Protein 2DK6 (pdb70)

Nearest PDB structures (foldseek):
  2dk6-assembly1_A  TM=7.674E-01  e=2.340E-15  Homo sapiens
  7tgq-assembly1_A  TM=8.006E-01  e=1.550E-05  Homo sapiens
  7sz3-assembly1_A  TM=7.517E-01  e=1.383E-05  Mus musculus
  7sz3-assembly1_B  TM=7.496E-01  e=2.592E-05  Mus musculus
  7sz2-assembly1_B  TM=7.508E-01  e=3.076E-05  Mus musculus

Foldseek 3Di:
DCPDPDDDFPDDPDDDPFAKFKWWADPVGDIDTADDCDPVRRDHHRVVVVVCCVVPVAAKDWDDRPPAIWIDGNVVQWTQGDRVGDIIGMDMGTDRDDDDDD

InterPro domains:
  IPR004170 WWE domain [PF02825] (34-106)
  IPR004170 WWE domain [PS50918] (22-106)
  IPR012317 Poly(ADP-ribose) polymerase, catalytic domain [PF00644] (147-337)
  IPR012317 Poly(ADP-ribose) polymerase, catalytic domain [PS51059] (123-338)
  IPR037197 WWE domain superfamily [G3DSA:3.30.720.50] (23-114)
  IPR037197 WWE domain superfamily [SSF117839] (22-111)
  IPR051712 Mono-ADP-ribosyltransferase and antiviral protein [PTHR45740] (28-338)

CATH classification: 3.30.720.50

Solvent-accessible surface area: 7604 Å² total; per-residue (Å²): 139,124,124,80,106,121,74,109,146,72,120,111,116,100,135,53,136,59,123,123,0,0,39,48,51,15,128,120,46,142,94,79,53,15,94,89,48,124,138,74,133,34,50,26,40,22,133,42,0,19,124,20,42,141,117,41,70,100,23,46,28,95,38,106,19,42,178,94,48,52,56,1,16,3,63,96,80,38,18,74,18,93,47,96,53,93,122,62,65,7,70,91,31,47,98,94,106,55,85,89,124,123

Organism: Homo sapiens (NCBI:txid9606)

Structure (mmCIF, N/CA/C/O backbone):
data_2DK6
#
_entry.id   2DK6
#
loop_
_atom_site.group_PDB
_atom_site.id
_atom_site.type_symbol
_atom_site.label_atom_id
_atom_site.label_alt_id
_atom_site.label_comp_id
_atom_site.label_asym_id
_atom_site.label_entity_id
_atom_site.label_seq_id
_atom_site.pdbx_PDB_ins_code
_atom_site.Cartn_x
_atom_site.Cartn_y
_atom_site.Cartn_z
_atom_site.occupancy
_atom_site.B_iso_or_equiv
_atom_site.auth_seq_id
_atom_site.auth_comp_id
_atom_site.auth_asym_id
_atom_site.auth_atom_id
_atom_site.pdbx_PDB_model_num
ATOM 1 N N . GLY A 1 1 ? 17.095 11.867 -22.791 1.00 0.00 1 GLY A N 1
ATOM 2 C CA . GLY A 1 1 ? 17.898 11.649 -21.602 1.00 0.00 1 GLY A CA 1
ATOM 3 C C . GLY A 1 1 ? 17.469 10.416 -20.831 1.00 0.00 1 GLY A C 1
ATOM 4 O O . GLY A 1 1 ? 16.422 10.413 -20.184 1.00 0.00 1 GLY A O 1
ATOM 8 N N . SER A 1 2 ? 18.280 9.365 -20.901 1.00 0.00 2 SER A N 1
ATOM 9 C CA . SER A 1 2 ? 17.976 8.118 -20.209 1.00 0.00 2 SER A CA 1
ATOM 10 C C . SER A 1 2 ? 19.109 7.730 -19.264 1.00 0.00 2 SER A C 1
ATOM 11 O O . SER A 1 2 ? 20.277 8.018 -19.527 1.00 0.00 2 SER A O 1
ATOM 19 N N . SER A 1 3 ? 18.756 7.076 -18.162 1.00 0.00 3 SER A N 1
ATOM 20 C CA . SER A 1 3 ? 19.742 6.652 -17.175 1.00 0.00 3 SER A CA 1
ATOM 21 C C . SER A 1 3 ? 19.371 5.295 -16.584 1.00 0.00 3 SER A C 1
ATOM 22 O O . SER A 1 3 ? 18.204 4.906 -16.580 1.00 0.00 3 SER A O 1
ATOM 30 N N . GLY A 1 4 ? 20.374 4.579 -16.086 1.00 0.00 4 GLY A N 1
ATOM 31 C CA . GLY A 1 4 ? 20.134 3.274 -15.499 1.00 0.00 4 GLY A CA 1
ATOM 32 C C . GLY A 1 4 ? 21.385 2.419 -15.455 1.00 0.00 4 GLY A C 1
ATOM 33 O O . GLY A 1 4 ? 22.241 2.513 -16.335 1.00 0.00 4 GLY A O 1
ATOM 37 N N . SER A 1 5 ? 21.493 1.584 -14.427 1.00 0.00 5 SER A N 1
ATOM 38 C CA . SER A 1 5 ? 22.652 0.713 -14.268 1.00 0.00 5 SER A CA 1
ATOM 39 C C . SER A 1 5 ? 22.218 -0.726 -14.008 1.00 0.00 5 SER A C 1
ATOM 40 O O . SER A 1 5 ? 21.086 -0.980 -13.596 1.00 0.00 5 SER A O 1
ATOM 48 N N . SER A 1 6 ? 23.127 -1.665 -14.250 1.00 0.00 6 SER A N 1
ATOM 49 C CA . SER A 1 6 ? 22.839 -3.080 -14.046 1.00 0.00 6 SER A CA 1
ATOM 50 C C . SER A 1 6 ? 24.123 -3.868 -13.809 1.00 0.00 6 SER A C 1
ATOM 51 O O . SER A 1 6 ? 25.163 -3.573 -14.397 1.00 0.00 6 SER A O 1
ATOM 59 N N . GLY A 1 7 ? 24.043 -4.872 -12.941 1.00 0.00 7 GLY A N 1
ATOM 60 C CA . GLY A 1 7 ? 25.205 -5.687 -12.640 1.00 0.00 7 GLY A CA 1
ATOM 61 C C . GLY A 1 7 ? 25.025 -6.511 -11.380 1.00 0.00 7 GLY A C 1
ATOM 62 O O . GLY A 1 7 ? 25.230 -7.724 -11.389 1.00 0.00 7 GLY A O 1
ATOM 66 N N . ASN A 1 8 ? 24.642 -5.849 -10.292 1.00 0.00 8 ASN A N 1
ATOM 67 C CA . ASN A 1 8 ? 24.437 -6.528 -9.018 1.00 0.00 8 ASN A CA 1
ATOM 68 C C . ASN A 1 8 ? 23.109 -7.278 -9.008 1.00 0.00 8 ASN A C 1
ATOM 69 O O . ASN A 1 8 ? 22.297 -7.132 -9.921 1.00 0.00 8 ASN A O 1
ATOM 80 N N . GLU A 1 9 ? 22.895 -8.079 -7.970 1.00 0.00 9 GLU A N 1
ATOM 81 C CA . GLU A 1 9 ? 21.665 -8.852 -7.842 1.00 0.00 9 GLU A CA 1
ATOM 82 C C . GLU A 1 9 ? 21.373 -9.173 -6.379 1.00 0.00 9 GLU A C 1
ATOM 83 O O . GLU A 1 9 ? 22.267 -9.561 -5.627 1.00 0.00 9 GLU A O 1
ATOM 95 N N . VAL A 1 10 ? 20.115 -9.007 -5.982 1.00 0.00 10 VAL A N 1
ATOM 96 C CA . VAL A 1 10 ? 19.705 -9.279 -4.610 1.00 0.00 10 VAL A CA 1
ATOM 97 C C . VAL A 1 10 ? 18.656 -10.385 -4.559 1.00 0.00 10 VAL A C 1
ATOM 98 O O . VAL A 1 10 ? 17.479 -10.151 -4.836 1.00 0.00 10 VAL A O 1
ATOM 111 N N . ASP A 1 11 ? 19.090 -11.589 -4.204 1.00 0.00 11 ASP A N 1
ATOM 112 C CA . ASP A 1 11 ? 18.189 -12.731 -4.115 1.00 0.00 11 ASP A CA 1
ATOM 113 C C . ASP A 1 11 ? 17.973 -13.142 -2.662 1.00 0.00 11 ASP A C 1
ATOM 114 O O . ASP A 1 11 ? 16.971 -13.773 -2.327 1.00 0.00 11 ASP A O 1
ATOM 123 N N . ASP A 1 12 ? 18.920 -12.780 -1.804 1.00 0.00 12 ASP A N 1
ATOM 124 C CA . ASP A 1 12 ? 18.834 -13.111 -0.386 1.00 0.00 12 ASP A CA 1
ATOM 125 C C . ASP A 1 12 ? 17.967 -12.099 0.356 1.00 0.00 12 ASP A C 1
ATOM 126 O O . ASP A 1 12 ? 17.634 -12.292 1.525 1.00 0.00 12 ASP A O 1
ATOM 135 N N . MET A 1 13 ? 17.605 -11.020 -0.331 1.00 0.00 13 MET A N 1
ATOM 136 C CA . MET A 1 13 ? 16.776 -9.978 0.264 1.00 0.00 13 MET A CA 1
ATOM 137 C C . MET A 1 13 ? 17.086 -9.818 1.749 1.00 0.00 13 MET A C 1
ATOM 138 O O . MET A 1 13 ? 16.185 -9.608 2.561 1.00 0.00 13 MET A O 1
ATOM 152 N N . ASP A 1 14 ? 18.364 -9.919 2.096 1.00 0.00 14 ASP A N 1
ATOM 153 C CA . ASP A 1 14 ? 18.793 -9.785 3.483 1.00 0.00 14 ASP A CA 1
ATOM 154 C C . ASP A 1 14 ? 18.943 -8.316 3.866 1.00 0.00 14 ASP A C 1
ATOM 155 O O . ASP A 1 14 ? 19.646 -7.558 3.197 1.00 0.00 14 ASP A O 1
ATOM 164 N N . THR A 1 15 ? 18.277 -7.920 4.946 1.00 0.00 15 THR A N 1
ATOM 165 C CA . THR A 1 15 ? 18.334 -6.542 5.417 1.00 0.00 15 THR A CA 1
ATOM 166 C C . THR A 1 15 ? 17.976 -5.565 4.302 1.00 0.00 15 THR A C 1
ATOM 167 O O . THR A 1 15 ? 18.737 -4.646 4.001 1.00 0.00 15 THR A O 1
ATOM 178 N N . SER A 1 16 ? 16.812 -5.769 3.694 1.00 0.00 16 SER A N 1
ATOM 179 C CA . SER A 1 16 ? 16.354 -4.908 2.611 1.00 0.00 16 SER A CA 1
ATOM 180 C C . SER A 1 16 ? 14.904 -4.485 2.828 1.00 0.00 16 SER A C 1
ATOM 181 O O . SER A 1 16 ? 13.977 -5.134 2.342 1.00 0.00 16 SER A O 1
ATOM 189 N N . ASP A 1 17 ? 14.716 -3.394 3.562 1.00 0.00 17 ASP A N 1
ATOM 190 C CA . ASP A 1 17 ? 13.380 -2.884 3.845 1.00 0.00 17 ASP A CA 1
ATOM 191 C C . ASP A 1 17 ? 12.640 -2.554 2.552 1.00 0.00 17 ASP A C 1
ATOM 192 O O . ASP A 1 17 ? 12.664 -1.416 2.082 1.00 0.00 17 ASP A O 1
ATOM 201 N N . THR A 1 18 ? 11.982 -3.559 1.980 1.00 0.00 18 THR A N 1
ATOM 202 C CA . THR A 1 18 ? 11.237 -3.377 0.741 1.00 0.00 18 THR A CA 1
ATOM 203 C C . THR A 1 18 ? 9.756 -3.148 1.018 1.00 0.00 18 THR A C 1
ATOM 204 O O . THR A 1 18 ? 9.007 -4.096 1.254 1.00 0.00 18 THR A O 1
ATOM 215 N N . GLN A 1 19 ? 9.341 -1.886 0.988 1.00 0.00 19 GLN A N 1
ATOM 216 C CA . GLN A 1 19 ? 7.948 -1.534 1.236 1.00 0.00 19 GLN A CA 1
ATOM 217 C C . GLN A 1 19 ? 7.136 -1.579 -0.055 1.00 0.00 19 GLN A C 1
ATOM 218 O O . GLN A 1 19 ? 7.509 -0.965 -1.055 1.00 0.00 19 GLN A O 1
ATOM 232 N N . TRP A 1 20 ? 6.027 -2.308 -0.025 1.00 0.00 20 TRP A N 1
ATOM 233 C CA . TRP A 1 20 ? 5.163 -2.432 -1.194 1.00 0.00 20 TRP A CA 1
ATOM 234 C C . TRP A 1 20 ? 4.102 -1.337 -1.205 1.00 0.00 20 TRP A C 1
ATOM 235 O O . TRP A 1 20 ? 3.420 -1.110 -0.207 1.00 0.00 20 TRP A O 1
ATOM 256 N N . GLY A 1 21 ? 3.968 -0.661 -2.342 1.00 0.00 21 GLY A N 1
ATOM 257 C CA . GLY A 1 21 ? 2.988 0.402 -2.462 1.00 0.00 21 GLY A CA 1
ATOM 258 C C . GLY A 1 21 ? 1.812 0.012 -3.335 1.00 0.00 21 GLY A C 1
ATOM 259 O O . GLY A 1 21 ? 1.950 -0.809 -4.242 1.00 0.00 21 GLY A O 1
ATOM 263 N N . TRP A 1 22 ? 0.653 0.599 -3.062 1.00 0.00 22 TRP A N 1
ATOM 264 C CA . TRP A 1 22 ? -0.552 0.306 -3.830 1.00 0.00 22 TRP A CA 1
ATOM 265 C C . TRP A 1 22 ? -0.923 1.480 -4.729 1.00 0.00 22 TRP A C 1
ATOM 266 O O . TRP A 1 22 ? -0.794 2.640 -4.338 1.00 0.00 22 TRP A O 1
ATOM 287 N N . PHE A 1 23 ? -1.385 1.172 -5.937 1.00 0.00 23 PHE A N 1
ATOM 288 C CA . PHE A 1 23 ? -1.774 2.202 -6.893 1.00 0.00 23 PHE A CA 1
ATOM 289 C C . PHE A 1 23 ? -3.090 1.842 -7.575 1.00 0.00 23 PHE A C 1
ATOM 290 O O . PHE A 1 23 ? -3.516 0.687 -7.555 1.00 0.00 23 PHE A O 1
ATOM 307 N N . TYR A 1 24 ? -3.729 2.838 -8.178 1.00 0.00 24 TYR A N 1
ATOM 308 C CA . TYR A 1 24 ? -4.998 2.628 -8.864 1.00 0.00 24 TYR A CA 1
ATOM 309 C C . TYR A 1 24 ? -5.093 3.499 -10.113 1.00 0.00 24 TYR A C 1
ATOM 310 O O . TYR A 1 24 ? -4.834 4.703 -10.066 1.00 0.00 24 TYR A O 1
ATOM 328 N N . LEU A 1 25 ? -5.468 2.883 -11.229 1.00 0.00 25 LEU A N 1
ATOM 329 C CA . LEU A 1 25 ? -5.599 3.602 -12.492 1.00 0.00 25 LEU A CA 1
ATOM 330 C C . LEU A 1 25 ? -6.707 4.647 -12.411 1.00 0.00 25 LEU A C 1
ATOM 331 O O . LEU A 1 25 ? -7.729 4.433 -11.760 1.00 0.00 25 LEU A O 1
ATOM 347 N N . ALA A 1 26 ? -6.497 5.776 -13.080 1.00 0.00 26 ALA A N 1
ATOM 348 C CA . ALA A 1 26 ? -7.480 6.853 -13.088 1.00 0.00 26 ALA A CA 1
ATOM 349 C C . ALA A 1 26 ? -8.230 6.902 -14.415 1.00 0.00 26 ALA A C 1
ATOM 350 O O . ALA A 1 26 ? -8.037 6.047 -15.278 1.00 0.00 26 ALA A O 1
ATOM 357 N N . GLU A 1 27 ? -9.086 7.907 -14.569 1.00 0.00 27 GLU A N 1
ATOM 358 C CA . GLU A 1 27 ? -9.865 8.065 -15.791 1.00 0.00 27 GLU A CA 1
ATOM 359 C C . GLU A 1 27 ? -9.015 8.672 -16.904 1.00 0.00 27 GLU A C 1
ATOM 360 O O . GLU A 1 27 ? -9.192 8.351 -18.080 1.00 0.00 27 GLU A O 1
ATOM 372 N N . CYS A 1 28 ? -8.094 9.550 -16.524 1.00 0.00 28 CYS A N 1
ATOM 373 C CA . CYS A 1 28 ? -7.217 10.203 -17.489 1.00 0.00 28 CYS A CA 1
ATOM 374 C C . CYS A 1 28 ? -6.215 9.212 -18.072 1.00 0.00 28 CYS A C 1
ATOM 375 O O . CYS A 1 28 ? -5.791 9.344 -19.219 1.00 0.00 28 CYS A O 1
ATOM 383 N N . GLY A 1 29 ? -5.839 8.219 -17.271 1.00 0.00 29 GLY A N 1
ATOM 384 C CA . GLY A 1 29 ? -4.888 7.220 -17.724 1.00 0.00 29 GLY A CA 1
ATOM 385 C C . GLY A 1 29 ? -3.578 7.281 -16.965 1.00 0.00 29 GLY A C 1
ATOM 386 O O . GLY A 1 29 ? -2.512 7.031 -17.528 1.00 0.00 29 GLY A O 1
ATOM 390 N N . LYS A 1 30 ? -3.655 7.615 -15.681 1.00 0.00 30 LYS A N 1
ATOM 391 C CA . LYS A 1 30 ? -2.467 7.709 -14.842 1.00 0.00 30 LYS A CA 1
ATOM 392 C C . LYS A 1 30 ? -2.700 7.039 -13.491 1.00 0.00 30 LYS A C 1
ATOM 393 O O . LYS A 1 30 ? -3.569 7.453 -12.724 1.00 0.00 30 LYS A O 1
ATOM 412 N N . TRP A 1 31 ? -1.919 6.003 -13.208 1.00 0.00 31 TRP A N 1
ATOM 413 C CA . TRP A 1 31 ? -2.040 5.276 -11.949 1.00 0.00 31 TRP A CA 1
ATOM 414 C C . TRP A 1 31 ? -1.627 6.153 -10.772 1.00 0.00 31 TRP A C 1
ATOM 415 O O . TRP A 1 31 ? -0.468 6.555 -10.662 1.00 0.00 31 TRP A O 1
ATOM 436 N N . HIS A 1 32 ? -2.581 6.447 -9.895 1.00 0.00 32 HIS A N 1
ATOM 437 C CA . HIS A 1 32 ? -2.315 7.277 -8.725 1.00 0.00 32 HIS A CA 1
ATOM 438 C C . HIS A 1 32 ? -2.167 6.418 -7.472 1.00 0.00 32 HIS A C 1
ATOM 439 O O . HIS A 1 32 ? -2.928 5.475 -7.262 1.00 0.00 32 HIS A O 1
ATOM 453 N N . MET A 1 33 ? -1.182 6.752 -6.645 1.00 0.00 33 MET A N 1
ATOM 454 C CA . MET A 1 33 ? -0.934 6.012 -5.413 1.00 0.00 33 MET A CA 1
ATOM 455 C C . MET A 1 33 ? -1.993 6.334 -4.364 1.00 0.00 33 MET A C 1
ATOM 456 O O . MET A 1 33 ? -2.594 7.409 -4.383 1.00 0.00 33 MET A O 1
ATOM 470 N N . PHE A 1 34 ? -2.217 5.397 -3.448 1.00 0.00 34 PHE A N 1
ATOM 471 C CA . PHE A 1 34 ? -3.205 5.581 -2.391 1.00 0.00 34 PHE A CA 1
ATOM 472 C C . PHE A 1 34 ? -2.667 6.500 -1.298 1.00 0.00 34 PHE A C 1
ATOM 473 O O . PHE A 1 34 ? -1.777 6.120 -0.537 1.00 0.00 34 PHE A O 1
ATOM 490 N N . GLN A 1 35 ? -3.213 7.709 -1.229 1.00 0.00 35 GLN A N 1
ATOM 491 C CA . GLN A 1 35 ? -2.787 8.683 -0.230 1.00 0.00 35 GLN A CA 1
ATOM 492 C C . GLN A 1 35 ? -3.852 8.859 0.847 1.00 0.00 35 GLN A C 1
ATOM 493 O O . GLN A 1 35 ? -5.053 8.817 0.580 1.00 0.00 35 GLN A O 1
ATOM 507 N N . PRO A 1 36 ? -3.404 9.060 2.096 1.00 0.00 36 PRO A N 1
ATOM 508 C CA . PRO A 1 36 ? -4.303 9.247 3.239 1.00 0.00 36 PRO A CA 1
ATOM 509 C C . PRO A 1 36 ? -5.041 10.580 3.184 1.00 0.00 36 PRO A C 1
ATOM 510 O O . PRO A 1 36 ? -4.495 11.585 2.730 1.00 0.00 36 PRO A O 1
ATOM 521 N N . ASP A 1 37 ? -6.286 10.581 3.649 1.00 0.00 37 ASP A N 1
ATOM 522 C CA . ASP A 1 37 ? -7.099 11.791 3.655 1.00 0.00 37 ASP A CA 1
ATOM 523 C C . ASP A 1 37 ? -8.160 11.728 4.749 1.00 0.00 37 ASP A C 1
ATOM 524 O O . ASP A 1 37 ? -8.810 10.699 4.941 1.00 0.00 37 ASP A O 1
ATOM 533 N N . THR A 1 38 ? -8.331 12.834 5.466 1.00 0.00 38 THR A N 1
ATOM 534 C CA . THR A 1 38 ? -9.312 12.904 6.542 1.00 0.00 38 THR A CA 1
ATOM 535 C C . THR A 1 38 ? -10.511 13.753 6.138 1.00 0.00 38 THR A C 1
ATOM 536 O O . THR A 1 38 ? -11.656 13.316 6.242 1.00 0.00 38 THR A O 1
ATOM 547 N N . ASN A 1 39 ? -10.241 14.970 5.676 1.00 0.00 39 ASN A N 1
ATOM 548 C CA . ASN A 1 39 ? -11.300 15.881 5.257 1.00 0.00 39 ASN A CA 1
ATOM 549 C C . ASN A 1 39 ? -11.297 16.057 3.741 1.00 0.00 39 ASN A C 1
ATOM 550 O O . ASN A 1 39 ? -12.306 15.824 3.077 1.00 0.00 39 ASN A O 1
ATOM 561 N N . SER A 1 40 ? -10.155 16.470 3.201 1.00 0.00 40 SER A N 1
ATOM 562 C CA . SER A 1 40 ? -10.020 16.681 1.765 1.00 0.00 40 SER A CA 1
ATOM 563 C C . SER A 1 40 ? -9.915 15.349 1.028 1.00 0.00 40 SER A C 1
ATOM 564 O O . SER A 1 40 ? -8.883 14.680 1.079 1.00 0.00 40 SER A O 1
ATOM 572 N N . GLN A 1 41 ? -10.990 14.971 0.343 1.00 0.00 41 GLN A N 1
ATOM 573 C CA . GLN A 1 41 ? -11.018 13.719 -0.403 1.00 0.00 41 GLN A CA 1
ATOM 574 C C . GLN A 1 41 ? -10.675 12.539 0.499 1.00 0.00 41 GLN A C 1
ATOM 575 O O . GLN A 1 41 ? -9.967 11.618 0.090 1.00 0.00 41 GLN A O 1
ATOM 589 N N . CYS A 1 42 ? -11.180 12.573 1.727 1.00 0.00 42 CYS A N 1
ATOM 590 C CA . CYS A 1 42 ? -10.926 11.506 2.689 1.00 0.00 42 CYS A CA 1
ATOM 591 C C . CYS A 1 42 ? -10.836 10.154 1.989 1.00 0.00 42 CYS A C 1
ATOM 592 O O . CYS A 1 42 ? -11.644 9.841 1.116 1.00 0.00 42 CYS A O 1
ATOM 600 N N . SER A 1 43 ? -9.846 9.357 2.378 1.00 0.00 43 SER A N 1
ATOM 601 C CA . SER A 1 43 ? -9.646 8.040 1.785 1.00 0.00 43 SER A CA 1
ATOM 602 C C . SER A 1 43 ? -8.750 7.177 2.667 1.00 0.00 43 SER A C 1
ATOM 603 O O . SER A 1 43 ? -8.276 7.620 3.713 1.00 0.00 43 SER A O 1
ATOM 611 N N . VAL A 1 44 ? -8.520 5.940 2.236 1.00 0.00 44 VAL A N 1
ATOM 612 C CA . VAL A 1 44 ? -7.680 5.013 2.985 1.00 0.00 44 VAL A CA 1
ATOM 613 C C . VAL A 1 44 ? -6.221 5.124 2.555 1.00 0.00 44 VAL A C 1
ATOM 614 O O . VAL A 1 44 ? -5.925 5.383 1.389 1.00 0.00 44 VAL A O 1
ATOM 627 N N . SER A 1 45 ? -5.313 4.927 3.506 1.00 0.00 45 SER A N 1
ATOM 628 C CA . SER A 1 45 ? -3.884 5.008 3.227 1.00 0.00 45 SER A CA 1
ATOM 629 C C . SER A 1 45 ? -3.379 3.713 2.599 1.00 0.00 45 SER A C 1
ATOM 630 O O . SER A 1 45 ? -3.931 2.638 2.837 1.00 0.00 45 SER A O 1
ATOM 638 N N . SER A 1 46 ? -2.326 3.823 1.796 1.00 0.00 46 SER A N 1
ATOM 639 C CA . SER A 1 46 ? -1.747 2.662 1.131 1.00 0.00 46 SER A CA 1
ATOM 640 C C . SER A 1 46 ? -1.512 1.527 2.123 1.00 0.00 46 SER A C 1
ATOM 641 O O . SER A 1 46 ? -1.370 0.369 1.734 1.00 0.00 46 SER A O 1
ATOM 649 N N . GLU A 1 47 ? -1.473 1.871 3.407 1.00 0.00 47 GLU A N 1
ATOM 650 C CA . GLU A 1 47 ? -1.255 0.882 4.455 1.00 0.00 47 GLU A CA 1
ATOM 651 C C . GLU A 1 47 ? -2.532 0.094 4.735 1.00 0.00 47 GLU A C 1
ATOM 652 O O . GLU A 1 47 ? -2.516 -1.135 4.790 1.00 0.00 47 GLU A O 1
ATOM 664 N N . ASP A 1 48 ? -3.636 0.812 4.910 1.00 0.00 48 ASP A N 1
ATOM 665 C CA . ASP A 1 48 ? -4.922 0.182 5.184 1.00 0.00 48 ASP A CA 1
ATOM 666 C C . ASP A 1 48 ? -5.249 -0.868 4.126 1.00 0.00 48 ASP A C 1
ATOM 667 O O . ASP A 1 48 ? -5.368 -2.055 4.431 1.00 0.00 48 ASP A O 1
ATOM 676 N N . ILE A 1 49 ? -5.393 -0.422 2.882 1.00 0.00 49 ILE A N 1
ATOM 677 C CA . ILE A 1 49 ? -5.705 -1.323 1.780 1.00 0.00 49 ILE A CA 1
ATOM 678 C C . ILE A 1 49 ? -4.810 -2.557 1.808 1.00 0.00 49 ILE A C 1
ATOM 679 O O . ILE A 1 49 ? -5.296 -3.686 1.867 1.00 0.00 49 ILE A O 1
ATOM 695 N N . GLU A 1 50 ? -3.500 -2.333 1.766 1.00 0.00 50 GLU A N 1
ATOM 696 C CA . GLU A 1 50 ? -2.538 -3.428 1.788 1.00 0.00 50 GLU A CA 1
ATOM 697 C C . GLU A 1 50 ? -2.808 -4.367 2.960 1.00 0.00 50 GLU A C 1
ATOM 698 O O . GLU A 1 50 ? -3.006 -5.568 2.776 1.00 0.00 50 GLU A O 1
ATOM 710 N N . LYS A 1 51 ? -2.814 -3.811 4.167 1.00 0.00 51 LYS A N 1
ATOM 711 C CA . LYS A 1 51 ? -3.060 -4.596 5.370 1.00 0.00 51 LYS A CA 1
ATOM 712 C C . LYS A 1 51 ? -4.138 -5.646 5.124 1.00 0.00 51 LYS A C 1
ATOM 713 O O . LYS A 1 51 ? -4.042 -6.774 5.609 1.00 0.00 51 LYS A O 1
ATOM 732 N N . SER A 1 52 ? -5.163 -5.269 4.366 1.00 0.00 52 SER A N 1
ATOM 733 C CA . SER A 1 52 ? -6.260 -6.178 4.057 1.00 0.00 52 SER A CA 1
ATOM 734 C C . SER A 1 52 ? -5.807 -7.269 3.091 1.00 0.00 52 SER A C 1
ATOM 735 O O . SER A 1 52 ? -5.783 -8.450 3.437 1.00 0.00 52 SER A O 1
ATOM 743 N N . PHE A 1 53 ? -5.447 -6.864 1.878 1.00 0.00 53 PHE A N 1
ATOM 744 C CA . PHE A 1 53 ? -4.995 -7.805 0.860 1.00 0.00 53 PHE A CA 1
ATOM 745 C C . PHE A 1 53 ? -4.138 -8.905 1.479 1.00 0.00 53 PHE A C 1
ATOM 746 O O . PHE A 1 53 ? -4.146 -10.047 1.020 1.00 0.00 53 PHE A O 1
ATOM 763 N N . LYS A 1 54 ? -3.397 -8.551 2.524 1.00 0.00 54 LYS A N 1
ATOM 764 C CA . LYS A 1 54 ? -2.533 -9.506 3.208 1.00 0.00 54 LYS A CA 1
ATOM 765 C C . LYS A 1 54 ? -3.339 -10.692 3.730 1.00 0.00 54 LYS A C 1
ATOM 766 O O . LYS A 1 54 ? -3.158 -11.825 3.281 1.00 0.00 54 LYS A O 1
ATOM 785 N N . THR A 1 55 ? -4.231 -10.425 4.678 1.00 0.00 55 THR A N 1
ATOM 786 C CA . THR A 1 55 ? -5.064 -11.469 5.260 1.00 0.00 55 THR A CA 1
ATOM 787 C C . THR A 1 55 ? -6.007 -12.064 4.220 1.00 0.00 55 THR A C 1
ATOM 788 O O . THR A 1 55 ? -6.249 -13.270 4.205 1.00 0.00 55 THR A O 1
ATOM 799 N N . ASN A 1 56 ? -6.535 -11.209 3.350 1.00 0.00 56 ASN A N 1
ATOM 800 C CA . ASN A 1 56 ? -7.452 -11.651 2.305 1.00 0.00 56 ASN A CA 1
ATOM 801 C C . ASN A 1 56 ? -6.963 -11.208 0.930 1.00 0.00 56 ASN A C 1
ATOM 802 O O . ASN A 1 56 ? -7.405 -10.198 0.382 1.00 0.00 56 ASN A O 1
ATOM 813 N N . PRO A 1 57 ? -6.029 -11.981 0.356 1.00 0.00 57 PRO A N 1
ATOM 814 C CA . PRO A 1 57 ? -5.460 -11.689 -0.963 1.00 0.00 57 PRO A CA 1
ATOM 815 C C . PRO A 1 57 ? -6.467 -11.902 -2.088 1.00 0.00 57 PRO A C 1
ATOM 816 O O . PRO A 1 57 ? -6.260 -11.446 -3.213 1.00 0.00 57 PRO A O 1
ATOM 827 N N . CYS A 1 58 ? -7.556 -12.597 -1.778 1.00 0.00 58 CYS A N 1
ATOM 828 C CA . CYS A 1 58 ? -8.595 -12.871 -2.764 1.00 0.00 58 CYS A CA 1
ATOM 829 C C . CYS A 1 58 ? -9.966 -12.460 -2.237 1.00 0.00 58 CYS A C 1
ATOM 830 O O . CYS A 1 58 ? -10.952 -13.171 -2.423 1.00 0.00 58 CYS A O 1
ATOM 838 N N . GLY A 1 59 ? -10.020 -11.307 -1.577 1.00 0.00 59 GLY A N 1
ATOM 839 C CA . GLY A 1 59 ? -11.274 -10.822 -1.032 1.00 0.00 59 GLY A CA 1
ATOM 840 C C . GLY A 1 59 ? -11.572 -9.394 -1.444 1.00 0.00 59 GLY A C 1
ATOM 841 O O . GLY A 1 59 ? -11.294 -8.996 -2.575 1.00 0.00 59 GLY A O 1
ATOM 845 N N . SER A 1 60 ? -12.142 -8.621 -0.524 1.00 0.00 60 SER A N 1
ATOM 846 C CA . SER A 1 60 ? -12.483 -7.230 -0.800 1.00 0.00 60 SER A CA 1
ATOM 847 C C . SER A 1 60 ? -12.648 -6.444 0.497 1.00 0.00 60 SER A C 1
ATOM 848 O O . SER A 1 60 ? -13.171 -6.960 1.486 1.00 0.00 60 SER A O 1
ATOM 856 N N . ILE A 1 61 ? -12.199 -5.194 0.485 1.00 0.00 61 ILE A N 1
ATOM 857 C CA . ILE A 1 61 ? -12.298 -4.336 1.659 1.00 0.00 61 ILE A CA 1
ATOM 858 C C . ILE A 1 61 ? -13.362 -3.261 1.467 1.00 0.00 61 ILE A C 1
ATOM 859 O O . ILE A 1 61 ? -13.167 -2.307 0.713 1.00 0.00 61 ILE A O 1
ATOM 875 N N . SER A 1 62 ? -14.488 -3.421 2.154 1.00 0.00 62 SER A N 1
ATOM 876 C CA . SER A 1 62 ? -15.585 -2.466 2.058 1.00 0.00 62 SER A CA 1
ATOM 877 C C . SER A 1 62 ? -15.389 -1.313 3.038 1.00 0.00 62 SER A C 1
ATOM 878 O O . SER A 1 62 ? -15.201 -1.526 4.236 1.00 0.00 62 SER A O 1
ATOM 886 N N . PHE A 1 63 ? -15.435 -0.090 2.520 1.00 0.00 63 PHE A N 1
ATOM 887 C CA . PHE A 1 63 ? -15.262 1.098 3.348 1.00 0.00 63 PHE A CA 1
ATOM 888 C C . PHE A 1 63 ? -16.041 2.279 2.775 1.00 0.00 63 PHE A C 1
ATOM 889 O O . PHE A 1 63 ? -16.353 2.313 1.584 1.00 0.00 63 PHE A O 1
ATOM 906 N N . THR A 1 64 ? -16.352 3.246 3.631 1.00 0.00 64 THR A N 1
ATOM 907 C CA . THR A 1 64 ? -17.095 4.428 3.213 1.00 0.00 64 THR A CA 1
ATOM 908 C C . THR A 1 64 ? -16.355 5.705 3.590 1.00 0.00 64 THR A C 1
ATOM 909 O O . THR A 1 64 ? -16.004 5.913 4.752 1.00 0.00 64 THR A O 1
ATOM 920 N N . THR A 1 65 ? -16.120 6.562 2.600 1.00 0.00 65 THR A N 1
ATOM 921 C CA . THR A 1 65 ? -15.421 7.820 2.829 1.00 0.00 65 THR A CA 1
ATOM 922 C C . THR A 1 65 ? -15.843 8.876 1.813 1.00 0.00 65 THR A C 1
ATOM 923 O O . THR A 1 65 ? -16.516 8.570 0.829 1.00 0.00 65 THR A O 1
ATOM 934 N N . SER A 1 66 ? -15.442 10.119 2.058 1.00 0.00 66 SER A N 1
ATOM 935 C CA . SER A 1 66 ? -15.782 11.222 1.166 1.00 0.00 66 SER A CA 1
ATOM 936 C C . SER A 1 66 ? -17.266 11.198 0.813 1.00 0.00 66 SER A C 1
ATOM 937 O O . SER A 1 66 ? -17.638 11.220 -0.360 1.00 0.00 66 SER A O 1
ATOM 945 N N . LYS A 1 67 ? -18.110 11.152 1.838 1.00 0.00 67 LYS A N 1
ATOM 946 C CA . LYS A 1 67 ? -19.554 11.126 1.640 1.00 0.00 67 LYS A CA 1
ATOM 947 C C . LYS A 1 67 ? -19.929 10.197 0.490 1.00 0.00 67 LYS A C 1
ATOM 948 O O . LYS A 1 67 ? -20.852 10.480 -0.274 1.00 0.00 67 LYS A O 1
ATOM 967 N N . PHE A 1 68 ? -19.208 9.086 0.373 1.00 0.00 68 PHE A N 1
ATOM 968 C CA . PHE A 1 68 ? -19.466 8.115 -0.684 1.00 0.00 68 PHE A CA 1
ATOM 969 C C . PHE A 1 68 ? -18.898 6.748 -0.316 1.00 0.00 68 PHE A C 1
ATOM 970 O O . PHE A 1 68 ? -17.909 6.649 0.411 1.00 0.00 68 PHE A O 1
ATOM 987 N N . SER A 1 69 ? -19.531 5.695 -0.823 1.00 0.00 69 SER A N 1
ATOM 988 C CA . SER A 1 69 ? -19.092 4.332 -0.545 1.00 0.00 69 SER A CA 1
ATOM 989 C C . SER A 1 69 ? -18.146 3.834 -1.633 1.00 0.00 69 SER A C 1
ATOM 990 O O . SER A 1 69 ? -18.323 4.138 -2.813 1.00 0.00 69 SER A O 1
ATOM 998 N N . TYR A 1 70 ? -17.141 3.065 -1.228 1.00 0.00 70 TYR A N 1
ATOM 999 C CA . TYR A 1 70 ? -16.165 2.526 -2.167 1.00 0.00 70 TYR A CA 1
ATOM 1000 C C . TYR A 1 70 ? -15.802 1.088 -1.809 1.00 0.00 70 TYR A C 1
ATOM 1001 O O . TYR A 1 70 ? -15.762 0.718 -0.635 1.00 0.00 70 TYR A O 1
ATOM 1019 N N . LYS A 1 71 ? -15.536 0.280 -2.830 1.00 0.00 71 LYS A N 1
ATOM 1020 C CA . LYS A 1 71 ? -15.174 -1.118 -2.626 1.00 0.00 71 LYS A CA 1
ATOM 1021 C C . LYS A 1 71 ? -13.952 -1.490 -3.459 1.00 0.00 71 LYS A C 1
ATOM 1022 O O . LYS A 1 71 ? -13.828 -1.079 -4.614 1.00 0.00 71 LYS A O 1
ATOM 1041 N N . ILE A 1 72 ? -13.054 -2.271 -2.868 1.00 0.00 72 ILE A N 1
ATOM 1042 C CA . ILE A 1 72 ? -11.844 -2.700 -3.558 1.00 0.00 72 ILE A CA 1
ATOM 1043 C C . ILE A 1 72 ? -11.724 -4.220 -3.562 1.00 0.00 72 ILE A C 1
ATOM 1044 O O . ILE A 1 72 ? -11.436 -4.834 -2.534 1.00 0.00 72 ILE A O 1
ATOM 1060 N N . ASP A 1 73 ? -11.944 -4.822 -4.726 1.00 0.00 73 ASP A N 1
ATOM 1061 C CA . ASP A 1 73 ? -11.858 -6.271 -4.866 1.00 0.00 73 ASP A CA 1
ATOM 1062 C C . ASP A 1 73 ? -10.469 -6.690 -5.338 1.00 0.00 73 ASP A C 1
ATOM 1063 O O . ASP A 1 73 ? -10.158 -6.615 -6.527 1.00 0.00 73 ASP A O 1
ATOM 1072 N N . PHE A 1 74 ? -9.638 -7.129 -4.399 1.00 0.00 74 PHE A N 1
ATOM 1073 C CA . PHE A 1 74 ? -8.281 -7.557 -4.719 1.00 0.00 74 PHE A CA 1
ATOM 1074 C C . PHE A 1 74 ? -8.297 -8.728 -5.697 1.00 0.00 74 PHE A C 1
ATOM 1075 O O . PHE A 1 74 ? -7.551 -8.743 -6.676 1.00 0.00 74 PHE A O 1
ATOM 1092 N N . ALA A 1 75 ? -9.152 -9.708 -5.424 1.00 0.00 75 ALA A N 1
ATOM 1093 C CA . ALA A 1 75 ? -9.267 -10.882 -6.280 1.00 0.00 75 ALA A CA 1
ATOM 1094 C C . ALA A 1 75 ? -9.482 -10.482 -7.736 1.00 0.00 75 ALA A C 1
ATOM 1095 O O . ALA A 1 75 ? -8.921 -11.092 -8.646 1.00 0.00 75 ALA A O 1
ATOM 1102 N N . GLU A 1 76 ? -10.298 -9.455 -7.948 1.00 0.00 76 GLU A N 1
ATOM 1103 C CA . GLU A 1 76 ? -10.588 -8.975 -9.294 1.00 0.00 76 GLU A CA 1
ATOM 1104 C C . GLU A 1 76 ? -9.469 -8.069 -9.801 1.00 0.00 76 GLU A C 1
ATOM 1105 O O . GLU A 1 76 ? -9.413 -7.739 -10.985 1.00 0.00 76 GLU A O 1
ATOM 1117 N N . MET A 1 77 ? -8.581 -7.672 -8.896 1.00 0.00 77 MET A N 1
ATOM 1118 C CA . MET A 1 77 ? -7.464 -6.805 -9.252 1.00 0.00 77 MET A CA 1
ATOM 1119 C C . MET A 1 77 ? -7.962 -5.457 -9.761 1.00 0.00 77 MET A C 1
ATOM 1120 O O . MET A 1 77 ? -7.405 -4.893 -10.703 1.00 0.00 77 MET A O 1
ATOM 1134 N N . LYS A 1 78 ? -9.015 -4.944 -9.133 1.00 0.00 78 LYS A N 1
ATOM 1135 C CA . LYS A 1 78 ? -9.589 -3.662 -9.522 1.00 0.00 78 LYS A CA 1
ATOM 1136 C C . LYS A 1 78 ? -10.474 -3.103 -8.412 1.00 0.00 78 LYS A C 1
ATOM 1137 O O . LYS A 1 78 ? -10.873 -3.827 -7.501 1.00 0.00 78 LYS A O 1
ATOM 1156 N N . GLN A 1 79 ? -10.776 -1.811 -8.496 1.00 0.00 79 GLN A N 1
ATOM 1157 C CA . GLN A 1 79 ? -11.614 -1.157 -7.498 1.00 0.00 79 GLN A CA 1
ATOM 1158 C C . GLN A 1 79 ? -13.055 -1.044 -7.987 1.00 0.00 79 GLN A C 1
ATOM 1159 O O . GLN A 1 79 ? -13.307 -0.599 -9.106 1.00 0.00 79 GLN A O 1
ATOM 1173 N N . MET A 1 80 ? -13.995 -1.450 -7.140 1.00 0.00 80 MET A N 1
ATOM 1174 C CA . MET A 1 80 ? -15.410 -1.393 -7.486 1.00 0.00 80 MET A CA 1
ATOM 1175 C C . MET A 1 80 ? -16.086 -0.199 -6.819 1.00 0.00 80 MET A C 1
ATOM 1176 O O . MET A 1 80 ? -16.165 -0.124 -5.594 1.00 0.00 80 MET A O 1
ATOM 1190 N N . ASN A 1 81 ? -16.571 0.732 -7.635 1.00 0.00 81 ASN A N 1
ATOM 1191 C CA . ASN A 1 81 ? -17.239 1.923 -7.123 1.00 0.00 81 ASN A CA 1
ATOM 1192 C C . ASN A 1 81 ? -18.741 1.691 -6.993 1.00 0.00 81 ASN A C 1
ATOM 1193 O O . ASN A 1 81 ? -19.329 0.919 -7.752 1.00 0.00 81 ASN A O 1
ATOM 1204 N N . LEU A 1 82 ? -19.357 2.365 -6.028 1.00 0.00 82 LEU A N 1
ATOM 1205 C CA . LEU A 1 82 ? -20.792 2.233 -5.799 1.00 0.00 82 LEU A CA 1
ATOM 1206 C C . LEU A 1 82 ? -21.486 3.588 -5.902 1.00 0.00 82 LEU A C 1
ATOM 1207 O O . LEU A 1 82 ? -22.671 3.667 -6.228 1.00 0.00 82 LEU A O 1
ATOM 1223 N N . THR A 1 83 ? -20.739 4.652 -5.626 1.00 0.00 83 THR A N 1
ATOM 1224 C CA . THR A 1 83 ? -21.282 6.003 -5.689 1.00 0.00 83 THR A CA 1
ATOM 1225 C C . THR A 1 83 ? -21.589 6.406 -7.126 1.00 0.00 83 THR A C 1
ATOM 1226 O O . THR A 1 83 ? -22.701 6.833 -7.439 1.00 0.00 83 THR A O 1
ATOM 1237 N N . THR A 1 84 ? -20.596 6.268 -8.000 1.00 0.00 84 THR A N 1
ATOM 1238 C CA . THR A 1 84 ? -20.760 6.618 -9.405 1.00 0.00 84 THR A CA 1
ATOM 1239 C C . THR A 1 84 ? -20.748 5.375 -10.286 1.00 0.00 84 THR A C 1
ATOM 1240 O O . THR A 1 84 ? -21.231 5.399 -11.417 1.00 0.00 84 THR A O 1
ATOM 1251 N N . GLY A 1 85 ? -20.192 4.287 -9.760 1.00 0.00 85 GLY A N 1
ATOM 1252 C CA . GLY A 1 85 ? -20.129 3.048 -10.513 1.00 0.00 85 GLY A CA 1
ATOM 1253 C C . GLY A 1 85 ? -19.029 3.060 -11.556 1.00 0.00 85 GLY A C 1
ATOM 1254 O O . GLY A 1 85 ? -19.152 2.430 -12.607 1.00 0.00 85 GLY A O 1
ATOM 1258 N N . LYS A 1 86 ? -17.949 3.779 -11.267 1.00 0.00 86 LYS A N 1
ATOM 1259 C CA . LYS A 1 86 ? -16.822 3.871 -12.187 1.00 0.00 86 LYS A CA 1
ATOM 1260 C C . LYS A 1 86 ? -15.831 2.736 -11.949 1.00 0.00 86 LYS A C 1
ATOM 1261 O O . LYS A 1 86 ? -15.435 2.474 -10.814 1.00 0.00 86 LYS A O 1
ATOM 1280 N N . GLN A 1 87 ? -15.435 2.066 -13.027 1.00 0.00 87 GLN A N 1
ATOM 1281 C CA . GLN A 1 87 ? -14.490 0.960 -12.934 1.00 0.00 87 GLN A CA 1
ATOM 1282 C C . GLN A 1 87 ? -13.055 1.456 -13.079 1.00 0.00 87 GLN A C 1
ATOM 1283 O O . GLN A 1 87 ? -12.754 2.271 -13.952 1.00 0.00 87 GLN A O 1
ATOM 1297 N N . ARG A 1 88 ? -12.173 0.961 -12.217 1.00 0.00 88 ARG A N 1
ATOM 1298 C CA . ARG A 1 88 ? -10.770 1.355 -12.247 1.00 0.00 88 ARG A CA 1
ATOM 1299 C C . ARG A 1 88 ? -9.871 0.200 -11.817 1.00 0.00 88 ARG A C 1
ATOM 1300 O O . ARG A 1 88 ? -10.008 -0.330 -10.714 1.00 0.00 88 ARG A O 1
ATOM 1321 N N . LEU A 1 89 ? -8.951 -0.186 -12.695 1.00 0.00 89 LEU A N 1
ATOM 1322 C CA . LEU A 1 89 ? -8.029 -1.279 -12.406 1.00 0.00 89 LEU A CA 1
ATOM 1323 C C . LEU A 1 89 ? -6.933 -0.827 -11.447 1.00 0.00 89 LEU A C 1
ATOM 1324 O O . LEU A 1 89 ? -6.479 0.316 -11.500 1.00 0.00 89 LEU A O 1
ATOM 1340 N N . ILE A 1 90 ? -6.510 -1.733 -10.571 1.00 0.00 90 ILE A N 1
ATOM 1341 C CA . ILE A 1 90 ? -5.465 -1.429 -9.602 1.00 0.00 90 ILE A CA 1
ATOM 1342 C C . ILE A 1 90 ? -4.191 -2.211 -9.904 1.00 0.00 90 ILE A C 1
ATOM 1343 O O . ILE A 1 90 ? -4.115 -2.937 -10.895 1.00 0.00 90 ILE A O 1
ATOM 1359 N N . LYS A 1 91 ? -3.192 -2.060 -9.041 1.00 0.00 91 LYS A N 1
ATOM 1360 C CA . LYS A 1 91 ? -1.921 -2.754 -9.212 1.00 0.00 91 LYS A CA 1
ATOM 1361 C C . LYS A 1 91 ? -1.032 -2.570 -7.986 1.00 0.00 91 LYS A C 1
ATOM 1362 O O . LYS A 1 91 ? -1.033 -1.510 -7.360 1.00 0.00 91 LYS A O 1
ATOM 1381 N N . ARG A 1 92 ? -0.273 -3.608 -7.650 1.00 0.00 92 ARG A N 1
ATOM 1382 C CA . ARG A 1 92 ? 0.621 -3.560 -6.500 1.00 0.00 92 ARG A CA 1
ATOM 1383 C C . ARG A 1 92 ? 2.081 -3.559 -6.945 1.00 0.00 92 ARG A C 1
ATOM 1384 O O . ARG A 1 92 ? 2.511 -4.433 -7.698 1.00 0.00 92 ARG A O 1
ATOM 1405 N N . ALA A 1 93 ? 2.837 -2.573 -6.475 1.00 0.00 93 ALA A N 1
ATOM 1406 C CA . ALA A 1 93 ? 4.248 -2.459 -6.824 1.00 0.00 93 ALA A CA 1
ATOM 1407 C C . ALA A 1 93 ? 5.009 -1.654 -5.776 1.00 0.00 93 ALA A C 1
ATOM 1408 O O . ALA A 1 93 ? 4.453 -0.789 -5.099 1.00 0.00 93 ALA A O 1
ATOM 1415 N N . PRO A 1 94 ? 6.311 -1.944 -5.637 1.00 0.00 94 PRO A N 1
ATOM 1416 C CA . PRO A 1 94 ? 7.176 -1.257 -4.673 1.00 0.00 94 PRO A CA 1
ATOM 1417 C C . PRO A 1 94 ? 7.440 0.194 -5.061 1.00 0.00 94 PRO A C 1
ATOM 1418 O O . PRO A 1 94 ? 7.411 0.546 -6.240 1.00 0.00 94 PRO A O 1
ATOM 1429 N N . PHE A 1 95 ? 7.697 1.031 -4.062 1.00 0.00 95 PHE A N 1
ATOM 1430 C CA . PHE A 1 95 ? 7.966 2.445 -4.299 1.00 0.00 95 PHE A CA 1
ATOM 1431 C C . PHE A 1 95 ? 9.264 2.628 -5.080 1.00 0.00 95 PHE A C 1
ATOM 1432 O O . PHE A 1 95 ? 9.290 3.296 -6.114 1.00 0.00 95 PHE A O 1
ATOM 1449 N N . SER A 1 96 ? 10.340 2.031 -4.577 1.00 0.00 96 SER A N 1
ATOM 1450 C CA . SER A 1 96 ? 11.643 2.131 -5.224 1.00 0.00 96 SER A CA 1
ATOM 1451 C C . SER A 1 96 ? 12.223 0.746 -5.495 1.00 0.00 96 SER A C 1
ATOM 1452 O O . SER A 1 96 ? 11.936 -0.211 -4.775 1.00 0.00 96 SER A O 1
ATOM 1460 N N . SER A 1 97 ? 13.041 0.648 -6.538 1.00 0.00 97 SER A N 1
ATOM 1461 C CA . SER A 1 97 ? 13.659 -0.620 -6.907 1.00 0.00 97 SER A CA 1
ATOM 1462 C C . SER A 1 97 ? 15.173 -0.472 -7.024 1.00 0.00 97 SER A C 1
ATOM 1463 O O . SER A 1 97 ? 15.675 0.555 -7.478 1.00 0.00 97 SER A O 1
ATOM 1471 N N . GLY A 1 98 ? 15.896 -1.508 -6.609 1.00 0.00 98 GLY A N 1
ATOM 1472 C CA . GLY A 1 98 ? 17.345 -1.475 -6.674 1.00 0.00 98 GLY A CA 1
ATOM 1473 C C . GLY A 1 98 ? 17.973 -0.985 -5.383 1.00 0.00 98 GLY A C 1
ATOM 1474 O O . GLY A 1 98 ? 17.423 -0.134 -4.685 1.00 0.00 98 GLY A O 1
ATOM 1478 N N . PRO A 1 99 ? 19.151 -1.532 -5.049 1.00 0.00 99 PRO A N 1
ATOM 1479 C CA . PRO A 1 99 ? 19.879 -1.161 -3.832 1.00 0.00 99 PRO A CA 1
ATOM 1480 C C . PRO A 1 99 ? 20.443 0.254 -3.901 1.00 0.00 99 PRO A C 1
ATOM 1481 O O . PRO A 1 99 ? 20.798 0.842 -2.880 1.00 0.00 99 PRO A O 1
ATOM 1492 N N . SER A 1 100 ? 20.522 0.795 -5.113 1.00 0.00 100 SER A N 1
ATOM 1493 C CA . SER A 1 100 ? 21.047 2.141 -5.316 1.00 0.00 100 SER A CA 1
ATOM 1494 C C . SER A 1 100 ? 20.475 3.108 -4.284 1.00 0.00 100 SER A C 1
ATOM 1495 O O . SER A 1 100 ? 19.403 3.680 -4.480 1.00 0.00 100 SER A O 1
ATOM 1503 N N . SER A 1 101 ? 21.200 3.286 -3.183 1.00 0.00 101 SER A N 1
ATOM 1504 C CA . SER A 1 101 ? 20.764 4.180 -2.118 1.00 0.00 101 SER A CA 1
ATOM 1505 C C . SER A 1 101 ? 20.491 5.580 -2.661 1.00 0.00 101 SER A C 1
ATOM 1506 O O . SER A 1 101 ? 21.399 6.264 -3.129 1.00 0.00 101 SER A O 1
ATOM 1514 N N . GLY A 1 102 ? 19.230 5.998 -2.595 1.00 0.00 102 GLY A N 1
ATOM 1515 C CA . GLY A 1 102 ? 18.859 7.313 -3.083 1.00 0.00 102 GLY A CA 1
ATOM 1516 C C . GLY A 1 102 ? 17.374 7.586 -2.941 1.00 0.00 102 GLY A C 1
ATOM 1517 O O . GLY A 1 102 ? 16.973 8.552 -2.293 1.00 0.00 102 GLY A O 1
ATOM 1521 N N . GLY A 1 1 ? 29.264 3.410 -17.692 1.00 0.00 1 GLY A N 2
ATOM 1522 C CA . GLY A 1 1 ? 28.780 2.147 -17.166 1.00 0.00 1 GLY A CA 2
ATOM 1523 C C . GLY A 1 1 ? 29.515 0.956 -17.749 1.00 0.00 1 GLY A C 2
ATOM 1524 O O . GLY A 1 1 ? 30.079 1.040 -18.840 1.00 0.00 1 GLY A O 2
ATOM 1528 N N . SER A 1 2 ? 29.511 -0.155 -17.019 1.00 0.00 2 SER A N 2
ATOM 1529 C CA . SER A 1 2 ? 30.187 -1.366 -17.468 1.00 0.00 2 SER A CA 2
ATOM 1530 C C . SER A 1 2 ? 29.207 -2.532 -17.565 1.00 0.00 2 SER A C 2
ATOM 1531 O O . SER A 1 2 ? 29.024 -3.116 -18.633 1.00 0.00 2 SER A O 2
ATOM 1539 N N . SER A 1 3 ? 28.580 -2.864 -16.441 1.00 0.00 3 SER A N 2
ATOM 1540 C CA . SER A 1 3 ? 27.621 -3.962 -16.397 1.00 0.00 3 SER A CA 2
ATOM 1541 C C . SER A 1 3 ? 26.519 -3.762 -17.433 1.00 0.00 3 SER A C 2
ATOM 1542 O O . SER A 1 3 ? 25.867 -2.720 -17.469 1.00 0.00 3 SER A O 2
ATOM 1550 N N . GLY A 1 4 ? 26.317 -4.771 -18.275 1.00 0.00 4 GLY A N 2
ATOM 1551 C CA . GLY A 1 4 ? 25.293 -4.688 -19.301 1.00 0.00 4 GLY A CA 2
ATOM 1552 C C . GLY A 1 4 ? 23.907 -4.489 -18.721 1.00 0.00 4 GLY A C 2
ATOM 1553 O O . GLY A 1 4 ? 23.645 -4.862 -17.578 1.00 0.00 4 GLY A O 2
ATOM 1557 N N . SER A 1 5 ? 23.017 -3.897 -19.511 1.00 0.00 5 SER A N 2
ATOM 1558 C CA . SER A 1 5 ? 21.651 -3.643 -19.068 1.00 0.00 5 SER A CA 2
ATOM 1559 C C . SER A 1 5 ? 20.727 -4.789 -19.471 1.00 0.00 5 SER A C 2
ATOM 1560 O O . SER A 1 5 ? 20.156 -4.786 -20.562 1.00 0.00 5 SER A O 2
ATOM 1568 N N . SER A 1 6 ? 20.586 -5.768 -18.583 1.00 0.00 6 SER A N 2
ATOM 1569 C CA . SER A 1 6 ? 19.736 -6.922 -18.846 1.00 0.00 6 SER A CA 2
ATOM 1570 C C . SER A 1 6 ? 18.754 -7.146 -17.700 1.00 0.00 6 SER A C 2
ATOM 1571 O O . SER A 1 6 ? 19.097 -7.746 -16.682 1.00 0.00 6 SER A O 2
ATOM 1579 N N . GLY A 1 7 ? 17.529 -6.660 -17.875 1.00 0.00 7 GLY A N 2
ATOM 1580 C CA . GLY A 1 7 ? 16.515 -6.816 -16.848 1.00 0.00 7 GLY A CA 2
ATOM 1581 C C . GLY A 1 7 ? 16.981 -6.322 -15.493 1.00 0.00 7 GLY A C 2
ATOM 1582 O O . GLY A 1 7 ? 18.023 -5.676 -15.385 1.00 0.00 7 GLY A O 2
ATOM 1586 N N . ASN A 1 8 ? 16.207 -6.625 -14.456 1.00 0.00 8 ASN A N 2
ATOM 1587 C CA . ASN A 1 8 ? 16.546 -6.205 -13.101 1.00 0.00 8 ASN A CA 2
ATOM 1588 C C . ASN A 1 8 ? 17.676 -7.058 -12.534 1.00 0.00 8 ASN A C 2
ATOM 1589 O O . ASN A 1 8 ? 17.878 -8.197 -12.954 1.00 0.00 8 ASN A O 2
ATOM 1600 N N . GLU A 1 9 ? 18.410 -6.498 -11.577 1.00 0.00 9 GLU A N 2
ATOM 1601 C CA . GLU A 1 9 ? 19.520 -7.208 -10.953 1.00 0.00 9 GLU A CA 2
ATOM 1602 C C . GLU A 1 9 ? 19.324 -7.304 -9.442 1.00 0.00 9 GLU A C 2
ATOM 1603 O O . GLU A 1 9 ? 20.273 -7.156 -8.671 1.00 0.00 9 GLU A O 2
ATOM 1615 N N . VAL A 1 10 ? 18.086 -7.551 -9.026 1.00 0.00 10 VAL A N 2
ATOM 1616 C CA . VAL A 1 10 ? 17.765 -7.667 -7.609 1.00 0.00 10 VAL A CA 2
ATOM 1617 C C . VAL A 1 10 ? 16.894 -8.890 -7.341 1.00 0.00 10 VAL A C 2
ATOM 1618 O O . VAL A 1 10 ? 15.828 -9.048 -7.936 1.00 0.00 10 VAL A O 2
ATOM 1631 N N . ASP A 1 11 ? 17.355 -9.752 -6.442 1.00 0.00 11 ASP A N 2
ATOM 1632 C CA . ASP A 1 11 ? 16.617 -10.961 -6.093 1.00 0.00 11 ASP A CA 2
ATOM 1633 C C . ASP A 1 11 ? 15.650 -10.695 -4.944 1.00 0.00 11 ASP A C 2
ATOM 1634 O O . ASP A 1 11 ? 16.011 -10.064 -3.950 1.00 0.00 11 ASP A O 2
ATOM 1643 N N . ASP A 1 12 ? 14.421 -11.178 -5.088 1.00 0.00 12 ASP A N 2
ATOM 1644 C CA . ASP A 1 12 ? 13.402 -10.992 -4.062 1.00 0.00 12 ASP A CA 2
ATOM 1645 C C . ASP A 1 12 ? 12.893 -12.337 -3.552 1.00 0.00 12 ASP A C 2
ATOM 1646 O O . ASP A 1 12 ? 11.818 -12.793 -3.940 1.00 0.00 12 ASP A O 2
ATOM 1655 N N . MET A 1 13 ? 13.674 -12.967 -2.680 1.00 0.00 13 MET A N 2
ATOM 1656 C CA . MET A 1 13 ? 13.302 -14.260 -2.117 1.00 0.00 13 MET A CA 2
ATOM 1657 C C . MET A 1 13 ? 12.754 -14.100 -0.703 1.00 0.00 13 MET A C 2
ATOM 1658 O O . MET A 1 13 ? 11.742 -14.704 -0.347 1.00 0.00 13 MET A O 2
ATOM 1672 N N . ASP A 1 14 ? 13.428 -13.283 0.099 1.00 0.00 14 ASP A N 2
ATOM 1673 C CA . ASP A 1 14 ? 13.008 -13.043 1.475 1.00 0.00 14 ASP A CA 2
ATOM 1674 C C . ASP A 1 14 ? 13.864 -11.959 2.123 1.00 0.00 14 ASP A C 2
ATOM 1675 O O . ASP A 1 14 ? 14.815 -11.460 1.520 1.00 0.00 14 ASP A O 2
ATOM 1684 N N . THR A 1 15 ? 13.520 -11.598 3.355 1.00 0.00 15 THR A N 2
ATOM 1685 C CA . THR A 1 15 ? 14.254 -10.572 4.085 1.00 0.00 15 THR A CA 2
ATOM 1686 C C . THR A 1 15 ? 14.697 -9.448 3.156 1.00 0.00 15 THR A C 2
ATOM 1687 O O . THR A 1 15 ? 15.820 -8.954 3.254 1.00 0.00 15 THR A O 2
ATOM 1698 N N . SER A 1 16 ? 13.806 -9.046 2.254 1.00 0.00 16 SER A N 2
ATOM 1699 C CA . SER A 1 16 ? 14.107 -7.981 1.305 1.00 0.00 16 SER A CA 2
ATOM 1700 C C . SER A 1 16 ? 13.395 -6.689 1.695 1.00 0.00 16 SER A C 2
ATOM 1701 O O . SER A 1 16 ? 12.362 -6.339 1.123 1.00 0.00 16 SER A O 2
ATOM 1709 N N . ASP A 1 17 ? 13.954 -5.985 2.673 1.00 0.00 17 ASP A N 2
ATOM 1710 C CA . ASP A 1 17 ? 13.375 -4.731 3.140 1.00 0.00 17 ASP A CA 2
ATOM 1711 C C . ASP A 1 17 ? 12.921 -3.871 1.965 1.00 0.00 17 ASP A C 2
ATOM 1712 O O . ASP A 1 17 ? 13.737 -3.240 1.291 1.00 0.00 17 ASP A O 2
ATOM 1721 N N . THR A 1 18 ? 11.614 -3.850 1.722 1.00 0.00 18 THR A N 2
ATOM 1722 C CA . THR A 1 18 ? 11.052 -3.070 0.627 1.00 0.00 18 THR A CA 2
ATOM 1723 C C . THR A 1 18 ? 9.648 -2.582 0.964 1.00 0.00 18 THR A C 2
ATOM 1724 O O . THR A 1 18 ? 8.857 -3.308 1.566 1.00 0.00 18 THR A O 2
ATOM 1735 N N . GLN A 1 19 ? 9.345 -1.349 0.571 1.00 0.00 19 GLN A N 2
ATOM 1736 C CA . GLN A 1 19 ? 8.034 -0.765 0.833 1.00 0.00 19 GLN A CA 2
ATOM 1737 C C . GLN A 1 19 ? 7.064 -1.074 -0.303 1.00 0.00 19 GLN A C 2
ATOM 1738 O O . GLN A 1 19 ? 7.410 -0.951 -1.478 1.00 0.00 19 GLN A O 2
ATOM 1752 N N . TRP A 1 20 ? 5.851 -1.475 0.056 1.00 0.00 20 TRP A N 2
ATOM 1753 C CA . TRP A 1 20 ? 4.830 -1.802 -0.934 1.00 0.00 20 TRP A CA 2
ATOM 1754 C C . TRP A 1 20 ? 3.694 -0.786 -0.901 1.00 0.00 20 TRP A C 2
ATOM 1755 O O . TRP A 1 20 ? 3.055 -0.589 0.131 1.00 0.00 20 TRP A O 2
ATOM 1776 N N . GLY A 1 21 ? 3.447 -0.143 -2.038 1.00 0.00 21 GLY A N 2
ATOM 1777 C CA . GLY A 1 21 ? 2.387 0.845 -2.117 1.00 0.00 21 GLY A CA 2
ATOM 1778 C C . GLY A 1 21 ? 1.268 0.422 -3.048 1.00 0.00 21 GLY A C 2
ATOM 1779 O O . GLY A 1 21 ? 1.474 -0.394 -3.946 1.00 0.00 21 GLY A O 2
ATOM 1783 N N . TRP A 1 22 ? 0.081 0.976 -2.833 1.00 0.00 22 TRP A N 2
ATOM 1784 C CA . TRP A 1 22 ? -1.076 0.650 -3.659 1.00 0.00 22 TRP A CA 2
ATOM 1785 C C . TRP A 1 22 ? -1.443 1.818 -4.567 1.00 0.00 22 TRP A C 2
ATOM 1786 O O . TRP A 1 22 ? -1.492 2.967 -4.128 1.00 0.00 22 TRP A O 2
ATOM 1807 N N . PHE A 1 23 ? -1.701 1.518 -5.836 1.00 0.00 23 PHE A N 2
ATOM 1808 C CA . PHE A 1 23 ? -2.063 2.545 -6.806 1.00 0.00 23 PHE A CA 2
ATOM 1809 C C . PHE A 1 23 ? -3.309 2.139 -7.588 1.00 0.00 23 PHE A C 2
ATOM 1810 O O . PHE A 1 23 ? -3.445 0.989 -8.007 1.00 0.00 23 PHE A O 2
ATOM 1827 N N . TYR A 1 24 ? -4.216 3.090 -7.779 1.00 0.00 24 TYR A N 2
ATOM 1828 C CA . TYR A 1 24 ? -5.452 2.833 -8.507 1.00 0.00 24 TYR A CA 2
ATOM 1829 C C . TYR A 1 24 ? -5.577 3.757 -9.715 1.00 0.00 24 TYR A C 2
ATOM 1830 O O . TYR A 1 24 ? -5.252 4.943 -9.640 1.00 0.00 24 TYR A O 2
ATOM 1848 N N . LEU A 1 25 ? -6.049 3.206 -10.827 1.00 0.00 25 LEU A N 2
ATOM 1849 C CA . LEU A 1 25 ? -6.218 3.979 -12.052 1.00 0.00 25 LEU A CA 2
ATOM 1850 C C . LEU A 1 25 ? -7.290 5.050 -11.877 1.00 0.00 25 LEU A C 2
ATOM 1851 O O . LEU A 1 25 ? -8.296 4.831 -11.203 1.00 0.00 25 LEU A O 2
ATOM 1867 N N . ALA A 1 26 ? -7.067 6.208 -12.490 1.00 0.00 26 ALA A N 2
ATOM 1868 C CA . ALA A 1 26 ? -8.016 7.312 -12.405 1.00 0.00 26 ALA A CA 2
ATOM 1869 C C . ALA A 1 26 ? -8.742 7.515 -13.730 1.00 0.00 26 ALA A C 2
ATOM 1870 O O . ALA A 1 26 ? -8.358 6.947 -14.752 1.00 0.00 26 ALA A O 2
ATOM 1877 N N . GLU A 1 27 ? -9.794 8.327 -13.705 1.00 0.00 27 GLU A N 2
ATOM 1878 C CA . GLU A 1 27 ? -10.574 8.603 -14.906 1.00 0.00 27 GLU A CA 2
ATOM 1879 C C . GLU A 1 27 ? -9.729 9.327 -15.950 1.00 0.00 27 GLU A C 2
ATOM 1880 O O . GLU A 1 27 ? -9.840 9.060 -17.147 1.00 0.00 27 GLU A O 2
ATOM 1892 N N . CYS A 1 28 ? -8.885 10.243 -15.488 1.00 0.00 28 CYS A N 2
ATOM 1893 C CA . CYS A 1 28 ? -8.022 11.007 -16.381 1.00 0.00 28 CYS A CA 2
ATOM 1894 C C . CYS A 1 28 ? -7.141 10.078 -17.211 1.00 0.00 28 CYS A C 2
ATOM 1895 O O . CYS A 1 28 ? -6.755 10.410 -18.331 1.00 0.00 28 CYS A O 2
ATOM 1903 N N . GLY A 1 29 ? -6.826 8.914 -16.653 1.00 0.00 29 GLY A N 2
ATOM 1904 C CA . GLY A 1 29 ? -5.992 7.956 -17.355 1.00 0.00 29 GLY A CA 2
ATOM 1905 C C . GLY A 1 29 ? -4.783 7.535 -16.542 1.00 0.00 29 GLY A C 2
ATOM 1906 O O . GLY A 1 29 ? -4.361 6.380 -16.596 1.00 0.00 29 GLY A O 2
ATOM 1910 N N . LYS A 1 30 ? -4.222 8.475 -15.789 1.00 0.00 30 LYS A N 2
ATOM 1911 C CA . LYS A 1 30 ? -3.054 8.197 -14.962 1.00 0.00 30 LYS A CA 2
ATOM 1912 C C . LYS A 1 30 ? -3.463 7.549 -13.643 1.00 0.00 30 LYS A C 2
ATOM 1913 O O . LYS A 1 30 ? -4.595 7.709 -13.187 1.00 0.00 30 LYS A O 2
ATOM 1932 N N . TRP A 1 31 ? -2.535 6.818 -13.036 1.00 0.00 31 TRP A N 2
ATOM 1933 C CA . TRP A 1 31 ? -2.799 6.147 -11.768 1.00 0.00 31 TRP A CA 2
ATOM 1934 C C . TRP A 1 31 ? -2.411 7.035 -10.591 1.00 0.00 31 TRP A C 2
ATOM 1935 O O . TRP A 1 31 ? -1.422 7.765 -10.651 1.00 0.00 31 TRP A O 2
ATOM 1956 N N . HIS A 1 32 ? -3.196 6.967 -9.520 1.00 0.00 32 HIS A N 2
ATOM 1957 C CA . HIS A 1 32 ? -2.933 7.765 -8.328 1.00 0.00 32 HIS A CA 2
ATOM 1958 C C . HIS A 1 32 ? -2.573 6.871 -7.145 1.00 0.00 32 HIS A C 2
ATOM 1959 O O . HIS A 1 32 ? -3.053 5.743 -7.038 1.00 0.00 32 HIS A O 2
ATOM 1973 N N . MET A 1 33 ? -1.725 7.384 -6.259 1.00 0.00 33 MET A N 2
ATOM 1974 C CA . MET A 1 33 ? -1.302 6.632 -5.083 1.00 0.00 33 MET A CA 2
ATOM 1975 C C . MET A 1 33 ? -2.415 6.580 -4.041 1.00 0.00 33 MET A C 2
ATOM 1976 O O . MET A 1 33 ? -2.993 7.606 -3.685 1.00 0.00 33 MET A O 2
ATOM 1990 N N . PHE A 1 34 ? -2.709 5.378 -3.556 1.00 0.00 34 PHE A N 2
ATOM 1991 C CA . PHE A 1 34 ? -3.754 5.193 -2.555 1.00 0.00 34 PHE A CA 2
ATOM 1992 C C . PHE A 1 34 ? -3.645 6.244 -1.455 1.00 0.00 34 PHE A C 2
ATOM 1993 O O . PHE A 1 34 ? -2.613 6.361 -0.794 1.00 0.00 34 PHE A O 2
ATOM 2010 N N . GLN A 1 35 ? -4.717 7.006 -1.264 1.00 0.00 35 GLN A N 2
ATOM 2011 C CA . GLN A 1 35 ? -4.742 8.048 -0.244 1.00 0.00 35 GLN A CA 2
ATOM 2012 C C . GLN A 1 35 ? -6.126 8.160 0.387 1.00 0.00 35 GLN A C 2
ATOM 2013 O O . GLN A 1 35 ? -7.147 7.892 -0.247 1.00 0.00 35 GLN A O 2
ATOM 2027 N N . PRO A 1 36 ? -6.163 8.564 1.665 1.00 0.00 36 PRO A N 2
ATOM 2028 C CA . PRO A 1 36 ? -7.416 8.721 2.409 1.00 0.00 36 PRO A CA 2
ATOM 2029 C C . PRO A 1 36 ? -8.244 9.900 1.909 1.00 0.00 36 PRO A C 2
ATOM 2030 O O . PRO A 1 36 ? -7.841 11.056 2.046 1.00 0.00 36 PRO A O 2
ATOM 2041 N N . ASP A 1 37 ? -9.402 9.601 1.331 1.00 0.00 37 ASP A N 2
ATOM 2042 C CA . ASP A 1 37 ? -10.287 10.637 0.812 1.00 0.00 37 ASP A CA 2
ATOM 2043 C C . ASP A 1 37 ? -10.241 11.882 1.692 1.00 0.00 37 ASP A C 2
ATOM 2044 O O . ASP A 1 37 ? -9.938 12.979 1.222 1.00 0.00 37 ASP A O 2
ATOM 2053 N N . THR A 1 38 ? -10.546 11.706 2.975 1.00 0.00 38 THR A N 2
ATOM 2054 C CA . THR A 1 38 ? -10.542 12.814 3.921 1.00 0.00 38 THR A CA 2
ATOM 2055 C C . THR A 1 38 ? -9.543 12.573 5.047 1.00 0.00 38 THR A C 2
ATOM 2056 O O . THR A 1 38 ? -9.678 11.622 5.815 1.00 0.00 38 THR A O 2
ATOM 2067 N N . ASN A 1 39 ? -8.541 13.440 5.138 1.00 0.00 39 ASN A N 2
ATOM 2068 C CA . ASN A 1 39 ? -7.518 13.321 6.171 1.00 0.00 39 ASN A CA 2
ATOM 2069 C C . ASN A 1 39 ? -8.153 13.175 7.551 1.00 0.00 39 ASN A C 2
ATOM 2070 O O . ASN A 1 39 ? -7.774 12.302 8.331 1.00 0.00 39 ASN A O 2
ATOM 2081 N N . SER A 1 40 ? -9.122 14.036 7.844 1.00 0.00 40 SER A N 2
ATOM 2082 C CA . SER A 1 40 ? -9.808 14.006 9.130 1.00 0.00 40 SER A CA 2
ATOM 2083 C C . SER A 1 40 ? -10.457 12.645 9.368 1.00 0.00 40 SER A C 2
ATOM 2084 O O . SER A 1 40 ? -11.416 12.277 8.691 1.00 0.00 40 SER A O 2
ATOM 2092 N N . GLN A 1 41 ? -9.925 11.904 10.335 1.00 0.00 41 GLN A N 2
ATOM 2093 C CA . GLN A 1 41 ? -10.451 10.584 10.662 1.00 0.00 41 GLN A CA 2
ATOM 2094 C C . GLN A 1 41 ? -10.771 9.797 9.396 1.00 0.00 41 GLN A C 2
ATOM 2095 O O . GLN A 1 41 ? -11.888 9.308 9.223 1.00 0.00 41 GLN A O 2
ATOM 2109 N N . CYS A 1 42 ? -9.785 9.678 8.514 1.00 0.00 42 CYS A N 2
ATOM 2110 C CA . CYS A 1 42 ? -9.961 8.951 7.262 1.00 0.00 42 CYS A CA 2
ATOM 2111 C C . CYS A 1 42 ? -10.479 7.540 7.522 1.00 0.00 42 CYS A C 2
ATOM 2112 O O . CYS A 1 42 ? -10.736 7.163 8.665 1.00 0.00 42 CYS A O 2
ATOM 2120 N N . SER A 1 43 ? -10.632 6.765 6.453 1.00 0.00 43 SER A N 2
ATOM 2121 C CA . SER A 1 43 ? -11.125 5.397 6.564 1.00 0.00 43 SER A CA 2
ATOM 2122 C C . SER A 1 43 ? -9.996 4.394 6.349 1.00 0.00 43 SER A C 2
ATOM 2123 O O . SER A 1 43 ? -9.589 3.691 7.275 1.00 0.00 43 SER A O 2
ATOM 2131 N N . VAL A 1 44 ? -9.493 4.332 5.120 1.00 0.00 44 VAL A N 2
ATOM 2132 C CA . VAL A 1 44 ? -8.410 3.416 4.781 1.00 0.00 44 VAL A CA 2
ATOM 2133 C C . VAL A 1 44 ? -7.303 4.133 4.017 1.00 0.00 44 VAL A C 2
ATOM 2134 O O . VAL A 1 44 ? -7.546 5.139 3.351 1.00 0.00 44 VAL A O 2
ATOM 2147 N N . SER A 1 45 ? -6.087 3.607 4.116 1.00 0.00 45 SER A N 2
ATOM 2148 C CA . SER A 1 45 ? -4.940 4.198 3.436 1.00 0.00 45 SER A CA 2
ATOM 2149 C C . SER A 1 45 ? -4.071 3.119 2.798 1.00 0.00 45 SER A C 2
ATOM 2150 O O . SER A 1 45 ? -4.243 1.930 3.066 1.00 0.00 45 SER A O 2
ATOM 2158 N N . SER A 1 46 ? -3.137 3.543 1.954 1.00 0.00 46 SER A N 2
ATOM 2159 C CA . SER A 1 46 ? -2.242 2.614 1.274 1.00 0.00 46 SER A CA 2
ATOM 2160 C C . SER A 1 46 ? -1.781 1.511 2.222 1.00 0.00 46 SER A C 2
ATOM 2161 O O . SER A 1 46 ? -1.418 0.418 1.789 1.00 0.00 46 SER A O 2
ATOM 2169 N N . GLU A 1 47 ? -1.799 1.807 3.518 1.00 0.00 47 GLU A N 2
ATOM 2170 C CA . GLU A 1 47 ? -1.383 0.842 4.528 1.00 0.00 47 GLU A CA 2
ATOM 2171 C C . GLU A 1 47 ? -2.517 -0.126 4.855 1.00 0.00 47 GLU A C 2
ATOM 2172 O O . GLU A 1 47 ? -2.344 -1.344 4.797 1.00 0.00 47 GLU A O 2
ATOM 2184 N N . ASP A 1 48 ? -3.675 0.425 5.200 1.00 0.00 48 ASP A N 2
ATOM 2185 C CA . ASP A 1 48 ? -4.838 -0.389 5.537 1.00 0.00 48 ASP A CA 2
ATOM 2186 C C . ASP A 1 48 ? -5.056 -1.483 4.496 1.00 0.00 48 ASP A C 2
ATOM 2187 O O . ASP A 1 48 ? -5.187 -2.659 4.836 1.00 0.00 48 ASP A O 2
ATOM 2196 N N . ILE A 1 49 ? -5.094 -1.087 3.228 1.00 0.00 49 ILE A N 2
ATOM 2197 C CA . ILE A 1 49 ? -5.295 -2.034 2.139 1.00 0.00 49 ILE A CA 2
ATOM 2198 C C . ILE A 1 49 ? -4.224 -3.119 2.148 1.00 0.00 49 ILE A C 2
ATOM 2199 O O . ILE A 1 49 ? -4.503 -4.278 2.452 1.00 0.00 49 ILE A O 2
ATOM 2215 N N . GLU A 1 50 ? -2.996 -2.734 1.814 1.00 0.00 50 GLU A N 2
ATOM 2216 C CA . GLU A 1 50 ? -1.882 -3.674 1.785 1.00 0.00 50 GLU A CA 2
ATOM 2217 C C . GLU A 1 50 ? -2.012 -4.706 2.902 1.00 0.00 50 GLU A C 2
ATOM 2218 O O . GLU A 1 50 ? -1.873 -5.907 2.673 1.00 0.00 50 GLU A O 2
ATOM 2230 N N . LYS A 1 51 ? -2.278 -4.227 4.113 1.00 0.00 51 LYS A N 2
ATOM 2231 C CA . LYS A 1 51 ? -2.427 -5.105 5.267 1.00 0.00 51 LYS A CA 2
ATOM 2232 C C . LYS A 1 51 ? -3.616 -6.045 5.086 1.00 0.00 51 LYS A C 2
ATOM 2233 O O . LYS A 1 51 ? -3.533 -7.233 5.398 1.00 0.00 51 LYS A O 2
ATOM 2252 N N . SER A 1 52 ? -4.719 -5.504 4.579 1.00 0.00 52 SER A N 2
ATOM 2253 C CA . SER A 1 52 ? -5.925 -6.294 4.359 1.00 0.00 52 SER A CA 2
ATOM 2254 C C . SER A 1 52 ? -5.693 -7.353 3.285 1.00 0.00 52 SER A C 2
ATOM 2255 O O . SER A 1 52 ? -5.985 -8.532 3.486 1.00 0.00 52 SER A O 2
ATOM 2263 N N . PHE A 1 53 ? -5.164 -6.923 2.144 1.00 0.00 53 PHE A N 2
ATOM 2264 C CA . PHE A 1 53 ? -4.893 -7.833 1.037 1.00 0.00 53 PHE A CA 2
ATOM 2265 C C . PHE A 1 53 ? -4.066 -9.027 1.505 1.00 0.00 53 PHE A C 2
ATOM 2266 O O . PHE A 1 53 ? -4.306 -10.162 1.092 1.00 0.00 53 PHE A O 2
ATOM 2283 N N . LYS A 1 54 ? -3.092 -8.763 2.368 1.00 0.00 54 LYS A N 2
ATOM 2284 C CA . LYS A 1 54 ? -2.229 -9.814 2.894 1.00 0.00 54 LYS A CA 2
ATOM 2285 C C . LYS A 1 54 ? -3.051 -10.906 3.570 1.00 0.00 54 LYS A C 2
ATOM 2286 O O . LYS A 1 54 ? -2.871 -12.093 3.297 1.00 0.00 54 LYS A O 2
ATOM 2305 N N . THR A 1 55 ? -3.957 -10.497 4.453 1.00 0.00 55 THR A N 2
ATOM 2306 C CA . THR A 1 55 ? -4.808 -11.440 5.167 1.00 0.00 55 THR A CA 2
ATOM 2307 C C . THR A 1 55 ? -5.636 -12.277 4.199 1.00 0.00 55 THR A C 2
ATOM 2308 O O . THR A 1 55 ? -5.625 -13.505 4.259 1.00 0.00 55 THR A O 2
ATOM 2319 N N . ASN A 1 56 ? -6.353 -11.603 3.306 1.00 0.00 56 ASN A N 2
ATOM 2320 C CA . ASN A 1 56 ? -7.188 -12.285 2.323 1.00 0.00 56 ASN A CA 2
ATOM 2321 C C . ASN A 1 56 ? -6.929 -11.744 0.920 1.00 0.00 56 ASN A C 2
ATOM 2322 O O . ASN A 1 56 ? -7.562 -10.788 0.470 1.00 0.00 56 ASN A O 2
ATOM 2333 N N . PRO A 1 57 ? -5.977 -12.369 0.211 1.00 0.00 57 PRO A N 2
ATOM 2334 C CA . PRO A 1 57 ? -5.614 -11.968 -1.151 1.00 0.00 57 PRO A CA 2
ATOM 2335 C C . PRO A 1 57 ? -6.712 -12.285 -2.161 1.00 0.00 57 PRO A C 2
ATOM 2336 O O . PRO A 1 57 ? -6.573 -12.002 -3.352 1.00 0.00 57 PRO A O 2
ATOM 2347 N N . CYS A 1 58 ? -7.801 -12.873 -1.679 1.00 0.00 58 CYS A N 2
ATOM 2348 C CA . CYS A 1 58 ? -8.923 -13.228 -2.540 1.00 0.00 58 CYS A CA 2
ATOM 2349 C C . CYS A 1 58 ? -10.242 -12.753 -1.939 1.00 0.00 58 CYS A C 2
ATOM 2350 O O . CYS A 1 58 ? -11.289 -13.362 -2.153 1.00 0.00 58 CYS A O 2
ATOM 2358 N N . GLY A 1 59 ? -10.182 -11.661 -1.183 1.00 0.00 59 GLY A N 2
ATOM 2359 C CA . GLY A 1 59 ? -11.378 -11.123 -0.561 1.00 0.00 59 GLY A CA 2
ATOM 2360 C C . GLY A 1 59 ? -11.738 -9.748 -1.087 1.00 0.00 59 GLY A C 2
ATOM 2361 O O . GLY A 1 59 ? -11.462 -9.427 -2.243 1.00 0.00 59 GLY A O 2
ATOM 2365 N N . SER A 1 60 ? -12.356 -8.934 -0.238 1.00 0.00 60 SER A N 2
ATOM 2366 C CA . SER A 1 60 ? -12.759 -7.587 -0.626 1.00 0.00 60 SER A CA 2
ATOM 2367 C C . SER A 1 60 ? -12.851 -6.675 0.594 1.00 0.00 60 SER A C 2
ATOM 2368 O O . SER A 1 60 ? -13.301 -7.092 1.661 1.00 0.00 60 SER A O 2
ATOM 2376 N N . ILE A 1 61 ? -12.421 -5.429 0.426 1.00 0.00 61 ILE A N 2
ATOM 2377 C CA . ILE A 1 61 ? -12.455 -4.457 1.512 1.00 0.00 61 ILE A CA 2
ATOM 2378 C C . ILE A 1 61 ? -13.417 -3.316 1.199 1.00 0.00 61 ILE A C 2
ATOM 2379 O O . ILE A 1 61 ? -13.164 -2.505 0.308 1.00 0.00 61 ILE A O 2
ATOM 2395 N N . SER A 1 62 ? -14.520 -3.260 1.938 1.00 0.00 62 SER A N 2
ATOM 2396 C CA . SER A 1 62 ? -15.522 -2.219 1.738 1.00 0.00 62 SER A CA 2
ATOM 2397 C C . SER A 1 62 ? -15.257 -1.027 2.652 1.00 0.00 62 SER A C 2
ATOM 2398 O O . SER A 1 62 ? -15.097 -1.182 3.863 1.00 0.00 62 SER A O 2
ATOM 2406 N N . PHE A 1 63 ? -15.211 0.163 2.064 1.00 0.00 63 PHE A N 2
ATOM 2407 C CA . PHE A 1 63 ? -14.964 1.383 2.824 1.00 0.00 63 PHE A CA 2
ATOM 2408 C C . PHE A 1 63 ? -15.626 2.584 2.154 1.00 0.00 63 PHE A C 2
ATOM 2409 O O . PHE A 1 63 ? -15.510 2.777 0.944 1.00 0.00 63 PHE A O 2
ATOM 2426 N N . THR A 1 64 ? -16.321 3.390 2.952 1.00 0.00 64 THR A N 2
ATOM 2427 C CA . THR A 1 64 ? -17.002 4.571 2.438 1.00 0.00 64 THR A CA 2
ATOM 2428 C C . THR A 1 64 ? -16.455 5.843 3.076 1.00 0.00 64 THR A C 2
ATOM 2429 O O . THR A 1 64 ? -16.453 5.986 4.299 1.00 0.00 64 THR A O 2
ATOM 2440 N N . THR A 1 65 ? -15.992 6.767 2.240 1.00 0.00 65 THR A N 2
ATOM 2441 C CA . THR A 1 65 ? -15.441 8.027 2.723 1.00 0.00 65 THR A CA 2
ATOM 2442 C C . THR A 1 65 ? -16.514 9.109 2.782 1.00 0.00 65 THR A C 2
ATOM 2443 O O . THR A 1 65 ? -17.543 9.013 2.114 1.00 0.00 65 THR A O 2
ATOM 2454 N N . SER A 1 66 ? -16.266 10.138 3.586 1.00 0.00 66 SER A N 2
ATOM 2455 C CA . SER A 1 66 ? -17.213 11.237 3.734 1.00 0.00 66 SER A CA 2
ATOM 2456 C C . SER A 1 66 ? -17.576 11.829 2.376 1.00 0.00 66 SER A C 2
ATOM 2457 O O . SER A 1 66 ? -18.554 12.567 2.248 1.00 0.00 66 SER A O 2
ATOM 2465 N N . LYS A 1 67 ? -16.782 11.500 1.363 1.00 0.00 67 LYS A N 2
ATOM 2466 C CA . LYS A 1 67 ? -17.018 11.996 0.012 1.00 0.00 67 LYS A CA 2
ATOM 2467 C C . LYS A 1 67 ? -17.918 11.043 -0.768 1.00 0.00 67 LYS A C 2
ATOM 2468 O O . LYS A 1 67 ? -18.963 11.441 -1.283 1.00 0.00 67 LYS A O 2
ATOM 2487 N N . PHE A 1 68 ? -17.507 9.782 -0.850 1.00 0.00 68 PHE A N 2
ATOM 2488 C CA . PHE A 1 68 ? -18.277 8.772 -1.567 1.00 0.00 68 PHE A CA 2
ATOM 2489 C C . PHE A 1 68 ? -17.902 7.369 -1.098 1.00 0.00 68 PHE A C 2
ATOM 2490 O O . PHE A 1 68 ? -17.011 7.198 -0.266 1.00 0.00 68 PHE A O 2
ATOM 2507 N N . SER A 1 69 ? -18.590 6.368 -1.639 1.00 0.00 69 SER A N 2
ATOM 2508 C CA . SER A 1 69 ? -18.334 4.979 -1.273 1.00 0.00 69 SER A CA 2
ATOM 2509 C C . SER A 1 69 ? -17.374 4.326 -2.263 1.00 0.00 69 SER A C 2
ATOM 2510 O O . SER A 1 69 ? -17.315 4.708 -3.432 1.00 0.00 69 SER A O 2
ATOM 2518 N N . TYR A 1 70 ? -16.626 3.337 -1.786 1.00 0.00 70 TYR A N 2
ATOM 2519 C CA . TYR A 1 70 ? -15.667 2.631 -2.627 1.00 0.00 70 TYR A CA 2
ATOM 2520 C C . TYR A 1 70 ? -15.429 1.215 -2.112 1.00 0.00 70 TYR A C 2
ATOM 2521 O O . TYR A 1 70 ? -15.358 0.984 -0.905 1.00 0.00 70 TYR A O 2
ATOM 2539 N N . LYS A 1 71 ? -15.308 0.268 -3.036 1.00 0.00 71 LYS A N 2
ATOM 2540 C CA . LYS A 1 71 ? -15.076 -1.126 -2.679 1.00 0.00 71 LYS A CA 2
ATOM 2541 C C . LYS A 1 71 ? -13.907 -1.704 -3.469 1.00 0.00 71 LYS A C 2
ATOM 2542 O O . LYS A 1 71 ? -13.904 -1.676 -4.700 1.00 0.00 71 LYS A O 2
ATOM 2561 N N . ILE A 1 72 ? -12.916 -2.227 -2.755 1.00 0.00 72 ILE A N 2
ATOM 2562 C CA . ILE A 1 72 ? -11.743 -2.813 -3.390 1.00 0.00 72 ILE A CA 2
ATOM 2563 C C . ILE A 1 72 ? -11.737 -4.331 -3.240 1.00 0.00 72 ILE A C 2
ATOM 2564 O O . ILE A 1 72 ? -11.443 -4.858 -2.167 1.00 0.00 72 ILE A O 2
ATOM 2580 N N . ASP A 1 73 ? -12.062 -5.028 -4.323 1.00 0.00 73 ASP A N 2
ATOM 2581 C CA . ASP A 1 73 ? -12.091 -6.486 -4.314 1.00 0.00 73 ASP A CA 2
ATOM 2582 C C . ASP A 1 73 ? -10.724 -7.059 -4.671 1.00 0.00 73 ASP A C 2
ATOM 2583 O O . ASP A 1 73 ? -10.364 -7.148 -5.846 1.00 0.00 73 ASP A O 2
ATOM 2592 N N . PHE A 1 74 ? -9.965 -7.446 -3.651 1.00 0.00 74 PHE A N 2
ATOM 2593 C CA . PHE A 1 74 ? -8.636 -8.009 -3.858 1.00 0.00 74 PHE A CA 2
ATOM 2594 C C . PHE A 1 74 ? -8.686 -9.177 -4.838 1.00 0.00 74 PHE A C 2
ATOM 2595 O O . PHE A 1 74 ? -7.856 -9.280 -5.741 1.00 0.00 74 PHE A O 2
ATOM 2612 N N . ALA A 1 75 ? -9.666 -10.056 -4.653 1.00 0.00 75 ALA A N 2
ATOM 2613 C CA . ALA A 1 75 ? -9.826 -11.216 -5.522 1.00 0.00 75 ALA A CA 2
ATOM 2614 C C . ALA A 1 75 ? -10.026 -10.792 -6.973 1.00 0.00 75 ALA A C 2
ATOM 2615 O O . ALA A 1 75 ? -9.416 -11.353 -7.882 1.00 0.00 75 ALA A O 2
ATOM 2622 N N . GLU A 1 76 ? -10.885 -9.799 -7.182 1.00 0.00 76 GLU A N 2
ATOM 2623 C CA . GLU A 1 76 ? -11.165 -9.302 -8.523 1.00 0.00 76 GLU A CA 2
ATOM 2624 C C . GLU A 1 76 ? -10.071 -8.346 -8.989 1.00 0.00 76 GLU A C 2
ATOM 2625 O O . GLU A 1 76 ? -10.061 -7.911 -10.140 1.00 0.00 76 GLU A O 2
ATOM 2637 N N . MET A 1 77 ? -9.152 -8.022 -8.085 1.00 0.00 77 MET A N 2
ATOM 2638 C CA . MET A 1 77 ? -8.053 -7.118 -8.403 1.00 0.00 77 MET A CA 2
ATOM 2639 C C . MET A 1 77 ? -8.568 -5.855 -9.086 1.00 0.00 77 MET A C 2
ATOM 2640 O O . MET A 1 77 ? -8.081 -5.470 -10.150 1.00 0.00 77 MET A O 2
ATOM 2654 N N . LYS A 1 78 ? -9.555 -5.215 -8.469 1.00 0.00 78 LYS A N 2
ATOM 2655 C CA . LYS A 1 78 ? -10.136 -3.995 -9.017 1.00 0.00 78 LYS A CA 2
ATOM 2656 C C . LYS A 1 78 ? -10.898 -3.226 -7.942 1.00 0.00 78 LYS A C 2
ATOM 2657 O O . LYS A 1 78 ? -11.228 -3.774 -6.891 1.00 0.00 78 LYS A O 2
ATOM 2676 N N . GLN A 1 79 ? -11.174 -1.954 -8.215 1.00 0.00 79 GLN A N 2
ATOM 2677 C CA . GLN A 1 79 ? -11.898 -1.111 -7.271 1.00 0.00 79 GLN A CA 2
ATOM 2678 C C . GLN A 1 79 ? -13.324 -0.858 -7.750 1.00 0.00 79 GLN A C 2
ATOM 2679 O O . GLN A 1 79 ? -13.552 -0.055 -8.653 1.00 0.00 79 GLN A O 2
ATOM 2693 N N . MET A 1 80 ? -14.280 -1.550 -7.138 1.00 0.00 80 MET A N 2
ATOM 2694 C CA . MET A 1 80 ? -15.684 -1.399 -7.502 1.00 0.00 80 MET A CA 2
ATOM 2695 C C . MET A 1 80 ? -16.276 -0.142 -6.873 1.00 0.00 80 MET A C 2
ATOM 2696 O O . MET A 1 80 ? -16.258 0.021 -5.653 1.00 0.00 80 MET A O 2
ATOM 2710 N N . ASN A 1 81 ? -16.802 0.744 -7.713 1.00 0.00 81 ASN A N 2
ATOM 2711 C CA . ASN A 1 81 ? -17.399 1.987 -7.239 1.00 0.00 81 ASN A CA 2
ATOM 2712 C C . ASN A 1 81 ? -18.864 1.779 -6.867 1.00 0.00 81 ASN A C 2
ATOM 2713 O O . ASN A 1 81 ? -19.577 1.010 -7.513 1.00 0.00 81 ASN A O 2
ATOM 2724 N N . LEU A 1 82 ? -19.307 2.470 -5.822 1.00 0.00 82 LEU A N 2
ATOM 2725 C CA . LEU A 1 82 ? -20.688 2.362 -5.364 1.00 0.00 82 LEU A CA 2
ATOM 2726 C C . LEU A 1 82 ? -21.438 3.671 -5.586 1.00 0.00 82 LEU A C 2
ATOM 2727 O O . LEU A 1 82 ? -22.592 3.673 -6.017 1.00 0.00 82 LEU A O 2
ATOM 2743 N N . THR A 1 83 ? -20.776 4.785 -5.290 1.00 0.00 83 THR A N 2
ATOM 2744 C CA . THR A 1 83 ? -21.379 6.101 -5.459 1.00 0.00 83 THR A CA 2
ATOM 2745 C C . THR A 1 83 ? -21.867 6.304 -6.888 1.00 0.00 83 THR A C 2
ATOM 2746 O O . THR A 1 83 ? -22.973 6.796 -7.115 1.00 0.00 83 THR A O 2
ATOM 2757 N N . THR A 1 84 ? -21.036 5.920 -7.853 1.00 0.00 84 THR A N 2
ATOM 2758 C CA . THR A 1 84 ? -21.383 6.060 -9.261 1.00 0.00 84 THR A CA 2
ATOM 2759 C C . THR A 1 84 ? -21.605 4.699 -9.911 1.00 0.00 84 THR A C 2
ATOM 2760 O O . THR A 1 84 ? -22.224 4.598 -10.969 1.00 0.00 84 THR A O 2
ATOM 2771 N N . GLY A 1 85 ? -21.094 3.652 -9.269 1.00 0.00 85 GLY A N 2
ATOM 2772 C CA . GLY A 1 85 ? -21.248 2.310 -9.799 1.00 0.00 85 GLY A CA 2
ATOM 2773 C C . GLY A 1 85 ? -20.273 2.015 -10.923 1.00 0.00 85 GLY A C 2
ATOM 2774 O O . GLY A 1 85 ? -20.462 1.068 -11.686 1.00 0.00 85 GLY A O 2
ATOM 2778 N N . LYS A 1 86 ? -19.228 2.829 -11.025 1.00 0.00 86 LYS A N 2
ATOM 2779 C CA . LYS A 1 86 ? -18.220 2.652 -12.064 1.00 0.00 86 LYS A CA 2
ATOM 2780 C C . LYS A 1 86 ? -17.211 1.580 -11.665 1.00 0.00 86 LYS A C 2
ATOM 2781 O O . LYS A 1 86 ? -17.210 1.109 -10.528 1.00 0.00 86 LYS A O 2
ATOM 2800 N N . GLN A 1 87 ? -16.354 1.201 -12.608 1.00 0.00 87 GLN A N 2
ATOM 2801 C CA . GLN A 1 87 ? -15.340 0.184 -12.353 1.00 0.00 87 GLN A CA 2
ATOM 2802 C C . GLN A 1 87 ? -13.967 0.656 -12.821 1.00 0.00 87 GLN A C 2
ATOM 2803 O O . GLN A 1 87 ? -13.845 1.310 -13.857 1.00 0.00 87 GLN A O 2
ATOM 2817 N N . ARG A 1 88 ? -12.937 0.320 -12.052 1.00 0.00 88 ARG A N 2
ATOM 2818 C CA . ARG A 1 88 ? -11.573 0.710 -12.387 1.00 0.00 88 ARG A CA 2
ATOM 2819 C C . ARG A 1 88 ? -10.584 -0.387 -12.007 1.00 0.00 88 ARG A C 2
ATOM 2820 O O . ARG A 1 88 ? -10.904 -1.282 -11.222 1.00 0.00 88 ARG A O 2
ATOM 2841 N N . LEU A 1 89 ? -9.382 -0.314 -12.567 1.00 0.00 89 LEU A N 2
ATOM 2842 C CA . LEU A 1 89 ? -8.346 -1.301 -12.287 1.00 0.00 89 LEU A CA 2
ATOM 2843 C C . LEU A 1 89 ? -7.360 -0.777 -11.248 1.00 0.00 89 LEU A C 2
ATOM 2844 O O . LEU A 1 89 ? -7.163 0.432 -11.120 1.00 0.00 89 LEU A O 2
ATOM 2860 N N . ILE A 1 90 ? -6.743 -1.693 -10.510 1.00 0.00 90 ILE A N 2
ATOM 2861 C CA . ILE A 1 90 ? -5.775 -1.323 -9.485 1.00 0.00 90 ILE A CA 2
ATOM 2862 C C . ILE A 1 90 ? -4.465 -2.080 -9.667 1.00 0.00 90 ILE A C 2
ATOM 2863 O O . ILE A 1 90 ? -4.350 -2.947 -10.534 1.00 0.00 90 ILE A O 2
ATOM 2879 N N . LYS A 1 91 ? -3.477 -1.749 -8.842 1.00 0.00 91 LYS A N 2
ATOM 2880 C CA . LYS A 1 91 ? -2.174 -2.400 -8.908 1.00 0.00 91 LYS A CA 2
ATOM 2881 C C . LYS A 1 91 ? -1.394 -2.189 -7.614 1.00 0.00 91 LYS A C 2
ATOM 2882 O O . LYS A 1 91 ? -1.505 -1.142 -6.976 1.00 0.00 91 LYS A O 2
ATOM 2901 N N . ARG A 1 92 ? -0.605 -3.189 -7.234 1.00 0.00 92 ARG A N 2
ATOM 2902 C CA . ARG A 1 92 ? 0.193 -3.112 -6.017 1.00 0.00 92 ARG A CA 2
ATOM 2903 C C . ARG A 1 92 ? 1.684 -3.165 -6.339 1.00 0.00 92 ARG A C 2
ATOM 2904 O O . ARG A 1 92 ? 2.200 -4.197 -6.767 1.00 0.00 92 ARG A O 2
ATOM 2925 N N . ALA A 1 93 ? 2.369 -2.045 -6.132 1.00 0.00 93 ALA A N 2
ATOM 2926 C CA . ALA A 1 93 ? 3.800 -1.965 -6.400 1.00 0.00 93 ALA A CA 2
ATOM 2927 C C . ALA A 1 93 ? 4.500 -1.074 -5.379 1.00 0.00 93 ALA A C 2
ATOM 2928 O O . ALA A 1 93 ? 3.896 -0.186 -4.777 1.00 0.00 93 ALA A O 2
ATOM 2935 N N . PRO A 1 94 ? 5.804 -1.314 -5.178 1.00 0.00 94 PRO A N 2
ATOM 2936 C CA . PRO A 1 94 ? 6.614 -0.544 -4.230 1.00 0.00 94 PRO A CA 2
ATOM 2937 C C . PRO A 1 94 ? 6.850 0.888 -4.699 1.00 0.00 94 PRO A C 2
ATOM 2938 O O . PRO A 1 94 ? 6.970 1.148 -5.897 1.00 0.00 94 PRO A O 2
ATOM 2949 N N . PHE A 1 95 ? 6.915 1.814 -3.748 1.00 0.00 95 PHE A N 2
ATOM 2950 C CA . PHE A 1 95 ? 7.136 3.220 -4.065 1.00 0.00 95 PHE A CA 2
ATOM 2951 C C . PHE A 1 95 ? 8.386 3.395 -4.922 1.00 0.00 95 PHE A C 2
ATOM 2952 O O . PHE A 1 95 ? 8.354 4.062 -5.956 1.00 0.00 95 PHE A O 2
ATOM 2969 N N . SER A 1 96 ? 9.486 2.791 -4.484 1.00 0.00 96 SER A N 2
ATOM 2970 C CA . SER A 1 96 ? 10.748 2.883 -5.209 1.00 0.00 96 SER A CA 2
ATOM 2971 C C . SER A 1 96 ? 10.667 2.137 -6.537 1.00 0.00 96 SER A C 2
ATOM 2972 O O . SER A 1 96 ? 10.168 1.014 -6.602 1.00 0.00 96 SER A O 2
ATOM 2980 N N . SER A 1 97 ? 11.162 2.771 -7.595 1.00 0.00 97 SER A N 2
ATOM 2981 C CA . SER A 1 97 ? 11.143 2.171 -8.924 1.00 0.00 97 SER A CA 2
ATOM 2982 C C . SER A 1 97 ? 12.507 1.584 -9.275 1.00 0.00 97 SER A C 2
ATOM 2983 O O . SER A 1 97 ? 12.998 1.748 -10.391 1.00 0.00 97 SER A O 2
ATOM 2991 N N . GLY A 1 98 ? 13.115 0.898 -8.311 1.00 0.00 98 GLY A N 2
ATOM 2992 C CA . GLY A 1 98 ? 14.416 0.297 -8.536 1.00 0.00 98 GLY A CA 2
ATOM 2993 C C . GLY A 1 98 ? 15.017 -0.276 -7.268 1.00 0.00 98 GLY A C 2
ATOM 2994 O O . GLY A 1 98 ? 14.314 -0.582 -6.305 1.00 0.00 98 GLY A O 2
ATOM 2998 N N . PRO A 1 99 ? 16.350 -0.430 -7.257 1.00 0.00 99 PRO A N 2
ATOM 2999 C CA . PRO A 1 99 ? 17.075 -0.972 -6.103 1.00 0.00 99 PRO A CA 2
ATOM 3000 C C . PRO A 1 99 ? 17.077 -0.014 -4.918 1.00 0.00 99 PRO A C 2
ATOM 3001 O O . PRO A 1 99 ? 16.519 1.081 -4.991 1.00 0.00 99 PRO A O 2
ATOM 3012 N N . SER A 1 100 ? 17.710 -0.432 -3.826 1.00 0.00 100 SER A N 2
ATOM 3013 C CA . SER A 1 100 ? 17.782 0.388 -2.623 1.00 0.00 100 SER A CA 2
ATOM 3014 C C . SER A 1 100 ? 19.112 1.132 -2.552 1.00 0.00 100 SER A C 2
ATOM 3015 O O . SER A 1 100 ? 20.179 0.532 -2.679 1.00 0.00 100 SER A O 2
ATOM 3023 N N . SER A 1 101 ? 19.039 2.444 -2.348 1.00 0.00 101 SER A N 2
ATOM 3024 C CA . SER A 1 101 ? 20.237 3.272 -2.264 1.00 0.00 101 SER A CA 2
ATOM 3025 C C . SER A 1 101 ? 19.935 4.593 -1.563 1.00 0.00 101 SER A C 2
ATOM 3026 O O . SER A 1 101 ? 19.078 5.360 -2.001 1.00 0.00 101 SER A O 2
ATOM 3034 N N . GLY A 1 102 ? 20.647 4.853 -0.471 1.00 0.00 102 GLY A N 2
ATOM 3035 C CA . GLY A 1 102 ? 20.442 6.081 0.274 1.00 0.00 102 GLY A CA 2
ATOM 3036 C C . GLY A 1 102 ? 21.564 6.359 1.255 1.00 0.00 102 GLY A C 2
ATOM 3037 O O . GLY A 1 102 ? 22.658 5.810 1.128 1.00 0.00 102 GLY A O 2
ATOM 3041 N N . GLY A 1 1 ? 6.819 20.939 -12.513 1.00 0.00 1 GLY A N 3
ATOM 3042 C CA . GLY A 1 1 ? 7.592 20.101 -11.616 1.00 0.00 1 GLY A CA 3
ATOM 3043 C C . GLY A 1 1 ? 8.101 18.843 -12.292 1.00 0.00 1 GLY A C 3
ATOM 3044 O O . GLY A 1 1 ? 7.545 17.761 -12.103 1.00 0.00 1 GLY A O 3
ATOM 3048 N N . SER A 1 2 ? 9.160 18.985 -13.083 1.00 0.00 2 SER A N 3
ATOM 3049 C CA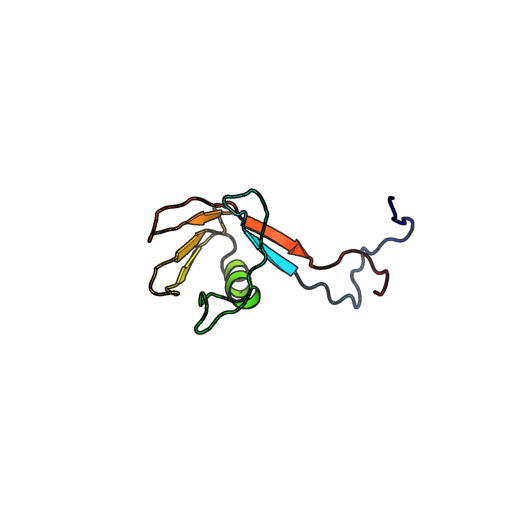 . SER A 1 2 ? 9.740 17.851 -13.793 1.00 0.00 2 SER A CA 3
ATOM 3050 C C . SER A 1 2 ? 10.343 16.848 -12.815 1.00 0.00 2 SER A C 3
ATOM 3051 O O . SER A 1 2 ? 11.536 16.896 -12.515 1.00 0.00 2 SER A O 3
ATOM 3059 N N . SER A 1 3 ? 9.508 15.939 -12.320 1.00 0.00 3 SER A N 3
ATOM 3060 C CA . SER A 1 3 ? 9.957 14.925 -11.372 1.00 0.00 3 SER A CA 3
ATOM 3061 C C . SER A 1 3 ? 11.348 14.417 -11.739 1.00 0.00 3 SER A C 3
ATOM 3062 O O . SER A 1 3 ? 12.207 14.248 -10.874 1.00 0.00 3 SER A O 3
ATOM 3070 N N . GLY A 1 4 ? 11.562 14.173 -13.028 1.00 0.00 4 GLY A N 3
ATOM 3071 C CA . GLY A 1 4 ? 12.849 13.686 -13.488 1.00 0.00 4 GLY A CA 3
ATOM 3072 C C . GLY A 1 4 ? 12.908 12.173 -13.547 1.00 0.00 4 GLY A C 3
ATOM 3073 O O . GLY A 1 4 ? 11.884 11.500 -13.437 1.00 0.00 4 GLY A O 3
ATOM 3077 N N . SER A 1 5 ? 14.112 11.636 -13.723 1.00 0.00 5 SER A N 3
ATOM 3078 C CA . SER A 1 5 ? 14.300 10.192 -13.803 1.00 0.00 5 SER A CA 3
ATOM 3079 C C . SER A 1 5 ? 13.496 9.602 -14.958 1.00 0.00 5 SER A C 3
ATOM 3080 O O . SER A 1 5 ? 12.875 8.548 -14.822 1.00 0.00 5 SER A O 3
ATOM 3088 N N . SER A 1 6 ? 13.513 10.290 -16.095 1.00 0.00 6 SER A N 3
ATOM 3089 C CA . SER A 1 6 ? 12.783 9.838 -17.273 1.00 0.00 6 SER A CA 3
ATOM 3090 C C . SER A 1 6 ? 13.388 8.551 -17.826 1.00 0.00 6 SER A C 3
ATOM 3091 O O . SER A 1 6 ? 14.603 8.360 -17.797 1.00 0.00 6 SER A O 3
ATOM 3099 N N . GLY A 1 7 ? 12.530 7.670 -18.331 1.00 0.00 7 GLY A N 3
ATOM 3100 C CA . GLY A 1 7 ? 12.997 6.412 -18.884 1.00 0.00 7 GLY A CA 3
ATOM 3101 C C . GLY A 1 7 ? 13.918 5.669 -17.937 1.00 0.00 7 GLY A C 3
ATOM 3102 O O . GLY A 1 7 ? 15.094 5.467 -18.235 1.00 0.00 7 GLY A O 3
ATOM 3106 N N . ASN A 1 8 ? 13.383 5.263 -16.790 1.00 0.00 8 ASN A N 3
ATOM 3107 C CA . ASN A 1 8 ? 14.166 4.540 -15.795 1.00 0.00 8 ASN A CA 3
ATOM 3108 C C . ASN A 1 8 ? 13.275 3.623 -14.963 1.00 0.00 8 ASN A C 3
ATOM 3109 O O . ASN A 1 8 ? 12.247 4.049 -14.438 1.00 0.00 8 ASN A O 3
ATOM 3120 N N . GLU A 1 9 ? 13.678 2.361 -14.847 1.00 0.00 9 GLU A N 3
ATOM 3121 C CA . GLU A 1 9 ? 12.915 1.384 -14.079 1.00 0.00 9 GLU A CA 3
ATOM 3122 C C . GLU A 1 9 ? 13.813 0.247 -13.600 1.00 0.00 9 GLU A C 3
ATOM 3123 O O . GLU A 1 9 ? 14.766 -0.134 -14.280 1.00 0.00 9 GLU A O 3
ATOM 3135 N N . VAL A 1 10 ? 13.502 -0.291 -12.425 1.00 0.00 10 VAL A N 3
ATOM 3136 C CA . VAL A 1 10 ? 14.280 -1.384 -11.855 1.00 0.00 10 VAL A CA 3
ATOM 3137 C C . VAL A 1 10 ? 13.489 -2.687 -11.870 1.00 0.00 10 VAL A C 3
ATOM 3138 O O . VAL A 1 10 ? 12.895 -3.076 -10.864 1.00 0.00 10 VAL A O 3
ATOM 3151 N N . ASP A 1 11 ? 13.487 -3.358 -13.016 1.00 0.00 11 ASP A N 3
ATOM 3152 C CA . ASP A 1 11 ? 12.770 -4.619 -13.163 1.00 0.00 11 ASP A CA 3
ATOM 3153 C C . ASP A 1 11 ? 13.734 -5.801 -13.117 1.00 0.00 11 ASP A C 3
ATOM 3154 O O . ASP A 1 11 ? 14.198 -6.277 -14.153 1.00 0.00 11 ASP A O 3
ATOM 3163 N N . ASP A 1 12 ? 14.032 -6.268 -11.910 1.00 0.00 12 ASP A N 3
ATOM 3164 C CA . ASP A 1 12 ? 14.941 -7.394 -11.728 1.00 0.00 12 ASP A CA 3
ATOM 3165 C C . ASP A 1 12 ? 14.235 -8.557 -11.039 1.00 0.00 12 ASP A C 3
ATOM 3166 O O . ASP A 1 12 ? 13.266 -8.362 -10.306 1.00 0.00 12 ASP A O 3
ATOM 3175 N N . MET A 1 13 ? 14.726 -9.768 -11.282 1.00 0.00 13 MET A N 3
ATOM 3176 C CA . MET A 1 13 ? 14.141 -10.963 -10.685 1.00 0.00 13 MET A CA 3
ATOM 3177 C C . MET A 1 13 ? 14.421 -11.015 -9.186 1.00 0.00 13 MET A C 3
ATOM 3178 O O . MET A 1 13 ? 13.544 -11.355 -8.393 1.00 0.00 13 MET A O 3
ATOM 3192 N N . ASP A 1 14 ? 15.648 -10.676 -8.807 1.00 0.00 14 ASP A N 3
ATOM 3193 C CA . ASP A 1 14 ? 16.044 -10.683 -7.403 1.00 0.00 14 ASP A CA 3
ATOM 3194 C C . ASP A 1 14 ? 15.338 -9.570 -6.634 1.00 0.00 14 ASP A C 3
ATOM 3195 O O . ASP A 1 14 ? 15.805 -8.431 -6.602 1.00 0.00 14 ASP A O 3
ATOM 3204 N N . THR A 1 15 ? 14.210 -9.907 -6.016 1.00 0.00 15 THR A N 3
ATOM 3205 C CA . THR A 1 15 ? 13.440 -8.936 -5.250 1.00 0.00 15 THR A CA 3
ATOM 3206 C C . THR A 1 15 ? 13.409 -9.303 -3.771 1.00 0.00 15 THR A C 3
ATOM 3207 O O . THR A 1 15 ? 12.972 -10.393 -3.401 1.00 0.00 15 THR A O 3
ATOM 3218 N N . SER A 1 16 ? 13.875 -8.386 -2.929 1.00 0.00 16 SER A N 3
ATOM 3219 C CA . SER A 1 16 ? 13.903 -8.615 -1.489 1.00 0.00 16 SER A CA 3
ATOM 3220 C C . SER A 1 16 ? 13.212 -7.477 -0.744 1.00 0.00 16 SER A C 3
ATOM 3221 O O . SER A 1 16 ? 12.740 -6.518 -1.354 1.00 0.00 16 SER A O 3
ATOM 3229 N N . ASP A 1 17 ? 13.157 -7.592 0.578 1.00 0.00 17 ASP A N 3
ATOM 3230 C CA . ASP A 1 17 ? 12.524 -6.573 1.408 1.00 0.00 17 ASP A CA 3
ATOM 3231 C C . ASP A 1 17 ? 12.746 -5.182 0.824 1.00 0.00 17 ASP A C 3
ATOM 3232 O O . ASP A 1 17 ? 13.874 -4.689 0.776 1.00 0.00 17 ASP A O 3
ATOM 3241 N N . THR A 1 18 ? 11.663 -4.552 0.380 1.00 0.00 18 THR A N 3
ATOM 3242 C CA . THR A 1 18 ? 11.739 -3.219 -0.203 1.00 0.00 18 THR A CA 3
ATOM 3243 C C . THR A 1 18 ? 10.436 -2.454 0.000 1.00 0.00 18 THR A C 3
ATOM 3244 O O . THR A 1 18 ? 9.473 -2.988 0.550 1.00 0.00 18 THR A O 3
ATOM 3255 N N . GLN A 1 19 ? 10.413 -1.204 -0.449 1.00 0.00 19 GLN A N 3
ATOM 3256 C CA . GLN A 1 19 ? 9.226 -0.367 -0.316 1.00 0.00 19 GLN A CA 3
ATOM 3257 C C . GLN A 1 19 ? 8.147 -0.791 -1.307 1.00 0.00 19 GLN A C 3
ATOM 3258 O O . GLN A 1 19 ? 8.355 -0.754 -2.519 1.00 0.00 19 GLN A O 3
ATOM 3272 N N . TRP A 1 20 ? 6.995 -1.193 -0.782 1.00 0.00 20 TRP A N 3
ATOM 3273 C CA . TRP A 1 20 ? 5.883 -1.625 -1.621 1.00 0.00 20 TRP A CA 3
ATOM 3274 C C . TRP A 1 20 ? 4.671 -0.721 -1.425 1.00 0.00 20 TRP A C 3
ATOM 3275 O O . TRP A 1 20 ? 4.209 -0.521 -0.303 1.00 0.00 20 TRP A O 3
ATOM 3296 N N . GLY A 1 21 ? 4.159 -0.178 -2.526 1.00 0.00 21 GLY A N 3
ATOM 3297 C CA . GLY A 1 21 ? 3.004 0.698 -2.452 1.00 0.00 21 GLY A CA 3
ATOM 3298 C C . GLY A 1 21 ? 1.898 0.279 -3.399 1.00 0.00 21 GLY A C 3
ATOM 3299 O O . GLY A 1 21 ? 2.149 -0.392 -4.400 1.00 0.00 21 GLY A O 3
ATOM 3303 N N . TRP A 1 22 ? 0.670 0.675 -3.083 1.00 0.00 22 TRP A N 3
ATOM 3304 C CA . TRP A 1 22 ? -0.480 0.334 -3.913 1.00 0.00 22 TRP A CA 3
ATOM 3305 C C . TRP A 1 22 ? -0.820 1.474 -4.867 1.00 0.00 22 TRP A C 3
ATOM 3306 O O . TRP A 1 22 ? -0.676 2.648 -4.523 1.00 0.00 22 TRP A O 3
ATOM 3327 N N . PHE A 1 23 ? -1.272 1.122 -6.066 1.00 0.00 23 PHE A N 3
ATOM 3328 C CA . PHE A 1 23 ? -1.632 2.118 -7.070 1.00 0.00 23 PHE A CA 3
ATOM 3329 C C . PHE A 1 23 ? -2.984 1.792 -7.697 1.00 0.00 23 PHE A C 3
ATOM 3330 O O . PHE A 1 23 ? -3.442 0.650 -7.654 1.00 0.00 23 PHE A O 3
ATOM 3347 N N . TYR A 1 24 ? -3.618 2.804 -8.279 1.00 0.00 24 TYR A N 3
ATOM 3348 C CA . TYR A 1 24 ? -4.919 2.628 -8.913 1.00 0.00 24 TYR A CA 3
ATOM 3349 C C . TYR A 1 24 ? -5.058 3.534 -10.132 1.00 0.00 24 TYR A C 3
ATOM 3350 O O . TYR A 1 24 ? -4.909 4.753 -10.035 1.00 0.00 24 TYR A O 3
ATOM 3368 N N . LEU A 1 25 ? -5.345 2.931 -11.280 1.00 0.00 25 LEU A N 3
ATOM 3369 C CA . LEU A 1 25 ? -5.506 3.681 -12.521 1.00 0.00 25 LEU A CA 3
ATOM 3370 C C . LEU A 1 25 ? -6.496 4.827 -12.339 1.00 0.00 25 LEU A C 3
ATOM 3371 O O . LEU A 1 25 ? -7.325 4.806 -11.430 1.00 0.00 25 LEU A O 3
ATOM 3387 N N . ALA A 1 26 ? -6.404 5.826 -13.212 1.00 0.00 26 ALA A N 3
ATOM 3388 C CA . ALA A 1 26 ? -7.294 6.978 -13.150 1.00 0.00 26 ALA A CA 3
ATOM 3389 C C . ALA A 1 26 ? -7.821 7.339 -14.535 1.00 0.00 26 ALA A C 3
ATOM 3390 O O . ALA A 1 26 ? -7.220 6.986 -15.549 1.00 0.00 26 ALA A O 3
ATOM 3397 N N . GLU A 1 27 ? -8.948 8.044 -14.569 1.00 0.00 27 GLU A N 3
ATOM 3398 C CA . GLU A 1 27 ? -9.556 8.450 -15.831 1.00 0.00 27 GLU A CA 3
ATOM 3399 C C . GLU A 1 27 ? -8.560 9.223 -16.690 1.00 0.00 27 GLU A C 3
ATOM 3400 O O . GLU A 1 27 ? -8.515 9.056 -17.910 1.00 0.00 27 GLU A O 3
ATOM 3412 N N . CYS A 1 28 ? -7.764 10.070 -16.047 1.00 0.00 28 CYS A N 3
ATOM 3413 C CA . CYS A 1 28 ? -6.769 10.871 -16.752 1.00 0.00 28 CYS A CA 3
ATOM 3414 C C . CYS A 1 28 ? -5.820 9.981 -17.547 1.00 0.00 28 CYS A C 3
ATOM 3415 O O . CYS A 1 28 ? -5.328 10.371 -18.606 1.00 0.00 28 CYS A O 3
ATOM 3423 N N . GLY A 1 29 ? -5.566 8.783 -17.029 1.00 0.00 29 GLY A N 3
ATOM 3424 C CA . GLY A 1 29 ? -4.675 7.858 -17.704 1.00 0.00 29 GLY A CA 3
ATOM 3425 C C . GLY A 1 29 ? -3.535 7.398 -16.816 1.00 0.00 29 GLY A C 3
ATOM 3426 O O . GLY A 1 29 ? -3.159 6.226 -16.832 1.00 0.00 29 GLY A O 3
ATOM 3430 N N . LYS A 1 30 ? -2.983 8.324 -16.039 1.00 0.00 30 LYS A N 3
ATOM 3431 C CA . LYS A 1 30 ? -1.879 8.010 -15.140 1.00 0.00 30 LYS A CA 3
ATOM 3432 C C . LYS A 1 30 ? -2.393 7.401 -13.839 1.00 0.00 30 LYS A C 3
ATOM 3433 O O . LYS A 1 30 ? -3.408 7.839 -13.297 1.00 0.00 30 LYS A O 3
ATOM 3452 N N . TRP A 1 31 ? -1.686 6.392 -13.344 1.00 0.00 31 TRP A N 3
ATOM 3453 C CA . TRP A 1 31 ? -2.071 5.724 -12.106 1.00 0.00 31 TRP A CA 3
ATOM 3454 C C . TRP A 1 31 ? -1.788 6.611 -10.898 1.00 0.00 31 TRP A C 3
ATOM 3455 O O . TRP A 1 31 ? -0.881 7.444 -10.927 1.00 0.00 31 TRP A O 3
ATOM 3476 N N . HIS A 1 32 ? -2.568 6.428 -9.838 1.00 0.00 32 HIS A N 3
ATOM 3477 C CA . HIS A 1 32 ? -2.400 7.212 -8.620 1.00 0.00 32 HIS A CA 3
ATOM 3478 C C . HIS A 1 32 ? -2.081 6.309 -7.432 1.00 0.00 32 HIS A C 3
ATOM 3479 O O . HIS A 1 32 ? -2.825 5.376 -7.132 1.00 0.00 32 HIS A O 3
ATOM 3493 N N . MET A 1 33 ? -0.969 6.592 -6.762 1.00 0.00 33 MET A N 3
ATOM 3494 C CA . MET A 1 33 ? -0.552 5.805 -5.607 1.00 0.00 33 MET A CA 3
ATOM 3495 C C . MET A 1 33 ? -1.423 6.116 -4.394 1.00 0.00 33 MET A C 3
ATOM 3496 O O . MET A 1 33 ? -1.524 7.267 -3.969 1.00 0.00 33 MET A O 3
ATOM 3510 N N . PHE A 1 34 ? -2.050 5.083 -3.842 1.00 0.00 34 PHE A N 3
ATOM 3511 C CA . PHE A 1 34 ? -2.914 5.247 -2.678 1.00 0.00 34 PHE A CA 3
ATOM 3512 C C . PHE A 1 34 ? -2.279 6.186 -1.657 1.00 0.00 34 PHE A C 3
ATOM 3513 O O . PHE A 1 34 ? -1.190 5.921 -1.149 1.00 0.00 34 PHE A O 3
ATOM 3530 N N . GLN A 1 35 ? -2.968 7.284 -1.363 1.00 0.00 35 GLN A N 3
ATOM 3531 C CA . GLN A 1 35 ? -2.470 8.264 -0.405 1.00 0.00 35 GLN A CA 3
ATOM 3532 C C . GLN A 1 35 ? -3.600 8.783 0.479 1.00 0.00 35 GLN A C 3
ATOM 3533 O O . GLN A 1 35 ? -4.751 8.890 0.057 1.00 0.00 35 GLN A O 3
ATOM 3547 N N . PRO A 1 36 ? -3.265 9.113 1.735 1.00 0.00 36 PRO A N 3
ATOM 3548 C CA . PRO A 1 36 ? -4.238 9.627 2.704 1.00 0.00 36 PRO A CA 3
ATOM 3549 C C . PRO A 1 36 ? -4.715 11.033 2.357 1.00 0.00 36 PRO A C 3
ATOM 3550 O O . PRO A 1 36 ? -3.908 11.928 2.107 1.00 0.00 36 PRO A O 3
ATOM 3561 N N . ASP A 1 37 ? -6.030 11.220 2.345 1.00 0.00 37 ASP A N 3
ATOM 3562 C CA . ASP A 1 37 ? -6.614 12.519 2.030 1.00 0.00 37 ASP A CA 3
ATOM 3563 C C . ASP A 1 37 ? -7.012 13.259 3.303 1.00 0.00 37 ASP A C 3
ATOM 3564 O O . ASP A 1 37 ? -7.194 12.649 4.358 1.00 0.00 37 ASP A O 3
ATOM 3573 N N . THR A 1 38 ? -7.145 14.577 3.199 1.00 0.00 38 THR A N 3
ATOM 3574 C CA . THR A 1 38 ? -7.519 15.401 4.341 1.00 0.00 38 THR A CA 3
ATOM 3575 C C . THR A 1 38 ? -8.688 14.786 5.103 1.00 0.00 38 THR A C 3
ATOM 3576 O O . THR A 1 38 ? -9.455 13.999 4.551 1.00 0.00 38 THR A O 3
ATOM 3587 N N . ASN A 1 39 ? -8.817 15.152 6.375 1.00 0.00 39 ASN A N 3
ATOM 3588 C CA . ASN A 1 39 ? -9.893 14.636 7.212 1.00 0.00 39 ASN A CA 3
ATOM 3589 C C . ASN A 1 39 ? -11.245 14.799 6.523 1.00 0.00 39 ASN A C 3
ATOM 3590 O O . ASN A 1 39 ? -12.025 13.851 6.432 1.00 0.00 39 ASN A O 3
ATOM 3601 N N . SER A 1 40 ? -11.514 16.007 6.040 1.00 0.00 40 SER A N 3
ATOM 3602 C CA . SER A 1 40 ? -12.772 16.296 5.362 1.00 0.00 40 SER A CA 3
ATOM 3603 C C . SER A 1 40 ? -13.173 15.144 4.445 1.00 0.00 40 SER A C 3
ATOM 3604 O O . SER A 1 40 ? -14.298 14.651 4.507 1.00 0.00 40 SER A O 3
ATOM 3612 N N . GLN A 1 41 ? -12.242 14.721 3.596 1.00 0.00 41 GLN A N 3
ATOM 3613 C CA . GLN A 1 41 ? -12.497 13.627 2.666 1.00 0.00 41 GLN A CA 3
ATOM 3614 C C . GLN A 1 41 ? -11.474 12.510 2.845 1.00 0.00 41 GLN A C 3
ATOM 3615 O O . GLN A 1 41 ? -11.006 11.922 1.869 1.00 0.00 41 GLN A O 3
ATOM 3629 N N . CYS A 1 42 ? -11.132 12.223 4.096 1.00 0.00 42 CYS A N 3
ATOM 3630 C CA . CYS A 1 42 ? -10.163 11.177 4.403 1.00 0.00 42 CYS A CA 3
ATOM 3631 C C . CYS A 1 42 ? -10.344 9.980 3.476 1.00 0.00 42 CYS A C 3
ATOM 3632 O O . CYS A 1 42 ? -11.433 9.748 2.950 1.00 0.00 42 CYS A O 3
ATOM 3640 N N . SER A 1 43 ? -9.269 9.223 3.278 1.00 0.00 43 SER A N 3
ATOM 3641 C CA . SER A 1 43 ? -9.307 8.052 2.409 1.00 0.00 43 SER A CA 3
ATOM 3642 C C . SER A 1 43 ? -8.411 6.944 2.952 1.00 0.00 43 SER A C 3
ATOM 3643 O O . SER A 1 43 ? -7.766 7.102 3.989 1.00 0.00 43 SER A O 3
ATOM 3651 N N . VAL A 1 44 ? -8.376 5.820 2.244 1.00 0.00 44 VAL A N 3
ATOM 3652 C CA . VAL A 1 44 ? -7.558 4.684 2.652 1.00 0.00 44 VAL A CA 3
ATOM 3653 C C . VAL A 1 44 ? -6.187 4.726 1.988 1.00 0.00 44 VAL A C 3
ATOM 3654 O O . VAL A 1 44 ? -6.080 4.775 0.763 1.00 0.00 44 VAL A O 3
ATOM 3667 N N . SER A 1 45 ? -5.139 4.707 2.805 1.00 0.00 45 SER A N 3
ATOM 3668 C CA . SER A 1 45 ? -3.772 4.747 2.297 1.00 0.00 45 SER A CA 3
ATOM 3669 C C . SER A 1 45 ? -3.295 3.350 1.913 1.00 0.00 45 SER A C 3
ATOM 3670 O O . SER A 1 45 ? -3.871 2.348 2.334 1.00 0.00 45 SER A O 3
ATOM 3678 N N . SER A 1 46 ? -2.237 3.294 1.109 1.00 0.00 46 SER A N 3
ATOM 3679 C CA . SER A 1 46 ? -1.683 2.021 0.663 1.00 0.00 46 SER A CA 3
ATOM 3680 C C . SER A 1 46 ? -1.557 1.045 1.830 1.00 0.00 46 SER A C 3
ATOM 3681 O O . SER A 1 46 ? -1.690 -0.166 1.657 1.00 0.00 46 SER A O 3
ATOM 3689 N N . GLU A 1 47 ? -1.298 1.583 3.018 1.00 0.00 47 GLU A N 3
ATOM 3690 C CA . GLU A 1 47 ? -1.152 0.761 4.213 1.00 0.00 47 GLU A CA 3
ATOM 3691 C C . GLU A 1 47 ? -2.462 0.054 4.550 1.00 0.00 47 GLU A C 3
ATOM 3692 O O . GLU A 1 47 ? -2.489 -1.159 4.762 1.00 0.00 47 GLU A O 3
ATOM 3704 N N . ASP A 1 48 ? -3.546 0.820 4.597 1.00 0.00 48 ASP A N 3
ATOM 3705 C CA . ASP A 1 48 ? -4.860 0.269 4.908 1.00 0.00 48 ASP A CA 3
ATOM 3706 C C . ASP A 1 48 ? -5.189 -0.902 3.986 1.00 0.00 48 ASP A C 3
ATOM 3707 O O . ASP A 1 48 ? -5.607 -1.966 4.444 1.00 0.00 48 ASP A O 3
ATOM 3716 N N . ILE A 1 49 ? -5.000 -0.697 2.687 1.00 0.00 49 ILE A N 3
ATOM 3717 C CA . ILE A 1 49 ? -5.277 -1.735 1.702 1.00 0.00 49 ILE A CA 3
ATOM 3718 C C . ILE A 1 49 ? -4.318 -2.910 1.857 1.00 0.00 49 ILE A C 3
ATOM 3719 O O . ILE A 1 49 ? -4.729 -4.019 2.198 1.00 0.00 49 ILE A O 3
ATOM 3735 N N . GLU A 1 50 ? -3.037 -2.658 1.607 1.00 0.00 50 GLU A N 3
ATOM 3736 C CA . GLU A 1 50 ? -2.019 -3.696 1.720 1.00 0.00 50 GLU A CA 3
ATOM 3737 C C . GLU A 1 50 ? -2.269 -4.572 2.944 1.00 0.00 50 GLU A C 3
ATOM 3738 O O . GLU A 1 50 ? -2.089 -5.790 2.898 1.00 0.00 50 GLU A O 3
ATOM 3750 N N . LYS A 1 51 ? -2.683 -3.944 4.039 1.00 0.00 51 LYS A N 3
ATOM 3751 C CA . LYS A 1 51 ? -2.959 -4.664 5.277 1.00 0.00 51 LYS A CA 3
ATOM 3752 C C . LYS A 1 51 ? -4.109 -5.649 5.088 1.00 0.00 51 LYS A C 3
ATOM 3753 O O . LYS A 1 51 ? -4.044 -6.788 5.550 1.00 0.00 51 LYS A O 3
ATOM 3772 N N . SER A 1 52 ? -5.159 -5.203 4.406 1.00 0.00 52 SER A N 3
ATOM 3773 C CA . SER A 1 52 ? -6.323 -6.045 4.159 1.00 0.00 52 SER A CA 3
ATOM 3774 C C . SER A 1 52 ? -5.999 -7.137 3.145 1.00 0.00 52 SER A C 3
ATOM 3775 O O . SER A 1 52 ? -6.298 -8.312 3.363 1.00 0.00 52 SER A O 3
ATOM 3783 N N . PHE A 1 53 ? -5.385 -6.742 2.035 1.00 0.00 53 PHE A N 3
ATOM 3784 C CA . PHE A 1 53 ? -5.019 -7.686 0.986 1.00 0.00 53 PHE A CA 3
ATOM 3785 C C . PHE A 1 53 ? -4.421 -8.957 1.582 1.00 0.00 53 PHE A C 3
ATOM 3786 O O . PHE A 1 53 ? -4.659 -10.060 1.089 1.00 0.00 53 PHE A O 3
ATOM 3803 N N . LYS A 1 54 ? -3.642 -8.795 2.646 1.00 0.00 54 LYS A N 3
ATOM 3804 C CA . LYS A 1 54 ? -3.010 -9.927 3.312 1.00 0.00 54 LYS A CA 3
ATOM 3805 C C . LYS A 1 54 ? -4.057 -10.903 3.838 1.00 0.00 54 LYS A C 3
ATOM 3806 O O . LYS A 1 54 ? -4.109 -12.060 3.420 1.00 0.00 54 LYS A O 3
ATOM 3825 N N . THR A 1 55 ? -4.891 -10.430 4.758 1.00 0.00 55 THR A N 3
ATOM 3826 C CA . THR A 1 55 ? -5.937 -11.260 5.342 1.00 0.00 55 THR A CA 3
ATOM 3827 C C . THR A 1 55 ? -6.717 -12.002 4.262 1.00 0.00 55 THR A C 3
ATOM 3828 O O . THR A 1 55 ? -6.747 -13.231 4.239 1.00 0.00 55 THR A O 3
ATOM 3839 N N . ASN A 1 56 ? -7.345 -11.246 3.367 1.00 0.00 56 ASN A N 3
ATOM 3840 C CA . ASN A 1 56 ? -8.125 -11.832 2.284 1.00 0.00 56 ASN A CA 3
ATOM 3841 C C . ASN A 1 56 ? -7.654 -11.310 0.930 1.00 0.00 56 ASN A C 3
ATOM 3842 O O . ASN A 1 56 ? -8.183 -10.336 0.394 1.00 0.00 56 ASN A O 3
ATOM 3853 N N . PRO A 1 57 ? -6.636 -11.973 0.362 1.00 0.00 57 PRO A N 3
ATOM 3854 C CA . PRO A 1 57 ? -6.071 -11.595 -0.937 1.00 0.00 57 PRO A CA 3
ATOM 3855 C C . PRO A 1 57 ? -7.028 -11.880 -2.090 1.00 0.00 57 PRO A C 3
ATOM 3856 O O . PRO A 1 57 ? -6.844 -11.379 -3.200 1.00 0.00 57 PRO A O 3
ATOM 3867 N N . CYS A 1 58 ? -8.049 -12.685 -1.820 1.00 0.00 58 CYS A N 3
ATOM 3868 C CA . CYS A 1 58 ? -9.035 -13.036 -2.835 1.00 0.00 58 CYS A CA 3
ATOM 3869 C C . CYS A 1 58 ? -10.425 -12.552 -2.435 1.00 0.00 58 CYS A C 3
ATOM 3870 O O . CYS A 1 58 ? -11.427 -13.208 -2.715 1.00 0.00 58 CYS A O 3
ATOM 3878 N N . GLY A 1 59 ? -10.477 -11.398 -1.776 1.00 0.00 59 GLY A N 3
ATOM 3879 C CA . GLY A 1 59 ? -11.748 -10.846 -1.345 1.00 0.00 59 GLY A CA 3
ATOM 3880 C C . GLY A 1 59 ? -11.918 -9.396 -1.752 1.00 0.00 59 GLY A C 3
ATOM 3881 O O . GLY A 1 59 ? -11.683 -9.037 -2.906 1.00 0.00 59 GLY A O 3
ATOM 3885 N N . SER A 1 60 ? -12.329 -8.561 -0.803 1.00 0.00 60 SER A N 3
ATOM 3886 C CA . SER A 1 60 ? -12.535 -7.142 -1.071 1.00 0.00 60 SER A CA 3
ATOM 3887 C C . SER A 1 60 ? -12.595 -6.347 0.230 1.00 0.00 60 SER A C 3
ATOM 3888 O O . SER A 1 60 ? -12.714 -6.919 1.314 1.00 0.00 60 SER A O 3
ATOM 3896 N N . ILE A 1 61 ? -12.512 -5.026 0.113 1.00 0.00 61 ILE A N 3
ATOM 3897 C CA . ILE A 1 61 ? -12.558 -4.152 1.279 1.00 0.00 61 ILE A CA 3
ATOM 3898 C C . ILE A 1 61 ? -13.603 -3.056 1.103 1.00 0.00 61 ILE A C 3
ATOM 3899 O O . ILE A 1 61 ? -13.514 -2.240 0.186 1.00 0.00 61 ILE A O 3
ATOM 3915 N N . SER A 1 62 ? -14.593 -3.042 1.990 1.00 0.00 62 SER A N 3
ATOM 3916 C CA . SER A 1 62 ? -15.657 -2.046 1.932 1.00 0.00 62 SER A CA 3
ATOM 3917 C C . SER A 1 62 ? -15.433 -0.951 2.970 1.00 0.00 62 SER A C 3
ATOM 3918 O O . SER A 1 62 ? -15.017 -1.222 4.096 1.00 0.00 62 SER A O 3
ATOM 3926 N N . PHE A 1 63 ? -15.712 0.289 2.582 1.00 0.00 63 PHE A N 3
ATOM 3927 C CA . PHE A 1 63 ? -15.541 1.428 3.477 1.00 0.00 63 PHE A CA 3
ATOM 3928 C C . PHE A 1 63 ? -16.245 2.664 2.925 1.00 0.00 63 PHE A C 3
ATOM 3929 O O . PHE A 1 63 ? -16.817 2.633 1.835 1.00 0.00 63 PHE A O 3
ATOM 3946 N N . THR A 1 64 ? -16.200 3.752 3.687 1.00 0.00 64 THR A N 3
ATOM 3947 C CA . THR A 1 64 ? -16.834 4.999 3.278 1.00 0.00 64 THR A CA 3
ATOM 3948 C C . THR A 1 64 ? -15.984 6.203 3.668 1.00 0.00 64 THR A C 3
ATOM 3949 O O . THR A 1 64 ? -15.253 6.165 4.658 1.00 0.00 64 THR A O 3
ATOM 3960 N N . THR A 1 65 ? -16.085 7.272 2.884 1.00 0.00 65 THR A N 3
ATOM 3961 C CA . THR A 1 65 ? -15.325 8.487 3.148 1.00 0.00 65 THR A CA 3
ATOM 3962 C C . THR A 1 65 ? -16.227 9.716 3.124 1.00 0.00 65 THR A C 3
ATOM 3963 O O . THR A 1 65 ? -16.453 10.352 4.153 1.00 0.00 65 THR A O 3
ATOM 3974 N N . SER A 1 66 ? -16.741 10.044 1.942 1.00 0.00 66 SER A N 3
ATOM 3975 C CA . SER A 1 66 ? -17.616 11.199 1.784 1.00 0.00 66 SER A CA 3
ATOM 3976 C C . SER A 1 66 ? -19.006 10.769 1.326 1.00 0.00 66 SER A C 3
ATOM 3977 O O . SER A 1 66 ? -19.248 10.571 0.135 1.00 0.00 66 SER A O 3
ATOM 3985 N N . LYS A 1 67 ? -19.918 10.625 2.282 1.00 0.00 67 LYS A N 3
ATOM 3986 C CA . LYS A 1 67 ? -21.286 10.219 1.980 1.00 0.00 67 LYS A CA 3
ATOM 3987 C C . LYS A 1 67 ? -21.322 9.277 0.781 1.00 0.00 67 LYS A C 3
ATOM 3988 O O . LYS A 1 67 ? -22.257 9.310 -0.019 1.00 0.00 67 LYS A O 3
ATOM 4007 N N . PHE A 1 68 ? -20.299 8.437 0.663 1.00 0.00 68 PHE A N 3
ATOM 4008 C CA . PHE A 1 68 ? -20.214 7.486 -0.439 1.00 0.00 68 PHE A CA 3
ATOM 4009 C C . PHE A 1 68 ? -19.558 6.185 0.015 1.00 0.00 68 PHE A C 3
ATOM 4010 O O . PHE A 1 68 ? -18.998 6.108 1.109 1.00 0.00 68 PHE A O 3
ATOM 4027 N N . SER A 1 69 ? -19.631 5.165 -0.834 1.00 0.00 69 SER A N 3
ATOM 4028 C CA . SER A 1 69 ? -19.048 3.866 -0.519 1.00 0.00 69 SER A CA 3
ATOM 4029 C C . SER A 1 69 ? -18.122 3.400 -1.639 1.00 0.00 69 SER A C 3
ATOM 4030 O O . SER A 1 69 ? -18.279 3.795 -2.794 1.00 0.00 69 SER A O 3
ATOM 4038 N N . TYR A 1 70 ? -17.156 2.559 -1.287 1.00 0.00 70 TYR A N 3
ATOM 4039 C CA . TYR A 1 70 ? -16.202 2.041 -2.261 1.00 0.00 70 TYR A CA 3
ATOM 4040 C C . TYR A 1 70 ? -15.796 0.610 -1.918 1.00 0.00 70 TYR A C 3
ATOM 4041 O O . TYR A 1 70 ? -15.378 0.322 -0.796 1.00 0.00 70 TYR A O 3
ATOM 4059 N N . LYS A 1 71 ? -15.922 -0.283 -2.893 1.00 0.00 71 LYS A N 3
ATOM 4060 C CA . LYS A 1 71 ? -15.568 -1.684 -2.699 1.00 0.00 71 LYS A CA 3
ATOM 4061 C C . LYS A 1 71 ? -14.369 -2.067 -3.560 1.00 0.00 71 LYS A C 3
ATOM 4062 O O . LYS A 1 71 ? -14.508 -2.317 -4.758 1.00 0.00 71 LYS A O 3
ATOM 4081 N N . ILE A 1 72 ? -13.193 -2.111 -2.944 1.00 0.00 72 ILE A N 3
ATOM 4082 C CA . ILE A 1 72 ? -11.971 -2.466 -3.655 1.00 0.00 72 ILE A CA 3
ATOM 4083 C C . ILE A 1 72 ? -11.734 -3.972 -3.623 1.00 0.00 72 ILE A C 3
ATOM 4084 O O . ILE A 1 72 ? -11.362 -4.531 -2.591 1.00 0.00 72 ILE A O 3
ATOM 4100 N N . ASP A 1 73 ? -11.951 -4.623 -4.761 1.00 0.00 73 ASP A N 3
ATOM 4101 C CA . ASP A 1 73 ? -11.758 -6.065 -4.865 1.00 0.00 73 ASP A CA 3
ATOM 4102 C C . ASP A 1 73 ? -10.303 -6.397 -5.181 1.00 0.00 73 ASP A C 3
ATOM 4103 O O . ASP A 1 73 ? -9.693 -5.788 -6.060 1.00 0.00 73 ASP A O 3
ATOM 4112 N N . PHE A 1 74 ? -9.752 -7.366 -4.458 1.00 0.00 74 PHE A N 3
ATOM 4113 C CA . PHE A 1 74 ? -8.368 -7.779 -4.660 1.00 0.00 74 PHE A CA 3
ATOM 4114 C C . PHE A 1 74 ? -8.281 -8.913 -5.677 1.00 0.00 74 PHE A C 3
ATOM 4115 O O . PHE A 1 74 ? -7.450 -8.885 -6.584 1.00 0.00 74 PHE A O 3
ATOM 4132 N N . ALA A 1 75 ? -9.146 -9.909 -5.519 1.00 0.00 75 ALA A N 3
ATOM 4133 C CA . ALA A 1 75 ? -9.169 -11.052 -6.424 1.00 0.00 75 ALA A CA 3
ATOM 4134 C C . ALA A 1 75 ? -9.386 -10.606 -7.866 1.00 0.00 75 ALA A C 3
ATOM 4135 O O . ALA A 1 75 ? -8.781 -11.148 -8.790 1.00 0.00 75 ALA A O 3
ATOM 4142 N N . GLU A 1 76 ? -10.255 -9.617 -8.050 1.00 0.00 76 GLU A N 3
ATOM 4143 C CA . GLU A 1 76 ? -10.553 -9.100 -9.381 1.00 0.00 76 GLU A CA 3
ATOM 4144 C C . GLU A 1 76 ? -9.513 -8.069 -9.809 1.00 0.00 76 GLU A C 3
ATOM 4145 O O . GLU A 1 76 ? -9.495 -7.631 -10.959 1.00 0.00 76 GLU A O 3
ATOM 4157 N N . MET A 1 77 ? -8.650 -7.684 -8.875 1.00 0.00 77 MET A N 3
ATOM 4158 C CA . MET A 1 77 ? -7.608 -6.703 -9.155 1.00 0.00 77 MET A CA 3
ATOM 4159 C C . MET A 1 77 ? -8.205 -5.425 -9.735 1.00 0.00 77 MET A C 3
ATOM 4160 O O . MET A 1 77 ? -7.717 -4.898 -10.735 1.00 0.00 77 MET A O 3
ATOM 4174 N N . LYS A 1 78 ? -9.264 -4.932 -9.102 1.00 0.00 78 LYS A N 3
ATOM 4175 C CA . LYS A 1 78 ? -9.927 -3.715 -9.554 1.00 0.00 78 LYS A CA 3
ATOM 4176 C C . LYS A 1 78 ? -10.769 -3.107 -8.437 1.00 0.00 78 LYS A C 3
ATOM 4177 O O . LYS A 1 78 ? -11.147 -3.795 -7.489 1.00 0.00 78 LYS A O 3
ATOM 4196 N N . GLN A 1 79 ? -11.060 -1.816 -8.556 1.00 0.00 79 GLN A N 3
ATOM 4197 C CA . GLN A 1 79 ? -11.858 -1.117 -7.556 1.00 0.00 79 GLN A CA 3
ATOM 4198 C C . GLN A 1 79 ? -13.312 -1.003 -8.002 1.00 0.00 79 GLN A C 3
ATOM 4199 O O . GLN A 1 79 ? -13.612 -0.374 -9.017 1.00 0.00 79 GLN A O 3
ATOM 4213 N N . MET A 1 80 ? -14.211 -1.615 -7.238 1.00 0.00 80 MET A N 3
ATOM 4214 C CA . MET A 1 80 ? -15.634 -1.580 -7.555 1.00 0.00 80 MET A CA 3
ATOM 4215 C C . MET A 1 80 ? -16.307 -0.378 -6.902 1.00 0.00 80 MET A C 3
ATOM 4216 O O . MET A 1 80 ? -16.425 -0.309 -5.679 1.00 0.00 80 MET A O 3
ATOM 4230 N N . ASN A 1 81 ? -16.747 0.568 -7.726 1.00 0.00 81 ASN A N 3
ATOM 4231 C CA . ASN A 1 81 ? -17.408 1.769 -7.227 1.00 0.00 81 ASN A CA 3
ATOM 4232 C C . ASN A 1 81 ? -18.891 1.509 -6.977 1.00 0.00 81 ASN A C 3
ATOM 4233 O O . ASN A 1 81 ? -19.539 0.776 -7.724 1.00 0.00 81 ASN A O 3
ATOM 4244 N N . LEU A 1 82 ? -19.422 2.116 -5.921 1.00 0.00 82 LEU A N 3
ATOM 4245 C CA . LEU A 1 82 ? -20.829 1.952 -5.572 1.00 0.00 82 LEU A CA 3
ATOM 4246 C C . LEU A 1 82 ? -21.580 3.273 -5.701 1.00 0.00 82 LEU A C 3
ATOM 4247 O O . LEU A 1 82 ? -22.704 3.315 -6.201 1.00 0.00 82 LEU A O 3
ATOM 4263 N N . THR A 1 83 ? -20.950 4.353 -5.248 1.00 0.00 83 THR A N 3
ATOM 4264 C CA . THR A 1 83 ? -21.557 5.676 -5.314 1.00 0.00 83 THR A CA 3
ATOM 4265 C C . THR A 1 83 ? -21.864 6.069 -6.755 1.00 0.00 83 THR A C 3
ATOM 4266 O O . THR A 1 83 ? -22.940 6.588 -7.053 1.00 0.00 83 THR A O 3
ATOM 4277 N N . THR A 1 84 ? -20.911 5.819 -7.647 1.00 0.00 84 THR A N 3
ATOM 4278 C CA . THR A 1 84 ? -21.079 6.147 -9.057 1.00 0.00 84 THR A CA 3
ATOM 4279 C C . THR A 1 84 ? -21.284 4.890 -9.894 1.00 0.00 84 THR A C 3
ATOM 4280 O O . THR A 1 84 ? -21.890 4.936 -10.964 1.00 0.00 84 THR A O 3
ATOM 4291 N N . GLY A 1 85 ? -20.775 3.765 -9.399 1.00 0.00 85 GLY A N 3
ATOM 4292 C CA . GLY A 1 85 ? -20.914 2.510 -10.114 1.00 0.00 85 GLY A CA 3
ATOM 4293 C C . GLY A 1 85 ? -19.837 2.319 -11.163 1.00 0.00 85 GLY A C 3
ATOM 4294 O O . GLY A 1 85 ? -19.881 1.367 -11.943 1.00 0.00 85 GLY A O 3
ATOM 4298 N N . LYS A 1 86 ? -18.866 3.226 -11.185 1.00 0.00 86 LYS A N 3
ATOM 4299 C CA . LYS A 1 86 ? -17.772 3.154 -12.146 1.00 0.00 86 LYS A CA 3
ATOM 4300 C C . LYS A 1 86 ? -16.776 2.068 -11.756 1.00 0.00 86 LYS A C 3
ATOM 4301 O O . LYS A 1 86 ? -16.857 1.501 -10.666 1.00 0.00 86 LYS A O 3
ATOM 4320 N N . GLN A 1 87 ? -15.835 1.784 -12.651 1.00 0.00 87 GLN A N 3
ATOM 4321 C CA . GLN A 1 87 ? -14.823 0.765 -12.399 1.00 0.00 87 GLN A CA 3
ATOM 4322 C C . GLN A 1 87 ? -13.421 1.331 -12.598 1.00 0.00 87 GLN A C 3
ATOM 4323 O O . GLN A 1 87 ? -13.221 2.259 -13.382 1.00 0.00 87 GLN A O 3
ATOM 4337 N N . ARG A 1 88 ? -12.453 0.767 -11.883 1.00 0.00 88 ARG A N 3
ATOM 4338 C CA . ARG A 1 88 ? -11.069 1.216 -11.980 1.00 0.00 88 ARG A CA 3
ATOM 4339 C C . ARG A 1 88 ? -10.106 0.040 -11.848 1.00 0.00 88 ARG A C 3
ATOM 4340 O O . ARG A 1 88 ? -10.511 -1.075 -11.519 1.00 0.00 88 ARG A O 3
ATOM 4361 N N . LEU A 1 89 ? -8.828 0.298 -12.106 1.00 0.00 89 LEU A N 3
ATOM 4362 C CA . LEU A 1 89 ? -7.805 -0.739 -12.016 1.00 0.00 89 LEU A CA 3
ATOM 4363 C C . LEU A 1 89 ? -6.907 -0.513 -10.804 1.00 0.00 89 LEU A C 3
ATOM 4364 O O . LEU A 1 89 ? -6.814 0.600 -10.286 1.00 0.00 89 LEU A O 3
ATOM 4380 N N . ILE A 1 90 ? -6.245 -1.576 -10.359 1.00 0.00 90 ILE A N 3
ATOM 4381 C CA . ILE A 1 90 ? -5.352 -1.493 -9.211 1.00 0.00 90 ILE A CA 3
ATOM 4382 C C . ILE A 1 90 ? -4.127 -2.382 -9.402 1.00 0.00 90 ILE A C 3
ATOM 4383 O O . ILE A 1 90 ? -4.211 -3.453 -10.003 1.00 0.00 90 ILE A O 3
ATOM 4399 N N . LYS A 1 91 ? -2.989 -1.931 -8.885 1.00 0.00 91 LYS A N 3
ATOM 4400 C CA . LYS A 1 91 ? -1.746 -2.685 -8.995 1.00 0.00 91 LYS A CA 3
ATOM 4401 C C . LYS A 1 91 ? -0.854 -2.444 -7.782 1.00 0.00 91 LYS A C 3
ATOM 4402 O O . LYS A 1 91 ? -0.950 -1.406 -7.126 1.00 0.00 91 LYS A O 3
ATOM 4421 N N . ARG A 1 92 ? 0.014 -3.407 -7.490 1.00 0.00 92 ARG A N 3
ATOM 4422 C CA . ARG A 1 92 ? 0.924 -3.298 -6.356 1.00 0.00 92 ARG A CA 3
ATOM 4423 C C . ARG A 1 92 ? 2.375 -3.257 -6.825 1.00 0.00 92 ARG A C 3
ATOM 4424 O O . ARG A 1 92 ? 2.960 -4.288 -7.155 1.00 0.00 92 ARG A O 3
ATOM 4445 N N . ALA A 1 93 ? 2.950 -2.059 -6.852 1.00 0.00 93 ALA A N 3
ATOM 4446 C CA . ALA A 1 93 ? 4.332 -1.884 -7.279 1.00 0.00 93 ALA A CA 3
ATOM 4447 C C . ALA A 1 93 ? 5.130 -1.096 -6.246 1.00 0.00 93 ALA A C 3
ATOM 4448 O O . ALA A 1 93 ? 4.584 -0.312 -5.470 1.00 0.00 93 ALA A O 3
ATOM 4455 N N . PRO A 1 94 ? 6.455 -1.309 -6.233 1.00 0.00 94 PRO A N 3
ATOM 4456 C CA . PRO A 1 94 ? 7.356 -0.628 -5.299 1.00 0.00 94 PRO A CA 3
ATOM 4457 C C . PRO A 1 94 ? 7.499 0.858 -5.610 1.00 0.00 94 PRO A C 3
ATOM 4458 O O . PRO A 1 94 ? 7.356 1.279 -6.759 1.00 0.00 94 PRO A O 3
ATOM 4469 N N . PHE A 1 95 ? 7.783 1.649 -4.581 1.00 0.00 95 PHE A N 3
ATOM 4470 C CA . PHE A 1 95 ? 7.944 3.089 -4.745 1.00 0.00 95 PHE A CA 3
ATOM 4471 C C . PHE A 1 95 ? 9.345 3.530 -4.329 1.00 0.00 95 PHE A C 3
ATOM 4472 O O . PHE A 1 95 ? 9.750 3.347 -3.181 1.00 0.00 95 PHE A O 3
ATOM 4489 N N . SER A 1 96 ? 10.079 4.112 -5.272 1.00 0.00 96 SER A N 3
ATOM 4490 C CA . SER A 1 96 ? 11.436 4.575 -5.006 1.00 0.00 96 SER A CA 3
ATOM 4491 C C . SER A 1 96 ? 11.996 5.332 -6.206 1.00 0.00 96 SER A C 3
ATOM 4492 O O . SER A 1 96 ? 11.664 5.034 -7.353 1.00 0.00 96 SER A O 3
ATOM 4500 N N . SER A 1 97 ? 12.849 6.315 -5.933 1.00 0.00 97 SER A N 3
ATOM 4501 C CA . SER A 1 97 ? 13.453 7.119 -6.989 1.00 0.00 97 SER A CA 3
ATOM 4502 C C . SER A 1 97 ? 13.930 6.236 -8.138 1.00 0.00 97 SER A C 3
ATOM 4503 O O . SER A 1 97 ? 13.575 6.458 -9.295 1.00 0.00 97 SER A O 3
ATOM 4511 N N . GLY A 1 98 ? 14.737 5.232 -7.810 1.00 0.00 98 GLY A N 3
ATOM 4512 C CA . GLY A 1 98 ? 15.251 4.330 -8.824 1.00 0.00 98 GLY A CA 3
ATOM 4513 C C . GLY A 1 98 ? 16.601 3.750 -8.455 1.00 0.00 98 GLY A C 3
ATOM 4514 O O . GLY A 1 98 ? 16.979 3.696 -7.284 1.00 0.00 98 GLY A O 3
ATOM 4518 N N . PRO A 1 99 ? 17.355 3.302 -9.470 1.00 0.00 99 PRO A N 3
ATOM 4519 C CA . PRO A 1 99 ? 18.683 2.714 -9.271 1.00 0.00 99 PRO A CA 3
ATOM 4520 C C . PRO A 1 99 ? 19.715 3.747 -8.833 1.00 0.00 99 PRO A C 3
ATOM 4521 O O . PRO A 1 99 ? 19.664 4.905 -9.249 1.00 0.00 99 PRO A O 3
ATOM 4532 N N . SER A 1 100 ? 20.651 3.322 -7.990 1.00 0.00 100 SER A N 3
ATOM 4533 C CA . SER A 1 100 ? 21.693 4.212 -7.493 1.00 0.00 100 SER A CA 3
ATOM 4534 C C . SER A 1 100 ? 22.544 4.747 -8.641 1.00 0.00 100 SER A C 3
ATOM 4535 O O . SER A 1 100 ? 23.167 3.981 -9.376 1.00 0.00 100 SER A O 3
ATOM 4543 N N . SER A 1 101 ? 22.565 6.068 -8.787 1.00 0.00 101 SER A N 3
ATOM 4544 C CA . SER A 1 101 ? 23.335 6.707 -9.848 1.00 0.00 101 SER A CA 3
ATOM 4545 C C . SER A 1 101 ? 23.329 5.855 -11.113 1.00 0.00 101 SER A C 3
ATOM 4546 O O . SER A 1 101 ? 24.357 5.692 -11.770 1.00 0.00 101 SER A O 3
ATOM 4554 N N . GLY A 1 102 ? 22.163 5.312 -11.448 1.00 0.00 102 GLY A N 3
ATOM 4555 C CA . GLY A 1 102 ? 22.044 4.482 -12.633 1.00 0.00 102 GLY A CA 3
ATOM 4556 C C . GLY A 1 102 ? 22.655 3.109 -12.443 1.00 0.00 102 GLY A C 3
ATOM 4557 O O . GLY A 1 102 ? 22.643 2.564 -11.339 1.00 0.00 102 GLY A O 3
ATOM 4561 N N . GLY A 1 1 ? 21.178 18.445 -1.000 1.00 0.00 1 GLY A N 4
ATOM 4562 C CA . GLY A 1 1 ? 21.388 18.510 -2.435 1.00 0.00 1 GLY A CA 4
ATOM 4563 C C . GLY A 1 1 ? 20.955 17.242 -3.142 1.00 0.00 1 GLY A C 4
ATOM 4564 O O . GLY A 1 1 ? 21.771 16.560 -3.763 1.00 0.00 1 GLY A O 4
ATOM 4568 N N . SER A 1 2 ? 19.668 16.923 -3.048 1.00 0.00 2 SER A N 4
ATOM 4569 C CA . SER A 1 2 ? 19.129 15.725 -3.680 1.00 0.00 2 SER A CA 4
ATOM 4570 C C . SER A 1 2 ? 18.028 16.083 -4.674 1.00 0.00 2 SER A C 4
ATOM 4571 O O . SER A 1 2 ? 16.895 16.367 -4.287 1.00 0.00 2 SER A O 4
ATOM 4579 N N . SER A 1 3 ? 18.371 16.067 -5.958 1.00 0.00 3 SER A N 4
ATOM 4580 C CA . SER A 1 3 ? 17.414 16.394 -7.009 1.00 0.00 3 SER A CA 4
ATOM 4581 C C . SER A 1 3 ? 17.822 15.754 -8.333 1.00 0.00 3 SER A C 4
ATOM 4582 O O . SER A 1 3 ? 19.007 15.639 -8.641 1.00 0.00 3 SER A O 4
ATOM 4590 N N . GLY A 1 4 ? 16.828 15.338 -9.113 1.00 0.00 4 GLY A N 4
ATOM 4591 C CA . GLY A 1 4 ? 17.102 14.715 -10.394 1.00 0.00 4 GLY A CA 4
ATOM 4592 C C . GLY A 1 4 ? 16.545 13.308 -10.485 1.00 0.00 4 GLY A C 4
ATOM 4593 O O . GLY A 1 4 ? 16.392 12.627 -9.472 1.00 0.00 4 GLY A O 4
ATOM 4597 N N . SER A 1 5 ? 16.239 12.872 -11.703 1.00 0.00 5 SER A N 4
ATOM 4598 C CA . SER A 1 5 ? 15.691 11.539 -11.922 1.00 0.00 5 SER A CA 4
ATOM 4599 C C . SER A 1 5 ? 16.140 10.981 -13.269 1.00 0.00 5 SER A C 4
ATOM 4600 O O . SER A 1 5 ? 16.416 11.733 -14.204 1.00 0.00 5 SER A O 4
ATOM 4608 N N . SER A 1 6 ? 16.213 9.657 -13.360 1.00 0.00 6 SER A N 4
ATOM 4609 C CA . SER A 1 6 ? 16.633 8.997 -14.590 1.00 0.00 6 SER A CA 4
ATOM 4610 C C . SER A 1 6 ? 16.377 7.495 -14.516 1.00 0.00 6 SER A C 4
ATOM 4611 O O . SER A 1 6 ? 16.436 6.896 -13.442 1.00 0.00 6 SER A O 4
ATOM 4619 N N . GLY A 1 7 ? 16.092 6.891 -15.666 1.00 0.00 7 GLY A N 4
ATOM 4620 C CA . GLY A 1 7 ? 15.831 5.464 -15.710 1.00 0.00 7 GLY A CA 4
ATOM 4621 C C . GLY A 1 7 ? 17.099 4.639 -15.603 1.00 0.00 7 GLY A C 4
ATOM 4622 O O . GLY A 1 7 ? 18.193 5.185 -15.472 1.00 0.00 7 GLY A O 4
ATOM 4626 N N . ASN A 1 8 ? 16.951 3.320 -15.658 1.00 0.00 8 ASN A N 4
ATOM 4627 C CA . ASN A 1 8 ? 18.093 2.418 -15.565 1.00 0.00 8 ASN A CA 4
ATOM 4628 C C . ASN A 1 8 ? 17.858 1.156 -16.389 1.00 0.00 8 ASN A C 4
ATOM 4629 O O . ASN A 1 8 ? 16.720 0.811 -16.703 1.00 0.00 8 ASN A O 4
ATOM 4640 N N . GLU A 1 9 ? 18.944 0.471 -16.736 1.00 0.00 9 GLU A N 4
ATOM 4641 C CA . GLU A 1 9 ? 18.856 -0.752 -17.524 1.00 0.00 9 GLU A CA 4
ATOM 4642 C C . GLU A 1 9 ? 19.070 -1.982 -16.646 1.00 0.00 9 GLU A C 4
ATOM 4643 O O . GLU A 1 9 ? 19.405 -3.059 -17.138 1.00 0.00 9 GLU A O 4
ATOM 4655 N N . VAL A 1 10 ? 18.874 -1.812 -15.342 1.00 0.00 10 VAL A N 4
ATOM 4656 C CA . VAL A 1 10 ? 19.044 -2.906 -14.394 1.00 0.00 10 VAL A CA 4
ATOM 4657 C C . VAL A 1 10 ? 17.794 -3.097 -13.544 1.00 0.00 10 VAL A C 4
ATOM 4658 O O . VAL A 1 10 ? 17.249 -2.136 -12.999 1.00 0.00 10 VAL A O 4
ATOM 4671 N N . ASP A 1 11 ? 17.344 -4.342 -13.434 1.00 0.00 11 ASP A N 4
ATOM 4672 C CA . ASP A 1 11 ? 16.157 -4.659 -12.647 1.00 0.00 11 ASP A CA 4
ATOM 4673 C C . ASP A 1 11 ? 16.499 -5.617 -11.510 1.00 0.00 11 ASP A C 4
ATOM 4674 O O . ASP A 1 11 ? 16.668 -6.817 -11.725 1.00 0.00 11 ASP A O 4
ATOM 4683 N N . ASP A 1 12 ? 16.600 -5.078 -10.300 1.00 0.00 12 ASP A N 4
ATOM 4684 C CA . ASP A 1 12 ? 16.922 -5.884 -9.128 1.00 0.00 12 ASP A CA 4
ATOM 4685 C C . ASP A 1 12 ? 15.877 -5.693 -8.034 1.00 0.00 12 ASP A C 4
ATOM 4686 O O . ASP A 1 12 ? 15.566 -4.566 -7.649 1.00 0.00 12 ASP A O 4
ATOM 4695 N N . MET A 1 13 ? 15.338 -6.801 -7.537 1.00 0.00 13 MET A N 4
ATOM 4696 C CA . MET A 1 13 ? 14.328 -6.755 -6.486 1.00 0.00 13 MET A CA 4
ATOM 4697 C C . MET A 1 13 ? 14.879 -7.311 -5.177 1.00 0.00 13 MET A C 4
ATOM 4698 O O . MET A 1 13 ? 15.517 -8.364 -5.159 1.00 0.00 13 MET A O 4
ATOM 4712 N N . ASP A 1 14 ? 14.630 -6.597 -4.085 1.00 0.00 14 ASP A N 4
ATOM 4713 C CA . ASP A 1 14 ? 15.101 -7.020 -2.771 1.00 0.00 14 ASP A CA 4
ATOM 4714 C C . ASP A 1 14 ? 13.953 -7.580 -1.936 1.00 0.00 14 ASP A C 4
ATOM 4715 O O . ASP A 1 14 ? 12.793 -7.218 -2.135 1.00 0.00 14 ASP A O 4
ATOM 4724 N N . THR A 1 15 ? 14.285 -8.465 -1.002 1.00 0.00 15 THR A N 4
ATOM 4725 C CA . THR A 1 15 ? 13.282 -9.076 -0.138 1.00 0.00 15 THR A CA 4
ATOM 4726 C C . THR A 1 15 ? 13.186 -8.345 1.196 1.00 0.00 15 THR A C 4
ATOM 4727 O O . THR A 1 15 ? 12.098 -7.975 1.635 1.00 0.00 15 THR A O 4
ATOM 4738 N N . SER A 1 16 ? 14.333 -8.140 1.837 1.00 0.00 16 SER A N 4
ATOM 4739 C CA . SER A 1 16 ? 14.377 -7.455 3.123 1.00 0.00 16 SER A CA 4
ATOM 4740 C C . SER A 1 16 ? 14.422 -5.942 2.933 1.00 0.00 16 SER A C 4
ATOM 4741 O O . SER A 1 16 ? 14.983 -5.445 1.956 1.00 0.00 16 SER A O 4
ATOM 4749 N N . ASP A 1 17 ? 13.826 -5.216 3.872 1.00 0.00 17 ASP A N 4
ATOM 4750 C CA . ASP A 1 17 ? 13.798 -3.760 3.810 1.00 0.00 17 ASP A CA 4
ATOM 4751 C C . ASP A 1 17 ? 13.160 -3.284 2.509 1.00 0.00 17 ASP A C 4
ATOM 4752 O O . ASP A 1 17 ? 13.701 -2.419 1.818 1.00 0.00 17 ASP A O 4
ATOM 4761 N N . THR A 1 18 ? 12.005 -3.855 2.178 1.00 0.00 18 THR A N 4
ATOM 4762 C CA . THR A 1 18 ? 11.294 -3.491 0.959 1.00 0.00 18 THR A CA 4
ATOM 4763 C C . THR A 1 18 ? 9.835 -3.161 1.251 1.00 0.00 18 THR A C 4
ATOM 4764 O O . THR A 1 18 ? 9.084 -4.005 1.738 1.00 0.00 18 THR A O 4
ATOM 4775 N N . GLN A 1 19 ? 9.441 -1.927 0.951 1.00 0.00 19 GLN A N 4
ATOM 4776 C CA . GLN A 1 19 ? 8.071 -1.486 1.182 1.00 0.00 19 GLN A CA 4
ATOM 4777 C C . GLN A 1 19 ? 7.213 -1.702 -0.060 1.00 0.00 19 GLN A C 4
ATOM 4778 O O . GLN A 1 19 ? 7.659 -1.469 -1.183 1.00 0.00 19 GLN A O 4
ATOM 4792 N N . TRP A 1 20 ? 5.980 -2.149 0.150 1.00 0.00 20 TRP A N 4
ATOM 4793 C CA . TRP A 1 20 ? 5.059 -2.396 -0.954 1.00 0.00 20 TRP A CA 4
ATOM 4794 C C . TRP A 1 20 ? 3.936 -1.365 -0.968 1.00 0.00 20 TRP A C 4
ATOM 4795 O O . TRP A 1 20 ? 3.174 -1.250 -0.009 1.00 0.00 20 TRP A O 4
ATOM 4816 N N . GLY A 1 21 ? 3.839 -0.617 -2.063 1.00 0.00 21 GLY A N 4
ATOM 4817 C CA . GLY A 1 21 ? 2.806 0.395 -2.180 1.00 0.00 21 GLY A CA 4
ATOM 4818 C C . GLY A 1 21 ? 1.680 -0.029 -3.102 1.00 0.00 21 GLY A C 4
ATOM 4819 O O . GLY A 1 21 ? 1.833 -0.964 -3.888 1.00 0.00 21 GLY A O 4
ATOM 4823 N N . TRP A 1 22 ? 0.547 0.657 -3.006 1.00 0.00 22 TRP A N 4
ATOM 4824 C CA . TRP A 1 22 ? -0.609 0.344 -3.837 1.00 0.00 22 TRP A CA 4
ATOM 4825 C C . TRP A 1 22 ? -0.896 1.475 -4.819 1.00 0.00 22 TRP A C 4
ATOM 4826 O O . TRP A 1 22 ? -0.556 2.631 -4.566 1.00 0.00 22 TRP A O 4
ATOM 4847 N N . PHE A 1 23 ? -1.522 1.134 -5.941 1.00 0.00 23 PHE A N 4
ATOM 4848 C CA . PHE A 1 23 ? -1.853 2.121 -6.961 1.00 0.00 23 PHE A CA 4
ATOM 4849 C C . PHE A 1 23 ? -3.175 1.777 -7.643 1.00 0.00 23 PHE A C 4
ATOM 4850 O O . PHE A 1 23 ? -3.598 0.621 -7.652 1.00 0.00 23 PHE A O 4
ATOM 4867 N N . TYR A 1 24 ? -3.821 2.788 -8.212 1.00 0.00 24 TYR A N 4
ATOM 4868 C CA . TYR A 1 24 ? -5.095 2.594 -8.893 1.00 0.00 24 TYR A CA 4
ATOM 4869 C C . TYR A 1 24 ? -5.142 3.386 -10.197 1.00 0.00 24 TYR A C 4
ATOM 4870 O O . TYR A 1 24 ? -4.632 4.504 -10.277 1.00 0.00 24 TYR A O 4
ATOM 4888 N N . LEU A 1 25 ? -5.758 2.798 -11.216 1.00 0.00 25 LEU A N 4
ATOM 4889 C CA . LEU A 1 25 ? -5.874 3.447 -12.518 1.00 0.00 25 LEU A CA 4
ATOM 4890 C C . LEU A 1 25 ? -6.872 4.599 -12.465 1.00 0.00 25 LEU A C 4
ATOM 4891 O O . LEU A 1 25 ? -7.951 4.472 -11.889 1.00 0.00 25 LEU A O 4
ATOM 4907 N N . ALA A 1 26 ? -6.503 5.722 -13.072 1.00 0.00 26 ALA A N 4
ATOM 4908 C CA . ALA A 1 26 ? -7.367 6.896 -13.098 1.00 0.00 26 ALA A CA 4
ATOM 4909 C C . ALA A 1 26 ? -7.974 7.100 -14.482 1.00 0.00 26 ALA A C 4
ATOM 4910 O O . ALA A 1 26 ? -7.453 6.599 -15.478 1.00 0.00 26 ALA A O 4
ATOM 4917 N N . GLU A 1 27 ? -9.078 7.839 -14.536 1.00 0.00 27 GLU A N 4
ATOM 4918 C CA . GLU A 1 27 ? -9.756 8.107 -15.799 1.00 0.00 27 GLU A CA 4
ATOM 4919 C C . GLU A 1 27 ? -8.810 8.777 -16.792 1.00 0.00 27 GLU A C 4
ATOM 4920 O O . GLU A 1 27 ? -8.880 8.528 -17.996 1.00 0.00 27 GLU A O 4
ATOM 4932 N N . CYS A 1 28 ? -7.928 9.627 -16.279 1.00 0.00 28 CYS A N 4
ATOM 4933 C CA . CYS A 1 28 ? -6.969 10.334 -17.120 1.00 0.00 28 CYS A CA 4
ATOM 4934 C C . CYS A 1 28 ? -6.078 9.352 -17.873 1.00 0.00 28 CYS A C 4
ATOM 4935 O O . CYS A 1 28 ? -5.615 9.637 -18.976 1.00 0.00 28 CYS A O 4
ATOM 4943 N N . GLY A 1 29 ? -5.840 8.192 -17.267 1.00 0.00 29 GLY A N 4
ATOM 4944 C CA . GLY A 1 29 ? -5.003 7.186 -17.894 1.00 0.00 29 GLY A CA 4
ATOM 4945 C C . GLY A 1 29 ? -3.829 6.784 -17.024 1.00 0.00 29 GLY A C 4
ATOM 4946 O O . GLY A 1 29 ? -3.479 5.606 -16.945 1.00 0.00 29 GLY A O 4
ATOM 4950 N N . LYS A 1 30 ? -3.217 7.765 -16.369 1.00 0.00 30 LYS A N 4
ATOM 4951 C CA . LYS A 1 30 ? -2.074 7.509 -15.500 1.00 0.00 30 LYS A CA 4
ATOM 4952 C C . LYS A 1 30 ? -2.530 6.984 -14.142 1.00 0.00 30 LYS A C 4
ATOM 4953 O O . LYS A 1 30 ? -3.567 7.397 -13.623 1.00 0.00 30 LYS A O 4
ATOM 4972 N N . TRP A 1 31 ? -1.748 6.074 -13.573 1.00 0.00 31 TRP A N 4
ATOM 4973 C CA . TRP A 1 31 ? -2.072 5.494 -12.274 1.00 0.00 31 TRP A CA 4
ATOM 4974 C C . TRP A 1 31 ? -1.584 6.390 -11.141 1.00 0.00 31 TRP A C 4
ATOM 4975 O O . TRP A 1 31 ? -0.484 6.941 -11.202 1.00 0.00 31 TRP A O 4
ATOM 4996 N N . HIS A 1 32 ? -2.408 6.532 -10.108 1.00 0.00 32 HIS A N 4
ATOM 4997 C CA . HIS A 1 32 ? -2.059 7.361 -8.960 1.00 0.00 32 HIS A CA 4
ATOM 4998 C C . HIS A 1 32 ? -2.013 6.529 -7.682 1.00 0.00 32 HIS A C 4
ATOM 4999 O O . HIS A 1 32 ? -2.993 5.879 -7.318 1.00 0.00 32 HIS A O 4
ATOM 5013 N N . MET A 1 33 ? -0.870 6.553 -7.006 1.00 0.00 33 MET A N 4
ATOM 5014 C CA . MET A 1 33 ? -0.697 5.800 -5.769 1.00 0.00 33 MET A CA 4
ATOM 5015 C C . MET A 1 33 ? -1.813 6.120 -4.779 1.00 0.00 33 MET A C 4
ATOM 5016 O O . MET A 1 33 ? -2.412 7.194 -4.829 1.00 0.00 33 MET A O 4
ATOM 5030 N N . PHE A 1 34 ? -2.088 5.180 -3.880 1.00 0.00 34 PHE A N 4
ATOM 5031 C CA . PHE A 1 34 ? -3.133 5.361 -2.880 1.00 0.00 34 PHE A CA 4
ATOM 5032 C C . PHE A 1 34 ? -2.723 6.409 -1.849 1.00 0.00 34 PHE A C 4
ATOM 5033 O O . PHE A 1 34 ? -1.592 6.409 -1.366 1.00 0.00 34 PHE A O 4
ATOM 5050 N N . GLN A 1 35 ? -3.652 7.301 -1.519 1.00 0.00 35 GLN A N 4
ATOM 5051 C CA . GLN A 1 35 ? -3.388 8.355 -0.548 1.00 0.00 35 GLN A CA 4
ATOM 5052 C C . GLN A 1 35 ? -4.645 8.689 0.249 1.00 0.00 35 GLN A C 4
ATOM 5053 O O . GLN A 1 35 ? -5.765 8.624 -0.257 1.00 0.00 35 GLN A O 4
ATOM 5067 N N . PRO A 1 36 ? -4.457 9.055 1.526 1.00 0.00 36 PRO A N 4
ATOM 5068 C CA . PRO A 1 36 ? -5.564 9.407 2.420 1.00 0.00 36 PRO A CA 4
ATOM 5069 C C . PRO A 1 36 ? -6.223 10.727 2.035 1.00 0.00 36 PRO A C 4
ATOM 5070 O O . PRO A 1 36 ? -5.550 11.748 1.890 1.00 0.00 36 PRO A O 4
ATOM 5081 N N . ASP A 1 37 ? -7.541 10.701 1.872 1.00 0.00 37 ASP A N 4
ATOM 5082 C CA . ASP A 1 37 ? -8.291 11.897 1.506 1.00 0.00 37 ASP A CA 4
ATOM 5083 C C . ASP A 1 37 ? -8.538 12.778 2.727 1.00 0.00 37 ASP A C 4
ATOM 5084 O O . ASP A 1 37 ? -8.232 12.394 3.856 1.00 0.00 37 ASP A O 4
ATOM 5093 N N . THR A 1 38 ? -9.092 13.963 2.492 1.00 0.00 38 THR A N 4
ATOM 5094 C CA . THR A 1 38 ? -9.379 14.900 3.571 1.00 0.00 38 THR A CA 4
ATOM 5095 C C . THR A 1 38 ? -10.017 14.191 4.760 1.00 0.00 38 THR A C 4
ATOM 5096 O O . THR A 1 38 ? -10.530 13.081 4.630 1.00 0.00 38 THR A O 4
ATOM 5107 N N . ASN A 1 39 ? -9.981 14.841 5.919 1.00 0.00 39 ASN A N 4
ATOM 5108 C CA . ASN A 1 39 ? -10.557 14.271 7.132 1.00 0.00 39 ASN A CA 4
ATOM 5109 C C . ASN A 1 39 ? -11.999 13.834 6.896 1.00 0.00 39 ASN A C 4
ATOM 5110 O O . ASN A 1 39 ? -12.400 12.740 7.293 1.00 0.00 39 ASN A O 4
ATOM 5121 N N . SER A 1 40 ? -12.775 14.697 6.248 1.00 0.00 40 SER A N 4
ATOM 5122 C CA . SER A 1 40 ? -14.174 14.401 5.961 1.00 0.00 40 SER A CA 4
ATOM 5123 C C . SER A 1 40 ? -14.303 13.116 5.149 1.00 0.00 40 SER A C 4
ATOM 5124 O O . SER A 1 40 ? -14.772 12.096 5.652 1.00 0.00 40 SER A O 4
ATOM 5132 N N . GLN A 1 41 ? -13.882 13.175 3.889 1.00 0.00 41 GLN A N 4
ATOM 5133 C CA . GLN A 1 41 ? -13.951 12.017 3.006 1.00 0.00 41 GLN A CA 4
ATOM 5134 C C . GLN A 1 41 ? -12.739 11.113 3.200 1.00 0.00 41 GLN A C 4
ATOM 5135 O O . GLN A 1 41 ? -12.370 10.352 2.304 1.00 0.00 41 GLN A O 4
ATOM 5149 N N . CYS A 1 42 ? -12.122 11.201 4.373 1.00 0.00 42 CYS A N 4
ATOM 5150 C CA . CYS A 1 42 ? -10.950 10.390 4.683 1.00 0.00 42 CYS A CA 4
ATOM 5151 C C . CYS A 1 42 ? -11.077 8.996 4.079 1.00 0.00 42 CYS A C 4
ATOM 5152 O O . CYS A 1 42 ? -11.984 8.239 4.425 1.00 0.00 42 CYS A O 4
ATOM 5160 N N . SER A 1 43 ? -10.163 8.663 3.173 1.00 0.00 43 SER A N 4
ATOM 5161 C CA . SER A 1 43 ? -10.176 7.362 2.516 1.00 0.00 43 SER A CA 4
ATOM 5162 C C . SER A 1 43 ? -9.113 6.442 3.111 1.00 0.00 43 SER A C 4
ATOM 5163 O O . SER A 1 43 ? -8.430 6.803 4.069 1.00 0.00 43 SER A O 4
ATOM 5171 N N . VAL A 1 44 ? -8.981 5.251 2.535 1.00 0.00 44 VAL A N 4
ATOM 5172 C CA . VAL A 1 44 ? -8.002 4.279 3.007 1.00 0.00 44 VAL A CA 4
ATOM 5173 C C . VAL A 1 44 ? -6.640 4.514 2.362 1.00 0.00 44 VAL A C 4
ATOM 5174 O O . VAL A 1 44 ? -6.541 4.721 1.153 1.00 0.00 44 VAL A O 4
ATOM 5187 N N . SER A 1 45 ? -5.592 4.481 3.179 1.00 0.00 45 SER A N 4
ATOM 5188 C CA . SER A 1 45 ? -4.235 4.693 2.689 1.00 0.00 45 SER A CA 4
ATOM 5189 C C . SER A 1 45 ? -3.591 3.372 2.282 1.00 0.00 45 SER A C 4
ATOM 5190 O O . SER A 1 45 ? -4.012 2.302 2.721 1.00 0.00 45 SER A O 4
ATOM 5198 N N . SER A 1 46 ? -2.566 3.455 1.439 1.00 0.00 46 SER A N 4
ATOM 5199 C CA . SER A 1 46 ? -1.865 2.266 0.969 1.00 0.00 46 SER A CA 4
ATOM 5200 C C . SER A 1 46 ? -1.717 1.242 2.091 1.00 0.00 46 SER A C 4
ATOM 5201 O O . SER A 1 46 ? -1.932 0.048 1.887 1.00 0.00 46 SER A O 4
ATOM 5209 N N . GLU A 1 47 ? -1.350 1.721 3.275 1.00 0.00 47 GLU A N 4
ATOM 5210 C CA . GLU A 1 47 ? -1.172 0.847 4.429 1.00 0.00 47 GLU A CA 4
ATOM 5211 C C . GLU A 1 47 ? -2.432 0.025 4.687 1.00 0.00 47 GLU A C 4
ATOM 5212 O O . GLU A 1 47 ? -2.389 -1.205 4.706 1.00 0.00 47 GLU A O 4
ATOM 5224 N N . ASP A 1 48 ? -3.550 0.713 4.887 1.00 0.00 48 ASP A N 4
ATOM 5225 C CA . ASP A 1 48 ? -4.822 0.048 5.144 1.00 0.00 48 ASP A CA 4
ATOM 5226 C C . ASP A 1 48 ? -5.103 -1.014 4.085 1.00 0.00 48 ASP A C 4
ATOM 5227 O O . ASP A 1 48 ? -5.393 -2.166 4.409 1.00 0.00 48 ASP A O 4
ATOM 5236 N N . ILE A 1 49 ? -5.017 -0.618 2.820 1.00 0.00 49 ILE A N 4
ATOM 5237 C CA . ILE A 1 49 ? -5.262 -1.535 1.714 1.00 0.00 49 ILE A CA 4
ATOM 5238 C C . ILE A 1 49 ? -4.359 -2.761 1.806 1.00 0.00 49 ILE A C 4
ATOM 5239 O O . ILE A 1 49 ? -4.836 -3.885 1.955 1.00 0.00 49 ILE A O 4
ATOM 5255 N N . GLU A 1 50 ? -3.052 -2.534 1.719 1.00 0.00 50 GLU A N 4
ATOM 5256 C CA . GLU A 1 50 ? -2.082 -3.621 1.793 1.00 0.00 50 GLU A CA 4
ATOM 5257 C C . GLU A 1 50 ? -2.370 -4.526 2.987 1.00 0.00 50 GLU A C 4
ATOM 5258 O O . GLU A 1 50 ? -2.543 -5.736 2.837 1.00 0.00 50 GLU A O 4
ATOM 5270 N N . LYS A 1 51 ? -2.421 -3.931 4.174 1.00 0.00 51 LYS A N 4
ATOM 5271 C CA . LYS A 1 51 ? -2.688 -4.682 5.396 1.00 0.00 51 LYS A CA 4
ATOM 5272 C C . LYS A 1 51 ? -3.810 -5.692 5.179 1.00 0.00 51 LYS A C 4
ATOM 5273 O O . LYS A 1 51 ? -3.731 -6.830 5.641 1.00 0.00 51 LYS A O 4
ATOM 5292 N N . SER A 1 52 ? -4.853 -5.268 4.472 1.00 0.00 52 SER A N 4
ATOM 5293 C CA . SER A 1 52 ? -5.993 -6.136 4.196 1.00 0.00 52 SER A CA 4
ATOM 5294 C C . SER A 1 52 ? -5.626 -7.205 3.171 1.00 0.00 52 SER A C 4
ATOM 5295 O O . SER A 1 52 ? -5.708 -8.401 3.449 1.00 0.00 52 SER A O 4
ATOM 5303 N N . PHE A 1 53 ? -5.221 -6.763 1.985 1.00 0.00 53 PHE A N 4
ATOM 5304 C CA . PHE A 1 53 ? -4.842 -7.681 0.917 1.00 0.00 53 PHE A CA 4
ATOM 5305 C C . PHE A 1 53 ? -4.003 -8.833 1.462 1.00 0.00 53 PHE A C 4
ATOM 5306 O O . PHE A 1 53 ? -4.006 -9.934 0.909 1.00 0.00 53 PHE A O 4
ATOM 5323 N N . LYS A 1 54 ? -3.286 -8.573 2.549 1.00 0.00 54 LYS A N 4
ATOM 5324 C CA . LYS A 1 54 ? -2.442 -9.586 3.171 1.00 0.00 54 LYS A CA 4
ATOM 5325 C C . LYS A 1 54 ? -3.283 -10.740 3.708 1.00 0.00 54 LYS A C 4
ATOM 5326 O O . LYS A 1 54 ? -3.155 -11.879 3.257 1.00 0.00 54 LYS A O 4
ATOM 5345 N N . THR A 1 55 ? -4.146 -10.438 4.673 1.00 0.00 55 THR A N 4
ATOM 5346 C CA . THR A 1 55 ? -5.009 -11.449 5.271 1.00 0.00 55 THR A CA 4
ATOM 5347 C C . THR A 1 55 ? -5.955 -12.047 4.236 1.00 0.00 55 THR A C 4
ATOM 5348 O O . THR A 1 55 ? -6.141 -13.261 4.180 1.00 0.00 55 THR A O 4
ATOM 5359 N N . ASN A 1 56 ? -6.549 -11.185 3.417 1.00 0.00 56 ASN A N 4
ATOM 5360 C CA . ASN A 1 56 ? -7.476 -11.629 2.382 1.00 0.00 56 ASN A CA 4
ATOM 5361 C C . ASN A 1 56 ? -6.973 -11.237 0.996 1.00 0.00 56 ASN A C 4
ATOM 5362 O O . ASN A 1 56 ? -7.396 -10.237 0.415 1.00 0.00 56 ASN A O 4
ATOM 5373 N N . PRO A 1 57 ? -6.049 -12.042 0.452 1.00 0.00 57 PRO A N 4
ATOM 5374 C CA . PRO A 1 57 ? -5.469 -11.801 -0.872 1.00 0.00 57 PRO A CA 4
ATOM 5375 C C . PRO A 1 57 ? -6.474 -12.032 -1.996 1.00 0.00 57 PRO A C 4
ATOM 5376 O O . PRO A 1 57 ? -6.267 -11.591 -3.127 1.00 0.00 57 PRO A O 4
ATOM 5387 N N . CYS A 1 58 ? -7.561 -12.726 -1.677 1.00 0.00 58 CYS A N 4
ATOM 5388 C CA . CYS A 1 58 ? -8.598 -13.016 -2.661 1.00 0.00 58 CYS A CA 4
ATOM 5389 C C . CYS A 1 58 ? -9.963 -12.547 -2.167 1.00 0.00 58 CYS A C 4
ATOM 5390 O O . CYS A 1 58 ? -10.979 -13.197 -2.408 1.00 0.00 58 CYS A O 4
ATOM 5398 N N . GLY A 1 59 ? -9.977 -11.413 -1.471 1.00 0.00 59 GLY A N 4
ATOM 5399 C CA . GLY A 1 59 ? -11.222 -10.878 -0.952 1.00 0.00 59 GLY A CA 4
ATOM 5400 C C . GLY A 1 59 ? -11.505 -9.476 -1.456 1.00 0.00 59 GLY A C 4
ATOM 5401 O O . GLY A 1 59 ? -11.259 -9.167 -2.622 1.00 0.00 59 GLY A O 4
ATOM 5405 N N . SER A 1 60 ? -12.024 -8.626 -0.575 1.00 0.00 60 SER A N 4
ATOM 5406 C CA . SER A 1 60 ? -12.345 -7.251 -0.939 1.00 0.00 60 SER A CA 4
ATOM 5407 C C . SER A 1 60 ? -12.504 -6.383 0.306 1.00 0.00 60 SER A C 4
ATOM 5408 O O . SER A 1 60 ? -13.055 -6.822 1.316 1.00 0.00 60 SER A O 4
ATOM 5416 N N . ILE A 1 61 ? -12.016 -5.150 0.226 1.00 0.00 61 ILE A N 4
ATOM 5417 C CA . ILE A 1 61 ? -12.104 -4.220 1.345 1.00 0.00 61 ILE A CA 4
ATOM 5418 C C . ILE A 1 61 ? -13.215 -3.199 1.125 1.00 0.00 61 ILE A C 4
ATOM 5419 O O . ILE A 1 61 ? -13.054 -2.246 0.363 1.00 0.00 61 ILE A O 4
ATOM 5435 N N . SER A 1 62 ? -14.341 -3.404 1.799 1.00 0.00 62 SER A N 4
ATOM 5436 C CA . SER A 1 62 ? -15.481 -2.502 1.676 1.00 0.00 62 SER A CA 4
ATOM 5437 C C . SER A 1 62 ? -15.364 -1.342 2.660 1.00 0.00 62 SER A C 4
ATOM 5438 O O . SER A 1 62 ? -15.247 -1.547 3.868 1.00 0.00 62 SER A O 4
ATOM 5446 N N . PHE A 1 63 ? -15.396 -0.123 2.133 1.00 0.00 63 PHE A N 4
ATOM 5447 C CA . PHE A 1 63 ? -15.293 1.072 2.964 1.00 0.00 63 PHE A CA 4
ATOM 5448 C C . PHE A 1 63 ? -16.113 2.216 2.375 1.00 0.00 63 PHE A C 4
ATOM 5449 O O . PHE A 1 63 ? -16.113 2.438 1.164 1.00 0.00 63 PHE A O 4
ATOM 5466 N N . THR A 1 64 ? -16.814 2.941 3.242 1.00 0.00 64 THR A N 4
ATOM 5467 C CA . THR A 1 64 ? -17.640 4.061 2.810 1.00 0.00 64 THR A CA 4
ATOM 5468 C C . THR A 1 64 ? -17.151 5.371 3.415 1.00 0.00 64 THR A C 4
ATOM 5469 O O . THR A 1 64 ? -17.134 5.536 4.635 1.00 0.00 64 THR A O 4
ATOM 5480 N N . THR A 1 65 ? -16.752 6.303 2.554 1.00 0.00 65 THR A N 4
ATOM 5481 C CA . THR A 1 65 ? -16.262 7.600 3.004 1.00 0.00 65 THR A CA 4
ATOM 5482 C C . THR A 1 65 ? -17.410 8.579 3.216 1.00 0.00 65 THR A C 4
ATOM 5483 O O . THR A 1 65 ? -18.580 8.213 3.103 1.00 0.00 65 THR A O 4
ATOM 5494 N N . SER A 1 66 ? -17.069 9.826 3.524 1.00 0.00 66 SER A N 4
ATOM 5495 C CA . SER A 1 66 ? -18.073 10.858 3.755 1.00 0.00 66 SER A CA 4
ATOM 5496 C C . SER A 1 66 ? -19.160 10.809 2.685 1.00 0.00 66 SER A C 4
ATOM 5497 O O . SER A 1 66 ? -18.893 11.023 1.502 1.00 0.00 66 SER A O 4
ATOM 5505 N N . LYS A 1 67 ? -20.386 10.524 3.109 1.00 0.00 67 LYS A N 4
ATOM 5506 C CA . LYS A 1 67 ? -21.515 10.447 2.190 1.00 0.00 67 LYS A CA 4
ATOM 5507 C C . LYS A 1 67 ? -21.098 9.810 0.868 1.00 0.00 67 LYS A C 4
ATOM 5508 O O . LYS A 1 67 ? -21.671 10.103 -0.182 1.00 0.00 67 LYS A O 4
ATOM 5527 N N . PHE A 1 68 ? -20.098 8.937 0.927 1.00 0.00 68 PHE A N 4
ATOM 5528 C CA . PHE A 1 68 ? -19.605 8.259 -0.266 1.00 0.00 68 PHE A CA 4
ATOM 5529 C C . PHE A 1 68 ? -19.367 6.777 0.010 1.00 0.00 68 PHE A C 4
ATOM 5530 O O . PHE A 1 68 ? -19.315 6.350 1.164 1.00 0.00 68 PHE A O 4
ATOM 5547 N N . SER A 1 69 ? -19.225 5.997 -1.057 1.00 0.00 69 SER A N 4
ATOM 5548 C CA . SER A 1 69 ? -18.998 4.562 -0.931 1.00 0.00 69 SER A CA 4
ATOM 5549 C C . SER A 1 69 ? -17.908 4.098 -1.893 1.00 0.00 69 SER A C 4
ATOM 5550 O O . SER A 1 69 ? -17.785 4.614 -3.004 1.00 0.00 69 SER A O 4
ATOM 5558 N N . TYR A 1 70 ? -17.121 3.121 -1.458 1.00 0.00 70 TYR A N 4
ATOM 5559 C CA . TYR A 1 70 ? -16.040 2.588 -2.278 1.00 0.00 70 TYR A CA 4
ATOM 5560 C C . TYR A 1 70 ? -15.716 1.150 -1.885 1.00 0.00 70 TYR A C 4
ATOM 5561 O O . TYR A 1 70 ? -15.587 0.831 -0.703 1.00 0.00 70 TYR A O 4
ATOM 5579 N N . LYS A 1 71 ? -15.584 0.285 -2.885 1.00 0.00 71 LYS A N 4
ATOM 5580 C CA . LYS A 1 71 ? -15.273 -1.119 -2.647 1.00 0.00 71 LYS A CA 4
ATOM 5581 C C . LYS A 1 71 ? -14.072 -1.559 -3.480 1.00 0.00 71 LYS A C 4
ATOM 5582 O O . LYS A 1 71 ? -14.167 -1.690 -4.700 1.00 0.00 71 LYS A O 4
ATOM 5601 N N . ILE A 1 72 ? -12.947 -1.786 -2.812 1.00 0.00 72 ILE A N 4
ATOM 5602 C CA . ILE A 1 72 ? -11.729 -2.214 -3.490 1.00 0.00 72 ILE A CA 4
ATOM 5603 C C . ILE A 1 72 ? -11.541 -3.723 -3.382 1.00 0.00 72 ILE A C 4
ATOM 5604 O O . ILE A 1 72 ? -11.057 -4.227 -2.369 1.00 0.00 72 ILE A O 4
ATOM 5620 N N . ASP A 1 73 ? -11.926 -4.439 -4.433 1.00 0.00 73 ASP A N 4
ATOM 5621 C CA . ASP A 1 73 ? -11.797 -5.891 -4.458 1.00 0.00 73 ASP A CA 4
ATOM 5622 C C . ASP A 1 73 ? -10.399 -6.305 -4.908 1.00 0.00 73 ASP A C 4
ATOM 5623 O O . ASP A 1 73 ? -9.911 -5.855 -5.946 1.00 0.00 73 ASP A O 4
ATOM 5632 N N . PHE A 1 74 ? -9.759 -7.163 -4.121 1.00 0.00 74 PHE A N 4
ATOM 5633 C CA . PHE A 1 74 ? -8.417 -7.636 -4.437 1.00 0.00 74 PHE A CA 4
ATOM 5634 C C . PHE A 1 74 ? -8.469 -8.818 -5.401 1.00 0.00 74 PHE A C 4
ATOM 5635 O O . PHE A 1 74 ? -7.732 -8.863 -6.385 1.00 0.00 74 PHE A O 4
ATOM 5652 N N . ALA A 1 75 ? -9.345 -9.774 -5.108 1.00 0.00 75 ALA A N 4
ATOM 5653 C CA . ALA A 1 75 ? -9.496 -10.955 -5.948 1.00 0.00 75 ALA A CA 4
ATOM 5654 C C . ALA A 1 75 ? -9.671 -10.569 -7.413 1.00 0.00 75 ALA A C 4
ATOM 5655 O O . ALA A 1 75 ? -9.055 -11.161 -8.298 1.00 0.00 75 ALA A O 4
ATOM 5662 N N . GLU A 1 76 ? -10.516 -9.573 -7.660 1.00 0.00 76 GLU A N 4
ATOM 5663 C CA . GLU A 1 76 ? -10.773 -9.110 -9.019 1.00 0.00 76 GLU A CA 4
ATOM 5664 C C . GLU A 1 76 ? -9.694 -8.131 -9.473 1.00 0.00 76 GLU A C 4
ATOM 5665 O O . GLU A 1 76 ? -9.705 -7.663 -10.611 1.00 0.00 76 GLU A O 4
ATOM 5677 N N . MET A 1 77 ? -8.764 -7.826 -8.574 1.00 0.00 77 MET A N 4
ATOM 5678 C CA . MET A 1 77 ? -7.678 -6.903 -8.882 1.00 0.00 77 MET A CA 4
ATOM 5679 C C . MET A 1 77 ? -8.210 -5.642 -9.556 1.00 0.00 77 MET A C 4
ATOM 5680 O O . MET A 1 77 ? -7.679 -5.198 -10.574 1.00 0.00 77 MET A O 4
ATOM 5694 N N . LYS A 1 78 ? -9.263 -5.070 -8.983 1.00 0.00 78 LYS A N 4
ATOM 5695 C CA . LYS A 1 78 ? -9.868 -3.859 -9.527 1.00 0.00 78 LYS A CA 4
ATOM 5696 C C . LYS A 1 78 ? -10.573 -3.064 -8.433 1.00 0.00 78 LYS A C 4
ATOM 5697 O O . LYS A 1 78 ? -10.880 -3.597 -7.367 1.00 0.00 78 LYS A O 4
ATOM 5716 N N . GLN A 1 79 ? -10.827 -1.788 -8.705 1.00 0.00 79 GLN A N 4
ATOM 5717 C CA . GLN A 1 79 ? -11.496 -0.921 -7.743 1.00 0.00 79 GLN A CA 4
ATOM 5718 C C . GLN A 1 79 ? -12.975 -0.768 -8.085 1.00 0.00 79 GLN A C 4
ATOM 5719 O O . GLN A 1 79 ? -13.326 -0.234 -9.136 1.00 0.00 79 GLN A O 4
ATOM 5733 N N . MET A 1 80 ? -13.836 -1.240 -7.190 1.00 0.00 80 MET A N 4
ATOM 5734 C CA . MET A 1 80 ? -15.277 -1.155 -7.397 1.00 0.00 80 MET A CA 4
ATOM 5735 C C . MET A 1 80 ? -15.841 0.117 -6.772 1.00 0.00 80 MET A C 4
ATOM 5736 O O . MET A 1 80 ? -15.954 0.222 -5.552 1.00 0.00 80 MET A O 4
ATOM 5750 N N . ASN A 1 81 ? -16.195 1.080 -7.617 1.00 0.00 81 ASN A N 4
ATOM 5751 C CA . ASN A 1 81 ? -16.747 2.345 -7.147 1.00 0.00 81 ASN A CA 4
ATOM 5752 C C . ASN A 1 81 ? -18.262 2.254 -6.996 1.00 0.00 81 ASN A C 4
ATOM 5753 O O . ASN A 1 81 ? -18.959 1.774 -7.891 1.00 0.00 81 ASN A O 4
ATOM 5764 N N . LEU A 1 82 ? -18.766 2.718 -5.858 1.00 0.00 82 LEU A N 4
ATOM 5765 C CA . LEU A 1 82 ? -20.200 2.690 -5.588 1.00 0.00 82 LEU A CA 4
ATOM 5766 C C . LEU A 1 82 ? -20.788 4.097 -5.624 1.00 0.00 82 LEU A C 4
ATOM 5767 O O . LEU A 1 82 ? -21.888 4.310 -6.136 1.00 0.00 82 LEU A O 4
ATOM 5783 N N . THR A 1 83 ? -20.047 5.057 -5.079 1.00 0.00 83 THR A N 4
ATOM 5784 C CA . THR A 1 83 ? -20.494 6.444 -5.050 1.00 0.00 83 THR A CA 4
ATOM 5785 C C . THR A 1 83 ? -21.068 6.865 -6.397 1.00 0.00 83 THR A C 4
ATOM 5786 O O . THR A 1 83 ? -22.116 7.509 -6.464 1.00 0.00 83 THR A O 4
ATOM 5797 N N . THR A 1 84 ? -20.376 6.497 -7.472 1.00 0.00 84 THR A N 4
ATOM 5798 C CA . THR A 1 84 ? -20.817 6.838 -8.818 1.00 0.00 84 THR A CA 4
ATOM 5799 C C . THR A 1 84 ? -21.225 5.591 -9.595 1.00 0.00 84 THR A C 4
ATOM 5800 O O . THR A 1 84 ? -22.027 5.661 -10.525 1.00 0.00 84 THR A O 4
ATOM 5811 N N . GLY A 1 85 ? -20.666 4.448 -9.207 1.00 0.00 85 GLY A N 4
ATOM 5812 C CA . GLY A 1 85 ? -20.984 3.201 -9.877 1.00 0.00 85 GLY A CA 4
ATOM 5813 C C . GLY A 1 85 ? -20.104 2.952 -11.086 1.00 0.00 85 GLY A C 4
ATOM 5814 O O . GLY A 1 85 ? -20.530 2.323 -12.055 1.00 0.00 85 GLY A O 4
ATOM 5818 N N . LYS A 1 86 ? -18.872 3.447 -11.031 1.00 0.00 86 LYS A N 4
ATOM 5819 C CA . LYS A 1 86 ? -17.929 3.276 -12.129 1.00 0.00 86 LYS A CA 4
ATOM 5820 C C . LYS A 1 86 ? -17.013 2.082 -11.879 1.00 0.00 86 LYS A C 4
ATOM 5821 O O . LYS A 1 86 ? -17.050 1.475 -10.809 1.00 0.00 86 LYS A O 4
ATOM 5840 N N . GLN A 1 87 ? -16.192 1.753 -12.871 1.00 0.00 87 GLN A N 4
ATOM 5841 C CA . GLN A 1 87 ? -15.267 0.632 -12.756 1.00 0.00 87 GLN A CA 4
ATOM 5842 C C . GLN A 1 87 ? -13.831 1.084 -13.001 1.00 0.00 87 GLN A C 4
ATOM 5843 O O . GLN A 1 87 ? -13.533 1.716 -14.015 1.00 0.00 87 GLN A O 4
ATOM 5857 N N . ARG A 1 88 ? -12.945 0.757 -12.065 1.00 0.00 88 ARG A N 4
ATOM 5858 C CA . ARG A 1 88 ? -11.541 1.132 -12.178 1.00 0.00 88 ARG A CA 4
ATOM 5859 C C . ARG A 1 88 ? -10.637 -0.082 -11.979 1.00 0.00 88 ARG A C 4
ATOM 5860 O O . ARG A 1 88 ? -11.112 -1.186 -11.711 1.00 0.00 88 ARG A O 4
ATOM 5881 N N . LEU A 1 89 ? -9.333 0.131 -12.114 1.00 0.00 89 LEU A N 4
ATOM 5882 C CA . LEU A 1 89 ? -8.362 -0.946 -11.949 1.00 0.00 89 LEU A CA 4
ATOM 5883 C C . LEU A 1 89 ? -7.394 -0.636 -10.811 1.00 0.00 89 LEU A C 4
ATOM 5884 O O . LEU A 1 89 ? -7.323 0.497 -10.334 1.00 0.00 89 LEU A O 4
ATOM 5900 N N . ILE A 1 90 ? -6.650 -1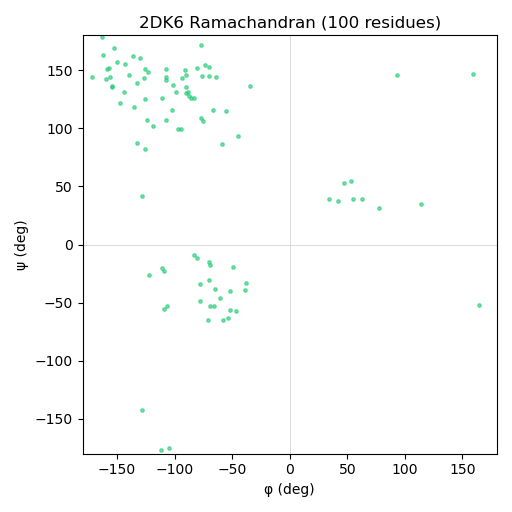.650 -10.383 1.00 0.00 90 ILE A N 4
ATOM 5901 C CA . ILE A 1 90 ? -5.684 -1.485 -9.303 1.00 0.00 90 ILE A CA 4
ATOM 5902 C C . ILE A 1 90 ? -4.452 -2.355 -9.531 1.00 0.00 90 ILE A C 4
ATOM 5903 O O . ILE A 1 90 ? -4.404 -3.150 -10.470 1.00 0.00 90 ILE A O 4
ATOM 5919 N N . LYS A 1 91 ? -3.457 -2.199 -8.664 1.00 0.00 91 LYS A N 4
ATOM 5920 C CA . LYS A 1 91 ? -2.224 -2.972 -8.767 1.00 0.00 91 LYS A CA 4
ATOM 5921 C C . LYS A 1 91 ? -1.343 -2.756 -7.541 1.00 0.00 91 LYS A C 4
ATOM 5922 O O . LYS A 1 91 ? -1.437 -1.727 -6.871 1.00 0.00 91 LYS A O 4
ATOM 5941 N N . ARG A 1 92 ? -0.487 -3.731 -7.254 1.00 0.00 92 ARG A N 4
ATOM 5942 C CA . ARG A 1 92 ? 0.411 -3.646 -6.108 1.00 0.00 92 ARG A CA 4
ATOM 5943 C C . ARG A 1 92 ? 1.869 -3.659 -6.558 1.00 0.00 92 ARG A C 4
ATOM 5944 O O . ARG A 1 92 ? 2.287 -4.534 -7.316 1.00 0.00 92 ARG A O 4
ATOM 5965 N N . ALA A 1 93 ? 2.637 -2.682 -6.087 1.00 0.00 93 ALA A N 4
ATOM 5966 C CA . ALA A 1 93 ? 4.048 -2.581 -6.440 1.00 0.00 93 ALA A CA 4
ATOM 5967 C C . ALA A 1 93 ? 4.798 -1.695 -5.452 1.00 0.00 93 ALA A C 4
ATOM 5968 O O . ALA A 1 93 ? 4.218 -0.840 -4.783 1.00 0.00 93 ALA A O 4
ATOM 5975 N N . PRO A 1 94 ? 6.120 -1.902 -5.356 1.00 0.00 94 PRO A N 4
ATOM 5976 C CA . PRO A 1 94 ? 6.979 -1.130 -4.452 1.00 0.00 94 PRO A CA 4
ATOM 5977 C C . PRO A 1 94 ? 7.139 0.318 -4.900 1.00 0.00 94 PRO A C 4
ATOM 5978 O O . PRO A 1 94 ? 6.879 0.654 -6.056 1.00 0.00 94 PRO A O 4
ATOM 5989 N N . PHE A 1 95 ? 7.569 1.174 -3.978 1.00 0.00 95 PHE A N 4
ATOM 5990 C CA . PHE A 1 95 ? 7.763 2.587 -4.279 1.00 0.00 95 PHE A CA 4
ATOM 5991 C C . PHE A 1 95 ? 8.898 2.780 -5.280 1.00 0.00 95 PHE A C 4
ATOM 5992 O O . PHE A 1 95 ? 8.666 3.133 -6.436 1.00 0.00 95 PHE A O 4
ATOM 6009 N N . SER A 1 96 ? 10.125 2.545 -4.827 1.00 0.00 96 SER A N 4
ATOM 6010 C CA . SER A 1 96 ? 11.297 2.696 -5.681 1.00 0.00 96 SER A CA 4
ATOM 6011 C C . SER A 1 96 ? 11.852 1.334 -6.088 1.00 0.00 96 SER A C 4
ATOM 6012 O O . SER A 1 96 ? 12.101 0.475 -5.242 1.00 0.00 96 SER A O 4
ATOM 6020 N N . SER A 1 97 ? 12.044 1.146 -7.390 1.00 0.00 97 SER A N 4
ATOM 6021 C CA . SER A 1 97 ? 12.566 -0.112 -7.911 1.00 0.00 97 SER A CA 4
ATOM 6022 C C . SER A 1 97 ? 13.834 0.122 -8.726 1.00 0.00 97 SER A C 4
ATOM 6023 O O . SER A 1 97 ? 13.774 0.524 -9.887 1.00 0.00 97 SER A O 4
ATOM 6031 N N . GLY A 1 98 ? 14.983 -0.133 -8.107 1.00 0.00 98 GLY A N 4
ATOM 6032 C CA . GLY A 1 98 ? 16.251 0.055 -8.789 1.00 0.00 98 GLY A CA 4
ATOM 6033 C C . GLY A 1 98 ? 17.406 0.236 -7.825 1.00 0.00 98 GLY A C 4
ATOM 6034 O O . GLY A 1 98 ? 17.237 0.204 -6.606 1.00 0.00 98 GLY A O 4
ATOM 6038 N N . PRO A 1 99 ? 18.615 0.431 -8.373 1.00 0.00 99 PRO A N 4
ATOM 6039 C CA . PRO A 1 99 ? 19.827 0.621 -7.571 1.00 0.00 99 PRO A CA 4
ATOM 6040 C C . PRO A 1 99 ? 19.835 1.959 -6.840 1.00 0.00 99 PRO A C 4
ATOM 6041 O O . PRO A 1 99 ? 18.853 2.701 -6.873 1.00 0.00 99 PRO A O 4
ATOM 6052 N N . SER A 1 100 ? 20.948 2.261 -6.181 1.00 0.00 100 SER A N 4
ATOM 6053 C CA . SER A 1 100 ? 21.083 3.509 -5.438 1.00 0.00 100 SER A CA 4
ATOM 6054 C C . SER A 1 100 ? 22.075 4.444 -6.123 1.00 0.00 100 SER A C 4
ATOM 6055 O O . SER A 1 100 ? 22.859 4.021 -6.972 1.00 0.00 100 SER A O 4
ATOM 6063 N N . SER A 1 101 ? 22.035 5.718 -5.745 1.00 0.00 101 SER A N 4
ATOM 6064 C CA . SER A 1 101 ? 22.927 6.716 -6.324 1.00 0.00 101 SER A CA 4
ATOM 6065 C C . SER A 1 101 ? 24.210 6.836 -5.508 1.00 0.00 101 SER A C 4
ATOM 6066 O O . SER A 1 101 ? 25.313 6.753 -6.047 1.00 0.00 101 SER A O 4
ATOM 6074 N N . GLY A 1 102 ? 24.057 7.033 -4.202 1.00 0.00 102 GLY A N 4
ATOM 6075 C CA . GLY A 1 102 ? 25.210 7.162 -3.330 1.00 0.00 102 GLY A CA 4
ATOM 6076 C C . GLY A 1 102 ? 25.037 6.413 -2.024 1.00 0.00 102 GLY A C 4
ATOM 6077 O O . GLY A 1 102 ? 25.822 6.586 -1.092 1.00 0.00 102 GLY A O 4
ATOM 6081 N N . GLY A 1 1 ? 24.208 17.757 -5.765 1.00 0.00 1 GLY A N 5
ATOM 6082 C CA . GLY A 1 1 ? 23.238 16.772 -5.323 1.00 0.00 1 GLY A CA 5
ATOM 6083 C C . GLY A 1 1 ? 23.884 15.456 -4.936 1.00 0.00 1 GLY A C 5
ATOM 6084 O O . GLY A 1 1 ? 25.036 15.196 -5.284 1.00 0.00 1 GLY A O 5
ATOM 6088 N N . SER A 1 2 ? 23.141 14.624 -4.213 1.00 0.00 2 SER A N 5
ATOM 6089 C CA . SER A 1 2 ? 23.650 13.330 -3.773 1.00 0.00 2 SER A CA 5
ATOM 6090 C C . SER A 1 2 ? 23.312 12.241 -4.787 1.00 0.00 2 SER A C 5
ATOM 6091 O O . SER A 1 2 ? 22.172 12.130 -5.238 1.00 0.00 2 SER A O 5
ATOM 6099 N N . SER A 1 3 ? 24.311 11.439 -5.140 1.00 0.00 3 SER A N 5
ATOM 6100 C CA . SER A 1 3 ? 24.122 10.360 -6.102 1.00 0.00 3 SER A CA 5
ATOM 6101 C C . SER A 1 3 ? 24.739 9.061 -5.591 1.00 0.00 3 SER A C 5
ATOM 6102 O O . SER A 1 3 ? 25.347 9.028 -4.522 1.00 0.00 3 SER A O 5
ATOM 6110 N N . GLY A 1 4 ? 24.578 7.992 -6.365 1.00 0.00 4 GLY A N 5
ATOM 6111 C CA . GLY A 1 4 ? 25.124 6.705 -5.975 1.00 0.00 4 GLY A CA 5
ATOM 6112 C C . GLY A 1 4 ? 25.947 6.067 -7.077 1.00 0.00 4 GLY A C 5
ATOM 6113 O O . GLY A 1 4 ? 27.176 6.039 -7.005 1.00 0.00 4 GLY A O 5
ATOM 6117 N N . SER A 1 5 ? 25.270 5.552 -8.097 1.00 0.00 5 SER A N 5
ATOM 6118 C CA . SER A 1 5 ? 25.946 4.906 -9.216 1.00 0.00 5 SER A CA 5
ATOM 6119 C C . SER A 1 5 ? 25.121 5.027 -10.493 1.00 0.00 5 SER A C 5
ATOM 6120 O O . SER A 1 5 ? 23.996 5.526 -10.473 1.00 0.00 5 SER A O 5
ATOM 6128 N N . SER A 1 6 ? 25.690 4.568 -11.603 1.00 0.00 6 SER A N 5
ATOM 6129 C CA . SER A 1 6 ? 25.010 4.628 -12.892 1.00 0.00 6 SER A CA 5
ATOM 6130 C C . SER A 1 6 ? 23.514 4.377 -12.729 1.00 0.00 6 SER A C 5
ATOM 6131 O O . SER A 1 6 ? 23.098 3.317 -12.262 1.00 0.00 6 SER A O 5
ATOM 6139 N N . GLY A 1 7 ? 22.709 5.361 -13.118 1.00 0.00 7 GLY A N 5
ATOM 6140 C CA . GLY A 1 7 ? 21.268 5.229 -13.007 1.00 0.00 7 GLY A CA 5
ATOM 6141 C C . GLY A 1 7 ? 20.816 4.980 -11.582 1.00 0.00 7 GLY A C 5
ATOM 6142 O O . GLY A 1 7 ? 21.380 5.535 -10.639 1.00 0.00 7 GLY A O 5
ATOM 6146 N N . ASN A 1 8 ? 19.795 4.144 -11.424 1.00 0.00 8 ASN A N 5
ATOM 6147 C CA . ASN A 1 8 ? 19.267 3.824 -10.102 1.00 0.00 8 ASN A CA 5
ATOM 6148 C C . ASN A 1 8 ? 19.354 2.326 -9.830 1.00 0.00 8 ASN A C 5
ATOM 6149 O O . ASN A 1 8 ? 19.881 1.902 -8.802 1.00 0.00 8 ASN A O 5
ATOM 6160 N N . GLU A 1 9 ? 18.833 1.529 -10.758 1.00 0.00 9 GLU A N 5
ATOM 6161 C CA . GLU A 1 9 ? 18.852 0.078 -10.616 1.00 0.00 9 GLU A CA 5
ATOM 6162 C C . GLU A 1 9 ? 18.164 -0.352 -9.324 1.00 0.00 9 GLU A C 5
ATOM 6163 O O . GLU A 1 9 ? 18.666 -1.208 -8.595 1.00 0.00 9 GLU A O 5
ATOM 6175 N N . VAL A 1 10 ? 17.012 0.250 -9.045 1.00 0.00 10 VAL A N 5
ATOM 6176 C CA . VAL A 1 10 ? 16.254 -0.070 -7.841 1.00 0.00 10 VAL A CA 5
ATOM 6177 C C . VAL A 1 10 ? 15.864 -1.544 -7.812 1.00 0.00 10 VAL A C 5
ATOM 6178 O O . VAL A 1 10 ? 15.839 -2.169 -6.752 1.00 0.00 10 VAL A O 5
ATOM 6191 N N . ASP A 1 11 ? 15.562 -2.093 -8.984 1.00 0.00 11 ASP A N 5
ATOM 6192 C CA . ASP A 1 11 ? 15.174 -3.494 -9.094 1.00 0.00 11 ASP A CA 5
ATOM 6193 C C . ASP A 1 11 ? 16.334 -4.339 -9.611 1.00 0.00 11 ASP A C 5
ATOM 6194 O O . ASP A 1 11 ? 16.153 -5.195 -10.478 1.00 0.00 11 ASP A O 5
ATOM 6203 N N . ASP A 1 12 ? 17.524 -4.093 -9.075 1.00 0.00 12 ASP A N 5
ATOM 6204 C CA . ASP A 1 12 ? 18.714 -4.831 -9.482 1.00 0.00 12 ASP A CA 5
ATOM 6205 C C . ASP A 1 12 ? 19.475 -5.349 -8.266 1.00 0.00 12 ASP A C 5
ATOM 6206 O O . ASP A 1 12 ? 20.705 -5.384 -8.260 1.00 0.00 12 ASP A O 5
ATOM 6215 N N . MET A 1 13 ? 18.734 -5.750 -7.238 1.00 0.00 13 MET A N 5
ATOM 6216 C CA . MET A 1 13 ? 19.339 -6.267 -6.016 1.00 0.00 13 MET A CA 5
ATOM 6217 C C . MET A 1 13 ? 18.320 -7.048 -5.192 1.00 0.00 13 MET A C 5
ATOM 6218 O O . MET A 1 13 ? 17.119 -6.788 -5.265 1.00 0.00 13 MET A O 5
ATOM 6232 N N . ASP A 1 14 ? 18.807 -8.005 -4.411 1.00 0.00 14 ASP A N 5
ATOM 6233 C CA . ASP A 1 14 ? 17.939 -8.824 -3.573 1.00 0.00 14 ASP A CA 5
ATOM 6234 C C . ASP A 1 14 ? 18.093 -8.451 -2.102 1.00 0.00 14 ASP A C 5
ATOM 6235 O O . ASP A 1 14 ? 19.195 -8.489 -1.553 1.00 0.00 14 ASP A O 5
ATOM 6244 N N . THR A 1 15 ? 16.982 -8.090 -1.468 1.00 0.00 15 THR A N 5
ATOM 6245 C CA . THR A 1 15 ? 16.994 -7.708 -0.062 1.00 0.00 15 THR A CA 5
ATOM 6246 C C . THR A 1 15 ? 15.637 -7.955 0.587 1.00 0.00 15 THR A C 5
ATOM 6247 O O . THR A 1 15 ? 14.610 -7.983 -0.092 1.00 0.00 15 THR A O 5
ATOM 6258 N N . SER A 1 16 ? 15.639 -8.133 1.904 1.00 0.00 16 SER A N 5
ATOM 6259 C CA . SER A 1 16 ? 14.407 -8.381 2.644 1.00 0.00 16 SER A CA 5
ATOM 6260 C C . SER A 1 16 ? 13.632 -7.085 2.858 1.00 0.00 16 SER A C 5
ATOM 6261 O O . SER A 1 16 ? 12.440 -7.005 2.560 1.00 0.00 16 SER A O 5
ATOM 6269 N N . ASP A 1 17 ? 14.317 -6.072 3.376 1.00 0.00 17 ASP A N 5
ATOM 6270 C CA . ASP A 1 17 ? 13.694 -4.778 3.630 1.00 0.00 17 ASP A CA 5
ATOM 6271 C C . ASP A 1 17 ? 13.098 -4.201 2.350 1.00 0.00 17 ASP A C 5
ATOM 6272 O O . ASP A 1 17 ? 13.821 -3.725 1.475 1.00 0.00 17 ASP A O 5
ATOM 6281 N N . THR A 1 18 ? 11.773 -4.248 2.247 1.00 0.00 18 THR A N 5
ATOM 6282 C CA . THR A 1 18 ? 11.079 -3.733 1.074 1.00 0.00 18 THR A CA 5
ATOM 6283 C C . THR A 1 18 ? 9.639 -3.361 1.406 1.00 0.00 18 THR A C 5
ATOM 6284 O O . THR A 1 18 ? 8.918 -4.136 2.034 1.00 0.00 18 THR A O 5
ATOM 6295 N N . GLN A 1 19 ? 9.226 -2.172 0.980 1.00 0.00 19 GLN A N 5
ATOM 6296 C CA . GLN A 1 19 ? 7.871 -1.698 1.234 1.00 0.00 19 GLN A CA 5
ATOM 6297 C C . GLN A 1 19 ? 7.011 -1.812 -0.021 1.00 0.00 19 GLN A C 5
ATOM 6298 O O . GLN A 1 19 ? 7.409 -1.374 -1.100 1.00 0.00 19 GLN A O 5
ATOM 6312 N N . TRP A 1 20 ? 5.831 -2.404 0.129 1.00 0.00 20 TRP A N 5
ATOM 6313 C CA . TRP A 1 20 ? 4.915 -2.577 -0.992 1.00 0.00 20 TRP A CA 5
ATOM 6314 C C . TRP A 1 20 ? 3.846 -1.489 -0.994 1.00 0.00 20 TRP A C 5
ATOM 6315 O O . TRP A 1 20 ? 3.142 -1.295 -0.004 1.00 0.00 20 TRP A O 5
ATOM 6336 N N . GLY A 1 21 ? 3.731 -0.781 -2.114 1.00 0.00 21 GLY A N 5
ATOM 6337 C CA . GLY A 1 21 ? 2.745 0.278 -2.223 1.00 0.00 21 GLY A CA 5
ATOM 6338 C C . GLY A 1 21 ? 1.583 -0.101 -3.120 1.00 0.00 21 GLY A C 5
ATOM 6339 O O . GLY A 1 21 ? 1.704 -0.992 -3.961 1.00 0.00 21 GLY A O 5
ATOM 6343 N N . TRP A 1 22 ? 0.454 0.575 -2.939 1.00 0.00 22 TRP A N 5
ATOM 6344 C CA . TRP A 1 22 ? -0.736 0.302 -3.738 1.00 0.00 22 TRP A CA 5
ATOM 6345 C C . TRP A 1 22 ? -1.028 1.456 -4.690 1.00 0.00 22 TRP A C 5
ATOM 6346 O O . TRP A 1 22 ? -0.550 2.573 -4.492 1.00 0.00 22 TRP A O 5
ATOM 6367 N N . PHE A 1 23 ? -1.817 1.180 -5.723 1.00 0.00 23 PHE A N 5
ATOM 6368 C CA . PHE A 1 23 ? -2.173 2.196 -6.707 1.00 0.00 23 PHE A CA 5
ATOM 6369 C C . PHE A 1 23 ? -3.481 1.841 -7.407 1.00 0.00 23 PHE A C 5
ATOM 6370 O O . PHE A 1 23 ? -3.897 0.682 -7.419 1.00 0.00 23 PHE A O 5
ATOM 6387 N N . TYR A 1 24 ? -4.126 2.846 -7.988 1.00 0.00 24 TYR A N 5
ATOM 6388 C CA . TYR A 1 24 ? -5.389 2.642 -8.687 1.00 0.00 24 TYR A CA 5
ATOM 6389 C C . TYR A 1 24 ? -5.496 3.563 -9.899 1.00 0.00 24 TYR A C 5
ATOM 6390 O O . TYR A 1 24 ? -5.368 4.782 -9.781 1.00 0.00 24 TYR A O 5
ATOM 6408 N N . LEU A 1 25 ? -5.731 2.970 -11.064 1.00 0.00 25 LEU A N 5
ATOM 6409 C CA . LEU A 1 25 ? -5.856 3.736 -12.300 1.00 0.00 25 LEU A CA 5
ATOM 6410 C C . LEU A 1 25 ? -6.802 4.918 -12.115 1.00 0.00 25 LEU A C 5
ATOM 6411 O O . LEU A 1 25 ? -7.829 4.805 -11.447 1.00 0.00 25 LEU A O 5
ATOM 6427 N N . ALA A 1 26 ? -6.449 6.051 -12.713 1.00 0.00 26 ALA A N 5
ATOM 6428 C CA . ALA A 1 26 ? -7.268 7.253 -12.618 1.00 0.00 26 ALA A CA 5
ATOM 6429 C C . ALA A 1 26 ? -7.931 7.572 -13.954 1.00 0.00 26 ALA A C 5
ATOM 6430 O O . ALA A 1 26 ? -7.685 6.900 -14.955 1.00 0.00 26 ALA A O 5
ATOM 6437 N N . GLU A 1 27 ? -8.773 8.601 -13.960 1.00 0.00 27 GLU A N 5
ATOM 6438 C CA . GLU A 1 27 ? -9.473 9.007 -15.173 1.00 0.00 27 GLU A CA 5
ATOM 6439 C C . GLU A 1 27 ? -8.535 9.752 -16.119 1.00 0.00 27 GLU A C 5
ATOM 6440 O O . GLU A 1 27 ? -8.821 9.896 -17.308 1.00 0.00 27 GLU A O 5
ATOM 6452 N N . CYS A 1 28 ? -7.415 10.223 -15.581 1.00 0.00 28 CYS A N 5
ATOM 6453 C CA . CYS A 1 28 ? -6.435 10.955 -16.376 1.00 0.00 28 CYS A CA 5
ATOM 6454 C C . CYS A 1 28 ? -5.589 9.999 -17.210 1.00 0.00 28 CYS A C 5
ATOM 6455 O O . CYS A 1 28 ? -4.695 10.422 -17.943 1.00 0.00 28 CYS A O 5
ATOM 6463 N N . GLY A 1 29 ? -5.876 8.706 -17.093 1.00 0.00 29 GLY A N 5
ATOM 6464 C CA . GLY A 1 29 ? -5.131 7.709 -17.840 1.00 0.00 29 GLY A CA 5
ATOM 6465 C C . GLY A 1 29 ? -4.035 7.065 -17.015 1.00 0.00 29 GLY A C 5
ATOM 6466 O O . GLY A 1 29 ? -3.864 5.846 -17.039 1.00 0.00 29 GLY A O 5
ATOM 6470 N N . LYS A 1 30 ? -3.288 7.885 -16.284 1.00 0.00 30 LYS A N 5
ATOM 6471 C CA . LYS A 1 30 ? -2.201 7.390 -15.447 1.00 0.00 30 LYS A CA 5
ATOM 6472 C C . LYS A 1 30 ? -2.732 6.881 -14.111 1.00 0.00 30 LYS A C 5
ATOM 6473 O O . LYS A 1 30 ? -3.909 7.051 -13.795 1.00 0.00 30 LYS A O 5
ATOM 6492 N N . TRP A 1 31 ? -1.856 6.258 -13.330 1.00 0.00 31 TRP A N 5
ATOM 6493 C CA . TRP A 1 31 ? -2.237 5.726 -12.027 1.00 0.00 31 TRP A CA 5
ATOM 6494 C C . TRP A 1 31 ? -1.869 6.699 -10.913 1.00 0.00 31 TRP A C 5
ATOM 6495 O O . TRP A 1 31 ? -0.897 7.447 -11.025 1.00 0.00 31 TRP A O 5
ATOM 6516 N N . HIS A 1 32 ? -2.650 6.685 -9.838 1.00 0.00 32 HIS A N 5
ATOM 6517 C CA . HIS A 1 32 ? -2.404 7.567 -8.702 1.00 0.00 32 HIS A CA 5
ATOM 6518 C C . HIS A 1 32 ? -2.299 6.768 -7.407 1.00 0.00 32 HIS A C 5
ATOM 6519 O O . HIS A 1 32 ? -3.179 5.971 -7.085 1.00 0.00 32 HIS A O 5
ATOM 6533 N N . MET A 1 33 ? -1.216 6.987 -6.668 1.00 0.00 33 MET A N 5
ATOM 6534 C CA . MET A 1 33 ? -0.996 6.288 -5.408 1.00 0.00 33 MET A CA 5
ATOM 6535 C C . MET A 1 33 ? -2.170 6.499 -4.457 1.00 0.00 33 MET A C 5
ATOM 6536 O O . MET A 1 33 ? -2.727 7.594 -4.376 1.00 0.00 33 MET A O 5
ATOM 6550 N N . PHE A 1 34 ? -2.541 5.445 -3.739 1.00 0.00 34 PHE A N 5
ATOM 6551 C CA . PHE A 1 34 ? -3.650 5.515 -2.794 1.00 0.00 34 PHE A CA 5
ATOM 6552 C C . PHE A 1 34 ? -3.393 6.581 -1.733 1.00 0.00 34 PHE A C 5
ATOM 6553 O O . PHE A 1 34 ? -2.286 6.694 -1.207 1.00 0.00 34 PHE A O 5
ATOM 6570 N N . GLN A 1 35 ? -4.425 7.361 -1.425 1.00 0.00 35 GLN A N 5
ATOM 6571 C CA . GLN A 1 35 ? -4.311 8.419 -0.428 1.00 0.00 35 GLN A CA 5
ATOM 6572 C C . GLN A 1 35 ? -5.655 8.682 0.243 1.00 0.00 35 GLN A C 5
ATOM 6573 O O . GLN A 1 35 ? -6.719 8.406 -0.313 1.00 0.00 35 GLN A O 5
ATOM 6587 N N . PRO A 1 36 ? -5.609 9.227 1.467 1.00 0.00 36 PRO A N 5
ATOM 6588 C CA . PRO A 1 36 ? -6.815 9.539 2.241 1.00 0.00 36 PRO A CA 5
ATOM 6589 C C . PRO A 1 36 ? -7.601 10.702 1.645 1.00 0.00 36 PRO A C 5
ATOM 6590 O O . PRO A 1 36 ? -7.068 11.797 1.466 1.00 0.00 36 PRO A O 5
ATOM 6601 N N . ASP A 1 37 ? -8.871 10.457 1.340 1.00 0.00 37 ASP A N 5
ATOM 6602 C CA . ASP A 1 37 ? -9.731 11.485 0.765 1.00 0.00 37 ASP A CA 5
ATOM 6603 C C . ASP A 1 37 ? -9.612 12.791 1.545 1.00 0.00 37 ASP A C 5
ATOM 6604 O O . ASP A 1 37 ? -9.058 13.774 1.051 1.00 0.00 37 ASP A O 5
ATOM 6613 N N . THR A 1 38 ? -10.137 12.795 2.766 1.00 0.00 38 THR A N 5
ATOM 6614 C CA . THR A 1 38 ? -10.092 13.980 3.613 1.00 0.00 38 THR A CA 5
ATOM 6615 C C . THR A 1 38 ? -10.152 13.604 5.089 1.00 0.00 38 THR A C 5
ATOM 6616 O O . THR A 1 38 ? -10.278 12.430 5.435 1.00 0.00 38 THR A O 5
ATOM 6627 N N . ASN A 1 39 ? -10.063 14.608 5.955 1.00 0.00 39 ASN A N 5
ATOM 6628 C CA . ASN A 1 39 ? -10.107 14.382 7.395 1.00 0.00 39 ASN A CA 5
ATOM 6629 C C . ASN A 1 39 ? -11.347 13.581 7.782 1.00 0.00 39 ASN A C 5
ATOM 6630 O O . ASN A 1 39 ? -11.249 12.542 8.434 1.00 0.00 39 ASN A O 5
ATOM 6641 N N . SER A 1 40 ? -12.513 14.073 7.374 1.00 0.00 40 SER A N 5
ATOM 6642 C CA . SER A 1 40 ? -13.773 13.405 7.680 1.00 0.00 40 SER A CA 5
ATOM 6643 C C . SER A 1 40 ? -13.836 12.033 7.016 1.00 0.00 40 SER A C 5
ATOM 6644 O O . SER A 1 40 ? -13.594 11.901 5.817 1.00 0.00 40 SER A O 5
ATOM 6652 N N . GLN A 1 41 ? -14.163 11.015 7.805 1.00 0.00 41 GLN A N 5
ATOM 6653 C CA . GLN A 1 41 ? -14.258 9.653 7.295 1.00 0.00 41 GLN A CA 5
ATOM 6654 C C . GLN A 1 41 ? -13.187 9.391 6.240 1.00 0.00 41 GLN A C 5
ATOM 6655 O O . GLN A 1 41 ? -13.449 8.749 5.222 1.00 0.00 41 GLN A O 5
ATOM 6669 N N . CYS A 1 42 ? -11.983 9.892 6.491 1.00 0.00 42 CYS A N 5
ATOM 6670 C CA . CYS A 1 42 ? -10.872 9.713 5.562 1.00 0.00 42 CYS A CA 5
ATOM 6671 C C . CYS A 1 42 ? -10.872 8.304 4.980 1.00 0.00 42 CYS A C 5
ATOM 6672 O O . CYS A 1 42 ? -11.135 7.330 5.685 1.00 0.00 42 CYS A O 5
ATOM 6680 N N . SER A 1 43 ? -10.576 8.202 3.688 1.00 0.00 43 SER A N 5
ATOM 6681 C CA . SER A 1 43 ? -10.547 6.912 3.009 1.00 0.00 43 SER A CA 5
ATOM 6682 C C . SER A 1 43 ? -9.382 6.062 3.508 1.00 0.00 43 SER A C 5
ATOM 6683 O O . SER A 1 43 ? -8.621 6.482 4.380 1.00 0.00 43 SER A O 5
ATOM 6691 N N . VAL A 1 44 ? -9.251 4.863 2.949 1.00 0.00 44 VAL A N 5
ATOM 6692 C CA . VAL A 1 44 ? -8.179 3.953 3.335 1.00 0.00 44 VAL A CA 5
ATOM 6693 C C . VAL A 1 44 ? -6.891 4.270 2.583 1.00 0.00 44 VAL A C 5
ATOM 6694 O O . VAL A 1 44 ? -6.880 4.346 1.355 1.00 0.00 44 VAL A O 5
ATOM 6707 N N . SER A 1 45 ? -5.807 4.453 3.330 1.00 0.00 45 SER A N 5
ATOM 6708 C CA . SER A 1 45 ? -4.513 4.765 2.734 1.00 0.00 45 SER A CA 5
ATOM 6709 C C . SER A 1 45 ? -3.820 3.497 2.244 1.00 0.00 45 SER A C 5
ATOM 6710 O O . SER A 1 45 ? -4.112 2.397 2.712 1.00 0.00 45 SER A O 5
ATOM 6718 N N . SER A 1 46 ? -2.902 3.660 1.297 1.00 0.00 46 SER A N 5
ATOM 6719 C CA . SER A 1 46 ? -2.169 2.529 0.740 1.00 0.00 46 SER A CA 5
ATOM 6720 C C . SER A 1 46 ? -1.901 1.475 1.809 1.00 0.00 46 SER A C 5
ATOM 6721 O O . SER A 1 46 ? -1.963 0.275 1.542 1.00 0.00 46 SER A O 5
ATOM 6729 N N . GLU A 1 47 ? -1.603 1.933 3.021 1.00 0.00 47 GLU A N 5
ATOM 6730 C CA . GLU A 1 47 ? -1.325 1.029 4.131 1.00 0.00 47 GLU A CA 5
ATOM 6731 C C . GLU A 1 47 ? -2.527 0.134 4.419 1.00 0.00 47 GLU A C 5
ATOM 6732 O O . GLU A 1 47 ? -2.422 -1.092 4.388 1.00 0.00 47 GLU A O 5
ATOM 6744 N N . ASP A 1 48 ? -3.666 0.757 4.700 1.00 0.00 48 ASP A N 5
ATOM 6745 C CA . ASP A 1 48 ? -4.889 0.018 4.993 1.00 0.00 48 ASP A CA 5
ATOM 6746 C C . ASP A 1 48 ? -5.109 -1.096 3.973 1.00 0.00 48 ASP A C 5
ATOM 6747 O O . ASP A 1 48 ? -5.068 -2.278 4.313 1.00 0.00 48 ASP A O 5
ATOM 6756 N N . ILE A 1 49 ? -5.342 -0.709 2.724 1.00 0.00 49 ILE A N 5
ATOM 6757 C CA . ILE A 1 49 ? -5.568 -1.674 1.656 1.00 0.00 49 ILE A CA 5
ATOM 6758 C C . ILE A 1 49 ? -4.589 -2.840 1.752 1.00 0.00 49 ILE A C 5
ATOM 6759 O O . ILE A 1 49 ? -4.996 -3.999 1.827 1.00 0.00 49 ILE A O 5
ATOM 6775 N N . GLU A 1 50 ? -3.298 -2.523 1.751 1.00 0.00 50 GLU A N 5
ATOM 6776 C CA . GLU A 1 50 ? -2.262 -3.545 1.839 1.00 0.00 50 GLU A CA 5
ATOM 6777 C C . GLU A 1 50 ? -2.478 -4.435 3.060 1.00 0.00 50 GLU A C 5
ATOM 6778 O O . GLU A 1 50 ? -2.365 -5.658 2.978 1.00 0.00 50 GLU A O 5
ATOM 6790 N N . LYS A 1 51 ? -2.787 -3.811 4.191 1.00 0.00 51 LYS A N 5
ATOM 6791 C CA . LYS A 1 51 ? -3.020 -4.544 5.430 1.00 0.00 51 LYS A CA 5
ATOM 6792 C C . LYS A 1 51 ? -4.138 -5.567 5.256 1.00 0.00 51 LYS A C 5
ATOM 6793 O O . LYS A 1 51 ? -4.141 -6.614 5.903 1.00 0.00 51 LYS A O 5
ATOM 6812 N N . SER A 1 52 ? -5.084 -5.258 4.376 1.00 0.00 52 SER A N 5
ATOM 6813 C CA . SER A 1 52 ? -6.209 -6.150 4.118 1.00 0.00 52 SER A CA 5
ATOM 6814 C C . SER A 1 52 ? -5.779 -7.329 3.251 1.00 0.00 52 SER A C 5
ATOM 6815 O O . SER A 1 52 ? -5.822 -8.481 3.684 1.00 0.00 52 SER A O 5
ATOM 6823 N N . PHE A 1 53 ? -5.365 -7.033 2.023 1.00 0.00 53 PHE A N 5
ATOM 6824 C CA . PHE A 1 53 ? -4.928 -8.068 1.093 1.00 0.00 53 PHE A CA 5
ATOM 6825 C C . PHE A 1 53 ? -3.987 -9.054 1.780 1.00 0.00 53 PHE A C 5
ATOM 6826 O O . PHE A 1 53 ? -3.870 -10.208 1.369 1.00 0.00 53 PHE A O 5
ATOM 6843 N N . LYS A 1 54 ? -3.315 -8.589 2.828 1.00 0.00 54 LYS A N 5
ATOM 6844 C CA . LYS A 1 54 ? -2.384 -9.427 3.573 1.00 0.00 54 LYS A CA 5
ATOM 6845 C C . LYS A 1 54 ? -3.055 -10.722 4.020 1.00 0.00 54 LYS A C 5
ATOM 6846 O O . LYS A 1 54 ? -2.534 -11.814 3.793 1.00 0.00 54 LYS A O 5
ATOM 6865 N N . THR A 1 55 ? -4.215 -10.593 4.657 1.00 0.00 55 THR A N 5
ATOM 6866 C CA . THR A 1 55 ? -4.958 -11.752 5.135 1.00 0.00 55 THR A CA 5
ATOM 6867 C C . THR A 1 55 ? -5.852 -12.323 4.040 1.00 0.00 55 THR A C 5
ATOM 6868 O O . THR A 1 55 ? -5.987 -13.538 3.907 1.00 0.00 55 THR A O 5
ATOM 6879 N N . ASN A 1 56 ? -6.459 -11.437 3.257 1.00 0.00 56 ASN A N 5
ATOM 6880 C CA . ASN A 1 56 ? -7.341 -11.853 2.172 1.00 0.00 56 ASN A CA 5
ATOM 6881 C C . ASN A 1 56 ? -6.857 -11.300 0.835 1.00 0.00 56 ASN A C 5
ATOM 6882 O O . ASN A 1 56 ? -7.348 -10.285 0.341 1.00 0.00 56 ASN A O 5
ATOM 6893 N N . PRO A 1 57 ? -5.870 -11.982 0.235 1.00 0.00 57 PRO A N 5
ATOM 6894 C CA . PRO A 1 57 ? -5.299 -11.578 -1.054 1.00 0.00 57 PRO A CA 5
ATOM 6895 C C . PRO A 1 57 ? -6.274 -11.779 -2.209 1.00 0.00 57 PRO A C 5
ATOM 6896 O O . PRO A 1 57 ? -6.135 -11.162 -3.265 1.00 0.00 57 PRO A O 5
ATOM 6907 N N . CYS A 1 58 ? -7.260 -12.645 -2.000 1.00 0.00 58 CYS A N 5
ATOM 6908 C CA . CYS A 1 58 ? -8.258 -12.927 -3.025 1.00 0.00 58 CYS A CA 5
ATOM 6909 C C . CYS A 1 58 ? -9.657 -12.561 -2.538 1.00 0.00 58 CYS A C 5
ATOM 6910 O O . CYS A 1 58 ? -10.637 -13.222 -2.879 1.00 0.00 58 CYS A O 5
ATOM 6918 N N . GLY A 1 59 ? -9.740 -11.503 -1.737 1.00 0.00 59 GLY A N 5
ATOM 6919 C CA . GLY A 1 59 ? -11.022 -11.068 -1.214 1.00 0.00 59 GLY A CA 5
ATOM 6920 C C . GLY A 1 59 ? -11.404 -9.682 -1.694 1.00 0.00 59 GLY A C 5
ATOM 6921 O O . GLY A 1 59 ? -11.299 -9.378 -2.882 1.00 0.00 59 GLY A O 5
ATOM 6925 N N . SER A 1 60 ? -11.850 -8.839 -0.768 1.00 0.00 60 SER A N 5
ATOM 6926 C CA . SER A 1 60 ? -12.255 -7.479 -1.104 1.00 0.00 60 SER A CA 5
ATOM 6927 C C . SER A 1 60 ? -12.354 -6.616 0.150 1.00 0.00 60 SER A C 5
ATOM 6928 O O . SER A 1 60 ? -12.696 -7.105 1.228 1.00 0.00 60 SER A O 5
ATOM 6936 N N . ILE A 1 61 ? -12.052 -5.331 0.002 1.00 0.00 61 ILE A N 5
ATOM 6937 C CA . ILE A 1 61 ? -12.107 -4.399 1.122 1.00 0.00 61 ILE A CA 5
ATOM 6938 C C . ILE A 1 61 ? -13.189 -3.346 0.908 1.00 0.00 61 ILE A C 5
ATOM 6939 O O . ILE A 1 61 ? -13.107 -2.536 -0.015 1.00 0.00 61 ILE A O 5
ATOM 6955 N N . SER A 1 62 ? -14.202 -3.364 1.768 1.00 0.00 62 SER A N 5
ATOM 6956 C CA . SER A 1 62 ? -15.303 -2.411 1.672 1.00 0.00 62 SER A CA 5
ATOM 6957 C C . SER A 1 62 ? -15.125 -1.274 2.673 1.00 0.00 62 SER A C 5
ATOM 6958 O O . SER A 1 62 ? -15.157 -1.488 3.885 1.00 0.00 62 SER A O 5
ATOM 6966 N N . PHE A 1 63 ? -14.938 -0.064 2.157 1.00 0.00 63 PHE A N 5
ATOM 6967 C CA . PHE A 1 63 ? -14.755 1.109 3.004 1.00 0.00 63 PHE A CA 5
ATOM 6968 C C . PHE A 1 63 ? -15.643 2.260 2.540 1.00 0.00 63 PHE A C 5
ATOM 6969 O O . PHE A 1 63 ? -16.112 2.278 1.401 1.00 0.00 63 PHE A O 5
ATOM 6986 N N . THR A 1 64 ? -15.871 3.220 3.431 1.00 0.00 64 THR A N 5
ATOM 6987 C CA . THR A 1 64 ? -16.704 4.373 3.115 1.00 0.00 64 THR A CA 5
ATOM 6988 C C . THR A 1 64 ? -15.993 5.676 3.464 1.00 0.00 64 THR A C 5
ATOM 6989 O O . THR A 1 64 ? -15.104 5.703 4.315 1.00 0.00 64 THR A O 5
ATOM 7000 N N . THR A 1 65 ? -16.392 6.758 2.801 1.00 0.00 65 THR A N 5
ATOM 7001 C CA . THR A 1 65 ? -15.792 8.064 3.040 1.00 0.00 65 THR A CA 5
ATOM 7002 C C . THR A 1 65 ? -16.843 9.168 2.992 1.00 0.00 65 THR A C 5
ATOM 7003 O O . THR A 1 65 ? -18.037 8.897 2.865 1.00 0.00 65 THR A O 5
ATOM 7014 N N . SER A 1 66 ? -16.391 10.414 3.095 1.00 0.00 66 SER A N 5
ATOM 7015 C CA . SER A 1 66 ? -17.293 11.559 3.067 1.00 0.00 66 SER A CA 5
ATOM 7016 C C . SER A 1 66 ? -18.485 11.289 2.154 1.00 0.00 66 SER A C 5
ATOM 7017 O O . SER A 1 66 ? -18.389 11.416 0.934 1.00 0.00 66 SER A O 5
ATOM 7025 N N . LYS A 1 67 ? -19.610 10.916 2.756 1.00 0.00 67 LYS A N 5
ATOM 7026 C CA . LYS A 1 67 ? -20.823 10.628 2.000 1.00 0.00 67 LYS A CA 5
ATOM 7027 C C . LYS A 1 67 ? -20.492 9.933 0.683 1.00 0.00 67 LYS A C 5
ATOM 7028 O O . LYS A 1 67 ? -20.979 10.327 -0.378 1.00 0.00 67 LYS A O 5
ATOM 7047 N N . PHE A 1 68 ? -19.662 8.898 0.758 1.00 0.00 68 PHE A N 5
ATOM 7048 C CA . PHE A 1 68 ? -19.267 8.148 -0.429 1.00 0.00 68 PHE A CA 5
ATOM 7049 C C . PHE A 1 68 ? -18.994 6.687 -0.083 1.00 0.00 68 PHE A C 5
ATOM 7050 O O . PHE A 1 68 ? -18.824 6.336 1.084 1.00 0.00 68 PHE A O 5
ATOM 7067 N N . SER A 1 69 ? -18.956 5.840 -1.107 1.00 0.00 69 SER A N 5
ATOM 7068 C CA . SER A 1 69 ? -18.709 4.416 -0.912 1.00 0.00 69 SER A CA 5
ATOM 7069 C C . SER A 1 69 ? -17.721 3.889 -1.948 1.00 0.00 69 SER A C 5
ATOM 7070 O O . SER A 1 69 ? -17.700 4.347 -3.091 1.00 0.00 69 SER A O 5
ATOM 7078 N N . TYR A 1 70 ? -16.904 2.925 -1.540 1.00 0.00 70 TYR A N 5
ATOM 7079 C CA . TYR A 1 70 ? -15.911 2.336 -2.432 1.00 0.00 70 TYR A CA 5
ATOM 7080 C C . TYR A 1 70 ? -15.600 0.899 -2.027 1.00 0.00 70 TYR A C 5
ATOM 7081 O O . TYR A 1 70 ? -15.455 0.591 -0.844 1.00 0.00 70 TYR A O 5
ATOM 7099 N N . LYS A 1 71 ? -15.497 0.021 -3.019 1.00 0.00 71 LYS A N 5
ATOM 7100 C CA . LYS A 1 71 ? -15.201 -1.385 -2.770 1.00 0.00 71 LYS A CA 5
ATOM 7101 C C . LYS A 1 71 ? -14.050 -1.863 -3.650 1.00 0.00 71 LYS A C 5
ATOM 7102 O O . LYS A 1 71 ? -14.217 -2.055 -4.855 1.00 0.00 71 LYS A O 5
ATOM 7121 N N . ILE A 1 72 ? -12.885 -2.054 -3.041 1.00 0.00 72 ILE A N 5
ATOM 7122 C CA . ILE A 1 72 ? -11.709 -2.512 -3.770 1.00 0.00 72 ILE A CA 5
ATOM 7123 C C . ILE A 1 72 ? -11.575 -4.029 -3.700 1.00 0.00 72 ILE A C 5
ATOM 7124 O O . ILE A 1 72 ? -11.057 -4.573 -2.725 1.00 0.00 72 ILE A O 5
ATOM 7140 N N . ASP A 1 73 ? -12.045 -4.707 -4.741 1.00 0.00 73 ASP A N 5
ATOM 7141 C CA . ASP A 1 73 ? -11.976 -6.163 -4.800 1.00 0.00 73 ASP A CA 5
ATOM 7142 C C . ASP A 1 73 ? -10.591 -6.623 -5.242 1.00 0.00 73 ASP A C 5
ATOM 7143 O O . ASP A 1 73 ? -10.184 -6.397 -6.382 1.00 0.00 73 ASP A O 5
ATOM 7152 N N . PHE A 1 74 ? -9.870 -7.270 -4.332 1.00 0.00 74 PHE A N 5
ATOM 7153 C CA . PHE A 1 74 ? -8.529 -7.761 -4.627 1.00 0.00 74 PHE A CA 5
ATOM 7154 C C . PHE A 1 74 ? -8.581 -8.937 -5.599 1.00 0.00 74 PHE A C 5
ATOM 7155 O O . PHE A 1 74 ? -7.861 -8.965 -6.596 1.00 0.00 74 PHE A O 5
ATOM 7172 N N . ALA A 1 75 ? -9.439 -9.907 -5.299 1.00 0.00 75 ALA A N 5
ATOM 7173 C CA . ALA A 1 75 ? -9.588 -11.084 -6.145 1.00 0.00 75 ALA A CA 5
ATOM 7174 C C . ALA A 1 75 ? -9.812 -10.689 -7.600 1.00 0.00 75 ALA A C 5
ATOM 7175 O O . ALA A 1 75 ? -9.342 -11.365 -8.515 1.00 0.00 75 ALA A O 5
ATOM 7182 N N . GLU A 1 76 ? -10.534 -9.592 -7.807 1.00 0.00 76 GLU A N 5
ATOM 7183 C CA . GLU A 1 76 ? -10.821 -9.110 -9.152 1.00 0.00 76 GLU A CA 5
ATOM 7184 C C . GLU A 1 76 ? -9.810 -8.049 -9.577 1.00 0.00 76 GLU A C 5
ATOM 7185 O O . GLU A 1 76 ? -9.845 -7.560 -10.706 1.00 0.00 76 GLU A O 5
ATOM 7197 N N . MET A 1 77 ? -8.911 -7.697 -8.664 1.00 0.00 77 MET A N 5
ATOM 7198 C CA . MET A 1 77 ? -7.890 -6.695 -8.944 1.00 0.00 77 MET A CA 5
ATOM 7199 C C . MET A 1 77 ? -8.502 -5.466 -9.609 1.00 0.00 77 MET A C 5
ATOM 7200 O O . MET A 1 77 ? -8.053 -5.033 -10.670 1.00 0.00 77 MET A O 5
ATOM 7214 N N . LYS A 1 78 ? -9.530 -4.908 -8.978 1.00 0.00 78 LYS A N 5
ATOM 7215 C CA . LYS A 1 78 ? -10.204 -3.728 -9.506 1.00 0.00 78 LYS A CA 5
ATOM 7216 C C . LYS A 1 78 ? -10.949 -2.986 -8.402 1.00 0.00 78 LYS A C 5
ATOM 7217 O O . LYS A 1 78 ? -11.427 -3.596 -7.446 1.00 0.00 78 LYS A O 5
ATOM 7236 N N . GLN A 1 79 ? -11.045 -1.668 -8.541 1.00 0.00 79 GLN A N 5
ATOM 7237 C CA . GLN A 1 79 ? -11.734 -0.844 -7.554 1.00 0.00 79 GLN A CA 5
ATOM 7238 C C . GLN A 1 79 ? -13.181 -0.596 -7.966 1.00 0.00 79 GLN A C 5
ATOM 7239 O O . GLN A 1 79 ? -13.454 0.218 -8.848 1.00 0.00 79 GLN A O 5
ATOM 7253 N N . MET A 1 80 ? -14.104 -1.303 -7.323 1.00 0.00 80 MET A N 5
ATOM 7254 C CA . MET A 1 80 ? -15.524 -1.158 -7.623 1.00 0.00 80 MET A CA 5
ATOM 7255 C C . MET A 1 80 ? -16.090 0.102 -6.977 1.00 0.00 80 MET A C 5
ATOM 7256 O O . MET A 1 80 ? -16.169 0.201 -5.754 1.00 0.00 80 MET A O 5
ATOM 7270 N N . ASN A 1 81 ? -16.483 1.062 -7.808 1.00 0.00 81 ASN A N 5
ATOM 7271 C CA . ASN A 1 81 ? -17.041 2.317 -7.316 1.00 0.00 81 ASN A CA 5
ATOM 7272 C C . ASN A 1 81 ? -18.542 2.186 -7.075 1.00 0.00 81 ASN A C 5
ATOM 7273 O O . ASN A 1 81 ? -19.254 1.550 -7.853 1.00 0.00 81 ASN A O 5
ATOM 7284 N N . LEU A 1 82 ? -19.016 2.793 -5.992 1.00 0.00 82 LEU A N 5
ATOM 7285 C CA . LEU A 1 82 ? -20.433 2.746 -5.647 1.00 0.00 82 LEU A CA 5
ATOM 7286 C C . LEU A 1 82 ? -21.060 4.134 -5.730 1.00 0.00 82 LEU A C 5
ATOM 7287 O O . LEU A 1 82 ? -22.118 4.315 -6.334 1.00 0.00 82 LEU A O 5
ATOM 7303 N N . THR A 1 83 ? -20.398 5.114 -5.122 1.00 0.00 83 THR A N 5
ATOM 7304 C CA . THR A 1 83 ? -20.890 6.486 -5.127 1.00 0.00 83 THR A CA 5
ATOM 7305 C C . THR A 1 83 ? -21.478 6.854 -6.485 1.00 0.00 83 THR A C 5
ATOM 7306 O O . THR A 1 83 ? -22.533 7.483 -6.567 1.00 0.00 83 THR A O 5
ATOM 7317 N N . THR A 1 84 ? -20.788 6.458 -7.550 1.00 0.00 84 THR A N 5
ATOM 7318 C CA . THR A 1 84 ? -21.241 6.747 -8.905 1.00 0.00 84 THR A CA 5
ATOM 7319 C C . THR A 1 84 ? -21.553 5.463 -9.665 1.00 0.00 84 THR A C 5
ATOM 7320 O O . THR A 1 84 ? -22.336 5.467 -10.615 1.00 0.00 84 THR A O 5
ATOM 7331 N N . GLY A 1 85 ? -20.935 4.365 -9.242 1.00 0.00 85 GLY A N 5
ATOM 7332 C CA . GLY A 1 85 ? -21.160 3.088 -9.895 1.00 0.00 85 GLY A CA 5
ATOM 7333 C C . GLY A 1 85 ? -20.176 2.830 -11.019 1.00 0.00 85 GLY A C 5
ATOM 7334 O O . GLY A 1 85 ? -20.429 2.008 -11.899 1.00 0.00 85 GLY A O 5
ATOM 7338 N N . LYS A 1 86 ? -19.051 3.536 -10.991 1.00 0.00 86 LYS A N 5
ATOM 7339 C CA . LYS A 1 86 ? -18.025 3.381 -12.015 1.00 0.00 86 LYS A CA 5
ATOM 7340 C C . LYS A 1 86 ? -17.053 2.264 -11.647 1.00 0.00 86 LYS A C 5
ATOM 7341 O O . LYS A 1 86 ? -17.079 1.751 -10.529 1.00 0.00 86 LYS A O 5
ATOM 7360 N N . GLN A 1 87 ? -16.197 1.894 -12.594 1.00 0.00 87 GLN A N 5
ATOM 7361 C CA . GLN A 1 87 ? -15.217 0.839 -12.367 1.00 0.00 87 GLN A CA 5
ATOM 7362 C C . GLN A 1 87 ? -13.800 1.351 -12.608 1.00 0.00 87 GLN A C 5
ATOM 7363 O O . GLN A 1 87 ? -13.593 2.300 -13.364 1.00 0.00 87 GLN A O 5
ATOM 7377 N N . ARG A 1 88 ? -12.829 0.716 -11.960 1.00 0.00 88 ARG A N 5
ATOM 7378 C CA . ARG A 1 88 ? -11.432 1.108 -12.102 1.00 0.00 88 ARG A CA 5
ATOM 7379 C C . ARG A 1 88 ? -10.504 -0.065 -11.799 1.00 0.00 88 ARG A C 5
ATOM 7380 O O . ARG A 1 88 ? -10.906 -1.040 -11.163 1.00 0.00 88 ARG A O 5
ATOM 7401 N N . LEU A 1 89 ? -9.262 0.037 -12.257 1.00 0.00 89 LEU A N 5
ATOM 7402 C CA . LEU A 1 89 ? -8.276 -1.015 -12.036 1.00 0.00 89 LEU A CA 5
ATOM 7403 C C . LEU A 1 89 ? -7.325 -0.641 -10.903 1.00 0.00 89 LEU A C 5
ATOM 7404 O O . LEU A 1 89 ? -7.132 0.538 -10.606 1.00 0.00 89 LEU A O 5
ATOM 7420 N N . ILE A 1 90 ? -6.734 -1.652 -10.276 1.00 0.00 90 ILE A N 5
ATOM 7421 C CA . ILE A 1 90 ? -5.801 -1.429 -9.179 1.00 0.00 90 ILE A CA 5
ATOM 7422 C C . ILE A 1 90 ? -4.520 -2.233 -9.374 1.00 0.00 90 ILE A C 5
ATOM 7423 O O . ILE A 1 90 ? -4.501 -3.225 -10.104 1.00 0.00 90 ILE A O 5
ATOM 7439 N N . LYS A 1 91 ? -3.450 -1.801 -8.715 1.00 0.00 91 LYS A N 5
ATOM 7440 C CA . LYS A 1 91 ? -2.164 -2.481 -8.813 1.00 0.00 91 LYS A CA 5
ATOM 7441 C C . LYS A 1 91 ? -1.376 -2.342 -7.514 1.00 0.00 91 LYS A C 5
ATOM 7442 O O . LYS A 1 91 ? -1.550 -1.376 -6.771 1.00 0.00 91 LYS A O 5
ATOM 7461 N N . ARG A 1 92 ? -0.508 -3.313 -7.248 1.00 0.00 92 ARG A N 5
ATOM 7462 C CA . ARG A 1 92 ? 0.308 -3.298 -6.039 1.00 0.00 92 ARG A CA 5
ATOM 7463 C C . ARG A 1 92 ? 1.794 -3.313 -6.386 1.00 0.00 92 ARG A C 5
ATOM 7464 O O . ARG A 1 92 ? 2.333 -4.337 -6.804 1.00 0.00 92 ARG A O 5
ATOM 7485 N N . ALA A 1 93 ? 2.449 -2.171 -6.208 1.00 0.00 93 ALA A N 5
ATOM 7486 C CA . ALA A 1 93 ? 3.872 -2.053 -6.500 1.00 0.00 93 ALA A CA 5
ATOM 7487 C C . ALA A 1 93 ? 4.609 -1.351 -5.364 1.00 0.00 93 ALA A C 5
ATOM 7488 O O . ALA A 1 93 ? 4.041 -0.546 -4.627 1.00 0.00 93 ALA A O 5
ATOM 7495 N N . PRO A 1 94 ? 5.905 -1.664 -5.217 1.00 0.00 94 PRO A N 5
ATOM 7496 C CA . PRO A 1 94 ? 6.748 -1.074 -4.173 1.00 0.00 94 PRO A CA 5
ATOM 7497 C C . PRO A 1 94 ? 7.031 0.403 -4.422 1.00 0.00 94 PRO A C 5
ATOM 7498 O O . PRO A 1 94 ? 7.155 0.837 -5.567 1.00 0.00 94 PRO A O 5
ATOM 7509 N N . PHE A 1 95 ? 7.133 1.171 -3.342 1.00 0.00 95 PHE A N 5
ATOM 7510 C CA . PHE A 1 95 ? 7.402 2.601 -3.443 1.00 0.00 95 PHE A CA 5
ATOM 7511 C C . PHE A 1 95 ? 8.765 2.854 -4.081 1.00 0.00 95 PHE A C 5
ATOM 7512 O O . PHE A 1 95 ? 9.778 2.309 -3.643 1.00 0.00 95 PHE A O 5
ATOM 7529 N N . SER A 1 96 ? 8.781 3.685 -5.118 1.00 0.00 96 SER A N 5
ATOM 7530 C CA . SER A 1 96 ? 10.018 4.008 -5.820 1.00 0.00 96 SER A CA 5
ATOM 7531 C C . SER A 1 96 ? 10.777 5.118 -5.100 1.00 0.00 96 SER A C 5
ATOM 7532 O O . SER A 1 96 ? 10.646 6.295 -5.438 1.00 0.00 96 SER A O 5
ATOM 7540 N N . SER A 1 97 ? 11.570 4.735 -4.104 1.00 0.00 97 SER A N 5
ATOM 7541 C CA . SER A 1 97 ? 12.347 5.698 -3.333 1.00 0.00 97 SER A CA 5
ATOM 7542 C C . SER A 1 97 ? 13.841 5.514 -3.582 1.00 0.00 97 SER A C 5
ATOM 7543 O O . SER A 1 97 ? 14.262 4.544 -4.211 1.00 0.00 97 SER A O 5
ATOM 7551 N N . GLY A 1 98 ? 14.639 6.454 -3.083 1.00 0.00 98 GLY A N 5
ATOM 7552 C CA . GLY A 1 98 ? 16.077 6.378 -3.262 1.00 0.00 98 GLY A CA 5
ATOM 7553 C C . GLY A 1 98 ? 16.678 5.148 -2.612 1.00 0.00 98 GLY A C 5
ATOM 7554 O O . GLY A 1 98 ? 16.045 4.480 -1.793 1.00 0.00 98 GLY A O 5
ATOM 7558 N N . PRO A 1 99 ? 17.929 4.831 -2.979 1.00 0.00 99 PRO A N 5
ATOM 7559 C CA . PRO A 1 99 ? 18.642 3.670 -2.438 1.00 0.00 99 PRO A CA 5
ATOM 7560 C C . PRO A 1 99 ? 19.014 3.850 -0.970 1.00 0.00 99 PRO A C 5
ATOM 7561 O O . PRO A 1 99 ? 19.427 2.902 -0.304 1.00 0.00 99 PRO A O 5
ATOM 7572 N N . SER A 1 100 ? 18.864 5.074 -0.472 1.00 0.00 100 SER A N 5
ATOM 7573 C CA . SER A 1 100 ? 19.187 5.379 0.917 1.00 0.00 100 SER A CA 5
ATOM 7574 C C . SER A 1 100 ? 18.251 6.449 1.470 1.00 0.00 100 SER A C 5
ATOM 7575 O O . SER A 1 100 ? 17.487 7.066 0.727 1.00 0.00 100 SER A O 5
ATOM 7583 N N . SER A 1 101 ? 18.318 6.665 2.780 1.00 0.00 101 SER A N 5
ATOM 7584 C CA . SER A 1 101 ? 17.474 7.658 3.435 1.00 0.00 101 SER A CA 5
ATOM 7585 C C . SER A 1 101 ? 18.299 8.862 3.880 1.00 0.00 101 SER A C 5
ATOM 7586 O O . SER A 1 101 ? 17.928 10.009 3.633 1.00 0.00 101 SER A O 5
ATOM 7594 N N . GLY A 1 102 ? 19.422 8.592 4.539 1.00 0.00 102 GLY A N 5
ATOM 7595 C CA . GLY A 1 102 ? 20.282 9.661 5.009 1.00 0.00 102 GLY A CA 5
ATOM 7596 C C . GLY A 1 102 ? 20.034 10.009 6.463 1.00 0.00 102 GLY A C 5
ATOM 7597 O O . GLY A 1 102 ? 19.099 9.497 7.080 1.00 0.00 102 GLY A O 5
ATOM 7601 N N . GLY A 1 1 ? 13.821 12.762 -9.847 1.00 0.00 1 GLY A N 6
ATOM 7602 C CA . GLY A 1 1 ? 13.509 13.460 -11.080 1.00 0.00 1 GLY A CA 6
ATOM 7603 C C . GLY A 1 1 ? 14.479 13.126 -12.196 1.00 0.00 1 GLY A C 6
ATOM 7604 O O . GLY A 1 1 ? 15.516 13.773 -12.342 1.00 0.00 1 GLY A O 6
ATOM 7608 N N . SER A 1 2 ? 14.143 12.111 -12.986 1.00 0.00 2 SER A N 6
ATOM 7609 C CA . SER A 1 2 ? 14.995 11.688 -14.091 1.00 0.00 2 SER A CA 6
ATOM 7610 C C . SER A 1 2 ? 14.200 10.876 -15.110 1.00 0.00 2 SER A C 6
ATOM 7611 O O . SER A 1 2 ? 13.756 9.764 -14.824 1.00 0.00 2 SER A O 6
ATOM 7619 N N . SER A 1 3 ? 14.024 11.442 -16.300 1.00 0.00 3 SER A N 6
ATOM 7620 C CA . SER A 1 3 ? 13.280 10.774 -17.361 1.00 0.00 3 SER A CA 6
ATOM 7621 C C . SER A 1 3 ? 14.226 10.209 -18.416 1.00 0.00 3 SER A C 6
ATOM 7622 O O . SER A 1 3 ? 13.970 10.313 -19.615 1.00 0.00 3 SER A O 6
ATOM 7630 N N . GLY A 1 4 ? 15.322 9.611 -17.960 1.00 0.00 4 GLY A N 6
ATOM 7631 C CA . GLY A 1 4 ? 16.291 9.038 -18.876 1.00 0.00 4 GLY A CA 6
ATOM 7632 C C . GLY A 1 4 ? 17.301 8.153 -18.173 1.00 0.00 4 GLY A C 6
ATOM 7633 O O . GLY A 1 4 ? 18.471 8.514 -18.048 1.00 0.00 4 GLY A O 6
ATOM 7637 N N . SER A 1 5 ? 16.848 6.992 -17.711 1.00 0.00 5 SER A N 6
ATOM 7638 C CA . SER A 1 5 ? 17.720 6.055 -17.012 1.00 0.00 5 SER A CA 6
ATOM 7639 C C . SER A 1 5 ? 17.406 4.617 -17.415 1.00 0.00 5 SER A C 6
ATOM 7640 O O . SER A 1 5 ? 16.294 4.132 -17.208 1.00 0.00 5 SER A O 6
ATOM 7648 N N . SER A 1 6 ? 18.396 3.942 -17.991 1.00 0.00 6 SER A N 6
ATOM 7649 C CA . SER A 1 6 ? 18.226 2.561 -18.427 1.00 0.00 6 SER A CA 6
ATOM 7650 C C . SER A 1 6 ? 19.382 1.691 -17.941 1.00 0.00 6 SER A C 6
ATOM 7651 O O . SER A 1 6 ? 20.537 2.114 -17.951 1.00 0.00 6 SER A O 6
ATOM 7659 N N . GLY A 1 7 ? 19.060 0.473 -17.516 1.00 0.00 7 GLY A N 6
ATOM 7660 C CA . GLY A 1 7 ? 20.082 -0.437 -17.032 1.00 0.00 7 GLY A CA 6
ATOM 7661 C C . GLY A 1 7 ? 19.712 -1.891 -17.248 1.00 0.00 7 GLY A C 6
ATOM 7662 O O . GLY A 1 7 ? 19.240 -2.266 -18.321 1.00 0.00 7 GLY A O 6
ATOM 7666 N N . ASN A 1 8 ? 19.928 -2.713 -16.226 1.00 0.00 8 ASN A N 6
ATOM 7667 C CA . ASN A 1 8 ? 19.616 -4.135 -16.310 1.00 0.00 8 ASN A CA 6
ATOM 7668 C C . ASN A 1 8 ? 18.452 -4.492 -15.392 1.00 0.00 8 ASN A C 6
ATOM 7669 O O . ASN A 1 8 ? 18.223 -3.831 -14.379 1.00 0.00 8 ASN A O 6
ATOM 7680 N N . GLU A 1 9 ? 17.721 -5.542 -15.753 1.00 0.00 9 GLU A N 6
ATOM 7681 C CA . GLU A 1 9 ? 16.580 -5.986 -14.961 1.00 0.00 9 GLU A CA 6
ATOM 7682 C C . GLU A 1 9 ? 17.020 -6.407 -13.562 1.00 0.00 9 GLU A C 6
ATOM 7683 O O . GLU A 1 9 ? 18.113 -6.942 -13.377 1.00 0.00 9 GLU A O 6
ATOM 7695 N N . VAL A 1 10 ? 16.160 -6.162 -12.578 1.00 0.00 10 VAL A N 6
ATOM 7696 C CA . VAL A 1 10 ? 16.458 -6.516 -11.195 1.00 0.00 10 VAL A CA 6
ATOM 7697 C C . VAL A 1 10 ? 16.715 -8.012 -11.054 1.00 0.00 10 VAL A C 6
ATOM 7698 O O . VAL A 1 10 ? 16.025 -8.831 -11.662 1.00 0.00 10 VAL A O 6
ATOM 7711 N N . ASP A 1 11 ? 17.712 -8.362 -10.249 1.00 0.00 11 ASP A N 6
ATOM 7712 C CA . ASP A 1 11 ? 18.060 -9.760 -10.026 1.00 0.00 11 ASP A CA 6
ATOM 7713 C C . ASP A 1 11 ? 17.626 -10.213 -8.635 1.00 0.00 11 ASP A C 6
ATOM 7714 O O . ASP A 1 11 ? 17.225 -9.399 -7.803 1.00 0.00 11 ASP A O 6
ATOM 7723 N N . ASP A 1 12 ? 17.709 -11.516 -8.390 1.00 0.00 12 ASP A N 6
ATOM 7724 C CA . ASP A 1 12 ? 17.325 -12.078 -7.100 1.00 0.00 12 ASP A CA 6
ATOM 7725 C C . ASP A 1 12 ? 18.483 -12.007 -6.111 1.00 0.00 12 ASP A C 6
ATOM 7726 O O . ASP A 1 12 ? 19.283 -12.938 -6.009 1.00 0.00 12 ASP A O 6
ATOM 7735 N N . MET A 1 13 ? 18.568 -10.898 -5.384 1.00 0.00 13 MET A N 6
ATOM 7736 C CA . MET A 1 13 ? 19.629 -10.707 -4.402 1.00 0.00 13 MET A CA 6
ATOM 7737 C C . MET A 1 13 ? 19.051 -10.308 -3.048 1.00 0.00 13 MET A C 6
ATOM 7738 O O . MET A 1 13 ? 17.834 -10.231 -2.880 1.00 0.00 13 MET A O 6
ATOM 7752 N N . ASP A 1 14 ? 19.931 -10.056 -2.085 1.00 0.00 14 ASP A N 6
ATOM 7753 C CA . ASP A 1 14 ? 19.508 -9.664 -0.746 1.00 0.00 14 ASP A CA 6
ATOM 7754 C C . ASP A 1 14 ? 18.645 -8.407 -0.794 1.00 0.00 14 ASP A C 6
ATOM 7755 O O . ASP A 1 14 ? 19.112 -7.335 -1.181 1.00 0.00 14 ASP A O 6
ATOM 7764 N N . THR A 1 15 ? 17.383 -8.546 -0.401 1.00 0.00 15 THR A N 6
ATOM 7765 C CA . THR A 1 15 ? 16.454 -7.423 -0.401 1.00 0.00 15 THR A CA 6
ATOM 7766 C C . THR A 1 15 ? 16.287 -6.848 1.000 1.00 0.00 15 THR A C 6
ATOM 7767 O O . THR A 1 15 ? 15.949 -7.567 1.941 1.00 0.00 15 THR A O 6
ATOM 7778 N N . SER A 1 16 ? 16.525 -5.547 1.133 1.00 0.00 16 SER A N 6
ATOM 7779 C CA . SER A 1 16 ? 16.403 -4.875 2.422 1.00 0.00 16 SER A CA 6
ATOM 7780 C C . SER A 1 16 ? 15.009 -4.280 2.595 1.00 0.00 16 SER A C 6
ATOM 7781 O O . SER A 1 16 ? 14.194 -4.302 1.672 1.00 0.00 16 SER A O 6
ATOM 7789 N N . ASP A 1 17 ? 14.743 -3.749 3.783 1.00 0.00 17 ASP A N 6
ATOM 7790 C CA . ASP A 1 17 ? 13.448 -3.147 4.078 1.00 0.00 17 ASP A CA 6
ATOM 7791 C C . ASP A 1 17 ? 12.937 -2.345 2.886 1.00 0.00 17 ASP A C 6
ATOM 7792 O O . ASP A 1 17 ? 13.381 -1.222 2.642 1.00 0.00 17 ASP A O 6
ATOM 7801 N N . THR A 1 18 ? 12.001 -2.928 2.144 1.00 0.00 18 THR A N 6
ATOM 7802 C CA . THR A 1 18 ? 11.431 -2.269 0.975 1.00 0.00 18 THR A CA 6
ATOM 7803 C C . THR A 1 18 ? 9.965 -1.917 1.203 1.00 0.00 18 THR A C 6
ATOM 7804 O O . THR A 1 18 ? 9.154 -2.782 1.534 1.00 0.00 18 THR A O 6
ATOM 7815 N N . GLN A 1 19 ? 9.633 -0.643 1.023 1.00 0.00 19 GLN A N 6
ATOM 7816 C CA . GLN A 1 19 ? 8.263 -0.178 1.209 1.00 0.00 19 GLN A CA 6
ATOM 7817 C C . GLN A 1 19 ? 7.386 -0.582 0.029 1.00 0.00 19 GLN A C 6
ATOM 7818 O O . GLN A 1 19 ? 7.763 -0.399 -1.129 1.00 0.00 19 GLN A O 6
ATOM 7832 N N . TRP A 1 20 ? 6.215 -1.132 0.330 1.00 0.00 20 TRP A N 6
ATOM 7833 C CA . TRP A 1 20 ? 5.284 -1.562 -0.707 1.00 0.00 20 TRP A CA 6
ATOM 7834 C C . TRP A 1 20 ? 4.083 -0.627 -0.783 1.00 0.00 20 TRP A C 6
ATOM 7835 O O . TRP A 1 20 ? 3.346 -0.467 0.190 1.00 0.00 20 TRP A O 6
ATOM 7856 N N . GLY A 1 21 ? 3.890 -0.010 -1.945 1.00 0.00 21 GLY A N 6
ATOM 7857 C CA . GLY A 1 21 ? 2.776 0.903 -2.125 1.00 0.00 21 GLY A CA 6
ATOM 7858 C C . GLY A 1 21 ? 1.706 0.338 -3.038 1.00 0.00 21 GLY A C 6
ATOM 7859 O O . GLY A 1 21 ? 1.899 -0.708 -3.658 1.00 0.00 21 GLY A O 6
ATOM 7863 N N . TRP A 1 22 ? 0.576 1.030 -3.121 1.00 0.00 22 TRP A N 6
ATOM 7864 C CA . TRP A 1 22 ? -0.529 0.591 -3.965 1.00 0.00 22 TRP A CA 6
ATOM 7865 C C . TRP A 1 22 ? -0.911 1.672 -4.969 1.00 0.00 22 TRP A C 6
ATOM 7866 O O . TRP A 1 22 ? -0.723 2.862 -4.717 1.00 0.00 22 TRP A O 6
ATOM 7887 N N . PHE A 1 23 ? -1.449 1.251 -6.109 1.00 0.00 23 PHE A N 6
ATOM 7888 C CA . PHE A 1 23 ? -1.857 2.185 -7.153 1.00 0.00 23 PHE A CA 6
ATOM 7889 C C . PHE A 1 23 ? -3.154 1.729 -7.814 1.00 0.00 23 PHE A C 6
ATOM 7890 O O . PHE A 1 23 ? -3.474 0.540 -7.824 1.00 0.00 23 PHE A O 6
ATOM 7907 N N . TYR A 1 24 ? -3.898 2.682 -8.364 1.00 0.00 24 TYR A N 6
ATOM 7908 C CA . TYR A 1 24 ? -5.162 2.380 -9.025 1.00 0.00 24 TYR A CA 6
ATOM 7909 C C . TYR A 1 24 ? -5.295 3.161 -10.329 1.00 0.00 24 TYR A C 6
ATOM 7910 O O . TYR A 1 24 ? -5.195 4.389 -10.344 1.00 0.00 24 TYR A O 6
ATOM 7928 N N . LEU A 1 25 ? -5.521 2.440 -11.421 1.00 0.00 25 LEU A N 6
ATOM 7929 C CA . LEU A 1 25 ? -5.669 3.063 -12.732 1.00 0.00 25 LEU A CA 6
ATOM 7930 C C . LEU A 1 25 ? -6.677 4.207 -12.680 1.00 0.00 25 LEU A C 6
ATOM 7931 O O . LEU A 1 25 ? -7.569 4.224 -11.832 1.00 0.00 25 LEU A O 6
ATOM 7947 N N . ALA A 1 26 ? -6.530 5.161 -13.595 1.00 0.00 26 ALA A N 6
ATOM 7948 C CA . ALA A 1 26 ? -7.430 6.306 -13.656 1.00 0.00 26 ALA A CA 6
ATOM 7949 C C . ALA A 1 26 ? -8.170 6.352 -14.988 1.00 0.00 26 ALA A C 6
ATOM 7950 O O . ALA A 1 26 ? -7.629 5.961 -16.022 1.00 0.00 26 ALA A O 6
ATOM 7957 N N . GLU A 1 27 ? -9.409 6.832 -14.956 1.00 0.00 27 GLU A N 6
ATOM 7958 C CA . GLU A 1 27 ? -10.223 6.927 -16.162 1.00 0.00 27 GLU A CA 6
ATOM 7959 C C . GLU A 1 27 ? -9.456 7.625 -17.282 1.00 0.00 27 GLU A C 6
ATOM 7960 O O . GLU A 1 27 ? -9.614 7.292 -18.457 1.00 0.00 27 GLU A O 6
ATOM 7972 N N . CYS A 1 28 ? -8.626 8.592 -16.909 1.00 0.00 28 CYS A N 6
ATOM 7973 C CA . CYS A 1 28 ? -7.835 9.338 -17.881 1.00 0.00 28 CYS A CA 6
ATOM 7974 C C . CYS A 1 28 ? -6.788 8.441 -18.534 1.00 0.00 28 CYS A C 6
ATOM 7975 O O . CYS A 1 28 ? -6.359 8.689 -19.660 1.00 0.00 28 CYS A O 6
ATOM 7983 N N . GLY A 1 29 ? -6.380 7.398 -17.817 1.00 0.00 29 GLY A N 6
ATOM 7984 C CA . GLY A 1 29 ? -5.386 6.481 -18.342 1.00 0.00 29 GLY A CA 6
ATOM 7985 C C . GLY A 1 29 ? -4.200 6.318 -17.412 1.00 0.00 29 GLY A C 6
ATOM 7986 O O . GLY A 1 29 ? -3.691 5.212 -17.230 1.00 0.00 29 GLY A O 6
ATOM 7990 N N . LYS A 1 30 ? -3.756 7.423 -16.821 1.00 0.00 30 LYS A N 6
ATOM 7991 C CA . LYS A 1 30 ? -2.623 7.399 -15.905 1.00 0.00 30 LYS A CA 6
ATOM 7992 C C . LYS A 1 30 ? -3.046 6.898 -14.528 1.00 0.00 30 LYS A C 6
ATOM 7993 O O . LYS A 1 30 ? -4.063 7.331 -13.986 1.00 0.00 30 LYS A O 6
ATOM 8012 N N . TRP A 1 31 ? -2.260 5.987 -13.967 1.00 0.00 31 TRP A N 6
ATOM 8013 C CA . TRP A 1 31 ? -2.554 5.429 -12.651 1.00 0.00 31 TRP A CA 6
ATOM 8014 C C . TRP A 1 31 ? -2.242 6.437 -11.551 1.00 0.00 31 TRP A C 6
ATOM 8015 O O . TRP A 1 31 ? -1.337 7.262 -11.689 1.00 0.00 31 TRP A O 6
ATOM 8036 N N . HIS A 1 32 ? -2.995 6.366 -10.458 1.00 0.00 32 HIS A N 6
ATOM 8037 C CA . HIS A 1 32 ? -2.797 7.273 -9.332 1.00 0.00 32 HIS A CA 6
ATOM 8038 C C . HIS A 1 32 ? -2.658 6.496 -8.027 1.00 0.00 32 HIS A C 6
ATOM 8039 O O . HIS A 1 32 ? -3.503 5.666 -7.694 1.00 0.00 32 HIS A O 6
ATOM 8053 N N . MET A 1 33 ? -1.586 6.771 -7.291 1.00 0.00 33 MET A N 6
ATOM 8054 C CA . MET A 1 33 ? -1.337 6.097 -6.022 1.00 0.00 33 MET A CA 6
ATOM 8055 C C . MET A 1 33 ? -2.448 6.397 -5.021 1.00 0.00 33 MET A C 6
ATOM 8056 O O . MET A 1 33 ? -2.973 7.510 -4.975 1.00 0.00 33 MET A O 6
ATOM 8070 N N . PHE A 1 34 ? -2.803 5.397 -4.221 1.00 0.00 34 PHE A N 6
ATOM 8071 C CA . PHE A 1 34 ? -3.853 5.553 -3.221 1.00 0.00 34 PHE A CA 6
ATOM 8072 C C . PHE A 1 34 ? -3.546 6.721 -2.288 1.00 0.00 34 PHE A C 6
ATOM 8073 O O . PHE A 1 34 ? -2.425 7.228 -2.260 1.00 0.00 34 PHE A O 6
ATOM 8090 N N . GLN A 1 35 ? -4.552 7.143 -1.528 1.00 0.00 35 GLN A N 6
ATOM 8091 C CA . GLN A 1 35 ? -4.390 8.252 -0.596 1.00 0.00 35 GLN A CA 6
ATOM 8092 C C . GLN A 1 35 ? -5.624 8.405 0.287 1.00 0.00 35 GLN A C 6
ATOM 8093 O O . GLN A 1 35 ? -6.755 8.168 -0.138 1.00 0.00 35 GLN A O 6
ATOM 8107 N N . PRO A 1 36 ? -5.405 8.811 1.547 1.00 0.00 36 PRO A N 6
ATOM 8108 C CA . PRO A 1 36 ? -6.487 9.005 2.516 1.00 0.00 36 PRO A CA 6
ATOM 8109 C C . PRO A 1 36 ? -7.361 10.207 2.177 1.00 0.00 36 PRO A C 6
ATOM 8110 O O . PRO A 1 36 ? -6.865 11.238 1.722 1.00 0.00 36 PRO A O 6
ATOM 8121 N N . ASP A 1 37 ? -8.663 10.069 2.402 1.00 0.00 37 ASP A N 6
ATOM 8122 C CA . ASP A 1 37 ? -9.606 11.146 2.122 1.00 0.00 37 ASP A CA 6
ATOM 8123 C C . ASP A 1 37 ? -9.695 12.111 3.300 1.00 0.00 37 ASP A C 6
ATOM 8124 O O . ASP A 1 37 ? -8.972 11.971 4.288 1.00 0.00 37 ASP A O 6
ATOM 8133 N N . THR A 1 38 ? -10.586 13.092 3.189 1.00 0.00 38 THR A N 6
ATOM 8134 C CA . THR A 1 38 ? -10.768 14.081 4.244 1.00 0.00 38 THR A CA 6
ATOM 8135 C C . THR A 1 38 ? -10.615 13.450 5.623 1.00 0.00 38 THR A C 6
ATOM 8136 O O . THR A 1 38 ? -10.832 12.251 5.794 1.00 0.00 38 THR A O 6
ATOM 8147 N N . ASN A 1 39 ? -10.240 14.265 6.603 1.00 0.00 39 ASN A N 6
ATOM 8148 C CA . ASN A 1 39 ? -10.058 13.785 7.969 1.00 0.00 39 ASN A CA 6
ATOM 8149 C C . ASN A 1 39 ? -11.280 12.999 8.436 1.00 0.00 39 ASN A C 6
ATOM 8150 O O . ASN A 1 39 ? -11.152 11.931 9.034 1.00 0.00 39 ASN A O 6
ATOM 8161 N N . SER A 1 40 ? -12.464 13.536 8.159 1.00 0.00 40 SER A N 6
ATOM 8162 C CA . SER A 1 40 ? -13.709 12.888 8.554 1.00 0.00 40 SER A CA 6
ATOM 8163 C C . SER A 1 40 ? -13.769 11.459 8.023 1.00 0.00 40 SER A C 6
ATOM 8164 O O . SER A 1 40 ? -13.907 11.239 6.820 1.00 0.00 40 SER A O 6
ATOM 8172 N N . GLN A 1 41 ? -13.664 10.492 8.929 1.00 0.00 41 GLN A N 6
ATOM 8173 C CA . GLN A 1 41 ? -13.706 9.084 8.552 1.00 0.00 41 GLN A CA 6
ATOM 8174 C C . GLN A 1 41 ? -13.038 8.863 7.199 1.00 0.00 41 GLN A C 6
ATOM 8175 O O . GLN A 1 41 ? -13.618 8.248 6.304 1.00 0.00 41 GLN A O 6
ATOM 8189 N N . CYS A 1 42 ? -11.818 9.369 7.057 1.00 0.00 42 CYS A N 6
ATOM 8190 C CA . CYS A 1 42 ? -11.072 9.227 5.812 1.00 0.00 42 CYS A CA 6
ATOM 8191 C C . CYS A 1 42 ? -11.162 7.800 5.284 1.00 0.00 42 CYS A C 6
ATOM 8192 O O . CYS A 1 42 ? -11.613 6.895 5.985 1.00 0.00 42 CYS A O 6
ATOM 8200 N N . SER A 1 43 ? -10.730 7.606 4.041 1.00 0.00 43 SER A N 6
ATOM 8201 C CA . SER A 1 43 ? -10.767 6.289 3.416 1.00 0.00 43 SER A CA 6
ATOM 8202 C C . SER A 1 43 ? -9.523 5.482 3.776 1.00 0.00 43 SER A C 6
ATOM 8203 O O . SER A 1 43 ? -8.680 5.931 4.553 1.00 0.00 43 SER A O 6
ATOM 8211 N N . VAL A 1 44 ? -9.414 4.287 3.204 1.00 0.00 44 VAL A N 6
ATOM 8212 C CA . VAL A 1 44 ? -8.273 3.416 3.462 1.00 0.00 44 VAL A CA 6
ATOM 8213 C C . VAL A 1 44 ? -7.070 3.823 2.619 1.00 0.00 44 VAL A C 6
ATOM 8214 O O . VAL A 1 44 ? -7.161 3.918 1.395 1.00 0.00 44 VAL A O 6
ATOM 8227 N N . SER A 1 45 ? -5.943 4.061 3.282 1.00 0.00 45 SER A N 6
ATOM 8228 C CA . SER A 1 45 ? -4.721 4.461 2.594 1.00 0.00 45 SER A CA 6
ATOM 8229 C C . SER A 1 45 ? -4.005 3.247 2.010 1.00 0.00 45 SER A C 6
ATOM 8230 O O . SER A 1 45 ? -4.322 2.106 2.343 1.00 0.00 45 SER A O 6
ATOM 8238 N N . SER A 1 46 ? -3.035 3.503 1.137 1.00 0.00 46 SER A N 6
ATOM 8239 C CA . SER A 1 46 ? -2.275 2.433 0.503 1.00 0.00 46 SER A CA 6
ATOM 8240 C C . SER A 1 46 ? -1.895 1.361 1.520 1.00 0.00 46 SER A C 6
ATOM 8241 O O . SER A 1 46 ? -1.855 0.173 1.200 1.00 0.00 46 SER A O 6
ATOM 8249 N N . GLU A 1 47 ? -1.616 1.790 2.747 1.00 0.00 47 GLU A N 6
ATOM 8250 C CA . GLU A 1 47 ? -1.237 0.868 3.811 1.00 0.00 47 GLU A CA 6
ATOM 8251 C C . GLU A 1 47 ? -2.419 -0.009 4.216 1.00 0.00 47 GLU A C 6
ATOM 8252 O O . GLU A 1 47 ? -2.371 -1.232 4.086 1.00 0.00 47 GLU A O 6
ATOM 8264 N N . ASP A 1 48 ? -3.477 0.625 4.709 1.00 0.00 48 ASP A N 6
ATOM 8265 C CA . ASP A 1 48 ? -4.671 -0.095 5.134 1.00 0.00 48 ASP A CA 6
ATOM 8266 C C . ASP A 1 48 ? -5.058 -1.158 4.110 1.00 0.00 48 ASP A C 6
ATOM 8267 O O . ASP A 1 48 ? -5.423 -2.277 4.470 1.00 0.00 48 ASP A O 6
ATOM 8276 N N . ILE A 1 49 ? -4.975 -0.800 2.833 1.00 0.00 49 ILE A N 6
ATOM 8277 C CA . ILE A 1 49 ? -5.316 -1.723 1.757 1.00 0.00 49 ILE A CA 6
ATOM 8278 C C . ILE A 1 49 ? -4.337 -2.891 1.705 1.00 0.00 49 ILE A C 6
ATOM 8279 O O . ILE A 1 49 ? -4.719 -4.042 1.914 1.00 0.00 49 ILE A O 6
ATOM 8295 N N . GLU A 1 50 ? -3.074 -2.586 1.425 1.00 0.00 50 GLU A N 6
ATOM 8296 C CA . GLU A 1 50 ? -2.041 -3.611 1.346 1.00 0.00 50 GLU A CA 6
ATOM 8297 C C . GLU A 1 50 ? -2.220 -4.650 2.450 1.00 0.00 50 GLU A C 6
ATOM 8298 O O . GLU A 1 50 ? -2.080 -5.851 2.216 1.00 0.00 50 GLU A O 6
ATOM 8310 N N . LYS A 1 51 ? -2.529 -4.179 3.653 1.00 0.00 51 LYS A N 6
ATOM 8311 C CA . LYS A 1 51 ? -2.728 -5.065 4.794 1.00 0.00 51 LYS A CA 6
ATOM 8312 C C . LYS A 1 51 ? -3.923 -5.986 4.565 1.00 0.00 51 LYS A C 6
ATOM 8313 O O . LYS A 1 51 ? -3.814 -7.205 4.702 1.00 0.00 51 LYS A O 6
ATOM 8332 N N . SER A 1 52 ? -5.061 -5.396 4.216 1.00 0.00 52 SER A N 6
ATOM 8333 C CA . SER A 1 52 ? -6.276 -6.164 3.970 1.00 0.00 52 SER A CA 6
ATOM 8334 C C . SER A 1 52 ? -6.035 -7.242 2.918 1.00 0.00 52 SER A C 6
ATOM 8335 O O . SER A 1 52 ? -6.557 -8.352 3.018 1.00 0.00 52 SER A O 6
ATOM 8343 N N . PHE A 1 53 ? -5.239 -6.906 1.908 1.00 0.00 53 PHE A N 6
ATOM 8344 C CA . PHE A 1 53 ? -4.927 -7.843 0.836 1.00 0.00 53 PHE A CA 6
ATOM 8345 C C . PHE A 1 53 ? -4.154 -9.045 1.371 1.00 0.00 53 PHE A C 6
ATOM 8346 O O . PHE A 1 53 ? -4.390 -10.182 0.963 1.00 0.00 53 PHE A O 6
ATOM 8363 N N . LYS A 1 54 ? -3.228 -8.784 2.287 1.00 0.00 54 LYS A N 6
ATOM 8364 C CA . LYS A 1 54 ? -2.418 -9.842 2.880 1.00 0.00 54 LYS A CA 6
ATOM 8365 C C . LYS A 1 54 ? -3.300 -10.961 3.426 1.00 0.00 54 LYS A C 6
ATOM 8366 O O . LYS A 1 54 ? -3.252 -12.094 2.947 1.00 0.00 54 LYS A O 6
ATOM 8385 N N . THR A 1 55 ? -4.108 -10.635 4.431 1.00 0.00 55 THR A N 6
ATOM 8386 C CA . THR A 1 55 ? -5.001 -11.612 5.041 1.00 0.00 55 THR A CA 6
ATOM 8387 C C . THR A 1 55 ? -6.026 -12.124 4.035 1.00 0.00 55 THR A C 6
ATOM 8388 O O . THR A 1 55 ? -6.247 -13.328 3.919 1.00 0.00 55 THR A O 6
ATOM 8399 N N . ASN A 1 56 ? -6.648 -11.200 3.310 1.00 0.00 56 ASN A N 6
ATOM 8400 C CA . ASN A 1 56 ? -7.650 -11.559 2.313 1.00 0.00 56 ASN A CA 6
ATOM 8401 C C . ASN A 1 56 ? -7.207 -11.131 0.917 1.00 0.00 56 ASN A C 6
ATOM 8402 O O . ASN A 1 56 ? -7.569 -10.063 0.423 1.00 0.00 56 ASN A O 6
ATOM 8413 N N . PRO A 1 57 ? -6.403 -11.984 0.265 1.00 0.00 57 PRO A N 6
ATOM 8414 C CA . PRO A 1 57 ? -5.893 -11.717 -1.083 1.00 0.00 57 PRO A CA 6
ATOM 8415 C C . PRO A 1 57 ? -6.989 -11.787 -2.142 1.00 0.00 57 PRO A C 6
ATOM 8416 O O . PRO A 1 57 ? -6.770 -11.426 -3.299 1.00 0.00 57 PRO A O 6
ATOM 8427 N N . CYS A 1 58 ? -8.166 -12.251 -1.738 1.00 0.00 58 CYS A N 6
ATOM 8428 C CA . CYS A 1 58 ? -9.296 -12.368 -2.653 1.00 0.00 58 CYS A CA 6
ATOM 8429 C C . CYS A 1 58 ? -10.494 -11.574 -2.141 1.00 0.00 58 CYS A C 6
ATOM 8430 O O . CYS A 1 58 ? -11.378 -11.200 -2.910 1.00 0.00 58 CYS A O 6
ATOM 8438 N N . GLY A 1 59 ? -10.516 -11.321 -0.836 1.00 0.00 59 GLY A N 6
ATOM 8439 C CA . GLY A 1 59 ? -11.611 -10.575 -0.243 1.00 0.00 59 GLY A CA 6
ATOM 8440 C C . GLY A 1 59 ? -11.589 -9.109 -0.630 1.00 0.00 59 GLY A C 6
ATOM 8441 O O . GLY A 1 59 ? -10.655 -8.646 -1.285 1.00 0.00 59 GLY A O 6
ATOM 8445 N N . SER A 1 60 ? -12.621 -8.377 -0.224 1.00 0.00 60 SER A N 6
ATOM 8446 C CA . SER A 1 60 ? -12.720 -6.956 -0.537 1.00 0.00 60 SER A CA 6
ATOM 8447 C C . SER A 1 60 ? -12.911 -6.132 0.733 1.00 0.00 60 SER A C 6
ATOM 8448 O O . SER A 1 60 ? -13.440 -6.624 1.731 1.00 0.00 60 SER A O 6
ATOM 8456 N N . ILE A 1 61 ? -12.477 -4.877 0.688 1.00 0.00 61 ILE A N 6
ATOM 8457 C CA . ILE A 1 61 ? -12.601 -3.985 1.834 1.00 0.00 61 ILE A CA 6
ATOM 8458 C C . ILE A 1 61 ? -13.691 -2.944 1.604 1.00 0.00 61 ILE A C 6
ATOM 8459 O O . ILE A 1 61 ? -13.515 -2.006 0.827 1.00 0.00 61 ILE A O 6
ATOM 8475 N N . SER A 1 62 ? -14.819 -3.115 2.288 1.00 0.00 62 SER A N 6
ATOM 8476 C CA . SER A 1 62 ? -15.939 -2.191 2.157 1.00 0.00 62 SER A CA 6
ATOM 8477 C C . SER A 1 62 ? -15.834 -1.062 3.178 1.00 0.00 62 SER A C 6
ATOM 8478 O O . SER A 1 62 ? -15.883 -1.294 4.386 1.00 0.00 62 SER A O 6
ATOM 8486 N N . PHE A 1 63 ? -15.690 0.163 2.683 1.00 0.00 63 PHE A N 6
ATOM 8487 C CA . PHE A 1 63 ? -15.576 1.330 3.550 1.00 0.00 63 PHE A CA 6
ATOM 8488 C C . PHE A 1 63 ? -16.486 2.456 3.068 1.00 0.00 63 PHE A C 6
ATOM 8489 O O . PHE A 1 63 ? -17.086 2.370 1.996 1.00 0.00 63 PHE A O 6
ATOM 8506 N N . THR A 1 64 ? -16.583 3.514 3.868 1.00 0.00 64 THR A N 6
ATOM 8507 C CA . THR A 1 64 ? -17.419 4.657 3.525 1.00 0.00 64 THR A CA 6
ATOM 8508 C C . THR A 1 64 ? -16.798 5.960 4.017 1.00 0.00 64 THR A C 6
ATOM 8509 O O . THR A 1 64 ? -16.282 6.032 5.132 1.00 0.00 64 THR A O 6
ATOM 8520 N N . THR A 1 65 ? -16.852 6.989 3.177 1.00 0.00 65 THR A N 6
ATOM 8521 C CA . THR A 1 65 ? -16.295 8.290 3.526 1.00 0.00 65 THR A CA 6
ATOM 8522 C C . THR A 1 65 ? -16.587 9.322 2.443 1.00 0.00 65 THR A C 6
ATOM 8523 O O . THR A 1 65 ? -16.402 9.059 1.255 1.00 0.00 65 THR A O 6
ATOM 8534 N N . SER A 1 66 ? -17.044 10.498 2.861 1.00 0.00 66 SER A N 6
ATOM 8535 C CA . SER A 1 66 ? -17.365 11.570 1.926 1.00 0.00 66 SER A CA 6
ATOM 8536 C C . SER A 1 66 ? -18.677 11.284 1.202 1.00 0.00 66 SER A C 6
ATOM 8537 O O . SER A 1 66 ? -18.732 11.271 -0.028 1.00 0.00 66 SER A O 6
ATOM 8545 N N . LYS A 1 67 ? -19.734 11.055 1.974 1.00 0.00 67 LYS A N 6
ATOM 8546 C CA . LYS A 1 67 ? -21.048 10.770 1.410 1.00 0.00 67 LYS A CA 6
ATOM 8547 C C . LYS A 1 67 ? -20.923 9.968 0.118 1.00 0.00 67 LYS A C 6
ATOM 8548 O O . LYS A 1 67 ? -21.711 10.142 -0.811 1.00 0.00 67 LYS A O 6
ATOM 8567 N N . PHE A 1 68 ? -19.928 9.088 0.067 1.00 0.00 68 PHE A N 6
ATOM 8568 C CA . PHE A 1 68 ? -19.700 8.259 -1.110 1.00 0.00 68 PHE A CA 6
ATOM 8569 C C . PHE A 1 68 ? -19.053 6.932 -0.724 1.00 0.00 68 PHE A C 6
ATOM 8570 O O . PHE A 1 68 ? -17.953 6.903 -0.173 1.00 0.00 68 PHE A O 6
ATOM 8587 N N . SER A 1 69 ? -19.745 5.835 -1.017 1.00 0.00 69 SER A N 6
ATOM 8588 C CA . SER A 1 69 ? -19.240 4.505 -0.697 1.00 0.00 69 SER A CA 6
ATOM 8589 C C . SER A 1 69 ? -18.225 4.044 -1.738 1.00 0.00 69 SER A C 6
ATOM 8590 O O . SER A 1 69 ? -18.216 4.528 -2.870 1.00 0.00 69 SER A O 6
ATOM 8598 N N . TYR A 1 70 ? -17.371 3.105 -1.347 1.00 0.00 70 TYR A N 6
ATOM 8599 C CA . TYR A 1 70 ? -16.349 2.579 -2.244 1.00 0.00 70 TYR A CA 6
ATOM 8600 C C . TYR A 1 70 ? -15.953 1.160 -1.847 1.00 0.00 70 TYR A C 6
ATOM 8601 O O . TYR A 1 70 ? -15.772 0.860 -0.667 1.00 0.00 70 TYR A O 6
ATOM 8619 N N . LYS A 1 71 ? -15.819 0.290 -2.842 1.00 0.00 71 LYS A N 6
ATOM 8620 C CA . LYS A 1 71 ? -15.443 -1.098 -2.600 1.00 0.00 71 LYS A CA 6
ATOM 8621 C C . LYS A 1 71 ? -14.237 -1.490 -3.448 1.00 0.00 71 LYS A C 6
ATOM 8622 O O . LYS A 1 71 ? -14.245 -1.325 -4.668 1.00 0.00 71 LYS A O 6
ATOM 8641 N N . ILE A 1 72 ? -13.204 -2.010 -2.794 1.00 0.00 72 ILE A N 6
ATOM 8642 C CA . ILE A 1 72 ? -11.992 -2.427 -3.488 1.00 0.00 72 ILE A CA 6
ATOM 8643 C C . ILE A 1 72 ? -11.823 -3.942 -3.435 1.00 0.00 72 ILE A C 6
ATOM 8644 O O . ILE A 1 72 ? -11.563 -4.511 -2.375 1.00 0.00 72 ILE A O 6
ATOM 8660 N N . ASP A 1 73 ? -11.970 -4.589 -4.586 1.00 0.00 73 ASP A N 6
ATOM 8661 C CA . ASP A 1 73 ? -11.830 -6.038 -4.672 1.00 0.00 73 ASP A CA 6
ATOM 8662 C C . ASP A 1 73 ? -10.389 -6.427 -4.986 1.00 0.00 73 ASP A C 6
ATOM 8663 O O . ASP A 1 73 ? -9.754 -5.843 -5.864 1.00 0.00 73 ASP A O 6
ATOM 8672 N N . PHE A 1 74 ? -9.877 -7.417 -4.261 1.00 0.00 74 PHE A N 6
ATOM 8673 C CA . PHE A 1 74 ? -8.510 -7.883 -4.461 1.00 0.00 74 PHE A CA 6
ATOM 8674 C C . PHE A 1 74 ? -8.461 -8.995 -5.504 1.00 0.00 74 PHE A C 6
ATOM 8675 O O . PHE A 1 74 ? -7.630 -8.973 -6.412 1.00 0.00 74 PHE A O 6
ATOM 8692 N N . ALA A 1 75 ? -9.358 -9.966 -5.368 1.00 0.00 75 ALA A N 6
ATOM 8693 C CA . ALA A 1 75 ? -9.419 -11.086 -6.299 1.00 0.00 75 ALA A CA 6
ATOM 8694 C C . ALA A 1 75 ? -9.454 -10.597 -7.744 1.00 0.00 75 ALA A C 6
ATOM 8695 O O . ALA A 1 75 ? -8.603 -10.966 -8.553 1.00 0.00 75 ALA A O 6
ATOM 8702 N N . GLU A 1 76 ? -10.443 -9.767 -8.059 1.00 0.00 76 GLU A N 6
ATOM 8703 C CA . GLU A 1 76 ? -10.588 -9.231 -9.408 1.00 0.00 76 GLU A CA 6
ATOM 8704 C C . GLU A 1 76 ? -9.499 -8.203 -9.704 1.00 0.00 76 GLU A C 6
ATOM 8705 O O . GLU A 1 76 ? -9.401 -7.692 -10.819 1.00 0.00 76 GLU A O 6
ATOM 8717 N N . MET A 1 77 ? -8.685 -7.906 -8.697 1.00 0.00 77 MET A N 6
ATOM 8718 C CA . MET A 1 77 ? -7.603 -6.940 -8.849 1.00 0.00 77 MET A CA 6
ATOM 8719 C C . MET A 1 77 ? -8.117 -5.639 -9.457 1.00 0.00 77 MET A C 6
ATOM 8720 O O . MET A 1 77 ? -7.537 -5.112 -10.406 1.00 0.00 77 MET A O 6
ATOM 8734 N N . LYS A 1 78 ? -9.210 -5.124 -8.903 1.00 0.00 78 LYS A N 6
ATOM 8735 C CA . LYS A 1 78 ? -9.803 -3.884 -9.389 1.00 0.00 78 LYS A CA 6
ATOM 8736 C C . LYS A 1 78 ? -10.625 -3.208 -8.296 1.00 0.00 78 LYS A C 6
ATOM 8737 O O . LYS A 1 78 ? -11.004 -3.843 -7.312 1.00 0.00 78 LYS A O 6
ATOM 8756 N N . GLN A 1 79 ? -10.896 -1.920 -8.476 1.00 0.00 79 GLN A N 6
ATOM 8757 C CA . GLN A 1 79 ? -11.674 -1.160 -7.504 1.00 0.00 79 GLN A CA 6
ATOM 8758 C C . GLN A 1 79 ? -13.123 -1.017 -7.958 1.00 0.00 79 GLN A C 6
ATOM 8759 O O . GLN A 1 79 ? -13.396 -0.485 -9.034 1.00 0.00 79 GLN A O 6
ATOM 8773 N N . MET A 1 80 ? -14.047 -1.497 -7.132 1.00 0.00 80 MET A N 6
ATOM 8774 C CA . MET A 1 80 ? -15.468 -1.422 -7.449 1.00 0.00 80 MET A CA 6
ATOM 8775 C C . MET A 1 80 ? -16.098 -0.179 -6.829 1.00 0.00 80 MET A C 6
ATOM 8776 O O . MET A 1 80 ? -16.142 -0.038 -5.607 1.00 0.00 80 MET A O 6
ATOM 8790 N N . ASN A 1 81 ? -16.585 0.719 -7.679 1.00 0.00 81 ASN A N 6
ATOM 8791 C CA . ASN A 1 81 ? -17.213 1.951 -7.212 1.00 0.00 81 ASN A CA 6
ATOM 8792 C C . ASN A 1 81 ? -18.701 1.738 -6.951 1.00 0.00 81 ASN A C 6
ATOM 8793 O O . ASN A 1 81 ? -19.363 0.972 -7.653 1.00 0.00 81 ASN A O 6
ATOM 8804 N N . LEU A 1 82 ? -19.221 2.420 -5.936 1.00 0.00 82 LEU A N 6
ATOM 8805 C CA . LEU A 1 82 ? -20.631 2.307 -5.581 1.00 0.00 82 LEU A CA 6
ATOM 8806 C C . LEU A 1 82 ? -21.354 3.634 -5.792 1.00 0.00 82 LEU A C 6
ATOM 8807 O O . LEU A 1 82 ? -22.506 3.664 -6.226 1.00 0.00 82 LEU A O 6
ATOM 8823 N N . THR A 1 83 ? -20.668 4.731 -5.483 1.00 0.00 83 THR A N 6
ATOM 8824 C CA . THR A 1 83 ? -21.244 6.060 -5.639 1.00 0.00 83 THR A CA 6
ATOM 8825 C C . THR A 1 83 ? -21.606 6.336 -7.094 1.00 0.00 83 THR A C 6
ATOM 8826 O O . THR A 1 83 ? -22.722 6.760 -7.398 1.00 0.00 83 THR A O 6
ATOM 8837 N N . THR A 1 84 ? -20.657 6.091 -7.992 1.00 0.00 84 THR A N 6
ATOM 8838 C CA . THR A 1 84 ? -20.876 6.313 -9.415 1.00 0.00 84 THR A CA 6
ATOM 8839 C C . THR A 1 84 ? -20.984 4.992 -10.168 1.00 0.00 84 THR A C 6
ATOM 8840 O O . THR A 1 84 ? -21.612 4.916 -11.223 1.00 0.00 84 THR A O 6
ATOM 8851 N N . GLY A 1 85 ? -20.367 3.950 -9.617 1.00 0.00 85 GLY A N 6
ATOM 8852 C CA . GLY A 1 85 ? -20.407 2.645 -10.250 1.00 0.00 85 GLY A CA 6
ATOM 8853 C C . GLY A 1 85 ? -19.342 2.485 -11.317 1.00 0.00 85 GLY A C 6
ATOM 8854 O O . GLY A 1 85 ? -19.471 1.652 -12.214 1.00 0.00 85 GLY A O 6
ATOM 8858 N N . LYS A 1 86 ? -18.287 3.287 -11.222 1.00 0.00 86 LYS A N 6
ATOM 8859 C CA . LYS A 1 86 ? -17.195 3.233 -12.187 1.00 0.00 86 LYS A CA 6
ATOM 8860 C C . LYS A 1 86 ? -16.292 2.033 -11.919 1.00 0.00 86 LYS A C 6
ATOM 8861 O O . LYS A 1 86 ? -16.459 1.330 -10.923 1.00 0.00 86 LYS A O 6
ATOM 8880 N N . GLN A 1 87 ? -15.334 1.808 -12.813 1.00 0.00 87 GLN A N 6
ATOM 8881 C CA . GLN A 1 87 ? -14.404 0.694 -12.670 1.00 0.00 87 GLN A CA 6
ATOM 8882 C C . GLN A 1 87 ? -12.976 1.136 -12.973 1.00 0.00 87 GLN A C 6
ATOM 8883 O O . GLN A 1 87 ? -12.739 1.919 -13.892 1.00 0.00 87 GLN A O 6
ATOM 8897 N N . ARG A 1 88 ? -12.027 0.628 -12.193 1.00 0.00 88 ARG A N 6
ATOM 8898 C CA . ARG A 1 88 ? -10.622 0.971 -12.376 1.00 0.00 88 ARG A CA 6
ATOM 8899 C C . ARG A 1 88 ? -9.718 -0.140 -11.850 1.00 0.00 88 ARG A C 6
ATOM 8900 O O . ARG A 1 88 ? -9.925 -0.656 -10.751 1.00 0.00 88 ARG A O 6
ATOM 8921 N N . LEU A 1 89 ? -8.715 -0.503 -12.642 1.00 0.00 89 LEU A N 6
ATOM 8922 C CA . LEU A 1 89 ? -7.778 -1.554 -12.257 1.00 0.00 89 LEU A CA 6
ATOM 8923 C C . LEU A 1 89 ? -6.874 -1.087 -11.121 1.00 0.00 89 LEU A C 6
ATOM 8924 O O . LEU A 1 89 ? -6.802 0.105 -10.821 1.00 0.00 89 LEU A O 6
ATOM 8940 N N . ILE A 1 90 ? -6.184 -2.033 -10.494 1.00 0.00 90 ILE A N 6
ATOM 8941 C CA . ILE A 1 90 ? -5.281 -1.718 -9.393 1.00 0.00 90 ILE A CA 6
ATOM 8942 C C . ILE A 1 90 ? -3.981 -2.508 -9.505 1.00 0.00 90 ILE A C 6
ATOM 8943 O O . ILE A 1 90 ? -3.888 -3.467 -10.272 1.00 0.00 90 ILE A O 6
ATOM 8959 N N . LYS A 1 91 ? -2.980 -2.100 -8.734 1.00 0.00 91 LYS A N 6
ATOM 8960 C CA . LYS A 1 91 ? -1.685 -2.770 -8.742 1.00 0.00 91 LYS A CA 6
ATOM 8961 C C . LYS A 1 91 ? -0.907 -2.467 -7.465 1.00 0.00 91 LYS A C 6
ATOM 8962 O O . LYS A 1 91 ? -1.040 -1.388 -6.888 1.00 0.00 91 LYS A O 6
ATOM 8981 N N . ARG A 1 92 ? -0.095 -3.426 -7.031 1.00 0.00 92 ARG A N 6
ATOM 8982 C CA . ARG A 1 92 ? 0.705 -3.260 -5.823 1.00 0.00 92 ARG A CA 6
ATOM 8983 C C . ARG A 1 92 ? 2.188 -3.150 -6.163 1.00 0.00 92 ARG A C 6
ATOM 8984 O O . ARG A 1 92 ? 2.793 -4.098 -6.663 1.00 0.00 92 ARG A O 6
ATOM 9005 N N . ALA A 1 93 ? 2.767 -1.985 -5.889 1.00 0.00 93 ALA A N 6
ATOM 9006 C CA . ALA A 1 93 ? 4.179 -1.751 -6.165 1.00 0.00 93 ALA A CA 6
ATOM 9007 C C . 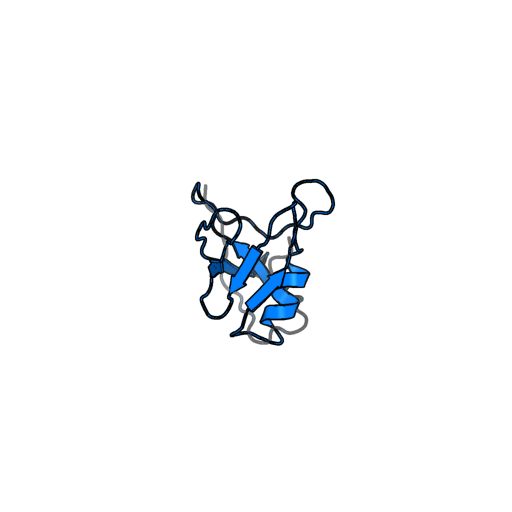ALA A 1 93 ? 4.795 -0.821 -5.125 1.00 0.00 93 ALA A C 6
ATOM 9008 O O . ALA A 1 93 ? 4.111 -0.009 -4.502 1.00 0.00 93 ALA A O 6
ATOM 9015 N N . PRO A 1 94 ? 6.116 -0.941 -4.931 1.00 0.00 94 PRO A N 6
ATOM 9016 C CA . PRO A 1 94 ? 6.853 -0.118 -3.966 1.00 0.00 94 PRO A CA 6
ATOM 9017 C C . PRO A 1 94 ? 6.950 1.339 -4.402 1.00 0.00 94 PRO A C 6
ATOM 9018 O O . PRO A 1 94 ? 7.060 1.636 -5.592 1.00 0.00 94 PRO A O 6
ATOM 9029 N N . PHE A 1 95 ? 6.909 2.247 -3.432 1.00 0.00 95 PHE A N 6
ATOM 9030 C CA . PHE A 1 95 ? 6.992 3.674 -3.716 1.00 0.00 95 PHE A CA 6
ATOM 9031 C C . PHE A 1 95 ? 8.068 3.960 -4.760 1.00 0.00 95 PHE A C 6
ATOM 9032 O O . PHE A 1 95 ? 7.838 4.697 -5.718 1.00 0.00 95 PHE A O 6
ATOM 9049 N N . SER A 1 96 ? 9.243 3.370 -4.567 1.00 0.00 96 SER A N 6
ATOM 9050 C CA . SER A 1 96 ? 10.356 3.563 -5.488 1.00 0.00 96 SER A CA 6
ATOM 9051 C C . SER A 1 96 ? 10.083 2.874 -6.822 1.00 0.00 96 SER A C 6
ATOM 9052 O O . SER A 1 96 ? 9.688 1.709 -6.863 1.00 0.00 96 SER A O 6
ATOM 9060 N N . SER A 1 97 ? 10.297 3.604 -7.912 1.00 0.00 97 SER A N 6
ATOM 9061 C CA . SER A 1 97 ? 10.070 3.066 -9.249 1.00 0.00 97 SER A CA 6
ATOM 9062 C C . SER A 1 97 ? 10.961 1.855 -9.505 1.00 0.00 97 SER A C 6
ATOM 9063 O O . SER A 1 97 ? 10.515 0.846 -10.050 1.00 0.00 97 SER A O 6
ATOM 9071 N N . GLY A 1 98 ? 12.226 1.963 -9.108 1.00 0.00 98 GLY A N 6
ATOM 9072 C CA . GLY A 1 98 ? 13.161 0.871 -9.303 1.00 0.00 98 GLY A CA 6
ATOM 9073 C C . GLY A 1 98 ? 13.942 0.545 -8.045 1.00 0.00 98 GLY A C 6
ATOM 9074 O O . GLY A 1 98 ? 13.494 0.800 -6.927 1.00 0.00 98 GLY A O 6
ATOM 9078 N N . PRO A 1 99 ? 15.139 -0.034 -8.220 1.00 0.00 99 PRO A N 6
ATOM 9079 C CA . PRO A 1 99 ? 16.008 -0.409 -7.101 1.00 0.00 99 PRO A CA 6
ATOM 9080 C C . PRO A 1 99 ? 16.591 0.806 -6.388 1.00 0.00 99 PRO A C 6
ATOM 9081 O O . PRO A 1 99 ? 17.141 0.690 -5.293 1.00 0.00 99 PRO A O 6
ATOM 9092 N N . SER A 1 100 ? 16.467 1.971 -7.015 1.00 0.00 100 SER A N 6
ATOM 9093 C CA . SER A 1 100 ? 16.984 3.208 -6.441 1.00 0.00 100 SER A CA 6
ATOM 9094 C C . SER A 1 100 ? 16.083 4.388 -6.790 1.00 0.00 100 SER A C 6
ATOM 9095 O O . SER A 1 100 ? 15.183 4.271 -7.622 1.00 0.00 100 SER A O 6
ATOM 9103 N N . SER A 1 101 ? 16.331 5.524 -6.147 1.00 0.00 101 SER A N 6
ATOM 9104 C CA . SER A 1 101 ? 15.540 6.726 -6.385 1.00 0.00 101 SER A CA 6
ATOM 9105 C C . SER A 1 101 ? 16.224 7.633 -7.403 1.00 0.00 101 SER A C 6
ATOM 9106 O O . SER A 1 101 ? 15.622 8.030 -8.401 1.00 0.00 101 SER A O 6
ATOM 9114 N N . GLY A 1 102 ? 17.486 7.959 -7.143 1.00 0.00 102 GLY A N 6
ATOM 9115 C CA . GLY A 1 102 ? 18.232 8.817 -8.045 1.00 0.00 102 GLY A CA 6
ATOM 9116 C C . GLY A 1 102 ? 18.692 8.087 -9.292 1.00 0.00 102 GLY A C 6
ATOM 9117 O O . GLY A 1 102 ? 19.014 8.713 -10.302 1.00 0.00 102 GLY A O 6
ATOM 9121 N N . GLY A 1 1 ? 17.663 29.340 -2.403 1.00 0.00 1 GLY A N 7
ATOM 9122 C CA . GLY A 1 1 ? 18.783 28.888 -3.208 1.00 0.00 1 GLY A CA 7
ATOM 9123 C C . GLY A 1 1 ? 19.066 27.410 -3.028 1.00 0.00 1 GLY A C 7
ATOM 9124 O O . GLY A 1 1 ? 19.654 27.001 -2.027 1.00 0.00 1 GLY A O 7
ATOM 9128 N N . SER A 1 2 ? 18.647 26.606 -4.000 1.00 0.00 2 SER A N 7
ATOM 9129 C CA . SER A 1 2 ? 18.854 25.164 -3.943 1.00 0.00 2 SER A CA 7
ATOM 9130 C C . SER A 1 2 ? 20.267 24.837 -3.469 1.00 0.00 2 SER A C 7
ATOM 9131 O O . SER A 1 2 ? 20.453 24.130 -2.479 1.00 0.00 2 SER A O 7
ATOM 9139 N N . SER A 1 3 ? 21.259 25.357 -4.184 1.00 0.00 3 SER A N 7
ATOM 9140 C CA . SER A 1 3 ? 22.656 25.118 -3.840 1.00 0.00 3 SER A CA 7
ATOM 9141 C C . SER A 1 3 ? 22.895 23.643 -3.531 1.00 0.00 3 SER A C 7
ATOM 9142 O O . SER A 1 3 ? 23.604 23.302 -2.586 1.00 0.00 3 SER A O 7
ATOM 9150 N N . GLY A 1 4 ? 22.295 22.771 -4.337 1.00 0.00 4 GLY A N 7
ATOM 9151 C CA . GLY A 1 4 ? 22.454 21.343 -4.134 1.00 0.00 4 GLY A CA 7
ATOM 9152 C C . GLY A 1 4 ? 23.610 20.769 -4.929 1.00 0.00 4 GLY A C 7
ATOM 9153 O O . GLY A 1 4 ? 23.561 20.715 -6.158 1.00 0.00 4 GLY A O 7
ATOM 9157 N N . SER A 1 5 ? 24.654 20.341 -4.227 1.00 0.00 5 SER A N 7
ATOM 9158 C CA . SER A 1 5 ? 25.830 19.773 -4.875 1.00 0.00 5 SER A CA 7
ATOM 9159 C C . SER A 1 5 ? 25.778 18.248 -4.857 1.00 0.00 5 SER A C 7
ATOM 9160 O O . SER A 1 5 ? 26.150 17.615 -3.869 1.00 0.00 5 SER A O 7
ATOM 9168 N N . SER A 1 6 ? 25.314 17.665 -5.957 1.00 0.00 6 SER A N 7
ATOM 9169 C CA . SER A 1 6 ? 25.209 16.215 -6.067 1.00 0.00 6 SER A CA 7
ATOM 9170 C C . SER A 1 6 ? 26.255 15.666 -7.032 1.00 0.00 6 SER A C 7
ATOM 9171 O O . SER A 1 6 ? 26.905 16.420 -7.756 1.00 0.00 6 SER A O 7
ATOM 9179 N N . GLY A 1 7 ? 26.413 14.346 -7.037 1.00 0.00 7 GLY A N 7
ATOM 9180 C CA . GLY A 1 7 ? 27.382 13.717 -7.916 1.00 0.00 7 GLY A CA 7
ATOM 9181 C C . GLY A 1 7 ? 27.604 12.256 -7.582 1.00 0.00 7 GLY A C 7
ATOM 9182 O O . GLY A 1 7 ? 28.742 11.812 -7.435 1.00 0.00 7 GLY A O 7
ATOM 9186 N N . ASN A 1 8 ? 26.514 11.505 -7.461 1.00 0.00 8 ASN A N 7
ATOM 9187 C CA . ASN A 1 8 ? 26.595 10.085 -7.140 1.00 0.00 8 ASN A CA 7
ATOM 9188 C C . ASN A 1 8 ? 25.665 9.271 -8.035 1.00 0.00 8 ASN A C 7
ATOM 9189 O O . ASN A 1 8 ? 24.443 9.376 -7.934 1.00 0.00 8 ASN A O 7
ATOM 9200 N N . GLU A 1 9 ? 26.252 8.461 -8.909 1.00 0.00 9 GLU A N 7
ATOM 9201 C CA . GLU A 1 9 ? 25.475 7.630 -9.821 1.00 0.00 9 GLU A CA 7
ATOM 9202 C C . GLU A 1 9 ? 24.685 6.573 -9.055 1.00 0.00 9 GLU A C 7
ATOM 9203 O O . GLU A 1 9 ? 25.213 5.914 -8.159 1.00 0.00 9 GLU A O 7
ATOM 9215 N N . VAL A 1 10 ? 23.414 6.418 -9.413 1.00 0.00 10 VAL A N 7
ATOM 9216 C CA . VAL A 1 10 ? 22.549 5.443 -8.761 1.00 0.00 10 VAL A CA 7
ATOM 9217 C C . VAL A 1 10 ? 22.093 4.369 -9.742 1.00 0.00 10 VAL A C 7
ATOM 9218 O O . VAL A 1 10 ? 21.471 4.669 -10.761 1.00 0.00 10 VAL A O 7
ATOM 9231 N N . ASP A 1 11 ? 22.407 3.117 -9.429 1.00 0.00 11 ASP A N 7
ATOM 9232 C CA . ASP A 1 11 ? 22.028 1.997 -10.282 1.00 0.00 11 ASP A CA 7
ATOM 9233 C C . ASP A 1 11 ? 22.183 0.672 -9.542 1.00 0.00 11 ASP A C 7
ATOM 9234 O O . ASP A 1 11 ? 23.168 0.457 -8.835 1.00 0.00 11 ASP A O 7
ATOM 9243 N N . ASP A 1 12 ? 21.205 -0.211 -9.708 1.00 0.00 12 ASP A N 7
ATOM 9244 C CA . ASP A 1 12 ? 21.233 -1.515 -9.055 1.00 0.00 12 ASP A CA 7
ATOM 9245 C C . ASP A 1 12 ? 20.256 -2.478 -9.723 1.00 0.00 12 ASP A C 7
ATOM 9246 O O . ASP A 1 12 ? 19.517 -2.097 -10.631 1.00 0.00 12 ASP A O 7
ATOM 9255 N N . MET A 1 13 ? 20.259 -3.726 -9.268 1.00 0.00 13 MET A N 7
ATOM 9256 C CA . MET A 1 13 ? 19.373 -4.743 -9.822 1.00 0.00 13 MET A CA 7
ATOM 9257 C C . MET A 1 13 ? 18.388 -5.239 -8.767 1.00 0.00 13 MET A C 7
ATOM 9258 O O . MET A 1 13 ? 17.203 -5.419 -9.047 1.00 0.00 13 MET A O 7
ATOM 9272 N N . ASP A 1 14 ? 18.886 -5.456 -7.555 1.00 0.00 14 ASP A N 7
ATOM 9273 C CA . ASP A 1 14 ? 18.050 -5.930 -6.459 1.00 0.00 14 ASP A CA 7
ATOM 9274 C C . ASP A 1 14 ? 18.510 -5.339 -5.130 1.00 0.00 14 ASP A C 7
ATOM 9275 O O . ASP A 1 14 ? 19.704 -5.311 -4.830 1.00 0.00 14 ASP A O 7
ATOM 9284 N N . THR A 1 15 ? 17.554 -4.867 -4.335 1.00 0.00 15 THR A N 7
ATOM 9285 C CA . THR A 1 15 ? 17.861 -4.274 -3.040 1.00 0.00 15 THR A CA 7
ATOM 9286 C C . THR A 1 15 ? 16.991 -4.875 -1.941 1.00 0.00 15 THR A C 7
ATOM 9287 O O . THR A 1 15 ? 15.833 -5.220 -2.172 1.00 0.00 15 THR A O 7
ATOM 9298 N N . SER A 1 16 ? 17.558 -4.995 -0.744 1.00 0.00 16 SER A N 7
ATOM 9299 C CA . SER A 1 16 ? 16.834 -5.557 0.390 1.00 0.00 16 SER A CA 7
ATOM 9300 C C . SER A 1 16 ? 15.656 -4.669 0.778 1.00 0.00 16 SER A C 7
ATOM 9301 O O . SER A 1 16 ? 14.517 -5.128 0.855 1.00 0.00 16 SER A O 7
ATOM 9309 N N . ASP A 1 17 ? 15.940 -3.394 1.020 1.00 0.00 17 ASP A N 7
ATOM 9310 C CA . ASP A 1 17 ? 14.905 -2.439 1.398 1.00 0.00 17 ASP A CA 7
ATOM 9311 C C . ASP A 1 17 ? 14.004 -2.115 0.211 1.00 0.00 17 ASP A C 7
ATOM 9312 O O . ASP A 1 17 ? 14.393 -1.379 -0.696 1.00 0.00 17 ASP A O 7
ATOM 9321 N N . THR A 1 18 ? 12.796 -2.671 0.223 1.00 0.00 18 THR A N 7
ATOM 9322 C CA . THR A 1 18 ? 11.840 -2.443 -0.854 1.00 0.00 18 THR A CA 7
ATOM 9323 C C . THR A 1 18 ? 10.423 -2.298 -0.309 1.00 0.00 18 THR A C 7
ATOM 9324 O O . THR A 1 18 ? 9.818 -3.272 0.139 1.00 0.00 18 THR A O 7
ATOM 9335 N N . GLN A 1 19 ? 9.900 -1.077 -0.352 1.00 0.00 19 GLN A N 7
ATOM 9336 C CA . GLN A 1 19 ? 8.554 -0.806 0.138 1.00 0.00 19 GLN A CA 7
ATOM 9337 C C . GLN A 1 19 ? 7.517 -1.065 -0.950 1.00 0.00 19 GLN A C 7
ATOM 9338 O O . GLN A 1 19 ? 7.653 -0.589 -2.077 1.00 0.00 19 GLN A O 7
ATOM 9352 N N . TRP A 1 20 ? 6.482 -1.822 -0.604 1.00 0.00 20 TRP A N 7
ATOM 9353 C CA . TRP A 1 20 ? 5.421 -2.145 -1.552 1.00 0.00 20 TRP A CA 7
ATOM 9354 C C . TRP A 1 20 ? 4.275 -1.144 -1.449 1.00 0.00 20 TRP A C 7
ATOM 9355 O O . TRP A 1 20 ? 3.669 -0.988 -0.390 1.00 0.00 20 TRP A O 7
ATOM 9376 N N . GLY A 1 21 ? 3.984 -0.468 -2.556 1.00 0.00 21 GLY A N 7
ATOM 9377 C CA . GLY A 1 21 ? 2.911 0.509 -2.568 1.00 0.00 21 GLY A CA 7
ATOM 9378 C C . GLY A 1 21 ? 1.701 0.032 -3.345 1.00 0.00 21 GLY A C 7
ATOM 9379 O O . GLY A 1 21 ? 1.766 -0.973 -4.052 1.00 0.00 21 GLY A O 7
ATOM 9383 N N . TRP A 1 22 ? 0.593 0.753 -3.213 1.00 0.00 22 TRP A N 7
ATOM 9384 C CA . TRP A 1 22 ? -0.638 0.396 -3.908 1.00 0.00 22 TRP A CA 7
ATOM 9385 C C . TRP A 1 22 ? -1.096 1.529 -4.821 1.00 0.00 22 TRP A C 7
ATOM 9386 O O . TRP A 1 22 ? -1.195 2.680 -4.395 1.00 0.00 22 TRP A O 7
ATOM 9407 N N . PHE A 1 23 ? -1.375 1.196 -6.076 1.00 0.00 23 PHE A N 7
ATOM 9408 C CA . PHE A 1 23 ? -1.822 2.186 -7.049 1.00 0.00 23 PHE A CA 7
ATOM 9409 C C . PHE A 1 23 ? -3.165 1.786 -7.655 1.00 0.00 23 PHE A C 7
ATOM 9410 O O . PHE A 1 23 ? -3.457 0.601 -7.815 1.00 0.00 23 PHE A O 7
ATOM 9427 N N . TYR A 1 24 ? -3.977 2.783 -7.988 1.00 0.00 24 TYR A N 7
ATOM 9428 C CA . TYR A 1 24 ? -5.290 2.536 -8.573 1.00 0.00 24 TYR A CA 7
ATOM 9429 C C . TYR A 1 24 ? -5.478 3.350 -9.850 1.00 0.00 24 TYR A C 7
ATOM 9430 O O . TYR A 1 24 ? -5.225 4.555 -9.876 1.00 0.00 24 TYR A O 7
ATOM 9448 N N . LEU A 1 25 ? -5.926 2.682 -10.907 1.00 0.00 25 LEU A N 7
ATOM 9449 C CA . LEU A 1 25 ? -6.151 3.342 -12.189 1.00 0.00 25 LEU A CA 7
ATOM 9450 C C . LEU A 1 25 ? -7.385 4.237 -12.132 1.00 0.00 25 LEU A C 7
ATOM 9451 O O . LEU A 1 25 ? -8.481 3.779 -11.811 1.00 0.00 25 LEU A O 7
ATOM 9467 N N . ALA A 1 26 ? -7.198 5.514 -12.448 1.00 0.00 26 ALA A N 7
ATOM 9468 C CA . ALA A 1 26 ? -8.296 6.472 -12.436 1.00 0.00 26 ALA A CA 7
ATOM 9469 C C . ALA A 1 26 ? -9.162 6.329 -13.683 1.00 0.00 26 ALA A C 7
ATOM 9470 O O . ALA A 1 26 ? -8.708 5.826 -14.710 1.00 0.00 26 ALA A O 7
ATOM 9477 N N . GLU A 1 27 ? -10.411 6.774 -13.585 1.00 0.00 27 GLU A N 7
ATOM 9478 C CA . GLU A 1 27 ? -11.341 6.693 -14.706 1.00 0.00 27 GLU A CA 7
ATOM 9479 C C . GLU A 1 27 ? -10.745 7.338 -15.954 1.00 0.00 27 GLU A C 7
ATOM 9480 O O . GLU A 1 27 ? -10.969 6.874 -17.072 1.00 0.00 27 GLU A O 7
ATOM 9492 N N . CYS A 1 28 ? -9.987 8.410 -15.754 1.00 0.00 28 CYS A N 7
ATOM 9493 C CA . CYS A 1 28 ? -9.360 9.121 -16.863 1.00 0.00 28 CYS A CA 7
ATOM 9494 C C . CYS A 1 28 ? -8.316 8.245 -17.548 1.00 0.00 28 CYS A C 7
ATOM 9495 O O . CYS A 1 28 ? -8.115 8.333 -18.759 1.00 0.00 28 CYS A O 7
ATOM 9503 N N . GLY A 1 29 ? -7.651 7.402 -16.764 1.00 0.00 29 GLY A N 7
ATOM 9504 C CA . GLY A 1 29 ? -6.634 6.524 -17.313 1.00 0.00 29 GLY A CA 7
ATOM 9505 C C . GLY A 1 29 ? -5.261 6.789 -16.727 1.00 0.00 29 GLY A C 7
ATOM 9506 O O . GLY A 1 29 ? -4.248 6.646 -17.411 1.00 0.00 29 GLY A O 7
ATOM 9510 N N . LYS A 1 30 ? -5.227 7.180 -15.458 1.00 0.00 30 LYS A N 7
ATOM 9511 C CA . LYS A 1 30 ? -3.969 7.467 -14.779 1.00 0.00 30 LYS A CA 7
ATOM 9512 C C . LYS A 1 30 ? -3.915 6.777 -13.420 1.00 0.00 30 LYS A C 7
ATOM 9513 O O . LYS A 1 30 ? -4.784 6.985 -12.573 1.00 0.00 30 LYS A O 7
ATOM 9532 N N . TRP A 1 31 ? -2.889 5.959 -13.217 1.00 0.00 31 TRP A N 7
ATOM 9533 C CA . TRP A 1 31 ? -2.721 5.240 -11.959 1.00 0.00 31 TRP A CA 7
ATOM 9534 C C . TRP A 1 31 ? -2.166 6.160 -10.877 1.00 0.00 31 TRP A C 7
ATOM 9535 O O . TRP A 1 31 ? -1.005 6.569 -10.931 1.00 0.00 31 TRP A O 7
ATOM 9556 N N . HIS A 1 32 ? -3.001 6.482 -9.894 1.00 0.00 32 HIS A N 7
ATOM 9557 C CA . HIS A 1 32 ? -2.592 7.353 -8.798 1.00 0.00 32 HIS A CA 7
ATOM 9558 C C . HIS A 1 32 ? -2.430 6.559 -7.505 1.00 0.00 32 HIS A C 7
ATOM 9559 O O . HIS A 1 32 ? -3.324 5.814 -7.107 1.00 0.00 32 HIS A O 7
ATOM 9573 N N . MET A 1 33 ? -1.282 6.725 -6.855 1.00 0.00 33 MET A N 7
ATOM 9574 C CA . MET A 1 33 ? -1.004 6.024 -5.607 1.00 0.00 33 MET A CA 7
ATOM 9575 C C . MET A 1 33 ? -2.066 6.338 -4.558 1.00 0.00 33 MET A C 7
ATOM 9576 O O . MET A 1 33 ? -2.705 7.389 -4.603 1.00 0.00 33 MET A O 7
ATOM 9590 N N . PHE A 1 34 ? -2.250 5.419 -3.616 1.00 0.00 34 PHE A N 7
ATOM 9591 C CA . PHE A 1 34 ? -3.236 5.598 -2.557 1.00 0.00 34 PHE A CA 7
ATOM 9592 C C . PHE A 1 34 ? -2.742 6.599 -1.517 1.00 0.00 34 PHE A C 7
ATOM 9593 O O . PHE A 1 34 ? -1.700 6.399 -0.894 1.00 0.00 34 PHE A O 7
ATOM 9610 N N . GLN A 1 35 ? -3.499 7.677 -1.336 1.00 0.00 35 GLN A N 7
ATOM 9611 C CA . GLN A 1 35 ? -3.137 8.710 -0.373 1.00 0.00 35 GLN A CA 7
ATOM 9612 C C . GLN A 1 35 ? -4.325 9.067 0.515 1.00 0.00 35 GLN A C 7
ATOM 9613 O O . GLN A 1 35 ? -5.480 9.034 0.090 1.00 0.00 35 GLN A O 7
ATOM 9627 N N . PRO A 1 36 ? -4.038 9.416 1.777 1.00 0.00 36 PRO A N 7
ATOM 9628 C CA . PRO A 1 36 ? -5.069 9.786 2.751 1.00 0.00 36 PRO A CA 7
ATOM 9629 C C . PRO A 1 36 ? -5.720 11.126 2.425 1.00 0.00 36 PRO A C 7
ATOM 9630 O O . PRO A 1 36 ? -5.060 12.166 2.432 1.00 0.00 36 PRO A O 7
ATOM 9641 N N . ASP A 1 37 ? -7.017 11.095 2.140 1.00 0.00 37 ASP A N 7
ATOM 9642 C CA . ASP A 1 37 ? -7.758 12.308 1.813 1.00 0.00 37 ASP A CA 7
ATOM 9643 C C . ASP A 1 37 ? -8.045 13.124 3.069 1.00 0.00 37 ASP A C 7
ATOM 9644 O O . ASP A 1 37 ? -8.012 12.602 4.184 1.00 0.00 37 ASP A O 7
ATOM 9653 N N . THR A 1 38 ? -8.327 14.410 2.882 1.00 0.00 38 THR A N 7
ATOM 9654 C CA . THR A 1 38 ? -8.618 15.300 3.999 1.00 0.00 38 THR A CA 7
ATOM 9655 C C . THR A 1 38 ? -9.615 14.665 4.962 1.00 0.00 38 THR A C 7
ATOM 9656 O O . THR A 1 38 ? -10.271 13.678 4.630 1.00 0.00 38 THR A O 7
ATOM 9667 N N . ASN A 1 39 ? -9.725 15.239 6.156 1.00 0.00 39 ASN A N 7
ATOM 9668 C CA . ASN A 1 39 ? -10.643 14.728 7.168 1.00 0.00 39 ASN A CA 7
ATOM 9669 C C . ASN A 1 39 ? -12.047 14.563 6.594 1.00 0.00 39 ASN A C 7
ATOM 9670 O O . ASN A 1 39 ? -12.669 13.511 6.739 1.00 0.00 39 ASN A O 7
ATOM 9681 N N . SER A 1 40 ? -12.541 15.611 5.941 1.00 0.00 40 SER A N 7
ATOM 9682 C CA . SER A 1 40 ? -13.872 15.584 5.348 1.00 0.00 40 SER A CA 7
ATOM 9683 C C . SER A 1 40 ? -14.149 14.233 4.694 1.00 0.00 40 SER A C 7
ATOM 9684 O O . SER A 1 40 ? -15.070 13.519 5.088 1.00 0.00 40 SER A O 7
ATOM 9692 N N . GLN A 1 41 ? -13.343 13.892 3.694 1.00 0.00 41 GLN A N 7
ATOM 9693 C CA . GLN A 1 41 ? -13.501 12.627 2.984 1.00 0.00 41 GLN A CA 7
ATOM 9694 C C . GLN A 1 41 ? -12.351 11.678 3.302 1.00 0.00 41 GLN A C 7
ATOM 9695 O O . GLN A 1 41 ? -11.877 10.947 2.430 1.00 0.00 41 GLN A O 7
ATOM 9709 N N . CYS A 1 42 ? -11.906 11.693 4.553 1.00 0.00 42 CYS A N 7
ATOM 9710 C CA . CYS A 1 42 ? -10.810 10.834 4.986 1.00 0.00 42 CYS A CA 7
ATOM 9711 C C . CYS A 1 42 ? -10.897 9.464 4.320 1.00 0.00 42 CYS A C 7
ATOM 9712 O O . CYS A 1 42 ? -11.855 8.721 4.530 1.00 0.00 42 CYS A O 7
ATOM 9720 N N . SER A 1 43 ? -9.891 9.139 3.515 1.00 0.00 43 SER A N 7
ATOM 9721 C CA . SER A 1 43 ? -9.856 7.861 2.813 1.00 0.00 43 SER A CA 7
ATOM 9722 C C . SER A 1 43 ? -8.829 6.924 3.441 1.00 0.00 43 SER A C 7
ATOM 9723 O O . SER A 1 43 ? -8.146 7.285 4.399 1.00 0.00 43 SER A O 7
ATOM 9731 N N . VAL A 1 44 ? -8.727 5.717 2.894 1.00 0.00 44 VAL A N 7
ATOM 9732 C CA . VAL A 1 44 ? -7.783 4.726 3.399 1.00 0.00 44 VAL A CA 7
ATOM 9733 C C . VAL A 1 44 ? -6.417 4.883 2.741 1.00 0.00 44 VAL A C 7
ATOM 9734 O O . VAL A 1 44 ? -6.319 5.082 1.530 1.00 0.00 44 VAL A O 7
ATOM 9747 N N . SER A 1 45 ? -5.364 4.792 3.547 1.00 0.00 45 SER A N 7
ATOM 9748 C CA . SER A 1 45 ? -4.002 4.927 3.044 1.00 0.00 45 SER A CA 7
ATOM 9749 C C . SER A 1 45 ? -3.489 3.597 2.502 1.00 0.00 45 SER A C 7
ATOM 9750 O O . SER A 1 45 ? -4.013 2.534 2.835 1.00 0.00 45 SER A O 7
ATOM 9758 N N . SER A 1 46 ? -2.459 3.664 1.663 1.00 0.00 46 SER A N 7
ATOM 9759 C CA . SER A 1 46 ? -1.876 2.466 1.071 1.00 0.00 46 SER A CA 7
ATOM 9760 C C . SER A 1 46 ? -1.712 1.368 2.117 1.00 0.00 46 SER A C 7
ATOM 9761 O O . SER A 1 46 ? -1.745 0.181 1.795 1.00 0.00 46 SER A O 7
ATOM 9769 N N . GLU A 1 47 ? -1.535 1.774 3.370 1.00 0.00 47 GLU A N 7
ATOM 9770 C CA . GLU A 1 47 ? -1.365 0.825 4.463 1.00 0.00 47 GLU A CA 7
ATOM 9771 C C . GLU A 1 47 ? -2.619 -0.025 4.646 1.00 0.00 47 GLU A C 7
ATOM 9772 O O . GLU A 1 47 ? -2.620 -1.221 4.351 1.00 0.00 47 GLU A O 7
ATOM 9784 N N . ASP A 1 48 ? -3.684 0.600 5.134 1.00 0.00 48 ASP A N 7
ATOM 9785 C CA . ASP A 1 48 ? -4.946 -0.098 5.356 1.00 0.00 48 ASP A CA 7
ATOM 9786 C C . ASP A 1 48 ? -5.197 -1.129 4.259 1.00 0.00 48 ASP A C 7
ATOM 9787 O O . ASP A 1 48 ? -5.357 -2.317 4.537 1.00 0.00 48 ASP A O 7
ATOM 9796 N N . ILE A 1 49 ? -5.230 -0.664 3.015 1.00 0.00 49 ILE A N 7
ATOM 9797 C CA . ILE A 1 49 ? -5.462 -1.546 1.877 1.00 0.00 49 ILE A CA 7
ATOM 9798 C C . ILE A 1 49 ? -4.525 -2.749 1.915 1.00 0.00 49 ILE A C 7
ATOM 9799 O O . ILE A 1 49 ? -4.971 -3.891 2.016 1.00 0.00 49 ILE A O 7
ATOM 9815 N N . GLU A 1 50 ? -3.225 -2.483 1.834 1.00 0.00 50 GLU A N 7
ATOM 9816 C CA . GLU A 1 50 ? -2.226 -3.544 1.859 1.00 0.00 50 GLU A CA 7
ATOM 9817 C C . GLU A 1 50 ? -2.525 -4.547 2.971 1.00 0.00 50 GLU A C 7
ATOM 9818 O O . GLU A 1 50 ? -2.436 -5.758 2.771 1.00 0.00 50 GLU A O 7
ATOM 9830 N N . LYS A 1 51 ? -2.880 -4.032 4.143 1.00 0.00 51 LYS A N 7
ATOM 9831 C CA . LYS A 1 51 ? -3.194 -4.879 5.288 1.00 0.00 51 LYS A CA 7
ATOM 9832 C C . LYS A 1 51 ? -4.351 -5.819 4.968 1.00 0.00 51 LYS A C 7
ATOM 9833 O O . LYS A 1 51 ? -4.283 -7.018 5.240 1.00 0.00 51 LYS A O 7
ATOM 9852 N N . SER A 1 52 ? -5.413 -5.268 4.388 1.00 0.00 52 SER A N 7
ATOM 9853 C CA . SER A 1 52 ? -6.586 -6.057 4.033 1.00 0.00 52 SER A CA 7
ATOM 9854 C C . SER A 1 52 ? -6.248 -7.076 2.949 1.00 0.00 52 SER A C 7
ATOM 9855 O O . SER A 1 52 ? -6.806 -8.173 2.917 1.00 0.00 52 SER A O 7
ATOM 9863 N N . PHE A 1 53 ? -5.331 -6.705 2.063 1.00 0.00 53 PHE A N 7
ATOM 9864 C CA . PHE A 1 53 ? -4.918 -7.585 0.976 1.00 0.00 53 PHE A CA 7
ATOM 9865 C C . PHE A 1 53 ? -4.014 -8.700 1.492 1.00 0.00 53 PHE A C 7
ATOM 9866 O O . PHE A 1 53 ? -4.057 -9.828 1.001 1.00 0.00 53 PHE A O 7
ATOM 9883 N N . LYS A 1 54 ? -3.194 -8.376 2.487 1.00 0.00 54 LYS A N 7
ATOM 9884 C CA . LYS A 1 54 ? -2.279 -9.349 3.072 1.00 0.00 54 LYS A CA 7
ATOM 9885 C C . LYS A 1 54 ? -3.045 -10.525 3.670 1.00 0.00 54 LYS A C 7
ATOM 9886 O O . LYS A 1 54 ? -2.805 -11.680 3.316 1.00 0.00 54 LYS A O 7
ATOM 9905 N N . THR A 1 55 ? -3.968 -10.224 4.578 1.00 0.00 55 THR A N 7
ATOM 9906 C CA . THR A 1 55 ? -4.768 -11.256 5.225 1.00 0.00 55 THR A CA 7
ATOM 9907 C C . THR A 1 55 ? -5.460 -12.141 4.195 1.00 0.00 55 THR A C 7
ATOM 9908 O O . THR A 1 55 ? -5.615 -13.344 4.401 1.00 0.00 55 THR A O 7
ATOM 9919 N N . ASN A 1 56 ? -5.874 -11.538 3.085 1.00 0.00 56 ASN A N 7
ATOM 9920 C CA . ASN A 1 56 ? -6.549 -12.273 2.022 1.00 0.00 56 ASN A CA 7
ATOM 9921 C C . ASN A 1 56 ? -6.300 -11.620 0.666 1.00 0.00 56 ASN A C 7
ATOM 9922 O O . ASN A 1 56 ? -6.867 -10.577 0.337 1.00 0.00 56 ASN A O 7
ATOM 9933 N N . PRO A 1 57 ? -5.431 -12.246 -0.142 1.00 0.00 57 PRO A N 7
ATOM 9934 C CA . PRO A 1 57 ? -5.088 -11.744 -1.476 1.00 0.00 57 PRO A CA 7
ATOM 9935 C C . PRO A 1 57 ? -6.246 -11.873 -2.459 1.00 0.00 57 PRO A C 7
ATOM 9936 O O . PRO A 1 57 ? -6.261 -11.219 -3.503 1.00 0.00 57 PRO A O 7
ATOM 9947 N N . CYS A 1 58 ? -7.213 -12.718 -2.120 1.00 0.00 58 CYS A N 7
ATOM 9948 C CA . CYS A 1 58 ? -8.375 -12.932 -2.975 1.00 0.00 58 CYS A CA 7
ATOM 9949 C C . CYS A 1 58 ? -9.652 -12.467 -2.282 1.00 0.00 58 CYS A C 7
ATOM 9950 O O . CYS A 1 58 ? -10.692 -13.119 -2.371 1.00 0.00 58 CYS A O 7
ATOM 9958 N N . GLY A 1 59 ? -9.565 -11.335 -1.590 1.00 0.00 59 GLY A N 7
ATOM 9959 C CA . GLY A 1 59 ? -10.720 -10.802 -0.891 1.00 0.00 59 GLY A CA 7
ATOM 9960 C C . GLY A 1 59 ? -11.113 -9.424 -1.385 1.00 0.00 59 GLY A C 7
ATOM 9961 O O . GLY A 1 59 ? -10.867 -9.079 -2.541 1.00 0.00 59 GLY A O 7
ATOM 9965 N N . SER A 1 60 ? -11.726 -8.636 -0.509 1.00 0.00 60 SER A N 7
ATOM 9966 C CA . SER A 1 60 ? -12.159 -7.289 -0.864 1.00 0.00 60 SER A CA 7
ATOM 9967 C C . SER A 1 60 ? -12.264 -6.407 0.376 1.00 0.00 60 SER A C 7
ATOM 9968 O O . SER A 1 60 ? -12.666 -6.867 1.446 1.00 0.00 60 SER A O 7
ATOM 9976 N N . ILE A 1 61 ? -11.901 -5.138 0.225 1.00 0.00 61 ILE A N 7
ATOM 9977 C CA . ILE A 1 61 ? -11.955 -4.191 1.331 1.00 0.00 61 ILE A CA 7
ATOM 9978 C C . ILE A 1 61 ? -13.090 -3.191 1.144 1.00 0.00 61 ILE A C 7
ATOM 9979 O O . ILE A 1 61 ? -12.966 -2.230 0.385 1.00 0.00 61 ILE A O 7
ATOM 9995 N N . SER A 1 62 ? -14.197 -3.423 1.842 1.00 0.00 62 SER A N 7
ATOM 9996 C CA . SER A 1 62 ? -15.357 -2.543 1.752 1.00 0.00 62 SER A CA 7
ATOM 9997 C C . SER A 1 62 ? -15.224 -1.368 2.715 1.00 0.00 62 SER A C 7
ATOM 9998 O O . SER A 1 62 ? -15.149 -1.552 3.930 1.00 0.00 62 SER A O 7
ATOM 10006 N N . PHE A 1 63 ? -15.195 -0.159 2.164 1.00 0.00 63 PHE A N 7
ATOM 10007 C CA . PHE A 1 63 ? -15.070 1.047 2.973 1.00 0.00 63 PHE A CA 7
ATOM 10008 C C . PHE A 1 63 ? -15.854 2.201 2.354 1.00 0.00 63 PHE A C 7
ATOM 10009 O O . PHE A 1 63 ? -15.781 2.441 1.148 1.00 0.00 63 PHE A O 7
ATOM 10026 N N . THR A 1 64 ? -16.606 2.912 3.188 1.00 0.00 64 THR A N 7
ATOM 10027 C CA . THR A 1 64 ? -17.405 4.039 2.725 1.00 0.00 64 THR A CA 7
ATOM 10028 C C . THR A 1 64 ? -16.927 5.346 3.348 1.00 0.00 64 THR A C 7
ATOM 10029 O O . THR A 1 64 ? -16.781 5.448 4.566 1.00 0.00 64 THR A O 7
ATOM 10040 N N . THR A 1 65 ? -16.685 6.345 2.504 1.00 0.00 65 THR A N 7
ATOM 10041 C CA . THR A 1 65 ? -16.223 7.645 2.972 1.00 0.00 65 THR A CA 7
ATOM 10042 C C . THR A 1 65 ? -17.380 8.631 3.088 1.00 0.00 65 THR A C 7
ATOM 10043 O O . THR A 1 65 ? -18.539 8.268 2.887 1.00 0.00 65 THR A O 7
ATOM 10054 N N . SER A 1 66 ? -17.058 9.879 3.413 1.00 0.00 66 SER A N 7
ATOM 10055 C CA . SER A 1 66 ? -18.072 10.916 3.558 1.00 0.00 66 SER A CA 7
ATOM 10056 C C . SER A 1 66 ? -19.106 10.827 2.440 1.00 0.00 66 SER A C 7
ATOM 10057 O O . SER A 1 66 ? -18.774 10.944 1.260 1.00 0.00 66 SER A O 7
ATOM 10065 N N . LYS A 1 67 ? -20.362 10.617 2.819 1.00 0.00 67 LYS A N 7
ATOM 10066 C CA . LYS A 1 67 ? -21.447 10.513 1.850 1.00 0.00 67 LYS A CA 7
ATOM 10067 C C . LYS A 1 67 ? -20.964 9.854 0.562 1.00 0.00 67 LYS A C 7
ATOM 10068 O O . LYS A 1 67 ? -21.440 10.176 -0.528 1.00 0.00 67 LYS A O 7
ATOM 10087 N N . PHE A 1 68 ? -20.018 8.931 0.693 1.00 0.00 68 PHE A N 7
ATOM 10088 C CA . PHE A 1 68 ? -19.471 8.227 -0.461 1.00 0.00 68 PHE A CA 7
ATOM 10089 C C . PHE A 1 68 ? -19.184 6.767 -0.122 1.00 0.00 68 PHE A C 7
ATOM 10090 O O . PHE A 1 68 ? -19.092 6.397 1.048 1.00 0.00 68 PHE A O 7
ATOM 10107 N N . SER A 1 69 ? -19.045 5.942 -1.155 1.00 0.00 69 SER A N 7
ATOM 10108 C CA . SER A 1 69 ? -18.774 4.522 -0.968 1.00 0.00 69 SER A CA 7
ATOM 10109 C C . SER A 1 69 ? -17.682 4.047 -1.923 1.00 0.00 69 SER A C 7
ATOM 10110 O O . SER A 1 69 ? -17.561 4.545 -3.042 1.00 0.00 69 SER A O 7
ATOM 10118 N N . TYR A 1 70 ? -16.890 3.080 -1.472 1.00 0.00 70 TYR A N 7
ATOM 10119 C CA . TYR A 1 70 ? -15.807 2.539 -2.284 1.00 0.00 70 TYR A CA 7
ATOM 10120 C C . TYR A 1 70 ? -15.475 1.110 -1.866 1.00 0.00 70 TYR A C 7
ATOM 10121 O O . TYR A 1 70 ? -15.310 0.818 -0.681 1.00 0.00 70 TYR A O 7
ATOM 10139 N N . LYS A 1 71 ? -15.379 0.220 -2.849 1.00 0.00 71 LYS A N 7
ATOM 10140 C CA . LYS A 1 71 ? -15.065 -1.179 -2.587 1.00 0.00 71 LYS A CA 7
ATOM 10141 C C . LYS A 1 71 ? -13.915 -1.653 -3.471 1.00 0.00 71 LYS A C 7
ATOM 10142 O O . LYS A 1 71 ? -14.094 -1.884 -4.667 1.00 0.00 71 LYS A O 7
ATOM 10161 N N . ILE A 1 72 ? -12.737 -1.798 -2.874 1.00 0.00 72 ILE A N 7
ATOM 10162 C CA . ILE A 1 72 ? -11.560 -2.248 -3.606 1.00 0.00 72 ILE A CA 7
ATOM 10163 C C . ILE A 1 72 ? -11.407 -3.763 -3.524 1.00 0.00 72 ILE A C 7
ATOM 10164 O O . ILE A 1 72 ? -10.874 -4.291 -2.548 1.00 0.00 72 ILE A O 7
ATOM 10180 N N . ASP A 1 73 ? -11.876 -4.456 -4.555 1.00 0.00 73 ASP A N 7
ATOM 10181 C CA . ASP A 1 73 ? -11.788 -5.911 -4.602 1.00 0.00 73 ASP A CA 7
ATOM 10182 C C . ASP A 1 73 ? -10.385 -6.359 -4.998 1.00 0.00 73 ASP A C 7
ATOM 10183 O O . ASP A 1 73 ? -9.922 -6.079 -6.104 1.00 0.00 73 ASP A O 7
ATOM 10192 N N . PHE A 1 74 ? -9.712 -7.054 -4.087 1.00 0.00 74 PHE A N 7
ATOM 10193 C CA . PHE A 1 74 ? -8.360 -7.539 -4.340 1.00 0.00 74 PHE A CA 7
ATOM 10194 C C . PHE A 1 74 ? -8.379 -8.731 -5.292 1.00 0.00 74 PHE A C 7
ATOM 10195 O O . PHE A 1 74 ? -7.645 -8.763 -6.279 1.00 0.00 74 PHE A O 7
ATOM 10212 N N . ALA A 1 75 ? -9.224 -9.711 -4.986 1.00 0.00 75 ALA A N 7
ATOM 10213 C CA . ALA A 1 75 ? -9.341 -10.905 -5.814 1.00 0.00 75 ALA A CA 7
ATOM 10214 C C . ALA A 1 75 ? -9.457 -10.541 -7.290 1.00 0.00 75 ALA A C 7
ATOM 10215 O O . ALA A 1 75 ? -8.702 -11.042 -8.123 1.00 0.00 75 ALA A O 7
ATOM 10222 N N . GLU A 1 76 ? -10.407 -9.666 -7.606 1.00 0.00 76 GLU A N 7
ATOM 10223 C CA . GLU A 1 76 ? -10.621 -9.237 -8.983 1.00 0.00 76 GLU A CA 7
ATOM 10224 C C . GLU A 1 76 ? -9.542 -8.249 -9.420 1.00 0.00 76 GLU A C 7
ATOM 10225 O O . GLU A 1 76 ? -9.482 -7.854 -10.584 1.00 0.00 76 GLU A O 7
ATOM 10237 N N . MET A 1 77 ? -8.693 -7.855 -8.477 1.00 0.00 77 MET A N 7
ATOM 10238 C CA . MET A 1 77 ? -7.616 -6.914 -8.763 1.00 0.00 77 MET A CA 7
ATOM 10239 C C . MET A 1 77 ? -8.157 -5.661 -9.444 1.00 0.00 77 MET A C 7
ATOM 10240 O O . MET A 1 77 ? -7.675 -5.260 -10.504 1.00 0.00 77 MET A O 7
ATOM 10254 N N . LYS A 1 78 ? -9.160 -5.044 -8.829 1.00 0.00 78 LYS A N 7
ATOM 10255 C CA . LYS A 1 78 ? -9.766 -3.835 -9.374 1.00 0.00 78 LYS A CA 7
ATOM 10256 C C . LYS A 1 78 ? -10.543 -3.083 -8.299 1.00 0.00 78 LYS A C 7
ATOM 10257 O O . LYS A 1 78 ? -10.982 -3.673 -7.312 1.00 0.00 78 LYS A O 7
ATOM 10276 N N . GLN A 1 79 ? -10.710 -1.780 -8.498 1.00 0.00 79 GLN A N 7
ATOM 10277 C CA . GLN A 1 79 ? -11.435 -0.948 -7.545 1.00 0.00 79 GLN A CA 7
ATOM 10278 C C . GLN A 1 79 ? -12.878 -0.740 -7.991 1.00 0.00 79 GLN A C 7
ATOM 10279 O O . GLN A 1 79 ? -13.135 -0.142 -9.035 1.00 0.00 79 GLN A O 7
ATOM 10293 N N . MET A 1 80 ? -13.817 -1.239 -7.193 1.00 0.00 80 MET A N 7
ATOM 10294 C CA . MET A 1 80 ? -15.235 -1.106 -7.506 1.00 0.00 80 MET A CA 7
ATOM 10295 C C . MET A 1 80 ? -15.814 0.158 -6.880 1.00 0.00 80 MET A C 7
ATOM 10296 O O . MET A 1 80 ? -15.927 0.262 -5.659 1.00 0.00 80 MET A O 7
ATOM 10310 N N . ASN A 1 81 ? -16.179 1.117 -7.724 1.00 0.00 81 ASN A N 7
ATOM 10311 C CA . ASN A 1 81 ? -16.746 2.376 -7.253 1.00 0.00 81 ASN A CA 7
ATOM 10312 C C . ASN A 1 81 ? -18.239 2.229 -6.974 1.00 0.00 81 ASN A C 7
ATOM 10313 O O . ASN A 1 81 ? -18.959 1.564 -7.721 1.00 0.00 81 ASN A O 7
ATOM 10324 N N . LEU A 1 82 ? -18.698 2.854 -5.896 1.00 0.00 82 LEU A N 7
ATOM 10325 C CA . LEU A 1 82 ? -20.106 2.795 -5.519 1.00 0.00 82 LEU A CA 7
ATOM 10326 C C . LEU A 1 82 ? -20.748 4.177 -5.589 1.00 0.00 82 LEU A C 7
ATOM 10327 O O . LEU A 1 82 ? -21.877 4.327 -6.057 1.00 0.00 82 LEU A O 7
ATOM 10343 N N . THR A 1 83 ? -20.019 5.186 -5.122 1.00 0.00 83 THR A N 7
ATOM 10344 C CA . THR A 1 83 ? -20.516 6.556 -5.133 1.00 0.00 83 THR A CA 7
ATOM 10345 C C . THR A 1 83 ? -21.195 6.885 -6.457 1.00 0.00 83 THR A C 7
ATOM 10346 O O . THR A 1 83 ? -22.251 7.518 -6.486 1.00 0.00 83 THR A O 7
ATOM 10357 N N . THR A 1 84 ? -20.584 6.450 -7.555 1.00 0.00 84 THR A N 7
ATOM 10358 C CA . THR A 1 84 ? -21.129 6.698 -8.883 1.00 0.00 84 THR A CA 7
ATOM 10359 C C . THR A 1 84 ? -21.448 5.391 -9.599 1.00 0.00 84 THR A C 7
ATOM 10360 O O . THR A 1 84 ? -22.304 5.348 -10.482 1.00 0.00 84 THR A O 7
ATOM 10371 N N . GLY A 1 85 ? -20.754 4.325 -9.213 1.00 0.00 85 GLY A N 7
ATOM 10372 C CA . GLY A 1 85 ? -20.979 3.030 -9.829 1.00 0.00 85 GLY A CA 7
ATOM 10373 C C . GLY A 1 85 ? -19.993 2.739 -10.943 1.00 0.00 85 GLY A C 7
ATOM 10374 O O . GLY A 1 85 ? -20.194 1.819 -11.736 1.00 0.00 85 GLY A O 7
ATOM 10378 N N . LYS A 1 86 ? -18.924 3.526 -11.006 1.00 0.00 86 LYS A N 7
ATOM 10379 C CA . LYS A 1 86 ? -17.903 3.349 -12.031 1.00 0.00 86 LYS A CA 7
ATOM 10380 C C . LYS A 1 86 ? -17.011 2.154 -11.711 1.00 0.00 86 LYS A C 7
ATOM 10381 O O . LYS A 1 86 ? -17.083 1.590 -10.620 1.00 0.00 86 LYS A O 7
ATOM 10400 N N . GLN A 1 87 ? -16.172 1.774 -12.670 1.00 0.00 87 GLN A N 7
ATOM 10401 C CA . GLN A 1 87 ? -15.266 0.646 -12.488 1.00 0.00 87 GLN A CA 7
ATOM 10402 C C . GLN A 1 87 ? -13.819 1.068 -12.715 1.00 0.00 87 GLN A C 7
ATOM 10403 O O . GLN A 1 87 ? -13.495 1.694 -13.725 1.00 0.00 87 GLN A O 7
ATOM 10417 N N . ARG A 1 88 ? -12.951 0.722 -11.770 1.00 0.00 88 ARG A N 7
ATOM 10418 C CA . ARG A 1 88 ? -11.538 1.067 -11.867 1.00 0.00 88 ARG A CA 7
ATOM 10419 C C . ARG A 1 88 ? -10.661 -0.143 -11.557 1.00 0.00 88 ARG A C 7
ATOM 10420 O O . ARG A 1 88 ? -11.101 -1.093 -10.909 1.00 0.00 88 ARG A O 7
ATOM 10441 N N . LEU A 1 89 ? -9.418 -0.101 -12.025 1.00 0.00 89 LEU A N 7
ATOM 10442 C CA . LEU A 1 89 ? -8.478 -1.194 -11.798 1.00 0.00 89 LEU A CA 7
ATOM 10443 C C . LEU A 1 89 ? -7.443 -0.813 -10.745 1.00 0.00 89 LEU A C 7
ATOM 10444 O O . LEU A 1 89 ? -7.243 0.367 -10.456 1.00 0.00 89 LEU A O 7
ATOM 10460 N N . ILE A 1 90 ? -6.788 -1.819 -10.176 1.00 0.00 90 ILE A N 7
ATOM 10461 C CA . ILE A 1 90 ? -5.771 -1.588 -9.157 1.00 0.00 90 ILE A CA 7
ATOM 10462 C C . ILE A 1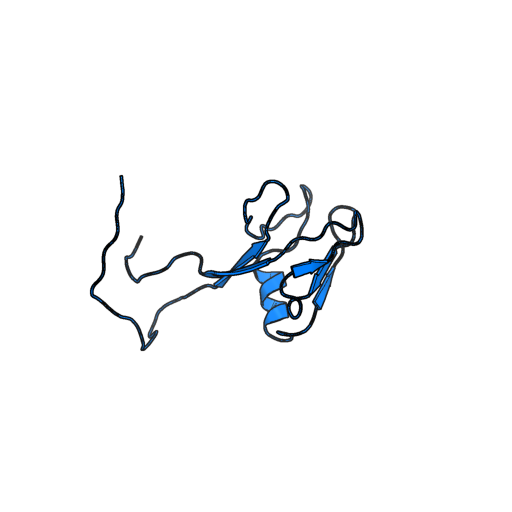 90 ? -4.516 -2.407 -9.437 1.00 0.00 90 ILE A C 7
ATOM 10463 O O . ILE A 1 90 ? -4.495 -3.241 -10.343 1.00 0.00 90 ILE A O 7
ATOM 10479 N N . LYS A 1 91 ? -3.471 -2.166 -8.653 1.00 0.00 91 LYS A N 7
ATOM 10480 C CA . LYS A 1 91 ? -2.211 -2.882 -8.814 1.00 0.00 91 LYS A CA 7
ATOM 10481 C C . LYS A 1 91 ? -1.299 -2.655 -7.613 1.00 0.00 91 LYS A C 7
ATOM 10482 O O . LYS A 1 91 ? -1.398 -1.635 -6.931 1.00 0.00 91 LYS A O 7
ATOM 10501 N N . ARG A 1 92 ? -0.410 -3.611 -7.361 1.00 0.00 92 ARG A N 7
ATOM 10502 C CA . ARG A 1 92 ? 0.520 -3.513 -6.243 1.00 0.00 92 ARG A CA 7
ATOM 10503 C C . ARG A 1 92 ? 1.955 -3.368 -6.740 1.00 0.00 92 ARG A C 7
ATOM 10504 O O . ARG A 1 92 ? 2.536 -4.313 -7.273 1.00 0.00 92 ARG A O 7
ATOM 10525 N N . ALA A 1 93 ? 2.520 -2.179 -6.562 1.00 0.00 93 ALA A N 7
ATOM 10526 C CA . ALA A 1 93 ? 3.887 -1.910 -6.991 1.00 0.00 93 ALA A CA 7
ATOM 10527 C C . ALA A 1 93 ? 4.622 -1.044 -5.974 1.00 0.00 93 ALA A C 7
ATOM 10528 O O . ALA A 1 93 ? 4.028 -0.213 -5.286 1.00 0.00 93 ALA A O 7
ATOM 10535 N N . PRO A 1 94 ? 5.945 -1.242 -5.872 1.00 0.00 94 PRO A N 7
ATOM 10536 C CA . PRO A 1 94 ? 6.789 -0.488 -4.941 1.00 0.00 94 PRO A CA 7
ATOM 10537 C C . PRO A 1 94 ? 6.940 0.973 -5.348 1.00 0.00 94 PRO A C 7
ATOM 10538 O O . PRO A 1 94 ? 6.785 1.321 -6.519 1.00 0.00 94 PRO A O 7
ATOM 10549 N N . PHE A 1 95 ? 7.243 1.826 -4.374 1.00 0.00 95 PHE A N 7
ATOM 10550 C CA . PHE A 1 95 ? 7.414 3.251 -4.632 1.00 0.00 95 PHE A CA 7
ATOM 10551 C C . PHE A 1 95 ? 8.218 3.480 -5.908 1.00 0.00 95 PHE A C 7
ATOM 10552 O O . PHE A 1 95 ? 8.892 2.575 -6.401 1.00 0.00 95 PHE A O 7
ATOM 10569 N N . SER A 1 96 ? 8.142 4.697 -6.438 1.00 0.00 96 SER A N 7
ATOM 10570 C CA . SER A 1 96 ? 8.859 5.045 -7.659 1.00 0.00 96 SER A CA 7
ATOM 10571 C C . SER A 1 96 ? 10.316 5.379 -7.357 1.00 0.00 96 SER A C 7
ATOM 10572 O O . SER A 1 96 ? 10.699 6.547 -7.303 1.00 0.00 96 SER A O 7
ATOM 10580 N N . SER A 1 97 ? 11.126 4.342 -7.161 1.00 0.00 97 SER A N 7
ATOM 10581 C CA . SER A 1 97 ? 12.541 4.524 -6.861 1.00 0.00 97 SER A CA 7
ATOM 10582 C C . SER A 1 97 ? 13.102 5.735 -7.599 1.00 0.00 97 SER A C 7
ATOM 10583 O O . SER A 1 97 ? 12.721 6.015 -8.735 1.00 0.00 97 SER A O 7
ATOM 10591 N N . GLY A 1 98 ? 14.011 6.452 -6.944 1.00 0.00 98 GLY A N 7
ATOM 10592 C CA . GLY A 1 98 ? 14.610 7.625 -7.553 1.00 0.00 98 GLY A CA 7
ATOM 10593 C C . GLY A 1 98 ? 14.970 8.687 -6.533 1.00 0.00 98 GLY A C 7
ATOM 10594 O O . GLY A 1 98 ? 14.823 8.495 -5.326 1.00 0.00 98 GLY A O 7
ATOM 10598 N N . PRO A 1 99 ? 15.455 9.840 -7.020 1.00 0.00 99 PRO A N 7
ATOM 10599 C CA . PRO A 1 99 ? 15.848 10.959 -6.158 1.00 0.00 99 PRO A CA 7
ATOM 10600 C C . PRO A 1 99 ? 14.649 11.629 -5.496 1.00 0.00 99 PRO A C 7
ATOM 10601 O O . PRO A 1 99 ? 14.807 12.508 -4.648 1.00 0.00 99 PRO A O 7
ATOM 10612 N N . SER A 1 100 ? 13.450 11.209 -5.888 1.00 0.00 100 SER A N 7
ATOM 10613 C CA . SER A 1 100 ? 12.224 11.772 -5.334 1.00 0.00 100 SER A CA 7
ATOM 10614 C C . SER A 1 100 ? 11.969 11.239 -3.927 1.00 0.00 100 SER A C 7
ATOM 10615 O O . SER A 1 100 ? 11.098 10.395 -3.720 1.00 0.00 100 SER A O 7
ATOM 10623 N N . SER A 1 101 ? 12.736 11.740 -2.964 1.00 0.00 101 SER A N 7
ATOM 10624 C CA . SER A 1 101 ? 12.597 11.313 -1.577 1.00 0.00 101 SER A CA 7
ATOM 10625 C C . SER A 1 101 ? 12.344 9.811 -1.494 1.00 0.00 101 SER A C 7
ATOM 10626 O O . SER A 1 101 ? 11.423 9.362 -0.814 1.00 0.00 101 SER A O 7
ATOM 10634 N N . GLY A 1 102 ? 13.171 9.038 -2.192 1.00 0.00 102 GLY A N 7
ATOM 10635 C CA . GLY A 1 102 ? 13.022 7.595 -2.184 1.00 0.00 102 GLY A CA 7
ATOM 10636 C C . GLY A 1 102 ? 11.650 7.152 -2.654 1.00 0.00 102 GLY A C 7
ATOM 10637 O O . GLY A 1 102 ? 11.179 6.076 -2.286 1.00 0.00 102 GLY A O 7
ATOM 10641 N N . GLY A 1 1 ? 14.675 22.489 -3.720 1.00 0.00 1 GLY A N 8
ATOM 10642 C CA . GLY A 1 1 ? 15.092 21.167 -4.151 1.00 0.00 1 GLY A CA 8
ATOM 10643 C C . GLY A 1 1 ? 15.127 21.034 -5.661 1.00 0.00 1 GLY A C 8
ATOM 10644 O O . GLY A 1 1 ? 15.155 22.034 -6.378 1.00 0.00 1 GLY A O 8
ATOM 10648 N N . SER A 1 2 ? 15.128 19.796 -6.144 1.00 0.00 2 SER A N 8
ATOM 10649 C CA . SER A 1 2 ? 15.167 19.535 -7.578 1.00 0.00 2 SER A CA 8
ATOM 10650 C C . SER A 1 2 ? 13.778 19.186 -8.104 1.00 0.00 2 SER A C 8
ATOM 10651 O O . SER A 1 2 ? 13.407 18.014 -8.181 1.00 0.00 2 SER A O 8
ATOM 10659 N N . SER A 1 3 ? 13.014 20.212 -8.465 1.00 0.00 3 SER A N 8
ATOM 10660 C CA . SER A 1 3 ? 11.664 20.015 -8.980 1.00 0.00 3 SER A CA 8
ATOM 10661 C C . SER A 1 3 ? 11.654 18.972 -10.093 1.00 0.00 3 SER A C 8
ATOM 10662 O O . SER A 1 3 ? 12.642 18.797 -10.805 1.00 0.00 3 SER A O 8
ATOM 10670 N N . GLY A 1 4 ? 10.527 18.280 -10.237 1.00 0.00 4 GLY A N 8
ATOM 10671 C CA . GLY A 1 4 ? 10.408 17.262 -11.265 1.00 0.00 4 GLY A CA 8
ATOM 10672 C C . GLY A 1 4 ? 10.539 15.858 -10.708 1.00 0.00 4 GLY A C 8
ATOM 10673 O O . GLY A 1 4 ? 9.623 15.353 -10.058 1.00 0.00 4 GLY A O 8
ATOM 10677 N N . SER A 1 5 ? 11.679 15.225 -10.965 1.00 0.00 5 SER A N 8
ATOM 10678 C CA . SER A 1 5 ? 11.923 13.868 -10.489 1.00 0.00 5 SER A CA 8
ATOM 10679 C C . SER A 1 5 ? 13.357 13.718 -9.989 1.00 0.00 5 SER A C 8
ATOM 10680 O O . SER A 1 5 ? 14.155 14.652 -10.068 1.00 0.00 5 SER A O 8
ATOM 10688 N N . SER A 1 6 ? 13.677 12.535 -9.475 1.00 0.00 6 SER A N 8
ATOM 10689 C CA . SER A 1 6 ? 15.013 12.262 -8.958 1.00 0.00 6 SER A CA 8
ATOM 10690 C C . SER A 1 6 ? 15.602 11.013 -9.607 1.00 0.00 6 SER A C 8
ATOM 10691 O O . SER A 1 6 ? 15.146 9.897 -9.360 1.00 0.00 6 SER A O 8
ATOM 10699 N N . GLY A 1 7 ? 16.619 11.211 -10.440 1.00 0.00 7 GLY A N 8
ATOM 10700 C CA . GLY A 1 7 ? 17.255 10.093 -11.113 1.00 0.00 7 GLY A CA 8
ATOM 10701 C C . GLY A 1 7 ? 18.252 9.373 -10.226 1.00 0.00 7 GLY A C 8
ATOM 10702 O O . GLY A 1 7 ? 17.917 8.377 -9.586 1.00 0.00 7 GLY A O 8
ATOM 10706 N N . ASN A 1 8 ? 19.481 9.877 -10.189 1.00 0.00 8 ASN A N 8
ATOM 10707 C CA . ASN A 1 8 ? 20.530 9.274 -9.376 1.00 0.00 8 ASN A CA 8
ATOM 10708 C C . ASN A 1 8 ? 19.963 8.743 -8.063 1.00 0.00 8 ASN A C 8
ATOM 10709 O O . ASN A 1 8 ? 18.983 9.273 -7.540 1.00 0.00 8 ASN A O 8
ATOM 10720 N N . GLU A 1 9 ? 20.588 7.694 -7.536 1.00 0.00 9 GLU A N 8
ATOM 10721 C CA . GLU A 1 9 ? 20.145 7.092 -6.284 1.00 0.00 9 GLU A CA 8
ATOM 10722 C C . GLU A 1 9 ? 19.994 8.150 -5.195 1.00 0.00 9 GLU A C 8
ATOM 10723 O O . GLU A 1 9 ? 20.650 9.191 -5.230 1.00 0.00 9 GLU A O 8
ATOM 10735 N N . VAL A 1 10 ? 19.124 7.876 -4.228 1.00 0.00 10 VAL A N 8
ATOM 10736 C CA . VAL A 1 10 ? 18.887 8.803 -3.127 1.00 0.00 10 VAL A CA 8
ATOM 10737 C C . VAL A 1 10 ? 20.108 8.904 -2.221 1.00 0.00 10 VAL A C 8
ATOM 10738 O O . VAL A 1 10 ? 20.343 9.935 -1.590 1.00 0.00 10 VAL A O 8
ATOM 10751 N N . ASP A 1 11 ? 20.883 7.827 -2.160 1.00 0.00 11 ASP A N 8
ATOM 10752 C CA . ASP A 1 11 ? 22.083 7.794 -1.331 1.00 0.00 11 ASP A CA 8
ATOM 10753 C C . ASP A 1 11 ? 22.974 6.615 -1.711 1.00 0.00 11 ASP A C 8
ATOM 10754 O O . ASP A 1 11 ? 22.626 5.817 -2.581 1.00 0.00 11 ASP A O 8
ATOM 10763 N N . ASP A 1 12 ? 24.124 6.514 -1.054 1.00 0.00 12 ASP A N 8
ATOM 10764 C CA . ASP A 1 12 ? 25.065 5.433 -1.322 1.00 0.00 12 ASP A CA 8
ATOM 10765 C C . ASP A 1 12 ? 25.215 4.528 -0.104 1.00 0.00 12 ASP A C 8
ATOM 10766 O O . ASP A 1 12 ? 26.323 4.126 0.251 1.00 0.00 12 ASP A O 8
ATOM 10775 N N . MET A 1 13 ? 24.092 4.212 0.534 1.00 0.00 13 MET A N 8
ATOM 10776 C CA . MET A 1 13 ? 24.100 3.354 1.713 1.00 0.00 13 MET A CA 8
ATOM 10777 C C . MET A 1 13 ? 23.279 2.091 1.471 1.00 0.00 13 MET A C 8
ATOM 10778 O O . MET A 1 13 ? 22.134 2.159 1.025 1.00 0.00 13 MET A O 8
ATOM 10792 N N . ASP A 1 14 ? 23.872 0.940 1.768 1.00 0.00 14 ASP A N 8
ATOM 10793 C CA . ASP A 1 14 ? 23.196 -0.339 1.584 1.00 0.00 14 ASP A CA 8
ATOM 10794 C C . ASP A 1 14 ? 21.986 -0.452 2.507 1.00 0.00 14 ASP A C 8
ATOM 10795 O O . ASP A 1 14 ? 22.109 -0.333 3.727 1.00 0.00 14 ASP A O 8
ATOM 10804 N N . THR A 1 15 ? 20.817 -0.682 1.918 1.00 0.00 15 THR A N 8
ATOM 10805 C CA . THR A 1 15 ? 19.586 -0.809 2.686 1.00 0.00 15 THR A CA 8
ATOM 10806 C C . THR A 1 15 ? 18.755 -1.993 2.203 1.00 0.00 15 THR A C 8
ATOM 10807 O O . THR A 1 15 ? 18.794 -2.351 1.026 1.00 0.00 15 THR A O 8
ATOM 10818 N N . SER A 1 16 ? 18.004 -2.596 3.118 1.00 0.00 16 SER A N 8
ATOM 10819 C CA . SER A 1 16 ? 17.166 -3.742 2.785 1.00 0.00 16 SER A CA 8
ATOM 10820 C C . SER A 1 16 ? 15.722 -3.503 3.215 1.00 0.00 16 SER A C 8
ATOM 10821 O O . SER A 1 16 ? 15.073 -4.389 3.770 1.00 0.00 16 SER A O 8
ATOM 10829 N N . ASP A 1 17 ? 15.226 -2.298 2.954 1.00 0.00 17 ASP A N 8
ATOM 10830 C CA . ASP A 1 17 ? 13.859 -1.940 3.313 1.00 0.00 17 ASP A CA 8
ATOM 10831 C C . ASP A 1 17 ? 13.008 -1.729 2.064 1.00 0.00 17 ASP A C 8
ATOM 10832 O O . ASP A 1 17 ? 12.977 -0.636 1.498 1.00 0.00 17 ASP A O 8
ATOM 10841 N N . THR A 1 18 ? 12.318 -2.783 1.639 1.00 0.00 18 THR A N 8
ATOM 10842 C CA . THR A 1 18 ? 11.468 -2.713 0.457 1.00 0.00 18 THR A CA 8
ATOM 10843 C C . THR A 1 18 ? 10.015 -2.459 0.838 1.00 0.00 18 THR A C 8
ATOM 10844 O O . THR A 1 18 ? 9.306 -3.372 1.261 1.00 0.00 18 THR A O 8
ATOM 10855 N N . GLN A 1 19 ? 9.577 -1.213 0.686 1.00 0.00 19 GLN A N 8
ATOM 10856 C CA . GLN A 1 19 ? 8.207 -0.839 1.016 1.00 0.00 19 GLN A CA 8
ATOM 10857 C C . GLN A 1 19 ? 7.274 -1.097 -0.163 1.00 0.00 19 GLN A C 8
ATOM 10858 O O . GLN A 1 19 ? 7.506 -0.607 -1.268 1.00 0.00 19 GLN A O 8
ATOM 10872 N N . TRP A 1 20 ? 6.221 -1.868 0.080 1.00 0.00 20 TRP A N 8
ATOM 10873 C CA . TRP A 1 20 ? 5.253 -2.190 -0.963 1.00 0.00 20 TRP A CA 8
ATOM 10874 C C . TRP A 1 20 ? 4.080 -1.216 -0.937 1.00 0.00 20 TRP A C 8
ATOM 10875 O O . TRP A 1 20 ? 3.325 -1.164 0.033 1.00 0.00 20 TRP A O 8
ATOM 10896 N N . GLY A 1 21 ? 3.933 -0.445 -2.010 1.00 0.00 21 GLY A N 8
ATOM 10897 C CA . GLY A 1 21 ? 2.849 0.517 -2.089 1.00 0.00 21 GLY A CA 8
ATOM 10898 C C . GLY A 1 21 ? 1.742 0.068 -3.022 1.00 0.00 21 GLY A C 8
ATOM 10899 O O . GLY A 1 21 ? 1.947 -0.808 -3.862 1.00 0.00 21 GLY A O 8
ATOM 10903 N N . TRP A 1 22 ? 0.567 0.667 -2.874 1.00 0.00 22 TRP A N 8
ATOM 10904 C CA . TRP A 1 22 ? -0.578 0.322 -3.710 1.00 0.00 22 TRP A CA 8
ATOM 10905 C C . TRP A 1 22 ? -0.909 1.455 -4.675 1.00 0.00 22 TRP A C 8
ATOM 10906 O O . TRP A 1 22 ? -0.725 2.630 -4.355 1.00 0.00 22 TRP A O 8
ATOM 10927 N N . PHE A 1 23 ? -1.397 1.095 -5.857 1.00 0.00 23 PHE A N 8
ATOM 10928 C CA . PHE A 1 23 ? -1.753 2.083 -6.870 1.00 0.00 23 PHE A CA 8
ATOM 10929 C C . PHE A 1 23 ? -3.134 1.793 -7.451 1.00 0.00 23 PHE A C 8
ATOM 10930 O O . PHE A 1 23 ? -3.552 0.638 -7.539 1.00 0.00 23 PHE A O 8
ATOM 10947 N N . TYR A 1 24 ? -3.836 2.848 -7.846 1.00 0.00 24 TYR A N 8
ATOM 10948 C CA . TYR A 1 24 ? -5.171 2.709 -8.416 1.00 0.00 24 TYR A CA 8
ATOM 10949 C C . TYR A 1 24 ? -5.287 3.482 -9.727 1.00 0.00 24 TYR A C 8
ATOM 10950 O O . TYR A 1 24 ? -4.971 4.671 -9.790 1.00 0.00 24 TYR A O 8
ATOM 10968 N N . LEU A 1 25 ? -5.744 2.799 -10.770 1.00 0.00 25 LEU A N 8
ATOM 10969 C CA . LEU A 1 25 ? -5.904 3.420 -12.080 1.00 0.00 25 LEU A CA 8
ATOM 10970 C C . LEU A 1 25 ? -6.928 4.549 -12.026 1.00 0.00 25 LEU A C 8
ATOM 10971 O O . LEU A 1 25 ? -7.817 4.553 -11.176 1.00 0.00 25 LEU A O 8
ATOM 10987 N N . ALA A 1 26 ? -6.798 5.503 -12.942 1.00 0.00 26 ALA A N 8
ATOM 10988 C CA . ALA A 1 26 ? -7.715 6.635 -13.001 1.00 0.00 26 ALA A CA 8
ATOM 10989 C C . ALA A 1 26 ? -8.522 6.621 -14.295 1.00 0.00 26 ALA A C 8
ATOM 10990 O O . ALA A 1 26 ? -8.168 5.930 -15.250 1.00 0.00 26 ALA A O 8
ATOM 10997 N N . GLU A 1 27 ? -9.607 7.388 -14.318 1.00 0.00 27 GLU A N 8
ATOM 10998 C CA . GLU A 1 27 ? -10.465 7.461 -15.495 1.00 0.00 27 GLU A CA 8
ATOM 10999 C C . GLU A 1 27 ? -9.650 7.792 -16.742 1.00 0.00 27 GLU A C 8
ATOM 11000 O O . GLU A 1 27 ? -9.818 7.168 -17.791 1.00 0.00 27 GLU A O 8
ATOM 11012 N N . CYS A 1 28 ? -8.768 8.778 -16.621 1.00 0.00 28 CYS A N 8
ATOM 11013 C CA . CYS A 1 28 ? -7.928 9.195 -17.738 1.00 0.00 28 CYS A CA 8
ATOM 11014 C C . CYS A 1 28 ? -7.056 8.041 -18.222 1.00 0.00 28 CYS A C 8
ATOM 11015 O O . CYS A 1 28 ? -6.732 7.948 -19.405 1.00 0.00 28 CYS A O 8
ATOM 11023 N N . GLY A 1 29 ? -6.678 7.163 -17.297 1.00 0.00 29 GLY A N 8
ATOM 11024 C CA . GLY A 1 29 ? -5.845 6.028 -17.649 1.00 0.00 29 GLY A CA 8
ATOM 11025 C C . GLY A 1 29 ? -4.459 6.115 -17.041 1.00 0.00 29 GLY A C 8
ATOM 11026 O O . GLY A 1 29 ? -3.465 5.800 -17.695 1.00 0.00 29 GLY A O 8
ATOM 11030 N N . LYS A 1 30 ? -4.392 6.544 -15.785 1.00 0.00 30 LYS A N 8
ATOM 11031 C CA . LYS A 1 30 ? -3.118 6.672 -15.087 1.00 0.00 30 LYS A CA 8
ATOM 11032 C C . LYS A 1 30 ? -3.195 6.050 -13.696 1.00 0.00 30 LYS A C 8
ATOM 11033 O O . LYS A 1 30 ? -4.185 6.219 -12.985 1.00 0.00 30 LYS A O 8
ATOM 11052 N N . TRP A 1 31 ? -2.145 5.333 -13.316 1.00 0.00 31 TRP A N 8
ATOM 11053 C CA . TRP A 1 31 ? -2.093 4.687 -12.009 1.00 0.00 31 TRP A CA 8
ATOM 11054 C C . TRP A 1 31 ? -1.641 5.670 -10.934 1.00 0.00 31 TRP A C 8
ATOM 11055 O O . TRP A 1 31 ? -0.501 6.133 -10.943 1.00 0.00 31 TRP A O 8
ATOM 11076 N N . HIS A 1 32 ? -2.542 5.983 -10.008 1.00 0.00 32 HIS A N 8
ATOM 11077 C CA . HIS A 1 32 ? -2.235 6.910 -8.925 1.00 0.00 32 HIS A CA 8
ATOM 11078 C C . HIS A 1 32 ? -1.979 6.159 -7.622 1.00 0.00 32 HIS A C 8
ATOM 11079 O O . HIS A 1 32 ? -2.871 5.499 -7.090 1.00 0.00 32 HIS A O 8
ATOM 11093 N N . MET A 1 33 ? -0.755 6.263 -7.115 1.00 0.00 33 MET A N 8
ATOM 11094 C CA . MET A 1 33 ? -0.383 5.593 -5.875 1.00 0.00 33 MET A CA 8
ATOM 11095 C C . MET A 1 33 ? -1.365 5.932 -4.758 1.00 0.00 33 MET A C 8
ATOM 11096 O O . MET A 1 33 ? -1.447 7.079 -4.317 1.00 0.00 33 MET A O 8
ATOM 11110 N N . PHE A 1 34 ? -2.107 4.928 -4.304 1.00 0.00 34 PHE A N 8
ATOM 11111 C CA . PHE A 1 34 ? -3.085 5.121 -3.239 1.00 0.00 34 PHE A CA 8
ATOM 11112 C C . PHE A 1 34 ? -2.595 6.158 -2.232 1.00 0.00 34 PHE A C 8
ATOM 11113 O O . PHE A 1 34 ? -1.485 6.056 -1.711 1.00 0.00 34 PHE A O 8
ATOM 11130 N N . GLN A 1 35 ? -3.432 7.156 -1.966 1.00 0.00 35 GLN A N 8
ATOM 11131 C CA . GLN A 1 35 ? -3.084 8.213 -1.023 1.00 0.00 35 GLN A CA 8
ATOM 11132 C C . GLN A 1 35 ? -4.325 8.733 -0.307 1.00 0.00 35 GLN A C 8
ATOM 11133 O O . GLN A 1 35 ? -5.442 8.671 -0.822 1.00 0.00 35 GLN A O 8
ATOM 11147 N N . PRO A 1 36 ? -4.129 9.259 0.912 1.00 0.00 36 PRO A N 8
ATOM 11148 C CA . PRO A 1 36 ? -5.222 9.801 1.726 1.00 0.00 36 PRO A CA 8
ATOM 11149 C C . PRO A 1 36 ? -5.786 11.095 1.151 1.00 0.00 36 PRO A C 8
ATOM 11150 O O . PRO A 1 36 ? -5.130 12.137 1.182 1.00 0.00 36 PRO A O 8
ATOM 11161 N N . ASP A 1 37 ? -7.004 11.023 0.627 1.00 0.00 37 ASP A N 8
ATOM 11162 C CA . ASP A 1 37 ? -7.658 12.190 0.046 1.00 0.00 37 ASP A CA 8
ATOM 11163 C C . ASP A 1 37 ? -7.827 13.292 1.087 1.00 0.00 37 ASP A C 8
ATOM 11164 O O . ASP A 1 37 ? -7.736 13.045 2.290 1.00 0.00 37 ASP A O 8
ATOM 11173 N N . THR A 1 38 ? -8.074 14.511 0.616 1.00 0.00 38 THR A N 8
ATOM 11174 C CA . THR A 1 38 ? -8.254 15.652 1.506 1.00 0.00 38 THR A CA 8
ATOM 11175 C C . THR A 1 38 ? -9.028 15.256 2.758 1.00 0.00 38 THR A C 8
ATOM 11176 O O . THR A 1 38 ? -9.790 14.290 2.748 1.00 0.00 38 THR A O 8
ATOM 11187 N N . ASN A 1 39 ? -8.829 16.009 3.834 1.00 0.00 39 ASN A N 8
ATOM 11188 C CA . ASN A 1 39 ? -9.509 15.736 5.095 1.00 0.00 39 ASN A CA 8
ATOM 11189 C C . ASN A 1 39 ? -11.013 15.597 4.882 1.00 0.00 39 ASN A C 8
ATOM 11190 O O . ASN A 1 39 ? -11.650 14.707 5.446 1.00 0.00 39 ASN A O 8
ATOM 11201 N N . SER A 1 40 ? -11.575 16.482 4.065 1.00 0.00 40 SER A N 8
ATOM 11202 C CA . SER A 1 40 ? -13.004 16.460 3.780 1.00 0.00 40 SER A CA 8
ATOM 11203 C C . SER A 1 40 ? -13.447 15.071 3.330 1.00 0.00 40 SER A C 8
ATOM 11204 O O . SER A 1 40 ? -14.336 14.467 3.930 1.00 0.00 40 SER A O 8
ATOM 11212 N N . GLN A 1 41 ? -12.821 14.572 2.269 1.00 0.00 41 GLN A N 8
ATOM 11213 C CA . GLN A 1 41 ? -13.150 13.254 1.738 1.00 0.00 41 GLN A CA 8
ATOM 11214 C C . GLN A 1 41 ? -12.002 12.276 1.958 1.00 0.00 41 GLN A C 8
ATOM 11215 O O . GLN A 1 41 ? -11.672 11.481 1.077 1.00 0.00 41 GLN A O 8
ATOM 11229 N N . CYS A 1 42 ? -11.396 12.338 3.139 1.00 0.00 42 CYS A N 8
ATOM 11230 C CA . CYS A 1 42 ? -10.283 11.458 3.475 1.00 0.00 42 CYS A CA 8
ATOM 11231 C C . CYS A 1 42 ? -10.610 10.010 3.125 1.00 0.00 42 CYS A C 8
ATOM 11232 O O . CYS A 1 42 ? -11.585 9.445 3.620 1.00 0.00 42 CYS A O 8
ATOM 11240 N N . SER A 1 43 ? -9.789 9.415 2.265 1.00 0.00 43 SER A N 8
ATOM 11241 C CA . SER A 1 43 ? -9.994 8.034 1.843 1.00 0.00 43 SER A CA 8
ATOM 11242 C C . SER A 1 43 ? -8.928 7.120 2.440 1.00 0.00 43 SER A C 8
ATOM 11243 O O . SER A 1 43 ? -8.019 7.577 3.132 1.00 0.00 43 SER A O 8
ATOM 11251 N N . VAL A 1 44 ? -9.048 5.825 2.165 1.00 0.00 44 VAL A N 8
ATOM 11252 C CA . VAL A 1 44 ? -8.095 4.845 2.673 1.00 0.00 44 VAL A CA 8
ATOM 11253 C C . VAL A 1 44 ? -6.779 4.908 1.906 1.00 0.00 44 VAL A C 8
ATOM 11254 O O . VAL A 1 44 ? -6.762 4.847 0.676 1.00 0.00 44 VAL A O 8
ATOM 11267 N N . SER A 1 45 ? -5.678 5.031 2.640 1.00 0.00 45 SER A N 8
ATOM 11268 C CA . SER A 1 45 ? -4.356 5.107 2.028 1.00 0.00 45 SER A CA 8
ATOM 11269 C C . SER A 1 45 ? -3.805 3.711 1.751 1.00 0.00 45 SER A C 8
ATOM 11270 O O . SER A 1 45 ? -4.305 2.718 2.280 1.00 0.00 45 SER A O 8
ATOM 11278 N N . SER A 1 46 ? -2.772 3.644 0.917 1.00 0.00 46 SER A N 8
ATOM 11279 C CA . SER A 1 46 ? -2.155 2.371 0.566 1.00 0.00 46 SER A CA 8
ATOM 11280 C C . SER A 1 46 ? -2.082 1.449 1.779 1.00 0.00 46 SER A C 8
ATOM 11281 O O . SER A 1 46 ? -2.381 0.259 1.686 1.00 0.00 46 SER A O 8
ATOM 11289 N N . GLU A 1 47 ? -1.683 2.009 2.917 1.00 0.00 47 GLU A N 8
ATOM 11290 C CA . GLU A 1 47 ? -1.570 1.237 4.149 1.00 0.00 47 GLU A CA 8
ATOM 11291 C C . GLU A 1 47 ? -2.762 0.299 4.314 1.00 0.00 47 GLU A C 8
ATOM 11292 O O . GLU A 1 47 ? -2.600 -0.919 4.400 1.00 0.00 47 GLU A O 8
ATOM 11304 N N . ASP A 1 48 ? -3.958 0.874 4.358 1.00 0.00 48 ASP A N 8
ATOM 11305 C CA . ASP A 1 48 ? -5.178 0.090 4.512 1.00 0.00 48 ASP A CA 8
ATOM 11306 C C . ASP A 1 48 ? -5.301 -0.949 3.402 1.00 0.00 48 ASP A C 8
ATOM 11307 O O . ASP A 1 48 ? -5.321 -2.152 3.664 1.00 0.00 48 ASP A O 8
ATOM 11316 N N . ILE A 1 49 ? -5.383 -0.477 2.163 1.00 0.00 49 ILE A N 8
ATOM 11317 C CA . ILE A 1 49 ? -5.503 -1.365 1.014 1.00 0.00 49 ILE A CA 8
ATOM 11318 C C . ILE A 1 49 ? -4.558 -2.555 1.137 1.00 0.00 49 ILE A C 8
ATOM 11319 O O . ILE A 1 49 ? -4.919 -3.683 0.805 1.00 0.00 49 ILE A O 8
ATOM 11335 N N . GLU A 1 50 ? -3.346 -2.294 1.618 1.00 0.00 50 GLU A N 8
ATOM 11336 C CA . GLU A 1 50 ? -2.349 -3.345 1.787 1.00 0.00 50 GLU A CA 8
ATOM 11337 C C . GLU A 1 50 ? -2.737 -4.285 2.924 1.00 0.00 50 GLU A C 8
ATOM 11338 O O . GLU A 1 50 ? -3.053 -5.454 2.700 1.00 0.00 50 GLU A O 8
ATOM 11350 N N . LYS A 1 51 ? -2.710 -3.767 4.148 1.00 0.00 51 LYS A N 8
ATOM 11351 C CA . LYS A 1 51 ? -3.058 -4.557 5.322 1.00 0.00 51 LYS A CA 8
ATOM 11352 C C . LYS A 1 51 ? -4.265 -5.447 5.041 1.00 0.00 51 LYS A C 8
ATOM 11353 O O . LYS A 1 51 ? -4.335 -6.581 5.514 1.00 0.00 51 LYS A O 8
ATOM 11372 N N . SER A 1 52 ? -5.211 -4.926 4.266 1.00 0.00 52 SER A N 8
ATOM 11373 C CA . SER A 1 52 ? -6.416 -5.672 3.924 1.00 0.00 52 SER A CA 8
ATOM 11374 C C . SER A 1 52 ? -6.090 -6.826 2.981 1.00 0.00 52 SER A C 8
ATOM 11375 O O . SER A 1 52 ? -6.428 -7.979 3.252 1.00 0.00 52 SER A O 8
ATOM 11383 N N . PHE A 1 53 ? -5.432 -6.507 1.871 1.00 0.00 53 PHE A N 8
ATOM 11384 C CA . PHE A 1 53 ? -5.061 -7.516 0.886 1.00 0.00 53 PHE A CA 8
ATOM 11385 C C . PHE A 1 53 ? -4.341 -8.687 1.550 1.00 0.00 53 PHE A C 8
ATOM 11386 O O . PHE A 1 53 ? -4.620 -9.849 1.256 1.00 0.00 53 PHE A O 8
ATOM 11403 N N . LYS A 1 54 ? -3.414 -8.371 2.448 1.00 0.00 54 LYS A N 8
ATOM 11404 C CA . LYS A 1 54 ? -2.654 -9.394 3.156 1.00 0.00 54 LYS A CA 8
ATOM 11405 C C . LYS A 1 54 ? -3.583 -10.444 3.757 1.00 0.00 54 LYS A C 8
ATOM 11406 O O . LYS A 1 54 ? -3.470 -11.633 3.458 1.00 0.00 54 LYS A O 8
ATOM 11425 N N . THR A 1 55 ? -4.504 -9.997 4.605 1.00 0.00 55 THR A N 8
ATOM 11426 C CA . THR A 1 55 ? -5.453 -10.897 5.247 1.00 0.00 55 THR A CA 8
ATOM 11427 C C . THR A 1 55 ? -6.056 -11.869 4.241 1.00 0.00 55 THR A C 8
ATOM 11428 O O . THR A 1 55 ? -6.140 -13.070 4.496 1.00 0.00 55 THR A O 8
ATOM 11439 N N . ASN A 1 56 ? -6.475 -11.343 3.094 1.00 0.00 56 ASN A N 8
ATOM 11440 C CA . ASN A 1 56 ? -7.071 -12.166 2.048 1.00 0.00 56 ASN A CA 8
ATOM 11441 C C . ASN A 1 56 ? -6.734 -11.616 0.665 1.00 0.00 56 ASN A C 8
ATOM 11442 O O . ASN A 1 56 ? -7.284 -10.609 0.219 1.00 0.00 56 ASN A O 8
ATOM 11453 N N . PRO A 1 57 ? -5.809 -12.292 -0.031 1.00 0.00 57 PRO A N 8
ATOM 11454 C CA . PRO A 1 57 ? -5.378 -11.891 -1.373 1.00 0.00 57 PRO A CA 8
ATOM 11455 C C . PRO A 1 57 ? -6.465 -12.108 -2.420 1.00 0.00 57 PRO A C 8
ATOM 11456 O O . PRO A 1 57 ? -6.374 -11.600 -3.538 1.00 0.00 57 PRO A O 8
ATOM 11467 N N . CYS A 1 58 ? -7.493 -12.864 -2.051 1.00 0.00 58 CYS A N 8
ATOM 11468 C CA . CYS A 1 58 ? -8.598 -13.149 -2.959 1.00 0.00 58 CYS A CA 8
ATOM 11469 C C . CYS A 1 58 ? -9.922 -12.672 -2.369 1.00 0.00 58 CYS A C 8
ATOM 11470 O O . CYS A 1 58 ? -10.940 -13.356 -2.471 1.00 0.00 58 CYS A O 8
ATOM 11478 N N . GLY A 1 59 ? -9.900 -11.495 -1.751 1.00 0.00 59 GLY A N 8
ATOM 11479 C CA . GLY A 1 59 ? -11.104 -10.949 -1.153 1.00 0.00 59 GLY A CA 8
ATOM 11480 C C . GLY A 1 59 ? -11.357 -9.513 -1.568 1.00 0.00 59 GLY A C 8
ATOM 11481 O O . GLY A 1 59 ? -10.758 -9.021 -2.525 1.00 0.00 59 GLY A O 8
ATOM 11485 N N . SER A 1 60 ? -12.248 -8.839 -0.848 1.00 0.00 60 SER A N 8
ATOM 11486 C CA . SER A 1 60 ? -12.583 -7.452 -1.150 1.00 0.00 60 SER A CA 8
ATOM 11487 C C . SER A 1 60 ? -12.581 -6.604 0.118 1.00 0.00 60 SER A C 8
ATOM 11488 O O . SER A 1 60 ? -12.883 -7.095 1.206 1.00 0.00 60 SER A O 8
ATOM 11496 N N . ILE A 1 61 ? -12.239 -5.329 -0.031 1.00 0.00 61 ILE A N 8
ATOM 11497 C CA . ILE A 1 61 ? -12.198 -4.412 1.101 1.00 0.00 61 ILE A CA 8
ATOM 11498 C C . ILE A 1 61 ? -13.322 -3.384 1.016 1.00 0.00 61 ILE A C 8
ATOM 11499 O O . ILE A 1 61 ? -13.285 -2.476 0.187 1.00 0.00 61 ILE A O 8
ATOM 11515 N N . SER A 1 62 ? -14.319 -3.533 1.882 1.00 0.00 62 SER A N 8
ATOM 11516 C CA . SER A 1 62 ? -15.455 -2.620 1.905 1.00 0.00 62 SER A CA 8
ATOM 11517 C C . SER A 1 62 ? -15.275 -1.556 2.984 1.00 0.00 62 SER A C 8
ATOM 11518 O O . SER A 1 62 ? -15.283 -1.858 4.177 1.00 0.00 62 SER A O 8
ATOM 11526 N N . PHE A 1 63 ? -15.113 -0.309 2.555 1.00 0.00 63 PHE A N 8
ATOM 11527 C CA . PHE A 1 63 ? -14.930 0.801 3.482 1.00 0.00 63 PHE A CA 8
ATOM 11528 C C . PHE A 1 63 ? -15.821 1.980 3.103 1.00 0.00 63 PHE A C 8
ATOM 11529 O O . PHE A 1 63 ? -16.159 2.168 1.934 1.00 0.00 63 PHE A O 8
ATOM 11546 N N . THR A 1 64 ? -16.201 2.773 4.100 1.00 0.00 64 THR A N 8
ATOM 11547 C CA . THR A 1 64 ? -17.054 3.932 3.873 1.00 0.00 64 THR A CA 8
ATOM 11548 C C . THR A 1 64 ? -16.396 5.208 4.385 1.00 0.00 64 THR A C 8
ATOM 11549 O O . THR A 1 64 ? -15.991 5.289 5.546 1.00 0.00 64 THR A O 8
ATOM 11560 N N . THR A 1 65 ? -16.291 6.206 3.513 1.00 0.00 65 THR A N 8
ATOM 11561 C CA . THR A 1 65 ? -15.682 7.479 3.877 1.00 0.00 65 THR A CA 8
ATOM 11562 C C . THR A 1 65 ? -16.708 8.426 4.487 1.00 0.00 65 THR A C 8
ATOM 11563 O O . THR A 1 65 ? -17.864 8.055 4.693 1.00 0.00 65 THR A O 8
ATOM 11574 N N . SER A 1 66 ? -16.280 9.651 4.775 1.00 0.00 66 SER A N 8
ATOM 11575 C CA . SER A 1 66 ? -17.162 10.650 5.366 1.00 0.00 66 SER A CA 8
ATOM 11576 C C . SER A 1 66 ? -18.589 10.488 4.850 1.00 0.00 66 SER A C 8
ATOM 11577 O O . SER A 1 66 ? -19.479 10.048 5.578 1.00 0.00 66 SER A O 8
ATOM 11585 N N . LYS A 1 67 ? -18.799 10.848 3.588 1.00 0.00 67 LYS A N 8
ATOM 11586 C CA . LYS A 1 67 ? -20.116 10.742 2.972 1.00 0.00 67 LYS A CA 8
ATOM 11587 C C . LYS A 1 67 ? -20.027 10.056 1.612 1.00 0.00 67 LYS A C 8
ATOM 11588 O O . LYS A 1 67 ? -20.600 10.527 0.629 1.00 0.00 67 LYS A O 8
ATOM 11607 N N . PHE A 1 68 ? -19.307 8.940 1.564 1.00 0.00 68 PHE A N 8
ATOM 11608 C CA . PHE A 1 68 ? -19.144 8.189 0.325 1.00 0.00 68 PHE A CA 8
ATOM 11609 C C . PHE A 1 68 ? -18.745 6.745 0.613 1.00 0.00 68 PHE A C 8
ATOM 11610 O O . PHE A 1 68 ? -18.282 6.424 1.707 1.00 0.00 68 PHE A O 8
ATOM 11627 N N . SER A 1 69 ? -18.930 5.877 -0.377 1.00 0.00 69 SER A N 8
ATOM 11628 C CA . SER A 1 69 ? -18.594 4.466 -0.230 1.00 0.00 69 SER A CA 8
ATOM 11629 C C . SER A 1 69 ? -17.703 3.997 -1.376 1.00 0.00 69 SER A C 8
ATOM 11630 O O . SER A 1 69 ? -17.745 4.549 -2.476 1.00 0.00 69 SER A O 8
ATOM 11638 N N . TYR A 1 70 ? -16.897 2.976 -1.110 1.00 0.00 70 TYR A N 8
ATOM 11639 C CA . TYR A 1 70 ? -15.993 2.433 -2.117 1.00 0.00 70 TYR A CA 8
ATOM 11640 C C . TYR A 1 70 ? -15.674 0.969 -1.830 1.00 0.00 70 TYR A C 8
ATOM 11641 O O . TYR A 1 70 ? -15.425 0.587 -0.687 1.00 0.00 70 TYR A O 8
ATOM 11659 N N . LYS A 1 71 ? -15.683 0.152 -2.878 1.00 0.00 71 LYS A N 8
ATOM 11660 C CA . LYS A 1 71 ? -15.393 -1.271 -2.743 1.00 0.00 71 LYS A CA 8
ATOM 11661 C C . LYS A 1 71 ? -14.224 -1.675 -3.635 1.00 0.00 71 LYS A C 8
ATOM 11662 O O . LYS A 1 71 ? -14.359 -1.747 -4.857 1.00 0.00 71 LYS A O 8
ATOM 11681 N N . ILE A 1 72 ? -13.077 -1.938 -3.017 1.00 0.00 72 ILE A N 8
ATOM 11682 C CA . ILE A 1 72 ? -11.886 -2.338 -3.755 1.00 0.00 72 ILE A CA 8
ATOM 11683 C C . ILE A 1 72 ? -11.645 -3.839 -3.638 1.00 0.00 72 ILE A C 8
ATOM 11684 O O . ILE A 1 72 ? -11.163 -4.323 -2.614 1.00 0.00 72 ILE A O 8
ATOM 11700 N N . ASP A 1 73 ? -11.981 -4.570 -4.695 1.00 0.00 73 ASP A N 8
ATOM 11701 C CA . ASP A 1 73 ? -11.798 -6.017 -4.713 1.00 0.00 73 ASP A CA 8
ATOM 11702 C C . ASP A 1 73 ? -10.395 -6.382 -5.187 1.00 0.00 73 ASP A C 8
ATOM 11703 O O . ASP A 1 73 ? -9.919 -5.873 -6.202 1.00 0.00 73 ASP A O 8
ATOM 11712 N N . PHE A 1 74 ? -9.736 -7.265 -4.445 1.00 0.00 74 PHE A N 8
ATOM 11713 C CA . PHE A 1 74 ? -8.386 -7.697 -4.788 1.00 0.00 74 PHE A CA 8
ATOM 11714 C C . PHE A 1 74 ? -8.420 -8.829 -5.810 1.00 0.00 74 PHE A C 8
ATOM 11715 O O . PHE A 1 74 ? -7.696 -8.803 -6.805 1.00 0.00 74 PHE A O 8
ATOM 11732 N N . ALA A 1 75 ? -9.266 -9.822 -5.556 1.00 0.00 75 ALA A N 8
ATOM 11733 C CA . ALA A 1 75 ? -9.396 -10.963 -6.454 1.00 0.00 75 ALA A CA 8
ATOM 11734 C C . ALA A 1 75 ? -9.671 -10.508 -7.884 1.00 0.00 75 ALA A C 8
ATOM 11735 O O . ALA A 1 75 ? -9.074 -11.018 -8.832 1.00 0.00 75 ALA A O 8
ATOM 11742 N N . GLU A 1 76 ? -10.577 -9.547 -8.030 1.00 0.00 76 GLU A N 8
ATOM 11743 C CA . GLU A 1 76 ? -10.931 -9.025 -9.345 1.00 0.00 76 GLU A CA 8
ATOM 11744 C C . GLU A 1 76 ? -9.862 -8.062 -9.854 1.00 0.00 76 GLU A C 8
ATOM 11745 O O . GLU A 1 76 ? -9.884 -7.651 -11.014 1.00 0.00 76 GLU A O 8
ATOM 11757 N N . MET A 1 77 ? -8.928 -7.707 -8.978 1.00 0.00 77 MET A N 8
ATOM 11758 C CA . MET A 1 77 ? -7.851 -6.793 -9.338 1.00 0.00 77 MET A CA 8
ATOM 11759 C C . MET A 1 77 ? -8.408 -5.504 -9.934 1.00 0.00 77 MET A C 8
ATOM 11760 O O . MET A 1 77 ? -7.930 -5.027 -10.964 1.00 0.00 77 MET A O 8
ATOM 11774 N N . LYS A 1 78 ? -9.421 -4.945 -9.281 1.00 0.00 78 LYS A N 8
ATOM 11775 C CA . LYS A 1 78 ? -10.043 -3.711 -9.746 1.00 0.00 78 LYS A CA 8
ATOM 11776 C C . LYS A 1 78 ? -10.849 -3.054 -8.629 1.00 0.00 78 LYS A C 8
ATOM 11777 O O . LYS A 1 78 ? -11.374 -3.735 -7.749 1.00 0.00 78 LYS A O 8
ATOM 11796 N N . GLN A 1 79 ? -10.942 -1.729 -8.674 1.00 0.00 79 GLN A N 8
ATOM 11797 C CA . GLN A 1 79 ? -11.685 -0.982 -7.666 1.00 0.00 79 GLN A CA 8
ATOM 11798 C C . GLN A 1 79 ? -13.109 -0.702 -8.136 1.00 0.00 79 GLN A C 8
ATOM 11799 O O . GLN A 1 79 ? -13.318 -0.051 -9.159 1.00 0.00 79 GLN A O 8
ATOM 11813 N N . MET A 1 80 ? -14.084 -1.197 -7.381 1.00 0.00 80 MET A N 8
ATOM 11814 C CA . MET A 1 80 ? -15.489 -0.999 -7.721 1.00 0.00 80 MET A CA 8
ATOM 11815 C C . MET A 1 80 ? -16.041 0.250 -7.042 1.00 0.00 80 MET A C 8
ATOM 11816 O O . MET A 1 80 ? -16.170 0.298 -5.819 1.00 0.00 80 MET A O 8
ATOM 11830 N N . ASN A 1 81 ? -16.364 1.260 -7.843 1.00 0.00 81 ASN A N 8
ATOM 11831 C CA . ASN A 1 81 ? -16.902 2.510 -7.319 1.00 0.00 81 ASN A CA 8
ATOM 11832 C C . ASN A 1 81 ? -18.405 2.400 -7.083 1.00 0.00 81 ASN A C 8
ATOM 11833 O O . ASN A 1 81 ? -19.113 1.721 -7.827 1.00 0.00 81 ASN A O 8
ATOM 11844 N N . LEU A 1 82 ? -18.886 3.071 -6.042 1.00 0.00 82 LEU A N 8
ATOM 11845 C CA . LEU A 1 82 ? -20.305 3.049 -5.707 1.00 0.00 82 LEU A CA 8
ATOM 11846 C C . LEU A 1 82 ? -20.899 4.453 -5.760 1.00 0.00 82 LEU A C 8
ATOM 11847 O O . LEU A 1 82 ? -21.986 4.660 -6.302 1.00 0.00 82 LEU A O 8
ATOM 11863 N N . THR A 1 83 ? -20.177 5.417 -5.197 1.00 0.00 83 THR A N 8
ATOM 11864 C CA . THR A 1 83 ? -20.632 6.802 -5.181 1.00 0.00 83 THR A CA 8
ATOM 11865 C C . THR A 1 83 ? -20.960 7.289 -6.587 1.00 0.00 83 THR A C 8
ATOM 11866 O O . THR A 1 83 ? -21.955 7.984 -6.799 1.00 0.00 83 THR A O 8
ATOM 11877 N N . THR A 1 84 ? -20.119 6.920 -7.548 1.00 0.00 84 THR A N 8
ATOM 11878 C CA . THR A 1 84 ? -20.319 7.320 -8.935 1.00 0.00 84 THR A CA 8
ATOM 11879 C C . THR A 1 84 ? -20.625 6.114 -9.816 1.00 0.00 84 THR A C 8
ATOM 11880 O O . THR A 1 84 ? -21.247 6.244 -10.870 1.00 0.00 84 THR A O 8
ATOM 11891 N N . GLY A 1 85 ? -20.183 4.939 -9.377 1.00 0.00 85 GLY A N 8
ATOM 11892 C CA . GLY A 1 85 ? -20.420 3.726 -10.139 1.00 0.00 85 GLY A CA 8
ATOM 11893 C C . GLY A 1 85 ? -19.349 3.478 -11.182 1.00 0.00 85 GLY A C 8
ATOM 11894 O O . GLY A 1 85 ? -19.525 2.655 -12.080 1.00 0.00 85 GLY A O 8
ATOM 11898 N N . LYS A 1 86 ? -18.236 4.194 -11.067 1.00 0.00 86 LYS A N 8
ATOM 11899 C CA . LYS A 1 86 ? -17.131 4.050 -12.008 1.00 0.00 86 LYS A CA 8
ATOM 11900 C C . LYS A 1 86 ? -16.383 2.742 -11.772 1.00 0.00 86 LYS A C 8
ATOM 11901 O O . LYS A 1 86 ? -16.661 2.023 -10.813 1.00 0.00 86 LYS A O 8
ATOM 11920 N N . GLN A 1 87 ? -15.434 2.441 -12.652 1.00 0.00 87 GLN A N 8
ATOM 11921 C CA . GLN A 1 87 ? -14.646 1.220 -12.537 1.00 0.00 87 GLN A CA 8
ATOM 11922 C C . GLN A 1 87 ? -13.194 1.470 -12.932 1.00 0.00 87 GLN A C 8
ATOM 11923 O O . GLN A 1 87 ? -12.917 2.153 -13.917 1.00 0.00 87 GLN A O 8
ATOM 11937 N N . ARG A 1 88 ? -12.270 0.912 -12.155 1.00 0.00 88 ARG A N 8
ATOM 11938 C CA . ARG A 1 88 ? -10.847 1.076 -12.422 1.00 0.00 88 ARG A CA 8
ATOM 11939 C C . ARG A 1 88 ? -10.063 -0.152 -11.968 1.00 0.00 88 ARG A C 8
ATOM 11940 O O . ARG A 1 88 ? -10.584 -1.001 -11.243 1.00 0.00 88 ARG A O 8
ATOM 11961 N N . LEU A 1 89 ? -8.810 -0.241 -12.399 1.00 0.00 89 LEU A N 8
ATOM 11962 C CA . LEU A 1 89 ? -7.954 -1.366 -12.038 1.00 0.00 89 LEU A CA 8
ATOM 11963 C C . LEU A 1 89 ? -7.029 -0.996 -10.883 1.00 0.00 89 LEU A C 8
ATOM 11964 O O . LEU A 1 89 ? -6.865 0.180 -10.557 1.00 0.00 89 LEU A O 8
ATOM 11980 N N . ILE A 1 90 ? -6.425 -2.008 -10.269 1.00 0.00 90 ILE A N 8
ATOM 11981 C CA . ILE A 1 90 ? -5.513 -1.789 -9.153 1.00 0.00 90 ILE A CA 8
ATOM 11982 C C . ILE A 1 90 ? -4.296 -2.702 -9.250 1.00 0.00 90 ILE A C 8
ATOM 11983 O O . ILE A 1 90 ? -4.398 -3.848 -9.689 1.00 0.00 90 ILE A O 8
ATOM 11999 N N . LYS A 1 91 ? -3.143 -2.188 -8.836 1.00 0.00 91 LYS A N 8
ATOM 12000 C CA . LYS A 1 91 ? -1.905 -2.957 -8.872 1.00 0.00 91 LYS A CA 8
ATOM 12001 C C . LYS A 1 91 ? -1.111 -2.772 -7.582 1.00 0.00 91 LYS A C 8
ATOM 12002 O O . LYS A 1 91 ? -1.226 -1.745 -6.913 1.00 0.00 91 LYS A O 8
ATOM 12021 N N . ARG A 1 92 ? -0.306 -3.773 -7.240 1.00 0.00 92 ARG A N 8
ATOM 12022 C CA . ARG A 1 92 ? 0.506 -3.720 -6.031 1.00 0.00 92 ARG A CA 8
ATOM 12023 C C . ARG A 1 92 ? 1.991 -3.821 -6.368 1.00 0.00 92 ARG A C 8
ATOM 12024 O O . ARG A 1 92 ? 2.465 -4.862 -6.821 1.00 0.00 92 ARG A O 8
ATOM 12045 N N . ALA A 1 93 ? 2.719 -2.732 -6.144 1.00 0.00 93 ALA A N 8
ATOM 12046 C CA . ALA A 1 93 ? 4.149 -2.698 -6.423 1.00 0.00 93 ALA A CA 8
ATOM 12047 C C . ALA A 1 93 ? 4.876 -1.775 -5.450 1.00 0.00 93 ALA A C 8
ATOM 12048 O O . ALA A 1 93 ? 4.269 -0.946 -4.772 1.00 0.00 93 ALA A O 8
ATOM 12055 N N . PRO A 1 94 ? 6.208 -1.922 -5.378 1.00 0.00 94 PRO A N 8
ATOM 12056 C CA . PRO A 1 94 ? 7.046 -1.110 -4.490 1.00 0.00 94 PRO A CA 8
ATOM 12057 C C . PRO A 1 94 ? 7.132 0.343 -4.944 1.00 0.00 94 PRO A C 8
ATOM 12058 O O . PRO A 1 94 ? 6.851 0.661 -6.100 1.00 0.00 94 PRO A O 8
ATOM 12069 N N . PHE A 1 95 ? 7.523 1.222 -4.027 1.00 0.00 95 PHE A N 8
ATOM 12070 C CA . PHE A 1 95 ? 7.646 2.643 -4.333 1.00 0.00 95 PHE A CA 8
ATOM 12071 C C . PHE A 1 95 ? 8.405 2.854 -5.640 1.00 0.00 95 PHE A C 8
ATOM 12072 O O . PHE A 1 95 ? 7.900 3.485 -6.569 1.00 0.00 95 PHE A O 8
ATOM 12089 N N . SER A 1 96 ? 9.621 2.322 -5.703 1.00 0.00 96 SER A N 8
ATOM 12090 C CA . SER A 1 96 ? 10.453 2.456 -6.894 1.00 0.00 96 SER A CA 8
ATOM 12091 C C . SER A 1 96 ? 10.809 3.917 -7.146 1.00 0.00 96 SER A C 8
ATOM 12092 O O . SER A 1 96 ? 10.798 4.382 -8.286 1.00 0.00 96 SER A O 8
ATOM 12100 N N . SER A 1 97 ? 11.124 4.637 -6.074 1.00 0.00 97 SER A N 8
ATOM 12101 C CA . SER A 1 97 ? 11.480 6.047 -6.178 1.00 0.00 97 SER A CA 8
ATOM 12102 C C . SER A 1 97 ? 12.317 6.486 -4.980 1.00 0.00 97 SER A C 8
ATOM 12103 O O . SER A 1 97 ? 12.411 5.775 -3.981 1.00 0.00 97 SER A O 8
ATOM 12111 N N . GLY A 1 98 ? 12.925 7.663 -5.090 1.00 0.00 98 GLY A N 8
ATOM 12112 C CA . GLY A 1 98 ? 13.746 8.178 -4.010 1.00 0.00 98 GLY A CA 8
ATOM 12113 C C . GLY A 1 98 ? 12.965 9.059 -3.056 1.00 0.00 98 GLY A C 8
ATOM 12114 O O . GLY A 1 98 ? 12.174 9.908 -3.467 1.00 0.00 98 GLY A O 8
ATOM 12118 N N . PRO A 1 99 ? 13.183 8.861 -1.747 1.00 0.00 99 PRO A N 8
ATOM 12119 C CA . PRO A 1 99 ? 12.502 9.634 -0.705 1.00 0.00 99 PRO A CA 8
ATOM 12120 C C . PRO A 1 99 ? 12.967 11.086 -0.662 1.00 0.00 99 PRO A C 8
ATOM 12121 O O . PRO A 1 99 ? 12.400 11.908 0.057 1.00 0.00 99 PRO A O 8
ATOM 12132 N N . SER A 1 100 ? 14.002 11.393 -1.437 1.00 0.00 100 SER A N 8
ATOM 12133 C CA . SER A 1 100 ? 14.545 12.746 -1.485 1.00 0.00 100 SER A CA 8
ATOM 12134 C C . SER A 1 100 ? 13.432 13.772 -1.668 1.00 0.00 100 SER A C 8
ATOM 12135 O O . SER A 1 100 ? 12.907 13.946 -2.768 1.00 0.00 100 SER A O 8
ATOM 12143 N N . SER A 1 101 ? 13.076 14.450 -0.582 1.00 0.00 101 SER A N 8
ATOM 12144 C CA . SER A 1 101 ? 12.022 15.458 -0.620 1.00 0.00 101 SER A CA 8
ATOM 12145 C C . SER A 1 101 ? 12.403 16.674 0.218 1.00 0.00 101 SER A C 8
ATOM 12146 O O . SER A 1 101 ? 13.439 16.685 0.883 1.00 0.00 101 SER A O 8
ATOM 12154 N N . GLY A 1 102 ? 11.557 17.699 0.182 1.00 0.00 102 GLY A N 8
ATOM 12155 C CA . GLY A 1 102 ? 11.821 18.907 0.941 1.00 0.00 102 GLY A CA 8
ATOM 12156 C C . GLY A 1 102 ? 11.813 20.150 0.074 1.00 0.00 102 GLY A C 8
ATOM 12157 O O . GLY A 1 102 ? 12.788 20.436 -0.621 1.00 0.00 102 GLY A O 8
ATOM 12161 N N . GLY A 1 1 ? 9.070 2.283 -39.574 1.00 0.00 1 GLY A N 9
ATOM 12162 C CA . GLY A 1 1 ? 10.241 2.326 -38.718 1.00 0.00 1 GLY A CA 9
ATOM 12163 C C . GLY A 1 1 ? 9.970 1.767 -37.335 1.00 0.00 1 GLY A C 9
ATOM 12164 O O . GLY A 1 1 ? 8.819 1.679 -36.909 1.00 0.00 1 GLY A O 9
ATOM 12168 N N . SER A 1 2 ? 11.033 1.387 -36.633 1.00 0.00 2 SER A N 9
ATOM 12169 C CA . SER A 1 2 ? 10.904 0.828 -35.293 1.00 0.00 2 SER A CA 9
ATOM 12170 C C . SER A 1 2 ? 11.792 1.577 -34.304 1.00 0.00 2 SER A C 9
ATOM 12171 O O . SER A 1 2 ? 12.924 1.172 -34.040 1.00 0.00 2 SER A O 9
ATOM 12179 N N . SER A 1 3 ? 11.270 2.673 -33.761 1.00 0.00 3 SER A N 9
ATOM 12180 C CA . SER A 1 3 ? 12.016 3.481 -32.804 1.00 0.00 3 SER A CA 9
ATOM 12181 C C . SER A 1 3 ? 11.731 3.032 -31.374 1.00 0.00 3 SER A C 9
ATOM 12182 O O . SER A 1 3 ? 10.668 3.315 -30.823 1.00 0.00 3 SER A O 9
ATOM 12190 N N . GLY A 1 4 ? 12.690 2.330 -30.779 1.00 0.00 4 GLY A N 9
ATOM 12191 C CA . GLY A 1 4 ? 12.523 1.852 -29.418 1.00 0.00 4 GLY A CA 9
ATOM 12192 C C . GLY A 1 4 ? 11.618 0.639 -29.336 1.00 0.00 4 GLY A C 9
ATOM 12193 O O . GLY A 1 4 ? 10.488 0.665 -29.823 1.00 0.00 4 GLY A O 9
ATOM 12197 N N . SER A 1 5 ? 12.116 -0.428 -28.720 1.00 0.00 5 SER A N 9
ATOM 12198 C CA . SER A 1 5 ? 11.347 -1.659 -28.581 1.00 0.00 5 SER A CA 9
ATOM 12199 C C . SER A 1 5 ? 11.064 -1.960 -27.112 1.00 0.00 5 SER A C 9
ATOM 12200 O O . SER A 1 5 ? 9.909 -2.048 -26.696 1.00 0.00 5 SER A O 9
ATOM 12208 N N . SER A 1 6 ? 12.129 -2.118 -26.332 1.00 0.00 6 SER A N 9
ATOM 12209 C CA . SER A 1 6 ? 11.997 -2.413 -24.910 1.00 0.00 6 SER A CA 9
ATOM 12210 C C . SER A 1 6 ? 13.262 -2.017 -24.154 1.00 0.00 6 SER A C 9
ATOM 12211 O O . SER A 1 6 ? 14.310 -1.783 -24.754 1.00 0.00 6 SER A O 9
ATOM 12219 N N . GLY A 1 7 ? 13.154 -1.946 -22.830 1.00 0.00 7 GLY A N 9
ATOM 12220 C CA . GLY A 1 7 ? 14.295 -1.578 -22.012 1.00 0.00 7 GLY A CA 9
ATOM 12221 C C . GLY A 1 7 ? 13.937 -1.442 -20.546 1.00 0.00 7 GLY A C 9
ATOM 12222 O O . GLY A 1 7 ? 13.326 -0.455 -20.138 1.00 0.00 7 GLY A O 9
ATOM 12226 N N . ASN A 1 8 ? 14.317 -2.437 -19.751 1.00 0.00 8 ASN A N 9
ATOM 12227 C CA . ASN A 1 8 ? 14.031 -2.425 -18.321 1.00 0.00 8 ASN A CA 9
ATOM 12228 C C . ASN A 1 8 ? 15.214 -1.872 -17.533 1.00 0.00 8 ASN A C 9
ATOM 12229 O O . ASN A 1 8 ? 15.062 -0.953 -16.729 1.00 0.00 8 ASN A O 9
ATOM 12240 N N . GLU A 1 9 ? 16.393 -2.438 -17.771 1.00 0.00 9 GLU A N 9
ATOM 12241 C CA . GLU A 1 9 ? 17.603 -2.002 -17.084 1.00 0.00 9 GLU A CA 9
ATOM 12242 C C . GLU A 1 9 ? 17.405 -2.020 -15.571 1.00 0.00 9 GLU A C 9
ATOM 12243 O O . GLU A 1 9 ? 17.832 -1.104 -14.867 1.00 0.00 9 GLU A O 9
ATOM 12255 N N . VAL A 1 10 ? 16.754 -3.069 -15.077 1.00 0.00 10 VAL A N 9
ATOM 12256 C CA . VAL A 1 10 ? 16.500 -3.208 -13.648 1.00 0.00 10 VAL A CA 9
ATOM 12257 C C . VAL A 1 10 ? 17.123 -4.487 -13.101 1.00 0.00 10 VAL A C 9
ATOM 12258 O O . VAL A 1 10 ? 16.883 -5.578 -13.619 1.00 0.00 10 VAL A O 9
ATOM 12271 N N . ASP A 1 11 ? 17.924 -4.346 -12.051 1.00 0.00 11 ASP A N 9
ATOM 12272 C CA . ASP A 1 11 ? 18.581 -5.490 -11.431 1.00 0.00 11 ASP A CA 9
ATOM 12273 C C . ASP A 1 11 ? 18.121 -5.665 -9.987 1.00 0.00 11 ASP A C 9
ATOM 12274 O O . ASP A 1 11 ? 18.421 -4.838 -9.126 1.00 0.00 11 ASP A O 9
ATOM 12283 N N . ASP A 1 12 ? 17.392 -6.745 -9.730 1.00 0.00 12 ASP A N 9
ATOM 12284 C CA . ASP A 1 12 ? 16.890 -7.028 -8.391 1.00 0.00 12 ASP A CA 9
ATOM 12285 C C . ASP A 1 12 ? 17.995 -6.868 -7.352 1.00 0.00 12 ASP A C 9
ATOM 12286 O O . ASP A 1 12 ? 19.165 -7.133 -7.629 1.00 0.00 12 ASP A O 9
ATOM 12295 N N . MET A 1 13 ? 17.617 -6.432 -6.155 1.00 0.00 13 MET A N 9
ATOM 12296 C CA . MET A 1 13 ? 18.576 -6.236 -5.074 1.00 0.00 13 MET A CA 9
ATOM 12297 C C . MET A 1 13 ? 18.182 -7.047 -3.844 1.00 0.00 13 MET A C 9
ATOM 12298 O O . MET A 1 13 ? 17.000 -7.302 -3.609 1.00 0.00 13 MET A O 9
ATOM 12312 N N . ASP A 1 14 ? 19.178 -7.450 -3.062 1.00 0.00 14 ASP A N 9
ATOM 12313 C CA . ASP A 1 14 ? 18.934 -8.231 -1.855 1.00 0.00 14 ASP A CA 9
ATOM 12314 C C . ASP A 1 14 ? 18.882 -7.330 -0.626 1.00 0.00 14 ASP A C 9
ATOM 12315 O O . ASP A 1 14 ? 19.891 -7.124 0.050 1.00 0.00 14 ASP A O 9
ATOM 12324 N N . THR A 1 15 ? 17.700 -6.794 -0.341 1.00 0.00 15 THR A N 9
ATOM 12325 C CA . THR A 1 15 ? 17.516 -5.913 0.806 1.00 0.00 15 THR A CA 9
ATOM 12326 C C . THR A 1 15 ? 16.053 -5.863 1.232 1.00 0.00 15 THR A C 9
ATOM 12327 O O . THR A 1 15 ? 15.151 -5.959 0.400 1.00 0.00 15 THR A O 9
ATOM 12338 N N . SER A 1 16 ? 15.825 -5.712 2.533 1.00 0.00 16 SER A N 9
ATOM 12339 C CA . SER A 1 16 ? 14.471 -5.652 3.070 1.00 0.00 16 SER A CA 9
ATOM 12340 C C . SER A 1 16 ? 13.999 -4.207 3.194 1.00 0.00 16 SER A C 9
ATOM 12341 O O . SER A 1 16 ? 13.380 -3.827 4.188 1.00 0.00 16 SER A O 9
ATOM 12349 N N . ASP A 1 17 ? 14.295 -3.405 2.177 1.00 0.00 17 ASP A N 9
ATOM 12350 C CA . ASP A 1 17 ? 13.901 -2.001 2.170 1.00 0.00 17 ASP A CA 9
ATOM 12351 C C . ASP A 1 17 ? 12.818 -1.746 1.126 1.00 0.00 17 ASP A C 9
ATOM 12352 O O . ASP A 1 17 ? 12.127 -0.727 1.168 1.00 0.00 17 ASP A O 9
ATOM 12361 N N . THR A 1 18 ? 12.676 -2.677 0.188 1.00 0.00 18 THR A N 9
ATOM 12362 C CA . THR A 1 18 ? 11.680 -2.552 -0.868 1.00 0.00 18 THR A CA 9
ATOM 12363 C C . THR A 1 18 ? 10.284 -2.359 -0.287 1.00 0.00 18 THR A C 9
ATOM 12364 O O . THR A 1 18 ? 9.660 -3.311 0.180 1.00 0.00 18 THR A O 9
ATOM 12375 N N . GLN A 1 19 ? 9.800 -1.121 -0.321 1.00 0.00 19 GLN A N 9
ATOM 12376 C CA . GLN A 1 19 ? 8.477 -0.804 0.203 1.00 0.00 19 GLN A CA 9
ATOM 12377 C C . GLN A 1 19 ? 7.415 -0.937 -0.884 1.00 0.00 19 GLN A C 9
ATOM 12378 O O . GLN A 1 19 ? 7.487 -0.275 -1.919 1.00 0.00 19 GLN A O 9
ATOM 12392 N N . TRP A 1 20 ? 6.432 -1.795 -0.641 1.00 0.00 20 TRP A N 9
ATOM 12393 C CA . TRP A 1 20 ? 5.355 -2.015 -1.600 1.00 0.00 20 TRP A CA 9
ATOM 12394 C C . TRP A 1 20 ? 4.214 -1.029 -1.372 1.00 0.00 20 TRP A C 9
ATOM 12395 O O . TRP A 1 20 ? 3.667 -0.941 -0.274 1.00 0.00 20 TRP A O 9
ATOM 12416 N N . GLY A 1 21 ? 3.860 -0.288 -2.418 1.00 0.00 21 GLY A N 9
ATOM 12417 C CA . GLY A 1 21 ? 2.786 0.681 -2.311 1.00 0.00 21 GLY A CA 9
ATOM 12418 C C . GLY A 1 21 ? 1.560 0.280 -3.108 1.00 0.00 21 GLY A C 9
ATOM 12419 O O . GLY A 1 21 ? 1.656 -0.499 -4.056 1.00 0.00 21 GLY A O 9
ATOM 12423 N N . TRP A 1 22 ? 0.406 0.812 -2.723 1.00 0.00 22 TRP A N 9
ATOM 12424 C CA . TRP A 1 22 ? -0.844 0.503 -3.408 1.00 0.00 22 TRP A CA 9
ATOM 12425 C C . TRP A 1 22 ? -1.286 1.669 -4.286 1.00 0.00 22 TRP A C 9
ATOM 12426 O O . TRP A 1 22 ? -1.228 2.827 -3.872 1.00 0.00 22 TRP A O 9
ATOM 12447 N N . PHE A 1 23 ? -1.729 1.356 -5.499 1.00 0.00 23 PHE A N 9
ATOM 12448 C CA . PHE A 1 23 ? -2.181 2.378 -6.435 1.00 0.00 23 PHE A CA 9
ATOM 12449 C C . PHE A 1 23 ? -3.553 2.027 -7.003 1.00 0.00 23 PHE A C 9
ATOM 12450 O O . PHE A 1 23 ? -4.038 0.907 -6.838 1.00 0.00 23 PHE A O 9
ATOM 12467 N N . TYR A 1 24 ? -4.174 2.992 -7.673 1.00 0.00 24 TYR A N 9
ATOM 12468 C CA . TYR A 1 24 ? -5.491 2.787 -8.263 1.00 0.00 24 TYR A CA 9
ATOM 12469 C C . TYR A 1 24 ? -5.695 3.699 -9.469 1.00 0.00 24 TYR A C 9
ATOM 12470 O O . TYR A 1 24 ? -5.540 4.917 -9.375 1.00 0.00 24 TYR A O 9
ATOM 12488 N N . LEU A 1 25 ? -6.045 3.100 -10.602 1.00 0.00 25 LEU A N 9
ATOM 12489 C CA . LEU A 1 25 ? -6.272 3.856 -11.829 1.00 0.00 25 LEU A CA 9
ATOM 12490 C C . LEU A 1 25 ? -7.314 4.949 -11.610 1.00 0.00 25 LEU A C 9
ATOM 12491 O O . LEU A 1 25 ? -8.129 4.869 -10.692 1.00 0.00 25 LEU A O 9
ATOM 12507 N N . ALA A 1 26 ? -7.281 5.970 -12.461 1.00 0.00 26 ALA A N 9
ATOM 12508 C CA . ALA A 1 26 ? -8.224 7.077 -12.363 1.00 0.00 26 ALA A CA 9
ATOM 12509 C C . ALA A 1 26 ? -9.112 7.152 -13.600 1.00 0.00 26 ALA A C 9
ATOM 12510 O O . ALA A 1 26 ? -8.794 6.574 -14.639 1.00 0.00 26 ALA A O 9
ATOM 12517 N N . GLU A 1 27 ? -10.227 7.867 -13.481 1.00 0.00 27 GLU A N 9
ATOM 12518 C CA . GLU A 1 27 ? -11.161 8.015 -14.590 1.00 0.00 27 GLU A CA 9
ATOM 12519 C C . GLU A 1 27 ? -10.433 8.443 -15.861 1.00 0.00 27 GLU A C 9
ATOM 12520 O O . GLU A 1 27 ? -10.580 7.820 -16.913 1.00 0.00 27 GLU A O 9
ATOM 12532 N N . CYS A 1 28 ? -9.649 9.511 -15.756 1.00 0.00 28 CYS A N 9
ATOM 12533 C CA . CYS A 1 28 ? -8.899 10.024 -16.896 1.00 0.00 28 CYS A CA 9
ATOM 12534 C C . CYS A 1 28 ? -7.911 8.982 -17.410 1.00 0.00 28 CYS A C 9
ATOM 12535 O O . CYS A 1 28 ? -7.617 8.926 -18.604 1.00 0.00 28 CYS A O 9
ATOM 12543 N N . GLY A 1 29 ? -7.400 8.158 -16.500 1.00 0.00 29 GLY A N 9
ATOM 12544 C CA . GLY A 1 29 ? -6.449 7.130 -16.881 1.00 0.00 29 GLY A CA 9
ATOM 12545 C C . GLY A 1 29 ? -5.085 7.342 -16.254 1.00 0.00 29 GLY A C 9
ATOM 12546 O O . GLY A 1 29 ? -4.058 7.192 -16.917 1.00 0.00 29 GLY A O 9
ATOM 12550 N N . LYS A 1 30 ? -5.072 7.694 -14.973 1.00 0.00 30 LYS A N 9
ATOM 12551 C CA . LYS A 1 30 ? -3.825 7.927 -14.255 1.00 0.00 30 LYS A CA 9
ATOM 12552 C C . LYS A 1 30 ? -3.855 7.265 -12.882 1.00 0.00 30 LYS A C 9
ATOM 12553 O O . LYS A 1 30 ? -4.678 7.610 -12.034 1.00 0.00 30 LYS A O 9
ATOM 12572 N N . TRP A 1 31 ? -2.953 6.314 -12.669 1.00 0.00 31 TRP A N 9
ATOM 12573 C CA . TRP A 1 31 ? -2.876 5.604 -11.397 1.00 0.00 31 TRP A CA 9
ATOM 12574 C C . TRP A 1 31 ? -2.368 6.523 -10.291 1.00 0.00 31 TRP A C 9
ATOM 12575 O O . TRP A 1 31 ? -1.272 7.076 -10.385 1.00 0.00 31 TRP A O 9
ATOM 12596 N N . HIS A 1 32 ? -3.171 6.681 -9.244 1.00 0.00 32 HIS A N 9
ATOM 12597 C CA . HIS A 1 32 ? -2.801 7.533 -8.119 1.00 0.00 32 HIS A CA 9
ATOM 12598 C C . HIS A 1 32 ? -2.591 6.704 -6.856 1.00 0.00 32 HIS A C 9
ATOM 12599 O O . HIS A 1 32 ? -3.512 6.047 -6.372 1.00 0.00 32 HIS A O 9
ATOM 12613 N N . MET A 1 33 ? -1.372 6.739 -6.327 1.00 0.00 33 MET A N 9
ATOM 12614 C CA . MET A 1 33 ? -1.041 5.990 -5.120 1.00 0.00 33 MET A CA 9
ATOM 12615 C C . MET A 1 33 ? -1.944 6.402 -3.961 1.00 0.00 33 MET A C 9
ATOM 12616 O O . MET A 1 33 ? -1.963 7.566 -3.559 1.00 0.00 33 MET A O 9
ATOM 12630 N N . PHE A 1 34 ? -2.690 5.441 -3.427 1.00 0.00 34 PHE A N 9
ATOM 12631 C CA . PHE A 1 34 ? -3.596 5.705 -2.315 1.00 0.00 34 PHE A CA 9
ATOM 12632 C C . PHE A 1 34 ? -2.959 6.660 -1.310 1.00 0.00 34 PHE A C 9
ATOM 12633 O O . PHE A 1 34 ? -1.745 6.641 -1.104 1.00 0.00 34 PHE A O 9
ATOM 12650 N N . GLN A 1 35 ? -3.786 7.493 -0.688 1.00 0.00 35 GLN A N 9
ATOM 12651 C CA . GLN A 1 35 ? -3.304 8.456 0.295 1.00 0.00 35 GLN A CA 9
ATOM 12652 C C . GLN A 1 35 ? -4.241 8.524 1.496 1.00 0.00 35 GLN A C 9
ATOM 12653 O O . GLN A 1 35 ? -5.459 8.386 1.373 1.00 0.00 35 GLN A O 9
ATOM 12667 N N . PRO A 1 36 ? -3.663 8.741 2.687 1.00 0.00 36 PRO A N 9
ATOM 12668 C CA . PRO A 1 36 ? -4.429 8.832 3.934 1.00 0.00 36 PRO A CA 9
ATOM 12669 C C . PRO A 1 36 ? -5.274 10.099 4.003 1.00 0.00 36 PRO A C 9
ATOM 12670 O O . PRO A 1 36 ? -4.878 11.150 3.499 1.00 0.00 36 PRO A O 9
ATOM 12681 N N . ASP A 1 37 ? -6.440 9.992 4.631 1.00 0.00 37 ASP A N 9
ATOM 12682 C CA . ASP A 1 37 ? -7.341 11.131 4.768 1.00 0.00 37 ASP A CA 9
ATOM 12683 C C . ASP A 1 37 ? -8.343 10.899 5.895 1.00 0.00 37 ASP A C 9
ATOM 12684 O O . ASP A 1 37 ? -9.017 9.869 5.940 1.00 0.00 37 ASP A O 9
ATOM 12693 N N . THR A 1 38 ? -8.434 11.862 6.807 1.00 0.00 38 THR A N 9
ATOM 12694 C CA . THR A 1 38 ? -9.351 11.762 7.935 1.00 0.00 38 THR A CA 9
ATOM 12695 C C . THR A 1 38 ? -10.620 12.569 7.686 1.00 0.00 38 THR A C 9
ATOM 12696 O O . THR A 1 38 ? -11.728 12.040 7.765 1.00 0.00 38 THR A O 9
ATOM 12707 N N . ASN A 1 39 ? -10.451 13.852 7.384 1.00 0.00 39 ASN A N 9
ATOM 12708 C CA . ASN A 1 39 ? -11.584 14.732 7.123 1.00 0.00 39 ASN A CA 9
ATOM 12709 C C . ASN A 1 39 ? -11.647 15.115 5.648 1.00 0.00 39 ASN A C 9
ATOM 12710 O O . ASN A 1 39 ? -12.659 14.898 4.982 1.00 0.00 39 ASN A O 9
ATOM 12721 N N . SER A 1 40 ? -10.557 15.685 5.143 1.00 0.00 40 SER A N 9
ATOM 12722 C CA . SER A 1 40 ? -10.489 16.101 3.747 1.00 0.00 40 SER A CA 9
ATOM 12723 C C . SER A 1 40 ? -10.391 14.891 2.824 1.00 0.00 40 SER A C 9
ATOM 12724 O O . SER A 1 40 ? -9.320 14.308 2.658 1.00 0.00 40 SER A O 9
ATOM 12732 N N . GLN A 1 41 ? -11.518 14.519 2.225 1.00 0.00 41 GLN A N 9
ATOM 12733 C CA . GLN A 1 41 ? -11.560 13.378 1.318 1.00 0.00 41 GLN A CA 9
ATOM 12734 C C . GLN A 1 41 ? -11.125 12.101 2.030 1.00 0.00 41 GLN A C 9
ATOM 12735 O O . GLN A 1 41 ? -10.364 11.302 1.483 1.00 0.00 41 GLN A O 9
ATOM 12749 N N . CYS A 1 42 ? -11.613 11.915 3.252 1.00 0.00 42 CYS A N 9
ATOM 12750 C CA . CYS A 1 42 ? -11.274 10.736 4.039 1.00 0.00 42 CYS A CA 9
ATOM 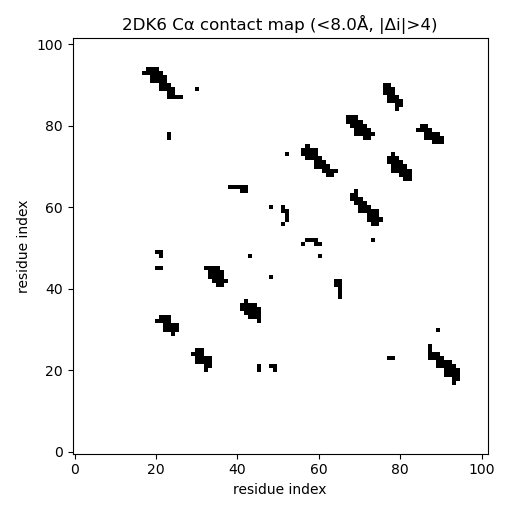12751 C C . CYS A 1 42 ? -11.094 9.516 3.142 1.00 0.00 42 CYS A C 9
ATOM 12752 O O . CYS A 1 42 ? -11.822 9.338 2.165 1.00 0.00 42 CYS A O 9
ATOM 12760 N N . SER A 1 43 ? -10.118 8.678 3.478 1.00 0.00 43 SER A N 9
ATOM 12761 C CA . SER A 1 43 ? -9.839 7.478 2.699 1.00 0.00 43 SER A CA 9
ATOM 12762 C C . SER A 1 43 ? -8.933 6.526 3.475 1.00 0.00 43 SER A C 9
ATOM 12763 O O . SER A 1 43 ? -8.609 6.768 4.638 1.00 0.00 43 SER A O 9
ATOM 12771 N N . VAL A 1 44 ? -8.527 5.441 2.822 1.00 0.00 44 VAL A N 9
ATOM 12772 C CA . VAL A 1 44 ? -7.658 4.452 3.448 1.00 0.00 44 VAL A CA 9
ATOM 12773 C C . VAL A 1 44 ? -6.218 4.608 2.974 1.00 0.00 44 VAL A C 9
ATOM 12774 O O . VAL A 1 44 ? -5.966 4.880 1.800 1.00 0.00 44 VAL A O 9
ATOM 12787 N N . SER A 1 45 ? -5.275 4.432 3.894 1.00 0.00 45 SER A N 9
ATOM 12788 C CA . SER A 1 45 ? -3.859 4.556 3.571 1.00 0.00 45 SER A CA 9
ATOM 12789 C C . SER A 1 45 ? -3.321 3.257 2.978 1.00 0.00 45 SER A C 9
ATOM 12790 O O . SER A 1 45 ? -3.795 2.169 3.305 1.00 0.00 45 SER A O 9
ATOM 12798 N N . SER A 1 46 ? -2.328 3.380 2.103 1.00 0.00 46 SER A N 9
ATOM 12799 C CA . SER A 1 46 ? -1.727 2.218 1.460 1.00 0.00 46 SER A CA 9
ATOM 12800 C C . SER A 1 46 ? -1.527 1.085 2.463 1.00 0.00 46 SER A C 9
ATOM 12801 O O . SER A 1 46 ? -1.641 -0.090 2.118 1.00 0.00 46 SER A O 9
ATOM 12809 N N . GLU A 1 47 ? -1.228 1.450 3.706 1.00 0.00 47 GLU A N 9
ATOM 12810 C CA . GLU A 1 47 ? -1.010 0.465 4.759 1.00 0.00 47 GLU A CA 9
ATOM 12811 C C . GLU A 1 47 ? -2.254 -0.396 4.964 1.00 0.00 47 GLU A C 9
ATOM 12812 O O . GLU A 1 47 ? -2.164 -1.619 5.067 1.00 0.00 47 GLU A O 9
ATOM 12824 N N . ASP A 1 48 ? -3.412 0.252 5.021 1.00 0.00 48 ASP A N 9
ATOM 12825 C CA . ASP A 1 48 ? -4.674 -0.453 5.212 1.00 0.00 48 ASP A CA 9
ATOM 12826 C C . ASP A 1 48 ? -4.942 -1.411 4.056 1.00 0.00 48 ASP A C 9
ATOM 12827 O O . ASP A 1 48 ? -5.013 -2.625 4.247 1.00 0.00 48 ASP A O 9
ATOM 12836 N N . ILE A 1 49 ? -5.091 -0.857 2.858 1.00 0.00 49 ILE A N 9
ATOM 12837 C CA . ILE A 1 49 ? -5.351 -1.662 1.671 1.00 0.00 49 ILE A CA 9
ATOM 12838 C C . ILE A 1 49 ? -4.423 -2.871 1.613 1.00 0.00 49 ILE A C 9
ATOM 12839 O O . ILE A 1 49 ? -4.842 -3.970 1.252 1.00 0.00 49 ILE A O 9
ATOM 12855 N N . GLU A 1 50 ? -3.161 -2.659 1.972 1.00 0.00 50 GLU A N 9
ATOM 12856 C CA . GLU A 1 50 ? -2.174 -3.732 1.961 1.00 0.00 50 GLU A CA 9
ATOM 12857 C C . GLU A 1 50 ? -2.409 -4.699 3.118 1.00 0.00 50 GLU A C 9
ATOM 12858 O O . GLU A 1 50 ? -2.780 -5.855 2.912 1.00 0.00 50 GLU A O 9
ATOM 12870 N N . LYS A 1 51 ? -2.189 -4.218 4.337 1.00 0.00 51 LYS A N 9
ATOM 12871 C CA . LYS A 1 51 ? -2.377 -5.037 5.529 1.00 0.00 51 LYS A CA 9
ATOM 12872 C C . LYS A 1 51 ? -3.572 -5.971 5.365 1.00 0.00 51 LYS A C 9
ATOM 12873 O O . LYS A 1 51 ? -3.601 -7.063 5.931 1.00 0.00 51 LYS A O 9
ATOM 12892 N N . SER A 1 52 ? -4.556 -5.534 4.585 1.00 0.00 52 SER A N 9
ATOM 12893 C CA . SER A 1 52 ? -5.755 -6.329 4.349 1.00 0.00 52 SER A CA 9
ATOM 12894 C C . SER A 1 52 ? -5.478 -7.443 3.344 1.00 0.00 52 SER A C 9
ATOM 12895 O O . SER A 1 52 ? -5.495 -8.625 3.689 1.00 0.00 52 SER A O 9
ATOM 12903 N N . PHE A 1 53 ? -5.223 -7.057 2.098 1.00 0.00 53 PHE A N 9
ATOM 12904 C CA . PHE A 1 53 ? -4.943 -8.022 1.041 1.00 0.00 53 PHE A CA 9
ATOM 12905 C C . PHE A 1 53 ? -4.011 -9.122 1.541 1.00 0.00 53 PHE A C 9
ATOM 12906 O O . PHE A 1 53 ? -4.005 -10.234 1.014 1.00 0.00 53 PHE A O 9
ATOM 12923 N N . LYS A 1 54 ? -3.223 -8.802 2.562 1.00 0.00 54 LYS A N 9
ATOM 12924 C CA . LYS A 1 54 ? -2.287 -9.761 3.136 1.00 0.00 54 LYS A CA 9
ATOM 12925 C C . LYS A 1 54 ? -2.989 -11.072 3.474 1.00 0.00 54 LYS A C 9
ATOM 12926 O O . LYS A 1 54 ? -2.712 -12.111 2.873 1.00 0.00 54 LYS A O 9
ATOM 12945 N N . THR A 1 55 ? -3.902 -11.018 4.439 1.00 0.00 55 THR A N 9
ATOM 12946 C CA . THR A 1 55 ? -4.645 -12.201 4.857 1.00 0.00 55 THR A CA 9
ATOM 12947 C C . THR A 1 55 ? -5.649 -12.624 3.791 1.00 0.00 55 THR A C 9
ATOM 12948 O O . THR A 1 55 ? -5.777 -13.807 3.480 1.00 0.00 55 THR A O 9
ATOM 12959 N N . ASN A 1 56 ? -6.359 -11.649 3.233 1.00 0.00 56 ASN A N 9
ATOM 12960 C CA . ASN A 1 56 ? -7.353 -11.921 2.201 1.00 0.00 56 ASN A CA 9
ATOM 12961 C C . ASN A 1 56 ? -6.922 -11.330 0.862 1.00 0.00 56 ASN A C 9
ATOM 12962 O O . ASN A 1 56 ? -7.408 -10.284 0.432 1.00 0.00 56 ASN A O 9
ATOM 12973 N N . PRO A 1 57 ? -5.989 -12.016 0.185 1.00 0.00 57 PRO A N 9
ATOM 12974 C CA . PRO A 1 57 ? -5.473 -11.578 -1.115 1.00 0.00 57 PRO A CA 9
ATOM 12975 C C . PRO A 1 57 ? -6.511 -11.707 -2.224 1.00 0.00 57 PRO A C 9
ATOM 12976 O O . PRO A 1 57 ? -6.336 -11.167 -3.317 1.00 0.00 57 PRO A O 9
ATOM 12987 N N . CYS A 1 58 ? -7.592 -12.424 -1.936 1.00 0.00 58 CYS A N 9
ATOM 12988 C CA . CYS A 1 58 ? -8.659 -12.624 -2.910 1.00 0.00 58 CYS A CA 9
ATOM 12989 C C . CYS A 1 58 ? -10.007 -12.206 -2.332 1.00 0.00 58 CYS A C 9
ATOM 12990 O O . CYS A 1 58 ? -11.030 -12.836 -2.597 1.00 0.00 58 CYS A O 9
ATOM 12998 N N . GLY A 1 59 ? -10.000 -11.138 -1.540 1.00 0.00 59 GLY A N 9
ATOM 12999 C CA . GLY A 1 59 ? -11.228 -10.654 -0.936 1.00 0.00 59 GLY A CA 9
ATOM 13000 C C . GLY A 1 59 ? -11.573 -9.244 -1.373 1.00 0.00 59 GLY A C 9
ATOM 13001 O O . GLY A 1 59 ? -11.516 -8.923 -2.560 1.00 0.00 59 GLY A O 9
ATOM 13005 N N . SER A 1 60 ? -11.933 -8.400 -0.411 1.00 0.00 60 SER A N 9
ATOM 13006 C CA . SER A 1 60 ? -12.294 -7.017 -0.704 1.00 0.00 60 SER A CA 9
ATOM 13007 C C . SER A 1 60 ? -12.390 -6.198 0.580 1.00 0.00 60 SER A C 9
ATOM 13008 O O . SER A 1 60 ? -12.465 -6.751 1.678 1.00 0.00 60 SER A O 9
ATOM 13016 N N . ILE A 1 61 ? -12.388 -4.878 0.433 1.00 0.00 61 ILE A N 9
ATOM 13017 C CA . ILE A 1 61 ? -12.476 -3.982 1.579 1.00 0.00 61 ILE A CA 9
ATOM 13018 C C . ILE A 1 61 ? -13.430 -2.825 1.301 1.00 0.00 61 ILE A C 9
ATOM 13019 O O . ILE A 1 61 ? -13.106 -1.907 0.548 1.00 0.00 61 ILE A O 9
ATOM 13035 N N . SER A 1 62 ? -14.608 -2.875 1.915 1.00 0.00 62 SER A N 9
ATOM 13036 C CA . SER A 1 62 ? -15.611 -1.832 1.732 1.00 0.00 62 SER A CA 9
ATOM 13037 C C . SER A 1 62 ? -15.350 -0.657 2.670 1.00 0.00 62 SER A C 9
ATOM 13038 O O . SER A 1 62 ? -14.993 -0.844 3.833 1.00 0.00 62 SER A O 9
ATOM 13046 N N . PHE A 1 63 ? -15.531 0.554 2.154 1.00 0.00 63 PHE A N 9
ATOM 13047 C CA . PHE A 1 63 ? -15.314 1.761 2.944 1.00 0.00 63 PHE A CA 9
ATOM 13048 C C . PHE A 1 63 ? -15.899 2.982 2.241 1.00 0.00 63 PHE A C 9
ATOM 13049 O O . PHE A 1 63 ? -16.403 2.888 1.121 1.00 0.00 63 PHE A O 9
ATOM 13066 N N . THR A 1 64 ? -15.830 4.131 2.908 1.00 0.00 64 THR A N 9
ATOM 13067 C CA . THR A 1 64 ? -16.354 5.371 2.350 1.00 0.00 64 THR A CA 9
ATOM 13068 C C . THR A 1 64 ? -15.319 6.488 2.426 1.00 0.00 64 THR A C 9
ATOM 13069 O O . THR A 1 64 ? -14.345 6.398 3.174 1.00 0.00 64 THR A O 9
ATOM 13080 N N . THR A 1 65 ? -15.536 7.544 1.647 1.00 0.00 65 THR A N 9
ATOM 13081 C CA . THR A 1 65 ? -14.622 8.679 1.626 1.00 0.00 65 THR A CA 9
ATOM 13082 C C . THR A 1 65 ? -15.382 9.998 1.703 1.00 0.00 65 THR A C 9
ATOM 13083 O O . THR A 1 65 ? -15.377 10.669 2.735 1.00 0.00 65 THR A O 9
ATOM 13094 N N . SER A 1 66 ? -16.035 10.364 0.605 1.00 0.00 66 SER A N 9
ATOM 13095 C CA . SER A 1 66 ? -16.798 11.606 0.547 1.00 0.00 66 SER A CA 9
ATOM 13096 C C . SER A 1 66 ? -18.244 11.337 0.145 1.00 0.00 66 SER A C 9
ATOM 13097 O O . SER A 1 66 ? -18.587 11.355 -1.037 1.00 0.00 66 SER A O 9
ATOM 13105 N N . LYS A 1 67 ? -19.091 11.087 1.138 1.00 0.00 67 LYS A N 9
ATOM 13106 C CA . LYS A 1 67 ? -20.502 10.815 0.892 1.00 0.00 67 LYS A CA 9
ATOM 13107 C C . LYS A 1 67 ? -20.671 9.777 -0.214 1.00 0.00 67 LYS A C 9
ATOM 13108 O O . LYS A 1 67 ? -21.657 9.796 -0.951 1.00 0.00 67 LYS A O 9
ATOM 13127 N N . PHE A 1 68 ? -19.704 8.873 -0.323 1.00 0.00 68 PHE A N 9
ATOM 13128 C CA . PHE A 1 68 ? -19.746 7.827 -1.338 1.00 0.00 68 PHE A CA 9
ATOM 13129 C C . PHE A 1 68 ? -19.186 6.516 -0.792 1.00 0.00 68 PHE A C 9
ATOM 13130 O O . PHE A 1 68 ? -18.587 6.484 0.282 1.00 0.00 68 PHE A O 9
ATOM 13147 N N . SER A 1 69 ? -19.388 5.436 -1.541 1.00 0.00 69 SER A N 9
ATOM 13148 C CA . SER A 1 69 ? -18.908 4.122 -1.131 1.00 0.00 69 SER A CA 9
ATOM 13149 C C . SER A 1 69 ? -18.062 3.486 -2.230 1.00 0.00 69 SER A C 9
ATOM 13150 O O . SER A 1 69 ? -18.229 3.788 -3.411 1.00 0.00 69 SER A O 9
ATOM 13158 N N . TYR A 1 70 ? -17.153 2.603 -1.831 1.00 0.00 70 TYR A N 9
ATOM 13159 C CA . TYR A 1 70 ? -16.277 1.926 -2.780 1.00 0.00 70 TYR A CA 9
ATOM 13160 C C . TYR A 1 70 ? -15.842 0.565 -2.244 1.00 0.00 70 TYR A C 9
ATOM 13161 O O . TYR A 1 70 ? -15.400 0.447 -1.101 1.00 0.00 70 TYR A O 9
ATOM 13179 N N . LYS A 1 71 ? -15.970 -0.461 -3.079 1.00 0.00 71 LYS A N 9
ATOM 13180 C CA . LYS A 1 71 ? -15.590 -1.814 -2.693 1.00 0.00 71 LYS A CA 9
ATOM 13181 C C . LYS A 1 71 ? -14.391 -2.295 -3.505 1.00 0.00 71 LYS A C 9
ATOM 13182 O O . LYS A 1 71 ? -14.539 -2.731 -4.647 1.00 0.00 71 LYS A O 9
ATOM 13201 N N . ILE A 1 72 ? -13.207 -2.214 -2.909 1.00 0.00 72 ILE A N 9
ATOM 13202 C CA . ILE A 1 72 ? -11.985 -2.643 -3.577 1.00 0.00 72 ILE A CA 9
ATOM 13203 C C . ILE A 1 72 ? -11.814 -4.156 -3.491 1.00 0.00 72 ILE A C 9
ATOM 13204 O O . ILE A 1 72 ? -11.413 -4.688 -2.456 1.00 0.00 72 ILE A O 9
ATOM 13220 N N . ASP A 1 73 ? -12.120 -4.843 -4.587 1.00 0.00 73 ASP A N 9
ATOM 13221 C CA . ASP A 1 73 ? -11.998 -6.295 -4.637 1.00 0.00 73 ASP A CA 9
ATOM 13222 C C . ASP A 1 73 ? -10.595 -6.708 -5.072 1.00 0.00 73 ASP A C 9
ATOM 13223 O O . ASP A 1 73 ? -10.146 -6.362 -6.165 1.00 0.00 73 ASP A O 9
ATOM 13232 N N . PHE A 1 74 ? -9.907 -7.448 -4.209 1.00 0.00 74 PHE A N 9
ATOM 13233 C CA . PHE A 1 74 ? -8.554 -7.906 -4.503 1.00 0.00 74 PHE A CA 9
ATOM 13234 C C . PHE A 1 74 ? -8.579 -9.120 -5.427 1.00 0.00 74 PHE A C 9
ATOM 13235 O O . PHE A 1 74 ? -7.802 -9.207 -6.376 1.00 0.00 74 PHE A O 9
ATOM 13252 N N . ALA A 1 75 ? -9.479 -10.055 -5.140 1.00 0.00 75 ALA A N 9
ATOM 13253 C CA . ALA A 1 75 ? -9.607 -11.264 -5.945 1.00 0.00 75 ALA A CA 9
ATOM 13254 C C . ALA A 1 75 ? -9.698 -10.927 -7.429 1.00 0.00 75 ALA A C 9
ATOM 13255 O O . ALA A 1 75 ? -9.273 -11.710 -8.279 1.00 0.00 75 ALA A O 9
ATOM 13262 N N . GLU A 1 76 ? -10.255 -9.760 -7.734 1.00 0.00 76 GLU A N 9
ATOM 13263 C CA . GLU A 1 76 ? -10.401 -9.322 -9.118 1.00 0.00 76 GLU A CA 9
ATOM 13264 C C . GLU A 1 76 ? -9.359 -8.263 -9.467 1.00 0.00 76 GLU A C 9
ATOM 13265 O O . GLU A 1 76 ? -9.235 -7.857 -10.622 1.00 0.00 76 GLU A O 9
ATOM 13277 N N . MET A 1 77 ? -8.613 -7.821 -8.460 1.00 0.00 77 MET A N 9
ATOM 13278 C CA . MET A 1 77 ? -7.581 -6.810 -8.660 1.00 0.00 77 MET A CA 9
ATOM 13279 C C . MET A 1 77 ? -8.163 -5.562 -9.317 1.00 0.00 77 MET A C 9
ATOM 13280 O O . MET A 1 77 ? -7.632 -5.066 -10.310 1.00 0.00 77 MET A O 9
ATOM 13294 N N . LYS A 1 78 ? -9.257 -5.059 -8.755 1.00 0.00 78 LYS A N 9
ATOM 13295 C CA . LYS A 1 78 ? -9.911 -3.868 -9.285 1.00 0.00 78 LYS A CA 9
ATOM 13296 C C . LYS A 1 78 ? -10.824 -3.238 -8.238 1.00 0.00 78 LYS A C 9
ATOM 13297 O O . LYS A 1 78 ? -11.279 -3.911 -7.313 1.00 0.00 78 LYS A O 9
ATOM 13316 N N . GLN A 1 79 ? -11.089 -1.945 -8.392 1.00 0.00 79 GLN A N 9
ATOM 13317 C CA . GLN A 1 79 ? -11.948 -1.225 -7.460 1.00 0.00 79 GLN A CA 9
ATOM 13318 C C . GLN A 1 79 ? -13.385 -1.176 -7.971 1.00 0.00 79 GLN A C 9
ATOM 13319 O O . GLN A 1 79 ? -13.622 -1.099 -9.176 1.00 0.00 79 GLN A O 9
ATOM 13333 N N . MET A 1 80 ? -14.338 -1.221 -7.046 1.00 0.00 80 MET A N 9
ATOM 13334 C CA . MET A 1 80 ? -15.751 -1.181 -7.404 1.00 0.00 80 MET A CA 9
ATOM 13335 C C . MET A 1 80 ? -16.366 0.167 -7.041 1.00 0.00 80 MET A C 9
ATOM 13336 O O . MET A 1 80 ? -16.340 0.580 -5.882 1.00 0.00 80 MET A O 9
ATOM 13350 N N . ASN A 1 81 ? -16.917 0.849 -8.040 1.00 0.00 81 ASN A N 9
ATOM 13351 C CA . ASN A 1 81 ? -17.537 2.152 -7.825 1.00 0.00 81 ASN A CA 9
ATOM 13352 C C . ASN A 1 81 ? -19.046 2.013 -7.647 1.00 0.00 81 ASN A C 9
ATOM 13353 O O . ASN A 1 81 ? -19.777 1.776 -8.610 1.00 0.00 81 ASN A O 9
ATOM 13364 N N . LEU A 1 82 ? -19.507 2.163 -6.410 1.00 0.00 82 LEU A N 9
ATOM 13365 C CA . LEU A 1 82 ? -20.929 2.056 -6.105 1.00 0.00 82 LEU A CA 9
ATOM 13366 C C . LEU A 1 82 ? -21.599 3.426 -6.141 1.00 0.00 82 LEU A C 9
ATOM 13367 O O . LEU A 1 82 ? -22.826 3.530 -6.132 1.00 0.00 82 LEU A O 9
ATOM 13383 N N . THR A 1 83 ? -20.785 4.476 -6.183 1.00 0.00 83 THR A N 9
ATOM 13384 C CA . THR A 1 83 ? -21.298 5.839 -6.222 1.00 0.00 83 THR A CA 9
ATOM 13385 C C . THR A 1 83 ? -21.711 6.232 -7.636 1.00 0.00 83 THR A C 9
ATOM 13386 O O . THR A 1 83 ? -22.713 6.920 -7.833 1.00 0.00 83 THR A O 9
ATOM 13397 N N . THR A 1 84 ? -20.933 5.790 -8.619 1.00 0.00 84 THR A N 9
ATOM 13398 C CA . THR A 1 84 ? -21.218 6.095 -10.015 1.00 0.00 84 THR A CA 9
ATOM 13399 C C . THR A 1 84 ? -21.534 4.828 -10.802 1.00 0.00 84 THR A C 9
ATOM 13400 O O . THR A 1 84 ? -22.237 4.871 -11.810 1.00 0.00 84 THR A O 9
ATOM 13411 N N . GLY A 1 85 ? -21.010 3.700 -10.333 1.00 0.00 85 GLY A N 9
ATOM 13412 C CA . GLY A 1 85 ? -21.248 2.436 -11.005 1.00 0.00 85 GLY A CA 9
ATOM 13413 C C . GLY A 1 85 ? -20.254 2.175 -12.119 1.00 0.00 85 GLY A C 9
ATOM 13414 O O . GLY A 1 85 ? -20.602 1.601 -13.151 1.00 0.00 85 GLY A O 9
ATOM 13418 N N . LYS A 1 86 ? -19.011 2.598 -11.911 1.00 0.00 86 LYS A N 9
ATOM 13419 C CA . LYS A 1 86 ? -17.962 2.408 -12.906 1.00 0.00 86 LYS A CA 9
ATOM 13420 C C . LYS A 1 86 ? -16.962 1.351 -12.446 1.00 0.00 86 LYS A C 9
ATOM 13421 O O . LYS A 1 86 ? -17.055 0.841 -11.330 1.00 0.00 86 LYS A O 9
ATOM 13440 N N . GLN A 1 87 ? -16.008 1.030 -13.314 1.00 0.00 87 GLN A N 9
ATOM 13441 C CA . GLN A 1 87 ? -14.991 0.034 -12.995 1.00 0.00 87 GLN A CA 9
ATOM 13442 C C . GLN A 1 87 ? -13.597 0.653 -13.021 1.00 0.00 87 GLN A C 9
ATOM 13443 O O . GLN A 1 87 ? -13.219 1.315 -13.988 1.00 0.00 87 GLN A O 9
ATOM 13457 N N . ARG A 1 88 ? -12.837 0.432 -11.953 1.00 0.00 88 ARG A N 9
ATOM 13458 C CA . ARG A 1 88 ? -11.486 0.969 -11.853 1.00 0.00 88 ARG A CA 9
ATOM 13459 C C . ARG A 1 88 ? -10.474 -0.147 -11.611 1.00 0.00 88 ARG A C 9
ATOM 13460 O O . ARG A 1 88 ? -10.762 -1.121 -10.914 1.00 0.00 88 ARG A O 9
ATOM 13481 N N . LEU A 1 89 ? -9.288 0.001 -12.191 1.00 0.00 89 LEU A N 9
ATOM 13482 C CA . LEU A 1 89 ? -8.232 -0.994 -12.039 1.00 0.00 89 LEU A CA 9
ATOM 13483 C C . LEU A 1 89 ? -7.273 -0.604 -10.919 1.00 0.00 89 LEU A C 9
ATOM 13484 O O . LEU A 1 89 ? -7.127 0.575 -10.597 1.00 0.00 89 LEU A O 9
ATOM 13500 N N . ILE A 1 90 ? -6.621 -1.602 -10.332 1.00 0.00 90 ILE A N 9
ATOM 13501 C CA . ILE A 1 90 ? -5.673 -1.362 -9.250 1.00 0.00 90 ILE A CA 9
ATOM 13502 C C . ILE A 1 90 ? -4.371 -2.121 -9.482 1.00 0.00 90 ILE A C 9
ATOM 13503 O O . ILE A 1 90 ? -4.371 -3.223 -10.031 1.00 0.00 90 ILE A O 9
ATOM 13519 N N . LYS A 1 91 ? -3.261 -1.525 -9.059 1.00 0.00 91 LYS A N 9
ATOM 13520 C CA . LYS A 1 91 ? -1.951 -2.145 -9.217 1.00 0.00 91 LYS A CA 9
ATOM 13521 C C . LYS A 1 91 ? -1.144 -2.047 -7.927 1.00 0.00 91 LYS A C 9
ATOM 13522 O O . LYS A 1 91 ? -1.247 -1.064 -7.192 1.00 0.00 91 LYS A O 9
ATOM 13541 N N . ARG A 1 92 ? -0.339 -3.070 -7.658 1.00 0.00 92 ARG A N 9
ATOM 13542 C CA . ARG A 1 92 ? 0.486 -3.098 -6.456 1.00 0.00 92 ARG A CA 9
ATOM 13543 C C . ARG A 1 92 ? 1.966 -3.189 -6.815 1.00 0.00 92 ARG A C 9
ATOM 13544 O O . ARG A 1 92 ? 2.445 -4.234 -7.254 1.00 0.00 92 ARG A O 9
ATOM 13565 N N . ALA A 1 93 ? 2.684 -2.087 -6.626 1.00 0.00 93 ALA A N 9
ATOM 13566 C CA . ALA A 1 93 ? 4.109 -2.042 -6.929 1.00 0.00 93 ALA A CA 9
ATOM 13567 C C . ALA A 1 93 ? 4.865 -1.216 -5.893 1.00 0.00 93 ALA A C 9
ATOM 13568 O O . ALA A 1 93 ? 4.276 -0.475 -5.106 1.00 0.00 93 ALA A O 9
ATOM 13575 N N . PRO A 1 94 ? 6.200 -1.345 -5.892 1.00 0.00 94 PRO A N 9
ATOM 13576 C CA . PRO A 1 94 ? 7.064 -0.618 -4.957 1.00 0.00 94 PRO A CA 9
ATOM 13577 C C . PRO A 1 94 ? 7.111 0.877 -5.255 1.00 0.00 94 PRO A C 9
ATOM 13578 O O . PRO A 1 94 ? 6.962 1.296 -6.403 1.00 0.00 94 PRO A O 9
ATOM 13589 N N . PHE A 1 95 ? 7.319 1.677 -4.214 1.00 0.00 95 PHE A N 9
ATOM 13590 C CA . PHE A 1 95 ? 7.386 3.126 -4.365 1.00 0.00 95 PHE A CA 9
ATOM 13591 C C . PHE A 1 95 ? 8.163 3.507 -5.621 1.00 0.00 95 PHE A C 9
ATOM 13592 O O . PHE A 1 95 ? 7.757 4.397 -6.369 1.00 0.00 95 PHE A O 9
ATOM 13609 N N . SER A 1 96 ? 9.283 2.827 -5.846 1.00 0.00 96 SER A N 9
ATOM 13610 C CA . SER A 1 96 ? 10.120 3.097 -7.009 1.00 0.00 96 SER A CA 9
ATOM 13611 C C . SER A 1 96 ? 9.994 1.980 -8.040 1.00 0.00 96 SER A C 9
ATOM 13612 O O . SER A 1 96 ? 10.722 0.989 -7.991 1.00 0.00 96 SER A O 9
ATOM 13620 N N . SER A 1 97 ? 9.064 2.148 -8.975 1.00 0.00 97 SER A N 9
ATOM 13621 C CA . SER A 1 97 ? 8.838 1.152 -10.016 1.00 0.00 97 SER A CA 9
ATOM 13622 C C . SER A 1 97 ? 10.150 0.764 -10.690 1.00 0.00 97 SER A C 9
ATOM 13623 O O . SER A 1 97 ? 10.577 -0.388 -10.627 1.00 0.00 97 SER A O 9
ATOM 13631 N N . GLY A 1 98 ? 10.787 1.737 -11.336 1.00 0.00 98 GLY A N 9
ATOM 13632 C CA . GLY A 1 98 ? 12.044 1.478 -12.013 1.00 0.00 98 GLY A CA 9
ATOM 13633 C C . GLY A 1 98 ? 13.046 2.600 -11.824 1.00 0.00 98 GLY A C 9
ATOM 13634 O O . GLY A 1 98 ? 12.964 3.382 -10.877 1.00 0.00 98 GLY A O 9
ATOM 13638 N N . PRO A 1 99 ? 14.020 2.690 -12.742 1.00 0.00 99 PRO A N 9
ATOM 13639 C CA . PRO A 1 99 ? 15.061 3.720 -12.693 1.00 0.00 99 PRO A CA 9
ATOM 13640 C C . PRO A 1 99 ? 14.515 5.111 -12.995 1.00 0.00 99 PRO A C 9
ATOM 13641 O O . PRO A 1 99 ? 14.115 5.400 -14.123 1.00 0.00 99 PRO A O 9
ATOM 13652 N N . SER A 1 100 ? 14.501 5.970 -11.980 1.00 0.00 100 SER A N 9
ATOM 13653 C CA . SER A 1 100 ? 14.000 7.330 -12.137 1.00 0.00 100 SER A CA 9
ATOM 13654 C C . SER A 1 100 ? 15.152 8.327 -12.216 1.00 0.00 100 SER A C 9
ATOM 13655 O O . SER A 1 100 ? 16.318 7.957 -12.081 1.00 0.00 100 SER A O 9
ATOM 13663 N N . SER A 1 101 ? 14.816 9.594 -12.437 1.00 0.00 101 SER A N 9
ATOM 13664 C CA . SER A 1 101 ? 15.821 10.646 -12.538 1.00 0.00 101 SER A CA 9
ATOM 13665 C C . SER A 1 101 ? 15.888 11.459 -11.250 1.00 0.00 101 SER A C 9
ATOM 13666 O O . SER A 1 101 ? 16.969 11.728 -10.727 1.00 0.00 101 SER A O 9
ATOM 13674 N N . GLY A 1 102 ? 14.723 11.850 -10.742 1.00 0.00 102 GLY A N 9
ATOM 13675 C CA . GLY A 1 102 ? 14.671 12.629 -9.519 1.00 0.00 102 GLY A CA 9
ATOM 13676 C C . GLY A 1 102 ? 13.807 13.867 -9.657 1.00 0.00 102 GLY A C 9
ATOM 13677 O O . GLY A 1 102 ? 13.525 14.548 -8.671 1.00 0.00 102 GLY A O 9
ATOM 13681 N N . GLY A 1 1 ? 9.592 9.762 -26.925 1.00 0.00 1 GLY A N 10
ATOM 13682 C CA . GLY A 1 1 ? 9.312 8.463 -27.510 1.00 0.00 1 GLY A CA 10
ATOM 13683 C C . GLY A 1 1 ? 9.725 7.319 -26.605 1.00 0.00 1 GLY A C 10
ATOM 13684 O O . GLY A 1 1 ? 10.886 7.220 -26.208 1.00 0.00 1 GLY A O 10
ATOM 13688 N N . SER A 1 2 ? 8.771 6.454 -26.275 1.00 0.00 2 SER A N 10
ATOM 13689 C CA . SER A 1 2 ? 9.040 5.314 -25.406 1.00 0.00 2 SER A CA 10
ATOM 13690 C C . SER A 1 2 ? 9.286 4.051 -26.227 1.00 0.00 2 SER A C 10
ATOM 13691 O O . SER A 1 2 ? 8.801 2.973 -25.886 1.00 0.00 2 SER A O 10
ATOM 13699 N N . SER A 1 3 ? 10.042 4.195 -27.310 1.00 0.00 3 SER A N 10
ATOM 13700 C CA . SER A 1 3 ? 10.350 3.068 -28.182 1.00 0.00 3 SER A CA 10
ATOM 13701 C C . SER A 1 3 ? 11.551 2.287 -27.658 1.00 0.00 3 SER A C 10
ATOM 13702 O O . SER A 1 3 ? 11.504 1.064 -27.533 1.00 0.00 3 SER A O 10
ATOM 13710 N N . GLY A 1 4 ? 12.628 3.005 -27.352 1.00 0.00 4 GLY A N 10
ATOM 13711 C CA . GLY A 1 4 ? 13.827 2.364 -26.844 1.00 0.00 4 GLY A CA 10
ATOM 13712 C C . GLY A 1 4 ? 13.582 1.621 -25.546 1.00 0.00 4 GLY A C 10
ATOM 13713 O O . GLY A 1 4 ? 13.605 2.216 -24.468 1.00 0.00 4 GLY A O 10
ATOM 13717 N N . SER A 1 5 ? 13.345 0.317 -25.647 1.00 0.00 5 SER A N 10
ATOM 13718 C CA . SER A 1 5 ? 13.089 -0.507 -24.471 1.00 0.00 5 SER A CA 10
ATOM 13719 C C . SER A 1 5 ? 14.312 -0.549 -23.560 1.00 0.00 5 SER A C 10
ATOM 13720 O O . SER A 1 5 ? 15.370 -1.047 -23.945 1.00 0.00 5 SER A O 10
ATOM 13728 N N . SER A 1 6 ? 14.159 -0.021 -22.350 1.00 0.00 6 SER A N 10
ATOM 13729 C CA . SER A 1 6 ? 15.251 0.006 -21.384 1.00 0.00 6 SER A CA 10
ATOM 13730 C C . SER A 1 6 ? 14.719 0.205 -19.968 1.00 0.00 6 SER A C 10
ATOM 13731 O O . SER A 1 6 ? 14.225 1.278 -19.623 1.00 0.00 6 SER A O 10
ATOM 13739 N N . GLY A 1 7 ? 14.823 -0.839 -19.151 1.00 0.00 7 GLY A N 10
ATOM 13740 C CA . GLY A 1 7 ? 14.348 -0.760 -17.782 1.00 0.00 7 GLY A CA 10
ATOM 13741 C C . GLY A 1 7 ? 15.223 0.124 -16.915 1.00 0.00 7 GLY A C 10
ATOM 13742 O O . GLY A 1 7 ? 16.130 0.790 -17.413 1.00 0.00 7 GLY A O 10
ATOM 13746 N N . ASN A 1 8 ? 14.950 0.131 -15.614 1.00 0.00 8 ASN A N 10
ATOM 13747 C CA . ASN A 1 8 ? 15.718 0.942 -14.677 1.00 0.00 8 ASN A CA 10
ATOM 13748 C C . ASN A 1 8 ? 16.748 0.091 -13.939 1.00 0.00 8 ASN A C 10
ATOM 13749 O O . ASN A 1 8 ? 16.421 -0.962 -13.393 1.00 0.00 8 ASN A O 10
ATOM 13760 N N . GLU A 1 9 ? 17.993 0.557 -13.929 1.00 0.00 9 GLU A N 10
ATOM 13761 C CA . GLU A 1 9 ? 19.071 -0.161 -13.259 1.00 0.00 9 GLU A CA 10
ATOM 13762 C C . GLU A 1 9 ? 19.560 0.609 -12.035 1.00 0.00 9 GLU A C 10
ATOM 13763 O O . GLU A 1 9 ? 20.444 1.459 -12.136 1.00 0.00 9 GLU A O 10
ATOM 13775 N N . VAL A 1 10 ? 18.977 0.304 -10.880 1.00 0.00 10 VAL A N 10
ATOM 13776 C CA . VAL A 1 10 ? 19.352 0.966 -9.637 1.00 0.00 10 VAL A CA 10
ATOM 13777 C C . VAL A 1 10 ? 20.342 0.122 -8.842 1.00 0.00 10 VAL A C 10
ATOM 13778 O O . VAL A 1 10 ? 21.253 0.651 -8.204 1.00 0.00 10 VAL A O 10
ATOM 13791 N N . ASP A 1 11 ? 20.158 -1.193 -8.885 1.00 0.00 11 ASP A N 10
ATOM 13792 C CA . ASP A 1 11 ? 21.037 -2.112 -8.170 1.00 0.00 11 ASP A CA 10
ATOM 13793 C C . ASP A 1 11 ? 21.159 -3.437 -8.915 1.00 0.00 11 ASP A C 10
ATOM 13794 O O . ASP A 1 11 ? 20.156 -4.037 -9.303 1.00 0.00 11 ASP A O 10
ATOM 13803 N N . ASP A 1 12 ? 22.393 -3.887 -9.113 1.00 0.00 12 ASP A N 10
ATOM 13804 C CA . ASP A 1 12 ? 22.647 -5.142 -9.812 1.00 0.00 12 ASP A CA 10
ATOM 13805 C C . ASP A 1 12 ? 22.586 -6.323 -8.848 1.00 0.00 12 ASP A C 10
ATOM 13806 O O . ASP A 1 12 ? 23.323 -7.297 -8.998 1.00 0.00 12 ASP A O 10
ATOM 13815 N N . MET A 1 13 ? 21.703 -6.228 -7.859 1.00 0.00 13 MET A N 10
ATOM 13816 C CA . MET A 1 13 ? 21.547 -7.289 -6.871 1.00 0.00 13 MET A CA 10
ATOM 13817 C C . MET A 1 13 ? 20.168 -7.227 -6.221 1.00 0.00 13 MET A C 10
ATOM 13818 O O . MET A 1 13 ? 19.561 -6.159 -6.131 1.00 0.00 13 MET A O 10
ATOM 13832 N N . ASP A 1 14 ? 19.680 -8.377 -5.770 1.00 0.00 14 ASP A N 10
ATOM 13833 C CA . ASP A 1 14 ? 18.373 -8.453 -5.127 1.00 0.00 14 ASP A CA 10
ATOM 13834 C C . ASP A 1 14 ? 18.166 -7.279 -4.175 1.00 0.00 14 ASP A C 10
ATOM 13835 O O . ASP A 1 14 ? 19.126 -6.649 -3.731 1.00 0.00 14 ASP A O 10
ATOM 13844 N N . THR A 1 15 ? 16.906 -6.989 -3.867 1.00 0.00 15 THR A N 10
ATOM 13845 C CA . THR A 1 15 ? 16.572 -5.890 -2.970 1.00 0.00 15 THR A CA 10
ATOM 13846 C C . THR A 1 15 ? 15.848 -6.394 -1.727 1.00 0.00 15 THR A C 10
ATOM 13847 O O . THR A 1 15 ? 14.706 -6.848 -1.803 1.00 0.00 15 THR A O 10
ATOM 13858 N N . SER A 1 16 ? 16.519 -6.312 -0.582 1.00 0.00 16 SER A N 10
ATOM 13859 C CA . SER A 1 16 ? 15.940 -6.764 0.677 1.00 0.00 16 SER A CA 10
ATOM 13860 C C . SER A 1 16 ? 14.876 -5.787 1.167 1.00 0.00 16 SER A C 10
ATOM 13861 O O . SER A 1 16 ? 13.712 -6.152 1.335 1.00 0.00 16 SER A O 10
ATOM 13869 N N . ASP A 1 17 ? 15.284 -4.543 1.395 1.00 0.00 17 ASP A N 10
ATOM 13870 C CA . ASP A 1 17 ? 14.367 -3.511 1.865 1.00 0.00 17 ASP A CA 10
ATOM 13871 C C . ASP A 1 17 ? 13.554 -2.939 0.708 1.00 0.00 17 ASP A C 10
ATOM 13872 O O . ASP A 1 17 ? 14.026 -2.071 -0.027 1.00 0.00 17 ASP A O 10
ATOM 13881 N N . THR A 1 18 ? 12.329 -3.431 0.552 1.00 0.00 18 THR A N 10
ATOM 13882 C CA . THR A 1 18 ? 11.451 -2.970 -0.516 1.00 0.00 18 THR A CA 10
ATOM 13883 C C . THR A 1 18 ? 10.036 -2.731 -0.001 1.00 0.00 18 THR A C 10
ATOM 13884 O O . THR A 1 18 ? 9.355 -3.664 0.423 1.00 0.00 18 THR A O 10
ATOM 13895 N N . GLN A 1 19 ? 9.601 -1.476 -0.041 1.00 0.00 19 GLN A N 10
ATOM 13896 C CA . GLN A 1 19 ? 8.267 -1.116 0.422 1.00 0.00 19 GLN A CA 10
ATOM 13897 C C . GLN A 1 19 ? 7.249 -1.230 -0.707 1.00 0.00 19 GLN A C 10
ATOM 13898 O O . GLN A 1 19 ? 7.356 -0.545 -1.725 1.00 0.00 19 GLN A O 10
ATOM 13912 N N . TRP A 1 20 ? 6.262 -2.099 -0.522 1.00 0.00 20 TRP A N 10
ATOM 13913 C CA . TRP A 1 20 ? 5.224 -2.304 -1.526 1.00 0.00 20 TRP A CA 10
ATOM 13914 C C . TRP A 1 20 ? 4.089 -1.302 -1.347 1.00 0.00 20 TRP A C 10
ATOM 13915 O O . TRP A 1 20 ? 3.437 -1.268 -0.304 1.00 0.00 20 TRP A O 10
ATOM 13936 N N . GLY A 1 21 ? 3.856 -0.488 -2.372 1.00 0.00 21 GLY A N 10
ATOM 13937 C CA . GLY A 1 21 ? 2.798 0.503 -2.307 1.00 0.00 21 GLY A CA 10
ATOM 13938 C C . GLY A 1 21 ? 1.562 0.084 -3.079 1.00 0.00 21 GLY A C 10
ATOM 13939 O O . GLY A 1 21 ? 1.566 -0.943 -3.758 1.00 0.00 21 GLY A O 10
ATOM 13943 N N . TRP A 1 22 ? 0.503 0.878 -2.973 1.00 0.00 22 TRP A N 10
ATOM 13944 C CA . TRP A 1 22 ? -0.746 0.582 -3.665 1.00 0.00 22 TRP A CA 10
ATOM 13945 C C . TRP A 1 22 ? -1.162 1.745 -4.559 1.00 0.00 22 TRP A C 10
ATOM 13946 O O . TRP A 1 22 ? -0.943 2.909 -4.222 1.00 0.00 22 TRP A O 10
ATOM 13967 N N . PHE A 1 23 ? -1.762 1.424 -5.700 1.00 0.00 23 PHE A N 10
ATOM 13968 C CA . PHE A 1 23 ? -2.208 2.443 -6.643 1.00 0.00 23 PHE A CA 10
ATOM 13969 C C . PHE A 1 23 ? -3.544 2.057 -7.270 1.00 0.00 23 PHE A C 10
ATOM 13970 O O . PHE A 1 23 ? -3.973 0.905 -7.185 1.00 0.00 23 PHE A O 10
ATOM 13987 N N . TYR A 1 24 ? -4.198 3.027 -7.899 1.00 0.00 24 TYR A N 10
ATOM 13988 C CA . TYR A 1 24 ? -5.488 2.791 -8.538 1.00 0.00 24 TYR A CA 10
ATOM 13989 C C . TYR A 1 24 ? -5.646 3.658 -9.783 1.00 0.00 24 TYR A C 10
ATOM 13990 O O . TYR A 1 24 ? -5.417 4.868 -9.745 1.00 0.00 24 TYR A O 10
ATOM 14008 N N . LEU A 1 25 ? -6.038 3.031 -10.886 1.00 0.00 25 LEU A N 10
ATOM 14009 C CA . LEU A 1 25 ? -6.228 3.743 -12.145 1.00 0.00 25 LEU A CA 10
ATOM 14010 C C . LEU A 1 25 ? -7.386 4.732 -12.041 1.00 0.00 25 LEU A C 10
ATOM 14011 O O . LEU A 1 25 ? -8.549 4.335 -11.976 1.00 0.00 25 LEU A O 10
ATOM 14027 N N . ALA A 1 26 ? -7.058 6.020 -12.029 1.00 0.00 26 ALA A N 10
ATOM 14028 C CA . ALA A 1 26 ? -8.071 7.064 -11.938 1.00 0.00 26 ALA A CA 10
ATOM 14029 C C . ALA A 1 26 ? -8.852 7.187 -13.242 1.00 0.00 26 ALA A C 10
ATOM 14030 O O . ALA A 1 26 ? -8.454 6.636 -14.268 1.00 0.00 26 ALA A O 10
ATOM 14037 N N . GLU A 1 27 ? -9.965 7.911 -13.194 1.00 0.00 27 GLU A N 10
ATOM 14038 C CA . GLU A 1 27 ? -10.802 8.104 -14.372 1.00 0.00 27 GLU A CA 10
ATOM 14039 C C . GLU A 1 27 ? -10.054 8.883 -15.450 1.00 0.00 27 GLU A C 10
ATOM 14040 O O . GLU A 1 27 ? -10.223 8.631 -16.643 1.00 0.00 27 GLU A O 10
ATOM 14052 N N . CYS A 1 28 ? -9.229 9.831 -15.020 1.00 0.00 28 CYS A N 10
ATOM 14053 C CA . CYS A 1 28 ? -8.455 10.650 -15.947 1.00 0.00 28 CYS A CA 10
ATOM 14054 C C . CYS A 1 28 ? -7.496 9.789 -16.762 1.00 0.00 28 CYS A C 10
ATOM 14055 O O . CYS A 1 28 ? -7.174 10.111 -17.905 1.00 0.00 28 CYS A O 10
ATOM 14063 N N . GLY A 1 29 ? -7.041 8.691 -16.166 1.00 0.00 29 GLY A N 10
ATOM 14064 C CA . GLY A 1 29 ? -6.122 7.801 -16.850 1.00 0.00 29 GLY A CA 10
ATOM 14065 C C . GLY A 1 29 ? -4.880 7.509 -16.032 1.00 0.00 29 GLY A C 10
ATOM 14066 O O . GLY A 1 29 ? -4.378 6.385 -16.031 1.00 0.00 29 GLY A O 10
ATOM 14070 N N . LYS A 1 30 ? -4.381 8.524 -15.335 1.00 0.00 30 LYS A N 10
ATOM 14071 C CA . LYS A 1 30 ? -3.189 8.372 -14.508 1.00 0.00 30 LYS A CA 10
ATOM 14072 C C . LYS A 1 30 ? -3.527 7.691 -13.186 1.00 0.00 30 LYS A C 10
ATOM 14073 O O . LYS A 1 30 ? -4.545 7.993 -12.564 1.00 0.00 30 LYS A O 10
ATOM 14092 N N . TRP A 1 31 ? -2.666 6.772 -12.763 1.00 0.00 31 TRP A N 10
ATOM 14093 C CA . TRP A 1 31 ? -2.874 6.049 -11.513 1.00 0.00 31 TRP A CA 10
ATOM 14094 C C . TRP A 1 31 ? -2.501 6.915 -10.315 1.00 0.00 31 TRP A C 10
ATOM 14095 O O . TRP A 1 31 ? -1.404 7.471 -10.255 1.00 0.00 31 TRP A O 10
ATOM 14116 N N . HIS A 1 32 ? -3.421 7.026 -9.361 1.00 0.00 32 HIS A N 10
ATOM 14117 C CA . HIS A 1 32 ? -3.187 7.824 -8.163 1.00 0.00 32 HIS A CA 10
ATOM 14118 C C . HIS A 1 32 ? -2.920 6.929 -6.957 1.00 0.00 32 HIS A C 10
ATOM 14119 O O . HIS A 1 32 ? -3.807 6.211 -6.497 1.00 0.00 32 HIS A O 10
ATOM 14133 N N . MET A 1 33 ? -1.692 6.977 -6.450 1.00 0.00 33 MET A N 10
ATOM 14134 C CA . MET A 1 33 ? -1.310 6.171 -5.298 1.00 0.00 33 MET A CA 10
ATOM 14135 C C . MET A 1 33 ? -2.214 6.464 -4.104 1.00 0.00 33 MET A C 10
ATOM 14136 O O . MET A 1 33 ? -2.604 7.609 -3.875 1.00 0.00 33 MET A O 10
ATOM 14150 N N . PHE A 1 34 ? -2.544 5.423 -3.348 1.00 0.00 34 PHE A N 10
ATOM 14151 C CA . PHE A 1 34 ? -3.403 5.569 -2.179 1.00 0.00 34 PHE A CA 10
ATOM 14152 C C . PHE A 1 34 ? -2.778 6.517 -1.160 1.00 0.00 34 PHE A C 10
ATOM 14153 O O . PHE A 1 34 ? -1.585 6.434 -0.869 1.00 0.00 34 PHE A O 10
ATOM 14170 N N . GLN A 1 35 ? -3.594 7.418 -0.621 1.00 0.00 35 GLN A N 10
ATOM 14171 C CA . GLN A 1 35 ? -3.121 8.383 0.364 1.00 0.00 35 GLN A CA 10
ATOM 14172 C C . GLN A 1 35 ? -4.245 8.788 1.313 1.00 0.00 35 GLN A C 10
ATOM 14173 O O . GLN A 1 35 ? -5.412 8.875 0.930 1.00 0.00 35 GLN A O 10
ATOM 14187 N N . PRO A 1 36 ? -3.887 9.043 2.580 1.00 0.00 36 PRO A N 10
ATOM 14188 C CA . PRO A 1 36 ? -4.851 9.443 3.609 1.00 0.00 36 PRO A CA 10
ATOM 14189 C C . PRO A 1 36 ? -5.396 10.848 3.378 1.00 0.00 36 PRO A C 10
ATOM 14190 O O . PRO A 1 36 ? -4.675 11.835 3.520 1.00 0.00 36 PRO A O 10
ATOM 14201 N N . ASP A 1 37 ? -6.673 10.931 3.021 1.00 0.00 37 ASP A N 10
ATOM 14202 C CA . ASP A 1 37 ? -7.316 12.216 2.771 1.00 0.00 37 ASP A CA 10
ATOM 14203 C C . ASP A 1 37 ? -7.753 12.868 4.079 1.00 0.00 37 ASP A C 10
ATOM 14204 O O . ASP A 1 37 ? -7.865 12.204 5.110 1.00 0.00 37 ASP A O 10
ATOM 14213 N N . THR A 1 38 ? -7.998 14.174 4.031 1.00 0.00 38 THR A N 10
ATOM 14214 C CA . THR A 1 38 ? -8.421 14.916 5.212 1.00 0.00 38 THR A CA 10
ATOM 14215 C C . THR A 1 38 ? -9.574 14.214 5.919 1.00 0.00 38 THR A C 10
ATOM 14216 O O . THR A 1 38 ? -10.196 13.309 5.365 1.00 0.00 38 THR A O 10
ATOM 14227 N N . ASN A 1 39 ? -9.854 14.638 7.148 1.00 0.00 39 ASN A N 10
ATOM 14228 C CA . ASN A 1 39 ? -10.934 14.048 7.931 1.00 0.00 39 ASN A CA 10
ATOM 14229 C C . ASN A 1 39 ? -12.251 14.094 7.163 1.00 0.00 39 ASN A C 10
ATOM 14230 O O . ASN A 1 39 ? -12.988 13.109 7.115 1.00 0.00 39 ASN A O 10
ATOM 14241 N N . SER A 1 40 ? -12.540 15.244 6.563 1.00 0.00 40 SER A N 10
ATOM 14242 C CA . SER A 1 40 ? -13.770 15.420 5.800 1.00 0.00 40 SER A CA 10
ATOM 14243 C C . SER A 1 40 ? -13.987 14.252 4.843 1.00 0.00 40 SER A C 10
ATOM 14244 O O . SER A 1 40 ? -15.019 13.583 4.889 1.00 0.00 40 SER A O 10
ATOM 14252 N N . GLN A 1 41 ? -13.007 14.015 3.977 1.00 0.00 41 GLN A N 10
ATOM 14253 C CA . GLN A 1 41 ? -13.091 12.928 3.009 1.00 0.00 41 GLN A CA 10
ATOM 14254 C C . GLN A 1 41 ? -12.012 11.882 3.269 1.00 0.00 41 GLN A C 10
ATOM 14255 O O . GLN A 1 41 ? -11.390 11.372 2.337 1.00 0.00 41 GLN A O 10
ATOM 14269 N N . CYS A 1 42 ? -11.796 11.567 4.541 1.00 0.00 42 CYS A N 10
ATOM 14270 C CA . CYS A 1 42 ? -10.791 10.582 4.925 1.00 0.00 42 CYS A CA 10
ATOM 14271 C C . CYS A 1 42 ? -10.851 9.360 4.014 1.00 0.00 42 CYS A C 10
ATOM 14272 O O . CYS A 1 42 ? -11.899 8.730 3.873 1.00 0.00 42 CYS A O 10
ATOM 14280 N N . SER A 1 43 ? -9.721 9.033 3.395 1.00 0.00 43 SER A N 10
ATOM 14281 C CA . SER A 1 43 ? -9.646 7.890 2.493 1.00 0.00 43 SER A CA 10
ATOM 14282 C C . SER A 1 43 ? -8.753 6.797 3.073 1.00 0.00 43 SER A C 10
ATOM 14283 O O . SER A 1 43 ? -8.165 6.963 4.141 1.00 0.00 43 SER A O 10
ATOM 14291 N N . VAL A 1 44 ? -8.658 5.680 2.360 1.00 0.00 44 VAL A N 10
ATOM 14292 C CA . VAL A 1 44 ? -7.837 4.559 2.801 1.00 0.00 44 VAL A CA 10
ATOM 14293 C C . VAL A 1 44 ? -6.418 4.668 2.255 1.00 0.00 44 VAL A C 10
ATOM 14294 O O . VAL A 1 44 ? -6.217 4.903 1.063 1.00 0.00 44 VAL A O 10
ATOM 14307 N N . SER A 1 45 ? -5.436 4.497 3.134 1.00 0.00 45 SER A N 10
ATOM 14308 C CA . SER A 1 45 ? -4.034 4.579 2.741 1.00 0.00 45 SER A CA 10
ATOM 14309 C C . SER A 1 45 ? -3.495 3.204 2.360 1.00 0.00 45 SER A C 10
ATOM 14310 O O . SER A 1 45 ? -3.995 2.179 2.823 1.00 0.00 45 SER A O 10
ATOM 14318 N N . SER A 1 46 ? -2.470 3.190 1.514 1.00 0.00 46 SER A N 10
ATOM 14319 C CA . SER A 1 46 ? -1.863 1.942 1.067 1.00 0.00 46 SER A CA 10
ATOM 14320 C C . SER A 1 46 ? -1.890 0.897 2.179 1.00 0.00 46 SER A C 10
ATOM 14321 O O . SER A 1 46 ? -2.162 -0.278 1.934 1.00 0.00 46 SER A O 10
ATOM 14329 N N . GLU A 1 47 ? -1.607 1.335 3.402 1.00 0.00 47 GLU A N 10
ATOM 14330 C CA . GLU A 1 47 ? -1.598 0.438 4.551 1.00 0.00 47 GLU A CA 10
ATOM 14331 C C . GLU A 1 47 ? -2.947 -0.257 4.709 1.00 0.00 47 GLU A C 10
ATOM 14332 O O . GLU A 1 47 ? -3.031 -1.485 4.692 1.00 0.00 47 GLU A O 10
ATOM 14344 N N . ASP A 1 48 ? -4.000 0.537 4.864 1.00 0.00 48 ASP A N 10
ATOM 14345 C CA . ASP A 1 48 ? -5.346 0.000 5.025 1.00 0.00 48 ASP A CA 10
ATOM 14346 C C . ASP A 1 48 ? -5.607 -1.122 4.025 1.00 0.00 48 ASP A C 10
ATOM 14347 O O . ASP A 1 48 ? -6.016 -2.220 4.403 1.00 0.00 48 ASP A O 10
ATOM 14356 N N . ILE A 1 49 ? -5.368 -0.838 2.749 1.00 0.00 49 ILE A N 10
ATOM 14357 C CA . ILE A 1 49 ? -5.576 -1.824 1.696 1.00 0.00 49 ILE A CA 10
ATOM 14358 C C . ILE A 1 49 ? -4.595 -2.984 1.826 1.00 0.00 49 ILE A C 10
ATOM 14359 O O . ILE A 1 49 ? -4.994 -4.121 2.078 1.00 0.00 49 ILE A O 10
ATOM 14375 N N . GLU A 1 50 ? -3.311 -2.688 1.655 1.00 0.00 50 GLU A N 10
ATOM 14376 C CA . GLU A 1 50 ? -2.273 -3.707 1.754 1.00 0.00 50 GLU A CA 10
ATOM 14377 C C . GLU A 1 50 ? -2.542 -4.645 2.927 1.00 0.00 50 GLU A C 10
ATOM 14378 O O . GLU A 1 50 ? -2.227 -5.834 2.872 1.00 0.00 50 GLU A O 10
ATOM 14390 N N . LYS A 1 51 ? -3.127 -4.102 3.989 1.00 0.00 51 LYS A N 10
ATOM 14391 C CA . LYS A 1 51 ? -3.441 -4.888 5.177 1.00 0.00 51 LYS A CA 10
ATOM 14392 C C . LYS A 1 51 ? -4.419 -6.010 4.844 1.00 0.00 51 LYS A C 10
ATOM 14393 O O . LYS A 1 51 ? -4.110 -7.188 5.019 1.00 0.00 51 LYS A O 10
ATOM 14412 N N . SER A 1 52 ? -5.600 -5.636 4.361 1.00 0.00 52 SER A N 10
ATOM 14413 C CA . SER A 1 52 ? -6.624 -6.611 4.005 1.00 0.00 52 SER A CA 10
ATOM 14414 C C . SER A 1 52 ? -6.108 -7.579 2.945 1.00 0.00 52 SER A C 10
ATOM 14415 O O . SER A 1 52 ? -6.366 -8.781 3.008 1.00 0.00 52 SER A O 10
ATOM 14423 N N . PHE A 1 53 ? -5.376 -7.046 1.972 1.00 0.00 53 PHE A N 10
ATOM 14424 C CA . PHE A 1 53 ? -4.823 -7.862 0.897 1.00 0.00 53 PHE A CA 10
ATOM 14425 C C . PHE A 1 53 ? -3.864 -8.912 1.449 1.00 0.00 53 PHE A C 10
ATOM 14426 O O . PHE A 1 53 ? -3.996 -10.102 1.163 1.00 0.00 53 PHE A O 10
ATOM 14443 N N . LYS A 1 54 ? -2.897 -8.463 2.242 1.00 0.00 54 LYS A N 10
ATOM 14444 C CA . LYS A 1 54 ? -1.914 -9.361 2.836 1.00 0.00 54 LYS A CA 10
ATOM 14445 C C . LYS A 1 54 ? -2.596 -10.563 3.482 1.00 0.00 54 LYS A C 10
ATOM 14446 O O . LYS A 1 54 ? -2.352 -11.708 3.101 1.00 0.00 54 LYS A O 10
ATOM 14465 N N . THR A 1 55 ? -3.454 -10.295 4.462 1.00 0.00 55 THR A N 10
ATOM 14466 C CA . THR A 1 55 ? -4.172 -11.354 5.161 1.00 0.00 55 THR A CA 10
ATOM 14467 C C . THR A 1 55 ? -4.950 -12.227 4.184 1.00 0.00 55 THR A C 10
ATOM 14468 O O . THR A 1 55 ? -4.955 -13.452 4.300 1.00 0.00 55 THR A O 10
ATOM 14479 N N . ASN A 1 56 ? -5.606 -11.590 3.220 1.00 0.00 56 ASN A N 10
ATOM 14480 C CA . ASN A 1 56 ? -6.388 -12.310 2.221 1.00 0.00 56 ASN A CA 10
ATOM 14481 C C . ASN A 1 56 ? -6.165 -11.725 0.830 1.00 0.00 56 ASN A C 10
ATOM 14482 O O . ASN A 1 56 ? -6.673 -10.656 0.490 1.00 0.00 56 ASN A O 10
ATOM 14493 N N . PRO A 1 57 ? -5.388 -12.442 0.004 1.00 0.00 57 PRO A N 10
ATOM 14494 C CA . PRO A 1 57 ? -5.081 -12.014 -1.364 1.00 0.00 57 PRO A CA 10
ATOM 14495 C C . PRO A 1 57 ? -6.296 -12.092 -2.282 1.00 0.00 57 PRO A C 10
ATOM 14496 O O . PRO A 1 57 ? -6.337 -11.445 -3.330 1.00 0.00 57 PRO A O 10
ATOM 14507 N N . CYS A 1 58 ? -7.283 -12.885 -1.882 1.00 0.00 58 CYS A N 10
ATOM 14508 C CA . CYS A 1 58 ? -8.500 -13.047 -2.670 1.00 0.00 58 CYS A CA 10
ATOM 14509 C C . CYS A 1 58 ? -9.713 -12.514 -1.914 1.00 0.00 58 CYS A C 10
ATOM 14510 O O . CYS A 1 58 ? -10.782 -13.121 -1.927 1.00 0.00 58 CYS A O 10
ATOM 14518 N N . GLY A 1 59 ? -9.537 -11.373 -1.254 1.00 0.00 59 GLY A N 10
ATOM 14519 C CA . GLY A 1 59 ? -10.624 -10.777 -0.500 1.00 0.00 59 GLY A CA 10
ATOM 14520 C C . GLY A 1 59 ? -10.952 -9.372 -0.965 1.00 0.00 59 GLY A C 10
ATOM 14521 O O . GLY A 1 59 ? -10.498 -8.941 -2.025 1.00 0.00 59 GLY A O 10
ATOM 14525 N N . SER A 1 60 ? -11.742 -8.657 -0.172 1.00 0.00 60 SER A N 10
ATOM 14526 C CA . SER A 1 60 ? -12.134 -7.294 -0.511 1.00 0.00 60 SER A CA 10
ATOM 14527 C C . SER A 1 60 ? -12.084 -6.392 0.718 1.00 0.00 60 SER A C 10
ATOM 14528 O O . SER A 1 60 ? -11.936 -6.867 1.844 1.00 0.00 60 SER A O 10
ATOM 14536 N N . ILE A 1 61 ? -12.208 -5.088 0.493 1.00 0.00 61 ILE A N 10
ATOM 14537 C CA . ILE A 1 61 ? -12.178 -4.119 1.581 1.00 0.00 61 ILE A CA 10
ATOM 14538 C C . ILE A 1 61 ? -13.199 -3.009 1.357 1.00 0.00 61 ILE A C 10
ATOM 14539 O O . ILE A 1 61 ? -13.113 -2.260 0.384 1.00 0.00 61 ILE A O 10
ATOM 14555 N N . SER A 1 62 ? -14.163 -2.906 2.266 1.00 0.00 62 SER A N 10
ATOM 14556 C CA . SER A 1 62 ? -15.202 -1.888 2.167 1.00 0.00 62 SER A CA 10
ATOM 14557 C C . SER A 1 62 ? -14.888 -0.701 3.072 1.00 0.00 62 SER A C 10
ATOM 14558 O O . SER A 1 62 ? -14.343 -0.866 4.164 1.00 0.00 62 SER A O 10
ATOM 14566 N N . PHE A 1 63 ? -15.235 0.496 2.611 1.00 0.00 63 PHE A N 10
ATOM 14567 C CA . PHE A 1 63 ? -14.989 1.712 3.377 1.00 0.00 63 PHE A CA 10
ATOM 14568 C C . PHE A 1 63 ? -15.794 2.880 2.816 1.00 0.00 63 PHE A C 10
ATOM 14569 O O . PHE A 1 63 ? -16.446 2.759 1.778 1.00 0.00 63 PHE A O 10
ATOM 14586 N N . THR A 1 64 ? -15.746 4.013 3.511 1.00 0.00 64 THR A N 10
ATOM 14587 C CA . THR A 1 64 ? -16.471 5.203 3.085 1.00 0.00 64 THR A CA 10
ATOM 14588 C C . THR A 1 64 ? -15.661 6.466 3.354 1.00 0.00 64 THR A C 10
ATOM 14589 O O . THR A 1 64 ? -14.818 6.496 4.251 1.00 0.00 64 THR A O 10
ATOM 14600 N N . THR A 1 65 ? -15.923 7.509 2.573 1.00 0.00 65 THR A N 10
ATOM 14601 C CA . THR A 1 65 ? -15.218 8.775 2.727 1.00 0.00 65 THR A CA 10
ATOM 14602 C C . THR A 1 65 ? -16.100 9.816 3.409 1.00 0.00 65 THR A C 10
ATOM 14603 O O . THR A 1 65 ? -15.914 10.125 4.586 1.00 0.00 65 THR A O 10
ATOM 14614 N N . SER A 1 66 ? -17.059 10.352 2.662 1.00 0.00 66 SER A N 10
ATOM 14615 C CA . SER A 1 66 ? -17.968 11.361 3.194 1.00 0.00 66 SER A CA 10
ATOM 14616 C C . SER A 1 66 ? -19.422 10.952 2.976 1.00 0.00 66 SER A C 10
ATOM 14617 O O . SER A 1 66 ? -20.122 10.578 3.917 1.00 0.00 66 SER A O 10
ATOM 14625 N N . LYS A 1 67 ? -19.869 11.026 1.727 1.00 0.00 67 LYS A N 10
ATOM 14626 C CA . LYS A 1 67 ? -21.239 10.662 1.382 1.00 0.00 67 LYS A CA 10
ATOM 14627 C C . LYS A 1 67 ? -21.263 9.664 0.228 1.00 0.00 67 LYS A C 10
ATOM 14628 O O . LYS A 1 67 ? -22.217 9.621 -0.548 1.00 0.00 67 LYS A O 10
ATOM 14647 N N . PHE A 1 68 ? -20.208 8.863 0.123 1.00 0.00 68 PHE A N 10
ATOM 14648 C CA . PHE A 1 68 ? -20.108 7.865 -0.935 1.00 0.00 68 PHE A CA 10
ATOM 14649 C C . PHE A 1 68 ? -19.499 6.570 -0.406 1.00 0.00 68 PHE A C 10
ATOM 14650 O O . PHE A 1 68 ? -19.060 6.501 0.742 1.00 0.00 68 PHE A O 10
ATOM 14667 N N . SER A 1 69 ? -19.476 5.545 -1.252 1.00 0.00 69 SER A N 10
ATOM 14668 C CA . SER A 1 69 ? -18.925 4.250 -0.869 1.00 0.00 69 SER A CA 10
ATOM 14669 C C . SER A 1 69 ? -17.958 3.736 -1.931 1.00 0.00 69 SER A C 10
ATOM 14670 O O . SER A 1 69 ? -18.043 4.114 -3.100 1.00 0.00 69 SER A O 10
ATOM 14678 N N . TYR A 1 70 ? -17.039 2.872 -1.516 1.00 0.00 70 TYR A N 10
ATOM 14679 C CA . TYR A 1 70 ? -16.053 2.307 -2.430 1.00 0.00 70 TYR A CA 10
ATOM 14680 C C . TYR A 1 70 ? -15.604 0.926 -1.961 1.00 0.00 70 TYR A C 10
ATOM 14681 O O . TYR A 1 70 ? -15.255 0.735 -0.796 1.00 0.00 70 TYR A O 10
ATOM 14699 N N . LYS A 1 71 ? -15.615 -0.036 -2.878 1.00 0.00 71 LYS A N 10
ATOM 14700 C CA . LYS A 1 71 ? -15.208 -1.400 -2.562 1.00 0.00 71 LYS A CA 10
ATOM 14701 C C . LYS A 1 71 ? -14.044 -1.838 -3.446 1.00 0.00 71 LYS A C 10
ATOM 14702 O O . LYS A 1 71 ? -14.175 -1.915 -4.668 1.00 0.00 71 LYS A O 10
ATOM 14721 N N . ILE A 1 72 ? -12.908 -2.126 -2.820 1.00 0.00 72 ILE A N 10
ATOM 14722 C CA . ILE A 1 72 ? -11.723 -2.559 -3.549 1.00 0.00 72 ILE A CA 10
ATOM 14723 C C . ILE A 1 72 ? -11.538 -4.070 -3.450 1.00 0.00 72 ILE A C 10
ATOM 14724 O O . ILE A 1 72 ? -11.222 -4.598 -2.383 1.00 0.00 72 ILE A O 10
ATOM 14740 N N . ASP A 1 73 ? -11.734 -4.759 -4.568 1.00 0.00 73 ASP A N 10
ATOM 14741 C CA . ASP A 1 73 ? -11.586 -6.209 -4.608 1.00 0.00 73 ASP A CA 10
ATOM 14742 C C . ASP A 1 73 ? -10.168 -6.600 -5.013 1.00 0.00 73 ASP A C 10
ATOM 14743 O O . ASP A 1 73 ? -9.646 -6.124 -6.021 1.00 0.00 73 ASP A O 10
ATOM 14752 N N . PHE A 1 74 ? -9.549 -7.468 -4.219 1.00 0.00 74 PHE A N 10
ATOM 14753 C CA . PHE A 1 74 ? -8.190 -7.921 -4.493 1.00 0.00 74 PHE A CA 10
ATOM 14754 C C . PHE A 1 74 ? -8.195 -9.102 -5.459 1.00 0.00 74 PHE A C 10
ATOM 14755 O O . PHE A 1 74 ? -7.466 -9.111 -6.450 1.00 0.00 74 PHE A O 10
ATOM 14772 N N . ALA A 1 75 ? -9.023 -10.099 -5.161 1.00 0.00 75 ALA A N 10
ATOM 14773 C CA . ALA A 1 75 ? -9.125 -11.285 -6.002 1.00 0.00 75 ALA A CA 10
ATOM 14774 C C . ALA A 1 75 ? -9.374 -10.905 -7.458 1.00 0.00 75 ALA A C 10
ATOM 14775 O O . ALA A 1 75 ? -8.872 -11.557 -8.373 1.00 0.00 75 ALA A O 10
ATOM 14782 N N . GLU A 1 76 ? -10.153 -9.848 -7.664 1.00 0.00 76 GLU A N 10
ATOM 14783 C CA . GLU A 1 76 ? -10.469 -9.384 -9.010 1.00 0.00 76 GLU A CA 10
ATOM 14784 C C . GLU A 1 76 ? -9.395 -8.430 -9.523 1.00 0.00 76 GLU A C 10
ATOM 14785 O O . GLU A 1 76 ? -9.377 -8.073 -10.701 1.00 0.00 76 GLU A O 10
ATOM 14797 N N . MET A 1 77 ? -8.501 -8.019 -8.629 1.00 0.00 77 MET A N 10
ATOM 14798 C CA . MET A 1 77 ? -7.423 -7.106 -8.991 1.00 0.00 77 MET A CA 10
ATOM 14799 C C . MET A 1 77 ? -7.977 -5.835 -9.627 1.00 0.00 77 MET A C 10
ATOM 14800 O O . MET A 1 77 ? -7.458 -5.355 -10.635 1.00 0.00 77 MET A O 10
ATOM 14814 N N . LYS A 1 78 ? -9.034 -5.294 -9.031 1.00 0.00 78 LYS A N 10
ATOM 14815 C CA . LYS A 1 78 ? -9.659 -4.077 -9.537 1.00 0.00 78 LYS A CA 10
ATOM 14816 C C . LYS A 1 78 ? -10.485 -3.397 -8.451 1.00 0.00 78 LYS A C 10
ATOM 14817 O O . LYS A 1 78 ? -10.792 -4.001 -7.423 1.00 0.00 78 LYS A O 10
ATOM 14836 N N . GLN A 1 79 ? -10.842 -2.138 -8.686 1.00 0.00 79 GLN A N 10
ATOM 14837 C CA . GLN A 1 79 ? -11.633 -1.377 -7.726 1.00 0.00 79 GLN A CA 10
ATOM 14838 C C . GLN A 1 79 ? -13.102 -1.345 -8.135 1.00 0.00 79 GLN A C 10
ATOM 14839 O O . GLN A 1 79 ? -13.439 -0.920 -9.240 1.00 0.00 79 GLN A O 10
ATOM 14853 N N . MET A 1 80 ? -13.971 -1.797 -7.238 1.00 0.00 80 MET A N 10
ATOM 14854 C CA . MET A 1 80 ? -15.404 -1.818 -7.506 1.00 0.00 80 MET A CA 10
ATOM 14855 C C . MET A 1 80 ? -16.066 -0.527 -7.035 1.00 0.00 80 MET A C 10
ATOM 14856 O O . MET A 1 80 ? -16.066 -0.218 -5.844 1.00 0.00 80 MET A O 10
ATOM 14870 N N . ASN A 1 81 ? -16.627 0.223 -7.977 1.00 0.00 81 ASN A N 10
ATOM 14871 C CA . ASN A 1 81 ? -17.291 1.482 -7.657 1.00 0.00 81 ASN A CA 10
ATOM 14872 C C . ASN A 1 81 ? -18.752 1.248 -7.287 1.00 0.00 81 ASN A C 10
ATOM 14873 O O . ASN A 1 81 ? -19.426 0.404 -7.879 1.00 0.00 81 ASN A O 10
ATOM 14884 N N . LEU A 1 82 ? -19.236 2.001 -6.306 1.00 0.00 82 LEU A N 10
ATOM 14885 C CA . LEU A 1 82 ? -20.619 1.876 -5.857 1.00 0.00 82 LEU A CA 10
ATOM 14886 C C . LEU A 1 82 ? -21.364 3.197 -6.018 1.00 0.00 82 LEU A C 10
ATOM 14887 O O . LEU A 1 82 ? -22.461 3.240 -6.576 1.00 0.00 82 LEU A O 10
ATOM 14903 N N . THR A 1 83 ? -20.761 4.275 -5.527 1.00 0.00 83 THR A N 10
ATOM 14904 C CA . THR A 1 83 ? -21.367 5.598 -5.617 1.00 0.00 83 THR A CA 10
ATOM 14905 C C . THR A 1 83 ? -21.761 5.925 -7.053 1.00 0.00 83 THR A C 10
ATOM 14906 O O . THR A 1 83 ? -22.881 6.366 -7.315 1.00 0.00 83 THR A O 10
ATOM 14917 N N . THR A 1 84 ? -20.835 5.705 -7.981 1.00 0.00 84 THR A N 10
ATOM 14918 C CA . THR A 1 84 ? -21.086 5.977 -9.391 1.00 0.00 84 THR A CA 10
ATOM 14919 C C . THR A 1 84 ? -21.309 4.686 -10.169 1.00 0.00 84 THR A C 10
ATOM 14920 O O . THR A 1 84 ? -21.977 4.679 -11.202 1.00 0.00 84 THR A O 10
ATOM 14931 N N . GLY A 1 85 ? -20.745 3.592 -9.665 1.00 0.00 85 GLY A N 10
ATOM 14932 C CA . GLY A 1 85 ? -20.894 2.309 -10.326 1.00 0.00 85 GLY A CA 10
ATOM 14933 C C . GLY A 1 85 ? -19.890 2.113 -11.445 1.00 0.00 85 GLY A C 10
ATOM 14934 O O . GLY A 1 85 ? -20.031 1.205 -12.265 1.00 0.00 85 GLY A O 10
ATOM 14938 N N . LYS A 1 86 ? -18.873 2.967 -11.481 1.00 0.00 86 LYS A N 10
ATOM 14939 C CA . LYS A 1 86 ? -17.841 2.885 -12.508 1.00 0.00 86 LYS A CA 10
ATOM 14940 C C . LYS A 1 86 ? -16.876 1.739 -12.219 1.00 0.00 86 LYS A C 10
ATOM 14941 O O . LYS A 1 86 ? -16.971 1.083 -11.182 1.00 0.00 86 LYS A O 10
ATOM 14960 N N . GLN A 1 87 ? -15.948 1.506 -13.141 1.00 0.00 87 GLN A N 10
ATOM 14961 C CA . GLN A 1 87 ? -14.965 0.440 -12.983 1.00 0.00 87 GLN A CA 10
ATOM 14962 C C . GLN A 1 87 ? -13.546 0.991 -13.073 1.00 0.00 87 GLN A C 10
ATOM 14963 O O . GLN A 1 87 ? -13.263 1.877 -13.880 1.00 0.00 87 GLN A O 10
ATOM 14977 N N . ARG A 1 88 ? -12.657 0.460 -12.240 1.00 0.00 88 ARG A N 10
ATOM 14978 C CA . ARG A 1 88 ? -11.267 0.899 -12.224 1.00 0.00 88 ARG A CA 10
ATOM 14979 C C . ARG A 1 88 ? -10.334 -0.259 -11.884 1.00 0.00 88 ARG A C 10
ATOM 14980 O O . ARG A 1 88 ? -10.741 -1.232 -11.247 1.00 0.00 88 ARG A O 10
ATOM 15001 N N . LEU A 1 89 ? -9.081 -0.149 -12.311 1.00 0.00 89 LEU A N 10
ATOM 15002 C CA . LEU A 1 89 ? -8.090 -1.187 -12.052 1.00 0.00 89 LEU A CA 10
ATOM 15003 C C . LEU A 1 89 ? -7.129 -0.759 -10.948 1.00 0.00 89 LEU A C 10
ATOM 15004 O O . LEU A 1 89 ? -6.960 0.432 -10.686 1.00 0.00 89 LEU A O 10
ATOM 15020 N N . ILE A 1 90 ? -6.501 -1.738 -10.305 1.00 0.00 90 ILE A N 10
ATOM 15021 C CA . ILE A 1 90 ? -5.555 -1.462 -9.231 1.00 0.00 90 ILE A CA 10
ATOM 15022 C C . ILE A 1 90 ? -4.269 -2.261 -9.413 1.00 0.00 90 ILE A C 10
ATOM 15023 O O . ILE A 1 90 ? -4.289 -3.385 -9.915 1.00 0.00 90 ILE A O 10
ATOM 15039 N N . LYS A 1 91 ? -3.151 -1.674 -8.999 1.00 0.00 91 LYS A N 10
ATOM 15040 C CA . LYS A 1 91 ? -1.854 -2.331 -9.113 1.00 0.00 91 LYS A CA 10
ATOM 15041 C C . LYS A 1 91 ? -1.022 -2.114 -7.853 1.00 0.00 91 LYS A C 10
ATOM 15042 O O . LYS A 1 91 ? -1.026 -1.026 -7.276 1.00 0.00 91 LYS A O 10
ATOM 15061 N N . ARG A 1 92 ? -0.308 -3.153 -7.434 1.00 0.00 92 ARG A N 10
ATOM 15062 C CA . ARG A 1 92 ? 0.529 -3.075 -6.243 1.00 0.00 92 ARG A CA 10
ATOM 15063 C C . ARG A 1 92 ? 2.009 -3.114 -6.615 1.00 0.00 92 ARG A C 10
ATOM 15064 O O . ARG A 1 92 ? 2.563 -4.180 -6.884 1.00 0.00 92 ARG A O 10
ATOM 15085 N N . ALA A 1 93 ? 2.641 -1.946 -6.629 1.00 0.00 93 ALA A N 10
ATOM 15086 C CA . ALA A 1 93 ? 4.056 -1.847 -6.967 1.00 0.00 93 ALA A CA 10
ATOM 15087 C C . ALA A 1 93 ? 4.830 -1.112 -5.878 1.00 0.00 93 ALA A C 10
ATOM 15088 O O . ALA A 1 93 ? 4.288 -0.278 -5.152 1.00 0.00 93 ALA A O 10
ATOM 15095 N N . PRO A 1 94 ? 6.128 -1.427 -5.758 1.00 0.00 94 PRO A N 10
ATOM 15096 C CA . PRO A 1 94 ? 7.005 -0.808 -4.759 1.00 0.00 94 PRO A CA 10
ATOM 15097 C C . PRO A 1 94 ? 7.288 0.658 -5.067 1.00 0.00 94 PRO A C 10
ATOM 15098 O O . PRO A 1 94 ? 7.321 1.064 -6.229 1.00 0.00 94 PRO A O 10
ATOM 15109 N N . PHE A 1 95 ? 7.493 1.449 -4.018 1.00 0.00 95 PHE A N 10
ATOM 15110 C CA . PHE A 1 95 ? 7.774 2.871 -4.177 1.00 0.00 95 PHE A CA 10
ATOM 15111 C C . PHE A 1 95 ? 9.142 3.087 -4.816 1.00 0.00 95 PHE A C 10
ATOM 15112 O O . PHE A 1 95 ? 10.160 3.144 -4.126 1.00 0.00 95 PHE A O 10
ATOM 15129 N N . SER A 1 96 ? 9.158 3.207 -6.140 1.00 0.00 96 SER A N 10
ATOM 15130 C CA . SER A 1 96 ? 10.401 3.412 -6.874 1.00 0.00 96 SER A CA 10
ATOM 15131 C C . SER A 1 96 ? 10.271 4.580 -7.846 1.00 0.00 96 SER A C 10
ATOM 15132 O O . SER A 1 96 ? 9.679 4.448 -8.917 1.00 0.00 96 SER A O 10
ATOM 15140 N N . SER A 1 97 ? 10.829 5.725 -7.465 1.00 0.00 97 SER A N 10
ATOM 15141 C CA . SER A 1 97 ? 10.772 6.919 -8.301 1.00 0.00 97 SER A CA 10
ATOM 15142 C C . SER A 1 97 ? 12.172 7.469 -8.557 1.00 0.00 97 SER A C 10
ATOM 15143 O O . SER A 1 97 ? 12.643 8.355 -7.845 1.00 0.00 97 SER A O 10
ATOM 15151 N N . GLY A 1 98 ? 12.833 6.937 -9.581 1.00 0.00 98 GLY A N 10
ATOM 15152 C CA . GLY A 1 98 ? 14.172 7.386 -9.914 1.00 0.00 98 GLY A CA 10
ATOM 15153 C C . GLY A 1 98 ? 15.233 6.734 -9.050 1.00 0.00 98 GLY A C 10
ATOM 15154 O O . GLY A 1 98 ? 14.967 5.785 -8.313 1.00 0.00 98 GLY A O 10
ATOM 15158 N N . PRO A 1 99 ? 16.470 7.247 -9.138 1.00 0.00 99 PRO A N 10
ATOM 15159 C CA . PRO A 1 99 ? 17.600 6.723 -8.366 1.00 0.00 99 PRO A CA 10
ATOM 15160 C C . PRO A 1 99 ? 17.475 7.025 -6.876 1.00 0.00 99 PRO A C 10
ATOM 15161 O O . PRO A 1 99 ? 16.548 7.713 -6.448 1.00 0.00 99 PRO A O 10
ATOM 15172 N N . SER A 1 100 ? 18.413 6.506 -6.091 1.00 0.00 100 SER A N 10
ATOM 15173 C CA . SER A 1 100 ? 18.405 6.717 -4.648 1.00 0.00 100 SER A CA 10
ATOM 15174 C C . SER A 1 100 ? 19.787 7.133 -4.152 1.00 0.00 100 SER A C 10
ATOM 15175 O O . SER A 1 100 ? 20.803 6.810 -4.768 1.00 0.00 100 SER A O 10
ATOM 15183 N N . SER A 1 101 ? 19.816 7.853 -3.035 1.00 0.00 101 SER A N 10
ATOM 15184 C CA . SER A 1 101 ? 21.072 8.317 -2.457 1.00 0.00 101 SER A CA 10
ATOM 15185 C C . SER A 1 101 ? 22.173 7.278 -2.645 1.00 0.00 101 SER A C 10
ATOM 15186 O O . SER A 1 101 ? 21.911 6.076 -2.668 1.00 0.00 101 SER A O 10
ATOM 15194 N N . GLY A 1 102 ? 23.408 7.752 -2.780 1.00 0.00 102 GLY A N 10
ATOM 15195 C CA . GLY A 1 102 ? 24.532 6.853 -2.965 1.00 0.00 102 GLY A CA 10
ATOM 15196 C C . GLY A 1 102 ? 25.276 6.581 -1.672 1.00 0.00 102 GLY A C 10
ATOM 15197 O O . GLY A 1 102 ? 25.163 7.343 -0.711 1.00 0.00 102 GLY A O 10
ATOM 15201 N N . GLY A 1 1 ? 9.152 -1.460 -26.059 1.00 0.00 1 GLY A N 11
ATOM 15202 C CA . GLY A 1 1 ? 9.601 -1.844 -24.734 1.00 0.00 1 GLY A CA 11
ATOM 15203 C C . GLY A 1 1 ? 9.422 -0.736 -23.717 1.00 0.00 1 GLY A C 11
ATOM 15204 O O . GLY A 1 1 ? 10.126 0.273 -23.758 1.00 0.00 1 GLY A O 11
ATOM 15208 N N . SER A 1 2 ? 8.476 -0.921 -22.801 1.00 0.00 2 SER A N 11
ATOM 15209 C CA . SER A 1 2 ? 8.203 0.074 -21.772 1.00 0.00 2 SER A CA 11
ATOM 15210 C C . SER A 1 2 ? 9.136 -0.108 -20.579 1.00 0.00 2 SER A C 11
ATOM 15211 O O . SER A 1 2 ? 9.891 0.798 -20.223 1.00 0.00 2 SER A O 11
ATOM 15219 N N . SER A 1 3 ? 9.079 -1.285 -19.965 1.00 0.00 3 SER A N 11
ATOM 15220 C CA . SER A 1 3 ? 9.915 -1.586 -18.809 1.00 0.00 3 SER A CA 11
ATOM 15221 C C . SER A 1 3 ? 11.365 -1.808 -19.230 1.00 0.00 3 SER A C 11
ATOM 15222 O O . SER A 1 3 ? 11.675 -2.753 -19.955 1.00 0.00 3 SER A O 11
ATOM 15230 N N . GLY A 1 4 ? 12.250 -0.929 -18.770 1.00 0.00 4 GLY A N 11
ATOM 15231 C CA . GLY A 1 4 ? 13.656 -1.045 -19.109 1.00 0.00 4 GLY A CA 11
ATOM 15232 C C . GLY A 1 4 ? 13.955 -0.564 -20.515 1.00 0.00 4 GLY A C 11
ATOM 15233 O O . GLY A 1 4 ? 13.310 -0.988 -21.474 1.00 0.00 4 GLY A O 11
ATOM 15237 N N . SER A 1 5 ? 14.935 0.325 -20.639 1.00 0.00 5 SER A N 11
ATOM 15238 C CA . SER A 1 5 ? 15.315 0.869 -21.938 1.00 0.00 5 SER A CA 11
ATOM 15239 C C . SER A 1 5 ? 16.487 0.092 -22.530 1.00 0.00 5 SER A C 11
ATOM 15240 O O . SER A 1 5 ? 16.447 -0.327 -23.687 1.00 0.00 5 SER A O 11
ATOM 15248 N N . SER A 1 6 ? 17.530 -0.095 -21.728 1.00 0.00 6 SER A N 11
ATOM 15249 C CA . SER A 1 6 ? 18.716 -0.817 -22.173 1.00 0.00 6 SER A CA 11
ATOM 15250 C C . SER A 1 6 ? 18.880 -2.121 -21.398 1.00 0.00 6 SER A C 11
ATOM 15251 O O . SER A 1 6 ? 19.983 -2.474 -20.981 1.00 0.00 6 SER A O 11
ATOM 15259 N N . GLY A 1 7 ? 17.774 -2.834 -21.210 1.00 0.00 7 GLY A N 11
ATOM 15260 C CA . GLY A 1 7 ? 17.815 -4.091 -20.485 1.00 0.00 7 GLY A CA 11
ATOM 15261 C C . GLY A 1 7 ? 18.000 -3.895 -18.994 1.00 0.00 7 GLY A C 11
ATOM 15262 O O . GLY A 1 7 ? 18.921 -3.202 -18.561 1.00 0.00 7 GLY A O 11
ATOM 15266 N N . ASN A 1 8 ? 17.122 -4.505 -18.205 1.00 0.00 8 ASN A N 11
ATOM 15267 C CA . ASN A 1 8 ? 17.191 -4.391 -16.752 1.00 0.00 8 ASN A CA 11
ATOM 15268 C C . ASN A 1 8 ? 18.623 -4.578 -16.260 1.00 0.00 8 ASN A C 11
ATOM 15269 O O . ASN A 1 8 ? 19.256 -5.597 -16.535 1.00 0.00 8 ASN A O 11
ATOM 15280 N N . GLU A 1 9 ? 19.126 -3.587 -15.531 1.00 0.00 9 GLU A N 11
ATOM 15281 C CA . GLU A 1 9 ? 20.483 -3.643 -15.000 1.00 0.00 9 GLU A CA 11
ATOM 15282 C C . GLU A 1 9 ? 20.468 -3.810 -13.484 1.00 0.00 9 GLU A C 11
ATOM 15283 O O . GLU A 1 9 ? 21.498 -3.674 -12.823 1.00 0.00 9 GLU A O 11
ATOM 15295 N N . VAL A 1 10 ? 19.293 -4.105 -12.938 1.00 0.00 10 VAL A N 11
ATOM 15296 C CA . VAL A 1 10 ? 19.142 -4.291 -11.500 1.00 0.00 10 VAL A CA 11
ATOM 15297 C C . VAL A 1 10 ? 18.639 -5.694 -11.177 1.00 0.00 10 VAL A C 11
ATOM 15298 O O . VAL A 1 10 ? 17.703 -6.188 -11.806 1.00 0.00 10 VAL A O 11
ATOM 15311 N N . ASP A 1 11 ? 19.266 -6.329 -10.194 1.00 0.00 11 ASP A N 11
ATOM 15312 C CA . ASP A 1 11 ? 18.880 -7.675 -9.785 1.00 0.00 11 ASP A CA 11
ATOM 15313 C C . ASP A 1 11 ? 17.378 -7.757 -9.530 1.00 0.00 11 ASP A C 11
ATOM 15314 O O . ASP A 1 11 ? 16.731 -6.748 -9.251 1.00 0.00 11 ASP A O 11
ATOM 15323 N N . ASP A 1 12 ? 16.832 -8.963 -9.627 1.00 0.00 12 ASP A N 11
ATOM 15324 C CA . ASP A 1 12 ? 15.406 -9.177 -9.407 1.00 0.00 12 ASP A CA 11
ATOM 15325 C C . ASP A 1 12 ? 15.054 -9.012 -7.932 1.00 0.00 12 ASP A C 11
ATOM 15326 O O . ASP A 1 12 ? 15.936 -8.879 -7.084 1.00 0.00 12 ASP A O 11
ATOM 15335 N N . MET A 1 13 ? 13.759 -9.020 -7.633 1.00 0.00 13 MET A N 11
ATOM 15336 C CA . MET A 1 13 ? 13.290 -8.872 -6.260 1.00 0.00 13 MET A CA 11
ATOM 15337 C C . MET A 1 13 ? 13.257 -10.220 -5.548 1.00 0.00 13 MET A C 11
ATOM 15338 O O . MET A 1 13 ? 12.268 -10.949 -5.626 1.00 0.00 13 MET A O 11
ATOM 15352 N N . ASP A 1 14 ? 14.342 -10.546 -4.856 1.00 0.00 14 ASP A N 11
ATOM 15353 C CA . ASP A 1 14 ? 14.436 -11.807 -4.129 1.00 0.00 14 ASP A CA 11
ATOM 15354 C C . ASP A 1 14 ? 14.701 -11.561 -2.647 1.00 0.00 14 ASP A C 11
ATOM 15355 O O . ASP A 1 14 ? 15.495 -12.264 -2.022 1.00 0.00 14 ASP A O 11
ATOM 15364 N N . THR A 1 15 ? 14.029 -10.558 -2.089 1.00 0.00 15 THR A N 11
ATOM 15365 C CA . THR A 1 15 ? 14.193 -10.219 -0.682 1.00 0.00 15 THR A CA 11
ATOM 15366 C C . THR A 1 15 ? 12.851 -9.890 -0.036 1.00 0.00 15 THR A C 11
ATOM 15367 O O . THR A 1 15 ? 11.895 -9.524 -0.720 1.00 0.00 15 THR A O 11
ATOM 15378 N N . SER A 1 16 ? 12.788 -10.021 1.285 1.00 0.00 16 SER A N 11
ATOM 15379 C CA . SER A 1 16 ? 11.561 -9.740 2.023 1.00 0.00 16 SER A CA 11
ATOM 15380 C C . SER A 1 16 ? 11.483 -8.265 2.404 1.00 0.00 16 SER A C 11
ATOM 15381 O O . SER A 1 16 ? 10.442 -7.627 2.247 1.00 0.00 16 SER A O 11
ATOM 15389 N N . ASP A 1 17 ? 12.590 -7.731 2.907 1.00 0.00 17 ASP A N 11
ATOM 15390 C CA . ASP A 1 17 ? 12.648 -6.331 3.311 1.00 0.00 17 ASP A CA 11
ATOM 15391 C C . ASP A 1 17 ? 12.355 -5.412 2.129 1.00 0.00 17 ASP A C 11
ATOM 15392 O O . ASP A 1 17 ? 13.266 -4.994 1.412 1.00 0.00 17 ASP A O 11
ATOM 15401 N N . THR A 1 18 ? 11.078 -5.100 1.930 1.00 0.00 18 THR A N 11
ATOM 15402 C CA . THR A 1 18 ? 10.665 -4.233 0.834 1.00 0.00 18 THR A CA 11
ATOM 15403 C C . THR A 1 18 ? 9.245 -3.720 1.045 1.00 0.00 18 THR A C 11
ATOM 15404 O O . THR A 1 18 ? 8.335 -4.492 1.348 1.00 0.00 18 THR A O 11
ATOM 15415 N N . GLN A 1 19 ? 9.063 -2.413 0.883 1.00 0.00 19 GLN A N 11
ATOM 15416 C CA . GLN A 1 19 ? 7.752 -1.798 1.056 1.00 0.00 19 GLN A CA 11
ATOM 15417 C C . GLN A 1 19 ? 6.905 -1.960 -0.202 1.00 0.00 19 GLN A C 11
ATOM 15418 O O . GLN A 1 19 ? 7.332 -1.602 -1.300 1.00 0.00 19 GLN A O 11
ATOM 15432 N N . TRP A 1 20 ? 5.703 -2.500 -0.035 1.00 0.00 20 TRP A N 11
ATOM 15433 C CA . TRP A 1 20 ? 4.796 -2.709 -1.157 1.00 0.00 20 TRP A CA 11
ATOM 15434 C C . TRP A 1 20 ? 3.676 -1.673 -1.153 1.00 0.00 20 TRP A C 11
ATOM 15435 O O . TRP A 1 20 ? 2.815 -1.681 -0.275 1.00 0.00 20 TRP A O 11
ATOM 15456 N N . GLY A 1 21 ? 3.695 -0.783 -2.140 1.00 0.00 21 GLY A N 11
ATOM 15457 C CA . GLY A 1 21 ? 2.676 0.246 -2.230 1.00 0.00 21 GLY A CA 11
ATOM 15458 C C . GLY A 1 21 ? 1.500 -0.176 -3.088 1.00 0.00 21 GLY A C 11
ATOM 15459 O O . GLY A 1 21 ? 1.569 -1.181 -3.796 1.00 0.00 21 GLY A O 11
ATOM 15463 N N . TRP A 1 22 ? 0.418 0.591 -3.024 1.00 0.00 22 TRP A N 11
ATOM 15464 C CA . TRP A 1 22 ? -0.779 0.290 -3.801 1.00 0.00 22 TRP A CA 11
ATOM 15465 C C . TRP A 1 22 ? -1.111 1.431 -4.756 1.00 0.00 22 TRP A C 11
ATOM 15466 O O . TRP A 1 22 ? -1.010 2.604 -4.395 1.00 0.00 22 TRP A O 11
ATOM 15487 N N . PHE A 1 23 ? -1.506 1.081 -5.975 1.00 0.00 23 PHE A N 11
ATOM 15488 C CA . PHE A 1 23 ? -1.851 2.077 -6.982 1.00 0.00 23 PHE A CA 11
ATOM 15489 C C . PHE A 1 23 ? -3.204 1.763 -7.616 1.00 0.00 23 PHE A C 11
ATOM 15490 O O . PHE A 1 23 ? -3.616 0.605 -7.685 1.00 0.00 23 PHE A O 11
ATOM 15507 N N . TYR A 1 24 ? -3.889 2.803 -8.077 1.00 0.00 24 TYR A N 11
ATOM 15508 C CA . TYR A 1 24 ? -5.196 2.640 -8.702 1.00 0.00 24 TYR A CA 11
ATOM 15509 C C . TYR A 1 24 ? -5.360 3.596 -9.881 1.00 0.00 24 TYR A C 11
ATOM 15510 O O . TYR A 1 24 ? -5.224 4.811 -9.734 1.00 0.00 24 TYR A O 11
ATOM 15528 N N . LEU A 1 25 ? -5.652 3.037 -11.050 1.00 0.00 25 LEU A N 11
ATOM 15529 C CA . LEU A 1 25 ? -5.835 3.838 -12.256 1.00 0.00 25 LEU A CA 11
ATOM 15530 C C . LEU A 1 25 ? -6.824 4.973 -12.010 1.00 0.00 25 LEU A C 11
ATOM 15531 O O . LEU A 1 25 ? -7.889 4.768 -11.429 1.00 0.00 25 LEU A O 11
ATOM 15547 N N . ALA A 1 26 ? -6.465 6.172 -12.459 1.00 0.00 26 ALA A N 11
ATOM 15548 C CA . ALA A 1 26 ? -7.322 7.339 -12.293 1.00 0.00 26 ALA A CA 11
ATOM 15549 C C . ALA A 1 26 ? -8.186 7.566 -13.528 1.00 0.00 26 ALA A C 11
ATOM 15550 O O . ALA A 1 26 ? -8.072 6.844 -14.518 1.00 0.00 26 ALA A O 11
ATOM 15557 N N . GLU A 1 27 ? -9.049 8.575 -13.464 1.00 0.00 27 GLU A N 11
ATOM 15558 C CA . GLU A 1 27 ? -9.933 8.896 -14.578 1.00 0.00 27 GLU A CA 11
ATOM 15559 C C . GLU A 1 27 ? -9.173 9.623 -15.684 1.00 0.00 27 GLU A C 11
ATOM 15560 O O . GLU A 1 27 ? -9.371 9.353 -16.869 1.00 0.00 27 GLU A O 11
ATOM 15572 N N . CYS A 1 28 ? -8.305 10.547 -15.287 1.00 0.00 28 CYS A N 11
ATOM 15573 C CA . CYS A 1 28 ? -7.516 11.315 -16.243 1.00 0.00 28 CYS A CA 11
ATOM 15574 C C . CYS A 1 28 ? -6.654 10.394 -17.101 1.00 0.00 28 CYS A C 11
ATOM 15575 O O . CYS A 1 28 ? -6.365 10.697 -18.258 1.00 0.00 28 CYS A O 11
ATOM 15583 N N . GLY A 1 29 ? -6.245 9.268 -16.525 1.00 0.00 29 GLY A N 11
ATOM 15584 C CA . GLY A 1 29 ? -5.419 8.321 -17.250 1.00 0.00 29 GLY A CA 11
ATOM 15585 C C . GLY A 1 29 ? -4.225 7.854 -16.441 1.00 0.00 29 GLY A C 11
ATOM 15586 O O . GLY A 1 29 ? -3.879 6.673 -16.457 1.00 0.00 29 GLY A O 11
ATOM 15590 N N . LYS A 1 30 ? -3.593 8.783 -15.733 1.00 0.00 30 LYS A N 11
ATOM 15591 C CA . LYS A 1 30 ? -2.430 8.461 -14.913 1.00 0.00 30 LYS A CA 11
ATOM 15592 C C . LYS A 1 30 ? -2.854 7.835 -13.589 1.00 0.00 30 LYS A C 11
ATOM 15593 O O . LYS A 1 30 ? -3.801 8.294 -12.950 1.00 0.00 30 LYS A O 11
ATOM 15612 N N . TRP A 1 31 ? -2.148 6.786 -13.183 1.00 0.00 31 TRP A N 11
ATOM 15613 C CA . TRP A 1 31 ? -2.451 6.098 -11.933 1.00 0.00 31 TRP A CA 11
ATOM 15614 C C . TRP A 1 31 ? -2.016 6.932 -10.733 1.00 0.00 31 TRP A C 11
ATOM 15615 O O . TRP A 1 31 ? -0.973 7.586 -10.765 1.00 0.00 31 TRP A O 11
ATOM 15636 N N . HIS A 1 32 ? -2.821 6.904 -9.675 1.00 0.00 32 HIS A N 11
ATOM 15637 C CA . HIS A 1 32 ? -2.517 7.658 -8.464 1.00 0.00 32 HIS A CA 11
ATOM 15638 C C . HIS A 1 32 ? -2.369 6.724 -7.266 1.00 0.00 32 HIS A C 11
ATOM 15639 O O . HIS A 1 32 ? -3.334 6.093 -6.836 1.00 0.00 32 HIS A O 11
ATOM 15653 N N . MET A 1 33 ? -1.154 6.641 -6.734 1.00 0.00 33 MET A N 11
ATOM 15654 C CA . MET A 1 33 ? -0.880 5.784 -5.586 1.00 0.00 33 MET A CA 11
ATOM 15655 C C . MET A 1 33 ? -1.687 6.230 -4.370 1.00 0.00 33 MET A C 11
ATOM 15656 O O . MET A 1 33 ? -1.553 7.363 -3.906 1.00 0.00 33 MET A O 11
ATOM 15670 N N . PHE A 1 34 ? -2.524 5.334 -3.859 1.00 0.00 34 PHE A N 11
ATOM 15671 C CA . PHE A 1 34 ? -3.353 5.636 -2.698 1.00 0.00 34 PHE A CA 11
ATOM 15672 C C . PHE A 1 34 ? -2.585 6.485 -1.688 1.00 0.00 34 PHE A C 11
ATOM 15673 O O . PHE A 1 34 ? -1.462 6.153 -1.311 1.00 0.00 34 PHE A O 11
ATOM 15690 N N . GLN A 1 35 ? -3.201 7.580 -1.256 1.00 0.00 35 GLN A N 11
ATOM 15691 C CA . GLN A 1 35 ? -2.576 8.477 -0.291 1.00 0.00 35 GLN A CA 11
ATOM 15692 C C . GLN A 1 35 ? -3.475 8.683 0.923 1.00 0.00 35 GLN A C 11
ATOM 15693 O O . GLN A 1 35 ? -4.698 8.770 0.813 1.00 0.00 35 GLN A O 11
ATOM 15707 N N . PRO A 1 36 ? -2.858 8.762 2.111 1.00 0.00 36 PRO A N 11
ATOM 15708 C CA . PRO A 1 36 ? -3.584 8.959 3.369 1.00 0.00 36 PRO A CA 11
ATOM 15709 C C . PRO A 1 36 ? -4.186 10.356 3.479 1.00 0.00 36 PRO A C 11
ATOM 15710 O O . PRO A 1 36 ? -3.583 11.338 3.044 1.00 0.00 36 PRO A O 11
ATOM 15721 N N . ASP A 1 37 ? -5.376 10.438 4.062 1.00 0.00 37 ASP A N 11
ATOM 15722 C CA . ASP A 1 37 ? -6.059 11.715 4.231 1.00 0.00 37 ASP A CA 11
ATOM 15723 C C . ASP A 1 37 ? -6.887 11.724 5.512 1.00 0.00 37 ASP A C 11
ATOM 15724 O O . ASP A 1 37 ? -7.306 10.675 6.001 1.00 0.00 37 ASP A O 11
ATOM 15733 N N . THR A 1 38 ? -7.119 12.917 6.052 1.00 0.00 38 THR A N 11
ATOM 15734 C CA . THR A 1 38 ? -7.894 13.063 7.278 1.00 0.00 38 THR A CA 11
ATOM 15735 C C . THR A 1 38 ? -9.289 13.604 6.984 1.00 0.00 38 THR A C 11
ATOM 15736 O O . THR A 1 38 ? -10.281 12.888 7.110 1.00 0.00 38 THR A O 11
ATOM 15747 N N . ASN A 1 39 ? -9.356 14.872 6.593 1.00 0.00 39 ASN A N 11
ATOM 15748 C CA . ASN A 1 39 ? -10.631 15.509 6.281 1.00 0.00 39 ASN A CA 11
ATOM 15749 C C . ASN A 1 39 ? -10.769 15.743 4.780 1.00 0.00 39 ASN A C 11
ATOM 15750 O O . ASN A 1 39 ? -11.787 15.399 4.179 1.00 0.00 39 ASN A O 11
ATOM 15761 N N . SER A 1 40 ? -9.739 16.331 4.181 1.00 0.00 40 SER A N 11
ATOM 15762 C CA . SER A 1 40 ? -9.746 16.615 2.751 1.00 0.00 40 SER A CA 11
ATOM 15763 C C . SER A 1 40 ? -10.473 15.515 1.983 1.00 0.00 40 SER A C 11
ATOM 15764 O O . SER A 1 40 ? -11.581 15.719 1.486 1.00 0.00 40 SER A O 11
ATOM 15772 N N . GLN A 1 41 ? -9.842 14.350 1.890 1.00 0.00 41 GLN A N 11
ATOM 15773 C CA . GLN A 1 41 ? -10.428 13.218 1.182 1.00 0.00 41 GLN A CA 11
ATOM 15774 C C . GLN A 1 41 ? -10.774 12.091 2.150 1.00 0.00 41 GLN A C 11
ATOM 15775 O O . GLN A 1 41 ? -11.432 11.119 1.776 1.00 0.00 41 GLN A O 11
ATOM 15789 N N . CYS A 1 42 ? -10.328 12.228 3.393 1.00 0.00 42 CYS A N 11
ATOM 15790 C CA . CYS A 1 42 ? -10.591 11.220 4.415 1.00 0.00 42 CYS A CA 11
ATOM 15791 C C . CYS A 1 42 ? -10.497 9.815 3.829 1.00 0.00 42 CYS A C 11
ATOM 15792 O O . CYS A 1 42 ? -11.113 8.878 4.337 1.00 0.00 42 CYS A O 11
ATOM 15800 N N . SER A 1 43 ? -9.723 9.677 2.758 1.00 0.00 43 SER A N 11
ATOM 15801 C CA . SER A 1 43 ? -9.552 8.387 2.099 1.00 0.00 43 SER A CA 11
ATOM 15802 C C . SER A 1 43 ? -8.686 7.456 2.943 1.00 0.00 43 SER A C 11
ATOM 15803 O O . SER A 1 43 ? -8.326 7.781 4.075 1.00 0.00 43 SER A O 11
ATOM 15811 N N . VAL A 1 44 ? -8.356 6.297 2.384 1.00 0.00 44 VAL A N 11
ATOM 15812 C CA . VAL A 1 44 ? -7.531 5.318 3.083 1.00 0.00 44 VAL A CA 11
ATOM 15813 C C . VAL A 1 44 ? -6.064 5.457 2.693 1.00 0.00 44 VAL A C 11
ATOM 15814 O O . VAL A 1 44 ? -5.741 5.987 1.631 1.00 0.00 44 VAL A O 11
ATOM 15827 N N . SER A 1 45 ? -5.179 4.978 3.561 1.00 0.00 45 SER A N 11
ATOM 15828 C CA . SER A 1 45 ? -3.745 5.051 3.310 1.00 0.00 45 SER A CA 11
ATOM 15829 C C . SER A 1 45 ? -3.244 3.776 2.638 1.00 0.00 45 SER A C 11
ATOM 15830 O O . SER A 1 45 ? -3.747 2.684 2.902 1.00 0.00 45 SER A O 11
ATOM 15838 N N . SER A 1 46 ? -2.251 3.924 1.768 1.00 0.00 46 SER A N 11
ATOM 15839 C CA . SER A 1 46 ? -1.684 2.786 1.054 1.00 0.00 46 SER A CA 11
ATOM 15840 C C . SER A 1 46 ? -1.513 1.591 1.987 1.00 0.00 46 SER A C 11
ATOM 15841 O O . SER A 1 46 ? -1.555 0.440 1.551 1.00 0.00 46 SER A O 11
ATOM 15849 N N . GLU A 1 47 ? -1.320 1.873 3.271 1.00 0.00 47 GLU A N 11
ATOM 15850 C CA . GLU A 1 47 ? -1.141 0.821 4.265 1.00 0.00 47 GLU A CA 11
ATOM 15851 C C . GLU A 1 47 ? -2.470 0.141 4.582 1.00 0.00 47 GLU A C 11
ATOM 15852 O O . GLU A 1 47 ? -2.578 -1.085 4.538 1.00 0.00 47 GLU A O 11
ATOM 15864 N N . ASP A 1 48 ? -3.478 0.945 4.902 1.00 0.00 48 ASP A N 11
ATOM 15865 C CA . ASP A 1 48 ? -4.800 0.422 5.226 1.00 0.00 48 ASP A CA 11
ATOM 15866 C C . ASP A 1 48 ? -5.227 -0.639 4.217 1.00 0.00 48 ASP A C 11
ATOM 15867 O O . ASP A 1 48 ? -5.418 -1.804 4.569 1.00 0.00 48 ASP A O 11
ATOM 15876 N N . ILE A 1 49 ? -5.376 -0.229 2.962 1.00 0.00 49 ILE A N 11
ATOM 15877 C CA . ILE A 1 49 ? -5.781 -1.144 1.902 1.00 0.00 49 ILE A CA 11
ATOM 15878 C C . ILE A 1 49 ? -4.933 -2.412 1.918 1.00 0.00 49 ILE A C 11
ATOM 15879 O O . ILE A 1 49 ? -5.462 -3.523 1.950 1.00 0.00 49 ILE A O 11
ATOM 15895 N N . GLU A 1 50 ? -3.616 -2.237 1.896 1.00 0.00 50 GLU A N 11
ATOM 15896 C CA . GLU A 1 50 ? -2.695 -3.368 1.908 1.00 0.00 50 GLU A CA 11
ATOM 15897 C C . GLU A 1 50 ? -3.018 -4.319 3.056 1.00 0.00 50 GLU A C 11
ATOM 15898 O O . GLU A 1 50 ? -3.342 -5.487 2.838 1.00 0.00 50 GLU A O 11
ATOM 15910 N N . LYS A 1 51 ? -2.927 -3.812 4.281 1.00 0.00 51 LYS A N 11
ATOM 15911 C CA . LYS A 1 51 ? -3.210 -4.615 5.465 1.00 0.00 51 LYS A CA 11
ATOM 15912 C C . LYS A 1 51 ? -4.400 -5.538 5.225 1.00 0.00 51 LYS A C 11
ATOM 15913 O O . LYS A 1 51 ? -4.489 -6.616 5.811 1.00 0.00 51 LYS A O 11
ATOM 15932 N N . SER A 1 52 ? -5.312 -5.107 4.359 1.00 0.00 52 SER A N 11
ATOM 15933 C CA . SER A 1 52 ? -6.498 -5.894 4.044 1.00 0.00 52 SER A CA 11
ATOM 15934 C C . SER A 1 52 ? -6.159 -7.025 3.077 1.00 0.00 52 SER A C 11
ATOM 15935 O O . SER A 1 52 ? -6.539 -8.176 3.292 1.00 0.00 52 SER A O 11
ATOM 15943 N N . PHE A 1 53 ? -5.441 -6.688 2.011 1.00 0.00 53 PHE A N 11
ATOM 15944 C CA . PHE A 1 53 ? -5.050 -7.673 1.010 1.00 0.00 53 PHE A CA 11
ATOM 15945 C C . PHE A 1 53 ? -4.219 -8.787 1.638 1.00 0.00 53 PHE A C 11
ATOM 15946 O O . PHE A 1 53 ? -4.166 -9.905 1.124 1.00 0.00 53 PHE A O 11
ATOM 15963 N N . LYS A 1 54 ? -3.569 -8.475 2.755 1.00 0.00 54 LYS A N 11
ATOM 15964 C CA . LYS A 1 54 ? -2.740 -9.447 3.456 1.00 0.00 54 LYS A CA 11
ATOM 15965 C C . LYS A 1 54 ? -3.528 -10.718 3.757 1.00 0.00 54 LYS A C 11
ATOM 15966 O O . LYS A 1 54 ? -3.183 -11.802 3.286 1.00 0.00 54 LYS A O 11
ATOM 15985 N N . THR A 1 55 ? -4.591 -10.578 4.543 1.00 0.00 55 THR A N 11
ATOM 15986 C CA . THR A 1 55 ? -5.429 -11.714 4.906 1.00 0.00 55 THR A CA 11
ATOM 15987 C C . THR A 1 55 ? -6.376 -12.084 3.771 1.00 0.00 55 THR A C 11
ATOM 15988 O O . THR A 1 55 ? -6.724 -13.251 3.595 1.00 0.00 55 THR A O 11
ATOM 15999 N N . ASN A 1 56 ? -6.789 -11.082 3.001 1.00 0.00 56 ASN A N 11
ATOM 16000 C CA . ASN A 1 56 ? -7.697 -11.303 1.881 1.00 0.00 56 ASN A CA 11
ATOM 16001 C C . ASN A 1 56 ? -7.025 -10.948 0.558 1.00 0.00 56 ASN A C 11
ATOM 16002 O O . ASN A 1 56 ? -7.304 -9.915 -0.051 1.00 0.00 56 ASN A O 11
ATOM 16013 N N . PRO A 1 57 ? -6.118 -11.824 0.101 1.00 0.00 57 PRO A N 11
ATOM 16014 C CA . PRO A 1 57 ? -5.388 -11.626 -1.155 1.00 0.00 57 PRO A CA 11
ATOM 16015 C C . PRO A 1 57 ? -6.288 -11.770 -2.377 1.00 0.00 57 PRO A C 11
ATOM 16016 O O . PRO A 1 57 ? -5.992 -11.233 -3.445 1.00 0.00 57 PRO A O 11
ATOM 16027 N N . CYS A 1 58 ? -7.388 -12.497 -2.214 1.00 0.00 58 CYS A N 11
ATOM 16028 C CA . CYS A 1 58 ? -8.331 -12.712 -3.305 1.00 0.00 58 CYS A CA 11
ATOM 16029 C C . CYS A 1 58 ? -9.748 -12.337 -2.881 1.00 0.00 58 CYS A C 11
ATOM 16030 O O . CYS A 1 58 ? -10.716 -12.988 -3.272 1.00 0.00 58 CYS A O 11
ATOM 16038 N N . GLY A 1 59 ? -9.860 -11.284 -2.078 1.00 0.00 59 GLY A N 11
ATOM 16039 C CA . GLY A 1 59 ? -11.161 -10.841 -1.612 1.00 0.00 59 GLY A CA 11
ATOM 16040 C C . GLY A 1 59 ? -11.442 -9.394 -1.965 1.00 0.00 59 GLY A C 11
ATOM 16041 O O . GLY A 1 59 ? -11.066 -8.926 -3.040 1.00 0.00 59 GLY A O 11
ATOM 16045 N N . SER A 1 60 ? -12.106 -8.684 -1.059 1.00 0.00 60 SER A N 11
ATOM 16046 C CA . SER A 1 60 ? -12.442 -7.283 -1.283 1.00 0.00 60 SER A CA 11
ATOM 16047 C C . SER A 1 60 ? -12.544 -6.530 0.041 1.00 0.00 60 SER A C 11
ATOM 16048 O O . SER A 1 60 ? -13.074 -7.050 1.023 1.00 0.00 60 SER A O 11
ATOM 16056 N N . ILE A 1 61 ? -12.032 -5.304 0.058 1.00 0.00 61 ILE A N 11
ATOM 16057 C CA . ILE A 1 61 ? -12.065 -4.480 1.259 1.00 0.00 61 ILE A CA 11
ATOM 16058 C C . ILE A 1 61 ? -13.129 -3.393 1.151 1.00 0.00 61 ILE A C 11
ATOM 16059 O O . ILE A 1 61 ? -13.058 -2.525 0.280 1.00 0.00 61 ILE A O 11
ATOM 16075 N N . SER A 1 62 ? -14.114 -3.445 2.041 1.00 0.00 62 SER A N 11
ATOM 16076 C CA . SER A 1 62 ? -15.194 -2.466 2.045 1.00 0.00 62 SER A CA 11
ATOM 16077 C C . SER A 1 62 ? -14.886 -1.320 3.004 1.00 0.00 62 SER A C 11
ATOM 16078 O O . SER A 1 62 ? -14.632 -1.538 4.189 1.00 0.00 62 SER A O 11
ATOM 16086 N N . PHE A 1 63 ? -14.910 -0.098 2.483 1.00 0.00 63 PHE A N 11
ATOM 16087 C CA . PHE A 1 63 ? -14.632 1.084 3.291 1.00 0.00 63 PHE A CA 11
ATOM 16088 C C . PHE A 1 63 ? -15.456 2.276 2.813 1.00 0.00 63 PHE A C 11
ATOM 16089 O O . PHE A 1 63 ? -15.527 2.557 1.616 1.00 0.00 63 PHE A O 11
ATOM 16106 N N . THR A 1 64 ? -16.080 2.973 3.758 1.00 0.00 64 THR A N 11
ATOM 16107 C CA . THR A 1 64 ? -16.900 4.134 3.435 1.00 0.00 64 THR A CA 11
ATOM 16108 C C . THR A 1 64 ? -16.347 5.397 4.085 1.00 0.00 64 THR A C 11
ATOM 16109 O O . THR A 1 64 ? -15.962 5.388 5.255 1.00 0.00 64 THR A O 11
ATOM 16120 N N . THR A 1 65 ? -16.310 6.483 3.320 1.00 0.00 65 THR A N 11
ATOM 16121 C CA . THR A 1 65 ? -15.804 7.754 3.822 1.00 0.00 65 THR A CA 11
ATOM 16122 C C . THR A 1 65 ? -16.399 8.926 3.050 1.00 0.00 65 THR A C 11
ATOM 16123 O O . THR A 1 65 ? -16.441 8.915 1.820 1.00 0.00 65 THR A O 11
ATOM 16134 N N . SER A 1 66 ? -16.857 9.938 3.780 1.00 0.00 66 SER A N 11
ATOM 16135 C CA . SER A 1 66 ? -17.453 11.118 3.163 1.00 0.00 66 SER A CA 11
ATOM 16136 C C . SER A 1 66 ? -18.800 10.778 2.531 1.00 0.00 66 SER A C 11
ATOM 16137 O O . SER A 1 66 ? -19.033 11.053 1.354 1.00 0.00 66 SER A O 11
ATOM 16145 N N . LYS A 1 67 ? -19.683 10.179 3.322 1.00 0.00 67 LYS A N 11
ATOM 16146 C CA . LYS A 1 67 ? -21.008 9.802 2.843 1.00 0.00 67 LYS A CA 11
ATOM 16147 C C . LYS A 1 67 ? -20.919 9.108 1.488 1.00 0.00 67 LYS A C 11
ATOM 16148 O O . LYS A 1 67 ? -21.840 9.193 0.675 1.00 0.00 67 LYS A O 11
ATOM 16167 N N . PHE A 1 68 ? -19.806 8.421 1.252 1.00 0.00 68 PHE A N 11
ATOM 16168 C CA . PHE A 1 68 ? -19.598 7.712 -0.005 1.00 0.00 68 PHE A CA 11
ATOM 16169 C C . PHE A 1 68 ? -19.334 6.230 0.244 1.00 0.00 68 PHE A C 11
ATOM 16170 O O . PHE A 1 68 ? -19.173 5.801 1.386 1.00 0.00 68 PHE A O 11
ATOM 16187 N N . SER A 1 69 ? -19.291 5.453 -0.834 1.00 0.00 69 SER A N 11
ATOM 16188 C CA . SER A 1 69 ? -19.051 4.018 -0.733 1.00 0.00 69 SER A CA 11
ATOM 16189 C C . SER A 1 69 ? -18.028 3.565 -1.771 1.00 0.00 69 SER A C 11
ATOM 16190 O O . SER A 1 69 ? -18.151 3.875 -2.956 1.00 0.00 69 SER A O 11
ATOM 16198 N N . TYR A 1 70 ? -17.020 2.829 -1.316 1.00 0.00 70 TYR A N 11
ATOM 16199 C CA . TYR A 1 70 ? -15.975 2.334 -2.204 1.00 0.00 70 TYR A CA 11
ATOM 16200 C C . TYR A 1 70 ? -15.604 0.894 -1.859 1.00 0.00 70 TYR A C 11
ATOM 16201 O O . TYR A 1 70 ? -15.504 0.529 -0.688 1.00 0.00 70 TYR A O 11
ATOM 16219 N N . LYS A 1 71 ? -15.401 0.080 -2.889 1.00 0.00 71 LYS A N 11
ATOM 16220 C CA . LYS A 1 71 ? -15.040 -1.320 -2.699 1.00 0.00 71 LYS A CA 11
ATOM 16221 C C . LYS A 1 71 ? -13.884 -1.712 -3.613 1.00 0.00 71 LYS A C 11
ATOM 16222 O O . LYS A 1 71 ? -14.022 -1.719 -4.837 1.00 0.00 71 LYS A O 11
ATOM 16241 N N . ILE A 1 72 ? -12.745 -2.040 -3.012 1.00 0.00 72 ILE A N 11
ATOM 16242 C CA . ILE A 1 72 ? -11.567 -2.436 -3.773 1.00 0.00 72 ILE A CA 11
ATOM 16243 C C . ILE A 1 72 ? -11.463 -3.954 -3.875 1.00 0.00 72 ILE A C 11
ATOM 16244 O O . ILE A 1 72 ? -11.281 -4.643 -2.871 1.00 0.00 72 ILE A O 11
ATOM 16260 N N . ASP A 1 73 ? -11.578 -4.469 -5.094 1.00 0.00 73 ASP A N 11
ATOM 16261 C CA . ASP A 1 73 ? -11.494 -5.906 -5.329 1.00 0.00 73 ASP A CA 11
ATOM 16262 C C . ASP A 1 73 ? -10.084 -6.306 -5.750 1.00 0.00 73 ASP A C 11
ATOM 16263 O O . ASP A 1 73 ? -9.610 -5.919 -6.819 1.00 0.00 73 ASP A O 11
ATOM 16272 N N . PHE A 1 74 ? -9.417 -7.083 -4.903 1.00 0.00 74 PHE A N 11
ATOM 16273 C CA . PHE A 1 74 ? -8.059 -7.534 -5.186 1.00 0.00 74 PHE A CA 11
ATOM 16274 C C . PHE A 1 74 ? -8.071 -8.742 -6.118 1.00 0.00 74 PHE A C 11
ATOM 16275 O O . PHE A 1 74 ? -7.309 -8.803 -7.082 1.00 0.00 74 PHE A O 11
ATOM 16292 N N . ALA A 1 75 ? -8.942 -9.702 -5.822 1.00 0.00 75 ALA A N 11
ATOM 16293 C CA . ALA A 1 75 ? -9.055 -10.908 -6.633 1.00 0.00 75 ALA A CA 11
ATOM 16294 C C . ALA A 1 75 ? -9.234 -10.562 -8.108 1.00 0.00 75 ALA A C 11
ATOM 16295 O O . ALA A 1 75 ? -8.634 -11.191 -8.979 1.00 0.00 75 ALA A O 11
ATOM 16302 N N . GLU A 1 76 ? -10.064 -9.560 -8.379 1.00 0.00 76 GLU A N 11
ATOM 16303 C CA . GLU A 1 76 ? -10.323 -9.134 -9.749 1.00 0.00 76 GLU A CA 11
ATOM 16304 C C . GLU A 1 76 ? -9.317 -8.073 -10.188 1.00 0.00 76 GLU A C 11
ATOM 16305 O O . GLU A 1 76 ? -9.380 -7.570 -11.310 1.00 0.00 76 GLU A O 11
ATOM 16317 N N . MET A 1 77 ? -8.391 -7.739 -9.296 1.00 0.00 77 MET A N 11
ATOM 16318 C CA . MET A 1 77 ? -7.372 -6.739 -9.591 1.00 0.00 77 MET A CA 11
ATOM 16319 C C . MET A 1 77 ? -8.001 -5.474 -10.166 1.00 0.00 77 MET A C 11
ATOM 16320 O O . MET A 1 77 ? -7.593 -4.991 -11.222 1.00 0.00 77 MET A O 11
ATOM 16334 N N . LYS A 1 78 ? -8.997 -4.943 -9.465 1.00 0.00 78 LYS A N 11
ATOM 16335 C CA . LYS A 1 78 ? -9.682 -3.734 -9.905 1.00 0.00 78 LYS A CA 11
ATOM 16336 C C . LYS A 1 78 ? -10.425 -3.077 -8.746 1.00 0.00 78 LYS A C 11
ATOM 16337 O O . LYS A 1 78 ? -10.720 -3.724 -7.742 1.00 0.00 78 LYS A O 11
ATOM 16356 N N . GLN A 1 79 ? -10.725 -1.791 -8.894 1.00 0.00 79 GLN A N 11
ATOM 16357 C CA . GLN A 1 79 ? -11.435 -1.048 -7.859 1.00 0.00 79 GLN A CA 11
ATOM 16358 C C . GLN A 1 79 ? -12.911 -0.901 -8.210 1.00 0.00 79 GLN A C 11
ATOM 16359 O O . GLN A 1 79 ? -13.260 -0.343 -9.250 1.00 0.00 79 GLN A O 11
ATOM 16373 N N . MET A 1 80 ? -13.775 -1.406 -7.335 1.00 0.00 80 MET A N 11
ATOM 16374 C CA . MET A 1 80 ? -15.215 -1.330 -7.553 1.00 0.00 80 MET A CA 11
ATOM 16375 C C . MET A 1 80 ? -15.820 -0.157 -6.788 1.00 0.00 80 MET A C 11
ATOM 16376 O O . MET A 1 80 ? -15.841 -0.152 -5.558 1.00 0.00 80 MET A O 11
ATOM 16390 N N . ASN A 1 81 ? -16.309 0.836 -7.524 1.00 0.00 81 ASN A N 11
ATOM 16391 C CA . ASN A 1 81 ? -16.913 2.014 -6.914 1.00 0.00 81 ASN A CA 11
ATOM 16392 C C . ASN A 1 81 ? -18.407 1.805 -6.687 1.00 0.00 81 ASN A C 11
ATOM 16393 O O . ASN A 1 81 ? -19.097 1.221 -7.524 1.00 0.00 81 ASN A O 11
ATOM 16404 N N . LEU A 1 82 ? -18.901 2.286 -5.552 1.00 0.00 82 LEU A N 11
ATOM 16405 C CA . LEU A 1 82 ? -20.314 2.153 -5.215 1.00 0.00 82 LEU A CA 11
ATOM 16406 C C . LEU A 1 82 ? -21.002 3.514 -5.203 1.00 0.00 82 LEU A C 11
ATOM 16407 O O . LEU A 1 82 ? -22.218 3.609 -5.369 1.00 0.00 82 LEU A O 11
ATOM 16423 N N . THR A 1 83 ? -20.215 4.568 -5.007 1.00 0.00 83 THR A N 11
ATOM 16424 C CA . THR A 1 83 ? -20.747 5.924 -4.974 1.00 0.00 83 THR A CA 11
ATOM 16425 C C . THR A 1 83 ? -21.302 6.329 -6.334 1.00 0.00 83 THR A C 11
ATOM 16426 O O . THR A 1 83 ? -22.348 6.975 -6.423 1.00 0.00 83 THR A O 11
ATOM 16437 N N . THR A 1 84 ? -20.597 5.946 -7.395 1.00 0.00 84 THR A N 11
ATOM 16438 C CA . THR A 1 84 ? -21.020 6.271 -8.751 1.00 0.00 84 THR A CA 11
ATOM 16439 C C . THR A 1 84 ? -21.141 5.013 -9.605 1.00 0.00 84 THR A C 11
ATOM 16440 O O . THR A 1 84 ? -21.824 5.009 -10.628 1.00 0.00 84 THR A O 11
ATOM 16451 N N . GLY A 1 85 ? -20.473 3.946 -9.176 1.00 0.00 85 GLY A N 11
ATOM 16452 C CA . GLY A 1 85 ? -20.520 2.697 -9.913 1.00 0.00 85 GLY A CA 11
ATOM 16453 C C . GLY A 1 85 ? -19.508 2.651 -11.041 1.00 0.00 85 GLY A C 11
ATOM 16454 O O . GLY A 1 85 ? -19.607 1.816 -11.941 1.00 0.00 85 GLY A O 11
ATOM 16458 N N . LYS A 1 86 ? -18.533 3.552 -10.996 1.00 0.00 86 LYS A N 11
ATOM 16459 C CA . LYS A 1 86 ? -17.498 3.613 -12.022 1.00 0.00 86 LYS A CA 11
ATOM 16460 C C . LYS A 1 86 ? -16.520 2.451 -11.878 1.00 0.00 86 LYS A C 11
ATOM 16461 O O . LYS A 1 86 ? -16.238 2.001 -10.768 1.00 0.00 86 LYS A O 11
ATOM 16480 N N . GLN A 1 87 ? -16.007 1.972 -13.006 1.00 0.00 87 GLN A N 11
ATOM 16481 C CA . GLN A 1 87 ? -15.060 0.863 -13.004 1.00 0.00 87 GLN A CA 11
ATOM 16482 C C . GLN A 1 87 ? -13.631 1.367 -13.180 1.00 0.00 87 GLN A C 11
ATOM 16483 O O . GLN A 1 87 ? -13.352 2.170 -14.070 1.00 0.00 87 GLN A O 11
ATOM 16497 N N . ARG A 1 88 ? -12.732 0.890 -12.326 1.00 0.00 88 ARG A N 11
ATOM 16498 C CA . ARG A 1 88 ? -11.332 1.294 -12.387 1.00 0.00 88 ARG A CA 11
ATOM 16499 C C . ARG A 1 88 ? -10.411 0.083 -12.271 1.00 0.00 88 ARG A C 11
ATOM 16500 O O . ARG A 1 88 ? -10.873 -1.050 -12.127 1.00 0.00 88 ARG A O 11
ATOM 16521 N N . LEU A 1 89 ? -9.108 0.329 -12.337 1.00 0.00 89 LEU A N 11
ATOM 16522 C CA . LEU A 1 89 ? -8.121 -0.742 -12.240 1.00 0.00 89 LEU A CA 11
ATOM 16523 C C . LEU A 1 89 ? -7.113 -0.455 -11.132 1.00 0.00 89 LEU A C 11
ATOM 16524 O O . LEU A 1 89 ? -6.874 0.701 -10.780 1.00 0.00 89 LEU A O 11
ATOM 16540 N N . ILE A 1 90 ? -6.524 -1.514 -10.587 1.00 0.00 90 ILE A N 11
ATOM 16541 C CA . ILE A 1 90 ? -5.539 -1.375 -9.521 1.00 0.00 90 ILE A CA 11
ATOM 16542 C C . ILE A 1 90 ? -4.298 -2.213 -9.807 1.00 0.00 90 ILE A C 11
ATOM 16543 O O . ILE A 1 90 ? -4.250 -2.958 -10.786 1.00 0.00 90 ILE A O 11
ATOM 16559 N N . LYS A 1 91 ? -3.294 -2.086 -8.946 1.00 0.00 91 LYS A N 11
ATOM 16560 C CA . LYS A 1 91 ? -2.051 -2.832 -9.103 1.00 0.00 91 LYS A CA 11
ATOM 16561 C C . LYS A 1 91 ? -1.201 -2.746 -7.840 1.00 0.00 91 LYS A C 11
ATOM 16562 O O . LYS A 1 91 ? -1.188 -1.721 -7.158 1.00 0.00 91 LYS A O 11
ATOM 16581 N N . ARG A 1 92 ? -0.491 -3.827 -7.534 1.00 0.00 92 ARG A N 11
ATOM 16582 C CA . ARG A 1 92 ? 0.362 -3.872 -6.353 1.00 0.00 92 ARG A CA 11
ATOM 16583 C C . ARG A 1 92 ? 1.834 -3.779 -6.742 1.00 0.00 92 ARG A C 11
ATOM 16584 O O . ARG A 1 92 ? 2.331 -4.583 -7.530 1.00 0.00 92 ARG A O 11
ATOM 16605 N N . ALA A 1 93 ? 2.527 -2.791 -6.183 1.00 0.00 93 ALA A N 11
ATOM 16606 C CA . ALA A 1 93 ? 3.942 -2.593 -6.470 1.00 0.00 93 ALA A CA 11
ATOM 16607 C C . ALA A 1 93 ? 4.602 -1.723 -5.406 1.00 0.00 93 ALA A C 11
ATOM 16608 O O . ALA A 1 93 ? 3.965 -0.875 -4.781 1.00 0.00 93 ALA A O 11
ATOM 16615 N N . PRO A 1 94 ? 5.909 -1.936 -5.192 1.00 0.00 94 PRO A N 11
ATOM 16616 C CA . PRO A 1 94 ? 6.683 -1.181 -4.203 1.00 0.00 94 PRO A CA 11
ATOM 16617 C C . PRO A 1 94 ? 6.887 0.273 -4.614 1.00 0.00 94 PRO A C 11
ATOM 16618 O O . PRO A 1 94 ? 6.939 0.591 -5.803 1.00 0.00 94 PRO A O 11
ATOM 16629 N N . PHE A 1 95 ? 7.004 1.152 -3.625 1.00 0.00 95 PHE A N 11
ATOM 16630 C CA . PHE A 1 95 ? 7.203 2.573 -3.884 1.00 0.00 95 PHE A CA 11
ATOM 16631 C C . PHE A 1 95 ? 8.203 2.785 -5.017 1.00 0.00 95 PHE A C 11
ATOM 16632 O O . PHE A 1 95 ? 7.897 3.435 -6.017 1.00 0.00 95 PHE A O 11
ATOM 16649 N N . SER A 1 96 ? 9.400 2.231 -4.852 1.00 0.00 96 SER A N 11
ATOM 16650 C CA . SER A 1 96 ? 10.448 2.362 -5.858 1.00 0.00 96 SER A CA 11
ATOM 16651 C C . SER A 1 96 ? 11.323 1.113 -5.897 1.00 0.00 96 SER A C 11
ATOM 16652 O O . SER A 1 96 ? 11.595 0.501 -4.865 1.00 0.00 96 SER A O 11
ATOM 16660 N N . SER A 1 97 ? 11.760 0.741 -7.096 1.00 0.00 97 SER A N 11
ATOM 16661 C CA . SER A 1 97 ? 12.601 -0.437 -7.272 1.00 0.00 97 SER A CA 11
ATOM 16662 C C . SER A 1 97 ? 14.043 -0.139 -6.873 1.00 0.00 97 SER A C 11
ATOM 16663 O O . SER A 1 97 ? 14.638 -0.857 -6.071 1.00 0.00 97 SER A O 11
ATOM 16671 N N . GLY A 1 98 ? 14.599 0.927 -7.440 1.00 0.00 98 GLY A N 11
ATOM 16672 C CA . GLY A 1 98 ? 15.967 1.303 -7.132 1.00 0.00 98 GLY A CA 11
ATOM 16673 C C . GLY A 1 98 ? 16.899 1.116 -8.313 1.00 0.00 98 GLY A C 11
ATOM 16674 O O . GLY A 1 98 ? 17.553 0.083 -8.458 1.00 0.00 98 GLY A O 11
ATOM 16678 N N . PRO A 1 99 ? 16.967 2.133 -9.185 1.00 0.00 99 PRO A N 11
ATOM 16679 C CA . PRO A 1 99 ? 17.822 2.100 -10.375 1.00 0.00 99 PRO A CA 11
ATOM 16680 C C . PRO A 1 99 ? 19.305 2.171 -10.026 1.00 0.00 99 PRO A C 11
ATOM 16681 O O . PRO A 1 99 ? 20.163 2.118 -10.907 1.00 0.00 99 PRO A O 11
ATOM 16692 N N . SER A 1 100 ? 19.599 2.290 -8.735 1.00 0.00 100 SER A N 11
ATOM 16693 C CA . SER A 1 100 ? 20.979 2.372 -8.270 1.00 0.00 100 SER A CA 11
ATOM 16694 C C . SER A 1 100 ? 21.302 1.220 -7.323 1.00 0.00 100 SER A C 11
ATOM 16695 O O . SER A 1 100 ? 20.809 1.171 -6.197 1.00 0.00 100 SER A O 11
ATOM 16703 N N . SER A 1 101 ? 22.134 0.294 -7.790 1.00 0.00 101 SER A N 11
ATOM 16704 C CA . SER A 1 101 ? 22.521 -0.860 -6.987 1.00 0.00 101 SER A CA 11
ATOM 16705 C C . SER A 1 101 ? 23.966 -1.259 -7.271 1.00 0.00 101 SER A C 11
ATOM 16706 O O . SER A 1 101 ? 24.404 -1.274 -8.420 1.00 0.00 101 SER A O 11
ATOM 16714 N N . GLY A 1 102 ? 24.703 -1.582 -6.212 1.00 0.00 102 GLY A N 11
ATOM 16715 C CA . GLY A 1 102 ? 26.091 -1.976 -6.367 1.00 0.00 102 GLY A CA 11
ATOM 16716 C C . GLY A 1 102 ? 27.025 -1.167 -5.489 1.00 0.00 102 GLY A C 11
ATOM 16717 O O . GLY A 1 102 ? 26.925 0.059 -5.430 1.00 0.00 102 GLY A O 11
ATOM 16721 N N . GLY A 1 1 ? 30.471 6.631 -18.805 1.00 0.00 1 GLY A N 12
ATOM 16722 C CA . GLY A 1 1 ? 30.109 6.656 -20.210 1.00 0.00 1 GLY A CA 12
ATOM 16723 C C . GLY A 1 1 ? 29.223 7.835 -20.559 1.00 0.00 1 GLY A C 12
ATOM 16724 O O . GLY A 1 1 ? 29.704 8.957 -20.713 1.00 0.00 1 GLY A O 12
ATOM 16728 N N . SER A 1 2 ? 27.924 7.580 -20.687 1.00 0.00 2 SER A N 12
ATOM 16729 C CA . SER A 1 2 ? 26.969 8.628 -21.027 1.00 0.00 2 SER A CA 12
ATOM 16730 C C . SER A 1 2 ? 25.994 8.867 -19.878 1.00 0.00 2 SER A C 12
ATOM 16731 O O . SER A 1 2 ? 25.319 7.945 -19.421 1.00 0.00 2 SER A O 12
ATOM 16739 N N . SER A 1 3 ? 25.926 10.112 -19.417 1.00 0.00 3 SER A N 12
ATOM 16740 C CA . SER A 1 3 ? 25.037 10.473 -18.319 1.00 0.00 3 SER A CA 12
ATOM 16741 C C . SER A 1 3 ? 23.578 10.250 -18.706 1.00 0.00 3 SER A C 12
ATOM 16742 O O . SER A 1 3 ? 23.206 10.384 -19.871 1.00 0.00 3 SER A O 12
ATOM 16750 N N . GLY A 1 4 ? 22.755 9.910 -17.719 1.00 0.00 4 GLY A N 12
ATOM 16751 C CA . GLY A 1 4 ? 21.346 9.674 -17.975 1.00 0.00 4 GLY A CA 12
ATOM 16752 C C . GLY A 1 4 ? 21.023 8.201 -18.124 1.00 0.00 4 GLY A C 12
ATOM 16753 O O . GLY A 1 4 ? 21.313 7.596 -19.157 1.00 0.00 4 GLY A O 12
ATOM 16757 N N . SER A 1 5 ? 20.422 7.621 -17.091 1.00 0.00 5 SER A N 12
ATOM 16758 C CA . SER A 1 5 ? 20.064 6.207 -17.109 1.00 0.00 5 SER A CA 12
ATOM 16759 C C . SER A 1 5 ? 18.863 5.939 -16.208 1.00 0.00 5 SER A C 12
ATOM 16760 O O . SER A 1 5 ? 18.546 6.735 -15.324 1.00 0.00 5 SER A O 12
ATOM 16768 N N . SER A 1 6 ? 18.198 4.812 -16.438 1.00 0.00 6 SER A N 12
ATOM 16769 C CA . SER A 1 6 ? 17.029 4.439 -15.651 1.00 0.00 6 SER A CA 12
ATOM 16770 C C . SER A 1 6 ? 17.437 3.641 -14.416 1.00 0.00 6 SER A C 12
ATOM 16771 O O . SER A 1 6 ? 16.945 3.884 -13.315 1.00 0.00 6 SER A O 12
ATOM 16779 N N . GLY A 1 7 ? 18.343 2.686 -14.609 1.00 0.00 7 GLY A N 12
ATOM 16780 C CA . GLY A 1 7 ? 18.803 1.866 -13.504 1.00 0.00 7 GLY A CA 12
ATOM 16781 C C . GLY A 1 7 ? 17.738 0.907 -13.011 1.00 0.00 7 GLY A C 12
ATOM 16782 O O . GLY A 1 7 ? 16.546 1.133 -13.217 1.00 0.00 7 GLY A O 12
ATOM 16786 N N . ASN A 1 8 ? 18.168 -0.168 -12.358 1.00 0.00 8 ASN A N 12
ATOM 16787 C CA . ASN A 1 8 ? 17.242 -1.167 -11.836 1.00 0.00 8 ASN A CA 12
ATOM 16788 C C . ASN A 1 8 ? 16.008 -0.502 -11.235 1.00 0.00 8 ASN A C 12
ATOM 16789 O O . ASN A 1 8 ? 16.042 0.670 -10.861 1.00 0.00 8 ASN A O 12
ATOM 16800 N N . GLU A 1 9 ? 14.919 -1.260 -11.144 1.00 0.00 9 GLU A N 12
ATOM 16801 C CA . GLU A 1 9 ? 13.674 -0.744 -10.589 1.00 0.00 9 GLU A CA 12
ATOM 16802 C C . GLU A 1 9 ? 13.288 -1.501 -9.321 1.00 0.00 9 GLU A C 12
ATOM 16803 O O . GLU A 1 9 ? 12.119 -1.821 -9.107 1.00 0.00 9 GLU A O 12
ATOM 16815 N N . VAL A 1 10 ? 14.281 -1.786 -8.484 1.00 0.00 10 VAL A N 12
ATOM 16816 C CA . VAL A 1 10 ? 14.047 -2.505 -7.238 1.00 0.00 10 VAL A CA 12
ATOM 16817 C C . VAL A 1 10 ? 13.071 -3.658 -7.443 1.00 0.00 10 VAL A C 12
ATOM 16818 O O . VAL A 1 10 ? 12.107 -3.810 -6.692 1.00 0.00 10 VAL A O 12
ATOM 16831 N N . ASP A 1 11 ? 13.326 -4.468 -8.465 1.00 0.00 11 ASP A N 12
ATOM 16832 C CA . ASP A 1 11 ? 12.471 -5.609 -8.769 1.00 0.00 11 ASP A CA 12
ATOM 16833 C C . ASP A 1 11 ? 12.718 -6.750 -7.788 1.00 0.00 11 ASP A C 12
ATOM 16834 O O . ASP A 1 11 ? 13.579 -6.654 -6.913 1.00 0.00 11 ASP A O 12
ATOM 16843 N N . ASP A 1 12 ? 11.958 -7.829 -7.940 1.00 0.00 12 ASP A N 12
ATOM 16844 C CA . ASP A 1 12 ? 12.095 -8.990 -7.067 1.00 0.00 12 ASP A CA 12
ATOM 16845 C C . ASP A 1 12 ? 13.559 -9.393 -6.925 1.00 0.00 12 ASP A C 12
ATOM 16846 O O . ASP A 1 12 ? 14.429 -8.863 -7.615 1.00 0.00 12 ASP A O 12
ATOM 16855 N N . MET A 1 13 ? 13.823 -10.333 -6.024 1.00 0.00 13 MET A N 12
ATOM 16856 C CA . MET A 1 13 ? 15.183 -10.807 -5.791 1.00 0.00 13 MET A CA 12
ATOM 16857 C C . MET A 1 13 ? 16.134 -9.638 -5.555 1.00 0.00 13 MET A C 12
ATOM 16858 O O . MET A 1 13 ? 17.249 -9.618 -6.076 1.00 0.00 13 MET A O 12
ATOM 16872 N N . ASP A 1 14 ? 15.685 -8.666 -4.768 1.00 0.00 14 ASP A N 12
ATOM 16873 C CA . ASP A 1 14 ? 16.497 -7.494 -4.463 1.00 0.00 14 ASP A CA 12
ATOM 16874 C C . ASP A 1 14 ? 16.480 -7.196 -2.967 1.00 0.00 14 ASP A C 12
ATOM 16875 O O . ASP A 1 14 ? 15.748 -7.828 -2.204 1.00 0.00 14 ASP A O 12
ATOM 16884 N N . THR A 1 15 ? 17.292 -6.228 -2.552 1.00 0.00 15 THR A N 12
ATOM 16885 C CA . THR A 1 15 ? 17.372 -5.848 -1.147 1.00 0.00 15 THR A CA 12
ATOM 16886 C C . THR A 1 15 ? 16.017 -5.984 -0.462 1.00 0.00 15 THR A C 12
ATOM 16887 O O . THR A 1 15 ? 15.063 -5.289 -0.809 1.00 0.00 15 THR A O 12
ATOM 16898 N N . SER A 1 16 ? 15.941 -6.884 0.513 1.00 0.00 16 SER A N 12
ATOM 16899 C CA . SER A 1 16 ? 14.701 -7.114 1.245 1.00 0.00 16 SER A CA 12
ATOM 16900 C C . SER A 1 16 ? 14.189 -5.818 1.867 1.00 0.00 16 SER A C 12
ATOM 16901 O O . SER A 1 16 ? 14.772 -4.751 1.674 1.00 0.00 16 SER A O 12
ATOM 16909 N N . ASP A 1 17 ? 13.095 -5.920 2.613 1.00 0.00 17 ASP A N 12
ATOM 16910 C CA . ASP A 1 17 ? 12.503 -4.757 3.264 1.00 0.00 17 ASP A CA 12
ATOM 16911 C C . ASP A 1 17 ? 12.033 -3.737 2.232 1.00 0.00 17 ASP A C 12
ATOM 16912 O O . ASP A 1 17 ? 12.307 -2.542 2.354 1.00 0.00 17 ASP A O 12
ATOM 16921 N N . THR A 1 18 ? 11.323 -4.215 1.215 1.00 0.00 18 THR A N 12
ATOM 16922 C CA . THR A 1 18 ? 10.817 -3.346 0.161 1.00 0.00 18 THR A CA 12
ATOM 16923 C C . THR A 1 18 ? 9.369 -2.947 0.425 1.00 0.00 18 THR A C 12
ATOM 16924 O O . THR A 1 18 ? 8.467 -3.783 0.374 1.00 0.00 18 THR A O 12
ATOM 16935 N N . GLN A 1 19 ? 9.155 -1.666 0.706 1.00 0.00 19 GLN A N 12
ATOM 16936 C CA . GLN A 1 19 ? 7.816 -1.157 0.978 1.00 0.00 19 GLN A CA 12
ATOM 16937 C C . GLN A 1 19 ? 6.988 -1.092 -0.301 1.00 0.00 19 GLN A C 12
ATOM 16938 O O . GLN A 1 19 ? 7.274 -0.298 -1.197 1.00 0.00 19 GLN A O 12
ATOM 16952 N N . TRP A 1 20 ? 5.963 -1.932 -0.380 1.00 0.00 20 TRP A N 12
ATOM 16953 C CA . TRP A 1 20 ? 5.094 -1.970 -1.550 1.00 0.00 20 TRP A CA 12
ATOM 16954 C C . TRP A 1 20 ? 3.948 -0.974 -1.410 1.00 0.00 20 TRP A C 12
ATOM 16955 O O . TRP A 1 20 ? 3.285 -0.917 -0.376 1.00 0.00 20 TRP A O 12
ATOM 16976 N N . GLY A 1 21 ? 3.720 -0.189 -2.459 1.00 0.00 21 GLY A N 12
ATOM 16977 C CA . GLY A 1 21 ? 2.654 0.795 -2.432 1.00 0.00 21 GLY A CA 12
ATOM 16978 C C . GLY A 1 21 ? 1.442 0.359 -3.231 1.00 0.00 21 GLY A C 12
ATOM 16979 O O . GLY A 1 21 ? 1.549 -0.481 -4.125 1.00 0.00 21 GLY A O 12
ATOM 16983 N N . TRP A 1 22 ? 0.287 0.928 -2.908 1.00 0.00 22 TRP A N 12
ATOM 16984 C CA . TRP A 1 22 ? -0.951 0.592 -3.602 1.00 0.00 22 TRP A CA 12
ATOM 16985 C C . TRP A 1 22 ? -1.388 1.729 -4.519 1.00 0.00 22 TRP A C 12
ATOM 16986 O O . TRP A 1 22 ? -1.398 2.893 -4.118 1.00 0.00 22 TRP A O 12
ATOM 17007 N N . PHE A 1 23 ? -1.750 1.385 -5.750 1.00 0.00 23 PHE A N 12
ATOM 17008 C CA . PHE A 1 23 ? -2.187 2.378 -6.724 1.00 0.00 23 PHE A CA 12
ATOM 17009 C C . PHE A 1 23 ? -3.462 1.924 -7.429 1.00 0.00 23 PHE A C 12
ATOM 17010 O O . PHE A 1 23 ? -3.768 0.732 -7.474 1.00 0.00 23 PHE A O 12
ATOM 17027 N N . TYR A 1 24 ? -4.201 2.882 -7.978 1.00 0.00 24 TYR A N 12
ATOM 17028 C CA . TYR A 1 24 ? -5.444 2.582 -8.678 1.00 0.00 24 TYR A CA 12
ATOM 17029 C C . TYR A 1 24 ? -5.633 3.510 -9.874 1.00 0.00 24 TYR A C 12
ATOM 17030 O O . TYR A 1 24 ? -5.631 4.734 -9.732 1.00 0.00 24 TYR A O 12
ATOM 17048 N N . LEU A 1 25 ? -5.798 2.920 -11.052 1.00 0.00 25 LEU A N 12
ATOM 17049 C CA . LEU A 1 25 ? -5.989 3.692 -12.275 1.00 0.00 25 LEU A CA 12
ATOM 17050 C C . LEU A 1 25 ? -7.023 4.794 -12.066 1.00 0.00 25 LEU A C 12
ATOM 17051 O O . LEU A 1 25 ? -7.764 4.786 -11.084 1.00 0.00 25 LEU A O 12
ATOM 17067 N N . ALA A 1 26 ? -7.068 5.740 -12.998 1.00 0.00 26 ALA A N 12
ATOM 17068 C CA . ALA A 1 26 ? -8.014 6.847 -12.919 1.00 0.00 26 ALA A CA 12
ATOM 17069 C C . ALA A 1 26 ? -8.778 7.011 -14.228 1.00 0.00 26 ALA A C 12
ATOM 17070 O O . ALA A 1 26 ? -8.537 6.285 -15.192 1.00 0.00 26 ALA A O 12
ATOM 17077 N N . GLU A 1 27 ? -9.700 7.968 -14.254 1.00 0.00 27 GLU A N 12
ATOM 17078 C CA . GLU A 1 27 ? -10.500 8.225 -15.446 1.00 0.00 27 GLU A CA 12
ATOM 17079 C C . GLU A 1 27 ? -9.629 8.750 -16.583 1.00 0.00 27 GLU A C 12
ATOM 17080 O O . GLU A 1 27 ? -9.572 8.156 -17.661 1.00 0.00 27 GLU A O 12
ATOM 17092 N N . CYS A 1 28 ? -8.953 9.866 -16.336 1.00 0.00 28 CYS A N 12
ATOM 17093 C CA . CYS A 1 28 ? -8.085 10.472 -17.339 1.00 0.00 28 CYS A CA 12
ATOM 17094 C C . CYS A 1 28 ? -7.035 9.477 -17.824 1.00 0.00 28 CYS A C 12
ATOM 17095 O O . CYS A 1 28 ? -6.623 9.509 -18.982 1.00 0.00 28 CYS A O 12
ATOM 17103 N N . GLY A 1 29 ? -6.606 8.595 -16.927 1.00 0.00 29 GLY A N 12
ATOM 17104 C CA . GLY A 1 29 ? -5.606 7.604 -17.281 1.00 0.00 29 GLY A CA 12
ATOM 17105 C C . GLY A 1 29 ? -4.344 7.732 -16.451 1.00 0.00 29 GLY A C 12
ATOM 17106 O O . GLY A 1 29 ? -3.237 7.555 -16.960 1.00 0.00 29 GLY A O 12
ATOM 17110 N N . LYS A 1 30 ? -4.509 8.042 -15.170 1.00 0.00 30 LYS A N 12
ATOM 17111 C CA . LYS A 1 30 ? -3.374 8.194 -14.267 1.00 0.00 30 LYS A CA 12
ATOM 17112 C C . LYS A 1 30 ? -3.590 7.399 -12.983 1.00 0.00 30 LYS A C 12
ATOM 17113 O O . LYS A 1 30 ? -4.564 7.618 -12.263 1.00 0.00 30 LYS A O 12
ATOM 17132 N N . TRP A 1 31 ? -2.675 6.479 -12.703 1.00 0.00 31 TRP A N 12
ATOM 17133 C CA . TRP A 1 31 ? -2.765 5.652 -11.504 1.00 0.00 31 TRP A CA 12
ATOM 17134 C C . TRP A 1 31 ? -2.505 6.481 -10.251 1.00 0.00 31 TRP A C 12
ATOM 17135 O O . TRP A 1 31 ? -1.409 7.009 -10.061 1.00 0.00 31 TRP A O 12
ATOM 17156 N N . HIS A 1 32 ? -3.518 6.590 -9.398 1.00 0.00 32 HIS A N 12
ATOM 17157 C CA . HIS A 1 32 ? -3.398 7.354 -8.161 1.00 0.00 32 HIS A CA 12
ATOM 17158 C C . HIS A 1 32 ? -3.039 6.442 -6.992 1.00 0.00 32 HIS A C 12
ATOM 17159 O O . HIS A 1 32 ? -3.684 5.418 -6.770 1.00 0.00 32 HIS A O 12
ATOM 17173 N N . MET A 1 33 ? -2.005 6.822 -6.248 1.00 0.00 33 MET A N 12
ATOM 17174 C CA . MET A 1 33 ? -1.561 6.038 -5.101 1.00 0.00 33 MET A CA 12
ATOM 17175 C C . MET A 1 33 ? -2.389 6.368 -3.863 1.00 0.00 33 MET A C 12
ATOM 17176 O O . MET A 1 33 ? -2.391 7.505 -3.391 1.00 0.00 33 MET A O 12
ATOM 17190 N N . PHE A 1 34 ? -3.091 5.367 -3.343 1.00 0.00 34 PHE A N 12
ATOM 17191 C CA . PHE A 1 34 ? -3.925 5.552 -2.160 1.00 0.00 34 PHE A CA 12
ATOM 17192 C C . PHE A 1 34 ? -3.255 6.494 -1.165 1.00 0.00 34 PHE A C 12
ATOM 17193 O O . PHE A 1 34 ? -2.029 6.542 -1.069 1.00 0.00 34 PHE A O 12
ATOM 17210 N N . GLN A 1 35 ? -4.069 7.242 -0.427 1.00 0.00 35 GLN A N 12
ATOM 17211 C CA . GLN A 1 35 ? -3.555 8.185 0.560 1.00 0.00 35 GLN A CA 12
ATOM 17212 C C . GLN A 1 35 ? -4.313 8.059 1.878 1.00 0.00 35 GLN A C 12
ATOM 17213 O O . GLN A 1 35 ? -5.504 7.751 1.911 1.00 0.00 35 GLN A O 12
ATOM 17227 N N . PRO A 1 36 ? -3.607 8.303 2.992 1.00 0.00 36 PRO A N 12
ATOM 17228 C CA . PRO A 1 36 ? -4.193 8.223 4.334 1.00 0.00 36 PRO A CA 12
ATOM 17229 C C . PRO A 1 36 ? -5.187 9.348 4.600 1.00 0.00 36 PRO A C 12
ATOM 17230 O O . PRO A 1 36 ? -5.085 10.430 4.020 1.00 0.00 36 PRO A O 12
ATOM 17241 N N . ASP A 1 37 ? -6.147 9.087 5.479 1.00 0.00 37 ASP A N 12
ATOM 17242 C CA . ASP A 1 37 ? -7.160 10.079 5.823 1.00 0.00 37 ASP A CA 12
ATOM 17243 C C . ASP A 1 37 ? -7.970 9.630 7.035 1.00 0.00 37 ASP A C 12
ATOM 17244 O O . ASP A 1 37 ? -7.790 8.522 7.542 1.00 0.00 37 ASP A O 12
ATOM 17253 N N . THR A 1 38 ? -8.865 10.498 7.497 1.00 0.00 38 THR A N 12
ATOM 17254 C CA . THR A 1 38 ? -9.702 10.193 8.650 1.00 0.00 38 THR A CA 12
ATOM 17255 C C . THR A 1 38 ? -10.042 8.708 8.705 1.00 0.00 38 THR A C 12
ATOM 17256 O O . THR A 1 38 ? -10.158 8.050 7.672 1.00 0.00 38 THR A O 12
ATOM 17267 N N . ASN A 1 39 ? -10.201 8.186 9.917 1.00 0.00 39 ASN A N 12
ATOM 17268 C CA . ASN A 1 39 ? -10.528 6.778 10.106 1.00 0.00 39 ASN A CA 12
ATOM 17269 C C . ASN A 1 39 ? -12.036 6.579 10.218 1.00 0.00 39 ASN A C 12
ATOM 17270 O O . ASN A 1 39 ? -12.629 5.811 9.461 1.00 0.00 39 ASN A O 12
ATOM 17281 N N . SER A 1 40 ? -12.651 7.279 11.166 1.00 0.00 40 SER A N 12
ATOM 17282 C CA . SER A 1 40 ? -14.090 7.178 11.379 1.00 0.00 40 SER A CA 12
ATOM 17283 C C . SER A 1 40 ? -14.821 6.962 10.058 1.00 0.00 40 SER A C 12
ATOM 17284 O O . SER A 1 40 ? -15.140 7.917 9.350 1.00 0.00 40 SER A O 12
ATOM 17292 N N . GLN A 1 41 ? -15.082 5.700 9.733 1.00 0.00 41 GLN A N 12
ATOM 17293 C CA . GLN A 1 41 ? -15.774 5.357 8.496 1.00 0.00 41 GLN A CA 12
ATOM 17294 C C . GLN A 1 41 ? -15.352 6.284 7.361 1.00 0.00 41 GLN A C 12
ATOM 17295 O O . GLN A 1 41 ? -16.191 6.908 6.711 1.00 0.00 41 GLN A O 12
ATOM 17309 N N . CYS A 1 42 ? -14.047 6.369 7.128 1.00 0.00 42 CYS A N 12
ATOM 17310 C CA . CYS A 1 42 ? -13.512 7.221 6.072 1.00 0.00 42 CYS A CA 12
ATOM 17311 C C . CYS A 1 42 ? -12.518 6.455 5.206 1.00 0.00 42 CYS A C 12
ATOM 17312 O O . CYS A 1 42 ? -12.329 5.251 5.378 1.00 0.00 42 CYS A O 12
ATOM 17320 N N . SER A 1 43 ? -11.886 7.160 4.273 1.00 0.00 43 SER A N 12
ATOM 17321 C CA . SER A 1 43 ? -10.915 6.545 3.376 1.00 0.00 43 SER A CA 12
ATOM 17322 C C . SER A 1 43 ? -9.895 5.725 4.160 1.00 0.00 43 SER A C 12
ATOM 17323 O O . SER A 1 43 ? -9.948 5.656 5.388 1.00 0.00 43 SER A O 12
ATOM 17331 N N . VAL A 1 44 ? -8.967 5.103 3.440 1.00 0.00 44 VAL A N 12
ATOM 17332 C CA . VAL A 1 44 ? -7.933 4.287 4.066 1.00 0.00 44 VAL A CA 12
ATOM 17333 C C . VAL A 1 44 ? -6.553 4.634 3.519 1.00 0.00 44 VAL A C 12
ATOM 17334 O O . VAL A 1 44 ? -6.424 5.131 2.401 1.00 0.00 44 VAL A O 12
ATOM 17347 N N . SER A 1 45 ? -5.523 4.368 4.316 1.00 0.00 45 SER A N 12
ATOM 17348 C CA . SER A 1 45 ? -4.151 4.655 3.914 1.00 0.00 45 SER A CA 12
ATOM 17349 C C . SER A 1 45 ? -3.561 3.490 3.124 1.00 0.00 45 SER A C 12
ATOM 17350 O O . SER A 1 45 ? -3.946 2.337 3.318 1.00 0.00 45 SER A O 12
ATOM 17358 N N . SER A 1 46 ? -2.625 3.801 2.233 1.00 0.00 46 SER A N 12
ATOM 17359 C CA . SER A 1 46 ? -1.984 2.781 1.411 1.00 0.00 46 SER A CA 12
ATOM 17360 C C . SER A 1 46 ? -1.660 1.541 2.238 1.00 0.00 46 SER A C 12
ATOM 17361 O O . SER A 1 46 ? -1.821 0.413 1.772 1.00 0.00 46 SER A O 12
ATOM 17369 N N . GLU A 1 47 ? -1.203 1.759 3.467 1.00 0.00 47 GLU A N 12
ATOM 17370 C CA . GLU A 1 47 ? -0.856 0.659 4.359 1.00 0.00 47 GLU A CA 12
ATOM 17371 C C . GLU A 1 47 ? -2.086 -0.181 4.692 1.00 0.00 47 GLU A C 12
ATOM 17372 O O . GLU A 1 47 ? -2.082 -1.400 4.523 1.00 0.00 47 GLU A O 12
ATOM 17384 N N . ASP A 1 48 ? -3.136 0.481 5.166 1.00 0.00 48 ASP A N 12
ATOM 17385 C CA . ASP A 1 48 ? -4.373 -0.203 5.522 1.00 0.00 48 ASP A CA 12
ATOM 17386 C C . ASP A 1 48 ? -4.750 -1.232 4.461 1.00 0.00 48 ASP A C 12
ATOM 17387 O O . ASP A 1 48 ? -4.728 -2.437 4.715 1.00 0.00 48 ASP A O 12
ATOM 17396 N N . ILE A 1 49 ? -5.098 -0.749 3.273 1.00 0.00 49 ILE A N 12
ATOM 17397 C CA . ILE A 1 49 ? -5.480 -1.627 2.174 1.00 0.00 49 ILE A CA 12
ATOM 17398 C C . ILE A 1 49 ? -4.562 -2.842 2.096 1.00 0.00 49 ILE A C 12
ATOM 17399 O O . ILE A 1 49 ? -5.023 -3.983 2.125 1.00 0.00 49 ILE A O 12
ATOM 17415 N N . GLU A 1 50 ? -3.261 -2.589 2.000 1.00 0.00 50 GLU A N 12
ATOM 17416 C CA . GLU A 1 50 ? -2.278 -3.663 1.920 1.00 0.00 50 GLU A CA 12
ATOM 17417 C C . GLU A 1 50 ? -2.478 -4.669 3.049 1.00 0.00 50 GLU A C 12
ATOM 17418 O O . GLU A 1 50 ? -2.525 -5.878 2.818 1.00 0.00 50 GLU A O 12
ATOM 17430 N N . LYS A 1 51 ? -2.595 -4.162 4.271 1.00 0.00 51 LYS A N 12
ATOM 17431 C CA . LYS A 1 51 ? -2.791 -5.015 5.438 1.00 0.00 51 LYS A CA 12
ATOM 17432 C C . LYS A 1 51 ? -3.861 -6.067 5.170 1.00 0.00 51 LYS A C 12
ATOM 17433 O O . LYS A 1 51 ? -3.729 -7.220 5.581 1.00 0.00 51 LYS A O 12
ATOM 17452 N N . SER A 1 52 ? -4.921 -5.663 4.477 1.00 0.00 52 SER A N 12
ATOM 17453 C CA . SER A 1 52 ? -6.016 -6.572 4.155 1.00 0.00 52 SER A CA 12
ATOM 17454 C C . SER A 1 52 ? -5.553 -7.660 3.191 1.00 0.00 52 SER A C 12
ATOM 17455 O O . SER A 1 52 ? -5.479 -8.835 3.552 1.00 0.00 52 SER A O 12
ATOM 17463 N N . PHE A 1 53 ? -5.243 -7.260 1.962 1.00 0.00 53 PHE A N 12
ATOM 17464 C CA . PHE A 1 53 ? -4.789 -8.201 0.944 1.00 0.00 53 PHE A CA 12
ATOM 17465 C C . PHE A 1 53 ? -3.765 -9.174 1.521 1.00 0.00 53 PHE A C 12
ATOM 17466 O O . PHE A 1 53 ? -3.761 -10.359 1.187 1.00 0.00 53 PHE A O 12
ATOM 17483 N N . LYS A 1 54 ? -2.898 -8.665 2.390 1.00 0.00 54 LYS A N 12
ATOM 17484 C CA . LYS A 1 54 ? -1.869 -9.487 3.015 1.00 0.00 54 LYS A CA 12
ATOM 17485 C C . LYS A 1 54 ? -2.454 -10.804 3.516 1.00 0.00 54 LYS A C 12
ATOM 17486 O O . LYS A 1 54 ? -1.948 -11.881 3.199 1.00 0.00 54 LYS A O 12
ATOM 17505 N N . THR A 1 55 ? -3.525 -10.712 4.298 1.00 0.00 55 THR A N 12
ATOM 17506 C CA . THR A 1 55 ? -4.180 -11.895 4.841 1.00 0.00 55 THR A CA 12
ATOM 17507 C C . THR A 1 55 ? -5.153 -12.496 3.834 1.00 0.00 55 THR A C 12
ATOM 17508 O O . THR A 1 55 ? -5.243 -13.715 3.696 1.00 0.00 55 THR A O 12
ATOM 17519 N N . ASN A 1 56 ? -5.880 -11.632 3.133 1.00 0.00 56 ASN A N 12
ATOM 17520 C CA . ASN A 1 56 ? -6.848 -12.079 2.137 1.00 0.00 56 ASN A CA 12
ATOM 17521 C C . ASN A 1 56 ? -6.546 -11.468 0.772 1.00 0.00 56 ASN A C 12
ATOM 17522 O O . ASN A 1 56 ? -7.136 -10.465 0.369 1.00 0.00 56 ASN A O 12
ATOM 17533 N N . PRO A 1 57 ? -5.605 -12.085 0.043 1.00 0.00 57 PRO A N 12
ATOM 17534 C CA . PRO A 1 57 ? -5.204 -11.620 -1.288 1.00 0.00 57 PRO A CA 12
ATOM 17535 C C . PRO A 1 57 ? -6.294 -11.838 -2.332 1.00 0.00 57 PRO A C 12
ATOM 17536 O O . PRO A 1 57 ? -6.189 -11.361 -3.462 1.00 0.00 57 PRO A O 12
ATOM 17547 N N . CYS A 1 58 ? -7.340 -12.560 -1.945 1.00 0.00 58 CYS A N 12
ATOM 17548 C CA . CYS A 1 58 ? -8.451 -12.841 -2.848 1.00 0.00 58 CYS A CA 12
ATOM 17549 C C . CYS A 1 58 ? -9.777 -12.410 -2.229 1.00 0.00 58 CYS A C 12
ATOM 17550 O O . CYS A 1 58 ? -10.795 -13.082 -2.388 1.00 0.00 58 CYS A O 12
ATOM 17558 N N . GLY A 1 59 ? -9.756 -11.285 -1.522 1.00 0.00 59 GLY A N 12
ATOM 17559 C CA . GLY A 1 59 ? -10.962 -10.785 -0.888 1.00 0.00 59 GLY A CA 12
ATOM 17560 C C . GLY A 1 59 ? -11.281 -9.359 -1.292 1.00 0.00 59 GLY A C 12
ATOM 17561 O O . GLY A 1 59 ? -10.831 -8.888 -2.336 1.00 0.00 59 GLY A O 12
ATOM 17565 N N . SER A 1 60 ? -12.061 -8.672 -0.465 1.00 0.00 60 SER A N 12
ATOM 17566 C CA . SER A 1 60 ? -12.445 -7.293 -0.744 1.00 0.00 60 SER A CA 12
ATOM 17567 C C . SER A 1 60 ? -12.550 -6.486 0.546 1.00 0.00 60 SER A C 12
ATOM 17568 O O . SER A 1 60 ? -12.502 -7.042 1.644 1.00 0.00 60 SER A O 12
ATOM 17576 N N . ILE A 1 61 ? -12.695 -5.173 0.405 1.00 0.00 61 ILE A N 12
ATOM 17577 C CA . ILE A 1 61 ? -12.808 -4.289 1.559 1.00 0.00 61 ILE A CA 12
ATOM 17578 C C . ILE A 1 61 ? -13.745 -3.122 1.267 1.00 0.00 61 ILE A C 12
ATOM 17579 O O . ILE A 1 61 ? -13.448 -2.267 0.432 1.00 0.00 61 ILE A O 12
ATOM 17595 N N . SER A 1 62 ? -14.878 -3.091 1.962 1.00 0.00 62 SER A N 12
ATOM 17596 C CA . SER A 1 62 ? -15.860 -2.030 1.776 1.00 0.00 62 SER A CA 12
ATOM 17597 C C . SER A 1 62 ? -15.636 -0.901 2.777 1.00 0.00 62 SER A C 12
ATOM 17598 O O . SER A 1 62 ? -15.502 -1.137 3.978 1.00 0.00 62 SER A O 12
ATOM 17606 N N . PHE A 1 63 ? -15.595 0.328 2.273 1.00 0.00 63 PHE A N 12
ATOM 17607 C CA . PHE A 1 63 ? -15.385 1.496 3.121 1.00 0.00 63 PHE A CA 12
ATOM 17608 C C . PHE A 1 63 ? -15.959 2.751 2.470 1.00 0.00 63 PHE A C 12
ATOM 17609 O O . PHE A 1 63 ? -16.363 2.733 1.307 1.00 0.00 63 PHE A O 12
ATOM 17626 N N . THR A 1 64 ? -15.993 3.842 3.230 1.00 0.00 64 THR A N 12
ATOM 17627 C CA . THR A 1 64 ? -16.518 5.106 2.729 1.00 0.00 64 THR A CA 12
ATOM 17628 C C . THR A 1 64 ? -15.574 6.259 3.049 1.00 0.00 64 THR A C 12
ATOM 17629 O O . THR A 1 64 ? -14.618 6.101 3.810 1.00 0.00 64 THR A O 12
ATOM 17640 N N . THR A 1 65 ? -15.848 7.421 2.465 1.00 0.00 65 THR A N 12
ATOM 17641 C CA . THR A 1 65 ? -15.022 8.602 2.688 1.00 0.00 65 THR A CA 12
ATOM 17642 C C . THR A 1 65 ? -15.845 9.747 3.266 1.00 0.00 65 THR A C 12
ATOM 17643 O O . THR A 1 65 ? -15.549 10.251 4.349 1.00 0.00 65 THR A O 12
ATOM 17654 N N . SER A 1 66 ? -16.881 10.153 2.538 1.00 0.00 66 SER A N 12
ATOM 17655 C CA . SER A 1 66 ? -17.745 11.241 2.978 1.00 0.00 66 SER A CA 12
ATOM 17656 C C . SER A 1 66 ? -19.215 10.857 2.842 1.00 0.00 66 SER A C 12
ATOM 17657 O O . SER A 1 66 ? -19.896 10.596 3.835 1.00 0.00 66 SER A O 12
ATOM 17665 N N . LYS A 1 67 ? -19.699 10.823 1.605 1.00 0.00 67 LYS A N 12
ATOM 17666 C CA . LYS A 1 67 ? -21.088 10.469 1.336 1.00 0.00 67 LYS A CA 12
ATOM 17667 C C . LYS A 1 67 ? -21.173 9.310 0.348 1.00 0.00 67 LYS A C 12
ATOM 17668 O O . LYS A 1 67 ? -22.209 8.656 0.230 1.00 0.00 67 LYS A O 12
ATOM 17687 N N . PHE A 1 68 ? -20.075 9.061 -0.360 1.00 0.00 68 PHE A N 12
ATOM 17688 C CA . PHE A 1 68 ? -20.026 7.980 -1.338 1.00 0.00 68 PHE A CA 12
ATOM 17689 C C . PHE A 1 68 ? -19.322 6.756 -0.760 1.00 0.00 68 PHE A C 12
ATOM 17690 O O . PHE A 1 68 ? -18.657 6.838 0.272 1.00 0.00 68 PHE A O 12
ATOM 17707 N N . SER A 1 69 ? -19.475 5.620 -1.434 1.00 0.00 69 SER A N 12
ATOM 17708 C CA . SER A 1 69 ? -18.859 4.377 -0.986 1.00 0.00 69 SER A CA 12
ATOM 17709 C C . SER A 1 69 ? -17.924 3.818 -2.055 1.00 0.00 69 SER A C 12
ATOM 17710 O O . SER A 1 69 ? -18.006 4.194 -3.225 1.00 0.00 69 SER A O 12
ATOM 17718 N N . TYR A 1 70 ? -17.037 2.919 -1.645 1.00 0.00 70 TYR A N 12
ATOM 17719 C CA . TYR A 1 70 ? -16.085 2.309 -2.566 1.00 0.00 70 TYR A CA 12
ATOM 17720 C C . TYR A 1 70 ? -15.705 0.905 -2.106 1.00 0.00 70 TYR A C 12
ATOM 17721 O O . TYR A 1 70 ? -15.424 0.679 -0.929 1.00 0.00 70 TYR A O 12
ATOM 17739 N N . LYS A 1 71 ? -15.699 -0.036 -3.044 1.00 0.00 71 LYS A N 12
ATOM 17740 C CA . LYS A 1 71 ? -15.352 -1.419 -2.738 1.00 0.00 71 LYS A CA 12
ATOM 17741 C C . LYS A 1 71 ? -14.113 -1.854 -3.516 1.00 0.00 71 LYS A C 12
ATOM 17742 O O . LYS A 1 71 ? -14.087 -1.790 -4.745 1.00 0.00 71 LYS A O 12
ATOM 17761 N N . ILE A 1 72 ? -13.091 -2.297 -2.792 1.00 0.00 72 ILE A N 12
ATOM 17762 C CA . ILE A 1 72 ? -11.851 -2.744 -3.414 1.00 0.00 72 ILE A CA 12
ATOM 17763 C C . ILE A 1 72 ? -11.732 -4.264 -3.372 1.00 0.00 72 ILE A C 12
ATOM 17764 O O . ILE A 1 72 ? -11.346 -4.838 -2.354 1.00 0.00 72 ILE A O 12
ATOM 17780 N N . ASP A 1 73 ? -12.065 -4.909 -4.485 1.00 0.00 73 ASP A N 12
ATOM 17781 C CA . ASP A 1 73 ? -11.993 -6.362 -4.576 1.00 0.00 73 ASP A CA 12
ATOM 17782 C C . ASP A 1 73 ? -10.647 -6.805 -5.143 1.00 0.00 73 ASP A C 12
ATOM 17783 O O . ASP A 1 73 ? -10.408 -6.712 -6.347 1.00 0.00 73 ASP A O 12
ATOM 17792 N N . PHE A 1 74 ? -9.771 -7.286 -4.267 1.00 0.00 74 PHE A N 12
ATOM 17793 C CA . PHE A 1 74 ? -8.449 -7.741 -4.679 1.00 0.00 74 PHE A CA 12
ATOM 17794 C C . PHE A 1 74 ? -8.556 -8.843 -5.729 1.00 0.00 74 PHE A C 12
ATOM 17795 O O . PHE A 1 74 ? -7.907 -8.785 -6.773 1.00 0.00 74 PHE A O 12
ATOM 17812 N N . ALA A 1 75 ? -9.379 -9.846 -5.444 1.00 0.00 75 ALA A N 12
ATOM 17813 C CA . ALA A 1 75 ? -9.573 -10.961 -6.363 1.00 0.00 75 ALA A CA 12
ATOM 17814 C C . ALA A 1 75 ? -9.835 -10.464 -7.780 1.00 0.00 75 ALA A C 12
ATOM 17815 O O . ALA A 1 75 ? -9.302 -11.009 -8.747 1.00 0.00 75 ALA A O 12
ATOM 17822 N N . GLU A 1 76 ? -10.660 -9.428 -7.897 1.00 0.00 76 GLU A N 12
ATOM 17823 C CA . GLU A 1 76 ? -10.994 -8.860 -9.198 1.00 0.00 76 GLU A CA 12
ATOM 17824 C C . GLU A 1 76 ? -9.898 -7.911 -9.674 1.00 0.00 76 GLU A C 12
ATOM 17825 O O . GLU A 1 76 ? -9.807 -7.597 -10.860 1.00 0.00 76 GLU A O 12
ATOM 17837 N N . MET A 1 77 ? -9.069 -7.458 -8.739 1.00 0.00 77 MET A N 12
ATOM 17838 C CA . MET A 1 77 ? -7.978 -6.545 -9.063 1.00 0.00 77 MET A CA 12
ATOM 17839 C C . MET A 1 77 ? -8.516 -5.236 -9.633 1.00 0.00 77 MET A C 12
ATOM 17840 O O . MET A 1 77 ? -7.990 -4.711 -10.614 1.00 0.00 77 MET A O 12
ATOM 17854 N N . LYS A 1 78 ? -9.568 -4.713 -9.011 1.00 0.00 78 LYS A N 12
ATOM 17855 C CA . LYS A 1 78 ? -10.177 -3.465 -9.455 1.00 0.00 78 LYS A CA 12
ATOM 17856 C C . LYS A 1 78 ? -11.055 -2.869 -8.359 1.00 0.00 78 LYS A C 12
ATOM 17857 O O . LYS A 1 78 ? -11.518 -3.579 -7.467 1.00 0.00 78 LYS A O 12
ATOM 17876 N N . GLN A 1 79 ? -11.281 -1.561 -8.434 1.00 0.00 79 GLN A N 12
ATOM 17877 C CA . GLN A 1 79 ? -12.104 -0.871 -7.448 1.00 0.00 79 GLN A CA 12
ATOM 17878 C C . GLN A 1 79 ? -13.533 -0.702 -7.955 1.00 0.00 79 GLN A C 12
ATOM 17879 O O . GLN A 1 79 ? -13.778 0.019 -8.922 1.00 0.00 79 GLN A O 12
ATOM 17893 N N . MET A 1 80 ? -14.472 -1.371 -7.295 1.00 0.00 80 MET A N 12
ATOM 17894 C CA . MET A 1 80 ? -15.877 -1.294 -7.679 1.00 0.00 80 MET A CA 12
ATOM 17895 C C . MET A 1 80 ? -16.536 -0.054 -7.084 1.00 0.00 80 MET A C 12
ATOM 17896 O O . MET A 1 80 ? -16.606 0.099 -5.865 1.00 0.00 80 MET A O 12
ATOM 17910 N N . ASN A 1 81 ? -17.017 0.830 -7.952 1.00 0.00 81 ASN A N 12
ATOM 17911 C CA . ASN A 1 81 ? -17.669 2.057 -7.512 1.00 0.00 81 ASN A CA 12
ATOM 17912 C C . ASN A 1 81 ? -19.121 1.793 -7.126 1.00 0.00 81 ASN A C 12
ATOM 17913 O O . ASN A 1 81 ? -19.804 0.982 -7.752 1.00 0.00 81 ASN A O 12
ATOM 17924 N N . LEU A 1 82 ? -19.588 2.485 -6.091 1.00 0.00 82 LEU A N 12
ATOM 17925 C CA . LEU A 1 82 ? -20.960 2.326 -5.621 1.00 0.00 82 LEU A CA 12
ATOM 17926 C C . LEU A 1 82 ? -21.779 3.583 -5.898 1.00 0.00 82 LEU A C 12
ATOM 17927 O O . LEU A 1 82 ? -22.991 3.515 -6.105 1.00 0.00 82 LEU A O 12
ATOM 17943 N N . THR A 1 83 ? -21.108 4.731 -5.902 1.00 0.00 83 THR A N 12
ATOM 17944 C CA . THR A 1 83 ? -21.773 6.003 -6.154 1.00 0.00 83 THR A CA 12
ATOM 17945 C C . THR A 1 83 ? -22.140 6.150 -7.627 1.00 0.00 83 THR A C 12
ATOM 17946 O O . THR A 1 83 ? -23.293 6.413 -7.967 1.00 0.00 83 THR A O 12
ATOM 17957 N N . THR A 1 84 ? -21.151 5.976 -8.498 1.00 0.00 84 THR A N 12
ATOM 17958 C CA . THR A 1 84 ? -21.370 6.090 -9.935 1.00 0.00 84 THR A CA 12
ATOM 17959 C C . THR A 1 84 ? -21.404 4.716 -10.596 1.00 0.00 84 THR A C 12
ATOM 17960 O O . THR A 1 84 ? -21.971 4.550 -11.675 1.00 0.00 84 THR A O 12
ATOM 17971 N N . GLY A 1 85 ? -20.793 3.734 -9.940 1.00 0.00 85 GLY A N 12
ATOM 17972 C CA . GLY A 1 85 ? -20.766 2.387 -10.480 1.00 0.00 85 GLY A CA 12
ATOM 17973 C C . GLY A 1 85 ? -19.682 2.202 -11.524 1.00 0.00 85 GLY A C 12
ATOM 17974 O O . GLY A 1 85 ? -19.748 1.285 -12.343 1.00 0.00 85 GLY A O 12
ATOM 17978 N N . LYS A 1 86 ? -18.683 3.077 -11.499 1.00 0.00 86 LYS A N 12
ATOM 17979 C CA . LYS A 1 86 ? -17.580 3.008 -12.450 1.00 0.00 86 LYS A CA 12
ATOM 17980 C C . LYS A 1 86 ? -16.628 1.870 -12.098 1.00 0.00 86 LYS A C 12
ATOM 17981 O O . LYS A 1 86 ? -16.780 1.220 -11.064 1.00 0.00 86 LYS A O 12
ATOM 18000 N N . GLN A 1 87 ? -15.647 1.636 -12.963 1.00 0.00 87 GLN A N 12
ATOM 18001 C CA . GLN A 1 87 ? -14.670 0.576 -12.742 1.00 0.00 87 GLN A CA 12
ATOM 18002 C C . GLN A 1 87 ? -13.254 1.077 -13.006 1.00 0.00 87 GLN A C 12
ATOM 18003 O O . GLN A 1 87 ? -13.018 1.831 -13.950 1.00 0.00 87 GLN A O 12
ATOM 18017 N N . ARG A 1 88 ? -12.316 0.654 -12.165 1.00 0.00 88 ARG A N 12
ATOM 18018 C CA . ARG A 1 88 ? -10.923 1.061 -12.307 1.00 0.00 88 ARG A CA 12
ATOM 18019 C C . ARG A 1 88 ? -9.982 -0.048 -11.845 1.00 0.00 88 ARG A C 12
ATOM 18020 O O . ARG A 1 88 ? -10.128 -0.583 -10.745 1.00 0.00 88 ARG A O 12
ATOM 18041 N N . LEU A 1 89 ? -9.018 -0.390 -12.692 1.00 0.00 89 LEU A N 12
ATOM 18042 C CA . LEU A 1 89 ? -8.053 -1.437 -12.372 1.00 0.00 89 LEU A CA 12
ATOM 18043 C C . LEU A 1 89 ? -7.027 -0.939 -11.359 1.00 0.00 89 LEU A C 12
ATOM 18044 O O . LEU A 1 89 ? -6.590 0.210 -11.417 1.00 0.00 89 LEU A O 12
ATOM 18060 N N . ILE A 1 90 ? -6.647 -1.813 -10.432 1.00 0.00 90 ILE A N 12
ATOM 18061 C CA . ILE A 1 90 ? -5.670 -1.463 -9.409 1.00 0.00 90 ILE A CA 12
ATOM 18062 C C . ILE A 1 90 ? -4.352 -2.195 -9.634 1.00 0.00 90 ILE A C 12
ATOM 18063 O O . ILE A 1 90 ? -4.230 -3.011 -10.548 1.00 0.00 90 ILE A O 12
ATOM 18079 N N . LYS A 1 91 ? -3.366 -1.899 -8.794 1.00 0.00 91 LYS A N 12
ATOM 18080 C CA . LYS A 1 91 ? -2.056 -2.530 -8.898 1.00 0.00 91 LYS A CA 12
ATOM 18081 C C . LYS A 1 91 ? -1.234 -2.289 -7.636 1.00 0.00 91 LYS A C 12
ATOM 18082 O O . LYS A 1 91 ? -1.415 -1.284 -6.948 1.00 0.00 91 LYS A O 12
ATOM 18101 N N . ARG A 1 92 ? -0.329 -3.217 -7.338 1.00 0.00 92 ARG A N 12
ATOM 18102 C CA . ARG A 1 92 ? 0.520 -3.104 -6.158 1.00 0.00 92 ARG A CA 12
ATOM 18103 C C . ARG A 1 92 ? 1.995 -3.178 -6.542 1.00 0.00 92 ARG A C 12
ATOM 18104 O O . ARG A 1 92 ? 2.524 -4.257 -6.807 1.00 0.00 92 ARG A O 12
ATOM 18125 N N . ALA A 1 93 ? 2.653 -2.024 -6.570 1.00 0.00 93 ALA A N 12
ATOM 18126 C CA . ALA A 1 93 ? 4.066 -1.958 -6.919 1.00 0.00 93 ALA A CA 12
ATOM 18127 C C . ALA A 1 93 ? 4.856 -1.184 -5.869 1.00 0.00 93 ALA A C 12
ATOM 18128 O O . ALA A 1 93 ? 4.297 -0.458 -5.047 1.00 0.00 93 ALA A O 12
ATOM 18135 N N . PRO A 1 94 ? 6.188 -1.342 -5.894 1.00 0.00 94 PRO A N 12
ATOM 18136 C CA . PRO A 1 94 ? 7.083 -0.666 -4.951 1.00 0.00 94 PRO A CA 12
ATOM 18137 C C . PRO A 1 94 ? 7.158 0.837 -5.198 1.00 0.00 94 PRO A C 12
ATOM 18138 O O . PRO A 1 94 ? 7.110 1.292 -6.341 1.00 0.00 94 PRO A O 12
ATOM 18149 N N . PHE A 1 95 ? 7.276 1.604 -4.119 1.00 0.00 95 PHE A N 12
ATOM 18150 C CA . PHE A 1 95 ? 7.357 3.057 -4.219 1.00 0.00 95 PHE A CA 12
ATOM 18151 C C . PHE A 1 95 ? 8.206 3.473 -5.417 1.00 0.00 95 PHE A C 12
ATOM 18152 O O . PHE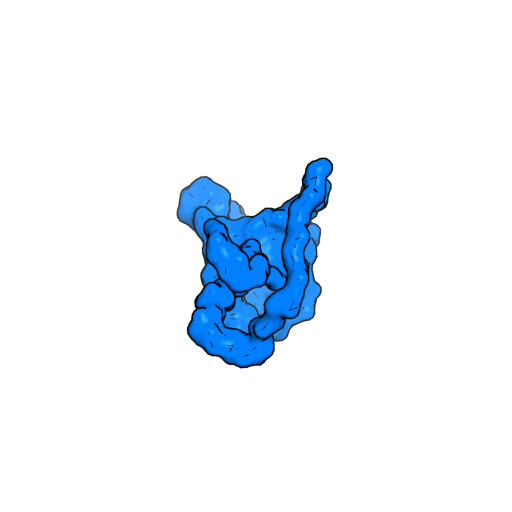 A 1 95 ? 9.277 2.916 -5.655 1.00 0.00 95 PHE A O 12
ATOM 18169 N N . SER A 1 96 ? 7.719 4.456 -6.167 1.00 0.00 96 SER A N 12
ATOM 18170 C CA . SER A 1 96 ? 8.430 4.945 -7.342 1.00 0.00 96 SER A CA 12
ATOM 18171 C C . SER A 1 96 ? 9.902 5.189 -7.024 1.00 0.00 96 SER A C 12
ATOM 18172 O O . SER A 1 96 ? 10.788 4.731 -7.745 1.00 0.00 96 SER A O 12
ATOM 18180 N N . SER A 1 97 ? 10.154 5.915 -5.940 1.00 0.00 97 SER A N 12
ATOM 18181 C CA . SER A 1 97 ? 11.518 6.225 -5.527 1.00 0.00 97 SER A CA 12
ATOM 18182 C C . SER A 1 97 ? 12.248 4.964 -5.074 1.00 0.00 97 SER A C 12
ATOM 18183 O O . SER A 1 97 ? 11.862 4.328 -4.094 1.00 0.00 97 SER A O 12
ATOM 18191 N N . GLY A 1 98 ? 13.306 4.608 -5.797 1.00 0.00 98 GLY A N 12
ATOM 18192 C CA . GLY A 1 98 ? 14.073 3.425 -5.455 1.00 0.00 98 GLY A CA 12
ATOM 18193 C C . GLY A 1 98 ? 14.691 3.513 -4.074 1.00 0.00 98 GLY A C 12
ATOM 18194 O O . GLY A 1 98 ? 14.001 3.704 -3.072 1.00 0.00 98 GLY A O 12
ATOM 18198 N N . PRO A 1 99 ? 16.023 3.372 -4.007 1.00 0.00 99 PRO A N 12
ATOM 18199 C CA . PRO A 1 99 ? 16.764 3.433 -2.743 1.00 0.00 99 PRO A CA 12
ATOM 18200 C C . PRO A 1 99 ? 16.785 4.837 -2.150 1.00 0.00 99 PRO A C 12
ATOM 18201 O O . PRO A 1 99 ? 17.647 5.649 -2.484 1.00 0.00 99 PRO A O 12
ATOM 18212 N N . SER A 1 100 ? 15.830 5.117 -1.269 1.00 0.00 100 SER A N 12
ATOM 18213 C CA . SER A 1 100 ? 15.737 6.425 -0.632 1.00 0.00 100 SER A CA 12
ATOM 18214 C C . SER A 1 100 ? 15.818 6.297 0.887 1.00 0.00 100 SER A C 12
ATOM 18215 O O . SER A 1 100 ? 14.796 6.253 1.572 1.00 0.00 100 SER A O 12
ATOM 18223 N N . SER A 1 101 ? 17.040 6.238 1.405 1.00 0.00 101 SER A N 12
ATOM 18224 C CA . SER A 1 101 ? 17.256 6.111 2.842 1.00 0.00 101 SER A CA 12
ATOM 18225 C C . SER A 1 101 ? 16.304 5.082 3.445 1.00 0.00 101 SER A C 12
ATOM 18226 O O . SER A 1 101 ? 15.760 5.284 4.529 1.00 0.00 101 SER A O 12
ATOM 18234 N N . GLY A 1 102 ? 16.109 3.976 2.733 1.00 0.00 102 GLY A N 12
ATOM 18235 C CA . GLY A 1 102 ? 15.224 2.931 3.212 1.00 0.00 102 GLY A CA 12
ATOM 18236 C C . GLY A 1 102 ? 13.770 3.209 2.887 1.00 0.00 102 GLY A C 12
ATOM 18237 O O . GLY A 1 102 ? 13.410 3.389 1.724 1.00 0.00 102 GLY A O 12
ATOM 18241 N N . GLY A 1 1 ? 8.862 23.742 -8.767 1.00 0.00 1 GLY A N 13
ATOM 18242 C CA . GLY A 1 1 ? 9.469 23.612 -7.455 1.00 0.00 1 GLY A CA 13
ATOM 18243 C C . GLY A 1 1 ? 9.942 24.942 -6.902 1.00 0.00 1 GLY A C 13
ATOM 18244 O O . GLY A 1 1 ? 11.144 25.192 -6.811 1.00 0.00 1 GLY A O 13
ATOM 18248 N N . SER A 1 2 ? 8.995 25.798 -6.533 1.00 0.00 2 SER A N 13
ATOM 18249 C CA . SER A 1 2 ? 9.321 27.112 -5.991 1.00 0.00 2 SER A CA 13
ATOM 18250 C C . SER A 1 2 ? 9.747 27.006 -4.529 1.00 0.00 2 SER A C 13
ATOM 18251 O O . SER A 1 2 ? 10.759 27.578 -4.123 1.00 0.00 2 SER A O 13
ATOM 18259 N N . SER A 1 3 ? 8.967 26.271 -3.744 1.00 0.00 3 SER A N 13
ATOM 18260 C CA . SER A 1 3 ? 9.260 26.092 -2.327 1.00 0.00 3 SER A CA 13
ATOM 18261 C C . SER A 1 3 ? 9.839 24.706 -2.062 1.00 0.00 3 SER A C 13
ATOM 18262 O O . SER A 1 3 ? 9.630 23.775 -2.839 1.00 0.00 3 SER A O 13
ATOM 18270 N N . GLY A 1 4 ? 10.570 24.577 -0.959 1.00 0.00 4 GLY A N 13
ATOM 18271 C CA . GLY A 1 4 ? 11.169 23.302 -0.610 1.00 0.00 4 GLY A CA 13
ATOM 18272 C C . GLY A 1 4 ? 12.125 22.801 -1.675 1.00 0.00 4 GLY A C 13
ATOM 18273 O O . GLY A 1 4 ? 11.710 22.150 -2.634 1.00 0.00 4 GLY A O 13
ATOM 18277 N N . SER A 1 5 ? 13.408 23.105 -1.507 1.00 0.00 5 SER A N 13
ATOM 18278 C CA . SER A 1 5 ? 14.424 22.685 -2.465 1.00 0.00 5 SER A CA 13
ATOM 18279 C C . SER A 1 5 ? 14.221 21.228 -2.869 1.00 0.00 5 SER A C 13
ATOM 18280 O O . SER A 1 5 ? 14.151 20.340 -2.020 1.00 0.00 5 SER A O 13
ATOM 18288 N N . SER A 1 6 ? 14.126 20.991 -4.174 1.00 0.00 6 SER A N 13
ATOM 18289 C CA . SER A 1 6 ? 13.926 19.643 -4.693 1.00 0.00 6 SER A CA 13
ATOM 18290 C C . SER A 1 6 ? 15.129 18.757 -4.383 1.00 0.00 6 SER A C 13
ATOM 18291 O O . SER A 1 6 ? 14.978 17.614 -3.954 1.00 0.00 6 SER A O 13
ATOM 18299 N N . GLY A 1 7 ? 16.325 19.295 -4.603 1.00 0.00 7 GLY A N 13
ATOM 18300 C CA . GLY A 1 7 ? 17.537 18.541 -4.342 1.00 0.00 7 GLY A CA 13
ATOM 18301 C C . GLY A 1 7 ? 17.853 17.551 -5.445 1.00 0.00 7 GLY A C 13
ATOM 18302 O O . GLY A 1 7 ? 18.610 17.857 -6.365 1.00 0.00 7 GLY A O 13
ATOM 18306 N N . ASN A 1 8 ? 17.272 16.359 -5.352 1.00 0.00 8 ASN A N 13
ATOM 18307 C CA . ASN A 1 8 ? 17.498 15.319 -6.349 1.00 0.00 8 ASN A CA 13
ATOM 18308 C C . ASN A 1 8 ? 16.529 14.157 -6.152 1.00 0.00 8 ASN A C 13
ATOM 18309 O O . ASN A 1 8 ? 15.762 14.133 -5.190 1.00 0.00 8 ASN A O 13
ATOM 18320 N N . GLU A 1 9 ? 16.571 13.196 -7.070 1.00 0.00 9 GLU A N 13
ATOM 18321 C CA . GLU A 1 9 ? 15.697 12.031 -6.996 1.00 0.00 9 GLU A CA 13
ATOM 18322 C C . GLU A 1 9 ? 16.301 10.953 -6.101 1.00 0.00 9 GLU A C 13
ATOM 18323 O O . GLU A 1 9 ? 16.862 9.970 -6.586 1.00 0.00 9 GLU A O 13
ATOM 18335 N N . VAL A 1 10 ? 16.183 11.145 -4.791 1.00 0.00 10 VAL A N 13
ATOM 18336 C CA . VAL A 1 10 ? 16.716 10.190 -3.827 1.00 0.00 10 VAL A CA 13
ATOM 18337 C C . VAL A 1 10 ? 17.999 9.548 -4.342 1.00 0.00 10 VAL A C 13
ATOM 18338 O O . VAL A 1 10 ? 18.122 8.324 -4.377 1.00 0.00 10 VAL A O 13
ATOM 18351 N N . ASP A 1 11 ? 18.953 10.383 -4.740 1.00 0.00 11 ASP A N 13
ATOM 18352 C CA . ASP A 1 11 ? 20.229 9.897 -5.252 1.00 0.00 11 ASP A CA 13
ATOM 18353 C C . ASP A 1 11 ? 20.846 8.880 -4.297 1.00 0.00 11 ASP A C 13
ATOM 18354 O O . ASP A 1 11 ? 20.331 8.648 -3.204 1.00 0.00 11 ASP A O 13
ATOM 18363 N N . ASP A 1 12 ? 21.951 8.274 -4.719 1.00 0.00 12 ASP A N 13
ATOM 18364 C CA . ASP A 1 12 ? 22.638 7.281 -3.902 1.00 0.00 12 ASP A CA 13
ATOM 18365 C C . ASP A 1 12 ? 21.641 6.321 -3.261 1.00 0.00 12 ASP A C 13
ATOM 18366 O O . ASP A 1 12 ? 21.762 5.978 -2.086 1.00 0.00 12 ASP A O 13
ATOM 18375 N N . MET A 1 13 ? 20.655 5.891 -4.042 1.00 0.00 13 MET A N 13
ATOM 18376 C CA . MET A 1 13 ? 19.637 4.970 -3.550 1.00 0.00 13 MET A CA 13
ATOM 18377 C C . MET A 1 13 ? 20.263 3.646 -3.122 1.00 0.00 13 MET A C 13
ATOM 18378 O O . MET A 1 13 ? 21.399 3.340 -3.484 1.00 0.00 13 MET A O 13
ATOM 18392 N N . ASP A 1 14 ? 19.514 2.866 -2.350 1.00 0.00 14 ASP A N 13
ATOM 18393 C CA . ASP A 1 14 ? 19.996 1.574 -1.874 1.00 0.00 14 ASP A CA 13
ATOM 18394 C C . ASP A 1 14 ? 18.830 0.650 -1.537 1.00 0.00 14 ASP A C 13
ATOM 18395 O O . ASP A 1 14 ? 17.978 0.982 -0.712 1.00 0.00 14 ASP A O 13
ATOM 18404 N N . THR A 1 15 ? 18.796 -0.511 -2.184 1.00 0.00 15 THR A N 13
ATOM 18405 C CA . THR A 1 15 ? 17.734 -1.482 -1.955 1.00 0.00 15 THR A CA 13
ATOM 18406 C C . THR A 1 15 ? 17.745 -1.981 -0.515 1.00 0.00 15 THR A C 13
ATOM 18407 O O . THR A 1 15 ? 18.689 -2.645 -0.085 1.00 0.00 15 THR A O 13
ATOM 18418 N N . SER A 1 16 ? 16.691 -1.658 0.227 1.00 0.00 16 SER A N 13
ATOM 18419 C CA . SER A 1 16 ? 16.581 -2.071 1.621 1.00 0.00 16 SER A CA 13
ATOM 18420 C C . SER A 1 16 ? 15.189 -1.771 2.169 1.00 0.00 16 SER A C 13
ATOM 18421 O O . SER A 1 16 ? 14.780 -0.613 2.253 1.00 0.00 16 SER A O 13
ATOM 18429 N N . ASP A 1 17 ? 14.467 -2.823 2.541 1.00 0.00 17 ASP A N 13
ATOM 18430 C CA . ASP A 1 17 ? 13.122 -2.673 3.082 1.00 0.00 17 ASP A CA 13
ATOM 18431 C C . ASP A 1 17 ? 12.159 -2.166 2.013 1.00 0.00 17 ASP A C 13
ATOM 18432 O O . ASP A 1 17 ? 11.303 -1.323 2.282 1.00 0.00 17 ASP A O 13
ATOM 18441 N N . THR A 1 18 ? 12.306 -2.685 0.797 1.00 0.00 18 THR A N 13
ATOM 18442 C CA . THR A 1 18 ? 11.452 -2.283 -0.313 1.00 0.00 18 THR A CA 13
ATOM 18443 C C . THR A 1 18 ? 9.982 -2.295 0.091 1.00 0.00 18 THR A C 13
ATOM 18444 O O . THR A 1 18 ? 9.347 -3.348 0.124 1.00 0.00 18 THR A O 13
ATOM 18455 N N . GLN A 1 19 ? 9.448 -1.117 0.399 1.00 0.00 19 GLN A N 13
ATOM 18456 C CA . GLN A 1 19 ? 8.052 -0.993 0.801 1.00 0.00 19 GLN A CA 13
ATOM 18457 C C . GLN A 1 19 ? 7.123 -1.179 -0.394 1.00 0.00 19 GLN A C 13
ATOM 18458 O O . GLN A 1 19 ? 7.461 -0.811 -1.519 1.00 0.00 19 GLN A O 13
ATOM 18472 N N . TRP A 1 20 ? 5.951 -1.751 -0.141 1.00 0.00 20 TRP A N 13
ATOM 18473 C CA . TRP A 1 20 ? 4.973 -1.986 -1.197 1.00 0.00 20 TRP A CA 13
ATOM 18474 C C . TRP A 1 20 ? 3.798 -1.023 -1.075 1.00 0.00 20 TRP A C 13
ATOM 18475 O O . TRP A 1 20 ? 3.168 -0.927 -0.022 1.00 0.00 20 TRP A O 13
ATOM 18496 N N . GLY A 1 21 ? 3.507 -0.310 -2.159 1.00 0.00 21 GLY A N 13
ATOM 18497 C CA . GLY A 1 21 ? 2.407 0.637 -2.151 1.00 0.00 21 GLY A CA 13
ATOM 18498 C C . GLY A 1 21 ? 1.239 0.177 -3.000 1.00 0.00 21 GLY A C 13
ATOM 18499 O O . GLY A 1 21 ? 1.355 -0.788 -3.756 1.00 0.00 21 GLY A O 13
ATOM 18503 N N . TRP A 1 22 ? 0.111 0.867 -2.876 1.00 0.00 22 TRP A N 13
ATOM 18504 C CA . TRP A 1 22 ? -1.084 0.522 -3.638 1.00 0.00 22 TRP A CA 13
ATOM 18505 C C . TRP A 1 22 ? -1.508 1.677 -4.538 1.00 0.00 22 TRP A C 13
ATOM 18506 O O . TRP A 1 22 ? -1.575 2.826 -4.099 1.00 0.00 22 TRP A O 13
ATOM 18527 N N . PHE A 1 23 ? -1.793 1.366 -5.798 1.00 0.00 23 PHE A N 13
ATOM 18528 C CA . PHE A 1 23 ? -2.210 2.379 -6.760 1.00 0.00 23 PHE A CA 13
ATOM 18529 C C . PHE A 1 23 ? -3.430 1.911 -7.548 1.00 0.00 23 PHE A C 13
ATOM 18530 O O . PHE A 1 23 ? -3.553 0.732 -7.881 1.00 0.00 23 PHE A O 13
ATOM 18547 N N . TYR A 1 24 ? -4.329 2.843 -7.843 1.00 0.00 24 TYR A N 13
ATOM 18548 C CA . TYR A 1 24 ? -5.541 2.527 -8.589 1.00 0.00 24 TYR A CA 13
ATOM 18549 C C . TYR A 1 24 ? -5.577 3.281 -9.915 1.00 0.00 24 TYR A C 13
ATOM 18550 O O . TYR A 1 24 ? -5.385 4.497 -9.957 1.00 0.00 24 TYR A O 13
ATOM 18568 N N . LEU A 1 25 ? -5.825 2.550 -10.996 1.00 0.00 25 LEU A N 13
ATOM 18569 C CA . LEU A 1 25 ? -5.887 3.148 -12.326 1.00 0.00 25 LEU A CA 13
ATOM 18570 C C . LEU A 1 25 ? -6.926 4.264 -12.373 1.00 0.00 25 LEU A C 13
ATOM 18571 O O . LEU A 1 25 ? -7.963 4.188 -11.715 1.00 0.00 25 LEU A O 13
ATOM 18587 N N . ALA A 1 26 ? -6.640 5.298 -13.157 1.00 0.00 26 ALA A N 13
ATOM 18588 C CA . ALA A 1 26 ? -7.552 6.427 -13.294 1.00 0.00 26 ALA A CA 13
ATOM 18589 C C . ALA A 1 26 ? -8.041 6.567 -14.731 1.00 0.00 26 ALA A C 13
ATOM 18590 O O . ALA A 1 26 ? -7.577 5.861 -15.625 1.00 0.00 26 ALA A O 13
ATOM 18597 N N . GLU A 1 27 ? -8.981 7.483 -14.945 1.00 0.00 27 GLU A N 13
ATOM 18598 C CA . GLU A 1 27 ? -9.533 7.713 -16.275 1.00 0.00 27 GLU A CA 13
ATOM 18599 C C . GLU A 1 27 ? -8.560 8.510 -17.138 1.00 0.00 27 GLU A C 13
ATOM 18600 O O . GLU A 1 27 ? -8.404 8.239 -18.329 1.00 0.00 27 GLU A O 13
ATOM 18612 N N . CYS A 1 28 ? -7.907 9.494 -16.529 1.00 0.00 28 CYS A N 13
ATOM 18613 C CA . CYS A 1 28 ? -6.950 10.332 -17.241 1.00 0.00 28 CYS A CA 13
ATOM 18614 C C . CYS A 1 28 ? -5.850 9.485 -17.874 1.00 0.00 28 CYS A C 13
ATOM 18615 O O . CYS A 1 28 ? -5.316 9.829 -18.927 1.00 0.00 28 CYS A O 13
ATOM 18623 N N . GLY A 1 29 ? -5.516 8.375 -17.222 1.00 0.00 29 GLY A N 13
ATOM 18624 C CA . GLY A 1 29 ? -4.481 7.497 -17.735 1.00 0.00 29 GLY A CA 13
ATOM 18625 C C . GLY A 1 29 ? -3.393 7.226 -16.715 1.00 0.00 29 GLY A C 13
ATOM 18626 O O . GLY A 1 29 ? -2.906 6.101 -16.598 1.00 0.00 29 GLY A O 13
ATOM 18630 N N . LYS A 1 30 ? -3.008 8.259 -15.974 1.00 0.00 30 LYS A N 13
ATOM 18631 C CA . LYS A 1 30 ? -1.970 8.129 -14.958 1.00 0.00 30 LYS A CA 13
ATOM 18632 C C . LYS A 1 30 ? -2.526 7.488 -13.691 1.00 0.00 30 LYS A C 13
ATOM 18633 O O . LYS A 1 30 ? -3.668 7.740 -13.306 1.00 0.00 30 LYS A O 13
ATOM 18652 N N . TRP A 1 31 ? -1.712 6.659 -13.046 1.00 0.00 31 TRP A N 13
ATOM 18653 C CA . TRP A 1 31 ? -2.123 5.983 -11.821 1.00 0.00 31 TRP A CA 13
ATOM 18654 C C . TRP A 1 31 ? -1.912 6.881 -10.607 1.00 0.00 31 TRP A C 13
ATOM 18655 O O . TRP A 1 31 ? -1.000 7.708 -10.586 1.00 0.00 31 TRP A O 13
ATOM 18676 N N . HIS A 1 32 ? -2.759 6.711 -9.596 1.00 0.00 32 HIS A N 13
ATOM 18677 C CA . HIS A 1 32 ? -2.663 7.506 -8.377 1.00 0.00 32 HIS A CA 13
ATOM 18678 C C . HIS A 1 32 ? -2.723 6.615 -7.141 1.00 0.00 32 HIS A C 13
ATOM 18679 O O . HIS A 1 32 ? -3.669 5.848 -6.962 1.00 0.00 32 HIS A O 13
ATOM 18693 N N . MET A 1 33 ? -1.706 6.720 -6.291 1.00 0.00 33 MET A N 13
ATOM 18694 C CA . MET A 1 33 ? -1.645 5.923 -5.071 1.00 0.00 33 MET A CA 13
ATOM 18695 C C . MET A 1 33 ? -2.885 6.146 -4.213 1.00 0.00 33 MET A C 13
ATOM 18696 O O . MET A 1 33 ? -3.590 7.144 -4.369 1.00 0.00 33 MET A O 13
ATOM 18710 N N . PHE A 1 34 ? -3.148 5.211 -3.306 1.00 0.00 34 PHE A N 13
ATOM 18711 C CA . PHE A 1 34 ? -4.305 5.304 -2.424 1.00 0.00 34 PHE A CA 13
ATOM 18712 C C . PHE A 1 34 ? -4.048 6.296 -1.293 1.00 0.00 34 PHE A C 13
ATOM 18713 O O . PHE A 1 34 ? -3.214 6.055 -0.421 1.00 0.00 34 PHE A O 13
ATOM 18730 N N . GLN A 1 35 ? -4.770 7.412 -1.317 1.00 0.00 35 GLN A N 13
ATOM 18731 C CA . GLN A 1 35 ? -4.619 8.441 -0.295 1.00 0.00 35 GLN A CA 13
ATOM 18732 C C . GLN A 1 35 ? -5.926 8.652 0.462 1.00 0.00 35 GLN A C 13
ATOM 18733 O O . GLN A 1 35 ? -7.019 8.491 -0.081 1.00 0.00 35 GLN A O 13
ATOM 18747 N N . PRO A 1 36 ? -5.813 9.021 1.747 1.00 0.00 36 PRO A N 13
ATOM 18748 C CA . PRO A 1 36 ? -6.976 9.262 2.606 1.00 0.00 36 PRO A CA 13
ATOM 18749 C C . PRO A 1 36 ? -7.738 10.522 2.209 1.00 0.00 36 PRO A C 13
ATOM 18750 O O . PRO A 1 36 ? -7.140 11.568 1.957 1.00 0.00 36 PRO A O 13
ATOM 18761 N N . ASP A 1 37 ? -9.062 10.415 2.156 1.00 0.00 37 ASP A N 13
ATOM 18762 C CA . ASP A 1 37 ? -9.906 11.546 1.792 1.00 0.00 37 ASP A CA 13
ATOM 18763 C C . ASP A 1 37 ? -9.418 12.827 2.462 1.00 0.00 37 ASP A C 13
ATOM 18764 O O . ASP A 1 37 ? -8.975 13.761 1.792 1.00 0.00 37 ASP A O 13
ATOM 18773 N N . THR A 1 38 ? -9.503 12.865 3.788 1.00 0.00 38 THR A N 13
ATOM 18774 C CA . THR A 1 38 ? -9.072 14.031 4.548 1.00 0.00 38 THR A CA 13
ATOM 18775 C C . THR A 1 38 ? -8.085 13.641 5.642 1.00 0.00 38 THR A C 13
ATOM 18776 O O . THR A 1 38 ? -8.355 12.749 6.445 1.00 0.00 38 THR A O 13
ATOM 18787 N N . ASN A 1 39 ? -6.940 14.315 5.667 1.00 0.00 39 ASN A N 13
ATOM 18788 C CA . ASN A 1 39 ? -5.911 14.037 6.664 1.00 0.00 39 ASN A CA 13
ATOM 18789 C C . ASN A 1 39 ? -6.503 14.034 8.070 1.00 0.00 39 ASN A C 13
ATOM 18790 O O . ASN A 1 39 ? -6.358 13.064 8.813 1.00 0.00 39 ASN A O 13
ATOM 18801 N N . SER A 1 40 ? -7.171 15.127 8.427 1.00 0.00 40 SER A N 13
ATOM 18802 C CA . SER A 1 40 ? -7.783 15.252 9.745 1.00 0.00 40 SER A CA 13
ATOM 18803 C C . SER A 1 40 ? -8.823 14.157 9.967 1.00 0.00 40 SER A C 13
ATOM 18804 O O . SER A 1 40 ? -8.866 13.535 11.028 1.00 0.00 40 SER A O 13
ATOM 18812 N N . GLN A 1 41 ? -9.657 13.929 8.959 1.00 0.00 41 GLN A N 13
ATOM 18813 C CA . GLN A 1 41 ? -10.697 12.910 9.044 1.00 0.00 41 GLN A CA 13
ATOM 18814 C C . GLN A 1 41 ? -10.578 11.913 7.897 1.00 0.00 41 GLN A C 13
ATOM 18815 O O . GLN A 1 41 ? -11.247 12.047 6.872 1.00 0.00 41 GLN A O 13
ATOM 18829 N N . CYS A 1 42 ? -9.722 10.913 8.076 1.00 0.00 42 CYS A N 13
ATOM 18830 C CA . CYS A 1 42 ? -9.513 9.892 7.055 1.00 0.00 42 CYS A CA 13
ATOM 18831 C C . CYS A 1 42 ? -10.099 8.555 7.496 1.00 0.00 42 CYS A C 13
ATOM 18832 O O . CYS A 1 42 ? -10.555 8.409 8.630 1.00 0.00 42 CYS A O 13
ATOM 18840 N N . SER A 1 43 ? -10.084 7.581 6.591 1.00 0.00 43 SER A N 13
ATOM 18841 C CA . SER A 1 43 ? -10.619 6.257 6.884 1.00 0.00 43 SER A CA 13
ATOM 18842 C C . SER A 1 43 ? -9.561 5.181 6.656 1.00 0.00 43 SER A C 13
ATOM 18843 O O . SER A 1 43 ? -9.156 4.485 7.587 1.00 0.00 43 SER A O 13
ATOM 18851 N N . VAL A 1 44 ? -9.118 5.051 5.410 1.00 0.00 44 VAL A N 13
ATOM 18852 C CA . VAL A 1 44 ? -8.107 4.061 5.057 1.00 0.00 44 VAL A CA 13
ATOM 18853 C C . VAL A 1 44 ? -6.997 4.684 4.218 1.00 0.00 44 VAL A C 13
ATOM 18854 O O . VAL A 1 44 ? -7.201 5.705 3.561 1.00 0.00 44 VAL A O 13
ATOM 18867 N N . SER A 1 45 ? -5.823 4.062 4.244 1.00 0.00 45 SER A N 13
ATOM 18868 C CA . SER A 1 45 ? -4.679 4.558 3.488 1.00 0.00 45 SER A CA 13
ATOM 18869 C C . SER A 1 45 ? -3.942 3.410 2.803 1.00 0.00 45 SER A C 13
ATOM 18870 O O . SER A 1 45 ? -4.179 2.240 3.101 1.00 0.00 45 SER A O 13
ATOM 18878 N N . SER A 1 46 ? -3.047 3.756 1.883 1.00 0.00 46 SER A N 13
ATOM 18879 C CA . SER A 1 46 ? -2.278 2.756 1.152 1.00 0.00 46 SER A CA 13
ATOM 18880 C C . SER A 1 46 ? -1.908 1.585 2.059 1.00 0.00 46 SER A C 13
ATOM 18881 O O . SER A 1 46 ? -1.913 0.431 1.632 1.00 0.00 46 SER A O 13
ATOM 18889 N N . GLU A 1 47 ? -1.588 1.893 3.311 1.00 0.00 47 GLU A N 13
ATOM 18890 C CA . GLU A 1 47 ? -1.215 0.868 4.278 1.00 0.00 47 GLU A CA 13
ATOM 18891 C C . GLU A 1 47 ? -2.419 0.008 4.652 1.00 0.00 47 GLU A C 13
ATOM 18892 O O . GLU A 1 47 ? -2.387 -1.215 4.521 1.00 0.00 47 GLU A O 13
ATOM 18904 N N . ASP A 1 48 ? -3.480 0.658 5.118 1.00 0.00 48 ASP A N 13
ATOM 18905 C CA . ASP A 1 48 ? -4.696 -0.045 5.511 1.00 0.00 48 ASP A CA 13
ATOM 18906 C C . ASP A 1 48 ? -5.105 -1.059 4.447 1.00 0.00 48 ASP A C 13
ATOM 18907 O O . ASP A 1 48 ? -5.165 -2.260 4.711 1.00 0.00 48 ASP A O 13
ATOM 18916 N N . ILE A 1 49 ? -5.385 -0.567 3.245 1.00 0.00 49 ILE A N 13
ATOM 18917 C CA . ILE A 1 49 ? -5.788 -1.431 2.142 1.00 0.00 49 ILE A CA 13
ATOM 18918 C C . ILE A 1 49 ? -4.843 -2.619 2.000 1.00 0.00 49 ILE A C 13
ATOM 18919 O O . ILE A 1 49 ? -5.280 -3.766 1.920 1.00 0.00 49 ILE A O 13
ATOM 18935 N N . GLU A 1 50 ? -3.545 -2.335 1.970 1.00 0.00 50 GLU A N 13
ATOM 18936 C CA . GLU A 1 50 ? -2.537 -3.381 1.839 1.00 0.00 50 GLU A CA 13
ATOM 18937 C C . GLU A 1 50 ? -2.740 -4.467 2.892 1.00 0.00 50 GLU A C 13
ATOM 18938 O O . GLU A 1 50 ? -2.809 -5.653 2.571 1.00 0.00 50 GLU A O 13
ATOM 18950 N N . LYS A 1 51 ? -2.834 -4.052 4.151 1.00 0.00 51 LYS A N 13
ATOM 18951 C CA . LYS A 1 51 ? -3.029 -4.987 5.252 1.00 0.00 51 LYS A CA 13
ATOM 18952 C C . LYS A 1 51 ? -4.172 -5.952 4.951 1.00 0.00 51 LYS A C 13
ATOM 18953 O O . LYS A 1 51 ? -4.065 -7.152 5.202 1.00 0.00 51 LYS A O 13
ATOM 18972 N N . SER A 1 52 ? -5.263 -5.419 4.410 1.00 0.00 52 SER A N 13
ATOM 18973 C CA . SER A 1 52 ? -6.426 -6.233 4.076 1.00 0.00 52 SER A CA 13
ATOM 18974 C C . SER A 1 52 ? -6.077 -7.267 3.009 1.00 0.00 52 SER A C 13
ATOM 18975 O O . SER A 1 52 ? -6.504 -8.420 3.082 1.00 0.00 52 SER A O 13
ATOM 18983 N N . PHE A 1 53 ? -5.299 -6.845 2.018 1.00 0.00 53 PHE A N 13
ATOM 18984 C CA . PHE A 1 53 ? -4.893 -7.733 0.934 1.00 0.00 53 PHE A CA 13
ATOM 18985 C C . PHE A 1 53 ? -4.076 -8.906 1.469 1.00 0.00 53 PHE A C 13
ATOM 18986 O O . PHE A 1 53 ? -4.250 -10.046 1.040 1.00 0.00 53 PHE A O 13
ATOM 19003 N N . LYS A 1 54 ? -3.183 -8.617 2.410 1.00 0.00 54 LYS A N 13
ATOM 19004 C CA . LYS A 1 54 ? -2.338 -9.646 3.005 1.00 0.00 54 LYS A CA 13
ATOM 19005 C C . LYS A 1 54 ? -3.180 -10.808 3.523 1.00 0.00 54 LYS A C 13
ATOM 19006 O O . LYS A 1 54 ? -3.059 -11.937 3.045 1.00 0.00 54 LYS A O 13
ATOM 19025 N N . THR A 1 55 ? -4.033 -10.525 4.501 1.00 0.00 55 THR A N 13
ATOM 19026 C CA . THR A 1 55 ? -4.895 -11.546 5.083 1.00 0.00 55 THR A CA 13
ATOM 19027 C C . THR A 1 55 ? -5.958 -12.001 4.089 1.00 0.00 55 THR A C 13
ATOM 19028 O O . THR A 1 55 ? -6.398 -13.149 4.119 1.00 0.00 55 THR A O 13
ATOM 19039 N N . ASN A 1 56 ? -6.365 -11.092 3.209 1.00 0.00 56 ASN A N 13
ATOM 19040 C CA . ASN A 1 56 ? -7.376 -11.401 2.204 1.00 0.00 56 ASN A CA 13
ATOM 19041 C C . ASN A 1 56 ? -6.878 -11.052 0.805 1.00 0.00 56 ASN A C 13
ATOM 19042 O O . ASN A 1 56 ? -7.194 -9.999 0.251 1.00 0.00 56 ASN A O 13
ATOM 19053 N N . PRO A 1 57 ? -6.081 -11.957 0.218 1.00 0.00 57 PRO A N 13
ATOM 19054 C CA . PRO A 1 57 ? -5.523 -11.769 -1.124 1.00 0.00 57 PRO A CA 13
ATOM 19055 C C . PRO A 1 57 ? -6.587 -11.856 -2.212 1.00 0.00 57 PRO A C 13
ATOM 19056 O O . PRO A 1 57 ? -6.472 -11.219 -3.260 1.00 0.00 57 PRO A O 13
ATOM 19067 N N . CYS A 1 58 ? -7.623 -12.648 -1.957 1.00 0.00 58 CYS A N 13
ATOM 19068 C CA . CYS A 1 58 ? -8.709 -12.819 -2.916 1.00 0.00 58 CYS A CA 13
ATOM 19069 C C . CYS A 1 58 ? -10.050 -12.449 -2.290 1.00 0.00 58 CYS A C 13
ATOM 19070 O O . CYS A 1 58 ? -11.037 -13.166 -2.444 1.00 0.00 58 CYS A O 13
ATOM 19078 N N . GLY A 1 59 ? -10.076 -11.324 -1.583 1.00 0.00 59 GLY A N 13
ATOM 19079 C CA . GLY A 1 59 ? -11.300 -10.878 -0.943 1.00 0.00 59 GLY A CA 13
ATOM 19080 C C . GLY A 1 59 ? -11.750 -9.518 -1.436 1.00 0.00 59 GLY A C 13
ATOM 19081 O O . GLY A 1 59 ? -11.735 -9.249 -2.637 1.00 0.00 59 GLY A O 13
ATOM 19085 N N . SER A 1 60 ? -12.155 -8.657 -0.507 1.00 0.00 60 SER A N 13
ATOM 19086 C CA . SER A 1 60 ? -12.617 -7.318 -0.855 1.00 0.00 60 SER A CA 13
ATOM 19087 C C . SER A 1 60 ? -12.741 -6.446 0.391 1.00 0.00 60 SER A C 13
ATOM 19088 O O . SER A 1 60 ? -13.086 -6.931 1.469 1.00 0.00 60 SER A O 13
ATOM 19096 N N . ILE A 1 61 ? -12.458 -5.158 0.234 1.00 0.00 61 ILE A N 13
ATOM 19097 C CA . ILE A 1 61 ? -12.538 -4.217 1.345 1.00 0.00 61 ILE A CA 13
ATOM 19098 C C . ILE A 1 61 ? -13.549 -3.112 1.057 1.00 0.00 61 ILE A C 13
ATOM 19099 O O . ILE A 1 61 ? -13.391 -2.344 0.109 1.00 0.00 61 ILE A O 13
ATOM 19115 N N . SER A 1 62 ? -14.587 -3.038 1.884 1.00 0.00 62 SER A N 13
ATOM 19116 C CA . SER A 1 62 ? -15.626 -2.028 1.718 1.00 0.00 62 SER A CA 13
ATOM 19117 C C . SER A 1 62 ? -15.454 -0.900 2.730 1.00 0.00 62 SER A C 13
ATOM 19118 O O . SER A 1 62 ? -15.878 -1.013 3.881 1.00 0.00 62 SER A O 13
ATOM 19126 N N . PHE A 1 63 ? -14.828 0.188 2.294 1.00 0.00 63 PHE A N 13
ATOM 19127 C CA . PHE A 1 63 ? -14.598 1.337 3.161 1.00 0.00 63 PHE A CA 13
ATOM 19128 C C . PHE A 1 63 ? -15.283 2.583 2.607 1.00 0.00 63 PHE A C 13
ATOM 19129 O O . PHE A 1 63 ? -15.641 2.638 1.430 1.00 0.00 63 PHE A O 13
ATOM 19146 N N . THR A 1 64 ? -15.464 3.583 3.464 1.00 0.00 64 THR A N 13
ATOM 19147 C CA . THR A 1 64 ? -16.107 4.828 3.062 1.00 0.00 64 THR A CA 13
ATOM 19148 C C . THR A 1 64 ? -15.442 6.029 3.724 1.00 0.00 64 THR A C 13
ATOM 19149 O O . THR A 1 64 ? -15.184 6.026 4.928 1.00 0.00 64 THR A O 13
ATOM 19160 N N . THR A 1 65 ? -15.165 7.058 2.929 1.00 0.00 65 THR A N 13
ATOM 19161 C CA . THR A 1 65 ? -14.528 8.267 3.437 1.00 0.00 65 THR A CA 13
ATOM 19162 C C . THR A 1 65 ? -15.535 9.403 3.572 1.00 0.00 65 THR A C 13
ATOM 19163 O O . THR A 1 65 ? -15.314 10.505 3.069 1.00 0.00 65 THR A O 13
ATOM 19174 N N . SER A 1 66 ? -16.642 9.129 4.255 1.00 0.00 66 SER A N 13
ATOM 19175 C CA . SER A 1 66 ? -17.686 10.128 4.453 1.00 0.00 66 SER A CA 13
ATOM 19176 C C . SER A 1 66 ? -17.896 10.952 3.187 1.00 0.00 66 SER A C 13
ATOM 19177 O O . SER A 1 66 ? -18.354 12.094 3.243 1.00 0.00 66 SER A O 13
ATOM 19185 N N . LYS A 1 67 ? -17.560 10.365 2.043 1.00 0.00 67 LYS A N 13
ATOM 19186 C CA . LYS A 1 67 ? -17.712 11.041 0.761 1.00 0.00 67 LYS A CA 13
ATOM 19187 C C . LYS A 1 67 ? -18.346 10.114 -0.271 1.00 0.00 67 LYS A C 13
ATOM 19188 O O . LYS A 1 67 ? -19.328 10.473 -0.922 1.00 0.00 67 LYS A O 13
ATOM 19207 N N . PHE A 1 68 ? -17.780 8.921 -0.415 1.00 0.00 68 PHE A N 13
ATOM 19208 C CA . PHE A 1 68 ? -18.290 7.942 -1.368 1.00 0.00 68 PHE A CA 13
ATOM 19209 C C . PHE A 1 68 ? -17.845 6.532 -0.991 1.00 0.00 68 PHE A C 13
ATOM 19210 O O . PHE A 1 68 ? -16.695 6.314 -0.611 1.00 0.00 68 PHE A O 13
ATOM 19227 N N . SER A 1 69 ? -18.765 5.579 -1.098 1.00 0.00 69 SER A N 13
ATOM 19228 C CA . SER A 1 69 ? -18.470 4.191 -0.764 1.00 0.00 69 SER A CA 13
ATOM 19229 C C . SER A 1 69 ? -17.679 3.519 -1.882 1.00 0.00 69 SER A C 13
ATOM 19230 O O . SER A 1 69 ? -18.032 3.625 -3.057 1.00 0.00 69 SER A O 13
ATOM 19238 N N . TYR A 1 70 ? -16.608 2.829 -1.508 1.00 0.00 70 TYR A N 13
ATOM 19239 C CA . TYR A 1 70 ? -15.764 2.142 -2.479 1.00 0.00 70 TYR A CA 13
ATOM 19240 C C . TYR A 1 70 ? -15.523 0.694 -2.063 1.00 0.00 70 TYR A C 13
ATOM 19241 O O . TYR A 1 70 ? -15.379 0.391 -0.878 1.00 0.00 70 TYR A O 13
ATOM 19259 N N . LYS A 1 71 ? -15.480 -0.198 -3.047 1.00 0.00 71 LYS A N 13
ATOM 19260 C CA . LYS A 1 71 ? -15.255 -1.615 -2.787 1.00 0.00 71 LYS A CA 13
ATOM 19261 C C . LYS A 1 71 ? -14.135 -2.159 -3.667 1.00 0.00 71 LYS A C 13
ATOM 19262 O O . LYS A 1 71 ? -14.340 -2.434 -4.850 1.00 0.00 71 LYS A O 13
ATOM 19281 N N . ILE A 1 72 ? -12.951 -2.313 -3.083 1.00 0.00 72 ILE A N 13
ATOM 19282 C CA . ILE A 1 72 ? -11.800 -2.826 -3.815 1.00 0.00 72 ILE A CA 13
ATOM 19283 C C . ILE A 1 72 ? -11.689 -4.340 -3.673 1.00 0.00 72 ILE A C 13
ATOM 19284 O O . ILE A 1 72 ? -11.432 -4.855 -2.584 1.00 0.00 72 ILE A O 13
ATOM 19300 N N . ASP A 1 73 ? -11.882 -5.049 -4.780 1.00 0.00 73 ASP A N 13
ATOM 19301 C CA . ASP A 1 73 ? -11.801 -6.505 -4.780 1.00 0.00 73 ASP A CA 13
ATOM 19302 C C . ASP A 1 73 ? -10.424 -6.972 -5.242 1.00 0.00 73 ASP A C 13
ATOM 19303 O O . ASP A 1 73 ? -10.136 -7.000 -6.438 1.00 0.00 73 ASP A O 13
ATOM 19312 N N . PHE A 1 74 ? -9.578 -7.337 -4.285 1.00 0.00 74 PHE A N 13
ATOM 19313 C CA . PHE A 1 74 ? -8.230 -7.802 -4.593 1.00 0.00 74 PHE A CA 13
ATOM 19314 C C . PHE A 1 74 ? -8.270 -8.990 -5.549 1.00 0.00 74 PHE A C 13
ATOM 19315 O O . PHE A 1 74 ? -7.491 -9.062 -6.499 1.00 0.00 74 PHE A O 13
ATOM 19332 N N . ALA A 1 75 ? -9.183 -9.920 -5.290 1.00 0.00 75 ALA A N 13
ATOM 19333 C CA . ALA A 1 75 ? -9.325 -11.105 -6.128 1.00 0.00 75 ALA A CA 13
ATOM 19334 C C . ALA A 1 75 ? -9.514 -10.722 -7.592 1.00 0.00 75 ALA A C 13
ATOM 19335 O O . ALA A 1 75 ? -8.892 -11.305 -8.479 1.00 0.00 75 ALA A O 13
ATOM 19342 N N . GLU A 1 76 ? -10.377 -9.741 -7.836 1.00 0.00 76 GLU A N 13
ATOM 19343 C CA . GLU A 1 76 ? -10.648 -9.283 -9.194 1.00 0.00 76 GLU A CA 13
ATOM 19344 C C . GLU A 1 76 ? -9.538 -8.359 -9.688 1.00 0.00 76 GLU A C 13
ATOM 19345 O O . GLU A 1 76 ? -9.448 -8.062 -10.879 1.00 0.00 76 GLU A O 13
ATOM 19357 N N . MET A 1 77 ? -8.697 -7.908 -8.763 1.00 0.00 77 MET A N 13
ATOM 19358 C CA . MET A 1 77 ? -7.593 -7.018 -9.105 1.00 0.00 77 MET A CA 13
ATOM 19359 C C . MET A 1 77 ? -8.111 -5.709 -9.692 1.00 0.00 77 MET A C 13
ATOM 19360 O O . MET A 1 77 ? -7.559 -5.191 -10.663 1.00 0.00 77 MET A O 13
ATOM 19374 N N . LYS A 1 78 ? -9.174 -5.179 -9.098 1.00 0.00 78 LYS A N 13
ATOM 19375 C CA . LYS A 1 78 ? -9.767 -3.930 -9.561 1.00 0.00 78 LYS A CA 13
ATOM 19376 C C . LYS A 1 78 ? -10.668 -3.326 -8.489 1.00 0.00 78 LYS A C 13
ATOM 19377 O O . LYS A 1 78 ? -11.061 -4.005 -7.541 1.00 0.00 78 LYS A O 13
ATOM 19396 N N . GLN A 1 79 ? -10.993 -2.047 -8.648 1.00 0.00 79 GLN A N 13
ATOM 19397 C CA . GLN A 1 79 ? -11.849 -1.352 -7.693 1.00 0.00 79 GLN A CA 13
ATOM 19398 C C . GLN A 1 79 ? -13.302 -1.363 -8.157 1.00 0.00 79 GLN A C 13
ATOM 19399 O O . GLN A 1 79 ? -13.584 -1.549 -9.340 1.00 0.00 79 GLN A O 13
ATOM 19413 N N . MET A 1 80 ? -14.219 -1.162 -7.216 1.00 0.00 80 MET A N 13
ATOM 19414 C CA . MET A 1 80 ? -15.643 -1.148 -7.529 1.00 0.00 80 MET A CA 13
ATOM 19415 C C . MET A 1 80 ? -16.343 0.012 -6.828 1.00 0.00 80 MET A C 13
ATOM 19416 O O . MET A 1 80 ? -16.486 0.015 -5.606 1.00 0.00 80 MET A O 13
ATOM 19430 N N . ASN A 1 81 ? -16.776 0.996 -7.609 1.00 0.00 81 ASN A N 13
ATOM 19431 C CA . ASN A 1 81 ? -17.459 2.162 -7.062 1.00 0.00 81 ASN A CA 13
ATOM 19432 C C . ASN A 1 81 ? -18.942 1.873 -6.850 1.00 0.00 81 ASN A C 13
ATOM 19433 O O . ASN A 1 81 ? -19.573 1.184 -7.653 1.00 0.00 81 ASN A O 13
ATOM 19444 N N . LEU A 1 82 ? -19.494 2.405 -5.764 1.00 0.00 82 LEU A N 13
ATOM 19445 C CA . LEU A 1 82 ? -20.903 2.206 -5.446 1.00 0.00 82 LEU A CA 13
ATOM 19446 C C . LEU A 1 82 ? -21.697 3.491 -5.659 1.00 0.00 82 LEU A C 13
ATOM 19447 O O . LEU A 1 82 ? -22.916 3.461 -5.831 1.00 0.00 82 LEU A O 13
ATOM 19463 N N . THR A 1 83 ? -20.996 4.621 -5.647 1.00 0.00 83 THR A N 13
ATOM 19464 C CA . THR A 1 83 ? -21.634 5.918 -5.839 1.00 0.00 83 THR A CA 13
ATOM 19465 C C . THR A 1 83 ? -21.968 6.154 -7.308 1.00 0.00 83 THR A C 13
ATOM 19466 O O . THR A 1 83 ? -23.066 6.600 -7.642 1.00 0.00 83 THR A O 13
ATOM 19477 N N . THR A 1 84 ? -21.013 5.852 -8.182 1.00 0.00 84 THR A N 13
ATOM 19478 C CA . THR A 1 84 ? -21.205 6.032 -9.616 1.00 0.00 84 THR A CA 13
ATOM 19479 C C . THR A 1 84 ? -21.296 4.689 -10.331 1.00 0.00 84 THR A C 13
ATOM 19480 O O . THR A 1 84 ? -21.905 4.582 -11.395 1.00 0.00 84 THR A O 13
ATOM 19491 N N . GLY A 1 85 ? -20.686 3.666 -9.740 1.00 0.00 85 GLY A N 13
ATOM 19492 C CA . GLY A 1 85 ? -20.711 2.343 -10.336 1.00 0.00 85 GLY A CA 13
ATOM 19493 C C . GLY A 1 85 ? -19.598 2.141 -11.345 1.00 0.00 85 GLY A C 13
ATOM 19494 O O . GLY A 1 85 ? -19.738 1.362 -12.289 1.00 0.00 85 GLY A O 13
ATOM 19498 N N . LYS A 1 86 ? -18.488 2.845 -11.149 1.00 0.00 86 LYS A N 13
ATOM 19499 C CA . LYS A 1 86 ? -17.346 2.740 -12.049 1.00 0.00 86 LYS A CA 13
ATOM 19500 C C . LYS A 1 86 ? -16.327 1.735 -11.521 1.00 0.00 86 LYS A C 13
ATOM 19501 O O . LYS A 1 86 ? -16.179 1.567 -10.311 1.00 0.00 86 LYS A O 13
ATOM 19520 N N . GLN A 1 87 ? -15.628 1.072 -12.436 1.00 0.00 87 GLN A N 13
ATOM 19521 C CA . GLN A 1 87 ? -14.623 0.084 -12.061 1.00 0.00 87 GLN A CA 13
ATOM 19522 C C . GLN A 1 87 ? -13.246 0.484 -12.581 1.00 0.00 87 GLN A C 13
ATOM 19523 O O . GLN A 1 87 ? -13.033 0.584 -13.789 1.00 0.00 87 GLN A O 13
ATOM 19537 N N . ARG A 1 88 ? -12.314 0.712 -11.661 1.00 0.00 88 ARG A N 13
ATOM 19538 C CA . ARG A 1 88 ? -10.958 1.102 -12.027 1.00 0.00 88 ARG A CA 13
ATOM 19539 C C . ARG A 1 88 ? -9.947 0.060 -11.557 1.00 0.00 88 ARG A C 13
ATOM 19540 O O . ARG A 1 88 ? -9.860 -0.244 -10.367 1.00 0.00 88 ARG A O 13
ATOM 19561 N N . LEU A 1 89 ? -9.185 -0.483 -12.500 1.00 0.00 89 LEU A N 13
ATOM 19562 C CA . LEU A 1 89 ? -8.180 -1.492 -12.183 1.00 0.00 89 LEU A CA 13
ATOM 19563 C C . LEU A 1 89 ? -7.291 -1.032 -11.032 1.00 0.00 89 LEU A C 13
ATOM 19564 O O . LEU A 1 89 ? -7.286 0.145 -10.670 1.00 0.00 89 LEU A O 13
ATOM 19580 N N . ILE A 1 90 ? -6.538 -1.967 -10.462 1.00 0.00 90 ILE A N 13
ATOM 19581 C CA . ILE A 1 90 ? -5.643 -1.657 -9.355 1.00 0.00 90 ILE A CA 13
ATOM 19582 C C . ILE A 1 90 ? -4.322 -2.407 -9.489 1.00 0.00 90 ILE A C 13
ATOM 19583 O O . ILE A 1 90 ? -4.289 -3.555 -9.933 1.00 0.00 90 ILE A O 13
ATOM 19599 N N . LYS A 1 91 ? -3.234 -1.752 -9.100 1.00 0.00 91 LYS A N 13
ATOM 19600 C CA . LYS A 1 91 ? -1.909 -2.356 -9.173 1.00 0.00 91 LYS A CA 13
ATOM 19601 C C . LYS A 1 91 ? -1.145 -2.152 -7.869 1.00 0.00 91 LYS A C 13
ATOM 19602 O O . LYS A 1 91 ? -1.312 -1.137 -7.193 1.00 0.00 91 LYS A O 13
ATOM 19621 N N . ARG A 1 92 ? -0.307 -3.123 -7.521 1.00 0.00 92 ARG A N 13
ATOM 19622 C CA . ARG A 1 92 ? 0.482 -3.050 -6.298 1.00 0.00 92 ARG A CA 13
ATOM 19623 C C . ARG A 1 92 ? 1.975 -3.042 -6.613 1.00 0.00 92 ARG A C 13
ATOM 19624 O O . ARG A 1 92 ? 2.555 -4.077 -6.941 1.00 0.00 92 ARG A O 13
ATOM 19645 N N . ALA A 1 93 ? 2.590 -1.869 -6.512 1.00 0.00 93 ALA A N 13
ATOM 19646 C CA . ALA A 1 93 ? 4.015 -1.727 -6.785 1.00 0.00 93 ALA A CA 13
ATOM 19647 C C . ALA A 1 93 ? 4.727 -1.024 -5.634 1.00 0.00 93 ALA A C 13
ATOM 19648 O O . ALA A 1 93 ? 4.108 -0.357 -4.804 1.00 0.00 93 ALA A O 13
ATOM 19655 N N . PRO A 1 94 ? 6.059 -1.174 -5.581 1.00 0.00 94 PRO A N 13
ATOM 19656 C CA . PRO A 1 94 ? 6.884 -0.561 -4.536 1.00 0.00 94 PRO A CA 13
ATOM 19657 C C . PRO A 1 94 ? 6.963 0.955 -4.675 1.00 0.00 94 PRO A C 13
ATOM 19658 O O . PRO A 1 94 ? 6.816 1.497 -5.771 1.00 0.00 94 PRO A O 13
ATOM 19669 N N . PHE A 1 95 ? 7.195 1.636 -3.557 1.00 0.00 95 PHE A N 13
ATOM 19670 C CA . PHE A 1 95 ? 7.293 3.091 -3.555 1.00 0.00 95 PHE A CA 13
ATOM 19671 C C . PHE A 1 95 ? 8.412 3.562 -4.479 1.00 0.00 95 PHE A C 13
ATOM 19672 O O . PHE A 1 95 ? 9.593 3.437 -4.155 1.00 0.00 95 PHE A O 13
ATOM 19689 N N . SER A 1 96 ? 8.031 4.104 -5.631 1.00 0.00 96 SER A N 13
ATOM 19690 C CA . SER A 1 96 ? 9.001 4.590 -6.605 1.00 0.00 96 SER A CA 13
ATOM 19691 C C . SER A 1 96 ? 10.205 5.216 -5.906 1.00 0.00 96 SER A C 13
ATOM 19692 O O . SER A 1 96 ? 11.350 4.996 -6.302 1.00 0.00 96 SER A O 13
ATOM 19700 N N . SER A 1 97 ? 9.937 5.996 -4.864 1.00 0.00 97 SER A N 13
ATOM 19701 C CA . SER A 1 97 ? 10.997 6.657 -4.112 1.00 0.00 97 SER A CA 13
ATOM 19702 C C . SER A 1 97 ? 11.021 6.171 -2.666 1.00 0.00 97 SER A C 13
ATOM 19703 O O . SER A 1 97 ? 10.315 6.701 -1.809 1.00 0.00 97 SER A O 13
ATOM 19711 N N . GLY A 1 98 ? 11.841 5.158 -2.403 1.00 0.00 98 GLY A N 13
ATOM 19712 C CA . GLY A 1 98 ? 11.943 4.616 -1.060 1.00 0.00 98 GLY A CA 13
ATOM 19713 C C . GLY A 1 98 ? 13.292 4.889 -0.426 1.00 0.00 98 GLY A C 13
ATOM 19714 O O . GLY A 1 98 ? 14.228 4.097 -0.541 1.00 0.00 98 GLY A O 13
ATOM 19718 N N . PRO A 1 99 ? 13.407 6.036 0.261 1.00 0.00 99 PRO A N 13
ATOM 19719 C CA . PRO A 1 99 ? 14.648 6.438 0.928 1.00 0.00 99 PRO A CA 13
ATOM 19720 C C . PRO A 1 99 ? 14.964 5.567 2.139 1.00 0.00 99 PRO A C 13
ATOM 19721 O O . PRO A 1 99 ? 14.127 4.783 2.587 1.00 0.00 99 PRO A O 13
ATOM 19732 N N . SER A 1 100 ? 16.176 5.710 2.666 1.00 0.00 100 SER A N 13
ATOM 19733 C CA . SER A 1 100 ? 16.603 4.934 3.824 1.00 0.00 100 SER A CA 13
ATOM 19734 C C . SER A 1 100 ? 17.360 5.811 4.817 1.00 0.00 100 SER A C 13
ATOM 19735 O O . SER A 1 100 ? 17.939 6.831 4.445 1.00 0.00 100 SER A O 13
ATOM 19743 N N . SER A 1 101 ? 17.352 5.404 6.082 1.00 0.00 101 SER A N 13
ATOM 19744 C CA . SER A 1 101 ? 18.034 6.154 7.130 1.00 0.00 101 SER A CA 13
ATOM 19745 C C . SER A 1 101 ? 17.598 7.616 7.125 1.00 0.00 101 SER A C 13
ATOM 19746 O O . SER A 1 101 ? 18.418 8.520 7.272 1.00 0.00 101 SER A O 13
ATOM 19754 N N . GLY A 1 102 ? 16.298 7.838 6.953 1.00 0.00 102 GLY A N 13
ATOM 19755 C CA . GLY A 1 102 ? 15.774 9.192 6.931 1.00 0.00 102 GLY A CA 13
ATOM 19756 C C . GLY A 1 102 ? 16.460 10.062 5.898 1.00 0.00 102 GLY A C 13
ATOM 19757 O O . GLY A 1 102 ? 16.940 11.151 6.213 1.00 0.00 102 GLY A O 13
ATOM 19761 N N . GLY A 1 1 ? 19.020 7.763 -25.189 1.00 0.00 1 GLY A N 14
ATOM 19762 C CA . GLY A 1 1 ? 19.199 9.018 -24.482 1.00 0.00 1 GLY A CA 14
ATOM 19763 C C . GLY A 1 1 ? 18.242 10.093 -24.956 1.00 0.00 1 GLY A C 14
ATOM 19764 O O . GLY A 1 1 ? 17.406 10.572 -24.190 1.00 0.00 1 GLY A O 14
ATOM 19768 N N . SER A 1 2 ? 18.364 10.475 -26.224 1.00 0.00 2 SER A N 14
ATOM 19769 C CA . SER A 1 2 ? 17.506 11.505 -26.798 1.00 0.00 2 SER A CA 14
ATOM 19770 C C . SER A 1 2 ? 16.394 10.880 -27.635 1.00 0.00 2 SER A C 14
ATOM 19771 O O . SER A 1 2 ? 15.220 11.216 -27.478 1.00 0.00 2 SER A O 14
ATOM 19779 N N . SER A 1 3 ? 16.773 9.969 -28.526 1.00 0.00 3 SER A N 14
ATOM 19780 C CA . SER A 1 3 ? 15.809 9.300 -29.391 1.00 0.00 3 SER A CA 14
ATOM 19781 C C . SER A 1 3 ? 14.915 8.362 -28.586 1.00 0.00 3 SER A C 14
ATOM 19782 O O . SER A 1 3 ? 13.689 8.433 -28.668 1.00 0.00 3 SER A O 14
ATOM 19790 N N . GLY A 1 4 ? 15.538 7.484 -27.806 1.00 0.00 4 GLY A N 14
ATOM 19791 C CA . GLY A 1 4 ? 14.785 6.544 -26.997 1.00 0.00 4 GLY A CA 14
ATOM 19792 C C . GLY A 1 4 ? 14.775 6.922 -25.529 1.00 0.00 4 GLY A C 14
ATOM 19793 O O . GLY A 1 4 ? 15.492 6.328 -24.724 1.00 0.00 4 GLY A O 14
ATOM 19797 N N . SER A 1 5 ? 13.961 7.913 -25.180 1.00 0.00 5 SER A N 14
ATOM 19798 C CA . SER A 1 5 ? 13.865 8.373 -23.799 1.00 0.00 5 SER A CA 14
ATOM 19799 C C . SER A 1 5 ? 12.773 7.616 -23.049 1.00 0.00 5 SER A C 14
ATOM 19800 O O . SER A 1 5 ? 12.006 8.204 -22.286 1.00 0.00 5 SER A O 14
ATOM 19808 N N . SER A 1 6 ? 12.708 6.307 -23.272 1.00 0.00 6 SER A N 14
ATOM 19809 C CA . SER A 1 6 ? 11.708 5.469 -22.622 1.00 0.00 6 SER A CA 14
ATOM 19810 C C . SER A 1 6 ? 12.358 4.247 -21.979 1.00 0.00 6 SER A C 14
ATOM 19811 O O . SER A 1 6 ? 13.044 3.473 -22.645 1.00 0.00 6 SER A O 14
ATOM 19819 N N . GLY A 1 7 ? 12.135 4.081 -20.679 1.00 0.00 7 GLY A N 14
ATOM 19820 C CA . GLY A 1 7 ? 12.706 2.952 -19.967 1.00 0.00 7 GLY A CA 14
ATOM 19821 C C . GLY A 1 7 ? 13.900 3.344 -19.120 1.00 0.00 7 GLY A C 14
ATOM 19822 O O . GLY A 1 7 ? 15.014 2.879 -19.354 1.00 0.00 7 GLY A O 14
ATOM 19826 N N . ASN A 1 8 ? 13.667 4.204 -18.134 1.00 0.00 8 ASN A N 14
ATOM 19827 C CA . ASN A 1 8 ? 14.734 4.661 -17.250 1.00 0.00 8 ASN A CA 14
ATOM 19828 C C . ASN A 1 8 ? 14.361 4.440 -15.787 1.00 0.00 8 ASN A C 14
ATOM 19829 O O . ASN A 1 8 ? 13.644 5.243 -15.192 1.00 0.00 8 ASN A O 14
ATOM 19840 N N . GLU A 1 9 ? 14.853 3.345 -15.215 1.00 0.00 9 GLU A N 14
ATOM 19841 C CA . GLU A 1 9 ? 14.571 3.019 -13.822 1.00 0.00 9 GLU A CA 14
ATOM 19842 C C . GLU A 1 9 ? 15.651 3.581 -12.902 1.00 0.00 9 GLU A C 14
ATOM 19843 O O . GLU A 1 9 ? 16.823 3.222 -13.011 1.00 0.00 9 GLU A O 14
ATOM 19855 N N . VAL A 1 10 ? 15.246 4.466 -11.996 1.00 0.00 10 VAL A N 14
ATOM 19856 C CA . VAL A 1 10 ? 16.178 5.078 -11.056 1.00 0.00 10 VAL A CA 14
ATOM 19857 C C . VAL A 1 10 ? 17.009 4.020 -10.339 1.00 0.00 10 VAL A C 14
ATOM 19858 O O . VAL A 1 10 ? 18.199 4.215 -10.090 1.00 0.00 10 VAL A O 14
ATOM 19871 N N . ASP A 1 11 ? 16.375 2.900 -10.010 1.00 0.00 11 ASP A N 14
ATOM 19872 C CA . ASP A 1 11 ? 17.056 1.810 -9.322 1.00 0.00 11 ASP A CA 14
ATOM 19873 C C . ASP A 1 11 ? 16.312 0.493 -9.521 1.00 0.00 11 ASP A C 14
ATOM 19874 O O . ASP A 1 11 ? 15.090 0.433 -9.388 1.00 0.00 11 ASP A O 14
ATOM 19883 N N . ASP A 1 12 ? 17.057 -0.559 -9.841 1.00 0.00 12 ASP A N 14
ATOM 19884 C CA . ASP A 1 12 ? 16.468 -1.876 -10.058 1.00 0.00 12 ASP A CA 14
ATOM 19885 C C . ASP A 1 12 ? 15.480 -2.219 -8.948 1.00 0.00 12 ASP A C 14
ATOM 19886 O O . ASP A 1 12 ? 15.391 -1.514 -7.943 1.00 0.00 12 ASP A O 14
ATOM 19895 N N . MET A 1 13 ? 14.738 -3.305 -9.138 1.00 0.00 13 MET A N 14
ATOM 19896 C CA . MET A 1 13 ? 13.756 -3.741 -8.152 1.00 0.00 13 MET A CA 14
ATOM 19897 C C . MET A 1 13 ? 14.098 -5.130 -7.622 1.00 0.00 13 MET A C 14
ATOM 19898 O O . MET A 1 13 ? 13.216 -5.968 -7.436 1.00 0.00 13 MET A O 14
ATOM 19912 N N . ASP A 1 14 ? 15.383 -5.366 -7.380 1.00 0.00 14 ASP A N 14
ATOM 19913 C CA . ASP A 1 14 ? 15.841 -6.653 -6.871 1.00 0.00 14 ASP A CA 14
ATOM 19914 C C . ASP A 1 14 ? 16.634 -6.475 -5.579 1.00 0.00 14 ASP A C 14
ATOM 19915 O O . ASP A 1 14 ? 17.865 -6.487 -5.587 1.00 0.00 14 ASP A O 14
ATOM 19924 N N . THR A 1 15 ? 15.920 -6.310 -4.470 1.00 0.00 15 THR A N 14
ATOM 19925 C CA . THR A 1 15 ? 16.556 -6.127 -3.172 1.00 0.00 15 THR A CA 14
ATOM 19926 C C . THR A 1 15 ? 15.630 -6.558 -2.040 1.00 0.00 15 THR A C 14
ATOM 19927 O O . THR A 1 15 ? 14.412 -6.611 -2.209 1.00 0.00 15 THR A O 14
ATOM 19938 N N . SER A 1 16 ? 16.215 -6.864 -0.887 1.00 0.00 16 SER A N 14
ATOM 19939 C CA . SER A 1 16 ? 15.442 -7.293 0.273 1.00 0.00 16 SER A CA 14
ATOM 19940 C C . SER A 1 16 ? 14.631 -6.134 0.844 1.00 0.00 16 SER A C 14
ATOM 19941 O O . SER A 1 16 ? 13.423 -6.251 1.054 1.00 0.00 16 SER A O 14
ATOM 19949 N N . ASP A 1 17 ? 15.303 -5.016 1.094 1.00 0.00 17 ASP A N 14
ATOM 19950 C CA . ASP A 1 17 ? 14.646 -3.834 1.640 1.00 0.00 17 ASP A CA 14
ATOM 19951 C C . ASP A 1 17 ? 13.938 -3.049 0.540 1.00 0.00 17 ASP A C 14
ATOM 19952 O O . ASP A 1 17 ? 14.577 -2.368 -0.262 1.00 0.00 17 ASP A O 14
ATOM 19961 N N . THR A 1 18 ? 12.613 -3.149 0.508 1.00 0.00 18 THR A N 14
ATOM 19962 C CA . THR A 1 18 ? 11.817 -2.451 -0.493 1.00 0.00 18 THR A CA 14
ATOM 19963 C C . THR A 1 18 ? 10.402 -2.193 0.010 1.00 0.00 18 THR A C 14
ATOM 19964 O O . THR A 1 18 ? 9.746 -3.095 0.532 1.00 0.00 18 THR A O 14
ATOM 19975 N N . GLN A 1 19 ? 9.937 -0.959 -0.151 1.00 0.00 19 GLN A N 14
ATOM 19976 C CA . GLN A 1 19 ? 8.598 -0.584 0.288 1.00 0.00 19 GLN A CA 14
ATOM 19977 C C . GLN A 1 19 ? 7.573 -0.837 -0.813 1.00 0.00 19 GLN A C 14
ATOM 19978 O O . GLN A 1 19 ? 7.773 -0.443 -1.962 1.00 0.00 19 GLN A O 14
ATOM 19992 N N . TRP A 1 20 ? 6.477 -1.495 -0.454 1.00 0.00 20 TRP A N 14
ATOM 19993 C CA . TRP A 1 20 ? 5.421 -1.801 -1.413 1.00 0.00 20 TRP A CA 14
ATOM 19994 C C . TRP A 1 20 ? 4.256 -0.829 -1.267 1.00 0.00 20 TRP A C 14
ATOM 19995 O O . TRP A 1 20 ? 3.687 -0.685 -0.185 1.00 0.00 20 TRP A O 14
ATOM 20016 N N . GLY A 1 21 ? 3.904 -0.163 -2.363 1.00 0.00 21 GLY A N 14
ATOM 20017 C CA . GLY A 1 21 ? 2.808 0.787 -2.334 1.00 0.00 21 GLY A CA 14
ATOM 20018 C C . GLY A 1 21 ? 1.641 0.351 -3.198 1.00 0.00 21 GLY A C 14
ATOM 20019 O O . GLY A 1 21 ? 1.788 -0.514 -4.061 1.00 0.00 21 GLY A O 14
ATOM 20023 N N . TRP A 1 22 ? 0.479 0.950 -2.966 1.00 0.00 22 TRP A N 14
ATOM 20024 C CA . TRP A 1 22 ? -0.719 0.617 -3.729 1.00 0.00 22 TRP A CA 14
ATOM 20025 C C . TRP A 1 22 ? -1.063 1.729 -4.714 1.00 0.00 22 TRP A C 14
ATOM 20026 O O . TRP A 1 22 ? -0.851 2.909 -4.432 1.00 0.00 22 TRP A O 14
ATOM 20047 N N . PHE A 1 23 ? -1.595 1.346 -5.870 1.00 0.00 23 PHE A N 14
ATOM 20048 C CA . PHE A 1 23 ? -1.968 2.311 -6.897 1.00 0.00 23 PHE A CA 14
ATOM 20049 C C . PHE A 1 23 ? -3.275 1.909 -7.573 1.00 0.00 23 PHE A C 14
ATOM 20050 O O . PHE A 1 23 ? -3.642 0.733 -7.589 1.00 0.00 23 PHE A O 14
ATOM 20067 N N . TYR A 1 24 ? -3.974 2.892 -8.129 1.00 0.00 24 TYR A N 14
ATOM 20068 C CA . TYR A 1 24 ? -5.242 2.642 -8.804 1.00 0.00 24 TYR A CA 14
ATOM 20069 C C . TYR A 1 24 ? -5.332 3.432 -10.106 1.00 0.00 24 TYR A C 14
ATOM 20070 O O . TYR A 1 24 ? -5.170 4.653 -10.117 1.00 0.00 24 TYR A O 14
ATOM 20088 N N . LEU A 1 25 ? -5.591 2.727 -11.201 1.00 0.00 25 LEU A N 14
ATOM 20089 C CA . LEU A 1 25 ? -5.704 3.361 -12.510 1.00 0.00 25 LEU A CA 14
ATOM 20090 C C . LEU A 1 25 ? -6.750 4.471 -12.490 1.00 0.00 25 LEU A C 14
ATOM 20091 O O . LEU A 1 25 ? -7.757 4.376 -11.789 1.00 0.00 25 LEU A O 14
ATOM 20107 N N . ALA A 1 26 ? -6.505 5.523 -13.264 1.00 0.00 26 ALA A N 14
ATOM 20108 C CA . ALA A 1 26 ? -7.427 6.649 -13.338 1.00 0.00 26 ALA A CA 14
ATOM 20109 C C . ALA A 1 26 ? -8.067 6.744 -14.719 1.00 0.00 26 ALA A C 14
ATOM 20110 O O . ALA A 1 26 ? -7.629 6.087 -15.663 1.00 0.00 26 ALA A O 14
ATOM 20117 N N . GLU A 1 27 ? -9.107 7.566 -14.829 1.00 0.00 27 GLU A N 14
ATOM 20118 C CA . GLU A 1 27 ? -9.808 7.745 -16.095 1.00 0.00 27 GLU A CA 14
ATOM 20119 C C . GLU A 1 27 ? -8.890 8.372 -17.141 1.00 0.00 27 GLU A C 14
ATOM 20120 O O . GLU A 1 27 ? -8.907 7.983 -18.309 1.00 0.00 27 GLU A O 14
ATOM 20132 N N . CYS A 1 28 ? -8.093 9.344 -16.712 1.00 0.00 28 CYS A N 14
ATOM 20133 C CA . CYS A 1 28 ? -7.169 10.027 -17.611 1.00 0.00 28 CYS A CA 14
ATOM 20134 C C . CYS A 1 28 ? -6.214 9.034 -18.267 1.00 0.00 28 CYS A C 14
ATOM 20135 O O . CYS A 1 28 ? -5.791 9.224 -19.406 1.00 0.00 28 CYS A O 14
ATOM 20143 N N . GLY A 1 29 ? -5.878 7.974 -17.538 1.00 0.00 29 GLY A N 14
ATOM 20144 C CA . GLY A 1 29 ? -4.974 6.968 -18.064 1.00 0.00 29 GLY A CA 14
ATOM 20145 C C . GLY A 1 29 ? -3.817 6.682 -17.128 1.00 0.00 29 GLY A C 14
ATOM 20146 O O . GLY A 1 29 ? -3.397 5.534 -16.980 1.00 0.00 29 GLY A O 14
ATOM 20150 N N . LYS A 1 30 ? -3.298 7.728 -16.495 1.00 0.00 30 LYS A N 14
ATOM 20151 C CA . LYS A 1 30 ? -2.181 7.585 -15.568 1.00 0.00 30 LYS A CA 14
ATOM 20152 C C . LYS A 1 30 ? -2.661 7.082 -14.211 1.00 0.00 30 LYS A C 14
ATOM 20153 O O . LYS A 1 30 ? -3.671 7.550 -13.687 1.00 0.00 30 LYS A O 14
ATOM 20172 N N . TRP A 1 31 ? -1.930 6.127 -13.647 1.00 0.00 31 TRP A N 14
ATOM 20173 C CA . TRP A 1 31 ? -2.282 5.561 -12.350 1.00 0.00 31 TRP A CA 14
ATOM 20174 C C . TRP A 1 31 ? -1.995 6.553 -11.228 1.00 0.00 31 TRP A C 14
ATOM 20175 O O . TRP A 1 31 ? -1.016 7.297 -11.279 1.00 0.00 31 TRP A O 14
ATOM 20196 N N . HIS A 1 32 ? -2.855 6.558 -10.214 1.00 0.00 32 HIS A N 14
ATOM 20197 C CA . HIS A 1 32 ? -2.693 7.459 -9.079 1.00 0.00 32 HIS A CA 14
ATOM 20198 C C . HIS A 1 32 ? -2.539 6.674 -7.780 1.00 0.00 32 HIS A C 14
ATOM 20199 O O . HIS A 1 32 ? -3.357 5.809 -7.466 1.00 0.00 32 HIS A O 14
ATOM 20213 N N . MET A 1 33 ? -1.486 6.981 -7.029 1.00 0.00 33 MET A N 14
ATOM 20214 C CA . MET A 1 33 ? -1.227 6.304 -5.764 1.00 0.00 33 MET A CA 14
ATOM 20215 C C . MET A 1 33 ? -2.332 6.595 -4.754 1.00 0.00 33 MET A C 14
ATOM 20216 O O . MET A 1 33 ? -2.907 7.684 -4.746 1.00 0.00 33 MET A O 14
ATOM 20230 N N . PHE A 1 34 ? -2.625 5.616 -3.905 1.00 0.00 34 PHE A N 14
ATOM 20231 C CA . PHE A 1 34 ? -3.663 5.768 -2.892 1.00 0.00 34 PHE A CA 14
ATOM 20232 C C . PHE A 1 34 ? -3.269 6.824 -1.864 1.00 0.00 34 PHE A C 14
ATOM 20233 O O . PHE A 1 34 ? -2.087 7.108 -1.673 1.00 0.00 34 PHE A O 14
ATOM 20250 N N . GLN A 1 35 ? -4.268 7.403 -1.206 1.00 0.00 35 GLN A N 14
ATOM 20251 C CA . GLN A 1 35 ? -4.027 8.429 -0.199 1.00 0.00 35 GLN A CA 14
ATOM 20252 C C . GLN A 1 35 ? -4.917 8.215 1.021 1.00 0.00 35 GLN A C 14
ATOM 20253 O O . GLN A 1 35 ? -6.004 7.642 0.933 1.00 0.00 35 GLN A O 14
ATOM 20267 N N . PRO A 1 36 ? -4.449 8.686 2.186 1.00 0.00 36 PRO A N 14
ATOM 20268 C CA . PRO A 1 36 ? -5.188 8.558 3.446 1.00 0.00 36 PRO A CA 14
ATOM 20269 C C . PRO A 1 36 ? -6.434 9.437 3.479 1.00 0.00 36 PRO A C 14
ATOM 20270 O O . PRO A 1 36 ? -6.553 10.390 2.709 1.00 0.00 36 PRO A O 14
ATOM 20281 N N . ASP A 1 37 ? -7.358 9.111 4.375 1.00 0.00 37 ASP A N 14
ATOM 20282 C CA . ASP A 1 37 ? -8.595 9.872 4.510 1.00 0.00 37 ASP A CA 14
ATOM 20283 C C . ASP A 1 37 ? -8.311 11.371 4.524 1.00 0.00 37 ASP A C 14
ATOM 20284 O O . ASP A 1 37 ? -8.097 11.964 5.583 1.00 0.00 37 ASP A O 14
ATOM 20293 N N . THR A 1 38 ? -8.309 11.980 3.342 1.00 0.00 38 THR A N 14
ATOM 20294 C CA . THR A 1 38 ? -8.050 13.408 3.218 1.00 0.00 38 THR A CA 14
ATOM 20295 C C . THR A 1 38 ? -8.881 14.023 2.099 1.00 0.00 38 THR A C 14
ATOM 20296 O O . THR A 1 38 ? -9.329 13.325 1.190 1.00 0.00 38 THR A O 14
ATOM 20307 N N . ASN A 1 39 ? -9.084 15.335 2.170 1.00 0.00 39 ASN A N 14
ATOM 20308 C CA . ASN A 1 39 ? -9.862 16.044 1.161 1.00 0.00 39 ASN A CA 14
ATOM 20309 C C . ASN A 1 39 ? -9.380 15.694 -0.244 1.00 0.00 39 ASN A C 14
ATOM 20310 O O . ASN A 1 39 ? -10.182 15.521 -1.161 1.00 0.00 39 ASN A O 14
ATOM 20321 N N . SER A 1 40 ? -8.064 15.590 -0.403 1.00 0.00 40 SER A N 14
ATOM 20322 C CA . SER A 1 40 ? -7.475 15.264 -1.696 1.00 0.00 40 SER A CA 14
ATOM 20323 C C . SER A 1 40 ? -8.137 14.028 -2.299 1.00 0.00 40 SER A C 14
ATOM 20324 O O . SER A 1 40 ? -8.945 14.133 -3.220 1.00 0.00 40 SER A O 14
ATOM 20332 N N . GLN A 1 41 ? -7.786 12.860 -1.771 1.00 0.00 41 GLN A N 14
ATOM 20333 C CA . GLN A 1 41 ? -8.346 11.604 -2.257 1.00 0.00 41 GLN A CA 14
ATOM 20334 C C . GLN A 1 41 ? -9.538 11.175 -1.409 1.00 0.00 41 GLN A C 14
ATOM 20335 O O . GLN A 1 41 ? -10.544 10.693 -1.932 1.00 0.00 41 GLN A O 14
ATOM 20349 N N . CYS A 1 42 ? -9.419 11.352 -0.098 1.00 0.00 42 CYS A N 14
ATOM 20350 C CA . CYS A 1 42 ? -10.488 10.982 0.824 1.00 0.00 42 CYS A CA 14
ATOM 20351 C C . CYS A 1 42 ? -10.730 9.476 0.799 1.00 0.00 42 CYS A C 14
ATOM 20352 O O . CYS A 1 42 ? -11.850 9.021 0.568 1.00 0.00 42 CYS A O 14
ATOM 20360 N N . SER A 1 43 ? -9.671 8.708 1.036 1.00 0.00 43 SER A N 14
ATOM 20361 C CA . SER A 1 43 ? -9.767 7.253 1.035 1.00 0.00 43 SER A CA 14
ATOM 20362 C C . SER A 1 43 ? -8.677 6.636 1.906 1.00 0.00 43 SER A C 14
ATOM 20363 O O . SER A 1 43 ? -7.843 7.343 2.472 1.00 0.00 43 SER A O 14
ATOM 20371 N N . VAL A 1 44 ? -8.690 5.310 2.010 1.00 0.00 44 VAL A N 14
ATOM 20372 C CA . VAL A 1 44 ? -7.703 4.596 2.811 1.00 0.00 44 VAL A CA 14
ATOM 20373 C C . VAL A 1 44 ? -6.331 4.627 2.146 1.00 0.00 44 VAL A C 14
ATOM 20374 O O . VAL A 1 44 ? -6.222 4.597 0.921 1.00 0.00 44 VAL A O 14
ATOM 20387 N N . SER A 1 45 ? -5.285 4.686 2.964 1.00 0.00 45 SER A N 14
ATOM 20388 C CA . SER A 1 45 ? -3.919 4.724 2.456 1.00 0.00 45 SER A CA 14
ATOM 20389 C C . SER A 1 45 ? -3.444 3.326 2.071 1.00 0.00 45 SER A C 14
ATOM 20390 O O . SER A 1 45 ? -4.010 2.324 2.507 1.00 0.00 45 SER A O 14
ATOM 20398 N N . SER A 1 46 ? -2.400 3.268 1.250 1.00 0.00 46 SER A N 14
ATOM 20399 C CA . SER A 1 46 ? -1.850 1.995 0.801 1.00 0.00 46 SER A CA 14
ATOM 20400 C C . SER A 1 46 ? -1.708 1.023 1.968 1.00 0.00 46 SER A C 14
ATOM 20401 O O . SER A 1 46 ? -1.934 -0.178 1.820 1.00 0.00 46 SER A O 14
ATOM 20409 N N . GLU A 1 47 ? -1.333 1.552 3.129 1.00 0.00 47 GLU A N 14
ATOM 20410 C CA . GLU A 1 47 ? -1.160 0.731 4.322 1.00 0.00 47 GLU A CA 14
ATOM 20411 C C . GLU A 1 47 ? -2.413 -0.093 4.601 1.00 0.00 47 GLU A C 14
ATOM 20412 O O . GLU A 1 47 ? -2.414 -1.314 4.441 1.00 0.00 47 GLU A O 14
ATOM 20424 N N . ASP A 1 48 ? -3.478 0.582 5.019 1.00 0.00 48 ASP A N 14
ATOM 20425 C CA . ASP A 1 48 ? -4.738 -0.087 5.320 1.00 0.00 48 ASP A CA 14
ATOM 20426 C C . ASP A 1 48 ? -5.059 -1.142 4.266 1.00 0.00 48 ASP A C 14
ATOM 20427 O O . ASP A 1 48 ? -5.145 -2.332 4.572 1.00 0.00 48 ASP A O 14
ATOM 20436 N N . ILE A 1 49 ? -5.235 -0.698 3.027 1.00 0.00 49 ILE A N 14
ATOM 20437 C CA . ILE A 1 49 ? -5.547 -1.605 1.928 1.00 0.00 49 ILE A CA 14
ATOM 20438 C C . ILE A 1 49 ? -4.617 -2.814 1.933 1.00 0.00 49 ILE A C 14
ATOM 20439 O O . ILE A 1 49 ? -5.067 -3.953 2.051 1.00 0.00 49 ILE A O 14
ATOM 20455 N N . GLU A 1 50 ? -3.319 -2.557 1.806 1.00 0.00 50 GLU A N 14
ATOM 20456 C CA . GLU A 1 50 ? -2.327 -3.625 1.798 1.00 0.00 50 GLU A CA 14
ATOM 20457 C C . GLU A 1 50 ? -2.562 -4.596 2.951 1.00 0.00 50 GLU A C 14
ATOM 20458 O O . GLU A 1 50 ? -2.575 -5.812 2.762 1.00 0.00 50 GLU A O 14
ATOM 20470 N N . LYS A 1 51 ? -2.747 -4.049 4.148 1.00 0.00 51 LYS A N 14
ATOM 20471 C CA . LYS A 1 51 ? -2.983 -4.864 5.334 1.00 0.00 51 LYS A CA 14
ATOM 20472 C C . LYS A 1 51 ? -4.124 -5.850 5.099 1.00 0.00 51 LYS A C 14
ATOM 20473 O O . LYS A 1 51 ? -4.007 -7.035 5.410 1.00 0.00 51 LYS A O 14
ATOM 20492 N N . SER A 1 52 ? -5.226 -5.352 4.547 1.00 0.00 52 SER A N 14
ATOM 20493 C CA . SER A 1 52 ? -6.388 -6.188 4.272 1.00 0.00 52 SER A CA 14
ATOM 20494 C C . SER A 1 52 ? -6.086 -7.191 3.164 1.00 0.00 52 SER A C 14
ATOM 20495 O O . SER A 1 52 ? -6.573 -8.322 3.184 1.00 0.00 52 SER A O 14
ATOM 20503 N N . PHE A 1 53 ? -5.278 -6.770 2.197 1.00 0.00 53 PHE A N 14
ATOM 20504 C CA . PHE A 1 53 ? -4.910 -7.630 1.078 1.00 0.00 53 PHE A CA 14
ATOM 20505 C C . PHE A 1 53 ? -4.116 -8.840 1.561 1.00 0.00 53 PHE A C 14
ATOM 20506 O O . PHE A 1 53 ? -4.186 -9.919 0.972 1.00 0.00 53 PHE A O 14
ATOM 20523 N N . LYS A 1 54 ? -3.360 -8.653 2.638 1.00 0.00 54 LYS A N 14
ATOM 20524 C CA . LYS A 1 54 ? -2.553 -9.728 3.202 1.00 0.00 54 LYS A CA 14
ATOM 20525 C C . LYS A 1 54 ? -3.433 -10.885 3.663 1.00 0.00 54 LYS A C 14
ATOM 20526 O O . LYS A 1 54 ? -3.354 -11.991 3.126 1.00 0.00 54 LYS A O 14
ATOM 20545 N N . THR A 1 55 ? -4.272 -10.624 4.660 1.00 0.00 55 THR A N 14
ATOM 20546 C CA . THR A 1 55 ? -5.167 -11.644 5.193 1.00 0.00 55 THR A CA 14
ATOM 20547 C C . THR A 1 55 ? -6.172 -12.097 4.140 1.00 0.00 55 THR A C 14
ATOM 20548 O O . THR A 1 55 ? -6.530 -13.273 4.075 1.00 0.00 55 THR A O 14
ATOM 20559 N N . ASN A 1 56 ? -6.624 -11.157 3.317 1.00 0.00 56 ASN A N 14
ATOM 20560 C CA . ASN A 1 56 ? -7.589 -11.461 2.266 1.00 0.00 56 ASN A CA 14
ATOM 20561 C C . ASN A 1 56 ? -7.054 -11.044 0.899 1.00 0.00 56 ASN A C 14
ATOM 20562 O O . ASN A 1 56 ? -7.449 -10.024 0.335 1.00 0.00 56 ASN A O 14
ATOM 20573 N N . PRO A 1 57 ? -6.134 -11.853 0.353 1.00 0.00 57 PRO A N 14
ATOM 20574 C CA . PRO A 1 57 ? -5.526 -11.590 -0.955 1.00 0.00 57 PRO A CA 14
ATOM 20575 C C . PRO A 1 57 ? -6.513 -11.776 -2.102 1.00 0.00 57 PRO A C 14
ATOM 20576 O O . PRO A 1 57 ? -6.393 -11.136 -3.147 1.00 0.00 57 PRO A O 14
ATOM 20587 N N . CYS A 1 58 ? -7.488 -12.656 -1.900 1.00 0.00 58 CYS A N 14
ATOM 20588 C CA . CYS A 1 58 ? -8.497 -12.927 -2.918 1.00 0.00 58 CYS A CA 14
ATOM 20589 C C . CYS A 1 58 ? -9.885 -12.534 -2.425 1.00 0.00 58 CYS A C 14
ATOM 20590 O O . CYS A 1 58 ? -10.879 -13.179 -2.757 1.00 0.00 58 CYS A O 14
ATOM 20598 N N . GLY A 1 59 ? -9.947 -11.470 -1.629 1.00 0.00 59 GLY A N 14
ATOM 20599 C CA . GLY A 1 59 ? -11.218 -11.011 -1.102 1.00 0.00 59 GLY A CA 14
ATOM 20600 C C . GLY A 1 59 ? -11.554 -9.600 -1.545 1.00 0.00 59 GLY A C 14
ATOM 20601 O O . GLY A 1 59 ? -11.360 -9.245 -2.708 1.00 0.00 59 GLY A O 14
ATOM 20605 N N . SER A 1 60 ? -12.060 -8.795 -0.617 1.00 0.00 60 SER A N 14
ATOM 20606 C CA . SER A 1 60 ? -12.429 -7.417 -0.919 1.00 0.00 60 SER A CA 14
ATOM 20607 C C . SER A 1 60 ? -12.547 -6.593 0.360 1.00 0.00 60 SER A C 14
ATOM 20608 O O . SER A 1 60 ? -12.937 -7.107 1.408 1.00 0.00 60 SER A O 14
ATOM 20616 N N . ILE A 1 61 ? -12.208 -5.312 0.264 1.00 0.00 61 ILE A N 14
ATOM 20617 C CA . ILE A 1 61 ? -12.277 -4.416 1.412 1.00 0.00 61 ILE A CA 14
ATOM 20618 C C . ILE A 1 61 ? -13.320 -3.325 1.196 1.00 0.00 61 ILE A C 14
ATOM 20619 O O . ILE A 1 61 ? -13.119 -2.409 0.398 1.00 0.00 61 ILE A O 14
ATOM 20635 N N . SER A 1 62 ? -14.434 -3.429 1.913 1.00 0.00 62 SER A N 14
ATOM 20636 C CA . SER A 1 62 ? -15.510 -2.452 1.799 1.00 0.00 62 SER A CA 14
ATOM 20637 C C . SER A 1 62 ? -15.308 -1.303 2.782 1.00 0.00 62 SER A C 14
ATOM 20638 O O . SER A 1 62 ? -15.234 -1.512 3.993 1.00 0.00 62 SER A O 14
ATOM 20646 N N . PHE A 1 63 ? -15.218 -0.088 2.252 1.00 0.00 63 PHE A N 14
ATOM 20647 C CA . PHE A 1 63 ? -15.023 1.096 3.081 1.00 0.00 63 PHE A CA 14
ATOM 20648 C C . PHE A 1 63 ? -15.782 2.291 2.510 1.00 0.00 63 PHE A C 14
ATOM 20649 O O . PHE A 1 63 ? -15.743 2.550 1.307 1.00 0.00 63 PHE A O 14
ATOM 20666 N N . THR A 1 64 ? -16.474 3.016 3.384 1.00 0.00 64 THR A N 14
ATOM 20667 C CA . THR A 1 64 ? -17.244 4.182 2.969 1.00 0.00 64 THR A CA 14
ATOM 20668 C C . THR A 1 64 ? -16.653 5.464 3.543 1.00 0.00 64 THR A C 14
ATOM 20669 O O . THR A 1 64 ? -16.617 5.653 4.760 1.00 0.00 64 THR A O 14
ATOM 20680 N N . THR A 1 65 ? -16.191 6.344 2.661 1.00 0.00 65 THR A N 14
ATOM 20681 C CA . THR A 1 65 ? -15.601 7.609 3.081 1.00 0.00 65 THR A CA 14
ATOM 20682 C C . THR A 1 65 ? -16.664 8.692 3.223 1.00 0.00 65 THR A C 14
ATOM 20683 O O . THR A 1 65 ? -17.581 8.785 2.407 1.00 0.00 65 THR A O 14
ATOM 20694 N N . SER A 1 66 ? -16.536 9.508 4.264 1.00 0.00 66 SER A N 14
ATOM 20695 C CA . SER A 1 66 ? -17.489 10.583 4.515 1.00 0.00 66 SER A CA 14
ATOM 20696 C C . SER A 1 66 ? -17.897 11.262 3.211 1.00 0.00 66 SER A C 14
ATOM 20697 O O . SER A 1 66 ? -18.977 11.846 3.112 1.00 0.00 66 SER A O 14
ATOM 20705 N N . LYS A 1 67 ? -17.026 11.181 2.211 1.00 0.00 67 LYS A N 14
ATOM 20706 C CA . LYS A 1 67 ? -17.294 11.785 0.911 1.00 0.00 67 LYS A CA 14
ATOM 20707 C C . LYS A 1 67 ? -18.128 10.852 0.039 1.00 0.00 67 LYS A C 14
ATOM 20708 O O . LYS A 1 67 ? -19.219 11.211 -0.405 1.00 0.00 67 LYS A O 14
ATOM 20727 N N . PHE A 1 68 ? -17.608 9.653 -0.202 1.00 0.00 68 PHE A N 14
ATOM 20728 C CA . PHE A 1 68 ? -18.305 8.668 -1.021 1.00 0.00 68 PHE A CA 14
ATOM 20729 C C . PHE A 1 68 ? -17.968 7.250 -0.570 1.00 0.00 68 PHE A C 14
ATOM 20730 O O . PHE A 1 68 ? -17.149 7.050 0.327 1.00 0.00 68 PHE A O 14
ATOM 20747 N N . SER A 1 69 ? -18.607 6.268 -1.198 1.00 0.00 69 SER A N 14
ATOM 20748 C CA . SER A 1 69 ? -18.380 4.868 -0.859 1.00 0.00 69 SER A CA 14
ATOM 20749 C C . SER A 1 69 ? -17.486 4.197 -1.897 1.00 0.00 69 SER A C 14
ATOM 20750 O O . SER A 1 69 ? -17.484 4.574 -3.069 1.00 0.00 69 SER A O 14
ATOM 20758 N N . TYR A 1 70 ? -16.727 3.199 -1.458 1.00 0.00 70 TYR A N 14
ATOM 20759 C CA . TYR A 1 70 ? -15.826 2.475 -2.347 1.00 0.00 70 TYR A CA 14
ATOM 20760 C C . TYR A 1 70 ? -15.564 1.065 -1.827 1.00 0.00 70 TYR A C 14
ATOM 20761 O O . TYR A 1 70 ? -15.456 0.845 -0.620 1.00 0.00 70 TYR A O 14
ATOM 20779 N N . LYS A 1 71 ? -15.463 0.112 -2.747 1.00 0.00 71 LYS A N 14
ATOM 20780 C CA . LYS A 1 71 ? -15.212 -1.278 -2.385 1.00 0.00 71 LYS A CA 14
ATOM 20781 C C . LYS A 1 71 ? -14.130 -1.885 -3.272 1.00 0.00 71 LYS A C 14
ATOM 20782 O O . LYS A 1 71 ? -14.395 -2.281 -4.408 1.00 0.00 71 LYS A O 14
ATOM 20801 N N . ILE A 1 72 ? -12.912 -1.955 -2.747 1.00 0.00 72 ILE A N 14
ATOM 20802 C CA . ILE A 1 72 ? -11.791 -2.516 -3.491 1.00 0.00 72 ILE A CA 14
ATOM 20803 C C . ILE A 1 72 ? -11.736 -4.033 -3.342 1.00 0.00 72 ILE A C 14
ATOM 20804 O O . ILE A 1 72 ? -11.398 -4.550 -2.278 1.00 0.00 72 ILE A O 14
ATOM 20820 N N . ASP A 1 73 ? -12.069 -4.739 -4.417 1.00 0.00 73 ASP A N 14
ATOM 20821 C CA . ASP A 1 73 ? -12.054 -6.198 -4.407 1.00 0.00 73 ASP A CA 14
ATOM 20822 C C . ASP A 1 73 ? -10.705 -6.731 -4.879 1.00 0.00 73 ASP A C 14
ATOM 20823 O O . ASP A 1 73 ? -10.454 -6.839 -6.079 1.00 0.00 73 ASP A O 14
ATOM 20832 N N . PHE A 1 74 ? -9.840 -7.063 -3.926 1.00 0.00 74 PHE A N 14
ATOM 20833 C CA . PHE A 1 74 ? -8.515 -7.583 -4.244 1.00 0.00 74 PHE A CA 14
ATOM 20834 C C . PHE A 1 74 ? -8.613 -8.788 -5.175 1.00 0.00 74 PHE A C 14
ATOM 20835 O O . PHE A 1 74 ? -7.912 -8.864 -6.183 1.00 0.00 74 PHE A O 14
ATOM 20852 N N . ALA A 1 75 ? -9.488 -9.726 -4.829 1.00 0.00 75 ALA A N 14
ATOM 20853 C CA . ALA A 1 75 ? -9.679 -10.927 -5.633 1.00 0.00 75 ALA A CA 14
ATOM 20854 C C . ALA A 1 75 ? -9.885 -10.575 -7.103 1.00 0.00 75 ALA A C 14
ATOM 20855 O O . ALA A 1 75 ? -9.351 -11.241 -7.990 1.00 0.00 75 ALA A O 14
ATOM 20862 N N . GLU A 1 76 ? -10.662 -9.526 -7.353 1.00 0.00 76 GLU A N 14
ATOM 20863 C CA . GLU A 1 76 ? -10.939 -9.088 -8.716 1.00 0.00 76 GLU A CA 14
ATOM 20864 C C . GLU A 1 76 ? -9.817 -8.196 -9.239 1.00 0.00 76 GLU A C 14
ATOM 20865 O O . GLU A 1 76 ? -9.703 -7.966 -10.443 1.00 0.00 76 GLU A O 14
ATOM 20877 N N . MET A 1 77 ? -8.991 -7.697 -8.325 1.00 0.00 77 MET A N 14
ATOM 20878 C CA . MET A 1 77 ? -7.877 -6.830 -8.694 1.00 0.00 77 MET A CA 14
ATOM 20879 C C . MET A 1 77 ? -8.381 -5.544 -9.343 1.00 0.00 77 MET A C 14
ATOM 20880 O O . MET A 1 77 ? -7.850 -5.101 -10.361 1.00 0.00 77 MET A O 14
ATOM 20894 N N . LYS A 1 78 ? -9.409 -4.950 -8.747 1.00 0.00 78 LYS A N 14
ATOM 20895 C CA . LYS A 1 78 ? -9.984 -3.714 -9.265 1.00 0.00 78 LYS A CA 14
ATOM 20896 C C . LYS A 1 78 ? -10.818 -3.013 -8.198 1.00 0.00 78 LYS A C 14
ATOM 20897 O O . LYS A 1 78 ? -11.199 -3.620 -7.198 1.00 0.00 78 LYS A O 14
ATOM 20916 N N . GLN A 1 79 ? -11.099 -1.733 -8.419 1.00 0.00 79 GLN A N 14
ATOM 20917 C CA . GLN A 1 79 ? -11.889 -0.951 -7.476 1.00 0.00 79 GLN A CA 14
ATOM 20918 C C . GLN A 1 79 ? -13.360 -0.937 -7.878 1.00 0.00 79 GLN A C 14
ATOM 20919 O O . GLN A 1 79 ? -13.694 -0.692 -9.037 1.00 0.00 79 GLN A O 14
ATOM 20933 N N . MET A 1 80 ? -14.235 -1.202 -6.914 1.00 0.00 80 MET A N 14
ATOM 20934 C CA . MET A 1 80 ? -15.671 -1.220 -7.168 1.00 0.00 80 MET A CA 14
ATOM 20935 C C . MET A 1 80 ? -16.295 0.136 -6.853 1.00 0.00 80 MET A C 14
ATOM 20936 O O . MET A 1 80 ? -16.656 0.413 -5.710 1.00 0.00 80 MET A O 14
ATOM 20950 N N . ASN A 1 81 ? -16.419 0.977 -7.875 1.00 0.00 81 ASN A N 14
ATOM 20951 C CA . ASN A 1 81 ? -16.999 2.305 -7.706 1.00 0.00 81 ASN A CA 14
ATOM 20952 C C . ASN A 1 81 ? -18.514 2.220 -7.545 1.00 0.00 81 ASN A C 14
ATOM 20953 O O . ASN A 1 81 ? -19.229 1.845 -8.475 1.00 0.00 81 ASN A O 14
ATOM 20964 N N . LEU A 1 82 ? -18.998 2.571 -6.358 1.00 0.00 82 LEU A N 14
ATOM 20965 C CA . LEU A 1 82 ? -20.428 2.536 -6.074 1.00 0.00 82 LEU A CA 14
ATOM 20966 C C . LEU A 1 82 ? -21.042 3.926 -6.198 1.00 0.00 82 LEU A C 14
ATOM 20967 O O . LEU A 1 82 ? -22.151 4.085 -6.711 1.00 0.00 82 LEU A O 14
ATOM 20983 N N . THR A 1 83 ? -20.314 4.934 -5.726 1.00 0.00 83 THR A N 14
ATOM 20984 C CA . THR A 1 83 ? -20.786 6.311 -5.784 1.00 0.00 83 THR A CA 14
ATOM 20985 C C . THR A 1 83 ? -21.088 6.729 -7.218 1.00 0.00 83 THR A C 14
ATOM 20986 O O . THR A 1 83 ? -22.066 7.430 -7.480 1.00 0.00 83 THR A O 14
ATOM 20997 N N . THR A 1 84 ? -20.242 6.293 -8.147 1.00 0.00 84 THR A N 14
ATOM 20998 C CA . THR A 1 84 ? -20.419 6.622 -9.556 1.00 0.00 84 THR A CA 14
ATOM 20999 C C . THR A 1 84 ? -20.872 5.404 -10.353 1.00 0.00 84 THR A C 14
ATOM 21000 O O . THR A 1 84 ? -21.515 5.535 -11.393 1.00 0.00 84 THR A O 14
ATOM 21011 N N . GLY A 1 85 ? -20.532 4.218 -9.857 1.00 0.00 85 GLY A N 14
ATOM 21012 C CA . GLY A 1 85 ? -20.914 2.993 -10.535 1.00 0.00 85 GLY A CA 14
ATOM 21013 C C . GLY A 1 85 ? -19.960 2.631 -11.656 1.00 0.00 85 GLY A C 14
ATOM 21014 O O . GLY A 1 85 ? -20.289 1.822 -12.524 1.00 0.00 85 GLY A O 14
ATOM 21018 N N . LYS A 1 86 ? -18.775 3.230 -11.639 1.00 0.00 86 LYS A N 14
ATOM 21019 C CA . LYS A 1 86 ? -17.769 2.967 -12.662 1.00 0.00 86 LYS A CA 14
ATOM 21020 C C . LYS A 1 86 ? -16.802 1.879 -12.207 1.00 0.00 86 LYS A C 14
ATOM 21021 O O . LYS A 1 86 ? -16.875 1.407 -11.072 1.00 0.00 86 LYS A O 14
ATOM 21040 N N . GLN A 1 87 ? -15.898 1.486 -13.098 1.00 0.00 87 GLN A N 14
ATOM 21041 C CA . GLN A 1 87 ? -14.917 0.454 -12.786 1.00 0.00 87 GLN A CA 14
ATOM 21042 C C . GLN A 1 87 ? -13.509 0.913 -13.150 1.00 0.00 87 GLN A C 14
ATOM 21043 O O . GLN A 1 87 ? -13.321 1.688 -14.088 1.00 0.00 87 GLN A O 14
ATOM 21057 N N . ARG A 1 88 ? -12.523 0.432 -12.400 1.00 0.00 88 ARG A N 14
ATOM 21058 C CA . ARG A 1 88 ? -11.131 0.795 -12.642 1.00 0.00 88 ARG A CA 14
ATOM 21059 C C . ARG A 1 88 ? -10.190 -0.299 -12.147 1.00 0.00 88 ARG A C 14
ATOM 21060 O O . ARG A 1 88 ? -10.461 -0.958 -11.143 1.00 0.00 88 ARG A O 14
ATOM 21081 N N . LEU A 1 89 ? -9.084 -0.486 -12.859 1.00 0.00 89 LEU A N 14
ATOM 21082 C CA . LEU A 1 89 ? -8.102 -1.501 -12.493 1.00 0.00 89 LEU A CA 14
ATOM 21083 C C . LEU A 1 89 ? -7.144 -0.973 -11.430 1.00 0.00 89 LEU A C 14
ATOM 21084 O O . LEU A 1 89 ? -6.944 0.236 -11.305 1.00 0.00 89 LEU A O 14
ATOM 21100 N N . ILE A 1 90 ? -6.552 -1.886 -10.668 1.00 0.00 90 ILE A N 14
ATOM 21101 C CA . ILE A 1 90 ? -5.612 -1.512 -9.618 1.00 0.00 90 ILE A CA 14
ATOM 21102 C C . ILE A 1 90 ? -4.288 -2.251 -9.777 1.00 0.00 90 ILE A C 14
ATOM 21103 O O . ILE A 1 90 ? -4.147 -3.118 -10.641 1.00 0.00 90 ILE A O 14
ATOM 21119 N N . LYS A 1 91 ? -3.318 -1.905 -8.937 1.00 0.00 91 LYS A N 14
ATOM 21120 C CA . LYS A 1 91 ? -2.005 -2.536 -8.981 1.00 0.00 91 LYS A CA 14
ATOM 21121 C C . LYS A 1 91 ? -1.220 -2.249 -7.705 1.00 0.00 91 LYS A C 14
ATOM 21122 O O . LYS A 1 91 ? -1.383 -1.196 -7.089 1.00 0.00 91 LYS A O 14
ATOM 21141 N N . ARG A 1 92 ? -0.369 -3.192 -7.315 1.00 0.00 92 ARG A N 14
ATOM 21142 C CA . ARG A 1 92 ? 0.441 -3.039 -6.112 1.00 0.00 92 ARG A CA 14
ATOM 21143 C C . ARG A 1 92 ? 1.928 -3.031 -6.455 1.00 0.00 92 ARG A C 14
ATOM 21144 O O . ARG A 1 92 ? 2.526 -4.080 -6.694 1.00 0.00 92 ARG A O 14
ATOM 21165 N N . ALA A 1 93 ? 2.518 -1.841 -6.478 1.00 0.00 93 ALA A N 14
ATOM 21166 C CA . ALA A 1 93 ? 3.935 -1.696 -6.791 1.00 0.00 93 ALA A CA 14
ATOM 21167 C C . ALA A 1 93 ? 4.641 -0.833 -5.750 1.00 0.00 93 ALA A C 14
ATOM 21168 O O . ALA A 1 93 ? 4.017 -0.065 -5.018 1.00 0.00 93 ALA A O 14
ATOM 21175 N N . PRO A 1 94 ? 5.974 -0.962 -5.681 1.00 0.00 94 PRO A N 14
ATOM 21176 C CA . PRO A 1 94 ? 6.794 -0.202 -4.733 1.00 0.00 94 PRO A CA 14
ATOM 21177 C C . PRO A 1 94 ? 6.857 1.282 -5.080 1.00 0.00 94 PRO A C 14
ATOM 21178 O O . PRO A 1 94 ? 6.688 1.666 -6.238 1.00 0.00 94 PRO A O 14
ATOM 21189 N N . PHE A 1 95 ? 7.101 2.111 -4.071 1.00 0.00 95 PHE A N 14
ATOM 21190 C CA . PHE A 1 95 ? 7.186 3.553 -4.270 1.00 0.00 95 PHE A CA 14
ATOM 21191 C C . PHE A 1 95 ? 8.092 3.887 -5.452 1.00 0.00 95 PHE A C 14
ATOM 21192 O O . PHE A 1 95 ? 9.314 3.768 -5.363 1.00 0.00 95 PHE A O 14
ATOM 21209 N N . SER A 1 96 ? 7.484 4.305 -6.557 1.00 0.00 96 SER A N 14
ATOM 21210 C CA . SER A 1 96 ? 8.234 4.652 -7.758 1.00 0.00 96 SER A CA 14
ATOM 21211 C C . SER A 1 96 ? 8.683 6.109 -7.717 1.00 0.00 96 SER A C 14
ATOM 21212 O O . SER A 1 96 ? 8.048 6.983 -8.307 1.00 0.00 96 SER A O 14
ATOM 21220 N N . SER A 1 97 ? 9.782 6.364 -7.014 1.00 0.00 97 SER A N 14
ATOM 21221 C CA . SER A 1 97 ? 10.315 7.716 -6.891 1.00 0.00 97 SER A CA 14
ATOM 21222 C C . SER A 1 97 ? 11.659 7.707 -6.169 1.00 0.00 97 SER A C 14
ATOM 21223 O O . SER A 1 97 ? 11.748 7.316 -5.005 1.00 0.00 97 SER A O 14
ATOM 21231 N N . GLY A 1 98 ? 12.703 8.140 -6.868 1.00 0.00 98 GLY A N 14
ATOM 21232 C CA . GLY A 1 98 ? 14.028 8.174 -6.279 1.00 0.00 98 GLY A CA 14
ATOM 21233 C C . GLY A 1 98 ? 14.377 6.885 -5.562 1.00 0.00 98 GLY A C 14
ATOM 21234 O O . GLY A 1 98 ? 13.814 5.825 -5.837 1.00 0.00 98 GLY A O 14
ATOM 21238 N N . PRO A 1 99 ? 15.328 6.966 -4.620 1.00 0.00 99 PRO A N 14
ATOM 21239 C CA . PRO A 1 99 ? 15.773 5.805 -3.843 1.00 0.00 99 PRO A CA 14
ATOM 21240 C C . PRO A 1 99 ? 14.709 5.319 -2.865 1.00 0.00 99 PRO A C 14
ATOM 21241 O O . PRO A 1 99 ? 13.874 6.097 -2.405 1.00 0.00 99 PRO A O 14
ATOM 21252 N N . SER A 1 100 ? 14.745 4.027 -2.553 1.00 0.00 100 SER A N 14
ATOM 21253 C CA . SER A 1 100 ? 13.780 3.437 -1.633 1.00 0.00 100 SER A CA 14
ATOM 21254 C C . SER A 1 100 ? 14.490 2.696 -0.503 1.00 0.00 100 SER A C 14
ATOM 21255 O O . SER A 1 100 ? 14.677 1.481 -0.565 1.00 0.00 100 SER A O 14
ATOM 21263 N N . SER A 1 101 ? 14.883 3.438 0.527 1.00 0.00 101 SER A N 14
ATOM 21264 C CA . SER A 1 101 ? 15.576 2.854 1.669 1.00 0.00 101 SER A CA 14
ATOM 21265 C C . SER A 1 101 ? 15.562 3.808 2.859 1.00 0.00 101 SER A C 14
ATOM 21266 O O . SER A 1 101 ? 15.918 4.979 2.735 1.00 0.00 101 SER A O 14
ATOM 21274 N N . GLY A 1 102 ? 15.148 3.297 4.015 1.00 0.00 102 GLY A N 14
ATOM 21275 C CA . GLY A 1 102 ? 15.095 4.116 5.212 1.00 0.00 102 GLY A CA 14
ATOM 21276 C C . GLY A 1 102 ? 16.447 4.250 5.884 1.00 0.00 102 GLY A C 14
ATOM 21277 O O . GLY A 1 102 ? 16.869 5.354 6.229 1.00 0.00 102 GLY A O 14
ATOM 21281 N N . GLY A 1 1 ? 16.597 23.334 -2.641 1.00 0.00 1 GLY A N 15
ATOM 21282 C CA . GLY A 1 1 ? 15.457 22.589 -3.142 1.00 0.00 1 GLY A CA 15
ATOM 21283 C C . GLY A 1 1 ? 15.722 21.966 -4.498 1.00 0.00 1 GLY A C 15
ATOM 21284 O O . GLY A 1 1 ? 15.852 22.671 -5.499 1.00 0.00 1 GLY A O 15
ATOM 21288 N N . SER A 1 2 ? 15.805 20.639 -4.532 1.00 0.00 2 SER A N 15
ATOM 21289 C CA . SER A 1 2 ? 16.063 19.921 -5.774 1.00 0.00 2 SER A CA 15
ATOM 21290 C C . SER A 1 2 ? 14.924 18.955 -6.090 1.00 0.00 2 SER A C 15
ATOM 21291 O O . SER A 1 2 ? 14.961 17.788 -5.703 1.00 0.00 2 SER A O 15
ATOM 21299 N N . SER A 1 3 ? 13.913 19.453 -6.795 1.00 0.00 3 SER A N 15
ATOM 21300 C CA . SER A 1 3 ? 12.761 18.637 -7.160 1.00 0.00 3 SER A CA 15
ATOM 21301 C C . SER A 1 3 ? 12.983 17.955 -8.506 1.00 0.00 3 SER A C 15
ATOM 21302 O O . SER A 1 3 ? 13.350 18.599 -9.488 1.00 0.00 3 SER A O 15
ATOM 21310 N N . GLY A 1 4 ? 12.756 16.645 -8.544 1.00 0.00 4 GLY A N 15
ATOM 21311 C CA . GLY A 1 4 ? 12.937 15.896 -9.773 1.00 0.00 4 GLY A CA 15
ATOM 21312 C C . GLY A 1 4 ? 11.621 15.565 -10.449 1.00 0.00 4 GLY A C 15
ATOM 21313 O O . GLY A 1 4 ? 10.830 14.776 -9.932 1.00 0.00 4 GLY A O 15
ATOM 21317 N N . SER A 1 5 ? 11.383 16.172 -11.608 1.00 0.00 5 SER A N 15
ATOM 21318 C CA . SER A 1 5 ? 10.151 15.942 -12.353 1.00 0.00 5 SER A CA 15
ATOM 21319 C C . SER A 1 5 ? 10.227 14.637 -13.139 1.00 0.00 5 SER A C 15
ATOM 21320 O O . SER A 1 5 ? 9.425 13.726 -12.932 1.00 0.00 5 SER A O 15
ATOM 21328 N N . SER A 1 6 ? 11.198 14.554 -14.044 1.00 0.00 6 SER A N 15
ATOM 21329 C CA . SER A 1 6 ? 11.378 13.363 -14.865 1.00 0.00 6 SER A CA 15
ATOM 21330 C C . SER A 1 6 ? 11.874 12.192 -14.022 1.00 0.00 6 SER A C 15
ATOM 21331 O O . SER A 1 6 ? 12.987 12.217 -13.498 1.00 0.00 6 SER A O 15
ATOM 21339 N N . GLY A 1 7 ? 11.039 11.165 -13.897 1.00 0.00 7 GLY A N 15
ATOM 21340 C CA . GLY A 1 7 ? 11.409 9.998 -13.117 1.00 0.00 7 GLY A CA 15
ATOM 21341 C C . GLY A 1 7 ? 12.801 9.497 -13.448 1.00 0.00 7 GLY A C 15
ATOM 21342 O O . GLY A 1 7 ? 13.359 9.839 -14.490 1.00 0.00 7 GLY A O 15
ATOM 21346 N N . ASN A 1 8 ? 13.363 8.686 -12.559 1.00 0.00 8 ASN A N 15
ATOM 21347 C CA . ASN A 1 8 ? 14.699 8.138 -12.761 1.00 0.00 8 ASN A CA 15
ATOM 21348 C C . ASN A 1 8 ? 14.815 6.745 -12.150 1.00 0.00 8 ASN A C 15
ATOM 21349 O O . ASN A 1 8 ? 14.390 6.516 -11.018 1.00 0.00 8 ASN A O 15
ATOM 21360 N N . GLU A 1 9 ? 15.394 5.819 -12.908 1.00 0.00 9 GLU A N 15
ATOM 21361 C CA . GLU A 1 9 ? 15.565 4.448 -12.441 1.00 0.00 9 GLU A CA 15
ATOM 21362 C C . GLU A 1 9 ? 16.867 4.298 -11.660 1.00 0.00 9 GLU A C 15
ATOM 21363 O O . GLU A 1 9 ? 17.955 4.492 -12.202 1.00 0.00 9 GLU A O 15
ATOM 21375 N N . VAL A 1 10 ? 16.747 3.951 -10.382 1.00 0.00 10 VAL A N 15
ATOM 21376 C CA . VAL A 1 10 ? 17.914 3.774 -9.525 1.00 0.00 10 VAL A CA 15
ATOM 21377 C C . VAL A 1 10 ? 18.111 2.307 -9.162 1.00 0.00 10 VAL A C 15
ATOM 21378 O O . VAL A 1 10 ? 17.151 1.596 -8.863 1.00 0.00 10 VAL A O 15
ATOM 21391 N N . ASP A 1 11 ? 19.362 1.859 -9.189 1.00 0.00 11 ASP A N 15
ATOM 21392 C CA . ASP A 1 11 ? 19.686 0.476 -8.860 1.00 0.00 11 ASP A CA 15
ATOM 21393 C C . ASP A 1 11 ? 20.994 0.395 -8.079 1.00 0.00 11 ASP A C 15
ATOM 21394 O O . ASP A 1 11 ? 21.809 1.317 -8.116 1.00 0.00 11 ASP A O 15
ATOM 21403 N N . ASP A 1 12 ? 21.187 -0.712 -7.371 1.00 0.00 12 ASP A N 15
ATOM 21404 C CA . ASP A 1 12 ? 22.395 -0.913 -6.580 1.00 0.00 12 ASP A CA 15
ATOM 21405 C C . ASP A 1 12 ? 22.645 -2.399 -6.337 1.00 0.00 12 ASP A C 15
ATOM 21406 O O . ASP A 1 12 ? 21.721 -3.150 -6.027 1.00 0.00 12 ASP A O 15
ATOM 21415 N N . MET A 1 13 ? 23.899 -2.814 -6.483 1.00 0.00 13 MET A N 15
ATOM 21416 C CA . MET A 1 13 ? 24.269 -4.210 -6.279 1.00 0.00 13 MET A CA 15
ATOM 21417 C C . MET A 1 13 ? 23.549 -4.792 -5.066 1.00 0.00 13 MET A C 15
ATOM 21418 O O . MET A 1 13 ? 23.121 -5.946 -5.082 1.00 0.00 13 MET A O 15
ATOM 21432 N N . ASP A 1 14 ? 23.420 -3.987 -4.018 1.00 0.00 14 ASP A N 15
ATOM 21433 C CA . ASP A 1 14 ? 22.751 -4.422 -2.797 1.00 0.00 14 ASP A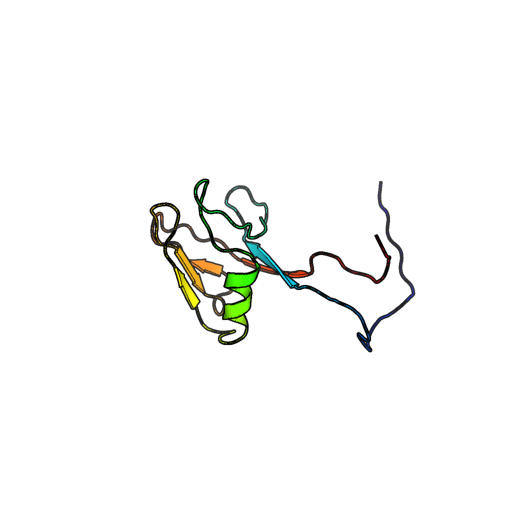 CA 15
ATOM 21434 C C . ASP A 1 14 ? 21.317 -3.905 -2.750 1.00 0.00 14 ASP A C 15
ATOM 21435 O O . ASP A 1 14 ? 20.931 -3.036 -3.533 1.00 0.00 14 ASP A O 15
ATOM 21444 N N . THR A 1 15 ? 20.529 -4.446 -1.826 1.00 0.00 15 THR A N 15
ATOM 21445 C CA . THR A 1 15 ? 19.136 -4.042 -1.677 1.00 0.00 15 THR A CA 15
ATOM 21446 C C . THR A 1 15 ? 18.810 -3.717 -0.224 1.00 0.00 15 THR A C 15
ATOM 21447 O O . THR A 1 15 ? 19.616 -3.963 0.673 1.00 0.00 15 THR A O 15
ATOM 21458 N N . SER A 1 16 ? 17.623 -3.164 0.001 1.00 0.00 16 SER A N 15
ATOM 21459 C CA . SER A 1 16 ? 17.191 -2.802 1.346 1.00 0.00 16 SER A CA 15
ATOM 21460 C C . SER A 1 16 ? 15.672 -2.877 1.468 1.00 0.00 16 SER A C 15
ATOM 21461 O O . SER A 1 16 ? 14.965 -3.034 0.472 1.00 0.00 16 SER A O 15
ATOM 21469 N N . ASP A 1 17 ? 15.177 -2.764 2.696 1.00 0.00 17 ASP A N 15
ATOM 21470 C CA . ASP A 1 17 ? 13.742 -2.818 2.950 1.00 0.00 17 ASP A CA 15
ATOM 21471 C C . ASP A 1 17 ? 12.963 -2.185 1.801 1.00 0.00 17 ASP A C 15
ATOM 21472 O O . ASP A 1 17 ? 13.006 -0.970 1.602 1.00 0.00 17 ASP A O 15
ATOM 21481 N N . THR A 1 18 ? 12.251 -3.016 1.046 1.00 0.00 18 THR A N 15
ATOM 21482 C CA . THR A 1 18 ? 11.464 -2.538 -0.083 1.00 0.00 18 THR A CA 15
ATOM 21483 C C . THR A 1 18 ? 10.004 -2.339 0.308 1.00 0.00 18 THR A C 15
ATOM 21484 O O . THR A 1 18 ? 9.287 -3.304 0.571 1.00 0.00 18 THR A O 15
ATOM 21495 N N . GLN A 1 19 ? 9.572 -1.083 0.344 1.00 0.00 19 GLN A N 15
ATOM 21496 C CA . GLN A 1 19 ? 8.196 -0.759 0.704 1.00 0.00 19 GLN A CA 15
ATOM 21497 C C . GLN A 1 19 ? 7.246 -1.064 -0.449 1.00 0.00 19 GLN A C 15
ATOM 21498 O O . GLN A 1 19 ? 7.599 -0.901 -1.617 1.00 0.00 19 GLN A O 15
ATOM 21512 N N . TRP A 1 20 ? 6.040 -1.508 -0.114 1.00 0.00 20 TRP A N 15
ATOM 21513 C CA . TRP A 1 20 ? 5.039 -1.837 -1.122 1.00 0.00 20 TRP A CA 15
ATOM 21514 C C . TRP A 1 20 ? 3.924 -0.796 -1.141 1.00 0.00 20 TRP A C 15
ATOM 21515 O O . TRP A 1 20 ? 3.288 -0.535 -0.121 1.00 0.00 20 TRP A O 15
ATOM 21536 N N . GLY A 1 21 ? 3.693 -0.205 -2.310 1.00 0.00 21 GLY A N 15
ATOM 21537 C CA . GLY A 1 21 ? 2.654 0.800 -2.439 1.00 0.00 21 GLY A CA 15
ATOM 21538 C C . GLY A 1 21 ? 1.517 0.348 -3.334 1.00 0.00 21 GLY A C 15
ATOM 21539 O O . GLY A 1 21 ? 1.715 -0.468 -4.234 1.00 0.00 21 GLY A O 15
ATOM 21543 N N . TRP A 1 22 ? 0.325 0.876 -3.085 1.00 0.00 22 TRP A N 15
ATOM 21544 C CA . TRP A 1 22 ? -0.849 0.520 -3.875 1.00 0.00 22 TRP A CA 15
ATOM 21545 C C . TRP A 1 22 ? -1.224 1.647 -4.831 1.00 0.00 22 TRP A C 15
ATOM 21546 O O . TRP A 1 22 ? -1.269 2.814 -4.443 1.00 0.00 22 TRP A O 15
ATOM 21567 N N . PHE A 1 23 ? -1.493 1.290 -6.082 1.00 0.00 23 PHE A N 15
ATOM 21568 C CA . PHE A 1 23 ? -1.865 2.272 -7.094 1.00 0.00 23 PHE A CA 15
ATOM 21569 C C . PHE A 1 23 ? -3.061 1.789 -7.909 1.00 0.00 23 PHE A C 15
ATOM 21570 O O . PHE A 1 23 ? -3.123 0.627 -8.312 1.00 0.00 23 PHE A O 15
ATOM 21587 N N . TYR A 1 24 ? -4.009 2.688 -8.146 1.00 0.00 24 TYR A N 15
ATOM 21588 C CA . TYR A 1 24 ? -5.206 2.354 -8.909 1.00 0.00 24 TYR A CA 15
ATOM 21589 C C . TYR A 1 24 ? -5.264 3.151 -10.209 1.00 0.00 24 TYR A C 15
ATOM 21590 O O . TYR A 1 24 ? -4.904 4.329 -10.245 1.00 0.00 24 TYR A O 15
ATOM 21608 N N . LEU A 1 25 ? -5.719 2.501 -11.274 1.00 0.00 25 LEU A N 15
ATOM 21609 C CA . LEU A 1 25 ? -5.825 3.147 -12.577 1.00 0.00 25 LEU A CA 15
ATOM 21610 C C . LEU A 1 25 ? -6.885 4.244 -12.556 1.00 0.00 25 LEU A C 15
ATOM 21611 O O . LEU A 1 25 ? -7.775 4.244 -11.707 1.00 0.00 25 LEU A O 15
ATOM 21627 N N . ALA A 1 26 ? -6.783 5.176 -13.498 1.00 0.00 26 ALA A N 15
ATOM 21628 C CA . ALA A 1 26 ? -7.735 6.276 -13.590 1.00 0.00 26 ALA A CA 15
ATOM 21629 C C . ALA A 1 26 ? -8.453 6.270 -14.935 1.00 0.00 26 ALA A C 15
ATOM 21630 O O . ALA A 1 26 ? -8.239 5.381 -15.758 1.00 0.00 26 ALA A O 15
ATOM 21637 N N . GLU A 1 27 ? -9.305 7.267 -15.151 1.00 0.00 27 GLU A N 15
ATOM 21638 C CA . GLU A 1 27 ? -10.055 7.374 -16.396 1.00 0.00 27 GLU A CA 15
ATOM 21639 C C . GLU A 1 27 ? -9.136 7.752 -17.554 1.00 0.00 27 GLU A C 15
ATOM 21640 O O . GLU A 1 27 ? -9.315 7.287 -18.681 1.00 0.00 27 GLU A O 15
ATOM 21652 N N . CYS A 1 28 ? -8.153 8.599 -17.269 1.00 0.00 28 CYS A N 15
ATOM 21653 C CA . CYS A 1 28 ? -7.206 9.042 -18.286 1.00 0.00 28 CYS A CA 15
ATOM 21654 C C . CYS A 1 28 ? -6.071 8.036 -18.447 1.00 0.00 28 CYS A C 15
ATOM 21655 O O . CYS A 1 28 ? -4.965 8.392 -18.851 1.00 0.00 28 CYS A O 15
ATOM 21663 N N . GLY A 1 29 ? -6.353 6.777 -18.127 1.00 0.00 29 GLY A N 15
ATOM 21664 C CA . GLY A 1 29 ? -5.346 5.739 -18.240 1.00 0.00 29 GLY A CA 15
ATOM 21665 C C . GLY A 1 29 ? -4.099 6.051 -17.437 1.00 0.00 29 GLY A C 15
ATOM 21666 O O . GLY A 1 29 ? -2.982 5.783 -17.880 1.00 0.00 29 GLY A O 15
ATOM 21670 N N . LYS A 1 30 ? -4.288 6.621 -16.252 1.00 0.00 30 LYS A N 15
ATOM 21671 C CA . LYS A 1 30 ? -3.170 6.971 -15.383 1.00 0.00 30 LYS A CA 15
ATOM 21672 C C . LYS A 1 30 ? -3.356 6.377 -13.991 1.00 0.00 30 LYS A C 15
ATOM 21673 O O . LYS A 1 30 ? -4.392 6.573 -13.356 1.00 0.00 30 LYS A O 15
ATOM 21692 N N . TRP A 1 31 ? -2.346 5.654 -13.521 1.00 0.00 31 TRP A N 15
ATOM 21693 C CA . TRP A 1 31 ? -2.398 5.033 -12.202 1.00 0.00 31 TRP A CA 15
ATOM 21694 C C . TRP A 1 31 ? -1.993 6.025 -11.118 1.00 0.00 31 TRP A C 15
ATOM 21695 O O . TRP A 1 31 ? -0.905 6.600 -11.164 1.00 0.00 31 TRP A O 15
ATOM 21716 N N . HIS A 1 32 ? -2.874 6.222 -10.142 1.00 0.00 32 HIS A N 15
ATOM 21717 C CA . HIS A 1 32 ? -2.607 7.144 -9.045 1.00 0.00 32 HIS A CA 15
ATOM 21718 C C . HIS A 1 32 ? -2.257 6.384 -7.769 1.00 0.00 32 HIS A C 15
ATOM 21719 O O . HIS A 1 32 ? -2.730 5.270 -7.550 1.00 0.00 32 HIS A O 15
ATOM 21733 N N . MET A 1 33 ? -1.425 6.995 -6.931 1.00 0.00 33 MET A N 15
ATOM 21734 C CA . MET A 1 33 ? -1.013 6.375 -5.677 1.00 0.00 33 MET A CA 15
ATOM 21735 C C . MET A 1 33 ? -2.132 6.444 -4.643 1.00 0.00 33 MET A C 15
ATOM 21736 O O . MET A 1 33 ? -2.677 7.514 -4.373 1.00 0.00 33 MET A O 15
ATOM 21750 N N . PHE A 1 34 ? -2.471 5.295 -4.067 1.00 0.00 34 PHE A N 15
ATOM 21751 C CA . PHE A 1 34 ? -3.526 5.225 -3.063 1.00 0.00 34 PHE A CA 15
ATOM 21752 C C . PHE A 1 34 ? -3.358 6.325 -2.019 1.00 0.00 34 PHE A C 15
ATOM 21753 O O . PHE A 1 34 ? -2.261 6.546 -1.508 1.00 0.00 34 PHE A O 15
ATOM 21770 N N . GLN A 1 35 ? -4.453 7.011 -1.710 1.00 0.00 35 GLN A N 15
ATOM 21771 C CA . GLN A 1 35 ? -4.427 8.089 -0.729 1.00 0.00 35 GLN A CA 15
ATOM 21772 C C . GLN A 1 35 ? -5.820 8.343 -0.161 1.00 0.00 35 GLN A C 15
ATOM 21773 O O . GLN A 1 35 ? -6.835 8.109 -0.816 1.00 0.00 35 GLN A O 15
ATOM 21787 N N . PRO A 1 36 ? -5.870 8.833 1.086 1.00 0.00 36 PRO A N 15
ATOM 21788 C CA . PRO A 1 36 ? -7.133 9.130 1.769 1.00 0.00 36 PRO A CA 15
ATOM 21789 C C . PRO A 1 36 ? -7.852 10.330 1.164 1.00 0.00 36 PRO A C 15
ATOM 21790 O O . PRO A 1 36 ? -7.305 11.432 1.112 1.00 0.00 36 PRO A O 15
ATOM 21801 N N . ASP A 1 37 ? -9.080 10.110 0.707 1.00 0.00 37 ASP A N 15
ATOM 21802 C CA . ASP A 1 37 ? -9.875 11.175 0.106 1.00 0.00 37 ASP A CA 15
ATOM 21803 C C . ASP A 1 37 ? -9.615 12.507 0.803 1.00 0.00 37 ASP A C 15
ATOM 21804 O O . ASP A 1 37 ? -9.337 13.516 0.154 1.00 0.00 37 ASP A O 15
ATOM 21813 N N . THR A 1 38 ? -9.707 12.503 2.129 1.00 0.00 38 THR A N 15
ATOM 21814 C CA . THR A 1 38 ? -9.484 13.711 2.914 1.00 0.00 38 THR A CA 15
ATOM 21815 C C . THR A 1 38 ? -8.728 13.398 4.200 1.00 0.00 38 THR A C 15
ATOM 21816 O O . THR A 1 38 ? -9.171 12.586 5.011 1.00 0.00 38 THR A O 15
ATOM 21827 N N . ASN A 1 39 ? -7.583 14.050 4.381 1.00 0.00 39 ASN A N 15
ATOM 21828 C CA . ASN A 1 39 ? -6.764 13.841 5.569 1.00 0.00 39 ASN A CA 15
ATOM 21829 C C . ASN A 1 39 ? -7.597 13.997 6.838 1.00 0.00 39 ASN A C 15
ATOM 21830 O O . ASN A 1 39 ? -7.562 13.144 7.725 1.00 0.00 39 ASN A O 15
ATOM 21841 N N . SER A 1 40 ? -8.347 15.091 6.916 1.00 0.00 40 SER A N 15
ATOM 21842 C CA . SER A 1 40 ? -9.188 15.361 8.077 1.00 0.00 40 SER A CA 15
ATOM 21843 C C . SER A 1 40 ? -10.058 14.152 8.410 1.00 0.00 40 SER A C 15
ATOM 21844 O O . SER A 1 40 ? -9.959 13.584 9.497 1.00 0.00 40 SER A O 15
ATOM 21852 N N . GLN A 1 41 ? -10.910 13.767 7.466 1.00 0.00 41 GLN A N 15
ATOM 21853 C CA . GLN A 1 41 ? -11.798 12.627 7.658 1.00 0.00 41 GLN A CA 15
ATOM 21854 C C . GLN A 1 41 ? -11.574 11.573 6.579 1.00 0.00 41 GLN A C 15
ATOM 21855 O O . GLN A 1 41 ? -12.340 11.482 5.618 1.00 0.00 41 GLN A O 15
ATOM 21869 N N . CYS A 1 42 ? -10.521 10.781 6.742 1.00 0.00 42 CYS A N 15
ATOM 21870 C CA . CYS A 1 42 ? -10.196 9.734 5.780 1.00 0.00 42 CYS A CA 15
ATOM 21871 C C . CYS A 1 42 ? -10.773 8.392 6.220 1.00 0.00 42 CYS A C 15
ATOM 21872 O O . CYS A 1 42 ? -11.210 8.238 7.360 1.00 0.00 42 CYS A O 15
ATOM 21880 N N . SER A 1 43 ? -10.773 7.426 5.308 1.00 0.00 43 SER A N 15
ATOM 21881 C CA . SER A 1 43 ? -11.302 6.099 5.600 1.00 0.00 43 SER A CA 15
ATOM 21882 C C . SER A 1 43 ? -10.197 5.049 5.542 1.00 0.00 43 SER A C 15
ATOM 21883 O O . SER A 1 43 ? -9.892 4.395 6.540 1.00 0.00 43 SER A O 15
ATOM 21891 N N . VAL A 1 44 ? -9.600 4.892 4.365 1.00 0.00 44 VAL A N 15
ATOM 21892 C CA . VAL A 1 44 ? -8.527 3.922 4.175 1.00 0.00 44 VAL A CA 15
ATOM 21893 C C . VAL A 1 44 ? -7.337 4.552 3.459 1.00 0.00 44 VAL A C 15
ATOM 21894 O O . VAL A 1 44 ? -7.479 5.558 2.764 1.00 0.00 44 VAL A O 15
ATOM 21907 N N . SER A 1 45 ? -6.164 3.952 3.633 1.00 0.00 45 SER A N 15
ATOM 21908 C CA . SER A 1 45 ? -4.948 4.456 3.006 1.00 0.00 45 SER A CA 15
ATOM 21909 C C . SER A 1 45 ? -4.105 3.309 2.456 1.00 0.00 45 SER A C 15
ATOM 21910 O O . SER A 1 45 ? -4.297 2.150 2.825 1.00 0.00 45 SER A O 15
ATOM 21918 N N . SER A 1 46 ? -3.170 3.641 1.572 1.00 0.00 46 SER A N 15
ATOM 21919 C CA . SER A 1 46 ? -2.299 2.640 0.968 1.00 0.00 46 SER A CA 15
ATOM 21920 C C . SER A 1 46 ? -2.005 1.511 1.951 1.00 0.00 46 SER A C 15
ATOM 21921 O O . SER A 1 46 ? -1.896 0.349 1.562 1.00 0.00 46 SER A O 15
ATOM 21929 N N . GLU A 1 47 ? -1.877 1.864 3.226 1.00 0.00 47 GLU A N 15
ATOM 21930 C CA . GLU A 1 47 ? -1.595 0.881 4.265 1.00 0.00 47 GLU A CA 15
ATOM 21931 C C . GLU A 1 47 ? -2.815 0.003 4.530 1.00 0.00 47 GLU A C 15
ATOM 21932 O O . GLU A 1 47 ? -2.759 -1.218 4.379 1.00 0.00 47 GLU A O 15
ATOM 21944 N N . ASP A 1 48 ? -3.915 0.634 4.925 1.00 0.00 48 ASP A N 15
ATOM 21945 C CA . ASP A 1 48 ? -5.149 -0.089 5.211 1.00 0.00 48 ASP A CA 15
ATOM 21946 C C . ASP A 1 48 ? -5.361 -1.220 4.210 1.00 0.00 48 ASP A C 15
ATOM 21947 O O . ASP A 1 48 ? -5.624 -2.360 4.593 1.00 0.00 48 ASP A O 15
ATOM 21956 N N . ILE A 1 49 ? -5.246 -0.896 2.926 1.00 0.00 49 ILE A N 15
ATOM 21957 C CA . ILE A 1 49 ? -5.425 -1.885 1.870 1.00 0.00 49 ILE A CA 15
ATOM 21958 C C . ILE A 1 49 ? -4.376 -2.988 1.967 1.00 0.00 49 ILE A C 15
ATOM 21959 O O . ILE A 1 49 ? -4.703 -4.148 2.217 1.00 0.00 49 ILE A O 15
ATOM 21975 N N . GLU A 1 50 ? -3.115 -2.618 1.768 1.00 0.00 50 GLU A N 15
ATOM 21976 C CA . GLU A 1 50 ? -2.019 -3.577 1.834 1.00 0.00 50 GLU A CA 15
ATOM 21977 C C . GLU A 1 50 ? -2.259 -4.603 2.938 1.00 0.00 50 GLU A C 15
ATOM 21978 O O . GLU A 1 50 ? -2.081 -5.804 2.735 1.00 0.00 50 GLU A O 15
ATOM 21990 N N . LYS A 1 51 ? -2.663 -4.120 4.108 1.00 0.00 51 LYS A N 15
ATOM 21991 C CA . LYS A 1 51 ? -2.929 -4.993 5.245 1.00 0.00 51 LYS A CA 15
ATOM 21992 C C . LYS A 1 51 ? -4.055 -5.972 4.929 1.00 0.00 51 LYS A C 15
ATOM 21993 O O . LYS A 1 51 ? -3.960 -7.161 5.230 1.00 0.00 51 LYS A O 15
ATOM 22012 N N . SER A 1 52 ? -5.121 -5.463 4.318 1.00 0.00 52 SER A N 15
ATOM 22013 C CA . SER A 1 52 ? -6.267 -6.292 3.962 1.00 0.00 52 SER A CA 15
ATOM 22014 C C . SER A 1 52 ? -5.896 -7.291 2.870 1.00 0.00 52 SER A C 15
ATOM 22015 O O . SER A 1 52 ? -6.399 -8.414 2.844 1.00 0.00 52 SER A O 15
ATOM 22023 N N . PHE A 1 53 ? -5.013 -6.873 1.969 1.00 0.00 53 PHE A N 15
ATOM 22024 C CA . PHE A 1 53 ? -4.575 -7.729 0.873 1.00 0.00 53 PHE A CA 15
ATOM 22025 C C . PHE A 1 53 ? -3.672 -8.847 1.385 1.00 0.00 53 PHE A C 15
ATOM 22026 O O . PHE A 1 53 ? -3.729 -9.978 0.900 1.00 0.00 53 PHE A O 15
ATOM 22043 N N . LYS A 1 54 ? -2.838 -8.524 2.367 1.00 0.00 54 LYS A N 15
ATOM 22044 C CA . LYS A 1 54 ? -1.922 -9.499 2.946 1.00 0.00 54 LYS A CA 15
ATOM 22045 C C . LYS A 1 54 ? -2.689 -10.652 3.587 1.00 0.00 54 LYS A C 15
ATOM 22046 O O . LYS A 1 54 ? -2.523 -11.811 3.205 1.00 0.00 54 LYS A O 15
ATOM 22065 N N . THR A 1 55 ? -3.530 -10.327 4.564 1.00 0.00 55 THR A N 15
ATOM 22066 C CA . THR A 1 55 ? -4.322 -11.334 5.257 1.00 0.00 55 THR A CA 15
ATOM 22067 C C . THR A 1 55 ? -5.254 -12.060 4.293 1.00 0.00 55 THR A C 15
ATOM 22068 O O . THR A 1 55 ? -5.451 -13.270 4.398 1.00 0.00 55 THR A O 15
ATOM 22079 N N . ASN A 1 56 ? -5.826 -11.313 3.354 1.00 0.00 56 ASN A N 15
ATOM 22080 C CA . ASN A 1 56 ? -6.737 -11.886 2.371 1.00 0.00 56 ASN A CA 15
ATOM 22081 C C . ASN A 1 56 ? -6.392 -11.407 0.964 1.00 0.00 56 ASN A C 15
ATOM 22082 O O . ASN A 1 56 ? -6.801 -10.330 0.530 1.00 0.00 56 ASN A O 15
ATOM 22093 N N . PRO A 1 57 ? -5.620 -12.225 0.234 1.00 0.00 57 PRO A N 15
ATOM 22094 C CA . PRO A 1 57 ? -5.203 -11.907 -1.135 1.00 0.00 57 PRO A CA 15
ATOM 22095 C C . PRO A 1 57 ? -6.364 -11.961 -2.122 1.00 0.00 57 PRO A C 15
ATOM 22096 O O . PRO A 1 57 ? -6.291 -11.392 -3.212 1.00 0.00 57 PRO A O 15
ATOM 22107 N N . CYS A 1 58 ? -7.433 -12.647 -1.734 1.00 0.00 58 CYS A N 15
ATOM 22108 C CA . CYS A 1 58 ? -8.610 -12.775 -2.586 1.00 0.00 58 CYS A CA 15
ATOM 22109 C C . CYS A 1 58 ? -9.860 -12.286 -1.862 1.00 0.00 58 CYS A C 15
ATOM 22110 O O . CYS A 1 58 ? -10.926 -12.893 -1.964 1.00 0.00 58 CYS A O 15
ATOM 22118 N N . GLY A 1 59 ? -9.721 -11.185 -1.130 1.00 0.00 59 GLY A N 15
ATOM 22119 C CA . GLY A 1 59 ? -10.847 -10.634 -0.399 1.00 0.00 59 GLY A CA 15
ATOM 22120 C C . GLY A 1 59 ? -11.128 -9.190 -0.767 1.00 0.00 59 GLY A C 15
ATOM 22121 O O . GLY A 1 59 ? -10.296 -8.529 -1.388 1.00 0.00 59 GLY A O 15
ATOM 22125 N N . SER A 1 60 ? -12.303 -8.701 -0.385 1.00 0.00 60 SER A N 15
ATOM 22126 C CA . SER A 1 60 ? -12.693 -7.328 -0.683 1.00 0.00 60 SER A CA 15
ATOM 22127 C C . SER A 1 60 ? -12.758 -6.492 0.591 1.00 0.00 60 SER A C 15
ATOM 22128 O O . SER A 1 60 ? -13.028 -7.012 1.674 1.00 0.00 60 SER A O 15
ATOM 22136 N N . ILE A 1 61 ? -12.508 -5.194 0.453 1.00 0.00 61 ILE A N 15
ATOM 22137 C CA . ILE A 1 61 ? -12.540 -4.286 1.593 1.00 0.00 61 ILE A CA 15
ATOM 22138 C C . ILE A 1 61 ? -13.586 -3.194 1.397 1.00 0.00 61 ILE A C 15
ATOM 22139 O O . ILE A 1 61 ? -13.375 -2.246 0.640 1.00 0.00 61 ILE A O 15
ATOM 22155 N N . SER A 1 62 ? -14.715 -3.334 2.085 1.00 0.00 62 SER A N 15
ATOM 22156 C CA . SER A 1 62 ? -15.796 -2.361 1.986 1.00 0.00 62 SER A CA 15
ATOM 22157 C C . SER A 1 62 ? -15.568 -1.196 2.944 1.00 0.00 62 SER A C 15
ATOM 22158 O O . SER A 1 62 ? -15.492 -1.382 4.159 1.00 0.00 62 SER A O 15
ATOM 22166 N N . PHE A 1 63 ? -15.461 0.007 2.389 1.00 0.00 63 PHE A N 15
ATOM 22167 C CA . PHE A 1 63 ? -15.240 1.203 3.193 1.00 0.00 63 PHE A CA 15
ATOM 22168 C C . PHE A 1 63 ? -15.962 2.405 2.589 1.00 0.00 63 PHE A C 15
ATOM 22169 O O . PHE A 1 63 ? -15.936 2.614 1.376 1.00 0.00 63 PHE A O 15
ATOM 22186 N N . THR A 1 64 ? -16.606 3.192 3.445 1.00 0.00 64 THR A N 15
ATOM 22187 C CA . THR A 1 64 ? -17.336 4.372 2.997 1.00 0.00 64 THR A CA 15
ATOM 22188 C C . THR A 1 64 ? -16.642 5.652 3.449 1.00 0.00 64 THR A C 15
ATOM 22189 O O . THR A 1 64 ? -16.506 5.908 4.646 1.00 0.00 64 THR A O 15
ATOM 22200 N N . THR A 1 65 ? -16.206 6.455 2.484 1.00 0.00 65 THR A N 15
ATOM 22201 C CA . THR A 1 65 ? -15.526 7.709 2.783 1.00 0.00 65 THR A CA 15
ATOM 22202 C C . THR A 1 65 ? -16.516 8.779 3.228 1.00 0.00 65 THR A C 15
ATOM 22203 O O . THR A 1 65 ? -17.705 8.507 3.394 1.00 0.00 65 THR A O 15
ATOM 22214 N N . SER A 1 66 ? -16.018 9.997 3.419 1.00 0.00 66 SER A N 15
ATOM 22215 C CA . SER A 1 66 ? -16.860 11.107 3.849 1.00 0.00 66 SER A CA 15
ATOM 22216 C C . SER A 1 66 ? -17.901 11.442 2.786 1.00 0.00 66 SER A C 15
ATOM 22217 O O . SER A 1 66 ? -17.607 12.122 1.803 1.00 0.00 66 SER A O 15
ATOM 22225 N N . LYS A 1 67 ? -19.122 10.960 2.990 1.00 0.00 67 LYS A N 15
ATOM 22226 C CA . LYS A 1 67 ? -20.211 11.207 2.052 1.00 0.00 67 LYS A CA 15
ATOM 22227 C C . LYS A 1 67 ? -19.956 10.499 0.725 1.00 0.00 67 LYS A C 15
ATOM 22228 O O . LYS A 1 67 ? -20.367 10.976 -0.333 1.00 0.00 67 LYS A O 15
ATOM 22247 N N . PHE A 1 68 ? -19.278 9.358 0.789 1.00 0.00 68 PHE A N 15
ATOM 22248 C CA . PHE A 1 68 ? -18.970 8.585 -0.408 1.00 0.00 68 PHE A CA 15
ATOM 22249 C C . PHE A 1 68 ? -18.697 7.125 -0.057 1.00 0.00 68 PHE A C 15
ATOM 22250 O O . PHE A 1 68 ? -18.340 6.805 1.077 1.00 0.00 68 PHE A O 15
ATOM 22267 N N . SER A 1 69 ? -18.867 6.245 -1.038 1.00 0.00 69 SER A N 15
ATOM 22268 C CA . SER A 1 69 ? -18.644 4.818 -0.833 1.00 0.00 69 SER A CA 15
ATOM 22269 C C . SER A 1 69 ? -17.665 4.268 -1.865 1.00 0.00 69 SER A C 15
ATOM 22270 O O . SER A 1 69 ? -17.605 4.747 -2.998 1.00 0.00 69 SER A O 15
ATOM 22278 N N . TYR A 1 70 ? -16.900 3.258 -1.466 1.00 0.00 70 TYR A N 15
ATOM 22279 C CA . TYR A 1 70 ? -15.921 2.642 -2.354 1.00 0.00 70 TYR A CA 15
ATOM 22280 C C . TYR A 1 70 ? -15.642 1.200 -1.942 1.00 0.00 70 TYR A C 15
ATOM 22281 O O . TYR A 1 70 ? -15.531 0.891 -0.756 1.00 0.00 70 TYR A O 15
ATOM 22299 N N . LYS A 1 71 ? -15.529 0.321 -2.932 1.00 0.00 71 LYS A N 15
ATOM 22300 C CA . LYS A 1 71 ? -15.261 -1.090 -2.675 1.00 0.00 71 LYS A CA 15
ATOM 22301 C C . LYS A 1 71 ? -14.049 -1.566 -3.469 1.00 0.00 71 LYS A C 15
ATOM 22302 O O . LYS A 1 71 ? -13.988 -1.396 -4.687 1.00 0.00 71 LYS A O 15
ATOM 22321 N N . ILE A 1 72 ? -13.089 -2.164 -2.772 1.00 0.00 72 ILE A N 15
ATOM 22322 C CA . ILE A 1 72 ? -11.880 -2.667 -3.414 1.00 0.00 72 ILE A CA 15
ATOM 22323 C C . ILE A 1 72 ? -11.759 -4.178 -3.250 1.00 0.00 72 ILE A C 15
ATOM 22324 O O . ILE A 1 72 ? -11.570 -4.680 -2.142 1.00 0.00 72 ILE A O 15
ATOM 22340 N N . ASP A 1 73 ? -11.868 -4.899 -4.361 1.00 0.00 73 ASP A N 15
ATOM 22341 C CA . ASP A 1 73 ? -11.768 -6.353 -4.342 1.00 0.00 73 ASP A CA 15
ATOM 22342 C C . ASP A 1 73 ? -10.405 -6.811 -4.851 1.00 0.00 73 ASP A C 15
ATOM 22343 O O . ASP A 1 73 ? -10.038 -6.548 -5.996 1.00 0.00 73 ASP A O 15
ATOM 22352 N N . PHE A 1 74 ? -9.659 -7.497 -3.992 1.00 0.00 74 PHE A N 15
ATOM 22353 C CA . PHE A 1 74 ? -8.335 -7.990 -4.354 1.00 0.00 74 PHE A CA 15
ATOM 22354 C C . PHE A 1 74 ? -8.434 -9.104 -5.392 1.00 0.00 74 PHE A C 15
ATOM 22355 O O . PHE A 1 74 ? -7.800 -9.045 -6.445 1.00 0.00 74 PHE A O 15
ATOM 22372 N N . ALA A 1 75 ? -9.234 -10.120 -5.086 1.00 0.00 75 ALA A N 15
ATOM 22373 C CA . ALA A 1 75 ? -9.418 -11.247 -5.992 1.00 0.00 75 ALA A CA 15
ATOM 22374 C C . ALA A 1 75 ? -9.762 -10.771 -7.399 1.00 0.00 75 ALA A C 15
ATOM 22375 O O . ALA A 1 75 ? -9.321 -11.356 -8.387 1.00 0.00 75 ALA A O 15
ATOM 22382 N N . GLU A 1 76 ? -10.552 -9.705 -7.481 1.00 0.00 76 GLU A N 15
ATOM 22383 C CA . GLU A 1 76 ? -10.955 -9.151 -8.768 1.00 0.00 76 GLU A CA 15
ATOM 22384 C C . GLU A 1 76 ? -9.883 -8.215 -9.318 1.00 0.00 76 GLU A C 15
ATOM 22385 O O . GLU A 1 76 ? -9.887 -7.877 -10.501 1.00 0.00 76 GLU A O 15
ATOM 22397 N N . MET A 1 77 ? -8.966 -7.801 -8.450 1.00 0.00 77 MET A N 15
ATOM 22398 C CA . MET A 1 77 ? -7.887 -6.904 -8.848 1.00 0.00 77 MET A CA 15
ATOM 22399 C C . MET A 1 77 ? -8.442 -5.633 -9.482 1.00 0.00 77 MET A C 15
ATOM 22400 O O . MET A 1 77 ? -7.953 -5.177 -10.516 1.00 0.00 77 MET A O 15
ATOM 22414 N N . LYS A 1 78 ? -9.466 -5.063 -8.855 1.00 0.00 78 LYS A N 15
ATOM 22415 C CA . LYS A 1 78 ? -10.088 -3.844 -9.356 1.00 0.00 78 LYS A CA 15
ATOM 22416 C C . LYS A 1 78 ? -10.858 -3.131 -8.249 1.00 0.00 78 LYS A C 15
ATOM 22417 O O . LYS A 1 78 ? -11.371 -3.767 -7.330 1.00 0.00 78 LYS A O 15
ATOM 22436 N N . GLN A 1 79 ? -10.934 -1.807 -8.346 1.00 0.00 79 GLN A N 15
ATOM 22437 C CA . GLN A 1 79 ? -11.643 -1.009 -7.352 1.00 0.00 79 GLN A CA 15
ATOM 22438 C C . GLN A 1 79 ? -13.070 -0.717 -7.804 1.00 0.00 79 GLN A C 15
ATOM 22439 O O . GLN A 1 79 ? -13.289 0.050 -8.741 1.00 0.00 79 GLN A O 15
ATOM 22453 N N . MET A 1 80 ? -14.036 -1.335 -7.133 1.00 0.00 80 MET A N 15
ATOM 22454 C CA . MET A 1 80 ? -15.442 -1.140 -7.467 1.00 0.00 80 MET A CA 15
ATOM 22455 C C . MET A 1 80 ? -16.005 0.086 -6.755 1.00 0.00 80 MET A C 15
ATOM 22456 O O . MET A 1 80 ? -16.139 0.098 -5.532 1.00 0.00 80 MET A O 15
ATOM 22470 N N . ASN A 1 81 ? -16.332 1.116 -7.528 1.00 0.00 81 ASN A N 15
ATOM 22471 C CA . ASN A 1 81 ? -16.879 2.347 -6.971 1.00 0.00 81 ASN A CA 15
ATOM 22472 C C . ASN A 1 81 ? -18.384 2.223 -6.752 1.00 0.00 81 ASN A C 15
ATOM 22473 O O . ASN A 1 81 ? -19.085 1.574 -7.530 1.00 0.00 81 ASN A O 15
ATOM 22484 N N . LEU A 1 82 ? -18.875 2.851 -5.689 1.00 0.00 82 LEU A N 15
ATOM 22485 C CA . LEU A 1 82 ? -20.298 2.812 -5.367 1.00 0.00 82 LEU A CA 15
ATOM 22486 C C . LEU A 1 82 ? -20.917 4.202 -5.468 1.00 0.00 82 LEU A C 15
ATOM 22487 O O . LEU A 1 82 ? -22.025 4.365 -5.981 1.00 0.00 82 LEU A O 15
ATOM 22503 N N . THR A 1 83 ? -20.193 5.204 -4.978 1.00 0.00 83 THR A N 15
ATOM 22504 C CA . THR A 1 83 ? -20.671 6.580 -5.014 1.00 0.00 83 THR A CA 15
ATOM 22505 C C . THR A 1 83 ? -21.205 6.941 -6.395 1.00 0.00 83 THR A C 15
ATOM 22506 O O . THR A 1 83 ? -22.288 7.515 -6.523 1.00 0.00 83 THR A O 15
ATOM 22517 N N . THR A 1 84 ? -20.441 6.601 -7.428 1.00 0.00 84 THR A N 15
ATOM 22518 C CA . THR A 1 84 ? -20.838 6.889 -8.800 1.00 0.00 84 THR A CA 15
ATOM 22519 C C . THR A 1 84 ? -21.062 5.605 -9.589 1.00 0.00 84 THR A C 15
ATOM 22520 O O . THR A 1 84 ? -21.810 5.587 -10.566 1.00 0.00 84 THR A O 15
ATOM 22531 N N . GLY A 1 85 ? -20.408 4.529 -9.159 1.00 0.00 85 GLY A N 15
ATOM 22532 C CA . GLY A 1 85 ? -20.551 3.254 -9.837 1.00 0.00 85 GLY A CA 15
ATOM 22533 C C . GLY A 1 85 ? -19.531 3.069 -10.943 1.00 0.00 85 GLY A C 15
ATOM 22534 O O . GLY A 1 85 ? -19.774 2.344 -11.908 1.00 0.00 85 GLY A O 15
ATOM 22538 N N . LYS A 1 86 ? -18.384 3.727 -10.805 1.00 0.00 86 LYS A N 15
ATOM 22539 C CA . LYS A 1 86 ? -17.323 3.632 -11.800 1.00 0.00 86 LYS A CA 15
ATOM 22540 C C . LYS A 1 86 ? -16.446 2.410 -11.546 1.00 0.00 86 LYS A C 15
ATOM 22541 O O . LYS A 1 86 ? -16.603 1.723 -10.537 1.00 0.00 86 LYS A O 15
ATOM 22560 N N . GLN A 1 87 ? -15.523 2.148 -12.465 1.00 0.00 87 GLN A N 15
ATOM 22561 C CA . GLN A 1 87 ? -14.621 1.010 -12.338 1.00 0.00 87 GLN A CA 15
ATOM 22562 C C . GLN A 1 87 ? -13.197 1.397 -12.725 1.00 0.00 87 GLN A C 15
ATOM 22563 O O . GLN A 1 87 ? -12.985 2.167 -13.662 1.00 0.00 87 GLN A O 15
ATOM 22577 N N . ARG A 1 88 ? -12.224 0.860 -11.996 1.00 0.00 88 ARG A N 15
ATOM 22578 C CA . ARG A 1 88 ? -10.821 1.151 -12.261 1.00 0.00 88 ARG A CA 15
ATOM 22579 C C . ARG A 1 88 ? -9.925 0.031 -11.741 1.00 0.00 88 ARG A C 15
ATOM 22580 O O . ARG A 1 88 ? -10.053 -0.399 -10.594 1.00 0.00 88 ARG A O 15
ATOM 22601 N N . LEU A 1 89 ? -9.019 -0.439 -12.592 1.00 0.00 89 LEU A N 15
ATOM 22602 C CA . LEU A 1 89 ? -8.102 -1.510 -12.219 1.00 0.00 89 LEU A CA 15
ATOM 22603 C C . LEU A 1 89 ? -7.179 -1.068 -11.088 1.00 0.00 89 LEU A C 15
ATOM 22604 O O . LEU A 1 89 ? -7.018 0.126 -10.837 1.00 0.00 89 LEU A O 15
ATOM 22620 N N . ILE A 1 90 ? -6.575 -2.039 -10.411 1.00 0.00 90 ILE A N 15
ATOM 22621 C CA . ILE A 1 90 ? -5.666 -1.749 -9.309 1.00 0.00 90 ILE A CA 15
ATOM 22622 C C . ILE A 1 90 ? -4.415 -2.618 -9.385 1.00 0.00 90 ILE A C 15
ATOM 22623 O O . ILE A 1 90 ? -4.458 -3.746 -9.877 1.00 0.00 90 ILE A O 15
ATOM 22639 N N . LYS A 1 91 ? -3.301 -2.086 -8.894 1.00 0.00 91 LYS A N 15
ATOM 22640 C CA . LYS A 1 91 ? -2.037 -2.813 -8.903 1.00 0.00 91 LYS A CA 15
ATOM 22641 C C . LYS A 1 91 ? -1.229 -2.514 -7.644 1.00 0.00 91 LYS A C 15
ATOM 22642 O O . LYS A 1 91 ? -1.398 -1.465 -7.022 1.00 0.00 91 LYS A O 15
ATOM 22661 N N . ARG A 1 92 ? -0.350 -3.441 -7.277 1.00 0.00 92 ARG A N 15
ATOM 22662 C CA . ARG A 1 92 ? 0.485 -3.275 -6.093 1.00 0.00 92 ARG A CA 15
ATOM 22663 C C . ARG A 1 92 ? 1.965 -3.322 -6.461 1.00 0.00 92 ARG A C 15
ATOM 22664 O O . ARG A 1 92 ? 2.522 -4.392 -6.702 1.00 0.00 92 ARG A O 15
ATOM 22685 N N . ALA A 1 93 ? 2.597 -2.153 -6.502 1.00 0.00 93 ALA A N 15
ATOM 22686 C CA . ALA A 1 93 ? 4.012 -2.061 -6.839 1.00 0.00 93 ALA A CA 15
ATOM 22687 C C . ALA A 1 93 ? 4.788 -1.324 -5.752 1.00 0.00 93 ALA A C 15
ATOM 22688 O O . ALA A 1 93 ? 4.248 -0.485 -5.031 1.00 0.00 93 ALA A O 15
ATOM 22695 N N . PRO A 1 94 ? 6.085 -1.645 -5.629 1.00 0.00 94 PRO A N 15
ATOM 22696 C CA . PRO A 1 94 ? 6.962 -1.025 -4.632 1.00 0.00 94 PRO A CA 15
ATOM 22697 C C . PRO A 1 94 ? 7.253 0.438 -4.945 1.00 0.00 94 PRO A C 15
ATOM 22698 O O . PRO A 1 94 ? 7.421 0.814 -6.106 1.00 0.00 94 PRO A O 15
ATOM 22709 N N . PHE A 1 95 ? 7.311 1.262 -3.904 1.00 0.00 95 PHE A N 15
ATOM 22710 C CA . PHE A 1 95 ? 7.581 2.685 -4.069 1.00 0.00 95 PHE A CA 15
ATOM 22711 C C . PHE A 1 95 ? 8.976 2.911 -4.645 1.00 0.00 95 PHE A C 15
ATOM 22712 O O . PHE A 1 95 ? 9.825 2.020 -4.611 1.00 0.00 95 PHE A O 15
ATOM 22729 N N . SER A 1 96 ? 9.204 4.109 -5.174 1.00 0.00 96 SER A N 15
ATOM 22730 C CA . SER A 1 96 ? 10.494 4.452 -5.762 1.00 0.00 96 SER A CA 15
ATOM 22731 C C . SER A 1 96 ? 11.221 5.488 -4.910 1.00 0.00 96 SER A C 15
ATOM 22732 O O . SER A 1 96 ? 11.072 6.692 -5.116 1.00 0.00 96 SER A O 15
ATOM 22740 N N . SER A 1 97 ? 12.009 5.010 -3.953 1.00 0.00 97 SER A N 15
ATOM 22741 C CA . SER A 1 97 ? 12.757 5.893 -3.066 1.00 0.00 97 SER A CA 15
ATOM 22742 C C . SER A 1 97 ? 13.534 6.935 -3.866 1.00 0.00 97 SER A C 15
ATOM 22743 O O . SER A 1 97 ? 14.617 6.658 -4.379 1.00 0.00 97 SER A O 15
ATOM 22751 N N . GLY A 1 98 ? 12.971 8.135 -3.968 1.00 0.00 98 GLY A N 15
ATOM 22752 C CA . GLY A 1 98 ? 13.623 9.200 -4.707 1.00 0.00 98 GLY A CA 15
ATOM 22753 C C . GLY A 1 98 ? 14.973 9.568 -4.123 1.00 0.00 98 GLY A C 15
ATOM 22754 O O . GLY A 1 98 ? 15.209 9.443 -2.921 1.00 0.00 98 GLY A O 15
ATOM 22758 N N . PRO A 1 99 ? 15.889 10.031 -4.987 1.00 0.00 99 PRO A N 15
ATOM 22759 C CA . PRO A 1 99 ? 17.239 10.426 -4.573 1.00 0.00 99 PRO A CA 15
ATOM 22760 C C . PRO A 1 99 ? 17.238 11.702 -3.737 1.00 0.00 99 PRO A C 15
ATOM 22761 O O . PRO A 1 99 ? 16.934 12.784 -4.239 1.00 0.00 99 PRO A O 15
ATOM 22772 N N . SER A 1 100 ? 17.582 11.567 -2.460 1.00 0.00 100 SER A N 15
ATOM 22773 C CA . SER A 1 100 ? 17.619 12.708 -1.554 1.00 0.00 100 SER A CA 15
ATOM 22774 C C . SER A 1 100 ? 18.812 13.608 -1.860 1.00 0.00 100 SER A C 15
ATOM 22775 O O . SER A 1 100 ? 19.953 13.148 -1.911 1.00 0.00 100 SER A O 15
ATOM 22783 N N . SER A 1 101 ? 18.540 14.893 -2.065 1.00 0.00 101 SER A N 15
ATOM 22784 C CA . SER A 1 101 ? 19.590 15.857 -2.370 1.00 0.00 101 SER A CA 15
ATOM 22785 C C . SER A 1 101 ? 20.280 15.510 -3.686 1.00 0.00 101 SER A C 15
ATOM 22786 O O . SER A 1 101 ? 21.504 15.569 -3.792 1.00 0.00 101 SER A O 15
ATOM 22794 N N . GLY A 1 102 ? 19.484 15.148 -4.687 1.00 0.00 102 GLY A N 15
ATOM 22795 C CA . GLY A 1 102 ? 20.035 14.797 -5.983 1.00 0.00 102 GLY A CA 15
ATOM 22796 C C . GLY A 1 102 ? 19.333 13.607 -6.608 1.00 0.00 102 GLY A C 15
ATOM 22797 O O . GLY A 1 102 ? 19.704 13.159 -7.693 1.00 0.00 102 GLY A O 15
ATOM 22801 N N . GLY A 1 1 ? -9.260 -1.323 -32.270 1.00 0.00 1 GLY A N 16
ATOM 22802 C CA . GLY A 1 1 ? -8.107 -1.989 -32.846 1.00 0.00 1 GLY A CA 16
ATOM 22803 C C . GLY A 1 1 ? -6.849 -1.148 -32.763 1.00 0.00 1 GLY A C 16
ATOM 22804 O O . GLY A 1 1 ? -6.621 -0.275 -33.601 1.00 0.00 1 GLY A O 16
ATOM 22808 N N . SER A 1 2 ? -6.030 -1.408 -31.749 1.00 0.00 2 SER A N 16
ATOM 22809 C CA . SER A 1 2 ? -4.791 -0.664 -31.556 1.00 0.00 2 SER A CA 16
ATOM 22810 C C . SER A 1 2 ? -3.689 -1.573 -31.019 1.00 0.00 2 SER A C 16
ATOM 22811 O O . SER A 1 2 ? -3.903 -2.337 -30.078 1.00 0.00 2 SER A O 16
ATOM 22819 N N . SER A 1 3 ? -2.509 -1.484 -31.625 1.00 0.00 3 SER A N 16
ATOM 22820 C CA . SER A 1 3 ? -1.374 -2.300 -31.211 1.00 0.00 3 SER A CA 16
ATOM 22821 C C . SER A 1 3 ? -0.125 -1.442 -31.032 1.00 0.00 3 SER A C 16
ATOM 22822 O O . SER A 1 3 ? -0.091 -0.283 -31.441 1.00 0.00 3 SER A O 16
ATOM 22830 N N . GLY A 1 4 ? 0.901 -2.023 -30.417 1.00 0.00 4 GLY A N 16
ATOM 22831 C CA . GLY A 1 4 ? 2.138 -1.299 -30.194 1.00 0.00 4 GLY A CA 16
ATOM 22832 C C . GLY A 1 4 ? 2.308 -0.871 -28.750 1.00 0.00 4 GLY A C 16
ATOM 22833 O O . GLY A 1 4 ? 1.549 -0.042 -28.248 1.00 0.00 4 GLY A O 16
ATOM 22837 N N . SER A 1 5 ? 3.304 -1.439 -28.079 1.00 0.00 5 SER A N 16
ATOM 22838 C CA . SER A 1 5 ? 3.567 -1.116 -26.682 1.00 0.00 5 SER A CA 16
ATOM 22839 C C . SER A 1 5 ? 5.063 -1.169 -26.384 1.00 0.00 5 SER A C 16
ATOM 22840 O O . SER A 1 5 ? 5.762 -2.082 -26.823 1.00 0.00 5 SER A O 16
ATOM 22848 N N . SER A 1 6 ? 5.546 -0.183 -25.634 1.00 0.00 6 SER A N 16
ATOM 22849 C CA . SER A 1 6 ? 6.959 -0.114 -25.280 1.00 0.00 6 SER A CA 16
ATOM 22850 C C . SER A 1 6 ? 7.139 -0.103 -23.765 1.00 0.00 6 SER A C 16
ATOM 22851 O O . SER A 1 6 ? 6.697 0.820 -23.083 1.00 0.00 6 SER A O 16
ATOM 22859 N N . GLY A 1 7 ? 7.792 -1.138 -23.246 1.00 0.00 7 GLY A N 16
ATOM 22860 C CA . GLY A 1 7 ? 8.020 -1.229 -21.815 1.00 0.00 7 GLY A CA 16
ATOM 22861 C C . GLY A 1 7 ? 9.405 -1.746 -21.481 1.00 0.00 7 GLY A C 16
ATOM 22862 O O . GLY A 1 7 ? 9.731 -2.898 -21.766 1.00 0.00 7 GLY A O 16
ATOM 22866 N N . ASN A 1 8 ? 10.224 -0.891 -20.875 1.00 0.00 8 ASN A N 16
ATOM 22867 C CA . ASN A 1 8 ? 11.583 -1.268 -20.503 1.00 0.00 8 ASN A CA 16
ATOM 22868 C C . ASN A 1 8 ? 11.586 -2.101 -19.225 1.00 0.00 8 ASN A C 16
ATOM 22869 O O . ASN A 1 8 ? 10.593 -2.146 -18.500 1.00 0.00 8 ASN A O 16
ATOM 22880 N N . GLU A 1 9 ? 12.710 -2.758 -18.957 1.00 0.00 9 GLU A N 16
ATOM 22881 C CA . GLU A 1 9 ? 12.842 -3.589 -17.766 1.00 0.00 9 GLU A CA 16
ATOM 22882 C C . GLU A 1 9 ? 13.750 -2.924 -16.735 1.00 0.00 9 GLU A C 16
ATOM 22883 O O . GLU A 1 9 ? 14.908 -2.617 -17.018 1.00 0.00 9 GLU A O 16
ATOM 22895 N N . VAL A 1 10 ? 13.215 -2.703 -15.539 1.00 0.00 10 VAL A N 16
ATOM 22896 C CA . VAL A 1 10 ? 13.975 -2.074 -14.466 1.00 0.00 10 VAL A CA 16
ATOM 22897 C C . VAL A 1 10 ? 13.928 -2.914 -13.194 1.00 0.00 10 VAL A C 16
ATOM 22898 O O . VAL A 1 10 ? 12.965 -2.849 -12.430 1.00 0.00 10 VAL A O 16
ATOM 22911 N N . ASP A 1 11 ? 14.975 -3.702 -12.974 1.00 0.00 11 ASP A N 16
ATOM 22912 C CA . ASP A 1 11 ? 15.055 -4.555 -11.793 1.00 0.00 11 ASP A CA 16
ATOM 22913 C C . ASP A 1 11 ? 16.313 -4.250 -10.987 1.00 0.00 11 ASP A C 16
ATOM 22914 O O . ASP A 1 11 ? 17.206 -3.544 -11.455 1.00 0.00 11 ASP A O 16
ATOM 22923 N N . ASP A 1 12 ? 16.375 -4.785 -9.772 1.00 0.00 12 ASP A N 16
ATOM 22924 C CA . ASP A 1 12 ? 17.524 -4.570 -8.900 1.00 0.00 12 ASP A CA 16
ATOM 22925 C C . ASP A 1 12 ? 17.681 -5.724 -7.915 1.00 0.00 12 ASP A C 16
ATOM 22926 O O . ASP A 1 12 ? 16.802 -6.577 -7.797 1.00 0.00 12 ASP A O 16
ATOM 22935 N N . MET A 1 13 ? 18.808 -5.745 -7.211 1.00 0.00 13 MET A N 16
ATOM 22936 C CA . MET A 1 13 ? 19.081 -6.794 -6.236 1.00 0.00 13 MET A CA 16
ATOM 22937 C C . MET A 1 13 ? 17.819 -7.157 -5.460 1.00 0.00 13 MET A C 16
ATOM 22938 O O . MET A 1 13 ? 16.922 -6.330 -5.295 1.00 0.00 13 MET A O 16
ATOM 22952 N N . ASP A 1 14 ? 17.756 -8.396 -4.987 1.00 0.00 14 ASP A N 16
ATOM 22953 C CA . ASP A 1 14 ? 16.604 -8.868 -4.227 1.00 0.00 14 ASP A CA 16
ATOM 22954 C C . ASP A 1 14 ? 16.755 -8.532 -2.747 1.00 0.00 14 ASP A C 16
ATOM 22955 O O . ASP A 1 14 ? 17.791 -8.805 -2.139 1.00 0.00 14 ASP A O 16
ATOM 22964 N N . THR A 1 15 ? 15.714 -7.937 -2.171 1.00 0.00 15 THR A N 16
ATOM 22965 C CA . THR A 1 15 ? 15.732 -7.562 -0.763 1.00 0.00 15 THR A CA 16
ATOM 22966 C C . THR A 1 15 ? 14.490 -8.075 -0.042 1.00 0.00 15 THR A C 16
ATOM 22967 O O . THR A 1 15 ? 13.444 -8.281 -0.658 1.00 0.00 15 THR A O 16
ATOM 22978 N N . SER A 1 16 ? 14.612 -8.278 1.266 1.00 0.00 16 SER A N 16
ATOM 22979 C CA . SER A 1 16 ? 13.500 -8.769 2.070 1.00 0.00 16 SER A CA 16
ATOM 22980 C C . SER A 1 16 ? 12.594 -7.621 2.505 1.00 0.00 16 SER A C 16
ATOM 22981 O O . SER A 1 16 ? 11.390 -7.635 2.251 1.00 0.00 16 SER A O 16
ATOM 22989 N N . ASP A 1 17 ? 13.183 -6.628 3.161 1.00 0.00 17 ASP A N 16
ATOM 22990 C CA . ASP A 1 17 ? 12.432 -5.470 3.631 1.00 0.00 17 ASP A CA 16
ATOM 22991 C C . ASP A 1 17 ? 12.161 -4.497 2.488 1.00 0.00 17 ASP A C 16
ATOM 22992 O O . ASP A 1 17 ? 13.085 -3.901 1.932 1.00 0.00 17 ASP A O 16
ATOM 23001 N N . THR A 1 18 ? 10.888 -4.341 2.139 1.00 0.00 18 THR A N 16
ATOM 23002 C CA . THR A 1 18 ? 10.495 -3.443 1.061 1.00 0.00 18 THR A CA 16
ATOM 23003 C C . THR A 1 18 ? 9.061 -2.959 1.242 1.00 0.00 18 THR A C 16
ATOM 23004 O O . THR A 1 18 ? 8.156 -3.754 1.495 1.00 0.00 18 THR A O 16
ATOM 23015 N N . GLN A 1 19 ? 8.862 -1.651 1.112 1.00 0.00 19 GLN A N 16
ATOM 23016 C CA . GLN A 1 19 ? 7.536 -1.062 1.262 1.00 0.00 19 GLN A CA 16
ATOM 23017 C C . GLN A 1 19 ? 6.710 -1.251 -0.005 1.00 0.00 19 GLN A C 16
ATOM 23018 O O . GLN A 1 19 ? 7.143 -0.891 -1.100 1.00 0.00 19 GLN A O 16
ATOM 23032 N N . TRP A 1 20 ? 5.519 -1.818 0.150 1.00 0.00 20 TRP A N 16
ATOM 23033 C CA . TRP A 1 20 ? 4.632 -2.056 -0.983 1.00 0.00 20 TRP A CA 16
ATOM 23034 C C . TRP A 1 20 ? 3.536 -0.997 -1.047 1.00 0.00 20 TRP A C 16
ATOM 23035 O O . TRP A 1 20 ? 2.713 -0.887 -0.140 1.00 0.00 20 TRP A O 16
ATOM 23056 N N . GLY A 1 21 ? 3.532 -0.220 -2.126 1.00 0.00 21 GLY A N 16
ATOM 23057 C CA . GLY A 1 21 ? 2.533 0.819 -2.288 1.00 0.00 21 GLY A CA 16
ATOM 23058 C C . GLY A 1 21 ? 1.381 0.384 -3.172 1.00 0.00 21 GLY A C 16
ATOM 23059 O O . GLY A 1 21 ? 1.551 -0.458 -4.055 1.00 0.00 21 GLY A O 16
ATOM 23063 N N . TRP A 1 22 ? 0.206 0.956 -2.935 1.00 0.00 22 TRP A N 16
ATOM 23064 C CA . TRP A 1 22 ? -0.979 0.620 -3.716 1.00 0.00 22 TRP A CA 16
ATOM 23065 C C . TRP A 1 22 ? -1.354 1.761 -4.655 1.00 0.00 22 TRP A C 16
ATOM 23066 O O . TRP A 1 22 ? -1.273 2.933 -4.286 1.00 0.00 22 TRP A O 16
ATOM 23087 N N . PHE A 1 23 ? -1.764 1.412 -5.870 1.00 0.00 23 PHE A N 16
ATOM 23088 C CA . PHE A 1 23 ? -2.150 2.408 -6.862 1.00 0.00 23 PHE A CA 16
ATOM 23089 C C . PHE A 1 23 ? -3.354 1.933 -7.669 1.00 0.00 23 PHE A C 16
ATOM 23090 O O . PHE A 1 23 ? -3.552 0.733 -7.861 1.00 0.00 23 PHE A O 16
ATOM 23107 N N . TYR A 1 24 ? -4.156 2.882 -8.139 1.00 0.00 24 TYR A N 16
ATOM 23108 C CA . TYR A 1 24 ? -5.343 2.561 -8.923 1.00 0.00 24 TYR A CA 16
ATOM 23109 C C . TYR A 1 24 ? -5.487 3.513 -10.107 1.00 0.00 24 TYR A C 16
ATOM 23110 O O . TYR A 1 24 ? -5.109 4.683 -10.028 1.00 0.00 24 TYR A O 16
ATOM 23128 N N . LEU A 1 25 ? -6.037 3.003 -11.204 1.00 0.00 25 LEU A N 16
ATOM 23129 C CA . LEU A 1 25 ? -6.233 3.807 -12.405 1.00 0.00 25 LEU A CA 16
ATOM 23130 C C . LEU A 1 25 ? -7.419 4.753 -12.240 1.00 0.00 25 LEU A C 16
ATOM 23131 O O . LEU A 1 25 ? -8.559 4.315 -12.091 1.00 0.00 25 LEU A O 16
ATOM 23147 N N . ALA A 1 26 ? -7.141 6.052 -12.270 1.00 0.00 26 ALA A N 16
ATOM 23148 C CA . ALA A 1 26 ? -8.184 7.060 -12.128 1.00 0.00 26 ALA A CA 16
ATOM 23149 C C . ALA A 1 26 ? -8.868 7.334 -13.464 1.00 0.00 26 ALA A C 16
ATOM 23150 O O . ALA A 1 26 ? -8.351 6.973 -14.521 1.00 0.00 26 ALA A O 16
ATOM 23157 N N . GLU A 1 27 ? -10.032 7.973 -13.407 1.00 0.00 27 GLU A N 16
ATOM 23158 C CA . GLU A 1 27 ? -10.786 8.294 -14.613 1.00 0.00 27 GLU A CA 16
ATOM 23159 C C . GLU A 1 27 ? -9.966 9.177 -15.549 1.00 0.00 27 GLU A C 16
ATOM 23160 O O . GLU A 1 27 ? -9.997 9.004 -16.768 1.00 0.00 27 GLU A O 16
ATOM 23172 N N . CYS A 1 28 ? -9.235 10.123 -14.970 1.00 0.00 28 CYS A N 16
ATOM 23173 C CA . CYS A 1 28 ? -8.408 11.035 -15.752 1.00 0.00 28 CYS A CA 16
ATOM 23174 C C . CYS A 1 28 ? -7.386 10.266 -16.583 1.00 0.00 28 CYS A C 16
ATOM 23175 O O . CYS A 1 28 ? -6.998 10.701 -17.666 1.00 0.00 28 CYS A O 16
ATOM 23183 N N . GLY A 1 29 ? -6.954 9.119 -16.067 1.00 0.00 29 GLY A N 16
ATOM 23184 C CA . GLY A 1 29 ? -5.980 8.308 -16.774 1.00 0.00 29 GLY A CA 16
ATOM 23185 C C . GLY A 1 29 ? -4.746 8.025 -15.939 1.00 0.00 29 GLY A C 16
ATOM 23186 O O . GLY A 1 29 ? -4.202 6.921 -15.976 1.00 0.00 29 GLY A O 16
ATOM 23190 N N . LYS A 1 30 ? -4.302 9.024 -15.184 1.00 0.00 30 LYS A N 16
ATOM 23191 C CA . LYS A 1 30 ? -3.125 8.879 -14.336 1.00 0.00 30 LYS A CA 16
ATOM 23192 C C . LYS A 1 30 ? -3.473 8.150 -13.042 1.00 0.00 30 LYS A C 16
ATOM 23193 O O . LYS A 1 30 ? -4.413 8.524 -12.341 1.00 0.00 30 LYS A O 16
ATOM 23212 N N . TRP A 1 31 ? -2.709 7.109 -12.732 1.00 0.00 31 TRP A N 16
ATOM 23213 C CA . TRP A 1 31 ? -2.936 6.328 -11.521 1.00 0.00 31 TRP A CA 16
ATOM 23214 C C . TRP A 1 31 ? -2.632 7.154 -10.276 1.00 0.00 31 TRP A C 16
ATOM 23215 O O . TRP A 1 31 ? -1.596 7.814 -10.195 1.00 0.00 31 TRP A O 16
ATOM 23236 N N . HIS A 1 32 ? -3.541 7.113 -9.307 1.00 0.00 32 HIS A N 16
ATOM 23237 C CA . HIS A 1 32 ? -3.368 7.857 -8.065 1.00 0.00 32 HIS A CA 16
ATOM 23238 C C . HIS A 1 32 ? -2.880 6.942 -6.946 1.00 0.00 32 HIS A C 16
ATOM 23239 O O . HIS A 1 32 ? -3.450 5.878 -6.708 1.00 0.00 32 HIS A O 16
ATOM 23253 N N . MET A 1 33 ? -1.820 7.364 -6.264 1.00 0.00 33 MET A N 16
ATOM 23254 C CA . MET A 1 33 ? -1.255 6.582 -5.170 1.00 0.00 33 MET A CA 16
ATOM 23255 C C . MET A 1 33 ? -2.222 6.518 -3.992 1.00 0.00 33 MET A C 16
ATOM 23256 O O . MET A 1 33 ? -2.707 7.546 -3.518 1.00 0.00 33 MET A O 16
ATOM 23270 N N . PHE A 1 34 ? -2.497 5.306 -3.523 1.00 0.00 34 PHE A N 16
ATOM 23271 C CA . PHE A 1 34 ? -3.407 5.108 -2.400 1.00 0.00 34 PHE A CA 16
ATOM 23272 C C . PHE A 1 34 ? -3.053 6.038 -1.243 1.00 0.00 34 PHE A C 16
ATOM 23273 O O . PHE A 1 34 ? -1.938 6.001 -0.724 1.00 0.00 34 PHE A O 16
ATOM 23290 N N . GLN A 1 35 ? -4.010 6.871 -0.847 1.00 0.00 35 GLN A N 16
ATOM 23291 C CA . GLN A 1 35 ? -3.799 7.811 0.247 1.00 0.00 35 GLN A CA 16
ATOM 23292 C C . GLN A 1 35 ? -5.118 8.154 0.932 1.00 0.00 35 GLN A C 16
ATOM 23293 O O . GLN A 1 35 ? -6.200 7.976 0.373 1.00 0.00 35 GLN A O 16
ATOM 23307 N N . PRO A 1 36 ? -5.028 8.659 2.172 1.00 0.00 36 PRO A N 16
ATOM 23308 C CA . PRO A 1 36 ? -6.204 9.038 2.959 1.00 0.00 36 PRO A CA 16
ATOM 23309 C C . PRO A 1 36 ? -6.902 10.274 2.402 1.00 0.00 36 PRO A C 16
ATOM 23310 O O . PRO A 1 36 ? -6.256 11.276 2.092 1.00 0.00 36 PRO A O 16
ATOM 23321 N N . ASP A 1 37 ? -8.222 10.197 2.276 1.00 0.00 37 ASP A N 16
ATOM 23322 C CA . ASP A 1 37 ? -9.007 11.311 1.757 1.00 0.00 37 ASP A CA 16
ATOM 23323 C C . ASP A 1 37 ? -9.171 12.399 2.814 1.00 0.00 37 ASP A C 16
ATOM 23324 O O . ASP A 1 37 ? -8.572 13.471 2.715 1.00 0.00 37 ASP A O 16
ATOM 23333 N N . THR A 1 38 ? -9.987 12.117 3.825 1.00 0.00 38 THR A N 16
ATOM 23334 C CA . THR A 1 38 ? -10.232 13.072 4.898 1.00 0.00 38 THR A CA 16
ATOM 23335 C C . THR A 1 38 ? -9.233 12.890 6.035 1.00 0.00 38 THR A C 16
ATOM 23336 O O . THR A 1 38 ? -8.285 12.113 5.922 1.00 0.00 38 THR A O 16
ATOM 23347 N N . ASN A 1 39 ? -9.451 13.611 7.130 1.00 0.00 39 ASN A N 16
ATOM 23348 C CA . ASN A 1 39 ? -8.568 13.528 8.288 1.00 0.00 39 ASN A CA 16
ATOM 23349 C C . ASN A 1 39 ? -9.117 12.549 9.321 1.00 0.00 39 ASN A C 16
ATOM 23350 O O . ASN A 1 39 ? -8.441 11.596 9.710 1.00 0.00 39 ASN A O 16
ATOM 23361 N N . SER A 1 40 ? -10.348 12.790 9.762 1.00 0.00 40 SER A N 16
ATOM 23362 C CA . SER A 1 40 ? -10.987 11.932 10.752 1.00 0.00 40 SER A CA 16
ATOM 23363 C C . SER A 1 40 ? -11.728 10.782 10.078 1.00 0.00 40 SER A C 16
ATOM 23364 O O . SER A 1 40 ? -12.366 10.965 9.041 1.00 0.00 40 SER A O 16
ATOM 23372 N N . GLN A 1 41 ? -11.638 9.598 10.674 1.00 0.00 41 GLN A N 16
ATOM 23373 C CA . GLN A 1 41 ? -12.299 8.417 10.130 1.00 0.00 41 GLN A CA 16
ATOM 23374 C C . GLN A 1 41 ? -12.250 8.419 8.606 1.00 0.00 41 GLN A C 16
ATOM 23375 O O . GLN A 1 41 ? -13.128 7.862 7.946 1.00 0.00 41 GLN A O 16
ATOM 23389 N N . CYS A 1 42 ? -11.219 9.048 8.053 1.00 0.00 42 CYS A N 16
ATOM 23390 C CA . CYS A 1 42 ? -11.056 9.124 6.606 1.00 0.00 42 CYS A CA 16
ATOM 23391 C C . CYS A 1 42 ? -11.069 7.731 5.984 1.00 0.00 42 CYS A C 16
ATOM 23392 O O . CYS A 1 42 ? -11.221 6.729 6.683 1.00 0.00 42 CYS A O 16
ATOM 23400 N N . SER A 1 43 ? -10.910 7.676 4.666 1.00 0.00 43 SER A N 16
ATOM 23401 C CA . SER A 1 43 ? -10.909 6.406 3.948 1.00 0.00 43 SER A CA 16
ATOM 23402 C C . SER A 1 43 ? -9.669 5.587 4.295 1.00 0.00 43 SER A C 16
ATOM 23403 O O . SER A 1 43 ? -8.890 5.959 5.173 1.00 0.00 43 SER A O 16
ATOM 23411 N N . VAL A 1 44 ? -9.493 4.469 3.599 1.00 0.00 44 VAL A N 16
ATOM 23412 C CA . VAL A 1 44 ? -8.348 3.596 3.831 1.00 0.00 44 VAL A CA 16
ATOM 23413 C C . VAL A 1 44 ? -7.109 4.110 3.107 1.00 0.00 44 VAL A C 16
ATOM 23414 O O . VAL A 1 44 ? -7.211 4.777 2.077 1.00 0.00 44 VAL A O 16
ATOM 23427 N N . SER A 1 45 ? -5.938 3.795 3.651 1.00 0.00 45 SER A N 16
ATOM 23428 C CA . SER A 1 45 ? -4.678 4.229 3.059 1.00 0.00 45 SER A CA 16
ATOM 23429 C C . SER A 1 45 ? -3.908 3.040 2.492 1.00 0.00 45 SER A C 16
ATOM 23430 O O . SER A 1 45 ? -4.120 1.898 2.898 1.00 0.00 45 SER A O 16
ATOM 23438 N N . SER A 1 46 ? -3.012 3.318 1.550 1.00 0.00 46 SER A N 16
ATOM 23439 C CA . SER A 1 46 ? -2.212 2.273 0.923 1.00 0.00 46 SER A CA 16
ATOM 23440 C C . SER A 1 46 ? -1.874 1.173 1.925 1.00 0.00 46 SER A C 16
ATOM 23441 O O . SER A 1 46 ? -1.834 -0.007 1.577 1.00 0.00 46 SER A O 16
ATOM 23449 N N . GLU A 1 47 ? -1.632 1.570 3.171 1.00 0.00 47 GLU A N 16
ATOM 23450 C CA . GLU A 1 47 ? -1.297 0.618 4.223 1.00 0.00 47 GLU A CA 16
ATOM 23451 C C . GLU A 1 47 ? -2.499 -0.257 4.568 1.00 0.00 47 GLU A C 16
ATOM 23452 O O . GLU A 1 47 ? -2.464 -1.476 4.396 1.00 0.00 47 GLU A O 16
ATOM 23464 N N . ASP A 1 48 ? -3.561 0.373 5.057 1.00 0.00 48 ASP A N 16
ATOM 23465 C CA . ASP A 1 48 ? -4.775 -0.346 5.426 1.00 0.00 48 ASP A CA 16
ATOM 23466 C C . ASP A 1 48 ? -5.076 -1.455 4.423 1.00 0.00 48 ASP A C 16
ATOM 23467 O O . ASP A 1 48 ? -5.346 -2.594 4.805 1.00 0.00 48 ASP A O 16
ATOM 23476 N N . ILE A 1 49 ? -5.027 -1.114 3.140 1.00 0.00 49 ILE A N 16
ATOM 23477 C CA . ILE A 1 49 ? -5.295 -2.081 2.082 1.00 0.00 49 ILE A CA 16
ATOM 23478 C C . ILE A 1 49 ? -4.278 -3.218 2.107 1.00 0.00 49 ILE A C 16
ATOM 23479 O O . ILE A 1 49 ? -4.612 -4.354 2.439 1.00 0.00 49 ILE A O 16
ATOM 23495 N N . GLU A 1 50 ? -3.036 -2.901 1.755 1.00 0.00 50 GLU A N 16
ATOM 23496 C CA . GLU A 1 50 ? -1.971 -3.896 1.738 1.00 0.00 50 GLU A CA 16
ATOM 23497 C C . GLU A 1 50 ? -2.106 -4.859 2.915 1.00 0.00 50 GLU A C 16
ATOM 23498 O O . GLU A 1 50 ? -1.770 -6.039 2.809 1.00 0.00 50 GLU A O 16
ATOM 23510 N N . LYS A 1 51 ? -2.600 -4.346 4.036 1.00 0.00 51 LYS A N 16
ATOM 23511 C CA . LYS A 1 51 ? -2.781 -5.158 5.234 1.00 0.00 51 LYS A CA 16
ATOM 23512 C C . LYS A 1 51 ? -3.893 -6.183 5.034 1.00 0.00 51 LYS A C 16
ATOM 23513 O O . LYS A 1 51 ? -3.726 -7.362 5.344 1.00 0.00 51 LYS A O 16
ATOM 23532 N N . SER A 1 52 ? -5.026 -5.725 4.511 1.00 0.00 52 SER A N 16
ATOM 23533 C CA . SER A 1 52 ? -6.166 -6.602 4.271 1.00 0.00 52 SER A CA 16
ATOM 23534 C C . SER A 1 52 ? -5.861 -7.597 3.156 1.00 0.00 52 SER A C 16
ATOM 23535 O O . SER A 1 52 ? -6.220 -8.771 3.240 1.00 0.00 52 SER A O 16
ATOM 23543 N N . PHE A 1 53 ? -5.196 -7.117 2.110 1.00 0.00 53 PHE A N 16
ATOM 23544 C CA . PHE A 1 53 ? -4.842 -7.963 0.976 1.00 0.00 53 PHE A CA 16
ATOM 23545 C C . PHE A 1 53 ? -3.738 -8.946 1.353 1.00 0.00 53 PHE A C 16
ATOM 23546 O O . PHE A 1 53 ? -3.662 -10.050 0.814 1.00 0.00 53 PHE A O 16
ATOM 23563 N N . LYS A 1 54 ? -2.883 -8.537 2.285 1.00 0.00 54 LYS A N 16
ATOM 23564 C CA . LYS A 1 54 ? -1.782 -9.379 2.737 1.00 0.00 54 LYS A CA 16
ATOM 23565 C C . LYS A 1 54 ? -2.291 -10.747 3.181 1.00 0.00 54 LYS A C 16
ATOM 23566 O O . LYS A 1 54 ? -1.795 -11.782 2.733 1.00 0.00 54 LYS A O 16
ATOM 23585 N N . THR A 1 55 ? -3.286 -10.746 4.063 1.00 0.00 55 THR A N 16
ATOM 23586 C CA . THR A 1 55 ? -3.862 -11.987 4.567 1.00 0.00 55 THR A CA 16
ATOM 23587 C C . THR A 1 55 ? -4.873 -12.563 3.582 1.00 0.00 55 THR A C 16
ATOM 23588 O O . THR A 1 55 ? -5.049 -13.777 3.498 1.00 0.00 55 THR A O 16
ATOM 23599 N N . ASN A 1 56 ? -5.536 -11.682 2.839 1.00 0.00 56 ASN A N 16
ATOM 23600 C CA . ASN A 1 56 ? -6.530 -12.104 1.859 1.00 0.00 56 ASN A CA 16
ATOM 23601 C C . ASN A 1 56 ? -6.321 -11.389 0.528 1.00 0.00 56 ASN A C 16
ATOM 23602 O O . ASN A 1 56 ? -6.905 -10.338 0.261 1.00 0.00 56 ASN A O 16
ATOM 23613 N N . PRO A 1 57 ? -5.468 -11.970 -0.328 1.00 0.00 57 PRO A N 16
ATOM 23614 C CA . PRO A 1 57 ? -5.162 -11.406 -1.646 1.00 0.00 57 PRO A CA 16
ATOM 23615 C C . PRO A 1 57 ? -6.344 -11.500 -2.606 1.00 0.00 57 PRO A C 16
ATOM 23616 O O . PRO A 1 57 ? -6.356 -10.857 -3.656 1.00 0.00 57 PRO A O 16
ATOM 23627 N N . CYS A 1 58 ? -7.335 -12.305 -2.238 1.00 0.00 58 CYS A N 16
ATOM 23628 C CA . CYS A 1 58 ? -8.522 -12.483 -3.067 1.00 0.00 58 CYS A CA 16
ATOM 23629 C C . CYS A 1 58 ? -9.784 -12.111 -2.297 1.00 0.00 58 CYS A C 16
ATOM 23630 O O . CYS A 1 58 ? -10.844 -12.703 -2.497 1.00 0.00 58 CYS A O 16
ATOM 23638 N N . GLY A 1 59 ? -9.663 -11.126 -1.412 1.00 0.00 59 GLY A N 16
ATOM 23639 C CA . GLY A 1 59 ? -10.801 -10.693 -0.623 1.00 0.00 59 GLY A CA 16
ATOM 23640 C C . GLY A 1 59 ? -11.359 -9.363 -1.091 1.00 0.00 59 GLY A C 16
ATOM 23641 O O . GLY A 1 59 ? -11.567 -9.156 -2.286 1.00 0.00 59 GLY A O 16
ATOM 23645 N N . SER A 1 60 ? -11.603 -8.460 -0.147 1.00 0.00 60 SER A N 16
ATOM 23646 C CA . SER A 1 60 ? -12.146 -7.146 -0.469 1.00 0.00 60 SER A CA 16
ATOM 23647 C C . SER A 1 60 ? -12.187 -6.257 0.771 1.00 0.00 60 SER A C 16
ATOM 23648 O O . SER A 1 60 ? -11.916 -6.711 1.883 1.00 0.00 60 SER A O 16
ATOM 23656 N N . ILE A 1 61 ? -12.527 -4.988 0.570 1.00 0.00 61 ILE A N 16
ATOM 23657 C CA . ILE A 1 61 ? -12.605 -4.035 1.670 1.00 0.00 61 ILE A CA 16
ATOM 23658 C C . ILE A 1 61 ? -13.601 -2.922 1.364 1.00 0.00 61 ILE A C 16
ATOM 23659 O O . ILE A 1 61 ? -13.332 -2.042 0.546 1.00 0.00 61 ILE A O 16
ATOM 23675 N N . SER A 1 62 ? -14.752 -2.966 2.028 1.00 0.00 62 SER A N 16
ATOM 23676 C CA . SER A 1 62 ? -15.790 -1.962 1.825 1.00 0.00 62 SER A CA 16
ATOM 23677 C C . SER A 1 62 ? -15.665 -0.838 2.849 1.00 0.00 62 SER A C 16
ATOM 23678 O O . SER A 1 62 ? -15.466 -1.085 4.039 1.00 0.00 62 SER A O 16
ATOM 23686 N N . PHE A 1 63 ? -15.784 0.399 2.378 1.00 0.00 63 PHE A N 16
ATOM 23687 C CA . PHE A 1 63 ? -15.684 1.562 3.251 1.00 0.00 63 PHE A CA 16
ATOM 23688 C C . PHE A 1 63 ? -16.313 2.789 2.597 1.00 0.00 63 PHE A C 16
ATOM 23689 O O . PHE A 1 63 ? -16.743 2.741 1.444 1.00 0.00 63 PHE A O 16
ATOM 23706 N N . THR A 1 64 ? -16.365 3.889 3.342 1.00 0.00 64 THR A N 16
ATOM 23707 C CA . THR A 1 64 ? -16.942 5.128 2.837 1.00 0.00 64 THR A CA 16
ATOM 23708 C C . THR A 1 64 ? -16.180 6.342 3.356 1.00 0.00 64 THR A C 16
ATOM 23709 O O . THR A 1 64 ? -15.413 6.243 4.314 1.00 0.00 64 THR A O 16
ATOM 23720 N N . THR A 1 65 ? -16.397 7.488 2.719 1.00 0.00 65 THR A N 16
ATOM 23721 C CA . THR A 1 65 ? -15.730 8.721 3.116 1.00 0.00 65 THR A CA 16
ATOM 23722 C C . THR A 1 65 ? -16.715 9.701 3.745 1.00 0.00 65 THR A C 16
ATOM 23723 O O . THR A 1 65 ? -16.668 9.955 4.949 1.00 0.00 65 THR A O 16
ATOM 23734 N N . SER A 1 66 ? -17.606 10.247 2.924 1.00 0.00 66 SER A N 16
ATOM 23735 C CA . SER A 1 66 ? -18.600 11.201 3.400 1.00 0.00 66 SER A CA 16
ATOM 23736 C C . SER A 1 66 ? -20.004 10.777 2.980 1.00 0.00 66 SER A C 16
ATOM 23737 O O . SER A 1 66 ? -20.831 10.408 3.815 1.00 0.00 66 SER A O 16
ATOM 23745 N N . LYS A 1 67 ? -20.268 10.834 1.679 1.00 0.00 67 LYS A N 16
ATOM 23746 C CA . LYS A 1 67 ? -21.571 10.456 1.145 1.00 0.00 67 LYS A CA 16
ATOM 23747 C C . LYS A 1 67 ? -21.429 9.367 0.085 1.00 0.00 67 LYS A C 16
ATOM 23748 O O . LYS A 1 67 ? -22.395 8.678 -0.244 1.00 0.00 67 LYS A O 16
ATOM 23767 N N . PHE A 1 68 ? -20.220 9.218 -0.445 1.00 0.00 68 PHE A N 16
ATOM 23768 C CA . PHE A 1 68 ? -19.952 8.212 -1.467 1.00 0.00 68 PHE A CA 16
ATOM 23769 C C . PHE A 1 68 ? -19.298 6.977 -0.856 1.00 0.00 68 PHE A C 16
ATOM 23770 O O . PHE A 1 68 ? -18.636 7.059 0.178 1.00 0.00 68 PHE A O 16
ATOM 23787 N N . SER A 1 69 ? -19.490 5.832 -1.504 1.00 0.00 69 SER A N 16
ATOM 23788 C CA . SER A 1 69 ? -18.923 4.577 -1.023 1.00 0.00 69 SER A CA 16
ATOM 23789 C C . SER A 1 69 ? -17.904 4.026 -2.016 1.00 0.00 69 SER A C 16
ATOM 23790 O O . SER A 1 69 ? -17.883 4.417 -3.183 1.00 0.00 69 SER A O 16
ATOM 23798 N N . TYR A 1 70 ? -17.060 3.116 -1.543 1.00 0.00 70 TYR A N 16
ATOM 23799 C CA . TYR A 1 70 ? -16.036 2.511 -2.387 1.00 0.00 70 TYR A CA 16
ATOM 23800 C C . TYR A 1 70 ? -15.650 1.129 -1.870 1.00 0.00 70 TYR A C 16
ATOM 23801 O O . TYR A 1 70 ? -15.423 0.940 -0.675 1.00 0.00 70 TYR A O 16
ATOM 23819 N N . LYS A 1 71 ? -15.577 0.163 -2.781 1.00 0.00 71 LYS A N 16
ATOM 23820 C CA . LYS A 1 71 ? -15.217 -1.203 -2.420 1.00 0.00 71 LYS A CA 16
ATOM 23821 C C . LYS A 1 71 ? -14.070 -1.710 -3.288 1.00 0.00 71 LYS A C 16
ATOM 23822 O O . LYS A 1 71 ? -14.241 -1.943 -4.485 1.00 0.00 71 LYS A O 16
ATOM 23841 N N . ILE A 1 72 ? -12.902 -1.879 -2.677 1.00 0.00 72 ILE A N 16
ATOM 23842 C CA . ILE A 1 72 ? -11.728 -2.361 -3.394 1.00 0.00 72 ILE A CA 16
ATOM 23843 C C . ILE A 1 72 ? -11.659 -3.885 -3.375 1.00 0.00 72 ILE A C 16
ATOM 23844 O O . ILE A 1 72 ? -11.219 -4.484 -2.394 1.00 0.00 72 ILE A O 16
ATOM 23860 N N . ASP A 1 73 ? -12.096 -4.505 -4.466 1.00 0.00 73 ASP A N 16
ATOM 23861 C CA . ASP A 1 73 ? -12.082 -5.959 -4.576 1.00 0.00 73 ASP A CA 16
ATOM 23862 C C . ASP A 1 73 ? -10.712 -6.456 -5.028 1.00 0.00 73 ASP A C 16
ATOM 23863 O O . ASP A 1 73 ? -10.254 -6.134 -6.125 1.00 0.00 73 ASP A O 16
ATOM 23872 N N . PHE A 1 74 ? -10.062 -7.241 -4.175 1.00 0.00 74 PHE A N 16
ATOM 23873 C CA . PHE A 1 74 ? -8.744 -7.781 -4.486 1.00 0.00 74 PHE A CA 16
ATOM 23874 C C . PHE A 1 74 ? -8.854 -8.977 -5.426 1.00 0.00 74 PHE A C 16
ATOM 23875 O O . PHE A 1 74 ? -8.115 -9.081 -6.405 1.00 0.00 74 PHE A O 16
ATOM 23892 N N . ALA A 1 75 ? -9.781 -9.879 -5.121 1.00 0.00 75 ALA A N 16
ATOM 23893 C CA . ALA A 1 75 ? -9.990 -11.067 -5.939 1.00 0.00 75 ALA A CA 16
ATOM 23894 C C . ALA A 1 75 ? -10.130 -10.702 -7.413 1.00 0.00 75 ALA A C 16
ATOM 23895 O O . ALA A 1 75 ? -9.720 -11.461 -8.291 1.00 0.00 75 ALA A O 16
ATOM 23902 N N . GLU A 1 76 ? -10.711 -9.536 -7.676 1.00 0.00 76 GLU A N 16
ATOM 23903 C CA . GLU A 1 76 ? -10.906 -9.072 -9.045 1.00 0.00 76 GLU A CA 16
ATOM 23904 C C . GLU A 1 76 ? -9.795 -8.110 -9.457 1.00 0.00 76 GLU A C 16
ATOM 23905 O O . GLU A 1 76 ? -9.715 -7.695 -10.613 1.00 0.00 76 GLU A O 16
ATOM 23917 N N . MET A 1 77 ? -8.941 -7.758 -8.501 1.00 0.00 77 MET A N 16
ATOM 23918 C CA . MET A 1 77 ? -7.834 -6.845 -8.764 1.00 0.00 77 MET A CA 16
ATOM 23919 C C . MET A 1 77 ? -8.339 -5.540 -9.371 1.00 0.00 77 MET A C 16
ATOM 23920 O O . MET A 1 77 ? -7.819 -5.073 -10.386 1.00 0.00 77 MET A O 16
ATOM 23934 N N . LYS A 1 78 ? -9.355 -4.955 -8.746 1.00 0.00 78 LYS A N 16
ATOM 23935 C CA . LYS A 1 78 ? -9.929 -3.703 -9.223 1.00 0.00 78 LYS A CA 16
ATOM 23936 C C . LYS A 1 78 ? -10.754 -3.031 -8.130 1.00 0.00 78 LYS A C 16
ATOM 23937 O O . LYS A 1 78 ? -11.149 -3.671 -7.157 1.00 0.00 78 LYS A O 16
ATOM 23956 N N . GLN A 1 79 ? -11.009 -1.737 -8.299 1.00 0.00 79 GLN A N 16
ATOM 23957 C CA . GLN A 1 79 ? -11.787 -0.980 -7.326 1.00 0.00 79 GLN A CA 16
ATOM 23958 C C . GLN A 1 79 ? -13.254 -0.910 -7.737 1.00 0.00 79 GLN A C 16
ATOM 23959 O O . GLN A 1 79 ? -13.607 -0.230 -8.700 1.00 0.00 79 GLN A O 16
ATOM 23973 N N . MET A 1 80 ? -14.104 -1.619 -7.001 1.00 0.00 80 MET A N 16
ATOM 23974 C CA . MET A 1 80 ? -15.533 -1.636 -7.290 1.00 0.00 80 MET A CA 16
ATOM 23975 C C . MET A 1 80 ? -16.210 -0.374 -6.764 1.00 0.00 80 MET A C 16
ATOM 23976 O O . MET A 1 80 ? -16.284 -0.156 -5.555 1.00 0.00 80 MET A O 16
ATOM 23990 N N . ASN A 1 81 ? -16.701 0.455 -7.679 1.00 0.00 81 ASN A N 16
ATOM 23991 C CA . ASN A 1 81 ? -17.370 1.696 -7.307 1.00 0.00 81 ASN A CA 16
ATOM 23992 C C . ASN A 1 81 ? -18.843 1.448 -6.998 1.00 0.00 81 ASN A C 16
ATOM 23993 O O . ASN A 1 81 ? -19.480 0.586 -7.606 1.00 0.00 81 ASN A O 16
ATOM 24004 N N . LEU A 1 82 ? -19.379 2.208 -6.050 1.00 0.00 82 LEU A N 16
ATOM 24005 C CA . LEU A 1 82 ? -20.778 2.072 -5.660 1.00 0.00 82 LEU A CA 16
ATOM 24006 C C . LEU A 1 82 ? -21.560 3.341 -5.986 1.00 0.00 82 LEU A C 16
ATOM 24007 O O . LEU A 1 82 ? -22.773 3.299 -6.197 1.00 0.00 82 LEU A O 16
ATOM 24023 N N . THR A 1 83 ? -20.858 4.469 -6.028 1.00 0.00 83 THR A N 16
ATOM 24024 C CA . THR A 1 83 ? -21.486 5.749 -6.330 1.00 0.00 83 THR A CA 16
ATOM 24025 C C . THR A 1 83 ? -21.956 5.803 -7.779 1.00 0.00 83 THR A C 16
ATOM 24026 O O . THR A 1 83 ? -23.054 6.278 -8.069 1.00 0.00 83 THR A O 16
ATOM 24037 N N . THR A 1 84 ? -21.117 5.312 -8.687 1.00 0.00 84 THR A N 16
ATOM 24038 C CA . THR A 1 84 ? -21.447 5.305 -10.107 1.00 0.00 84 THR A CA 16
ATOM 24039 C C . THR A 1 84 ? -21.346 3.899 -10.687 1.00 0.00 84 THR A C 16
ATOM 24040 O O . THR A 1 84 ? -21.944 3.599 -11.720 1.00 0.00 84 THR A O 16
ATOM 24051 N N . GLY A 1 85 ? -20.585 3.040 -10.016 1.00 0.00 85 GLY A N 16
ATOM 24052 C CA . GLY A 1 85 ? -20.421 1.675 -10.481 1.00 0.00 85 GLY A CA 16
ATOM 24053 C C . GLY A 1 85 ? -19.321 1.544 -11.516 1.00 0.00 85 GLY A C 16
ATOM 24054 O O . GLY A 1 85 ? -19.213 0.521 -12.193 1.00 0.00 85 GLY A O 16
ATOM 24058 N N . LYS A 1 86 ? -18.502 2.583 -11.642 1.00 0.00 86 LYS A N 16
ATOM 24059 C CA . LYS A 1 86 ? -17.405 2.581 -12.602 1.00 0.00 86 LYS A CA 16
ATOM 24060 C C . LYS A 1 86 ? -16.254 1.708 -12.112 1.00 0.00 86 LYS A C 16
ATOM 24061 O O . LYS A 1 86 ? -15.778 1.868 -10.988 1.00 0.00 86 LYS A O 16
ATOM 24080 N N . GLN A 1 87 ? -15.812 0.787 -12.962 1.00 0.00 87 GLN A N 16
ATOM 24081 C CA . GLN A 1 87 ? -14.716 -0.110 -12.614 1.00 0.00 87 GLN A CA 16
ATOM 24082 C C . GLN A 1 87 ? -13.372 0.497 -13.000 1.00 0.00 87 GLN A C 16
ATOM 24083 O O . GLN A 1 87 ? -13.271 1.229 -13.985 1.00 0.00 87 GLN A O 16
ATOM 24097 N N . ARG A 1 88 ? -12.342 0.189 -12.219 1.00 0.00 88 ARG A N 16
ATOM 24098 C CA . ARG A 1 88 ? -11.004 0.706 -12.479 1.00 0.00 88 ARG A CA 16
ATOM 24099 C C . ARG A 1 88 ? -9.939 -0.293 -12.034 1.00 0.00 88 ARG A C 16
ATOM 24100 O O . ARG A 1 88 ? -9.975 -0.795 -10.910 1.00 0.00 88 ARG A O 16
ATOM 24121 N N . LEU A 1 89 ? -8.994 -0.577 -12.923 1.00 0.00 89 LEU A N 16
ATOM 24122 C CA . LEU A 1 89 ? -7.919 -1.516 -12.623 1.00 0.00 89 LEU A CA 16
ATOM 24123 C C . LEU A 1 89 ? -7.004 -0.966 -11.534 1.00 0.00 89 LEU A C 16
ATOM 24124 O O . LEU A 1 89 ? -6.794 0.243 -11.438 1.00 0.00 89 LEU A O 16
ATOM 24140 N N . ILE A 1 90 ? -6.461 -1.862 -10.717 1.00 0.00 90 ILE A N 16
ATOM 24141 C CA . ILE A 1 90 ? -5.565 -1.467 -9.637 1.00 0.00 90 ILE A CA 16
ATOM 24142 C C . ILE A 1 90 ? -4.221 -2.177 -9.750 1.00 0.00 90 ILE A C 16
ATOM 24143 O O . ILE A 1 90 ? -4.055 -3.094 -10.555 1.00 0.00 90 ILE A O 16
ATOM 24159 N N . LYS A 1 91 ? -3.261 -1.748 -8.936 1.00 0.00 91 LYS A N 16
ATOM 24160 C CA . LYS A 1 91 ? -1.931 -2.344 -8.941 1.00 0.00 91 LYS A CA 16
ATOM 24161 C C . LYS A 1 91 ? -1.259 -2.186 -7.581 1.00 0.00 91 LYS A C 16
ATOM 24162 O O . LYS A 1 91 ? -1.589 -1.279 -6.817 1.00 0.00 91 LYS A O 16
ATOM 24181 N N . ARG A 1 92 ? -0.315 -3.074 -7.286 1.00 0.00 92 ARG A N 16
ATOM 24182 C CA . ARG A 1 92 ? 0.403 -3.033 -6.018 1.00 0.00 92 ARG A CA 16
ATOM 24183 C C . ARG A 1 92 ? 1.909 -3.130 -6.242 1.00 0.00 92 ARG A C 16
ATOM 24184 O O . ARG A 1 92 ? 2.454 -4.222 -6.398 1.00 0.00 92 ARG A O 16
ATOM 24205 N N . ALA A 1 93 ? 2.575 -1.980 -6.257 1.00 0.00 93 ALA A N 16
ATOM 24206 C CA . ALA A 1 93 ? 4.018 -1.936 -6.461 1.00 0.00 93 ALA A CA 16
ATOM 24207 C C . ALA A 1 93 ? 4.701 -1.116 -5.372 1.00 0.00 93 ALA A C 16
ATOM 24208 O O . ALA A 1 93 ? 4.117 -0.200 -4.792 1.00 0.00 93 ALA A O 16
ATOM 24215 N N . PRO A 1 94 ? 5.967 -1.451 -5.084 1.00 0.00 94 PRO A N 16
ATOM 24216 C CA . PRO A 1 94 ? 6.757 -0.757 -4.063 1.00 0.00 94 PRO A CA 16
ATOM 24217 C C . PRO A 1 94 ? 7.124 0.663 -4.478 1.00 0.00 94 PRO A C 16
ATOM 24218 O O . PRO A 1 94 ? 7.071 1.009 -5.659 1.00 0.00 94 PRO A O 16
ATOM 24229 N N . PHE A 1 95 ? 7.497 1.484 -3.501 1.00 0.00 95 PHE A N 16
ATOM 24230 C CA . PHE A 1 95 ? 7.872 2.868 -3.766 1.00 0.00 95 PHE A CA 16
ATOM 24231 C C . PHE A 1 95 ? 9.311 2.955 -4.264 1.00 0.00 95 PHE A C 16
ATOM 24232 O O . PHE A 1 95 ? 10.228 3.249 -3.497 1.00 0.00 95 PHE A O 16
ATOM 24249 N N . SER A 1 96 ? 9.502 2.697 -5.554 1.00 0.00 96 SER A N 16
ATOM 24250 C CA . SER A 1 96 ? 10.830 2.741 -6.155 1.00 0.00 96 SER A CA 16
ATOM 24251 C C . SER A 1 96 ? 10.830 3.608 -7.410 1.00 0.00 96 SER A C 16
ATOM 24252 O O . SER A 1 96 ? 10.096 3.341 -8.362 1.00 0.00 96 SER A O 16
ATOM 24260 N N . SER A 1 97 ? 11.657 4.648 -7.404 1.00 0.00 97 SER A N 16
ATOM 24261 C CA . SER A 1 97 ? 11.751 5.558 -8.540 1.00 0.00 97 SER A CA 16
ATOM 24262 C C . SER A 1 97 ? 13.208 5.834 -8.896 1.00 0.00 97 SER A C 16
ATOM 24263 O O . SER A 1 97 ? 13.825 6.756 -8.365 1.00 0.00 97 SER A O 16
ATOM 24271 N N . GLY A 1 98 ? 13.753 5.026 -9.802 1.00 0.00 98 GLY A N 16
ATOM 24272 C CA . GLY A 1 98 ? 15.133 5.199 -10.215 1.00 0.00 98 GLY A CA 16
ATOM 24273 C C . GLY A 1 98 ? 15.807 3.883 -10.548 1.00 0.00 98 GLY A C 16
ATOM 24274 O O . GLY A 1 98 ? 15.882 2.972 -9.723 1.00 0.00 98 GLY A O 16
ATOM 24278 N N . PRO A 1 99 ? 16.313 3.769 -11.785 1.00 0.00 99 PRO A N 16
ATOM 24279 C CA . PRO A 1 99 ? 16.992 2.558 -12.255 1.00 0.00 99 PRO A CA 16
ATOM 24280 C C . PRO A 1 99 ? 18.343 2.352 -11.578 1.00 0.00 99 PRO A C 16
ATOM 24281 O O . PRO A 1 99 ? 19.335 2.981 -11.946 1.00 0.00 99 PRO A O 16
ATOM 24292 N N . SER A 1 100 ? 18.374 1.466 -10.587 1.00 0.00 100 SER A N 16
ATOM 24293 C CA . SER A 1 100 ? 19.603 1.180 -9.857 1.00 0.00 100 SER A CA 16
ATOM 24294 C C . SER A 1 100 ? 20.192 2.455 -9.261 1.00 0.00 100 SER A C 16
ATOM 24295 O O . SER A 1 100 ? 21.402 2.676 -9.311 1.00 0.00 100 SER A O 16
ATOM 24303 N N . SER A 1 101 ? 19.326 3.292 -8.698 1.00 0.00 101 SER A N 16
ATOM 24304 C CA . SER A 1 101 ? 19.757 4.548 -8.096 1.00 0.00 101 SER A CA 16
ATOM 24305 C C . SER A 1 101 ? 19.642 4.489 -6.576 1.00 0.00 101 SER A C 16
ATOM 24306 O O . SER A 1 101 ? 20.551 4.903 -5.857 1.00 0.00 101 SER A O 16
ATOM 24314 N N . GLY A 1 102 ? 18.517 3.971 -6.093 1.00 0.00 102 GLY A N 16
ATOM 24315 C CA . GLY A 1 102 ? 18.302 3.868 -4.662 1.00 0.00 102 GLY A CA 16
ATOM 24316 C C . GLY A 1 102 ? 18.127 2.433 -4.204 1.00 0.00 102 GLY A C 16
ATOM 24317 O O . GLY A 1 102 ? 17.208 1.742 -4.643 1.00 0.00 102 GLY A O 16
ATOM 24321 N N . GLY A 1 1 ? 14.564 15.414 0.038 1.00 0.00 1 GLY A N 17
ATOM 24322 C CA . GLY A 1 1 ? 14.479 15.842 -1.346 1.00 0.00 1 GLY A CA 17
ATOM 24323 C C . GLY A 1 1 ? 15.825 15.820 -2.043 1.00 0.00 1 GLY A C 17
ATOM 24324 O O . GLY A 1 1 ? 16.458 16.862 -2.218 1.00 0.00 1 GLY A O 17
ATOM 24328 N N . SER A 1 2 ? 16.265 14.631 -2.440 1.00 0.00 2 SER A N 17
ATOM 24329 C CA . SER A 1 2 ? 17.548 14.477 -3.117 1.00 0.00 2 SER A CA 17
ATOM 24330 C C . SER A 1 2 ? 17.359 13.880 -4.509 1.00 0.00 2 SER A C 17
ATOM 24331 O O . SER A 1 2 ? 18.120 13.009 -4.931 1.00 0.00 2 SER A O 17
ATOM 24339 N N . SER A 1 3 ? 16.340 14.357 -5.217 1.00 0.00 3 SER A N 17
ATOM 24340 C CA . SER A 1 3 ? 16.049 13.869 -6.560 1.00 0.00 3 SER A CA 17
ATOM 24341 C C . SER A 1 3 ? 16.463 14.893 -7.612 1.00 0.00 3 SER A C 17
ATOM 24342 O O . SER A 1 3 ? 16.356 16.099 -7.396 1.00 0.00 3 SER A O 17
ATOM 24350 N N . GLY A 1 4 ? 16.938 14.402 -8.753 1.00 0.00 4 GLY A N 17
ATOM 24351 C CA . GLY A 1 4 ? 17.362 15.286 -9.822 1.00 0.00 4 GLY A CA 17
ATOM 24352 C C . GLY A 1 4 ? 18.291 14.603 -10.806 1.00 0.00 4 GLY A C 17
ATOM 24353 O O . GLY A 1 4 ? 18.635 13.434 -10.635 1.00 0.00 4 GLY A O 17
ATOM 24357 N N . SER A 1 5 ? 18.697 15.334 -11.839 1.00 0.00 5 SER A N 17
ATOM 24358 C CA . SER A 1 5 ? 19.588 14.789 -12.857 1.00 0.00 5 SER A CA 17
ATOM 24359 C C . SER A 1 5 ? 20.962 14.484 -12.270 1.00 0.00 5 SER A C 17
ATOM 24360 O O . SER A 1 5 ? 21.824 15.360 -12.190 1.00 0.00 5 SER A O 17
ATOM 24368 N N . SER A 1 6 ? 21.159 13.235 -11.859 1.00 0.00 6 SER A N 17
ATOM 24369 C CA . SER A 1 6 ? 22.427 12.814 -11.275 1.00 0.00 6 SER A CA 17
ATOM 24370 C C . SER A 1 6 ? 22.492 11.295 -11.156 1.00 0.00 6 SER A C 17
ATOM 24371 O O . SER A 1 6 ? 21.530 10.594 -11.467 1.00 0.00 6 SER A O 17
ATOM 24379 N N . GLY A 1 7 ? 23.637 10.791 -10.703 1.00 0.00 7 GLY A N 17
ATOM 24380 C CA . GLY A 1 7 ? 23.808 9.358 -10.551 1.00 0.00 7 GLY A CA 17
ATOM 24381 C C . GLY A 1 7 ? 23.669 8.907 -9.111 1.00 0.00 7 GLY A C 17
ATOM 24382 O O . GLY A 1 7 ? 24.206 9.538 -8.202 1.00 0.00 7 GLY A O 17
ATOM 24386 N N . ASN A 1 8 ? 22.945 7.812 -8.902 1.00 0.00 8 ASN A N 17
ATOM 24387 C CA . ASN A 1 8 ? 22.735 7.279 -7.561 1.00 0.00 8 ASN A CA 17
ATOM 24388 C C . ASN A 1 8 ? 22.380 5.796 -7.615 1.00 0.00 8 ASN A C 17
ATOM 24389 O O . ASN A 1 8 ? 21.351 5.415 -8.171 1.00 0.00 8 ASN A O 17
ATOM 24400 N N . GLU A 1 9 ? 23.239 4.966 -7.032 1.00 0.00 9 GLU A N 17
ATOM 24401 C CA . GLU A 1 9 ? 23.015 3.525 -7.014 1.00 0.00 9 GLU A CA 17
ATOM 24402 C C . GLU A 1 9 ? 22.015 3.143 -5.927 1.00 0.00 9 GLU A C 17
ATOM 24403 O O . GLU A 1 9 ? 22.231 3.416 -4.746 1.00 0.00 9 GLU A O 17
ATOM 24415 N N . VAL A 1 10 ? 20.920 2.510 -6.335 1.00 0.00 10 VAL A N 17
ATOM 24416 C CA . VAL A 1 10 ? 19.886 2.090 -5.396 1.00 0.00 10 VAL A CA 17
ATOM 24417 C C . VAL A 1 10 ? 20.160 0.686 -4.869 1.00 0.00 10 VAL A C 17
ATOM 24418 O O . VAL A 1 10 ? 21.062 -0.002 -5.346 1.00 0.00 10 VAL A O 17
ATOM 24431 N N . ASP A 1 11 ? 19.376 0.267 -3.881 1.00 0.00 11 ASP A N 17
ATOM 24432 C CA . ASP A 1 11 ? 19.533 -1.056 -3.289 1.00 0.00 11 ASP A CA 17
ATOM 24433 C C . ASP A 1 11 ? 18.946 -2.131 -4.198 1.00 0.00 11 ASP A C 17
ATOM 24434 O O . ASP A 1 11 ? 18.068 -1.855 -5.016 1.00 0.00 11 ASP A O 17
ATOM 24443 N N . ASP A 1 12 ? 19.437 -3.357 -4.050 1.00 0.00 12 ASP A N 17
ATOM 24444 C CA . ASP A 1 12 ? 18.962 -4.474 -4.857 1.00 0.00 12 ASP A CA 17
ATOM 24445 C C . ASP A 1 12 ? 19.337 -5.806 -4.216 1.00 0.00 12 ASP A C 17
ATOM 24446 O O . ASP A 1 12 ? 20.453 -5.978 -3.726 1.00 0.00 12 ASP A O 17
ATOM 24455 N N . MET A 1 13 ? 18.398 -6.746 -4.223 1.00 0.00 13 MET A N 17
ATOM 24456 C CA . MET A 1 13 ? 18.630 -8.063 -3.642 1.00 0.00 13 MET A CA 17
ATOM 24457 C C . MET A 1 13 ? 19.536 -7.965 -2.418 1.00 0.00 13 MET A C 17
ATOM 24458 O O . MET A 1 13 ? 20.425 -8.794 -2.225 1.00 0.00 13 MET A O 17
ATOM 24472 N N . ASP A 1 14 ? 19.304 -6.948 -1.596 1.00 0.00 14 ASP A N 17
ATOM 24473 C CA . ASP A 1 14 ? 20.098 -6.743 -0.391 1.00 0.00 14 ASP A CA 17
ATOM 24474 C C . ASP A 1 14 ? 19.227 -6.237 0.755 1.00 0.00 14 ASP A C 17
ATOM 24475 O O . ASP A 1 14 ? 18.250 -5.519 0.536 1.00 0.00 14 ASP A O 17
ATOM 24484 N N . THR A 1 15 ? 19.586 -6.616 1.977 1.00 0.00 15 THR A N 17
ATOM 24485 C CA . THR A 1 15 ? 18.837 -6.203 3.157 1.00 0.00 15 THR A CA 17
ATOM 24486 C C . THR A 1 15 ? 18.444 -4.733 3.072 1.00 0.00 15 THR A C 17
ATOM 24487 O O . THR A 1 15 ? 19.299 -3.849 3.112 1.00 0.00 15 THR A O 17
ATOM 24498 N N . SER A 1 16 ? 17.145 -4.478 2.954 1.00 0.00 16 SER A N 17
ATOM 24499 C CA . SER A 1 16 ? 16.639 -3.114 2.860 1.00 0.00 16 SER A CA 17
ATOM 24500 C C . SER A 1 16 ? 15.123 -3.083 3.035 1.00 0.00 16 SER A C 17
ATOM 24501 O O . SER A 1 16 ? 14.400 -3.860 2.412 1.00 0.00 16 SER A O 17
ATOM 24509 N N . ASP A 1 17 ? 14.651 -2.180 3.887 1.00 0.00 17 ASP A N 17
ATOM 24510 C CA . ASP A 1 17 ? 13.221 -2.046 4.144 1.00 0.00 17 ASP A CA 17
ATOM 24511 C C . ASP A 1 17 ? 12.500 -1.482 2.924 1.00 0.00 17 ASP A C 17
ATOM 24512 O O . ASP A 1 17 ? 12.433 -0.266 2.735 1.00 0.00 17 ASP A O 17
ATOM 24521 N N . THR A 1 18 ? 11.963 -2.372 2.096 1.00 0.00 18 THR A N 17
ATOM 24522 C CA . THR A 1 18 ? 11.249 -1.964 0.893 1.00 0.00 18 THR A CA 17
ATOM 24523 C C . THR A 1 18 ? 9.777 -1.699 1.190 1.00 0.00 18 THR A C 17
ATOM 24524 O O . THR A 1 18 ? 9.004 -2.630 1.417 1.00 0.00 18 THR A O 17
ATOM 24535 N N . GLN A 1 19 ? 9.397 -0.426 1.185 1.00 0.00 19 GLN A N 17
ATOM 24536 C CA . GLN A 1 19 ? 8.016 -0.040 1.454 1.00 0.00 19 GLN A CA 17
ATOM 24537 C C . GLN A 1 19 ? 7.128 -0.318 0.246 1.00 0.00 19 GLN A C 17
ATOM 24538 O O . GLN A 1 19 ? 7.344 0.232 -0.834 1.00 0.00 19 GLN A O 17
ATOM 24552 N N . TRP A 1 20 ? 6.130 -1.173 0.435 1.00 0.00 20 TRP A N 17
ATOM 24553 C CA . TRP A 1 20 ? 5.210 -1.524 -0.640 1.00 0.00 20 TRP A CA 17
ATOM 24554 C C . TRP A 1 20 ? 4.012 -0.580 -0.660 1.00 0.00 20 TRP A C 17
ATOM 24555 O O . TRP A 1 20 ? 3.349 -0.382 0.357 1.00 0.00 20 TRP A O 17
ATOM 24576 N N . GLY A 1 21 ? 3.739 -0.001 -1.825 1.00 0.00 21 GLY A N 17
ATOM 24577 C CA . GLY A 1 21 ? 2.621 0.915 -1.955 1.00 0.00 21 GLY A CA 17
ATOM 24578 C C . GLY A 1 21 ? 1.554 0.397 -2.899 1.00 0.00 21 GLY A C 17
ATOM 24579 O O . GLY A 1 21 ? 1.801 -0.522 -3.681 1.00 0.00 21 GLY A O 17
ATOM 24583 N N . TRP A 1 22 ? 0.366 0.986 -2.827 1.00 0.00 22 TRP A N 17
ATOM 24584 C CA . TRP A 1 22 ? -0.743 0.577 -3.682 1.00 0.00 22 TRP A CA 17
ATOM 24585 C C . TRP A 1 22 ? -1.098 1.677 -4.676 1.00 0.00 22 TRP A C 17
ATOM 24586 O O . TRP A 1 22 ? -0.783 2.848 -4.461 1.00 0.00 22 TRP A O 17
ATOM 24607 N N . PHE A 1 23 ? -1.755 1.294 -5.766 1.00 0.00 23 PHE A N 17
ATOM 24608 C CA . PHE A 1 23 ? -2.153 2.249 -6.794 1.00 0.00 23 PHE A CA 17
ATOM 24609 C C . PHE A 1 23 ? -3.449 1.812 -7.470 1.00 0.00 23 PHE A C 17
ATOM 24610 O O . PHE A 1 23 ? -3.857 0.655 -7.365 1.00 0.00 23 PHE A O 17
ATOM 24627 N N . TYR A 1 24 ? -4.091 2.746 -8.163 1.00 0.00 24 TYR A N 17
ATOM 24628 C CA . TYR A 1 24 ? -5.343 2.459 -8.854 1.00 0.00 24 TYR A CA 17
ATOM 24629 C C . TYR A 1 24 ? -5.430 3.232 -10.167 1.00 0.00 24 TYR A C 17
ATOM 24630 O O . TYR A 1 24 ? -5.142 4.429 -10.217 1.00 0.00 24 TYR A O 17
ATOM 24648 N N . LEU A 1 25 ? -5.829 2.540 -11.228 1.00 0.00 25 LEU A N 17
ATOM 24649 C CA . LEU A 1 25 ? -5.956 3.159 -12.542 1.00 0.00 25 LEU A CA 17
ATOM 24650 C C . LEU A 1 25 ? -6.958 4.308 -12.509 1.00 0.00 25 LEU A C 17
ATOM 24651 O O . LEU A 1 25 ? -7.796 4.388 -11.611 1.00 0.00 25 LEU A O 17
ATOM 24667 N N . ALA A 1 26 ? -6.867 5.195 -13.494 1.00 0.00 26 ALA A N 17
ATOM 24668 C CA . ALA A 1 26 ? -7.769 6.337 -13.580 1.00 0.00 26 ALA A CA 17
ATOM 24669 C C . ALA A 1 26 ? -8.443 6.403 -14.946 1.00 0.00 26 ALA A C 17
ATOM 24670 O O . ALA A 1 26 ? -8.214 5.550 -15.803 1.00 0.00 26 ALA A O 17
ATOM 24677 N N . GLU A 1 27 ? -9.275 7.422 -15.142 1.00 0.00 27 GLU A N 17
ATOM 24678 C CA . GLU A 1 27 ? -9.983 7.597 -16.405 1.00 0.00 27 GLU A CA 17
ATOM 24679 C C . GLU A 1 27 ? -9.018 7.995 -17.518 1.00 0.00 27 GLU A C 17
ATOM 24680 O O . GLU A 1 27 ? -9.242 7.683 -18.689 1.00 0.00 27 GLU A O 17
ATOM 24692 N N . CYS A 1 28 ? -7.947 8.687 -17.146 1.00 0.00 28 CYS A N 17
ATOM 24693 C CA . CYS A 1 28 ? -6.949 9.130 -18.112 1.00 0.00 28 CYS A CA 17
ATOM 24694 C C . CYS A 1 28 ? -5.847 8.087 -18.273 1.00 0.00 28 CYS A C 17
ATOM 24695 O O . CYS A 1 28 ? -4.716 8.413 -18.629 1.00 0.00 28 CYS A O 17
ATOM 24703 N N . GLY A 1 29 ? -6.187 6.829 -18.007 1.00 0.00 29 GLY A N 17
ATOM 24704 C CA . GLY A 1 29 ? -5.216 5.757 -18.127 1.00 0.00 29 GLY A CA 17
ATOM 24705 C C . GLY A 1 29 ? -3.969 6.010 -17.302 1.00 0.00 29 GLY A C 17
ATOM 24706 O O . GLY A 1 29 ? -2.859 5.692 -17.728 1.00 0.00 29 GLY A O 17
ATOM 24710 N N . LYS A 1 30 ? -4.152 6.586 -16.118 1.00 0.00 30 LYS A N 17
ATOM 24711 C CA . LYS A 1 30 ? -3.033 6.882 -15.231 1.00 0.00 30 LYS A CA 17
ATOM 24712 C C . LYS A 1 30 ? -3.261 6.278 -13.849 1.00 0.00 30 LYS A C 17
ATOM 24713 O O . LYS A 1 30 ? -4.298 6.505 -13.225 1.00 0.00 30 LYS A O 17
ATOM 24732 N N . TRP A 1 31 ? -2.285 5.511 -13.376 1.00 0.00 31 TRP A N 17
ATOM 24733 C CA . TRP A 1 31 ? -2.379 4.876 -12.066 1.00 0.00 31 TRP A CA 17
ATOM 24734 C C . TRP A 1 31 ? -1.935 5.832 -10.965 1.00 0.00 31 TRP A C 17
ATOM 24735 O O . TRP A 1 31 ? -0.750 6.143 -10.839 1.00 0.00 31 TRP A O 17
ATOM 24756 N N . HIS A 1 32 ? -2.892 6.296 -10.168 1.00 0.00 32 HIS A N 17
ATOM 24757 C CA . HIS A 1 32 ? -2.598 7.217 -9.075 1.00 0.00 32 HIS A CA 17
ATOM 24758 C C . HIS A 1 32 ? -2.230 6.454 -7.806 1.00 0.00 32 HIS A C 17
ATOM 24759 O O . HIS A 1 32 ? -2.527 5.267 -7.676 1.00 0.00 32 HIS A O 17
ATOM 24773 N N . MET A 1 33 ? -1.581 7.144 -6.874 1.00 0.00 33 MET A N 17
ATOM 24774 C CA . MET A 1 33 ? -1.173 6.532 -5.616 1.00 0.00 33 MET A CA 17
ATOM 24775 C C . MET A 1 33 ? -2.275 6.654 -4.569 1.00 0.00 33 MET A C 17
ATOM 24776 O O . MET A 1 33 ? -2.951 7.680 -4.481 1.00 0.00 33 MET A O 17
ATOM 24790 N N . PHE A 1 34 ? -2.452 5.602 -3.776 1.00 0.00 34 PHE A N 17
ATOM 24791 C CA . PHE A 1 34 ? -3.474 5.592 -2.736 1.00 0.00 34 PHE A CA 17
ATOM 24792 C C . PHE A 1 34 ? -3.137 6.591 -1.633 1.00 0.00 34 PHE A C 17
ATOM 24793 O O . PHE A 1 34 ? -1.974 6.757 -1.266 1.00 0.00 34 PHE A O 17
ATOM 24810 N N . GLN A 1 35 ? -4.163 7.254 -1.110 1.00 0.00 35 GLN A N 17
ATOM 24811 C CA . GLN A 1 35 ? -3.976 8.238 -0.051 1.00 0.00 35 GLN A CA 17
ATOM 24812 C C . GLN A 1 35 ? -4.991 8.032 1.069 1.00 0.00 35 GLN A C 17
ATOM 24813 O O . GLN A 1 35 ? -6.042 7.419 0.882 1.00 0.00 35 GLN A O 17
ATOM 24827 N N . PRO A 1 36 ? -4.669 8.553 2.263 1.00 0.00 36 PRO A N 17
ATOM 24828 C CA . PRO A 1 36 ? -5.540 8.438 3.437 1.00 0.00 36 PRO A CA 17
ATOM 24829 C C . PRO A 1 36 ? -6.807 9.275 3.303 1.00 0.00 36 PRO A C 17
ATOM 24830 O O . PRO A 1 36 ? -6.873 10.193 2.485 1.00 0.00 36 PRO A O 17
ATOM 24841 N N . ASP A 1 37 ? -7.811 8.952 4.111 1.00 0.00 37 ASP A N 17
ATOM 24842 C CA . ASP A 1 37 ? -9.077 9.676 4.083 1.00 0.00 37 ASP A CA 17
ATOM 24843 C C . ASP A 1 37 ? -8.847 11.166 3.852 1.00 0.00 37 ASP A C 17
ATOM 24844 O O . ASP A 1 37 ? -8.465 11.896 4.767 1.00 0.00 37 ASP A O 17
ATOM 24853 N N . THR A 1 38 ? -9.080 11.612 2.621 1.00 0.00 38 THR A N 17
ATOM 24854 C CA . THR A 1 38 ? -8.896 13.014 2.268 1.00 0.00 38 THR A CA 17
ATOM 24855 C C . THR A 1 38 ? -9.864 13.436 1.170 1.00 0.00 38 THR A C 17
ATOM 24856 O O . THR A 1 38 ? -10.251 12.629 0.326 1.00 0.00 38 THR A O 17
ATOM 24867 N N . ASN A 1 39 ? -10.253 14.707 1.186 1.00 0.00 39 ASN A N 17
ATOM 24868 C CA . ASN A 1 39 ? -11.177 15.237 0.190 1.00 0.00 39 ASN A CA 17
ATOM 24869 C C . ASN A 1 39 ? -10.742 14.845 -1.219 1.00 0.00 39 ASN A C 17
ATOM 24870 O O . ASN A 1 39 ? -11.507 14.240 -1.970 1.00 0.00 39 ASN A O 17
ATOM 24881 N N . SER A 1 40 ? -9.508 15.193 -1.570 1.00 0.00 40 SER A N 17
ATOM 24882 C CA . SER A 1 40 ? -8.972 14.880 -2.889 1.00 0.00 40 SER A CA 17
ATOM 24883 C C . SER A 1 40 ? -9.415 13.492 -3.340 1.00 0.00 40 SER A C 17
ATOM 24884 O O . SER A 1 40 ? -10.278 13.355 -4.207 1.00 0.00 40 SER A O 17
ATOM 24892 N N . GLN A 1 41 ? -8.816 12.464 -2.746 1.00 0.00 41 GLN A N 17
ATOM 24893 C CA . GLN A 1 41 ? -9.148 11.086 -3.087 1.00 0.00 41 GLN A CA 17
ATOM 24894 C C . GLN A 1 41 ? -9.677 10.336 -1.869 1.00 0.00 41 GLN A C 17
ATOM 24895 O O . GLN A 1 41 ? -9.144 9.292 -1.491 1.00 0.00 41 GLN A O 17
ATOM 24909 N N . CYS A 1 42 ? -10.727 10.875 -1.259 1.00 0.00 42 CYS A N 17
ATOM 24910 C CA . CYS A 1 42 ? -11.328 10.257 -0.082 1.00 0.00 42 CYS A CA 17
ATOM 24911 C C . CYS A 1 42 ? -11.238 8.737 -0.160 1.00 0.00 42 CYS A C 17
ATOM 24912 O O . CYS A 1 42 ? -12.045 8.090 -0.828 1.00 0.00 42 CYS A O 17
ATOM 24920 N N . SER A 1 43 ? -10.249 8.171 0.525 1.00 0.00 43 SER A N 17
ATOM 24921 C CA . SER A 1 43 ? -10.049 6.727 0.529 1.00 0.00 43 SER A CA 17
ATOM 24922 C C . SER A 1 43 ? -8.925 6.336 1.483 1.00 0.00 43 SER A C 17
ATOM 24923 O O . SER A 1 43 ? -8.172 7.188 1.955 1.00 0.00 43 SER A O 17
ATOM 24931 N N . VAL A 1 44 ? -8.818 5.041 1.763 1.00 0.00 44 VAL A N 17
ATOM 24932 C CA . VAL A 1 44 ? -7.786 4.536 2.660 1.00 0.00 44 VAL A CA 17
ATOM 24933 C C . VAL A 1 44 ? -6.409 4.609 2.010 1.00 0.00 44 VAL A C 17
ATOM 24934 O O . VAL A 1 44 ? -6.290 4.628 0.785 1.00 0.00 44 VAL A O 17
ATOM 24947 N N . SER A 1 45 ? -5.370 4.648 2.838 1.00 0.00 45 SER A N 17
ATOM 24948 C CA . SER A 1 45 ? -4.000 4.722 2.344 1.00 0.00 45 SER A CA 17
ATOM 24949 C C . SER A 1 45 ? -3.481 3.336 1.975 1.00 0.00 45 SER A C 17
ATOM 24950 O O . SER A 1 45 ? -3.960 2.325 2.486 1.00 0.00 45 SER A O 17
ATOM 24958 N N . SER A 1 46 ? -2.496 3.299 1.082 1.00 0.00 46 SER A N 17
ATOM 24959 C CA . SER A 1 46 ? -1.912 2.038 0.640 1.00 0.00 46 SER A CA 17
ATOM 24960 C C . SER A 1 46 ? -1.776 1.064 1.807 1.00 0.00 46 SER A C 17
ATOM 24961 O O . SER A 1 46 ? -2.216 -0.082 1.726 1.00 0.00 46 SER A O 17
ATOM 24969 N N . GLU A 1 47 ? -1.164 1.530 2.891 1.00 0.00 47 GLU A N 17
ATOM 24970 C CA . GLU A 1 47 ? -0.969 0.700 4.074 1.00 0.00 47 GLU A CA 17
ATOM 24971 C C . GLU A 1 47 ? -2.235 -0.086 4.401 1.00 0.00 47 GLU A C 17
ATOM 24972 O O . GLU A 1 47 ? -2.198 -1.306 4.561 1.00 0.00 47 GLU A O 17
ATOM 24984 N N . ASP A 1 48 ? -3.355 0.622 4.501 1.00 0.00 48 ASP A N 17
ATOM 24985 C CA . ASP A 1 48 ? -4.633 -0.008 4.809 1.00 0.00 48 ASP A CA 17
ATOM 24986 C C . ASP A 1 48 ? -4.978 -1.073 3.773 1.00 0.00 48 ASP A C 17
ATOM 24987 O O . ASP A 1 48 ? -4.945 -2.270 4.064 1.00 0.00 48 ASP A O 17
ATOM 24996 N N . ILE A 1 49 ? -5.309 -0.631 2.565 1.00 0.00 49 ILE A N 17
ATOM 24997 C CA . ILE A 1 49 ? -5.659 -1.547 1.486 1.00 0.00 49 ILE A CA 17
ATOM 24998 C C . ILE A 1 49 ? -4.760 -2.778 1.496 1.00 0.00 49 ILE A C 17
ATOM 24999 O O . ILE A 1 49 ? -5.237 -3.907 1.386 1.00 0.00 49 ILE A O 17
ATOM 25015 N N . GLU A 1 50 ? -3.457 -2.552 1.631 1.00 0.00 50 GLU A N 17
ATOM 25016 C CA . GLU A 1 50 ? -2.491 -3.644 1.657 1.00 0.00 50 GLU A CA 17
ATOM 25017 C C . GLU A 1 50 ? -2.725 -4.548 2.864 1.00 0.00 50 GLU A C 17
ATOM 25018 O O . GLU A 1 50 ? -2.820 -5.769 2.730 1.00 0.00 50 GLU A O 17
ATOM 25030 N N . LYS A 1 51 ? -2.817 -3.941 4.042 1.00 0.00 51 LYS A N 17
ATOM 25031 C CA . LYS A 1 51 ? -3.041 -4.689 5.273 1.00 0.00 51 LYS A CA 17
ATOM 25032 C C . LYS A 1 51 ? -4.257 -5.601 5.143 1.00 0.00 51 LYS A C 17
ATOM 25033 O O . LYS A 1 51 ? -4.323 -6.657 5.772 1.00 0.00 51 LYS A O 17
ATOM 25052 N N . SER A 1 52 ? -5.217 -5.185 4.323 1.00 0.00 52 SER A N 17
ATOM 25053 C CA . SER A 1 52 ? -6.432 -5.963 4.113 1.00 0.00 52 SER A CA 17
ATOM 25054 C C . SER A 1 52 ? -6.210 -7.042 3.057 1.00 0.00 52 SER A C 17
ATOM 25055 O O . SER A 1 52 ? -6.824 -8.109 3.104 1.00 0.00 52 SER A O 17
ATOM 25063 N N . PHE A 1 53 ? -5.329 -6.756 2.104 1.00 0.00 53 PHE A N 17
ATOM 25064 C CA . PHE A 1 53 ? -5.026 -7.700 1.035 1.00 0.00 53 PHE A CA 17
ATOM 25065 C C . PHE A 1 53 ? -4.211 -8.877 1.563 1.00 0.00 53 PHE A C 17
ATOM 25066 O O . PHE A 1 53 ? -4.418 -10.022 1.158 1.00 0.00 53 PHE A O 17
ATOM 25083 N N . LYS A 1 54 ? -3.284 -8.587 2.469 1.00 0.00 54 LYS A N 17
ATOM 25084 C CA . LYS A 1 54 ? -2.437 -9.620 3.055 1.00 0.00 54 LYS A CA 17
ATOM 25085 C C . LYS A 1 54 ? -3.278 -10.779 3.580 1.00 0.00 54 LYS A C 17
ATOM 25086 O O . LYS A 1 54 ? -3.066 -11.933 3.205 1.00 0.00 54 LYS A O 17
ATOM 25105 N N . THR A 1 55 ? -4.233 -10.466 4.449 1.00 0.00 55 THR A N 17
ATOM 25106 C CA . THR A 1 55 ? -5.106 -11.482 5.025 1.00 0.00 55 THR A CA 17
ATOM 25107 C C . THR A 1 55 ? -6.108 -11.993 3.997 1.00 0.00 55 THR A C 17
ATOM 25108 O O . THR A 1 55 ? -6.400 -13.187 3.941 1.00 0.00 55 THR A O 17
ATOM 25119 N N . ASN A 1 56 ? -6.632 -11.081 3.184 1.00 0.00 56 ASN A N 17
ATOM 25120 C CA . ASN A 1 56 ? -7.602 -11.441 2.156 1.00 0.00 56 ASN A CA 17
ATOM 25121 C C . ASN A 1 56 ? -7.047 -11.163 0.763 1.00 0.00 56 ASN A C 17
ATOM 25122 O O . ASN A 1 56 ? -7.376 -10.163 0.124 1.00 0.00 56 ASN A O 17
ATOM 25133 N N . PRO A 1 57 ? -6.185 -12.070 0.278 1.00 0.00 57 PRO A N 17
ATOM 25134 C CA . PRO A 1 57 ? -5.567 -11.945 -1.045 1.00 0.00 57 PRO A CA 17
ATOM 25135 C C . PRO A 1 57 ? -6.569 -12.150 -2.175 1.00 0.00 57 PRO A C 17
ATOM 25136 O O . PRO A 1 57 ? -6.417 -11.592 -3.263 1.00 0.00 57 PRO A O 17
ATOM 25147 N N . CYS A 1 58 ? -7.594 -12.953 -1.912 1.00 0.00 58 CYS A N 17
ATOM 25148 C CA . CYS A 1 58 ? -8.623 -13.232 -2.908 1.00 0.00 58 CYS A CA 17
ATOM 25149 C C . CYS A 1 58 ? -9.995 -12.789 -2.411 1.00 0.00 58 CYS A C 17
ATOM 25150 O O . CYS A 1 58 ? -10.998 -13.461 -2.647 1.00 0.00 58 CYS A O 17
ATOM 25158 N N . GLY A 1 59 ? -10.031 -11.653 -1.721 1.00 0.00 59 GLY A N 17
ATOM 25159 C CA . GLY A 1 59 ? -11.284 -11.140 -1.200 1.00 0.00 59 GLY A CA 17
ATOM 25160 C C . GLY A 1 59 ? -11.571 -9.727 -1.666 1.00 0.00 59 GLY A C 17
ATOM 25161 O O . GLY A 1 59 ? -11.449 -9.420 -2.852 1.00 0.00 59 GLY A O 17
ATOM 25165 N N . SER A 1 60 ? -11.956 -8.864 -0.731 1.00 0.00 60 SER A N 17
ATOM 25166 C CA . SER A 1 60 ? -12.266 -7.476 -1.053 1.00 0.00 60 SER A CA 17
ATOM 25167 C C . SER A 1 60 ? -12.408 -6.642 0.216 1.00 0.00 60 SER A C 17
ATOM 25168 O O . SER A 1 60 ? -12.884 -7.129 1.242 1.00 0.00 60 SER A O 17
ATOM 25176 N N . ILE A 1 61 ? -11.990 -5.383 0.139 1.00 0.00 61 ILE A N 17
ATOM 25177 C CA . ILE A 1 61 ? -12.071 -4.480 1.281 1.00 0.00 61 ILE A CA 17
ATOM 25178 C C . ILE A 1 61 ? -13.158 -3.431 1.076 1.00 0.00 61 ILE A C 17
ATOM 25179 O O . ILE A 1 61 ? -13.099 -2.635 0.139 1.00 0.00 61 ILE A O 17
ATOM 25195 N N . SER A 1 62 ? -14.150 -3.435 1.961 1.00 0.00 62 SER A N 17
ATOM 25196 C CA . SER A 1 62 ? -15.253 -2.484 1.877 1.00 0.00 62 SER A CA 17
ATOM 25197 C C . SER A 1 62 ? -15.044 -1.323 2.844 1.00 0.00 62 SER A C 17
ATOM 25198 O O . SER A 1 62 ? -14.751 -1.526 4.022 1.00 0.00 62 SER A O 17
ATOM 25206 N N . PHE A 1 63 ? -15.197 -0.104 2.337 1.00 0.00 63 PHE A N 17
ATOM 25207 C CA . PHE A 1 63 ? -15.025 1.091 3.154 1.00 0.00 63 PHE A CA 17
ATOM 25208 C C . PHE A 1 63 ? -15.827 2.258 2.587 1.00 0.00 63 PHE A C 17
ATOM 25209 O O . PHE A 1 63 ? -15.921 2.430 1.371 1.00 0.00 63 PHE A O 17
ATOM 25226 N N . THR A 1 64 ? -16.407 3.058 3.477 1.00 0.00 64 THR A N 17
ATOM 25227 C CA . THR A 1 64 ? -17.203 4.208 3.067 1.00 0.00 64 THR A CA 17
ATOM 25228 C C . THR A 1 64 ? -16.598 5.508 3.584 1.00 0.00 64 THR A C 17
ATOM 25229 O O . THR A 1 64 ? -16.508 5.727 4.792 1.00 0.00 64 THR A O 17
ATOM 25240 N N . THR A 1 65 ? -16.184 6.370 2.661 1.00 0.00 65 THR A N 17
ATOM 25241 C CA . THR A 1 65 ? -15.586 7.650 3.023 1.00 0.00 65 THR A CA 17
ATOM 25242 C C . THR A 1 65 ? -16.647 8.738 3.143 1.00 0.00 65 THR A C 17
ATOM 25243 O O . THR A 1 65 ? -17.839 8.477 2.975 1.00 0.00 65 THR A O 17
ATOM 25254 N N . SER A 1 66 ? -16.207 9.958 3.432 1.00 0.00 66 SER A N 17
ATOM 25255 C CA . SER A 1 66 ? -17.120 11.085 3.577 1.00 0.00 66 SER A CA 17
ATOM 25256 C C . SER A 1 66 ? -18.070 11.172 2.386 1.00 0.00 66 SER A C 17
ATOM 25257 O O . SER A 1 66 ? -17.639 11.327 1.243 1.00 0.00 66 SER A O 17
ATOM 25265 N N . LYS A 1 67 ? -19.366 11.071 2.662 1.00 0.00 67 LYS A N 17
ATOM 25266 C CA . LYS A 1 67 ? -20.378 11.140 1.615 1.00 0.00 67 LYS A CA 17
ATOM 25267 C C . LYS A 1 67 ? -19.905 10.428 0.352 1.00 0.00 67 LYS A C 17
ATOM 25268 O O . LYS A 1 67 ? -20.166 10.880 -0.763 1.00 0.00 67 LYS A O 17
ATOM 25287 N N . PHE A 1 68 ? -19.208 9.311 0.534 1.00 0.00 68 PHE A N 17
ATOM 25288 C CA . PHE A 1 68 ? -18.698 8.536 -0.591 1.00 0.00 68 PHE A CA 17
ATOM 25289 C C . PHE A 1 68 ? -18.408 7.097 -0.174 1.00 0.00 68 PHE A C 17
ATOM 25290 O O . PHE A 1 68 ? -17.921 6.845 0.928 1.00 0.00 68 PHE A O 17
ATOM 25307 N N . SER A 1 69 ? -18.712 6.157 -1.063 1.00 0.00 69 SER A N 17
ATOM 25308 C CA . SER A 1 69 ? -18.489 4.743 -0.787 1.00 0.00 69 SER A CA 17
ATOM 25309 C C . SER A 1 69 ? -17.649 4.100 -1.886 1.00 0.00 69 SER A C 17
ATOM 25310 O O . SER A 1 69 ? -17.700 4.515 -3.044 1.00 0.00 69 SER A O 17
ATOM 25318 N N . TYR A 1 70 ? -16.876 3.085 -1.515 1.00 0.00 70 TYR A N 17
ATOM 25319 C CA . TYR A 1 70 ? -16.023 2.386 -2.468 1.00 0.00 70 TYR A CA 17
ATOM 25320 C C . TYR A 1 70 ? -15.794 0.941 -2.036 1.00 0.00 70 TYR A C 17
ATOM 25321 O O . TYR A 1 70 ? -16.102 0.562 -0.906 1.00 0.00 70 TYR A O 17
ATOM 25339 N N . LYS A 1 71 ? -15.250 0.138 -2.944 1.00 0.00 71 LYS A N 17
ATOM 25340 C CA . LYS A 1 71 ? -14.976 -1.266 -2.659 1.00 0.00 71 LYS A CA 17
ATOM 25341 C C . LYS A 1 71 ? -13.853 -1.792 -3.547 1.00 0.00 71 LYS A C 17
ATOM 25342 O O . LYS A 1 71 ? -14.054 -2.041 -4.736 1.00 0.00 71 LYS A O 17
ATOM 25361 N N . ILE A 1 72 ? -12.671 -1.960 -2.962 1.00 0.00 72 ILE A N 17
ATOM 25362 C CA . ILE A 1 72 ? -11.518 -2.459 -3.701 1.00 0.00 72 ILE A CA 17
ATOM 25363 C C . ILE A 1 72 ? -11.450 -3.982 -3.650 1.00 0.00 72 ILE A C 17
ATOM 25364 O O . ILE A 1 72 ? -11.136 -4.565 -2.613 1.00 0.00 72 ILE A O 17
ATOM 25380 N N . ASP A 1 73 ? -11.744 -4.619 -4.778 1.00 0.00 73 ASP A N 17
ATOM 25381 C CA . ASP A 1 73 ? -11.714 -6.074 -4.864 1.00 0.00 73 ASP A CA 17
ATOM 25382 C C . ASP A 1 73 ? -10.313 -6.569 -5.209 1.00 0.00 73 ASP A C 17
ATOM 25383 O O . ASP A 1 73 ? -9.775 -6.252 -6.270 1.00 0.00 73 ASP A O 17
ATOM 25392 N N . PHE A 1 74 ? -9.727 -7.348 -4.306 1.00 0.00 74 PHE A N 17
ATOM 25393 C CA . PHE A 1 74 ? -8.387 -7.885 -4.513 1.00 0.00 74 PHE A CA 17
ATOM 25394 C C . PHE A 1 74 ? -8.427 -9.109 -5.423 1.00 0.00 74 PHE A C 17
ATOM 25395 O O . PHE A 1 74 ? -7.616 -9.242 -6.339 1.00 0.00 74 PHE A O 17
ATOM 25412 N N . ALA A 1 75 ? -9.376 -10.002 -5.162 1.00 0.00 75 ALA A N 17
ATOM 25413 C CA . ALA A 1 75 ? -9.523 -11.215 -5.957 1.00 0.00 75 ALA A CA 17
ATOM 25414 C C . ALA A 1 75 ? -9.689 -10.885 -7.437 1.00 0.00 75 ALA A C 17
ATOM 25415 O O . ALA A 1 75 ? -9.148 -11.574 -8.300 1.00 0.00 75 ALA A O 17
ATOM 25422 N N . GLU A 1 76 ? -10.441 -9.826 -7.721 1.00 0.00 76 GLU A N 17
ATOM 25423 C CA . GLU A 1 76 ? -10.679 -9.406 -9.098 1.00 0.00 76 GLU A CA 17
ATOM 25424 C C . GLU A 1 76 ? -9.570 -8.477 -9.582 1.00 0.00 76 GLU A C 17
ATOM 25425 O O . GLU A 1 76 ? -9.449 -8.207 -10.777 1.00 0.00 76 GLU A O 17
ATOM 25437 N N . MET A 1 77 ? -8.762 -7.990 -8.645 1.00 0.00 77 MET A N 17
ATOM 25438 C CA . MET A 1 77 ? -7.662 -7.092 -8.977 1.00 0.00 77 MET A CA 17
ATOM 25439 C C . MET A 1 77 ? -8.180 -5.821 -9.643 1.00 0.00 77 MET A C 17
ATOM 25440 O O . MET A 1 77 ? -7.653 -5.386 -10.667 1.00 0.00 77 MET A O 17
ATOM 25454 N N . LYS A 1 78 ? -9.215 -5.230 -9.056 1.00 0.00 78 LYS A N 17
ATOM 25455 C CA . LYS A 1 78 ? -9.804 -4.009 -9.592 1.00 0.00 78 LYS A CA 17
ATOM 25456 C C . LYS A 1 78 ? -10.588 -3.265 -8.515 1.00 0.00 78 LYS A C 17
ATOM 25457 O O . LYS A 1 78 ? -11.073 -3.870 -7.559 1.00 0.00 78 LYS A O 17
ATOM 25476 N N . GLN A 1 79 ? -10.709 -1.952 -8.678 1.00 0.00 79 GLN A N 17
ATOM 25477 C CA . GLN A 1 79 ? -11.435 -1.127 -7.719 1.00 0.00 79 GLN A CA 17
ATOM 25478 C C . GLN A 1 79 ? -12.878 -0.915 -8.166 1.00 0.00 79 GLN A C 17
ATOM 25479 O O . GLN A 1 79 ? -13.137 -0.584 -9.323 1.00 0.00 79 GLN A O 17
ATOM 25493 N N . MET A 1 80 ? -13.813 -1.110 -7.242 1.00 0.00 80 MET A N 17
ATOM 25494 C CA . MET A 1 80 ? -15.230 -0.939 -7.541 1.00 0.00 80 MET A CA 17
ATOM 25495 C C . MET A 1 80 ? -15.718 0.435 -7.095 1.00 0.00 80 MET A C 17
ATOM 25496 O O . MET A 1 80 ? -15.798 0.718 -5.900 1.00 0.00 80 MET A O 17
ATOM 25510 N N . ASN A 1 81 ? -16.044 1.286 -8.062 1.00 0.00 81 ASN A N 17
ATOM 25511 C CA . ASN A 1 81 ? -16.524 2.631 -7.768 1.00 0.00 81 ASN A CA 17
ATOM 25512 C C . ASN A 1 81 ? -18.035 2.636 -7.557 1.00 0.00 81 ASN A C 17
ATOM 25513 O O . ASN A 1 81 ? -18.807 2.601 -8.516 1.00 0.00 81 ASN A O 17
ATOM 25524 N N . LEU A 1 82 ? -18.450 2.679 -6.296 1.00 0.00 82 LEU A N 17
ATOM 25525 C CA . LEU A 1 82 ? -19.869 2.688 -5.957 1.00 0.00 82 LEU A CA 17
ATOM 25526 C C . LEU A 1 82 ? -20.420 4.111 -5.962 1.00 0.00 82 LEU A C 17
ATOM 25527 O O . LEU A 1 82 ? -21.537 4.355 -6.422 1.00 0.00 82 LEU A O 17
ATOM 25543 N N . THR A 1 83 ? -19.630 5.048 -5.449 1.00 0.00 83 THR A N 17
ATOM 25544 C CA . THR A 1 83 ? -20.037 6.446 -5.394 1.00 0.00 83 THR A CA 17
ATOM 25545 C C . THR A 1 83 ? -20.736 6.866 -6.683 1.00 0.00 83 THR A C 17
ATOM 25546 O O . THR A 1 83 ? -21.755 7.557 -6.653 1.00 0.00 83 THR A O 17
ATOM 25557 N N . THR A 1 84 ? -20.182 6.444 -7.815 1.00 0.00 84 THR A N 17
ATOM 25558 C CA . THR A 1 84 ? -20.752 6.776 -9.115 1.00 0.00 84 THR A CA 17
ATOM 25559 C C . THR A 1 84 ? -21.210 5.522 -9.851 1.00 0.00 84 THR A C 17
ATOM 25560 O O . THR A 1 84 ? -22.099 5.579 -10.700 1.00 0.00 84 THR A O 17
ATOM 25571 N N . GLY A 1 85 ? -20.598 4.389 -9.519 1.00 0.00 85 GLY A N 17
ATOM 25572 C CA . GLY A 1 85 ? -20.958 3.137 -10.158 1.00 0.00 85 GLY A CA 17
ATOM 25573 C C . GLY A 1 85 ? -20.078 2.822 -11.352 1.00 0.00 85 GLY A C 17
ATOM 25574 O O . GLY A 1 85 ? -20.535 2.232 -12.331 1.00 0.00 85 GLY A O 17
ATOM 25578 N N . LYS A 1 86 ? -18.812 3.217 -11.272 1.00 0.00 86 LYS A N 17
ATOM 25579 C CA . LYS A 1 86 ? -17.865 2.974 -12.354 1.00 0.00 86 LYS A CA 17
ATOM 25580 C C . LYS A 1 86 ? -16.943 1.806 -12.018 1.00 0.00 86 LYS A C 17
ATOM 25581 O O . LYS A 1 86 ? -16.974 1.280 -10.906 1.00 0.00 86 LYS A O 17
ATOM 25600 N N . GLN A 1 87 ? -16.124 1.407 -12.985 1.00 0.00 87 GLN A N 17
ATOM 25601 C CA . GLN A 1 87 ? -15.193 0.302 -12.790 1.00 0.00 87 GLN A CA 17
ATOM 25602 C C . GLN A 1 87 ? -13.751 0.766 -12.972 1.00 0.00 87 GLN A C 17
ATOM 25603 O O . GLN A 1 87 ? -13.391 1.312 -14.015 1.00 0.00 87 GLN A O 17
ATOM 25617 N N . ARG A 1 88 ? -12.931 0.546 -11.949 1.00 0.00 88 ARG A N 17
ATOM 25618 C CA . ARG A 1 88 ? -11.529 0.943 -11.996 1.00 0.00 88 ARG A CA 17
ATOM 25619 C C . ARG A 1 88 ? -10.618 -0.241 -11.688 1.00 0.00 88 ARG A C 17
ATOM 25620 O O . ARG A 1 88 ? -11.041 -1.220 -11.071 1.00 0.00 88 ARG A O 17
ATOM 25641 N N . LEU A 1 89 ? -9.366 -0.146 -12.122 1.00 0.00 89 LEU A N 17
ATOM 25642 C CA . LEU A 1 89 ? -8.394 -1.210 -11.893 1.00 0.00 89 LEU A CA 17
ATOM 25643 C C . LEU A 1 89 ? -7.458 -0.854 -10.743 1.00 0.00 89 LEU A C 17
ATOM 25644 O O . LEU A 1 89 ? -7.425 0.289 -10.287 1.00 0.00 89 LEU A O 17
ATOM 25660 N N . ILE A 1 90 ? -6.698 -1.841 -10.279 1.00 0.00 90 ILE A N 17
ATOM 25661 C CA . ILE A 1 90 ? -5.759 -1.631 -9.184 1.00 0.00 90 ILE A CA 17
ATOM 25662 C C . ILE A 1 90 ? -4.503 -2.475 -9.368 1.00 0.00 90 ILE A C 17
ATOM 25663 O O . ILE A 1 90 ? -4.447 -3.346 -10.237 1.00 0.00 90 ILE A O 17
ATOM 25679 N N . LYS A 1 91 ? -3.495 -2.215 -8.542 1.00 0.00 91 LYS A N 17
ATOM 25680 C CA . LYS A 1 91 ? -2.239 -2.952 -8.609 1.00 0.00 91 LYS A CA 17
ATOM 25681 C C . LYS A 1 91 ? -1.352 -2.626 -7.412 1.00 0.00 91 LYS A C 17
ATOM 25682 O O . LYS A 1 91 ? -1.428 -1.534 -6.850 1.00 0.00 91 LYS A O 17
ATOM 25701 N N . ARG A 1 92 ? -0.510 -3.580 -7.028 1.00 0.00 92 ARG A N 17
ATOM 25702 C CA . ARG A 1 92 ? 0.392 -3.394 -5.898 1.00 0.00 92 ARG A CA 17
ATOM 25703 C C . ARG A 1 92 ? 1.836 -3.255 -6.372 1.00 0.00 92 ARG A C 17
ATOM 25704 O O . ARG A 1 92 ? 2.378 -4.155 -7.013 1.00 0.00 92 ARG A O 17
ATOM 25725 N N . ALA A 1 93 ? 2.452 -2.122 -6.052 1.00 0.00 93 ALA A N 17
ATOM 25726 C CA . ALA A 1 93 ? 3.832 -1.866 -6.444 1.00 0.00 93 ALA A CA 17
ATOM 25727 C C . ALA A 1 93 ? 4.518 -0.928 -5.456 1.00 0.00 93 ALA A C 17
ATOM 25728 O O . ALA A 1 93 ? 3.881 -0.100 -4.804 1.00 0.00 93 ALA A O 17
ATOM 25735 N N . PRO A 1 94 ? 5.848 -1.059 -5.340 1.00 0.00 94 PRO A N 17
ATOM 25736 C CA . PRO A 1 94 ? 6.649 -0.231 -4.434 1.00 0.00 94 PRO A CA 17
ATOM 25737 C C . PRO A 1 94 ? 6.733 1.220 -4.896 1.00 0.00 94 PRO A C 17
ATOM 25738 O O . PRO A 1 94 ? 6.784 1.498 -6.094 1.00 0.00 94 PRO A O 17
ATOM 25749 N N . PHE A 1 95 ? 6.749 2.141 -3.938 1.00 0.00 95 PHE A N 17
ATOM 25750 C CA . PHE A 1 95 ? 6.826 3.564 -4.247 1.00 0.00 95 PHE A CA 17
ATOM 25751 C C . PHE A 1 95 ? 8.057 3.870 -5.096 1.00 0.00 95 PHE A C 17
ATOM 25752 O O . PHE A 1 95 ? 9.042 3.132 -5.069 1.00 0.00 95 PHE A O 17
ATOM 25769 N N . SER A 1 96 ? 7.993 4.963 -5.849 1.00 0.00 96 SER A N 17
ATOM 25770 C CA . SER A 1 96 ? 9.100 5.365 -6.709 1.00 0.00 96 SER A CA 17
ATOM 25771 C C . SER A 1 96 ? 9.585 6.766 -6.351 1.00 0.00 96 SER A C 17
ATOM 25772 O O . SER A 1 96 ? 9.822 7.596 -7.228 1.00 0.00 96 SER A O 17
ATOM 25780 N N . SER A 1 97 ? 9.730 7.022 -5.055 1.00 0.00 97 SER A N 17
ATOM 25781 C CA . SER A 1 97 ? 10.183 8.324 -4.578 1.00 0.00 97 SER A CA 17
ATOM 25782 C C . SER A 1 97 ? 11.705 8.369 -4.487 1.00 0.00 97 SER A C 17
ATOM 25783 O O . SER A 1 97 ? 12.265 8.871 -3.513 1.00 0.00 97 SER A O 17
ATOM 25791 N N . GLY A 1 98 ? 12.369 7.841 -5.510 1.00 0.00 98 GLY A N 17
ATOM 25792 C CA . GLY A 1 98 ? 13.820 7.830 -5.527 1.00 0.00 98 GLY A CA 17
ATOM 25793 C C . GLY A 1 98 ? 14.408 7.060 -4.361 1.00 0.00 98 GLY A C 17
ATOM 25794 O O . GLY A 1 98 ? 13.755 6.205 -3.762 1.00 0.00 98 GLY A O 17
ATOM 25798 N N . PRO A 1 99 ? 15.671 7.361 -4.025 1.00 0.00 99 PRO A N 17
ATOM 25799 C CA . PRO A 1 99 ? 16.375 6.701 -2.921 1.00 0.00 99 PRO A CA 17
ATOM 25800 C C . PRO A 1 99 ? 15.815 7.094 -1.559 1.00 0.00 99 PRO A C 17
ATOM 25801 O O . PRO A 1 99 ? 14.907 7.920 -1.465 1.00 0.00 99 PRO A O 17
ATOM 25812 N N . SER A 1 100 ? 16.362 6.498 -0.504 1.00 0.00 100 SER A N 17
ATOM 25813 C CA . SER A 1 100 ? 15.914 6.784 0.853 1.00 0.00 100 SER A CA 17
ATOM 25814 C C . SER A 1 100 ? 16.919 7.673 1.581 1.00 0.00 100 SER A C 17
ATOM 25815 O O . SER A 1 100 ? 18.091 7.323 1.714 1.00 0.00 100 SER A O 17
ATOM 25823 N N . SER A 1 101 ? 16.449 8.825 2.050 1.00 0.00 101 SER A N 17
ATOM 25824 C CA . SER A 1 101 ? 17.306 9.767 2.760 1.00 0.00 101 SER A CA 17
ATOM 25825 C C . SER A 1 101 ? 16.473 10.740 3.589 1.00 0.00 101 SER A C 17
ATOM 25826 O O . SER A 1 101 ? 15.399 11.169 3.170 1.00 0.00 101 SER A O 17
ATOM 25834 N N . GLY A 1 102 ? 16.978 11.084 4.770 1.00 0.00 102 GLY A N 17
ATOM 25835 C CA . GLY A 1 102 ? 16.268 12.004 5.641 1.00 0.00 102 GLY A CA 17
ATOM 25836 C C . GLY A 1 102 ? 15.785 11.340 6.915 1.00 0.00 102 GLY A C 17
ATOM 25837 O O . GLY A 1 102 ? 16.434 10.432 7.434 1.00 0.00 102 GLY A O 17
ATOM 25841 N N . GLY A 1 1 ? 5.482 13.912 5.307 1.00 0.00 1 GLY A N 18
ATOM 25842 C CA . GLY A 1 1 ? 5.302 14.963 4.323 1.00 0.00 1 GLY A CA 18
ATOM 25843 C C . GLY A 1 1 ? 6.300 14.870 3.186 1.00 0.00 1 GLY A C 18
ATOM 25844 O O . GLY A 1 1 ? 7.310 14.175 3.293 1.00 0.00 1 GLY A O 18
ATOM 25848 N N . SER A 1 2 ? 6.016 15.570 2.092 1.00 0.00 2 SER A N 18
ATOM 25849 C CA . SER A 1 2 ? 6.894 15.558 0.928 1.00 0.00 2 SER A CA 18
ATOM 25850 C C . SER A 1 2 ? 6.462 16.611 -0.089 1.00 0.00 2 SER A C 18
ATOM 25851 O O . SER A 1 2 ? 5.334 17.102 -0.049 1.00 0.00 2 SER A O 18
ATOM 25859 N N . SER A 1 3 ? 7.368 16.952 -0.999 1.00 0.00 3 SER A N 18
ATOM 25860 C CA . SER A 1 3 ? 7.083 17.949 -2.024 1.00 0.00 3 SER A CA 18
ATOM 25861 C C . SER A 1 3 ? 7.218 17.347 -3.420 1.00 0.00 3 SER A C 18
ATOM 25862 O O . SER A 1 3 ? 8.288 17.387 -4.025 1.00 0.00 3 SER A O 18
ATOM 25870 N N . GLY A 1 4 ? 6.121 16.789 -3.925 1.00 0.00 4 GLY A N 18
ATOM 25871 C CA . GLY A 1 4 ? 6.137 16.186 -5.245 1.00 0.00 4 GLY A CA 18
ATOM 25872 C C . GLY A 1 4 ? 6.411 17.197 -6.341 1.00 0.00 4 GLY A C 18
ATOM 25873 O O . GLY A 1 4 ? 5.878 18.307 -6.318 1.00 0.00 4 GLY A O 18
ATOM 25877 N N . SER A 1 5 ? 7.245 16.814 -7.302 1.00 0.00 5 SER A N 18
ATOM 25878 C CA . SER A 1 5 ? 7.593 17.697 -8.409 1.00 0.00 5 SER A CA 18
ATOM 25879 C C . SER A 1 5 ? 8.278 16.920 -9.529 1.00 0.00 5 SER A C 18
ATOM 25880 O O . SER A 1 5 ? 9.104 16.043 -9.277 1.00 0.00 5 SER A O 18
ATOM 25888 N N . SER A 1 6 ? 7.927 17.249 -10.768 1.00 0.00 6 SER A N 18
ATOM 25889 C CA . SER A 1 6 ? 8.504 16.580 -11.929 1.00 0.00 6 SER A CA 18
ATOM 25890 C C . SER A 1 6 ? 9.865 17.174 -12.278 1.00 0.00 6 SER A C 18
ATOM 25891 O O . SER A 1 6 ? 9.966 18.079 -13.105 1.00 0.00 6 SER A O 18
ATOM 25899 N N . GLY A 1 7 ? 10.911 16.658 -11.639 1.00 0.00 7 GLY A N 18
ATOM 25900 C CA . GLY A 1 7 ? 12.252 17.149 -11.894 1.00 0.00 7 GLY A CA 18
ATOM 25901 C C . GLY A 1 7 ? 13.172 16.071 -12.431 1.00 0.00 7 GLY A C 18
ATOM 25902 O O . GLY A 1 7 ? 12.899 15.475 -13.473 1.00 0.00 7 GLY A O 18
ATOM 25906 N N . ASN A 1 8 ? 14.267 15.820 -11.720 1.00 0.00 8 ASN A N 18
ATOM 25907 C CA . ASN A 1 8 ? 15.231 14.807 -12.133 1.00 0.00 8 ASN A CA 18
ATOM 25908 C C . ASN A 1 8 ? 14.563 13.443 -12.271 1.00 0.00 8 ASN A C 18
ATOM 25909 O O . ASN A 1 8 ? 13.381 13.287 -11.966 1.00 0.00 8 ASN A O 18
ATOM 25920 N N . GLU A 1 9 ? 15.328 12.458 -12.731 1.00 0.00 9 GLU A N 18
ATOM 25921 C CA . GLU A 1 9 ? 14.809 11.107 -12.909 1.00 0.00 9 GLU A CA 18
ATOM 25922 C C . GLU A 1 9 ? 14.738 10.372 -11.574 1.00 0.00 9 GLU A C 18
ATOM 25923 O O . GLU A 1 9 ? 15.762 9.983 -11.011 1.00 0.00 9 GLU A O 18
ATOM 25935 N N . VAL A 1 10 ? 13.521 10.184 -11.072 1.00 0.00 10 VAL A N 18
ATOM 25936 C CA . VAL A 1 10 ? 13.315 9.495 -9.804 1.00 0.00 10 VAL A CA 18
ATOM 25937 C C . VAL A 1 10 ? 13.223 7.987 -10.006 1.00 0.00 10 VAL A C 18
ATOM 25938 O O . VAL A 1 10 ? 12.130 7.427 -10.095 1.00 0.00 10 VAL A O 18
ATOM 25951 N N . ASP A 1 11 ? 14.378 7.334 -10.079 1.00 0.00 11 ASP A N 18
ATOM 25952 C CA . ASP A 1 11 ? 14.429 5.889 -10.269 1.00 0.00 11 ASP A CA 18
ATOM 25953 C C . ASP A 1 11 ? 14.505 5.167 -8.928 1.00 0.00 11 ASP A C 18
ATOM 25954 O O . ASP A 1 11 ? 15.345 5.485 -8.087 1.00 0.00 11 ASP A O 18
ATOM 25963 N N . ASP A 1 12 ? 13.621 4.194 -8.735 1.00 0.00 12 ASP A N 18
ATOM 25964 C CA . ASP A 1 12 ? 13.587 3.426 -7.496 1.00 0.00 12 ASP A CA 18
ATOM 25965 C C . ASP A 1 12 ? 14.271 2.074 -7.676 1.00 0.00 12 ASP A C 18
ATOM 25966 O O . ASP A 1 12 ? 13.722 1.168 -8.303 1.00 0.00 12 ASP A O 18
ATOM 25975 N N . MET A 1 13 ? 15.473 1.946 -7.123 1.00 0.00 13 MET A N 18
ATOM 25976 C CA . MET A 1 13 ? 16.232 0.705 -7.223 1.00 0.00 13 MET A CA 18
ATOM 25977 C C . MET A 1 13 ? 16.791 0.299 -5.863 1.00 0.00 13 MET A C 18
ATOM 25978 O O . MET A 1 13 ? 17.556 1.043 -5.249 1.00 0.00 13 MET A O 18
ATOM 25992 N N . ASP A 1 14 ? 16.405 -0.884 -5.398 1.00 0.00 14 ASP A N 18
ATOM 25993 C CA . ASP A 1 14 ? 16.869 -1.389 -4.111 1.00 0.00 14 ASP A CA 18
ATOM 25994 C C . ASP A 1 14 ? 16.425 -2.833 -3.902 1.00 0.00 14 ASP A C 18
ATOM 25995 O O . ASP A 1 14 ? 15.720 -3.405 -4.734 1.00 0.00 14 ASP A O 18
ATOM 26004 N N . THR A 1 15 ? 16.842 -3.419 -2.784 1.00 0.00 15 THR A N 18
ATOM 26005 C CA . THR A 1 15 ? 16.489 -4.797 -2.466 1.00 0.00 15 THR A CA 18
ATOM 26006 C C . THR A 1 15 ? 15.940 -4.911 -1.048 1.00 0.00 15 THR A C 18
ATOM 26007 O O . THR A 1 15 ? 14.940 -5.590 -0.813 1.00 0.00 15 THR A O 18
ATOM 26018 N N . SER A 1 16 ? 16.598 -4.241 -0.108 1.00 0.00 16 SER A N 18
ATOM 26019 C CA . SER A 1 16 ? 16.176 -4.270 1.288 1.00 0.00 16 SER A CA 18
ATOM 26020 C C . SER A 1 16 ? 15.257 -3.093 1.602 1.00 0.00 16 SER A C 18
ATOM 26021 O O . SER A 1 16 ? 15.169 -2.137 0.831 1.00 0.00 16 SER A O 18
ATOM 26029 N N . ASP A 1 17 ? 14.575 -3.171 2.739 1.00 0.00 17 ASP A N 18
ATOM 26030 C CA . ASP A 1 17 ? 13.663 -2.112 3.158 1.00 0.00 17 ASP A CA 18
ATOM 26031 C C . ASP A 1 17 ? 12.775 -1.671 1.999 1.00 0.00 17 ASP A C 18
ATOM 26032 O O . ASP A 1 17 ? 12.521 -0.481 1.814 1.00 0.00 17 ASP A O 18
ATOM 26041 N N . THR A 1 18 ? 12.304 -2.640 1.219 1.00 0.00 18 THR A N 18
ATOM 26042 C CA . THR A 1 18 ? 11.446 -2.352 0.077 1.00 0.00 18 THR A CA 18
ATOM 26043 C C . THR A 1 18 ? 9.987 -2.231 0.502 1.00 0.00 18 THR A C 18
ATOM 26044 O O . THR A 1 18 ? 9.341 -3.228 0.822 1.00 0.00 18 THR A O 18
ATOM 26055 N N . GLN A 1 19 ? 9.475 -1.005 0.501 1.00 0.00 19 GLN A N 18
ATOM 26056 C CA . GLN A 1 19 ? 8.091 -0.756 0.887 1.00 0.00 19 GLN A CA 18
ATOM 26057 C C . GLN A 1 19 ? 7.146 -0.997 -0.286 1.00 0.00 19 GLN A C 18
ATOM 26058 O O . GLN A 1 19 ? 7.325 -0.433 -1.365 1.00 0.00 19 GLN A O 18
ATOM 26072 N N . TRP A 1 20 ? 6.143 -1.839 -0.067 1.00 0.00 20 TRP A N 18
ATOM 26073 C CA . TRP A 1 20 ? 5.170 -2.155 -1.107 1.00 0.00 20 TRP A CA 18
ATOM 26074 C C . TRP A 1 20 ? 3.990 -1.191 -1.060 1.00 0.00 20 TRP A C 18
ATOM 26075 O O . TRP A 1 20 ? 3.165 -1.248 -0.150 1.00 0.00 20 TRP A O 18
ATOM 26096 N N . GLY A 1 21 ? 3.917 -0.304 -2.048 1.00 0.00 21 GLY A N 18
ATOM 26097 C CA . GLY A 1 21 ? 2.833 0.661 -2.100 1.00 0.00 21 GLY A CA 18
ATOM 26098 C C . GLY A 1 21 ? 1.699 0.210 -2.998 1.00 0.00 21 GLY A C 18
ATOM 26099 O O . GLY A 1 21 ? 1.885 -0.645 -3.864 1.00 0.00 21 GLY A O 18
ATOM 26103 N N . TRP A 1 22 ? 0.519 0.784 -2.791 1.00 0.00 22 TRP A N 18
ATOM 26104 C CA . TRP A 1 22 ? -0.651 0.435 -3.589 1.00 0.00 22 TRP A CA 18
ATOM 26105 C C . TRP A 1 22 ? -1.070 1.598 -4.481 1.00 0.00 22 TRP A C 18
ATOM 26106 O O . TRP A 1 22 ? -1.008 2.758 -4.073 1.00 0.00 22 TRP A O 18
ATOM 26127 N N . PHE A 1 23 ? -1.495 1.281 -5.699 1.00 0.00 23 PHE A N 18
ATOM 26128 C CA . PHE A 1 23 ? -1.924 2.301 -6.649 1.00 0.00 23 PHE A CA 18
ATOM 26129 C C . PHE A 1 23 ? -3.283 1.951 -7.246 1.00 0.00 23 PHE A C 18
ATOM 26130 O O . PHE A 1 23 ? -3.778 0.836 -7.082 1.00 0.00 23 PHE A O 18
ATOM 26147 N N . TYR A 1 24 ? -3.883 2.913 -7.940 1.00 0.00 24 TYR A N 18
ATOM 26148 C CA . TYR A 1 24 ? -5.186 2.709 -8.560 1.00 0.00 24 TYR A CA 18
ATOM 26149 C C . TYR A 1 24 ? -5.383 3.656 -9.740 1.00 0.00 24 TYR A C 18
ATOM 26150 O O . TYR A 1 24 ? -5.228 4.871 -9.609 1.00 0.00 24 TYR A O 18
ATOM 26168 N N . LEU A 1 25 ? -5.725 3.091 -10.893 1.00 0.00 25 LEU A N 18
ATOM 26169 C CA . LEU A 1 25 ? -5.944 3.884 -12.098 1.00 0.00 25 LEU A CA 18
ATOM 26170 C C . LEU A 1 25 ? -7.251 4.664 -12.006 1.00 0.00 25 LEU A C 18
ATOM 26171 O O . LEU A 1 25 ? -8.284 4.121 -11.617 1.00 0.00 25 LEU A O 18
ATOM 26187 N N . ALA A 1 26 ? -7.198 5.942 -12.367 1.00 0.00 26 ALA A N 18
ATOM 26188 C CA . ALA A 1 26 ? -8.378 6.797 -12.330 1.00 0.00 26 ALA A CA 18
ATOM 26189 C C . ALA A 1 26 ? -8.892 7.084 -13.736 1.00 0.00 26 ALA A C 18
ATOM 26190 O O . ALA A 1 26 ? -8.316 6.628 -14.723 1.00 0.00 26 ALA A O 18
ATOM 26197 N N . GLU A 1 27 ? -9.981 7.843 -13.820 1.00 0.00 27 GLU A N 18
ATOM 26198 C CA . GLU A 1 27 ? -10.573 8.189 -15.106 1.00 0.00 27 GLU A CA 18
ATOM 26199 C C . GLU A 1 27 ? -9.622 9.056 -15.927 1.00 0.00 27 GLU A C 18
ATOM 26200 O O . GLU A 1 27 ? -9.754 9.156 -17.148 1.00 0.00 27 GLU A O 18
ATOM 26212 N N . CYS A 1 28 ? -8.665 9.680 -15.249 1.00 0.00 28 CYS A N 18
ATOM 26213 C CA . CYS A 1 28 ? -7.693 10.539 -15.914 1.00 0.00 28 CYS A CA 18
ATOM 26214 C C . CYS A 1 28 ? -6.491 9.731 -16.393 1.00 0.00 28 CYS A C 18
ATOM 26215 O O . CYS A 1 28 ? -5.393 10.264 -16.547 1.00 0.00 28 CYS A O 18
ATOM 26223 N N . GLY A 1 29 ? -6.707 8.440 -16.625 1.00 0.00 29 GLY A N 18
ATOM 26224 C CA . GLY A 1 29 ? -5.632 7.578 -17.082 1.00 0.00 29 GLY A CA 18
ATOM 26225 C C . GLY A 1 29 ? -4.352 7.781 -16.296 1.00 0.00 29 GLY A C 18
ATOM 26226 O O . GLY A 1 29 ? -3.255 7.683 -16.845 1.00 0.00 29 GLY A O 18
ATOM 26230 N N . LYS A 1 30 ? -4.492 8.067 -15.005 1.00 0.00 30 LYS A N 18
ATOM 26231 C CA . LYS A 1 30 ? -3.338 8.285 -14.141 1.00 0.00 30 LYS A CA 18
ATOM 26232 C C . LYS A 1 30 ? -3.461 7.473 -12.855 1.00 0.00 30 LYS A C 18
ATOM 26233 O O . LYS A 1 30 ? -4.389 7.671 -12.071 1.00 0.00 30 LYS A O 18
ATOM 26252 N N . TRP A 1 31 ? -2.518 6.562 -12.645 1.00 0.00 31 TRP A N 18
ATOM 26253 C CA . TRP A 1 31 ? -2.520 5.721 -11.453 1.00 0.00 31 TRP A CA 18
ATOM 26254 C C . TRP A 1 31 ? -2.073 6.512 -10.228 1.00 0.00 31 TRP A C 18
ATOM 26255 O O . TRP A 1 31 ? -0.891 6.825 -10.077 1.00 0.00 31 TRP A O 18
ATOM 26276 N N . HIS A 1 32 ? -3.023 6.831 -9.355 1.00 0.00 32 HIS A N 18
ATOM 26277 C CA . HIS A 1 32 ? -2.725 7.585 -8.143 1.00 0.00 32 HIS A CA 18
ATOM 26278 C C . HIS A 1 32 ? -2.418 6.646 -6.980 1.00 0.00 32 HIS A C 18
ATOM 26279 O O . HIS A 1 32 ? -3.279 5.882 -6.544 1.00 0.00 32 HIS A O 18
ATOM 26293 N N . MET A 1 33 ? -1.186 6.708 -6.485 1.00 0.00 33 MET A N 18
ATOM 26294 C CA . MET A 1 33 ? -0.767 5.863 -5.373 1.00 0.00 33 MET A CA 18
ATOM 26295 C C . MET A 1 33 ? -1.642 6.103 -4.147 1.00 0.00 33 MET A C 18
ATOM 26296 O O . MET A 1 33 ? -1.652 7.199 -3.584 1.00 0.00 33 MET A O 18
ATOM 26310 N N . PHE A 1 34 ? -2.376 5.074 -3.738 1.00 0.00 34 PHE A N 18
ATOM 26311 C CA . PHE A 1 34 ? -3.255 5.175 -2.579 1.00 0.00 34 PHE A CA 18
ATOM 26312 C C . PHE A 1 34 ? -2.649 6.084 -1.514 1.00 0.00 34 PHE A C 18
ATOM 26313 O O . PHE A 1 34 ? -1.434 6.109 -1.323 1.00 0.00 34 PHE A O 18
ATOM 26330 N N . GLN A 1 35 ? -3.506 6.831 -0.825 1.00 0.00 35 GLN A N 18
ATOM 26331 C CA . GLN A 1 35 ? -3.056 7.743 0.220 1.00 0.00 35 GLN A CA 18
ATOM 26332 C C . GLN A 1 35 ? -4.240 8.310 0.996 1.00 0.00 35 GLN A C 18
ATOM 26333 O O . GLN A 1 35 ? -5.366 8.372 0.500 1.00 0.00 35 GLN A O 18
ATOM 26347 N N . PRO A 1 36 ? -3.984 8.732 2.242 1.00 0.00 36 PRO A N 18
ATOM 26348 C CA . PRO A 1 36 ? -5.017 9.302 3.113 1.00 0.00 36 PRO A CA 18
ATOM 26349 C C . PRO A 1 36 ? -5.483 10.674 2.639 1.00 0.00 36 PRO A C 18
ATOM 26350 O O . PRO A 1 36 ? -4.739 11.652 2.711 1.00 0.00 36 PRO A O 18
ATOM 26361 N N . ASP A 1 37 ? -6.718 10.738 2.155 1.00 0.00 37 ASP A N 18
ATOM 26362 C CA . ASP A 1 37 ? -7.285 11.992 1.670 1.00 0.00 37 ASP A CA 18
ATOM 26363 C C . ASP A 1 37 ? -7.636 12.915 2.832 1.00 0.00 37 ASP A C 18
ATOM 26364 O O . ASP A 1 37 ? -7.479 12.551 3.998 1.00 0.00 37 ASP A O 18
ATOM 26373 N N . THR A 1 38 ? -8.110 14.114 2.507 1.00 0.00 38 THR A N 18
ATOM 26374 C CA . THR A 1 38 ? -8.480 15.091 3.523 1.00 0.00 38 THR A CA 18
ATOM 26375 C C . THR A 1 38 ? -9.141 14.416 4.719 1.00 0.00 38 THR A C 18
ATOM 26376 O O . THR A 1 38 ? -9.671 13.311 4.606 1.00 0.00 38 THR A O 18
ATOM 26387 N N . ASN A 1 39 ? -9.106 15.087 5.866 1.00 0.00 39 ASN A N 18
ATOM 26388 C CA . ASN A 1 39 ? -9.703 14.552 7.084 1.00 0.00 39 ASN A CA 18
ATOM 26389 C C . ASN A 1 39 ? -11.137 14.095 6.833 1.00 0.00 39 ASN A C 18
ATOM 26390 O O . ASN A 1 39 ? -11.553 13.035 7.300 1.00 0.00 39 ASN A O 18
ATOM 26401 N N . SER A 1 40 ? -11.888 14.904 6.091 1.00 0.00 40 SER A N 18
ATOM 26402 C CA . SER A 1 40 ? -13.276 14.585 5.780 1.00 0.00 40 SER A CA 18
ATOM 26403 C C . SER A 1 40 ? -13.364 13.345 4.896 1.00 0.00 40 SER A C 18
ATOM 26404 O O . SER A 1 40 ? -14.242 12.502 5.078 1.00 0.00 40 SER A O 18
ATOM 26412 N N . GLN A 1 41 ? -12.448 13.242 3.939 1.00 0.00 41 GLN A N 18
ATOM 26413 C CA . GLN A 1 41 ? -12.422 12.105 3.026 1.00 0.00 41 GLN A CA 18
ATOM 26414 C C . GLN A 1 41 ? -11.315 11.127 3.405 1.00 0.00 41 GLN A C 18
ATOM 26415 O O . GLN A 1 41 ? -10.708 10.495 2.540 1.00 0.00 41 GLN A O 18
ATOM 26429 N N . CYS A 1 42 ? -11.057 11.008 4.703 1.00 0.00 42 CYS A N 18
ATOM 26430 C CA . CYS A 1 42 ? -10.021 10.108 5.197 1.00 0.00 42 CYS A CA 18
ATOM 26431 C C . CYS A 1 42 ? -10.626 8.789 5.668 1.00 0.00 42 CYS A C 18
ATOM 26432 O O . CYS A 1 42 ? -11.097 8.680 6.800 1.00 0.00 42 CYS A O 18
ATOM 26440 N N . SER A 1 43 ? -10.611 7.791 4.791 1.00 0.00 43 SER A N 18
ATOM 26441 C CA . SER A 1 43 ? -11.164 6.481 5.115 1.00 0.00 43 SER A CA 18
ATOM 26442 C C . SER A 1 43 ? -10.056 5.438 5.230 1.00 0.00 43 SER A C 18
ATOM 26443 O O . SER A 1 43 ? -9.786 4.920 6.314 1.00 0.00 43 SER A O 18
ATOM 26451 N N . VAL A 1 44 ? -9.418 5.134 4.105 1.00 0.00 44 VAL A N 18
ATOM 26452 C CA . VAL A 1 44 ? -8.339 4.154 4.078 1.00 0.00 44 VAL A CA 18
ATOM 26453 C C . VAL A 1 44 ? -7.126 4.692 3.327 1.00 0.00 44 VAL A C 18
ATOM 26454 O O . VAL A 1 44 ? -7.251 5.569 2.473 1.00 0.00 44 VAL A O 18
ATOM 26467 N N . SER A 1 45 ? -5.952 4.160 3.651 1.00 0.00 45 SER A N 18
ATOM 26468 C CA . SER A 1 45 ? -4.715 4.589 3.009 1.00 0.00 45 SER A CA 18
ATOM 26469 C C . SER A 1 45 ? -3.993 3.404 2.376 1.00 0.00 45 SER A C 18
ATOM 26470 O O . SER A 1 45 ? -4.223 2.252 2.745 1.00 0.00 45 SER A O 18
ATOM 26478 N N . SER A 1 46 ? -3.117 3.695 1.419 1.00 0.00 46 SER A N 18
ATOM 26479 C CA . SER A 1 46 ? -2.363 2.655 0.730 1.00 0.00 46 SER A CA 18
ATOM 26480 C C . SER A 1 46 ? -2.032 1.506 1.678 1.00 0.00 46 SER A C 18
ATOM 26481 O O . SER A 1 46 ? -1.998 0.344 1.273 1.00 0.00 46 SER A O 18
ATOM 26489 N N . GLU A 1 47 ? -1.789 1.841 2.941 1.00 0.00 47 GLU A N 18
ATOM 26490 C CA . GLU A 1 47 ? -1.459 0.837 3.947 1.00 0.00 47 GLU A CA 18
ATOM 26491 C C . GLU A 1 47 ? -2.631 -0.116 4.168 1.00 0.00 47 GLU A C 18
ATOM 26492 O O . GLU A 1 47 ? -2.522 -1.317 3.923 1.00 0.00 47 GLU A O 18
ATOM 26504 N N . ASP A 1 48 ? -3.749 0.430 4.634 1.00 0.00 48 ASP A N 18
ATOM 26505 C CA . ASP A 1 48 ? -4.941 -0.371 4.889 1.00 0.00 48 ASP A CA 18
ATOM 26506 C C . ASP A 1 48 ? -5.167 -1.382 3.769 1.00 0.00 48 ASP A C 18
ATOM 26507 O O . ASP A 1 48 ? -5.250 -2.586 4.014 1.00 0.00 48 ASP A O 18
ATOM 26516 N N . ILE A 1 49 ? -5.265 -0.884 2.541 1.00 0.00 49 ILE A N 18
ATOM 26517 C CA . ILE A 1 49 ? -5.481 -1.744 1.384 1.00 0.00 49 ILE A CA 18
ATOM 26518 C C . ILE A 1 49 ? -4.490 -2.903 1.368 1.00 0.00 49 ILE A C 18
ATOM 26519 O O . ILE A 1 49 ? -4.848 -4.034 1.039 1.00 0.00 49 ILE A O 18
ATOM 26535 N N . GLU A 1 50 ? -3.243 -2.614 1.727 1.00 0.00 50 GLU A N 18
ATOM 26536 C CA . GLU A 1 50 ? -2.201 -3.633 1.755 1.00 0.00 50 GLU A CA 18
ATOM 26537 C C . GLU A 1 50 ? -2.424 -4.608 2.907 1.00 0.00 50 GLU A C 18
ATOM 26538 O O . GLU A 1 50 ? -2.552 -5.815 2.698 1.00 0.00 50 GLU A O 18
ATOM 26550 N N . LYS A 1 51 ? -2.469 -4.077 4.124 1.00 0.00 51 LYS A N 18
ATOM 26551 C CA . LYS A 1 51 ? -2.677 -4.899 5.310 1.00 0.00 51 LYS A CA 18
ATOM 26552 C C . LYS A 1 51 ? -3.923 -5.767 5.159 1.00 0.00 51 LYS A C 18
ATOM 26553 O O . LYS A 1 51 ? -3.999 -6.861 5.717 1.00 0.00 51 LYS A O 18
ATOM 26572 N N . SER A 1 52 ? -4.895 -5.272 4.400 1.00 0.00 52 SER A N 18
ATOM 26573 C CA . SER A 1 52 ? -6.138 -6.001 4.178 1.00 0.00 52 SER A CA 18
ATOM 26574 C C . SER A 1 52 ? -5.916 -7.175 3.229 1.00 0.00 52 SER A C 18
ATOM 26575 O O . SER A 1 52 ? -6.312 -8.305 3.517 1.00 0.00 52 SER A O 18
ATOM 26583 N N . PHE A 1 53 ? -5.280 -6.899 2.095 1.00 0.00 53 PHE A N 18
ATOM 26584 C CA . PHE A 1 53 ? -5.006 -7.931 1.102 1.00 0.00 53 PHE A CA 18
ATOM 26585 C C . PHE A 1 53 ? -4.092 -9.009 1.676 1.00 0.00 53 PHE A C 18
ATOM 26586 O O . PHE A 1 53 ? -4.087 -10.149 1.209 1.00 0.00 53 PHE A O 18
ATOM 26603 N N . LYS A 1 54 ? -3.318 -8.641 2.691 1.00 0.00 54 LYS A N 18
ATOM 26604 C CA . LYS A 1 54 ? -2.399 -9.575 3.332 1.00 0.00 54 LYS A CA 18
ATOM 26605 C C . LYS A 1 54 ? -3.133 -10.832 3.789 1.00 0.00 54 LYS A C 18
ATOM 26606 O O . LYS A 1 54 ? -2.772 -11.947 3.411 1.00 0.00 54 LYS A O 18
ATOM 26625 N N . THR A 1 55 ? -4.165 -10.645 4.605 1.00 0.00 55 THR A N 18
ATOM 26626 C CA . THR A 1 55 ? -4.949 -11.764 5.114 1.00 0.00 55 THR A CA 18
ATOM 26627 C C . THR A 1 55 ? -5.827 -12.362 4.021 1.00 0.00 55 THR A C 18
ATOM 26628 O O . THR A 1 55 ? -5.999 -13.578 3.947 1.00 0.00 55 THR A O 18
ATOM 26639 N N . ASN A 1 56 ? -6.380 -11.500 3.174 1.00 0.00 56 ASN A N 18
ATOM 26640 C CA . ASN A 1 56 ? -7.241 -11.945 2.084 1.00 0.00 56 ASN A CA 18
ATOM 26641 C C . ASN A 1 56 ? -6.758 -11.388 0.748 1.00 0.00 56 ASN A C 18
ATOM 26642 O O . ASN A 1 56 ? -7.181 -10.321 0.303 1.00 0.00 56 ASN A O 18
ATOM 26653 N N . PRO A 1 57 ? -5.852 -12.127 0.092 1.00 0.00 57 PRO A N 18
ATOM 26654 C CA . PRO A 1 57 ? -5.293 -11.728 -1.203 1.00 0.00 57 PRO A CA 18
ATOM 26655 C C . PRO A 1 57 ? -6.319 -11.811 -2.328 1.00 0.00 57 PRO A C 18
ATOM 26656 O O . PRO A 1 57 ? -6.102 -11.282 -3.419 1.00 0.00 57 PRO A O 18
ATOM 26667 N N . CYS A 1 58 ? -7.436 -12.476 -2.055 1.00 0.00 58 CYS A N 18
ATOM 26668 C CA . CYS A 1 58 ? -8.496 -12.627 -3.045 1.00 0.00 58 CYS A CA 18
ATOM 26669 C C . CYS A 1 58 ? -9.849 -12.243 -2.456 1.00 0.00 58 CYS A C 18
ATOM 26670 O O . CYS A 1 58 ? -10.882 -12.793 -2.837 1.00 0.00 58 CYS A O 18
ATOM 26678 N N . GLY A 1 59 ? -9.836 -11.297 -1.522 1.00 0.00 59 GLY A N 18
ATOM 26679 C CA . GLY A 1 59 ? -11.067 -10.856 -0.894 1.00 0.00 59 GLY A CA 18
ATOM 26680 C C . GLY A 1 59 ? -11.479 -9.466 -1.336 1.00 0.00 59 GLY A C 18
ATOM 26681 O O . GLY A 1 59 ? -11.294 -9.095 -2.495 1.00 0.00 59 GLY A O 18
ATOM 26685 N N . SER A 1 60 ? -12.041 -8.695 -0.410 1.00 0.00 60 SER A N 18
ATOM 26686 C CA . SER A 1 60 ? -12.485 -7.339 -0.712 1.00 0.00 60 SER A CA 18
ATOM 26687 C C . SER A 1 60 ? -12.467 -6.470 0.542 1.00 0.00 60 SER A C 18
ATOM 26688 O O . SER A 1 60 ? -12.361 -6.976 1.660 1.00 0.00 60 SER A O 18
ATOM 26696 N N . ILE A 1 61 ? -12.571 -5.160 0.347 1.00 0.00 61 ILE A N 18
ATOM 26697 C CA . ILE A 1 61 ? -12.568 -4.220 1.461 1.00 0.00 61 ILE A CA 18
ATOM 26698 C C . ILE A 1 61 ? -13.584 -3.104 1.242 1.00 0.00 61 ILE A C 18
ATOM 26699 O O . ILE A 1 61 ? -13.435 -2.283 0.338 1.00 0.00 61 ILE A O 18
ATOM 26715 N N . SER A 1 62 ? -14.618 -3.081 2.078 1.00 0.00 62 SER A N 18
ATOM 26716 C CA . SER A 1 62 ? -15.661 -2.067 1.974 1.00 0.00 62 SER A CA 18
ATOM 26717 C C . SER A 1 62 ? -15.438 -0.952 2.992 1.00 0.00 62 SER A C 18
ATOM 26718 O O . SER A 1 62 ? -15.193 -1.211 4.170 1.00 0.00 62 SER A O 18
ATOM 26726 N N . PHE A 1 63 ? -15.524 0.290 2.527 1.00 0.00 63 PHE A N 18
ATOM 26727 C CA . PHE A 1 63 ? -15.330 1.446 3.395 1.00 0.00 63 PHE A CA 18
ATOM 26728 C C . PHE A 1 63 ? -16.096 2.656 2.868 1.00 0.00 63 PHE A C 18
ATOM 26729 O O . PHE A 1 63 ? -16.683 2.612 1.787 1.00 0.00 63 PHE A O 18
ATOM 26746 N N . THR A 1 64 ? -16.087 3.737 3.642 1.00 0.00 64 THR A N 18
ATOM 26747 C CA . THR A 1 64 ? -16.781 4.959 3.256 1.00 0.00 64 THR A CA 18
ATOM 26748 C C . THR A 1 64 ? -16.036 6.194 3.748 1.00 0.00 64 THR A C 18
ATOM 26749 O O . THR A 1 64 ? -15.573 6.240 4.888 1.00 0.00 64 THR A O 18
ATOM 26760 N N . THR A 1 65 ? -15.923 7.196 2.881 1.00 0.00 65 THR A N 18
ATOM 26761 C CA . THR A 1 65 ? -15.233 8.432 3.227 1.00 0.00 65 THR A CA 18
ATOM 26762 C C . THR A 1 65 ? -16.124 9.344 4.062 1.00 0.00 65 THR A C 18
ATOM 26763 O O . THR A 1 65 ? -15.944 9.466 5.273 1.00 0.00 65 THR A O 18
ATOM 26774 N N . SER A 1 66 ? -17.088 9.984 3.406 1.00 0.00 66 SER A N 18
ATOM 26775 C CA . SER A 1 66 ? -18.006 10.888 4.088 1.00 0.00 66 SER A CA 18
ATOM 26776 C C . SER A 1 66 ? -19.453 10.451 3.880 1.00 0.00 66 SER A C 18
ATOM 26777 O O . SER A 1 66 ? -20.133 10.042 4.821 1.00 0.00 66 SER A O 18
ATOM 26785 N N . LYS A 1 67 ? -19.919 10.542 2.639 1.00 0.00 67 LYS A N 18
ATOM 26786 C CA . LYS A 1 67 ? -21.284 10.156 2.303 1.00 0.00 67 LYS A CA 18
ATOM 26787 C C . LYS A 1 67 ? -21.298 9.143 1.162 1.00 0.00 67 LYS A C 18
ATOM 26788 O O . LYS A 1 67 ? -22.337 8.560 0.850 1.00 0.00 67 LYS A O 18
ATOM 26807 N N . PHE A 1 68 ? -20.140 8.937 0.545 1.00 0.00 68 PHE A N 18
ATOM 26808 C CA . PHE A 1 68 ? -20.019 7.994 -0.561 1.00 0.00 68 PHE A CA 18
ATOM 26809 C C . PHE A 1 68 ? -19.347 6.703 -0.103 1.00 0.00 68 PHE A C 18
ATOM 26810 O O . PHE A 1 68 ? -18.648 6.680 0.910 1.00 0.00 68 PHE A O 18
ATOM 26827 N N . SER A 1 69 ? -19.564 5.631 -0.858 1.00 0.00 69 SER A N 18
ATOM 26828 C CA . SER A 1 69 ? -18.983 4.334 -0.529 1.00 0.00 69 SER A CA 18
ATOM 26829 C C . SER A 1 69 ? -18.072 3.846 -1.651 1.00 0.00 69 SER A C 18
ATOM 26830 O O . SER A 1 69 ? -18.208 4.264 -2.802 1.00 0.00 69 SER A O 18
ATOM 26838 N N . TYR A 1 70 ? -17.144 2.960 -1.309 1.00 0.00 70 TYR A N 18
ATOM 26839 C CA . TYR A 1 70 ? -16.209 2.416 -2.286 1.00 0.00 70 TYR A CA 18
ATOM 26840 C C . TYR A 1 70 ? -15.775 1.005 -1.898 1.00 0.00 70 TYR A C 18
ATOM 26841 O O . TYR A 1 70 ? -15.467 0.734 -0.738 1.00 0.00 70 TYR A O 18
ATOM 26859 N N . LYS A 1 71 ? -15.754 0.109 -2.880 1.00 0.00 71 LYS A N 18
ATOM 26860 C CA . LYS A 1 71 ? -15.357 -1.274 -2.645 1.00 0.00 71 LYS A CA 18
ATOM 26861 C C . LYS A 1 71 ? -14.134 -1.638 -3.481 1.00 0.00 71 LYS A C 18
ATOM 26862 O O . LYS A 1 71 ? -14.060 -1.307 -4.665 1.00 0.00 71 LYS A O 18
ATOM 26881 N N . ILE A 1 72 ? -13.180 -2.322 -2.859 1.00 0.00 72 ILE A N 18
ATOM 26882 C CA . ILE A 1 72 ? -11.962 -2.733 -3.548 1.00 0.00 72 ILE A CA 18
ATOM 26883 C C . ILE A 1 72 ? -11.773 -4.244 -3.475 1.00 0.00 72 ILE A C 18
ATOM 26884 O O . ILE A 1 72 ? -11.259 -4.768 -2.486 1.00 0.00 72 ILE A O 18
ATOM 26900 N N . ASP A 1 73 ? -12.189 -4.939 -4.527 1.00 0.00 73 ASP A N 18
ATOM 26901 C CA . ASP A 1 73 ? -12.063 -6.390 -4.584 1.00 0.00 73 ASP A CA 18
ATOM 26902 C C . ASP A 1 73 ? -10.678 -6.796 -5.078 1.00 0.00 73 ASP A C 18
ATOM 26903 O O . ASP A 1 73 ? -10.299 -6.498 -6.211 1.00 0.00 73 ASP A O 18
ATOM 26912 N N . PHE A 1 74 ? -9.925 -7.477 -4.220 1.00 0.00 74 PHE A N 18
ATOM 26913 C CA . PHE A 1 74 ? -8.581 -7.922 -4.568 1.00 0.00 74 PHE A CA 18
ATOM 26914 C C . PHE A 1 74 ? -8.632 -9.091 -5.548 1.00 0.00 74 PHE A C 18
ATOM 26915 O O . PHE A 1 74 ? -7.876 -9.136 -6.518 1.00 0.00 74 PHE A O 18
ATOM 26932 N N . ALA A 1 75 ? -9.528 -10.037 -5.286 1.00 0.00 75 ALA A N 18
ATOM 26933 C CA . ALA A 1 75 ? -9.680 -11.205 -6.144 1.00 0.00 75 ALA A CA 18
ATOM 26934 C C . ALA A 1 75 ? -9.782 -10.800 -7.610 1.00 0.00 75 ALA A C 18
ATOM 26935 O O . ALA A 1 75 ? -9.180 -11.428 -8.480 1.00 0.00 75 ALA A O 18
ATOM 26942 N N . GLU A 1 76 ? -10.549 -9.747 -7.876 1.00 0.00 76 GLU A N 18
ATOM 26943 C CA . GLU A 1 76 ? -10.730 -9.260 -9.239 1.00 0.00 76 GLU A CA 18
ATOM 26944 C C . GLU A 1 76 ? -9.631 -8.271 -9.614 1.00 0.00 76 GLU A C 18
ATOM 26945 O O . GLU A 1 76 ? -9.548 -7.823 -10.757 1.00 0.00 76 GLU A O 18
ATOM 26957 N N . MET A 1 77 ? -8.789 -7.935 -8.642 1.00 0.00 77 MET A N 18
ATOM 26958 C CA . MET A 1 77 ? -7.694 -6.999 -8.871 1.00 0.00 77 MET A CA 18
ATOM 26959 C C . MET A 1 77 ? -8.211 -5.689 -9.455 1.00 0.00 77 MET A C 18
ATOM 26960 O O . MET A 1 77 ? -7.641 -5.153 -10.405 1.00 0.00 77 MET A O 18
ATOM 26974 N N . LYS A 1 78 ? -9.295 -5.177 -8.881 1.00 0.00 78 LYS A N 18
ATOM 26975 C CA . LYS A 1 78 ? -9.889 -3.929 -9.343 1.00 0.00 78 LYS A CA 18
ATOM 26976 C C . LYS A 1 78 ? -10.776 -3.316 -8.264 1.00 0.00 78 LYS A C 18
ATOM 26977 O O . LYS A 1 78 ? -11.230 -4.009 -7.354 1.00 0.00 78 LYS A O 18
ATOM 26996 N N . GLN A 1 79 ? -11.020 -2.014 -8.374 1.00 0.00 79 GLN A N 18
ATOM 26997 C CA . GLN A 1 79 ? -11.854 -1.310 -7.407 1.00 0.00 79 GLN A CA 18
ATOM 26998 C C . GLN A 1 79 ? -13.280 -1.157 -7.927 1.00 0.00 79 GLN A C 18
ATOM 26999 O O . GLN A 1 79 ? -13.501 -0.609 -9.006 1.00 0.00 79 GLN A O 18
ATOM 27013 N N . MET A 1 80 ? -14.242 -1.646 -7.153 1.00 0.00 80 MET A N 18
ATOM 27014 C CA . MET A 1 80 ? -15.647 -1.562 -7.535 1.00 0.00 80 MET A CA 18
ATOM 27015 C C . MET A 1 80 ? -16.318 -0.358 -6.883 1.00 0.00 80 MET A C 18
ATOM 27016 O O . MET A 1 80 ? -16.390 -0.264 -5.659 1.00 0.00 80 MET A O 18
ATOM 27030 N N . ASN A 1 81 ? -16.807 0.561 -7.710 1.00 0.00 81 ASN A N 18
ATOM 27031 C CA . ASN A 1 81 ? -17.471 1.761 -7.212 1.00 0.00 81 ASN A CA 18
ATOM 27032 C C . ASN A 1 81 ? -18.914 1.461 -6.821 1.00 0.00 81 ASN A C 18
ATOM 27033 O O . ASN A 1 81 ? -19.585 0.647 -7.458 1.00 0.00 81 ASN A O 18
ATOM 27044 N N . LEU A 1 82 ? -19.387 2.124 -5.772 1.00 0.00 82 LEU A N 18
ATOM 27045 C CA . LEU A 1 82 ? -20.752 1.929 -5.296 1.00 0.00 82 LEU A CA 18
ATOM 27046 C C . LEU A 1 82 ? -21.587 3.188 -5.507 1.00 0.00 82 LEU A C 18
ATOM 27047 O O . LEU A 1 82 ? -22.797 3.115 -5.727 1.00 0.00 82 LEU A O 18
ATOM 27063 N N . THR A 1 83 ? -20.933 4.344 -5.439 1.00 0.00 83 THR A N 18
ATOM 27064 C CA . THR A 1 83 ? -21.614 5.619 -5.624 1.00 0.00 83 THR A CA 18
ATOM 27065 C C . THR A 1 83 ? -22.090 5.785 -7.062 1.00 0.00 83 THR A C 18
ATOM 27066 O O . THR A 1 83 ? -23.265 6.057 -7.312 1.00 0.00 83 THR A O 18
ATOM 27077 N N . THR A 1 84 ? -21.171 5.620 -8.008 1.00 0.00 84 THR A N 18
ATOM 27078 C CA . THR A 1 84 ? -21.496 5.752 -9.422 1.00 0.00 84 THR A CA 18
ATOM 27079 C C . THR A 1 84 ? -21.500 4.394 -10.115 1.00 0.00 84 THR A C 18
ATOM 27080 O O . THR A 1 84 ? -22.160 4.209 -11.136 1.00 0.00 84 THR A O 18
ATOM 27091 N N . GLY A 1 85 ? -20.758 3.445 -9.551 1.00 0.00 85 GLY A N 18
ATOM 27092 C CA . GLY A 1 85 ? -20.691 2.116 -10.129 1.00 0.00 85 GLY A CA 18
ATOM 27093 C C . GLY A 1 85 ? -19.682 2.023 -11.256 1.00 0.00 85 GLY A C 18
ATOM 27094 O O . GLY A 1 85 ? -19.852 1.238 -12.189 1.00 0.00 85 GLY A O 18
ATOM 27098 N N . LYS A 1 86 ? -18.629 2.829 -11.173 1.00 0.00 86 LYS A N 18
ATOM 27099 C CA . LYS A 1 86 ? -17.588 2.837 -12.194 1.00 0.00 86 LYS A CA 18
ATOM 27100 C C . LYS A 1 86 ? -16.668 1.630 -12.041 1.00 0.00 86 LYS A C 18
ATOM 27101 O O . LYS A 1 86 ? -16.785 0.867 -11.084 1.00 0.00 86 LYS A O 18
ATOM 27120 N N . GLN A 1 87 ? -15.752 1.466 -12.991 1.00 0.00 87 GLN A N 18
ATOM 27121 C CA . GLN A 1 87 ? -14.811 0.353 -12.960 1.00 0.00 87 GLN A CA 18
ATOM 27122 C C . GLN A 1 87 ? -13.399 0.824 -13.288 1.00 0.00 87 GLN A C 18
ATOM 27123 O O . GLN A 1 87 ? -13.150 1.374 -14.361 1.00 0.00 87 GLN A O 18
ATOM 27137 N N . ARG A 1 88 ? -12.476 0.606 -12.356 1.00 0.00 88 ARG A N 18
ATOM 27138 C CA . ARG A 1 88 ? -11.088 1.010 -12.546 1.00 0.00 88 ARG A CA 18
ATOM 27139 C C . ARG A 1 88 ? -10.145 -0.173 -12.346 1.00 0.00 88 ARG A C 18
ATOM 27140 O O . ARG A 1 88 ? -10.585 -1.294 -12.090 1.00 0.00 88 ARG A O 18
ATOM 27161 N N . LEU A 1 89 ? -8.848 0.085 -12.466 1.00 0.00 89 LEU A N 18
ATOM 27162 C CA . LEU A 1 89 ? -7.842 -0.958 -12.300 1.00 0.00 89 LEU A CA 18
ATOM 27163 C C . LEU A 1 89 ? -6.884 -0.614 -11.164 1.00 0.00 89 LEU A C 18
ATOM 27164 O O . LEU A 1 89 ? -6.703 0.555 -10.823 1.00 0.00 89 LEU A O 18
ATOM 27180 N N . ILE A 1 90 ? -6.271 -1.640 -10.583 1.00 0.00 90 ILE A N 18
ATOM 27181 C CA . ILE A 1 90 ? -5.329 -1.446 -9.488 1.00 0.00 90 ILE A CA 18
ATOM 27182 C C . ILE A 1 90 ? -4.038 -2.221 -9.729 1.00 0.00 90 ILE A C 18
ATOM 27183 O O . ILE A 1 90 ? -4.003 -3.158 -10.527 1.00 0.00 90 ILE A O 18
ATOM 27199 N N . LYS A 1 91 ? -2.978 -1.825 -9.033 1.00 0.00 91 LYS A N 18
ATOM 27200 C CA . LYS A 1 91 ? -1.684 -2.484 -9.168 1.00 0.00 91 LYS A CA 18
ATOM 27201 C C . LYS A 1 91 ? -0.876 -2.366 -7.879 1.00 0.00 91 LYS A C 18
ATOM 27202 O O . LYS A 1 91 ? -0.941 -1.351 -7.186 1.00 0.00 91 LYS A O 18
ATOM 27221 N N . ARG A 1 92 ? -0.115 -3.409 -7.565 1.00 0.00 92 ARG A N 18
ATOM 27222 C CA . ARG A 1 92 ? 0.705 -3.422 -6.360 1.00 0.00 92 ARG A CA 18
ATOM 27223 C C . ARG A 1 92 ? 2.189 -3.394 -6.713 1.00 0.00 92 ARG A C 18
ATOM 27224 O O . ARG A 1 92 ? 2.709 -4.324 -7.328 1.00 0.00 92 ARG A O 18
ATOM 27245 N N . ALA A 1 93 ? 2.866 -2.320 -6.318 1.00 0.00 93 ALA A N 18
ATOM 27246 C CA . ALA A 1 93 ? 4.290 -2.172 -6.591 1.00 0.00 93 ALA A CA 18
ATOM 27247 C C . ALA A 1 93 ? 4.966 -1.311 -5.528 1.00 0.00 93 ALA A C 18
ATOM 27248 O O . ALA A 1 93 ? 4.314 -0.588 -4.775 1.00 0.00 93 ALA A O 18
ATOM 27255 N N . PRO A 1 94 ? 6.303 -1.390 -5.464 1.00 0.00 94 PRO A N 18
ATOM 27256 C CA . PRO A 1 94 ? 7.096 -0.625 -4.497 1.00 0.00 94 PRO A CA 18
ATOM 27257 C C . PRO A 1 94 ? 7.101 0.868 -4.804 1.00 0.00 94 PRO A C 18
ATOM 27258 O O . PRO A 1 94 ? 6.931 1.277 -5.953 1.00 0.00 94 PRO A O 18
ATOM 27269 N N . PHE A 1 95 ? 7.297 1.680 -3.770 1.00 0.00 95 PHE A N 18
ATOM 27270 C CA . PHE A 1 95 ? 7.323 3.129 -3.930 1.00 0.00 95 PHE A CA 18
ATOM 27271 C C . PHE A 1 95 ? 8.157 3.527 -5.144 1.00 0.00 95 PHE A C 18
ATOM 27272 O O . PHE A 1 95 ? 8.862 2.701 -5.724 1.00 0.00 95 PHE A O 18
ATOM 27289 N N . SER A 1 96 ? 8.071 4.798 -5.522 1.00 0.00 96 SER A N 18
ATOM 27290 C CA . SER A 1 96 ? 8.814 5.307 -6.669 1.00 0.00 96 SER A CA 18
ATOM 27291 C C . SER A 1 96 ? 9.926 6.251 -6.222 1.00 0.00 96 SER A C 18
ATOM 27292 O O . SER A 1 96 ? 10.148 7.298 -6.830 1.00 0.00 96 SER A O 18
ATOM 27300 N N . SER A 1 97 ? 10.621 5.872 -5.154 1.00 0.00 97 SER A N 18
ATOM 27301 C CA . SER A 1 97 ? 11.708 6.686 -4.621 1.00 0.00 97 SER A CA 18
ATOM 27302 C C . SER A 1 97 ? 11.362 8.170 -4.696 1.00 0.00 97 SER A C 18
ATOM 27303 O O . SER A 1 97 ? 12.199 8.996 -5.056 1.00 0.00 97 SER A O 18
ATOM 27311 N N . GLY A 1 98 ? 10.120 8.500 -4.353 1.00 0.00 98 GLY A N 18
ATOM 27312 C CA . GLY A 1 98 ? 9.684 9.884 -4.388 1.00 0.00 98 GLY A CA 18
ATOM 27313 C C . GLY A 1 98 ? 10.745 10.839 -3.878 1.00 0.00 98 GLY A C 18
ATOM 27314 O O . GLY A 1 98 ? 11.653 10.455 -3.140 1.00 0.00 98 GLY A O 18
ATOM 27318 N N . PRO A 1 99 ? 10.638 12.115 -4.276 1.00 0.00 99 PRO A N 18
ATOM 27319 C CA . PRO A 1 99 ? 11.588 13.154 -3.866 1.00 0.00 99 PRO A CA 18
ATOM 27320 C C . PRO A 1 99 ? 11.464 13.502 -2.387 1.00 0.00 99 PRO A C 18
ATOM 27321 O O . PRO A 1 99 ? 10.434 14.009 -1.943 1.00 0.00 99 PRO A O 18
ATOM 27332 N N . SER A 1 100 ? 12.521 13.228 -1.629 1.00 0.00 100 SER A N 18
ATOM 27333 C CA . SER A 1 100 ? 12.529 13.509 -0.198 1.00 0.00 100 SER A CA 18
ATOM 27334 C C . SER A 1 100 ? 13.241 14.827 0.092 1.00 0.00 100 SER A C 18
ATOM 27335 O O . SER A 1 100 ? 12.742 15.662 0.847 1.00 0.00 100 SER A O 18
ATOM 27343 N N . SER A 1 101 ? 14.410 15.007 -0.513 1.00 0.00 101 SER A N 18
ATOM 27344 C CA . SER A 1 101 ? 15.194 16.221 -0.317 1.00 0.00 101 SER A CA 18
ATOM 27345 C C . SER A 1 101 ? 14.639 17.367 -1.158 1.00 0.00 101 SER A C 18
ATOM 27346 O O . SER A 1 101 ? 14.723 17.348 -2.385 1.00 0.00 101 SER A O 18
ATOM 27354 N N . GLY A 1 102 ? 14.072 18.365 -0.487 1.00 0.00 102 GLY A N 18
ATOM 27355 C CA . GLY A 1 102 ? 13.511 19.505 -1.187 1.00 0.00 102 GLY A CA 18
ATOM 27356 C C . GLY A 1 102 ? 13.425 20.739 -0.310 1.00 0.00 102 GLY A C 18
ATOM 27357 O O . GLY A 1 102 ? 14.148 21.712 -0.525 1.00 0.00 102 GLY A O 18
ATOM 27361 N N . GLY A 1 1 ? 34.977 4.024 -26.359 1.00 0.00 1 GLY A N 19
ATOM 27362 C CA . GLY A 1 1 ? 34.021 5.072 -26.661 1.00 0.00 1 GLY A CA 19
ATOM 27363 C C . GLY A 1 1 ? 33.528 5.784 -25.417 1.00 0.00 1 GLY A C 19
ATOM 27364 O O . GLY A 1 1 ? 34.014 6.862 -25.076 1.00 0.00 1 GLY A O 19
ATOM 27368 N N . SER A 1 2 ? 32.559 5.180 -24.737 1.00 0.00 2 SER A N 19
ATOM 27369 C CA . SER A 1 2 ? 31.995 5.765 -23.526 1.00 0.00 2 SER A CA 19
ATOM 27370 C C . SER A 1 2 ? 32.545 5.074 -22.282 1.00 0.00 2 SER A C 19
ATOM 27371 O O . SER A 1 2 ? 33.186 4.027 -22.372 1.00 0.00 2 SER A O 19
ATOM 27379 N N . SER A 1 3 ? 32.289 5.668 -21.120 1.00 0.00 3 SER A N 19
ATOM 27380 C CA . SER A 1 3 ? 32.760 5.113 -19.857 1.00 0.00 3 SER A CA 19
ATOM 27381 C C . SER A 1 3 ? 31.723 4.168 -19.258 1.00 0.00 3 SER A C 19
ATOM 27382 O O . SER A 1 3 ? 31.979 2.979 -19.080 1.00 0.00 3 SER A O 19
ATOM 27390 N N . GLY A 1 4 ? 30.548 4.709 -18.949 1.00 0.00 4 GLY A N 19
ATOM 27391 C CA . GLY A 1 4 ? 29.488 3.902 -18.373 1.00 0.00 4 GLY A CA 19
ATOM 27392 C C . GLY A 1 4 ? 28.631 4.683 -17.396 1.00 0.00 4 GLY A C 19
ATOM 27393 O O . GLY A 1 4 ? 28.975 4.806 -16.220 1.00 0.00 4 GLY A O 19
ATOM 27397 N N . SER A 1 5 ? 27.514 5.212 -17.883 1.00 0.00 5 SER A N 19
ATOM 27398 C CA . SER A 1 5 ? 26.608 5.989 -17.045 1.00 0.00 5 SER A CA 19
ATOM 27399 C C . SER A 1 5 ? 25.748 5.074 -16.179 1.00 0.00 5 SER A C 19
ATOM 27400 O O . SER A 1 5 ? 24.904 4.334 -16.686 1.00 0.00 5 SER A O 19
ATOM 27408 N N . SER A 1 6 ? 25.969 5.129 -14.870 1.00 0.00 6 SER A N 19
ATOM 27409 C CA . SER A 1 6 ? 25.218 4.302 -13.932 1.00 0.00 6 SER A CA 19
ATOM 27410 C C . SER A 1 6 ? 25.236 4.913 -12.535 1.00 0.00 6 SER A C 19
ATOM 27411 O O . SER A 1 6 ? 26.298 5.165 -11.968 1.00 0.00 6 SER A O 19
ATOM 27419 N N . GLY A 1 7 ? 24.049 5.149 -11.983 1.00 0.00 7 GLY A N 19
ATOM 27420 C CA . GLY A 1 7 ? 23.949 5.729 -10.657 1.00 0.00 7 GLY A CA 19
ATOM 27421 C C . GLY A 1 7 ? 22.900 5.045 -9.803 1.00 0.00 7 GLY A C 19
ATOM 27422 O O . GLY A 1 7 ? 23.214 4.477 -8.758 1.00 0.00 7 GLY A O 19
ATOM 27426 N N . ASN A 1 8 ? 21.648 5.101 -10.247 1.00 0.00 8 ASN A N 19
ATOM 27427 C CA . ASN A 1 8 ? 20.548 4.484 -9.515 1.00 0.00 8 ASN A CA 19
ATOM 27428 C C . ASN A 1 8 ? 20.394 3.016 -9.900 1.00 0.00 8 ASN A C 19
ATOM 27429 O O . ASN A 1 8 ? 19.722 2.688 -10.878 1.00 0.00 8 ASN A O 19
ATOM 27440 N N . GLU A 1 9 ? 21.021 2.137 -9.125 1.00 0.00 9 GLU A N 19
ATOM 27441 C CA . GLU A 1 9 ? 20.953 0.704 -9.385 1.00 0.00 9 GLU A CA 19
ATOM 27442 C C . GLU A 1 9 ? 20.332 -0.035 -8.204 1.00 0.00 9 GLU A C 19
ATOM 27443 O O . GLU A 1 9 ? 20.988 -0.272 -7.190 1.00 0.00 9 GLU A O 19
ATOM 27455 N N . VAL A 1 10 ? 19.060 -0.397 -8.343 1.00 0.00 10 VAL A N 19
ATOM 27456 C CA . VAL A 1 10 ? 18.348 -1.109 -7.288 1.00 0.00 10 VAL A CA 19
ATOM 27457 C C . VAL A 1 10 ? 17.457 -2.202 -7.868 1.00 0.00 10 VAL A C 19
ATOM 27458 O O . VAL A 1 10 ? 16.675 -1.957 -8.787 1.00 0.00 10 VAL A O 19
ATOM 27471 N N . ASP A 1 11 ? 17.580 -3.408 -7.325 1.00 0.00 11 ASP A N 19
ATOM 27472 C CA . ASP A 1 11 ? 16.785 -4.539 -7.787 1.00 0.00 11 ASP A CA 19
ATOM 27473 C C . ASP A 1 11 ? 15.557 -4.737 -6.904 1.00 0.00 11 ASP A C 19
ATOM 27474 O O . ASP A 1 11 ? 15.308 -3.956 -5.985 1.00 0.00 11 ASP A O 19
ATOM 27483 N N . ASP A 1 12 ? 14.792 -5.785 -7.189 1.00 0.00 12 ASP A N 19
ATOM 27484 C CA . ASP A 1 12 ? 13.589 -6.085 -6.421 1.00 0.00 12 ASP A CA 19
ATOM 27485 C C . ASP A 1 12 ? 13.934 -6.854 -5.149 1.00 0.00 12 ASP A C 19
ATOM 27486 O O . ASP A 1 12 ? 13.636 -8.041 -5.030 1.00 0.00 12 ASP A O 19
ATOM 27495 N N . MET A 1 13 ? 14.566 -6.168 -4.203 1.00 0.00 13 MET A N 19
ATOM 27496 C CA . MET A 1 13 ? 14.952 -6.786 -2.940 1.00 0.00 13 MET A CA 19
ATOM 27497 C C . MET A 1 13 ? 14.623 -5.872 -1.764 1.00 0.00 13 MET A C 19
ATOM 27498 O O . MET A 1 13 ? 14.558 -4.652 -1.913 1.00 0.00 13 MET A O 19
ATOM 27512 N N . ASP A 1 14 ? 14.417 -6.469 -0.595 1.00 0.00 14 ASP A N 19
ATOM 27513 C CA . ASP A 1 14 ? 14.096 -5.708 0.606 1.00 0.00 14 ASP A CA 19
ATOM 27514 C C . ASP A 1 14 ? 15.363 -5.351 1.378 1.00 0.00 14 ASP A C 19
ATOM 27515 O O . ASP A 1 14 ? 15.488 -5.657 2.564 1.00 0.00 14 ASP A O 19
ATOM 27524 N N . THR A 1 15 ? 16.302 -4.702 0.696 1.00 0.00 15 THR A N 19
ATOM 27525 C CA . THR A 1 15 ? 17.560 -4.306 1.316 1.00 0.00 15 THR A CA 19
ATOM 27526 C C . THR A 1 15 ? 17.423 -2.965 2.029 1.00 0.00 15 THR A C 19
ATOM 27527 O O . THR A 1 15 ? 17.882 -2.803 3.159 1.00 0.00 15 THR A O 19
ATOM 27538 N N . SER A 1 16 ? 16.788 -2.007 1.361 1.00 0.00 16 SER A N 19
ATOM 27539 C CA . SER A 1 16 ? 16.593 -0.679 1.930 1.00 0.00 16 SER A CA 19
ATOM 27540 C C . SER A 1 16 ? 15.158 -0.502 2.418 1.00 0.00 16 SER A C 19
ATOM 27541 O O . SER A 1 16 ? 14.573 0.573 2.283 1.00 0.00 16 SER A O 19
ATOM 27549 N N . ASP A 1 17 ? 14.598 -1.564 2.986 1.00 0.00 17 ASP A N 19
ATOM 27550 C CA . ASP A 1 17 ? 13.232 -1.528 3.495 1.00 0.00 17 ASP A CA 19
ATOM 27551 C C . ASP A 1 17 ? 12.247 -1.179 2.384 1.00 0.00 17 ASP A C 19
ATOM 27552 O O . ASP A 1 17 ? 11.373 -0.328 2.557 1.00 0.00 17 ASP A O 19
ATOM 27561 N N . THR A 1 18 ? 12.394 -1.841 1.240 1.00 0.00 18 THR A N 19
ATOM 27562 C CA . THR A 1 18 ? 11.519 -1.600 0.100 1.00 0.00 18 THR A CA 19
ATOM 27563 C C . THR A 1 18 ? 10.057 -1.547 0.529 1.00 0.00 18 THR A C 19
ATOM 27564 O O . THR A 1 18 ? 9.446 -2.578 0.809 1.00 0.00 18 THR A O 19
ATOM 27575 N N . GLN A 1 19 ? 9.503 -0.340 0.578 1.00 0.00 19 GLN A N 19
ATOM 27576 C CA . GLN A 1 19 ? 8.112 -0.154 0.974 1.00 0.00 19 GLN A CA 19
ATOM 27577 C C . GLN A 1 19 ? 7.167 -0.574 -0.146 1.00 0.00 19 GLN A C 19
ATOM 27578 O O . GLN A 1 19 ? 7.478 -0.415 -1.327 1.00 0.00 19 GLN A O 19
ATOM 27592 N N . TRP A 1 20 ? 6.012 -1.111 0.231 1.00 0.00 20 TRP A N 19
ATOM 27593 C CA . TRP A 1 20 ? 5.021 -1.555 -0.742 1.00 0.00 20 TRP A CA 19
ATOM 27594 C C . TRP A 1 20 ? 3.811 -0.628 -0.749 1.00 0.00 20 TRP A C 19
ATOM 27595 O O . TRP A 1 20 ? 2.991 -0.655 0.169 1.00 0.00 20 TRP A O 19
ATOM 27616 N N . GLY A 1 21 ? 3.704 0.193 -1.789 1.00 0.00 21 GLY A N 19
ATOM 27617 C CA . GLY A 1 21 ? 2.590 1.117 -1.894 1.00 0.00 21 GLY A CA 19
ATOM 27618 C C . GLY A 1 21 ? 1.545 0.654 -2.889 1.00 0.00 21 GLY A C 19
ATOM 27619 O O . GLY A 1 21 ? 1.879 0.131 -3.953 1.00 0.00 21 GLY A O 19
ATOM 27623 N N . TRP A 1 22 ? 0.277 0.844 -2.544 1.00 0.00 22 TRP A N 19
ATOM 27624 C CA . TRP A 1 22 ? -0.821 0.440 -3.415 1.00 0.00 22 TRP A CA 19
ATOM 27625 C C . TRP A 1 22 ? -1.240 1.585 -4.331 1.00 0.00 22 TRP A C 19
ATOM 27626 O O . TRP A 1 22 ? -1.172 2.754 -3.949 1.00 0.00 22 TRP A O 19
ATOM 27647 N N . PHE A 1 23 ? -1.671 1.242 -5.540 1.00 0.00 23 PHE A N 19
ATOM 27648 C CA . PHE A 1 23 ? -2.100 2.243 -6.510 1.00 0.00 23 PHE A CA 19
ATOM 27649 C C . PHE A 1 23 ? -3.388 1.810 -7.205 1.00 0.00 23 PHE A C 19
ATOM 27650 O O . PHE A 1 23 ? -3.805 0.656 -7.100 1.00 0.00 23 PHE A O 19
ATOM 27667 N N . TYR A 1 24 ? -4.012 2.743 -7.914 1.00 0.00 24 TYR A N 19
ATOM 27668 C CA . TYR A 1 24 ? -5.254 2.460 -8.624 1.00 0.00 24 TYR A CA 19
ATOM 27669 C C . TYR A 1 24 ? -5.317 3.230 -9.940 1.00 0.00 24 TYR A C 19
ATOM 27670 O O . TYR A 1 24 ? -4.937 4.400 -10.007 1.00 0.00 24 TYR A O 19
ATOM 27688 N N . LEU A 1 25 ? -5.800 2.566 -10.984 1.00 0.00 25 LEU A N 19
ATOM 27689 C CA . LEU A 1 25 ? -5.915 3.186 -12.299 1.00 0.00 25 LEU A CA 19
ATOM 27690 C C . LEU A 1 25 ? -7.001 4.257 -12.304 1.00 0.00 25 LEU A C 19
ATOM 27691 O O . LEU A 1 25 ? -8.105 4.037 -11.807 1.00 0.00 25 LEU A O 19
ATOM 27707 N N . ALA A 1 26 ? -6.680 5.416 -12.869 1.00 0.00 26 ALA A N 19
ATOM 27708 C CA . ALA A 1 26 ? -7.629 6.519 -12.942 1.00 0.00 26 ALA A CA 19
ATOM 27709 C C . ALA A 1 26 ? -8.414 6.483 -14.249 1.00 0.00 26 ALA A C 19
ATOM 27710 O O . ALA A 1 26 ? -8.261 5.561 -15.049 1.00 0.00 26 ALA A O 19
ATOM 27717 N N . GLU A 1 27 ? -9.255 7.491 -14.458 1.00 0.00 27 GLU A N 19
ATOM 27718 C CA . GLU A 1 27 ? -10.065 7.572 -15.668 1.00 0.00 27 GLU A CA 19
ATOM 27719 C C . GLU A 1 27 ? -9.182 7.722 -16.904 1.00 0.00 27 GLU A C 19
ATOM 27720 O O . GLU A 1 27 ? -9.277 6.936 -17.846 1.00 0.00 27 GLU A O 19
ATOM 27732 N N . CYS A 1 28 ? -8.326 8.738 -16.892 1.00 0.00 28 CYS A N 19
ATOM 27733 C CA . CYS A 1 28 ? -7.428 8.994 -18.012 1.00 0.00 28 CYS A CA 19
ATOM 27734 C C . CYS A 1 28 ? -6.570 7.768 -18.311 1.00 0.00 28 CYS A C 19
ATOM 27735 O O . CYS A 1 28 ? -6.227 7.505 -19.463 1.00 0.00 28 CYS A O 19
ATOM 27743 N N . GLY A 1 29 ? -6.226 7.023 -17.266 1.00 0.00 29 GLY A N 19
ATOM 27744 C CA . GLY A 1 29 ? -5.410 5.835 -17.438 1.00 0.00 29 GLY A CA 19
ATOM 27745 C C . GLY A 1 29 ? -4.079 5.938 -16.720 1.00 0.00 29 GLY A C 19
ATOM 27746 O O . GLY A 1 29 ? -3.042 5.549 -17.259 1.00 0.00 29 GLY A O 19
ATOM 27750 N N . LYS A 1 30 ? -4.105 6.465 -15.501 1.00 0.00 30 LYS A N 19
ATOM 27751 C CA . LYS A 1 30 ? -2.891 6.618 -14.707 1.00 0.00 30 LYS A CA 19
ATOM 27752 C C . LYS A 1 30 ? -3.075 6.029 -13.312 1.00 0.00 30 LYS A C 19
ATOM 27753 O O . LYS A 1 30 ? -4.149 6.135 -12.720 1.00 0.00 30 LYS A O 19
ATOM 27772 N N . TRP A 1 31 ? -2.021 5.410 -12.794 1.00 0.00 31 TRP A N 19
ATOM 27773 C CA . TRP A 1 31 ? -2.066 4.805 -11.467 1.00 0.00 31 TRP A CA 19
ATOM 27774 C C . TRP A 1 31 ? -1.746 5.833 -10.389 1.00 0.00 31 TRP A C 19
ATOM 27775 O O . TRP A 1 31 ? -0.651 6.397 -10.360 1.00 0.00 31 TRP A O 19
ATOM 27796 N N . HIS A 1 32 ? -2.706 6.074 -9.502 1.00 0.00 32 HIS A N 19
ATOM 27797 C CA . HIS A 1 32 ? -2.525 7.035 -8.420 1.00 0.00 32 HIS A CA 19
ATOM 27798 C C . HIS A 1 32 ? -2.217 6.323 -7.106 1.00 0.00 32 HIS A C 19
ATOM 27799 O O . HIS A 1 32 ? -2.468 5.126 -6.965 1.00 0.00 32 HIS A O 19
ATOM 27813 N N . MET A 1 33 ? -1.672 7.066 -6.149 1.00 0.00 33 MET A N 19
ATOM 27814 C CA . MET A 1 33 ? -1.330 6.505 -4.847 1.00 0.00 33 MET A CA 19
ATOM 27815 C C . MET A 1 33 ? -2.489 6.662 -3.867 1.00 0.00 33 MET A C 19
ATOM 27816 O O . MET A 1 33 ? -2.901 7.778 -3.551 1.00 0.00 33 MET A O 19
ATOM 27830 N N . PHE A 1 34 ? -3.010 5.537 -3.388 1.00 0.00 34 PHE A N 19
ATOM 27831 C CA . PHE A 1 34 ? -4.121 5.550 -2.445 1.00 0.00 34 PHE A CA 19
ATOM 27832 C C . PHE A 1 34 ? -3.887 6.579 -1.342 1.00 0.00 34 PHE A C 19
ATOM 27833 O O . PHE A 1 34 ? -2.839 6.584 -0.698 1.00 0.00 34 PHE A O 19
ATOM 27850 N N . GLN A 1 35 ? -4.870 7.448 -1.134 1.00 0.00 35 GLN A N 19
ATOM 27851 C CA . GLN A 1 35 ? -4.771 8.482 -0.111 1.00 0.00 35 GLN A CA 19
ATOM 27852 C C . GLN A 1 35 ? -6.152 8.871 0.407 1.00 0.00 35 GLN A C 19
ATOM 27853 O O . GLN A 1 35 ? -7.169 8.677 -0.260 1.00 0.00 35 GLN A O 19
ATOM 27867 N N . PRO A 1 36 ? -6.192 9.434 1.623 1.00 0.00 36 PRO A N 19
ATOM 27868 C CA . PRO A 1 36 ? -7.442 9.862 2.257 1.00 0.00 36 PRO A CA 19
ATOM 27869 C C . PRO A 1 36 ? -8.055 11.077 1.568 1.00 0.00 36 PRO A C 19
ATOM 27870 O O . PRO A 1 36 ? -7.411 12.117 1.434 1.00 0.00 36 PRO A O 19
ATOM 27881 N N . ASP A 1 37 ? -9.303 10.937 1.133 1.00 0.00 37 ASP A N 19
ATOM 27882 C CA . ASP A 1 37 ? -10.003 12.024 0.458 1.00 0.00 37 ASP A CA 19
ATOM 27883 C C . ASP A 1 37 ? -10.228 13.197 1.407 1.00 0.00 37 ASP A C 19
ATOM 27884 O O . ASP A 1 37 ? -9.598 14.247 1.274 1.00 0.00 37 ASP A O 19
ATOM 27893 N N . THR A 1 38 ? -11.130 13.012 2.366 1.00 0.00 38 THR A N 19
ATOM 27894 C CA . THR A 1 38 ? -11.440 14.055 3.335 1.00 0.00 38 THR A CA 19
ATOM 27895 C C . THR A 1 38 ? -10.759 13.783 4.672 1.00 0.00 38 THR A C 19
ATOM 27896 O O . THR A 1 38 ? -9.993 12.829 4.806 1.00 0.00 38 THR A O 19
ATOM 27907 N N . ASN A 1 39 ? -11.044 14.627 5.659 1.00 0.00 39 ASN A N 19
ATOM 27908 C CA . ASN A 1 39 ? -10.459 14.476 6.986 1.00 0.00 39 ASN A CA 19
ATOM 27909 C C . ASN A 1 39 ? -11.338 13.600 7.872 1.00 0.00 39 ASN A C 19
ATOM 27910 O O . ASN A 1 39 ? -10.885 12.589 8.409 1.00 0.00 39 ASN A O 19
ATOM 27921 N N . SER A 1 40 ? -12.599 13.995 8.021 1.00 0.00 40 SER A N 19
ATOM 27922 C CA . SER A 1 40 ? -13.542 13.248 8.845 1.00 0.00 40 SER A CA 19
ATOM 27923 C C . SER A 1 40 ? -13.622 11.793 8.394 1.00 0.00 40 SER A C 19
ATOM 27924 O O . SER A 1 40 ? -13.085 10.899 9.048 1.00 0.00 40 SER A O 19
ATOM 27932 N N . GLN A 1 41 ? -14.298 11.563 7.273 1.00 0.00 41 GLN A N 19
ATOM 27933 C CA . GLN A 1 41 ? -14.450 10.217 6.735 1.00 0.00 41 GLN A CA 19
ATOM 27934 C C . GLN A 1 41 ? -13.320 9.887 5.766 1.00 0.00 41 GLN A C 19
ATOM 27935 O O . GLN A 1 41 ? -13.520 9.172 4.783 1.00 0.00 41 GLN A O 19
ATOM 27949 N N . CYS A 1 42 ? -12.133 10.412 6.049 1.00 0.00 42 CYS A N 19
ATOM 27950 C CA . CYS A 1 42 ? -10.970 10.174 5.201 1.00 0.00 42 CYS A CA 19
ATOM 27951 C C . CYS A 1 42 ? -11.024 8.781 4.582 1.00 0.00 42 CYS A C 19
ATOM 27952 O O . CYS A 1 42 ? -11.325 7.800 5.262 1.00 0.00 42 CYS A O 19
ATOM 27960 N N . SER A 1 43 ? -10.732 8.703 3.288 1.00 0.00 43 SER A N 19
ATOM 27961 C CA . SER A 1 43 ? -10.752 7.431 2.575 1.00 0.00 43 SER A CA 19
ATOM 27962 C C . SER A 1 43 ? -9.699 6.478 3.133 1.00 0.00 43 SER A C 19
ATOM 27963 O O . SER A 1 43 ? -9.041 6.777 4.129 1.00 0.00 43 SER A O 19
ATOM 27971 N N . VAL A 1 44 ? -9.546 5.329 2.483 1.00 0.00 44 VAL A N 19
ATOM 27972 C CA . VAL A 1 44 ? -8.573 4.331 2.913 1.00 0.00 44 VAL A CA 19
ATOM 27973 C C . VAL A 1 44 ? -7.191 4.631 2.342 1.00 0.00 44 VAL A C 19
ATOM 27974 O O . VAL A 1 44 ? -7.059 5.024 1.183 1.00 0.00 44 VAL A O 19
ATOM 27987 N N . SER A 1 45 ? -6.164 4.442 3.164 1.00 0.00 45 SER A N 19
ATOM 27988 C CA . SER A 1 45 ? -4.791 4.695 2.743 1.00 0.00 45 SER A CA 19
ATOM 27989 C C . SER A 1 45 ? -4.099 3.396 2.340 1.00 0.00 45 SER A C 19
ATOM 27990 O O . SER A 1 45 ? -4.329 2.345 2.938 1.00 0.00 45 SER A O 19
ATOM 27998 N N . SER A 1 46 ? -3.249 3.478 1.321 1.00 0.00 46 SER A N 19
ATOM 27999 C CA . SER A 1 46 ? -2.525 2.310 0.834 1.00 0.00 46 SER A CA 19
ATOM 28000 C C . SER A 1 46 ? -2.231 1.339 1.974 1.00 0.00 46 SER A C 19
ATOM 28001 O O . SER A 1 46 ? -2.256 0.123 1.789 1.00 0.00 46 SER A O 19
ATOM 28009 N N . GLU A 1 47 ? -1.952 1.887 3.153 1.00 0.00 47 GLU A N 19
ATOM 28010 C CA . GLU A 1 47 ? -1.653 1.069 4.323 1.00 0.00 47 GLU A CA 19
ATOM 28011 C C . GLU A 1 47 ? -2.667 -0.061 4.471 1.00 0.00 47 GLU A C 19
ATOM 28012 O O . GLU A 1 47 ? -2.306 -1.238 4.466 1.00 0.00 47 GLU A O 19
ATOM 28024 N N . ASP A 1 48 ? -3.937 0.306 4.604 1.00 0.00 48 ASP A N 19
ATOM 28025 C CA . ASP A 1 48 ? -5.005 -0.676 4.753 1.00 0.00 48 ASP A CA 19
ATOM 28026 C C . ASP A 1 48 ? -5.041 -1.625 3.560 1.00 0.00 48 ASP A C 19
ATOM 28027 O O . ASP A 1 48 ? -4.720 -2.808 3.684 1.00 0.00 48 ASP A O 19
ATOM 28036 N N . ILE A 1 49 ? -5.435 -1.100 2.404 1.00 0.00 49 ILE A N 19
ATOM 28037 C CA . ILE A 1 49 ? -5.513 -1.901 1.189 1.00 0.00 49 ILE A CA 19
ATOM 28038 C C . ILE A 1 49 ? -4.431 -2.975 1.168 1.00 0.00 49 ILE A C 19
ATOM 28039 O O . ILE A 1 49 ? -4.659 -4.090 0.700 1.00 0.00 49 ILE A O 19
ATOM 28055 N N . GLU A 1 50 ? -3.253 -2.630 1.679 1.00 0.00 50 GLU A N 19
ATOM 28056 C CA . GLU A 1 50 ? -2.135 -3.566 1.719 1.00 0.00 50 GLU A CA 19
ATOM 28057 C C . GLU A 1 50 ? -2.350 -4.625 2.797 1.00 0.00 50 GLU A C 19
ATOM 28058 O O . GLU A 1 50 ? -2.480 -5.813 2.500 1.00 0.00 50 GLU A O 19
ATOM 28070 N N . LYS A 1 51 ? -2.387 -4.185 4.050 1.00 0.00 51 LYS A N 19
ATOM 28071 C CA . LYS A 1 51 ? -2.587 -5.093 5.174 1.00 0.00 51 LYS A CA 19
ATOM 28072 C C . LYS A 1 51 ? -3.771 -6.020 4.921 1.00 0.00 51 LYS A C 19
ATOM 28073 O O . LYS A 1 51 ? -3.676 -7.231 5.115 1.00 0.00 51 LYS A O 19
ATOM 28092 N N . SER A 1 52 ? -4.886 -5.442 4.484 1.00 0.00 52 SER A N 19
ATOM 28093 C CA . SER A 1 52 ? -6.090 -6.217 4.207 1.00 0.00 52 SER A CA 19
ATOM 28094 C C . SER A 1 52 ? -5.814 -7.293 3.161 1.00 0.00 52 SER A C 19
ATOM 28095 O O . SER A 1 52 ? -6.162 -8.459 3.348 1.00 0.00 52 SER A O 19
ATOM 28103 N N . PHE A 1 53 ? -5.187 -6.893 2.060 1.00 0.00 53 PHE A N 19
ATOM 28104 C CA . PHE A 1 53 ? -4.865 -7.822 0.983 1.00 0.00 53 PHE A CA 19
ATOM 28105 C C . PHE A 1 53 ? -3.990 -8.964 1.493 1.00 0.00 53 PHE A C 19
ATOM 28106 O O . PHE A 1 53 ? -4.213 -10.128 1.161 1.00 0.00 53 PHE A O 19
ATOM 28123 N N . LYS A 1 54 ? -2.994 -8.621 2.303 1.00 0.00 54 LYS A N 19
ATOM 28124 C CA . LYS A 1 54 ? -2.085 -9.616 2.861 1.00 0.00 54 LYS A CA 19
ATOM 28125 C C . LYS A 1 54 ? -2.860 -10.762 3.503 1.00 0.00 54 LYS A C 19
ATOM 28126 O O . LYS A 1 54 ? -2.765 -11.911 3.068 1.00 0.00 54 LYS A O 19
ATOM 28145 N N . THR A 1 55 ? -3.630 -10.443 4.539 1.00 0.00 55 THR A N 19
ATOM 28146 C CA . THR A 1 55 ? -4.422 -11.446 5.239 1.00 0.00 55 THR A CA 19
ATOM 28147 C C . THR A 1 55 ? -5.520 -12.006 4.342 1.00 0.00 55 THR A C 19
ATOM 28148 O O . THR A 1 55 ? -5.844 -13.191 4.407 1.00 0.00 55 THR A O 19
ATOM 28159 N N . ASN A 1 56 ? -6.088 -11.146 3.503 1.00 0.00 56 ASN A N 19
ATOM 28160 C CA . ASN A 1 56 ? -7.150 -11.556 2.591 1.00 0.00 56 ASN A CA 19
ATOM 28161 C C . ASN A 1 56 ? -6.788 -11.218 1.148 1.00 0.00 56 ASN A C 19
ATOM 28162 O O . ASN A 1 56 ? -7.241 -10.221 0.585 1.00 0.00 56 ASN A O 19
ATOM 28173 N N . PRO A 1 57 ? -5.952 -12.067 0.533 1.00 0.00 57 PRO A N 19
ATOM 28174 C CA . PRO A 1 57 ? -5.511 -11.881 -0.853 1.00 0.00 57 PRO A CA 19
ATOM 28175 C C . PRO A 1 57 ? -6.637 -12.110 -1.855 1.00 0.00 57 PRO A C 19
ATOM 28176 O O . PRO A 1 57 ? -6.578 -11.635 -2.990 1.00 0.00 57 PRO A O 19
ATOM 28187 N N . CYS A 1 58 ? -7.662 -12.839 -1.429 1.00 0.00 58 CYS A N 19
ATOM 28188 C CA . CYS A 1 58 ? -8.803 -13.132 -2.290 1.00 0.00 58 CYS A CA 19
ATOM 28189 C C . CYS A 1 58 ? -10.101 -12.638 -1.660 1.00 0.00 58 CYS A C 19
ATOM 28190 O O . CYS A 1 58 ? -11.156 -13.249 -1.826 1.00 0.00 58 CYS A O 19
ATOM 28198 N N . GLY A 1 59 ? -10.015 -11.527 -0.933 1.00 0.00 59 GLY A N 19
ATOM 28199 C CA . GLY A 1 59 ? -11.189 -10.971 -0.287 1.00 0.00 59 GLY A CA 19
ATOM 28200 C C . GLY A 1 59 ? -11.620 -9.654 -0.902 1.00 0.00 59 GLY A C 19
ATOM 28201 O O . GLY A 1 59 ? -11.608 -9.498 -2.123 1.00 0.00 59 GLY A O 19
ATOM 28205 N N . SER A 1 60 ? -12.005 -8.705 -0.055 1.00 0.00 60 SER A N 19
ATOM 28206 C CA . SER A 1 60 ? -12.448 -7.397 -0.523 1.00 0.00 60 SER A CA 19
ATOM 28207 C C . SER A 1 60 ? -12.564 -6.415 0.639 1.00 0.00 60 SER A C 19
ATOM 28208 O O . SER A 1 60 ? -13.162 -6.724 1.669 1.00 0.00 60 SER A O 19
ATOM 28216 N N . ILE A 1 61 ? -11.987 -5.231 0.464 1.00 0.00 61 ILE A N 19
ATOM 28217 C CA . ILE A 1 61 ? -12.026 -4.203 1.497 1.00 0.00 61 ILE A CA 19
ATOM 28218 C C . ILE A 1 61 ? -13.068 -3.138 1.173 1.00 0.00 61 ILE A C 19
ATOM 28219 O O . ILE A 1 61 ? -12.860 -2.298 0.297 1.00 0.00 61 ILE A O 19
ATOM 28235 N N . SER A 1 62 ? -14.188 -3.177 1.887 1.00 0.00 62 SER A N 19
ATOM 28236 C CA . SER A 1 62 ? -15.264 -2.217 1.674 1.00 0.00 62 SER A CA 19
ATOM 28237 C C . SER A 1 62 ? -15.156 -1.054 2.656 1.00 0.00 62 SER A C 19
ATOM 28238 O O . SER A 1 62 ? -15.096 -1.254 3.869 1.00 0.00 62 SER A O 19
ATOM 28246 N N . PHE A 1 63 ? -15.131 0.163 2.122 1.00 0.00 63 PHE A N 19
ATOM 28247 C CA . PHE A 1 63 ? -15.029 1.359 2.949 1.00 0.00 63 PHE A CA 19
ATOM 28248 C C . PHE A 1 63 ? -15.940 2.464 2.423 1.00 0.00 63 PHE A C 19
ATOM 28249 O O . PHE A 1 63 ? -16.623 2.294 1.412 1.00 0.00 63 PHE A O 19
ATOM 28266 N N . THR A 1 64 ? -15.945 3.599 3.115 1.00 0.00 64 THR A N 19
ATOM 28267 C CA . THR A 1 64 ? -16.772 4.732 2.720 1.00 0.00 64 THR A CA 19
ATOM 28268 C C . THR A 1 64 ? -16.058 6.053 2.983 1.00 0.00 64 THR A C 19
ATOM 28269 O O . THR A 1 64 ? -15.086 6.106 3.737 1.00 0.00 64 THR A O 19
ATOM 28280 N N . THR A 1 65 ? -16.547 7.120 2.358 1.00 0.00 65 THR A N 19
ATOM 28281 C CA . THR A 1 65 ? -15.955 8.441 2.525 1.00 0.00 65 THR A CA 19
ATOM 28282 C C . THR A 1 65 ? -17.026 9.526 2.536 1.00 0.00 65 THR A C 19
ATOM 28283 O O . THR A 1 65 ? -18.220 9.232 2.499 1.00 0.00 65 THR A O 19
ATOM 28294 N N . SER A 1 66 ? -16.590 10.780 2.585 1.00 0.00 66 SER A N 19
ATOM 28295 C CA . SER A 1 66 ? -17.512 11.910 2.604 1.00 0.00 66 SER A CA 19
ATOM 28296 C C . SER A 1 66 ? -18.733 11.629 1.733 1.00 0.00 66 SER A C 19
ATOM 28297 O O . SER A 1 66 ? -18.667 11.711 0.506 1.00 0.00 66 SER A O 19
ATOM 28305 N N . LYS A 1 67 ? -19.847 11.296 2.376 1.00 0.00 67 LYS A N 19
ATOM 28306 C CA . LYS A 1 67 ? -21.084 11.004 1.662 1.00 0.00 67 LYS A CA 19
ATOM 28307 C C . LYS A 1 67 ? -20.801 10.241 0.372 1.00 0.00 67 LYS A C 19
ATOM 28308 O O . LYS A 1 67 ? -21.339 10.569 -0.686 1.00 0.00 67 LYS A O 19
ATOM 28327 N N . PHE A 1 68 ? -19.955 9.221 0.467 1.00 0.00 68 PHE A N 19
ATOM 28328 C CA . PHE A 1 68 ? -19.601 8.411 -0.693 1.00 0.00 68 PHE A CA 19
ATOM 28329 C C . PHE A 1 68 ? -19.215 6.996 -0.271 1.00 0.00 68 PHE A C 19
ATOM 28330 O O . PHE A 1 68 ? -18.891 6.750 0.890 1.00 0.00 68 PHE A O 19
ATOM 28347 N N . SER A 1 69 ? -19.252 6.070 -1.224 1.00 0.00 69 SER A N 19
ATOM 28348 C CA . SER A 1 69 ? -18.910 4.679 -0.951 1.00 0.00 69 SER A CA 19
ATOM 28349 C C . SER A 1 69 ? -17.883 4.165 -1.956 1.00 0.00 69 SER A C 19
ATOM 28350 O O . SER A 1 69 ? -17.838 4.616 -3.100 1.00 0.00 69 SER A O 19
ATOM 28358 N N . TYR A 1 70 ? -17.059 3.219 -1.518 1.00 0.00 70 TYR A N 19
ATOM 28359 C CA . TYR A 1 70 ? -16.030 2.645 -2.377 1.00 0.00 70 TYR A CA 19
ATOM 28360 C C . TYR A 1 70 ? -15.667 1.234 -1.923 1.00 0.00 70 TYR A C 19
ATOM 28361 O O . TYR A 1 70 ? -15.455 0.986 -0.736 1.00 0.00 70 TYR A O 19
ATOM 28379 N N . LYS A 1 71 ? -15.597 0.312 -2.877 1.00 0.00 71 LYS A N 19
ATOM 28380 C CA . LYS A 1 71 ? -15.258 -1.074 -2.579 1.00 0.00 71 LYS A CA 19
ATOM 28381 C C . LYS A 1 71 ? -14.100 -1.550 -3.451 1.00 0.00 71 LYS A C 19
ATOM 28382 O O . LYS A 1 71 ? -14.112 -1.368 -4.668 1.00 0.00 71 LYS A O 19
ATOM 28401 N N . ILE A 1 72 ? -13.103 -2.162 -2.820 1.00 0.00 72 ILE A N 19
ATOM 28402 C CA . ILE A 1 72 ? -11.940 -2.666 -3.539 1.00 0.00 72 ILE A CA 19
ATOM 28403 C C . ILE A 1 72 ? -11.777 -4.169 -3.335 1.00 0.00 72 ILE A C 19
ATOM 28404 O O . ILE A 1 72 ? -11.238 -4.613 -2.321 1.00 0.00 72 ILE A O 19
ATOM 28420 N N . ASP A 1 73 ? -12.243 -4.946 -4.306 1.00 0.00 73 ASP A N 19
ATOM 28421 C CA . ASP A 1 73 ? -12.146 -6.399 -4.235 1.00 0.00 73 ASP A CA 19
ATOM 28422 C C . ASP A 1 73 ? -10.801 -6.881 -4.769 1.00 0.00 73 ASP A C 19
ATOM 28423 O O . ASP A 1 73 ? -10.540 -6.820 -5.971 1.00 0.00 73 ASP A O 19
ATOM 28432 N N . PHE A 1 74 ? -9.949 -7.359 -3.868 1.00 0.00 74 PHE A N 19
ATOM 28433 C CA . PHE A 1 74 ? -8.630 -7.850 -4.248 1.00 0.00 74 PHE A CA 19
ATOM 28434 C C . PHE A 1 74 ? -8.744 -9.024 -5.216 1.00 0.00 74 PHE A C 19
ATOM 28435 O O . PHE A 1 74 ? -8.036 -9.085 -6.221 1.00 0.00 74 PHE A O 19
ATOM 28452 N N . ALA A 1 75 ? -9.640 -9.955 -4.904 1.00 0.00 75 ALA A N 19
ATOM 28453 C CA . ALA A 1 75 ? -9.848 -11.127 -5.746 1.00 0.00 75 ALA A CA 19
ATOM 28454 C C . ALA A 1 75 ? -10.021 -10.729 -7.208 1.00 0.00 75 ALA A C 19
ATOM 28455 O O . ALA A 1 75 ? -9.404 -11.315 -8.096 1.00 0.00 75 ALA A O 19
ATOM 28462 N N . GLU A 1 76 ? -10.864 -9.729 -7.449 1.00 0.00 76 GLU A N 19
ATOM 28463 C CA . GLU A 1 76 ? -11.118 -9.255 -8.804 1.00 0.00 76 GLU A CA 19
ATOM 28464 C C . GLU A 1 76 ? -10.044 -8.265 -9.244 1.00 0.00 76 GLU A C 19
ATOM 28465 O O . GLU A 1 76 ? -10.054 -7.784 -10.377 1.00 0.00 76 GLU A O 19
ATOM 28477 N N . MET A 1 77 ? -9.118 -7.963 -8.339 1.00 0.00 77 MET A N 19
ATOM 28478 C CA . MET A 1 77 ? -8.037 -7.030 -8.634 1.00 0.00 77 MET A CA 19
ATOM 28479 C C . MET A 1 77 ? -8.570 -5.784 -9.333 1.00 0.00 77 MET A C 19
ATOM 28480 O O . MET A 1 77 ? -8.085 -5.402 -10.399 1.00 0.00 77 MET A O 19
ATOM 28494 N N . LYS A 1 78 ? -9.570 -5.153 -8.728 1.00 0.00 78 LYS A N 19
ATOM 28495 C CA . LYS A 1 78 ? -10.169 -3.949 -9.292 1.00 0.00 78 LYS A CA 19
ATOM 28496 C C . LYS A 1 78 ? -10.911 -3.157 -8.220 1.00 0.00 78 LYS A C 19
ATOM 28497 O O . LYS A 1 78 ? -11.320 -3.710 -7.200 1.00 0.00 78 LYS A O 19
ATOM 28516 N N . GLN A 1 79 ? -11.080 -1.861 -8.460 1.00 0.00 79 GLN A N 19
ATOM 28517 C CA . GLN A 1 79 ? -11.774 -0.994 -7.514 1.00 0.00 79 GLN A CA 19
ATOM 28518 C C . GLN A 1 79 ? -13.241 -0.833 -7.899 1.00 0.00 79 GLN A C 19
ATOM 28519 O O . GLN A 1 79 ? -13.565 -0.171 -8.884 1.00 0.00 79 GLN A O 19
ATOM 28533 N N . MET A 1 80 ? -14.124 -1.442 -7.114 1.00 0.00 80 MET A N 19
ATOM 28534 C CA . MET A 1 80 ? -15.557 -1.365 -7.373 1.00 0.00 80 MET A CA 19
ATOM 28535 C C . MET A 1 80 ? -16.158 -0.116 -6.736 1.00 0.00 80 MET A C 19
ATOM 28536 O O . MET A 1 80 ? -16.232 -0.007 -5.513 1.00 0.00 80 MET A O 19
ATOM 28550 N N . ASN A 1 81 ? -16.584 0.824 -7.573 1.00 0.00 81 ASN A 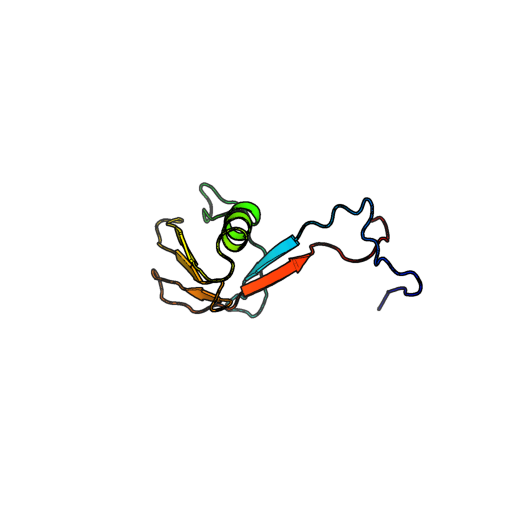N 19
ATOM 28551 C CA . ASN A 1 81 ? -17.178 2.065 -7.091 1.00 0.00 81 ASN A CA 19
ATOM 28552 C C . ASN A 1 81 ? -18.657 1.873 -6.769 1.00 0.00 81 ASN A C 19
ATOM 28553 O O . ASN A 1 81 ? -19.350 1.096 -7.427 1.00 0.00 81 ASN A O 19
ATOM 28564 N N . LEU A 1 82 ? -19.133 2.585 -5.754 1.00 0.00 82 LEU A N 19
ATOM 28565 C CA . LEU A 1 82 ? -20.531 2.493 -5.345 1.00 0.00 82 LEU A CA 19
ATOM 28566 C C . LEU A 1 82 ? -21.246 3.825 -5.550 1.00 0.00 82 LEU A C 19
ATOM 28567 O O . LEU A 1 82 ? -22.355 3.871 -6.084 1.00 0.00 82 LEU A O 19
ATOM 28583 N N . THR A 1 83 ? -20.604 4.908 -5.124 1.00 0.00 83 THR A N 19
ATOM 28584 C CA . THR A 1 83 ? -21.178 6.240 -5.261 1.00 0.00 83 THR A CA 19
ATOM 28585 C C . THR A 1 83 ? -21.690 6.475 -6.677 1.00 0.00 83 THR A C 19
ATOM 28586 O O . THR A 1 83 ? -22.805 6.960 -6.874 1.00 0.00 83 THR A O 19
ATOM 28597 N N . THR A 1 84 ? -20.868 6.128 -7.664 1.00 0.00 84 THR A N 19
ATOM 28598 C CA . THR A 1 84 ? -21.238 6.302 -9.063 1.00 0.00 84 THR A CA 19
ATOM 28599 C C . THR A 1 84 ? -21.412 4.956 -9.756 1.00 0.00 84 THR A C 19
ATOM 28600 O O . THR A 1 84 ? -22.121 4.849 -10.757 1.00 0.00 84 THR A O 19
ATOM 28611 N N . GLY A 1 85 ? -20.762 3.929 -9.218 1.00 0.00 85 GLY A N 19
ATOM 28612 C CA . GLY A 1 85 ? -20.859 2.602 -9.799 1.00 0.00 85 GLY A CA 19
ATOM 28613 C C . GLY A 1 85 ? -19.911 2.410 -10.966 1.00 0.00 85 GLY A C 19
ATOM 28614 O O . GLY A 1 85 ? -20.123 1.539 -11.811 1.00 0.00 85 GLY A O 19
ATOM 28618 N N . LYS A 1 86 ? -18.864 3.225 -11.016 1.00 0.00 86 LYS A N 19
ATOM 28619 C CA . LYS A 1 86 ? -17.879 3.142 -12.089 1.00 0.00 86 LYS A CA 19
ATOM 28620 C C . LYS A 1 86 ? -16.938 1.961 -11.873 1.00 0.00 86 LYS A C 19
ATOM 28621 O O . LYS A 1 86 ? -16.976 1.309 -10.830 1.00 0.00 86 LYS A O 19
ATOM 28640 N N . GLN A 1 87 ? -16.095 1.693 -12.865 1.00 0.00 87 GLN A N 19
ATOM 28641 C CA . GLN A 1 87 ? -15.144 0.591 -12.782 1.00 0.00 87 GLN A CA 19
ATOM 28642 C C . GLN A 1 87 ? -13.711 1.098 -12.908 1.00 0.00 87 GLN A C 19
ATOM 28643 O O . GLN A 1 87 ? -13.420 1.967 -13.729 1.00 0.00 87 GLN A O 19
ATOM 28657 N N . ARG A 1 88 ? -12.821 0.550 -12.087 1.00 0.00 88 ARG A N 19
ATOM 28658 C CA . ARG A 1 88 ? -11.418 0.948 -12.106 1.00 0.00 88 ARG A CA 19
ATOM 28659 C C . ARG A 1 88 ? -10.511 -0.246 -11.826 1.00 0.00 88 ARG A C 19
ATOM 28660 O O . ARG A 1 88 ? -10.958 -1.275 -11.317 1.00 0.00 88 ARG A O 19
ATOM 28681 N N . LEU A 1 89 ? -9.234 -0.104 -12.164 1.00 0.00 89 LEU A N 19
ATOM 28682 C CA . LEU A 1 89 ? -8.262 -1.171 -11.950 1.00 0.00 89 LEU A CA 19
ATOM 28683 C C . LEU A 1 89 ? -7.324 -0.830 -10.797 1.00 0.00 89 LEU A C 19
ATOM 28684 O O . LEU A 1 89 ? -7.248 0.321 -10.364 1.00 0.00 89 LEU A O 19
ATOM 28700 N N . ILE A 1 90 ? -6.609 -1.836 -10.305 1.00 0.00 90 ILE A N 19
ATOM 28701 C CA . ILE A 1 90 ? -5.673 -1.642 -9.204 1.00 0.00 90 ILE A CA 19
ATOM 28702 C C . ILE A 1 90 ? -4.385 -2.425 -9.433 1.00 0.00 90 ILE A C 19
ATOM 28703 O O . ILE A 1 90 ? -4.288 -3.223 -10.366 1.00 0.00 90 ILE A O 19
ATOM 28719 N N . LYS A 1 91 ? -3.398 -2.193 -8.575 1.00 0.00 91 LYS A N 19
ATOM 28720 C CA . LYS A 1 91 ? -2.115 -2.879 -8.680 1.00 0.00 91 LYS A CA 19
ATOM 28721 C C . LYS A 1 91 ? -1.240 -2.584 -7.466 1.00 0.00 91 LYS A C 19
ATOM 28722 O O . LYS A 1 91 ? -1.389 -1.548 -6.818 1.00 0.00 91 LYS A O 19
ATOM 28741 N N . ARG A 1 92 ? -0.327 -3.501 -7.164 1.00 0.00 92 ARG A N 19
ATOM 28742 C CA . ARG A 1 92 ? 0.573 -3.339 -6.028 1.00 0.00 92 ARG A CA 19
ATOM 28743 C C . ARG A 1 92 ? 2.028 -3.309 -6.486 1.00 0.00 92 ARG A C 19
ATOM 28744 O O . ARG A 1 92 ? 2.471 -4.178 -7.236 1.00 0.00 92 ARG A O 19
ATOM 28765 N N . ALA A 1 93 ? 2.765 -2.302 -6.031 1.00 0.00 93 ALA A N 19
ATOM 28766 C CA . ALA A 1 93 ? 4.170 -2.159 -6.392 1.00 0.00 93 ALA A CA 19
ATOM 28767 C C . ALA A 1 93 ? 4.941 -1.408 -5.312 1.00 0.00 93 ALA A C 19
ATOM 28768 O O . ALA A 1 93 ? 4.372 -0.669 -4.509 1.00 0.00 93 ALA A O 19
ATOM 28775 N N . PRO A 1 94 ? 6.269 -1.600 -5.290 1.00 0.00 94 PRO A N 19
ATOM 28776 C CA . PRO A 1 94 ? 7.146 -0.949 -4.313 1.00 0.00 94 PRO A CA 19
ATOM 28777 C C . PRO A 1 94 ? 7.269 0.552 -4.553 1.00 0.00 94 PRO A C 19
ATOM 28778 O O . PRO A 1 94 ? 7.300 1.007 -5.696 1.00 0.00 94 PRO A O 19
ATOM 28789 N N . PHE A 1 95 ? 7.339 1.316 -3.468 1.00 0.00 95 PHE A N 19
ATOM 28790 C CA . PHE A 1 95 ? 7.458 2.767 -3.561 1.00 0.00 95 PHE A CA 19
ATOM 28791 C C . PHE A 1 95 ? 8.675 3.263 -2.785 1.00 0.00 95 PHE A C 19
ATOM 28792 O O . PHE A 1 95 ? 8.864 2.918 -1.619 1.00 0.00 95 PHE A O 19
ATOM 28809 N N . SER A 1 96 ? 9.497 4.075 -3.442 1.00 0.00 96 SER A N 19
ATOM 28810 C CA . SER A 1 96 ? 10.698 4.617 -2.816 1.00 0.00 96 SER A CA 19
ATOM 28811 C C . SER A 1 96 ? 11.029 5.996 -3.379 1.00 0.00 96 SER A C 19
ATOM 28812 O O . SER A 1 96 ? 10.454 6.425 -4.379 1.00 0.00 96 SER A O 19
ATOM 28820 N N . SER A 1 97 ? 11.960 6.686 -2.728 1.00 0.00 97 SER A N 19
ATOM 28821 C CA . SER A 1 97 ? 12.366 8.018 -3.160 1.00 0.00 97 SER A CA 19
ATOM 28822 C C . SER A 1 97 ? 13.765 7.989 -3.768 1.00 0.00 97 SER A C 19
ATOM 28823 O O . SER A 1 97 ? 14.002 8.556 -4.834 1.00 0.00 97 SER A O 19
ATOM 28831 N N . GLY A 1 98 ? 14.688 7.324 -3.081 1.00 0.00 98 GLY A N 19
ATOM 28832 C CA . GLY A 1 98 ? 16.053 7.233 -3.567 1.00 0.00 98 GLY A CA 19
ATOM 28833 C C . GLY A 1 98 ? 16.993 6.623 -2.547 1.00 0.00 98 GLY A C 19
ATOM 28834 O O . GLY A 1 98 ? 16.838 6.810 -1.339 1.00 0.00 98 GLY A O 19
ATOM 28838 N N . PRO A 1 99 ? 17.994 5.873 -3.032 1.00 0.00 99 PRO A N 19
ATOM 28839 C CA . PRO A 1 99 ? 18.981 5.218 -2.170 1.00 0.00 99 PRO A CA 19
ATOM 28840 C C . PRO A 1 99 ? 19.922 6.216 -1.502 1.00 0.00 99 PRO A C 19
ATOM 28841 O O . PRO A 1 99 ? 20.702 5.855 -0.622 1.00 0.00 99 PRO A O 19
ATOM 28852 N N . SER A 1 100 ? 19.842 7.473 -1.928 1.00 0.00 100 SER A N 19
ATOM 28853 C CA . SER A 1 100 ? 20.689 8.523 -1.374 1.00 0.00 100 SER A CA 19
ATOM 28854 C C . SER A 1 100 ? 19.844 9.620 -0.732 1.00 0.00 100 SER A C 19
ATOM 28855 O O . SER A 1 100 ? 18.630 9.677 -0.926 1.00 0.00 100 SER A O 19
ATOM 28863 N N . SER A 1 101 ? 20.497 10.489 0.033 1.00 0.00 101 SER A N 19
ATOM 28864 C CA . SER A 1 101 ? 19.807 11.583 0.707 1.00 0.00 101 SER A CA 19
ATOM 28865 C C . SER A 1 101 ? 18.936 11.057 1.844 1.00 0.00 101 SER A C 19
ATOM 28866 O O . SER A 1 101 ? 17.817 11.523 2.051 1.00 0.00 101 SER A O 19
ATOM 28874 N N . GLY A 1 102 ? 19.461 10.082 2.581 1.00 0.00 102 GLY A N 19
ATOM 28875 C CA . GLY A 1 102 ? 18.719 9.508 3.688 1.00 0.00 102 GLY A CA 19
ATOM 28876 C C . GLY A 1 102 ? 19.471 9.603 5.001 1.00 0.00 102 GLY A C 19
ATOM 28877 O O . GLY A 1 102 ? 20.595 9.115 5.116 1.00 0.00 102 GLY A O 19
ATOM 28881 N N . GLY A 1 1 ? 17.572 21.453 -1.614 1.00 0.00 1 GLY A N 20
ATOM 28882 C CA . GLY A 1 1 ? 16.582 20.713 -2.375 1.00 0.00 1 GLY A CA 20
ATOM 28883 C C . GLY A 1 1 ? 17.192 19.570 -3.161 1.00 0.00 1 GLY A C 20
ATOM 28884 O O . GLY A 1 1 ? 18.284 19.700 -3.714 1.00 0.00 1 GLY A O 20
ATOM 28888 N N . SER A 1 2 ? 16.486 18.445 -3.211 1.00 0.00 2 SER A N 20
ATOM 28889 C CA . SER A 1 2 ? 16.966 17.271 -3.930 1.00 0.00 2 SER A CA 20
ATOM 28890 C C . SER A 1 2 ? 17.303 17.621 -5.377 1.00 0.00 2 SER A C 20
ATOM 28891 O O . SER A 1 2 ? 18.344 17.222 -5.898 1.00 0.00 2 SER A O 20
ATOM 28899 N N . SER A 1 3 ? 16.412 18.370 -6.020 1.00 0.00 3 SER A N 20
ATOM 28900 C CA . SER A 1 3 ? 16.612 18.772 -7.407 1.00 0.00 3 SER A CA 20
ATOM 28901 C C . SER A 1 3 ? 17.173 17.618 -8.232 1.00 0.00 3 SER A C 20
ATOM 28902 O O . SER A 1 3 ? 18.069 17.805 -9.053 1.00 0.00 3 SER A O 20
ATOM 28910 N N . GLY A 1 4 ? 16.637 16.422 -8.006 1.00 0.00 4 GLY A N 20
ATOM 28911 C CA . GLY A 1 4 ? 17.095 15.254 -8.735 1.00 0.00 4 GLY A CA 20
ATOM 28912 C C . GLY A 1 4 ? 16.841 15.363 -10.225 1.00 0.00 4 GLY A C 20
ATOM 28913 O O . GLY A 1 4 ? 17.310 16.298 -10.874 1.00 0.00 4 GLY A O 20
ATOM 28917 N N . SER A 1 5 ? 16.098 14.405 -10.769 1.00 0.00 5 SER A N 20
ATOM 28918 C CA . SER A 1 5 ? 15.787 14.395 -12.194 1.00 0.00 5 SER A CA 20
ATOM 28919 C C . SER A 1 5 ? 17.063 14.315 -13.028 1.00 0.00 5 SER A C 20
ATOM 28920 O O . SER A 1 5 ? 17.201 15.003 -14.039 1.00 0.00 5 SER A O 20
ATOM 28928 N N . SER A 1 6 ? 17.993 13.469 -12.596 1.00 0.00 6 SER A N 20
ATOM 28929 C CA . SER A 1 6 ? 19.259 13.301 -13.299 1.00 0.00 6 SER A CA 20
ATOM 28930 C C . SER A 1 6 ? 19.926 11.985 -12.910 1.00 0.00 6 SER A C 20
ATOM 28931 O O . SER A 1 6 ? 19.678 11.445 -11.833 1.00 0.00 6 SER A O 20
ATOM 28939 N N . GLY A 1 7 ? 20.775 11.474 -13.797 1.00 0.00 7 GLY A N 20
ATOM 28940 C CA . GLY A 1 7 ? 21.464 10.226 -13.530 1.00 0.00 7 GLY A CA 20
ATOM 28941 C C . GLY A 1 7 ? 20.822 9.046 -14.232 1.00 0.00 7 GLY A C 20
ATOM 28942 O O . GLY A 1 7 ? 20.760 9.005 -15.460 1.00 0.00 7 GLY A O 20
ATOM 28946 N N . ASN A 1 8 ? 20.343 8.083 -13.451 1.00 0.00 8 ASN A N 20
ATOM 28947 C CA . ASN A 1 8 ? 19.704 6.895 -14.005 1.00 0.00 8 ASN A CA 20
ATOM 28948 C C . ASN A 1 8 ? 18.825 6.213 -12.962 1.00 0.00 8 ASN A C 20
ATOM 28949 O O . ASN A 1 8 ? 18.863 6.560 -11.782 1.00 0.00 8 ASN A O 20
ATOM 28960 N N . GLU A 1 9 ? 18.034 5.242 -13.406 1.00 0.00 9 GLU A N 20
ATOM 28961 C CA . GLU A 1 9 ? 17.145 4.511 -12.510 1.00 0.00 9 GLU A CA 20
ATOM 28962 C C . GLU A 1 9 ? 17.790 4.319 -11.141 1.00 0.00 9 GLU A C 20
ATOM 28963 O O . GLU A 1 9 ? 18.982 4.029 -11.039 1.00 0.00 9 GLU A O 20
ATOM 28975 N N . VAL A 1 10 ? 16.994 4.484 -10.090 1.00 0.00 10 VAL A N 20
ATOM 28976 C CA . VAL A 1 10 ? 17.486 4.328 -8.726 1.00 0.00 10 VAL A CA 20
ATOM 28977 C C . VAL A 1 10 ? 17.212 2.924 -8.200 1.00 0.00 10 VAL A C 20
ATOM 28978 O O . VAL A 1 10 ? 17.935 2.421 -7.339 1.00 0.00 10 VAL A O 20
ATOM 28991 N N . ASP A 1 11 ? 16.165 2.296 -8.722 1.00 0.00 11 ASP A N 20
ATOM 28992 C CA . ASP A 1 11 ? 15.796 0.948 -8.306 1.00 0.00 11 ASP A CA 20
ATOM 28993 C C . ASP A 1 11 ? 16.979 -0.005 -8.442 1.00 0.00 11 ASP A C 20
ATOM 28994 O O . ASP A 1 11 ? 17.727 0.052 -9.419 1.00 0.00 11 ASP A O 20
ATOM 29003 N N . ASP A 1 12 ? 17.143 -0.881 -7.456 1.00 0.00 12 ASP A N 20
ATOM 29004 C CA . ASP A 1 12 ? 18.236 -1.847 -7.465 1.00 0.00 12 ASP A CA 20
ATOM 29005 C C . ASP A 1 12 ? 17.714 -3.254 -7.736 1.00 0.00 12 ASP A C 20
ATOM 29006 O O . ASP A 1 12 ? 16.523 -3.525 -7.584 1.00 0.00 12 ASP A O 20
ATOM 29015 N N . MET A 1 13 ? 18.613 -4.146 -8.139 1.00 0.00 13 MET A N 20
ATOM 29016 C CA . MET A 1 13 ? 18.243 -5.526 -8.431 1.00 0.00 13 MET A CA 20
ATOM 29017 C C . MET A 1 13 ? 18.105 -6.335 -7.145 1.00 0.00 13 MET A C 20
ATOM 29018 O O . MET A 1 13 ? 17.235 -7.199 -7.035 1.00 0.00 13 MET A O 20
ATOM 29032 N N . ASP A 1 14 ? 18.969 -6.051 -6.177 1.00 0.00 14 ASP A N 20
ATOM 29033 C CA . ASP A 1 14 ? 18.943 -6.752 -4.898 1.00 0.00 14 ASP A CA 20
ATOM 29034 C C . ASP A 1 14 ? 18.620 -5.791 -3.758 1.00 0.00 14 ASP A C 20
ATOM 29035 O O . ASP A 1 14 ? 19.434 -4.938 -3.401 1.00 0.00 14 ASP A O 20
ATOM 29044 N N . THR A 1 15 ? 17.427 -5.935 -3.189 1.00 0.00 15 THR A N 20
ATOM 29045 C CA . THR A 1 15 ? 16.996 -5.079 -2.092 1.00 0.00 15 THR A CA 20
ATOM 29046 C C . THR A 1 15 ? 16.324 -5.892 -0.991 1.00 0.00 15 THR A C 20
ATOM 29047 O O . THR A 1 15 ? 15.760 -6.955 -1.249 1.00 0.00 15 THR A O 20
ATOM 29058 N N . SER A 1 16 ? 16.388 -5.386 0.236 1.00 0.00 16 SER A N 20
ATOM 29059 C CA . SER A 1 16 ? 15.788 -6.068 1.377 1.00 0.00 16 SER A CA 20
ATOM 29060 C C . SER A 1 16 ? 14.669 -5.228 1.984 1.00 0.00 16 SER A C 20
ATOM 29061 O O . SER A 1 16 ? 13.538 -5.693 2.132 1.00 0.00 16 SER A O 20
ATOM 29069 N N . ASP A 1 17 ? 14.992 -3.988 2.335 1.00 0.00 17 ASP A N 20
ATOM 29070 C CA . ASP A 1 17 ? 14.014 -3.081 2.926 1.00 0.00 17 ASP A CA 20
ATOM 29071 C C . ASP A 1 17 ? 13.280 -2.294 1.845 1.00 0.00 17 ASP A C 20
ATOM 29072 O O . ASP A 1 17 ? 13.589 -1.129 1.591 1.00 0.00 17 ASP A O 20
ATOM 29081 N N . THR A 1 18 ? 12.306 -2.938 1.209 1.00 0.00 18 THR A N 20
ATOM 29082 C CA . THR A 1 18 ? 11.530 -2.300 0.154 1.00 0.00 18 THR A CA 20
ATOM 29083 C C . THR A 1 18 ? 10.055 -2.218 0.530 1.00 0.00 18 THR A C 20
ATOM 29084 O O . THR A 1 18 ? 9.387 -3.240 0.683 1.00 0.00 18 THR A O 20
ATOM 29095 N N . GLN A 1 19 ? 9.553 -0.996 0.677 1.00 0.00 19 GLN A N 20
ATOM 29096 C CA . GLN A 1 19 ? 8.156 -0.782 1.035 1.00 0.00 19 GLN A CA 20
ATOM 29097 C C . GLN A 1 19 ? 7.244 -1.020 -0.164 1.00 0.00 19 GLN A C 20
ATOM 29098 O O . GLN A 1 19 ? 7.537 -0.580 -1.276 1.00 0.00 19 GLN A O 20
ATOM 29112 N N . TRP A 1 20 ? 6.139 -1.720 0.070 1.00 0.00 20 TRP A N 20
ATOM 29113 C CA . TRP A 1 20 ? 5.184 -2.017 -0.991 1.00 0.00 20 TRP A CA 20
ATOM 29114 C C . TRP A 1 20 ? 3.967 -1.104 -0.900 1.00 0.00 20 TRP A C 20
ATOM 29115 O O . TRP A 1 20 ? 3.290 -1.057 0.126 1.00 0.00 20 TRP A O 20
ATOM 29136 N N . GLY A 1 21 ? 3.694 -0.378 -1.981 1.00 0.00 21 GLY A N 20
ATOM 29137 C CA . GLY A 1 21 ? 2.558 0.524 -2.001 1.00 0.00 21 GLY A CA 20
ATOM 29138 C C . GLY A 1 21 ? 1.455 0.047 -2.924 1.00 0.00 21 GLY A C 20
ATOM 29139 O O . GLY A 1 21 ? 1.603 -0.967 -3.606 1.00 0.00 21 GLY A O 20
ATOM 29143 N N . TRP A 1 22 ? 0.346 0.777 -2.945 1.00 0.00 22 TRP A N 20
ATOM 29144 C CA . TRP A 1 22 ? -0.788 0.421 -3.790 1.00 0.00 22 TRP A CA 20
ATOM 29145 C C . TRP A 1 22 ? -1.118 1.549 -4.762 1.00 0.00 22 TRP A C 20
ATOM 29146 O O . TRP A 1 22 ? -1.040 2.726 -4.411 1.00 0.00 22 TRP A O 20
ATOM 29167 N N . PHE A 1 23 ? -1.488 1.182 -5.984 1.00 0.00 23 PHE A N 20
ATOM 29168 C CA . PHE A 1 23 ? -1.829 2.164 -7.007 1.00 0.00 23 PHE A CA 20
ATOM 29169 C C . PHE A 1 23 ? -3.140 1.798 -7.696 1.00 0.00 23 PHE A C 20
ATOM 29170 O O . PHE A 1 23 ? -3.541 0.633 -7.714 1.00 0.00 23 PHE A O 20
ATOM 29187 N N . TYR A 1 24 ? -3.804 2.799 -8.262 1.00 0.00 24 TYR A N 20
ATOM 29188 C CA . TYR A 1 24 ? -5.071 2.584 -8.951 1.00 0.00 24 TYR A CA 20
ATOM 29189 C C . TYR A 1 24 ? -5.123 3.374 -10.255 1.00 0.00 24 TYR A C 20
ATOM 29190 O O . TYR A 1 24 ? -4.858 4.577 -10.278 1.00 0.00 24 TYR A O 20
ATOM 29208 N N . LEU A 1 25 ? -5.469 2.690 -11.340 1.00 0.00 25 LEU A N 20
ATOM 29209 C CA . LEU A 1 25 ? -5.557 3.325 -12.650 1.00 0.00 25 LEU A CA 20
ATOM 29210 C C . LEU A 1 25 ? -6.626 4.414 -12.655 1.00 0.00 25 LEU A C 20
ATOM 29211 O O . LEU A 1 25 ? -7.607 4.338 -11.917 1.00 0.00 25 LEU A O 20
ATOM 29227 N N . ALA A 1 26 ? -6.429 5.425 -13.495 1.00 0.00 26 ALA A N 20
ATOM 29228 C CA . ALA A 1 26 ? -7.378 6.526 -13.600 1.00 0.00 26 ALA A CA 20
ATOM 29229 C C . ALA A 1 26 ? -8.133 6.476 -14.924 1.00 0.00 26 ALA A C 20
ATOM 29230 O O . ALA A 1 26 ? -7.806 5.682 -15.805 1.00 0.00 26 ALA A O 20
ATOM 29237 N N . GLU A 1 27 ? -9.145 7.328 -15.056 1.00 0.00 27 GLU A N 20
ATOM 29238 C CA . GLU A 1 27 ? -9.947 7.378 -16.273 1.00 0.00 27 GLU A CA 20
ATOM 29239 C C . GLU A 1 27 ? -9.098 7.801 -17.468 1.00 0.00 27 GLU A C 20
ATOM 29240 O O . GLU A 1 27 ? -9.192 7.217 -18.548 1.00 0.00 27 GLU A O 20
ATOM 29252 N N . CYS A 1 28 ? -8.269 8.819 -17.266 1.00 0.00 28 CYS A N 20
ATOM 29253 C CA . CYS A 1 28 ? -7.402 9.321 -18.326 1.00 0.00 28 CYS A CA 20
ATOM 29254 C C . CYS A 1 28 ? -6.418 8.248 -18.779 1.00 0.00 28 CYS A C 20
ATOM 29255 O O . CYS A 1 28 ? -6.023 8.205 -19.944 1.00 0.00 28 CYS A O 20
ATOM 29263 N N . GLY A 1 29 ? -6.026 7.382 -17.850 1.00 0.00 29 GLY A N 20
ATOM 29264 C CA . GLY A 1 29 ? -5.090 6.321 -18.173 1.00 0.00 29 GLY A CA 20
ATOM 29265 C C . GLY A 1 29 ? -3.777 6.460 -17.429 1.00 0.00 29 GLY A C 20
ATOM 29266 O O . GLY A 1 29 ? -2.709 6.197 -17.983 1.00 0.00 29 GLY A O 20
ATOM 29270 N N . LYS A 1 30 ? -3.854 6.876 -16.169 1.00 0.00 30 LYS A N 20
ATOM 29271 C CA . LYS A 1 30 ? -2.662 7.051 -15.347 1.00 0.00 30 LYS A CA 20
ATOM 29272 C C . LYS A 1 30 ? -2.866 6.449 -13.960 1.00 0.00 30 LYS A C 20
ATOM 29273 O O . LYS A 1 30 ? -3.865 6.722 -13.295 1.00 0.00 30 LYS A O 20
ATOM 29292 N N . TRP A 1 31 ? -1.913 5.630 -13.531 1.00 0.00 31 TRP A N 20
ATOM 29293 C CA . TRP A 1 31 ? -1.987 4.990 -12.222 1.00 0.00 31 TRP A CA 20
ATOM 29294 C C . TRP A 1 31 ? -1.524 5.941 -11.124 1.00 0.00 31 TRP A C 20
ATOM 29295 O O . TRP A 1 31 ? -0.349 6.302 -11.057 1.00 0.00 31 TRP A O 20
ATOM 29316 N N . HIS A 1 32 ? -2.455 6.344 -10.265 1.00 0.00 32 HIS A N 20
ATOM 29317 C CA . HIS A 1 32 ? -2.141 7.254 -9.168 1.00 0.00 32 HIS A CA 20
ATOM 29318 C C . HIS A 1 32 ? -2.093 6.506 -7.839 1.00 0.00 32 HIS A C 20
ATOM 29319 O O . HIS A 1 32 ? -2.947 5.666 -7.558 1.00 0.00 32 HIS A O 20
ATOM 29333 N N . MET A 1 33 ? -1.089 6.818 -7.026 1.00 0.00 33 MET A N 20
ATOM 29334 C CA . MET A 1 33 ? -0.931 6.176 -5.727 1.00 0.00 33 MET A CA 20
ATOM 29335 C C . MET A 1 33 ? -2.101 6.513 -4.808 1.00 0.00 33 MET A C 20
ATOM 29336 O O . MET A 1 33 ? -2.703 7.581 -4.919 1.00 0.00 33 MET A O 20
ATOM 29350 N N . PHE A 1 34 ? -2.419 5.594 -3.901 1.00 0.00 34 PHE A N 20
ATOM 29351 C CA . PHE A 1 34 ? -3.519 5.794 -2.964 1.00 0.00 34 PHE A CA 20
ATOM 29352 C C . PHE A 1 34 ? -3.209 6.932 -1.997 1.00 0.00 34 PHE A C 20
ATOM 29353 O O . PHE A 1 34 ? -2.086 7.435 -1.954 1.00 0.00 34 PHE A O 20
ATOM 29370 N N . GLN A 1 35 ? -4.212 7.333 -1.223 1.00 0.00 35 GLN A N 20
ATOM 29371 C CA . GLN A 1 35 ? -4.047 8.413 -0.257 1.00 0.00 35 GLN A CA 20
ATOM 29372 C C . GLN A 1 35 ? -5.032 8.265 0.898 1.00 0.00 35 GLN A C 20
ATOM 29373 O O . GLN A 1 35 ? -6.080 7.630 0.775 1.00 0.00 35 GLN A O 20
ATOM 29387 N N . PRO A 1 36 ? -4.690 8.864 2.048 1.00 0.00 36 PRO A N 20
ATOM 29388 C CA . PRO A 1 36 ? -5.531 8.814 3.248 1.00 0.00 36 PRO A CA 20
ATOM 29389 C C . PRO A 1 36 ? -6.812 9.625 3.092 1.00 0.00 36 PRO A C 20
ATOM 29390 O O . PRO A 1 36 ? -6.886 10.534 2.265 1.00 0.00 36 PRO A O 20
ATOM 29401 N N . ASP A 1 37 ? -7.819 9.292 3.892 1.00 0.00 37 ASP A N 20
ATOM 29402 C CA . ASP A 1 37 ? -9.098 9.991 3.845 1.00 0.00 37 ASP A CA 20
ATOM 29403 C C . ASP A 1 37 ? -8.897 11.499 3.959 1.00 0.00 37 ASP A C 20
ATOM 29404 O O . ASP A 1 37 ? -8.997 12.070 5.046 1.00 0.00 37 ASP A O 20
ATOM 29413 N N . THR A 1 38 ? -8.612 12.140 2.830 1.00 0.00 38 THR A N 20
ATOM 29414 C CA . THR A 1 38 ? -8.395 13.581 2.803 1.00 0.00 38 THR A CA 20
ATOM 29415 C C . THR A 1 38 ? -9.238 14.245 1.720 1.00 0.00 38 THR A C 20
ATOM 29416 O O . THR A 1 38 ? -9.667 13.593 0.769 1.00 0.00 38 THR A O 20
ATOM 29427 N N . ASN A 1 39 ? -9.470 15.544 1.871 1.00 0.00 39 ASN A N 20
ATOM 29428 C CA . ASN A 1 39 ? -10.262 16.296 0.904 1.00 0.00 39 ASN A CA 20
ATOM 29429 C C . ASN A 1 39 ? -9.771 16.041 -0.518 1.00 0.00 39 ASN A C 20
ATOM 29430 O O . ASN A 1 39 ? -10.550 15.674 -1.398 1.00 0.00 39 ASN A O 20
ATOM 29441 N N . SER A 1 40 ? -8.475 16.236 -0.735 1.00 0.00 40 SER A N 20
ATOM 29442 C CA . SER A 1 40 ? -7.880 16.030 -2.050 1.00 0.00 40 SER A CA 20
ATOM 29443 C C . SER A 1 40 ? -8.154 14.617 -2.555 1.00 0.00 40 SER A C 20
ATOM 29444 O O . SER A 1 40 ? -8.931 14.421 -3.489 1.00 0.00 40 SER A O 20
ATOM 29452 N N . GLN A 1 41 ? -7.511 13.637 -1.929 1.00 0.00 41 GLN A N 20
ATOM 29453 C CA . GLN A 1 41 ? -7.684 12.241 -2.315 1.00 0.00 41 GLN A CA 20
ATOM 29454 C C . GLN A 1 41 ? -8.463 11.475 -1.251 1.00 0.00 41 GLN A C 20
ATOM 29455 O O . GLN A 1 41 ? -7.963 10.505 -0.681 1.00 0.00 41 GLN A O 20
ATOM 29469 N N . CYS A 1 42 ? -9.687 11.917 -0.988 1.00 0.00 42 CYS A N 20
ATOM 29470 C CA . CYS A 1 42 ? -10.535 11.273 0.010 1.00 0.00 42 CYS A CA 20
ATOM 29471 C C . CYS A 1 42 ? -10.606 9.768 -0.228 1.00 0.00 42 CYS A C 20
ATOM 29472 O O . CYS A 1 42 ? -11.422 9.292 -1.016 1.00 0.00 42 CYS A O 20
ATOM 29480 N N . SER A 1 43 ? -9.744 9.024 0.459 1.00 0.00 43 SER A N 20
ATOM 29481 C CA . SER A 1 43 ? -9.706 7.573 0.319 1.00 0.00 43 SER A CA 20
ATOM 29482 C C . SER A 1 43 ? -8.719 6.959 1.307 1.00 0.00 43 SER A C 20
ATOM 29483 O O . SER A 1 43 ? -8.083 7.666 2.089 1.00 0.00 43 SER A O 20
ATOM 29491 N N . VAL A 1 44 ? -8.597 5.636 1.266 1.00 0.00 44 VAL A N 20
ATOM 29492 C CA . VAL A 1 44 ? -7.688 4.924 2.156 1.00 0.00 44 VAL A CA 20
ATOM 29493 C C . VAL A 1 44 ? -6.268 4.919 1.601 1.00 0.00 44 VAL A C 20
ATOM 29494 O O . VAL A 1 44 ? -6.064 4.903 0.387 1.00 0.00 44 VAL A O 20
ATOM 29507 N N . SER A 1 45 ? -5.287 4.931 2.499 1.00 0.00 45 SER A N 20
ATOM 29508 C CA . SER A 1 45 ? -3.885 4.931 2.100 1.00 0.00 45 SER A CA 20
ATOM 29509 C C . SER A 1 45 ? -3.425 3.524 1.730 1.00 0.00 45 SER A C 20
ATOM 29510 O O . SER A 1 45 ? -3.979 2.533 2.206 1.00 0.00 45 SER A O 20
ATOM 29518 N N . SER A 1 46 ? -2.409 3.446 0.876 1.00 0.00 46 SER A N 20
ATOM 29519 C CA . SER A 1 46 ? -1.877 2.161 0.438 1.00 0.00 46 SER A CA 20
ATOM 29520 C C . SER A 1 46 ? -1.769 1.189 1.609 1.00 0.00 46 SER A C 20
ATOM 29521 O O . SER A 1 46 ? -1.980 -0.013 1.453 1.00 0.00 46 SER A O 20
ATOM 29529 N N . GLU A 1 47 ? -1.440 1.721 2.783 1.00 0.00 47 GLU A N 20
ATOM 29530 C CA . GLU A 1 47 ? -1.304 0.900 3.981 1.00 0.00 47 GLU A CA 20
ATOM 29531 C C . GLU A 1 47 ? -2.588 0.124 4.257 1.00 0.00 47 GLU A C 20
ATOM 29532 O O . GLU A 1 47 ? -2.600 -1.107 4.231 1.00 0.00 47 GLU A O 20
ATOM 29544 N N . ASP A 1 48 ? -3.667 0.852 4.523 1.00 0.00 48 ASP A N 20
ATOM 29545 C CA . ASP A 1 48 ? -4.957 0.233 4.804 1.00 0.00 48 ASP A CA 20
ATOM 29546 C C . ASP A 1 48 ? -5.239 -0.904 3.826 1.00 0.00 48 ASP A C 20
ATOM 29547 O O . ASP A 1 48 ? -5.211 -2.077 4.198 1.00 0.00 48 ASP A O 20
ATOM 29556 N N . ILE A 1 49 ? -5.511 -0.548 2.575 1.00 0.00 49 ILE A N 20
ATOM 29557 C CA . ILE A 1 49 ? -5.798 -1.538 1.545 1.00 0.00 49 ILE A CA 20
ATOM 29558 C C . ILE A 1 49 ? -4.903 -2.763 1.695 1.00 0.00 49 ILE A C 20
ATOM 29559 O O . ILE A 1 49 ? -5.389 -3.886 1.829 1.00 0.00 49 ILE A O 20
ATOM 29575 N N . GLU A 1 50 ? -3.593 -2.538 1.674 1.00 0.00 50 GLU A N 20
ATOM 29576 C CA . GLU A 1 50 ? -2.630 -3.625 1.809 1.00 0.00 50 GLU A CA 20
ATOM 29577 C C . GLU A 1 50 ? -2.981 -4.519 2.995 1.00 0.00 50 GLU A C 20
ATOM 29578 O O . GLU A 1 50 ? -3.188 -5.722 2.841 1.00 0.00 50 GLU A O 20
ATOM 29590 N N . LYS A 1 51 ? -3.045 -3.920 4.180 1.00 0.00 51 LYS A N 20
ATOM 29591 C CA . LYS A 1 51 ? -3.371 -4.659 5.394 1.00 0.00 51 LYS A CA 20
ATOM 29592 C C . LYS A 1 51 ? -4.409 -5.741 5.110 1.00 0.00 51 LYS A C 20
ATOM 29593 O O . LYS A 1 51 ? -4.342 -6.839 5.662 1.00 0.00 51 LYS A O 20
ATOM 29612 N N . SER A 1 52 ? -5.367 -5.423 4.245 1.00 0.00 52 SER A N 20
ATOM 29613 C CA . SER A 1 52 ? -6.420 -6.368 3.890 1.00 0.00 52 SER A CA 20
ATOM 29614 C C . SER A 1 52 ? -5.908 -7.402 2.892 1.00 0.00 52 SER A C 20
ATOM 29615 O O . SER A 1 52 ? -6.137 -8.601 3.051 1.00 0.00 52 SER A O 20
ATOM 29623 N N . PHE A 1 53 ? -5.214 -6.929 1.863 1.00 0.00 53 PHE A N 20
ATOM 29624 C CA . PHE A 1 53 ? -4.670 -7.811 0.837 1.00 0.00 53 PHE A CA 20
ATOM 29625 C C . PHE A 1 53 ? -3.765 -8.872 1.457 1.00 0.00 53 PHE A C 20
ATOM 29626 O O . PHE A 1 53 ? -3.790 -10.037 1.059 1.00 0.00 53 PHE A O 20
ATOM 29643 N N . LYS A 1 54 ? -2.964 -8.460 2.434 1.00 0.00 54 LYS A N 20
ATOM 29644 C CA . LYS A 1 54 ? -2.050 -9.373 3.111 1.00 0.00 54 LYS A CA 20
ATOM 29645 C C . LYS A 1 54 ? -2.786 -10.618 3.598 1.00 0.00 54 LYS A C 20
ATOM 29646 O O . LYS A 1 54 ? -2.442 -11.740 3.226 1.00 0.00 54 LYS A O 20
ATOM 29665 N N . THR A 1 55 ? -3.802 -10.412 4.431 1.00 0.00 55 THR A N 20
ATOM 29666 C CA . THR A 1 55 ? -4.586 -11.517 4.968 1.00 0.00 55 THR A CA 20
ATOM 29667 C C . THR A 1 55 ? -5.439 -12.163 3.883 1.00 0.00 55 THR A C 20
ATOM 29668 O O . THR A 1 55 ? -5.595 -13.383 3.847 1.00 0.00 55 THR A O 20
ATOM 29679 N N . ASN A 1 56 ? -5.990 -11.337 2.999 1.00 0.00 56 ASN A N 20
ATOM 29680 C CA . ASN A 1 56 ? -6.829 -11.830 1.912 1.00 0.00 56 ASN A CA 20
ATOM 29681 C C . ASN A 1 56 ? -6.395 -11.233 0.577 1.00 0.00 56 ASN A C 20
ATOM 29682 O O . ASN A 1 56 ? -6.844 -10.160 0.172 1.00 0.00 56 ASN A O 20
ATOM 29693 N N . PRO A 1 57 ? -5.500 -11.943 -0.126 1.00 0.00 57 PRO A N 20
ATOM 29694 C CA . PRO A 1 57 ? -4.986 -11.504 -1.426 1.00 0.00 57 PRO A CA 20
ATOM 29695 C C . PRO A 1 57 ? -6.045 -11.572 -2.521 1.00 0.00 57 PRO A C 20
ATOM 29696 O O . PRO A 1 57 ? -5.847 -11.058 -3.623 1.00 0.00 57 PRO A O 20
ATOM 29707 N N . CYS A 1 58 ? -7.170 -12.208 -2.211 1.00 0.00 58 CYS A N 20
ATOM 29708 C CA . CYS A 1 58 ? -8.261 -12.343 -3.169 1.00 0.00 58 CYS A CA 20
ATOM 29709 C C . CYS A 1 58 ? -9.598 -11.998 -2.523 1.00 0.00 58 CYS A C 20
ATOM 29710 O O . CYS A 1 58 ? -10.607 -12.657 -2.769 1.00 0.00 58 CYS A O 20
ATOM 29718 N N . GLY A 1 59 ? -9.598 -10.959 -1.692 1.00 0.00 59 GLY A N 20
ATOM 29719 C CA . GLY A 1 59 ? -10.817 -10.545 -1.021 1.00 0.00 59 GLY A CA 20
ATOM 29720 C C . GLY A 1 59 ? -11.248 -9.146 -1.413 1.00 0.00 59 GLY A C 20
ATOM 29721 O O . GLY A 1 59 ? -10.856 -8.640 -2.464 1.00 0.00 59 GLY A O 20
ATOM 29725 N N . SER A 1 60 ? -12.057 -8.519 -0.565 1.00 0.00 60 SER A N 20
ATOM 29726 C CA . SER A 1 60 ? -12.546 -7.171 -0.831 1.00 0.00 60 SER A CA 20
ATOM 29727 C C . SER A 1 60 ? -12.660 -6.370 0.463 1.00 0.00 60 SER A C 20
ATOM 29728 O O . SER A 1 60 ? -12.917 -6.927 1.530 1.00 0.00 60 SER A O 20
ATOM 29736 N N . ILE A 1 61 ? -12.467 -5.060 0.359 1.00 0.00 61 ILE A N 20
ATOM 29737 C CA . ILE A 1 61 ? -12.548 -4.181 1.519 1.00 0.00 61 ILE A CA 20
ATOM 29738 C C . ILE A 1 61 ? -13.598 -3.095 1.313 1.00 0.00 61 ILE A C 20
ATOM 29739 O O . ILE A 1 61 ? -13.419 -2.190 0.497 1.00 0.00 61 ILE A O 20
ATOM 29755 N N . SER A 1 62 ? -14.694 -3.189 2.059 1.00 0.00 62 SER A N 20
ATOM 29756 C CA . SER A 1 62 ? -15.775 -2.216 1.958 1.00 0.00 62 SER A CA 20
ATOM 29757 C C . SER A 1 62 ? -15.627 -1.128 3.017 1.00 0.00 62 SER A C 20
ATOM 29758 O O . SER A 1 62 ? -15.764 -1.387 4.213 1.00 0.00 62 SER A O 20
ATOM 29766 N N . PHE A 1 63 ? -15.347 0.091 2.569 1.00 0.00 63 PHE A N 20
ATOM 29767 C CA . PHE A 1 63 ? -15.179 1.220 3.478 1.00 0.00 63 PHE A CA 20
ATOM 29768 C C . PHE A 1 63 ? -15.837 2.475 2.913 1.00 0.00 63 PHE A C 20
ATOM 29769 O O . PHE A 1 63 ? -16.419 2.451 1.827 1.00 0.00 63 PHE A O 20
ATOM 29786 N N . THR A 1 64 ? -15.742 3.573 3.657 1.00 0.00 64 THR A N 20
ATOM 29787 C CA . THR A 1 64 ? -16.328 4.838 3.233 1.00 0.00 64 THR A CA 20
ATOM 29788 C C . THR A 1 64 ? -15.403 6.007 3.550 1.00 0.00 64 THR A C 20
ATOM 29789 O O . THR A 1 64 ? -14.433 5.861 4.295 1.00 0.00 64 THR A O 20
ATOM 29800 N N . THR A 1 65 ? -15.708 7.168 2.980 1.00 0.00 65 THR A N 20
ATOM 29801 C CA . THR A 1 65 ? -14.903 8.363 3.201 1.00 0.00 65 THR A CA 20
ATOM 29802 C C . THR A 1 65 ? -15.781 9.565 3.527 1.00 0.00 65 THR A C 20
ATOM 29803 O O . THR A 1 65 ? -15.528 10.289 4.490 1.00 0.00 65 THR A O 20
ATOM 29814 N N . SER A 1 66 ? -16.816 9.773 2.718 1.00 0.00 66 SER A N 20
ATOM 29815 C CA . SER A 1 66 ? -17.731 10.890 2.919 1.00 0.00 66 SER A CA 20
ATOM 29816 C C . SER A 1 66 ? -19.074 10.620 2.247 1.00 0.00 66 SER A C 20
ATOM 29817 O O . SER A 1 66 ? -19.185 10.647 1.021 1.00 0.00 66 SER A O 20
ATOM 29825 N N . LYS A 1 67 ? -20.093 10.359 3.059 1.00 0.00 67 LYS A N 20
ATOM 29826 C CA . LYS A 1 67 ? -21.430 10.085 2.546 1.00 0.00 67 LYS A CA 20
ATOM 29827 C C . LYS A 1 67 ? -21.363 9.252 1.270 1.00 0.00 67 LYS A C 20
ATOM 29828 O O . LYS A 1 67 ? -22.251 9.327 0.421 1.00 0.00 67 LYS A O 20
ATOM 29847 N N . PHE A 1 68 ? -20.305 8.458 1.142 1.00 0.00 68 PHE A N 20
ATOM 29848 C CA . PHE A 1 68 ? -20.123 7.611 -0.031 1.00 0.00 68 PHE A CA 20
ATOM 29849 C C . PHE A 1 68 ? -19.585 6.239 0.368 1.00 0.00 68 PHE A C 20
ATOM 29850 O O . PHE A 1 68 ? -19.252 6.004 1.529 1.00 0.00 68 PHE A O 20
ATOM 29867 N N . SER A 1 69 ? -19.503 5.337 -0.605 1.00 0.00 69 SER A N 20
ATOM 29868 C CA . SER A 1 69 ? -19.010 3.987 -0.356 1.00 0.00 69 SER A CA 20
ATOM 29869 C C . SER A 1 69 ? -18.047 3.549 -1.456 1.00 0.00 69 SER A C 20
ATOM 29870 O O . SER A 1 69 ? -18.198 3.931 -2.617 1.00 0.00 69 SER A O 20
ATOM 29878 N N . TYR A 1 70 ? -17.058 2.746 -1.081 1.00 0.00 70 TYR A N 20
ATOM 29879 C CA . TYR A 1 70 ? -16.068 2.257 -2.034 1.00 0.00 70 TYR A CA 20
ATOM 29880 C C . TYR A 1 70 ? -15.709 0.803 -1.748 1.00 0.00 70 TYR A C 20
ATOM 29881 O O . TYR A 1 70 ? -15.517 0.413 -0.596 1.00 0.00 70 TYR A O 20
ATOM 29899 N N . LYS A 1 71 ? -15.618 0.003 -2.805 1.00 0.00 71 LYS A N 20
ATOM 29900 C CA . LYS A 1 71 ? -15.280 -1.409 -2.671 1.00 0.00 71 LYS A CA 20
ATOM 29901 C C . LYS A 1 71 ? -14.062 -1.759 -3.520 1.00 0.00 71 LYS A C 20
ATOM 29902 O O . LYS A 1 71 ? -14.044 -1.514 -4.727 1.00 0.00 71 LYS A O 20
ATOM 29921 N N . ILE A 1 72 ? -13.048 -2.334 -2.883 1.00 0.00 72 ILE A N 20
ATOM 29922 C CA . ILE A 1 72 ? -11.828 -2.720 -3.581 1.00 0.00 72 ILE A CA 20
ATOM 29923 C C . ILE A 1 72 ? -11.632 -4.232 -3.550 1.00 0.00 72 ILE A C 20
ATOM 29924 O O . ILE A 1 72 ? -11.259 -4.799 -2.522 1.00 0.00 72 ILE A O 20
ATOM 29940 N N . ASP A 1 73 ? -11.884 -4.880 -4.682 1.00 0.00 73 ASP A N 20
ATOM 29941 C CA . ASP A 1 73 ? -11.732 -6.326 -4.786 1.00 0.00 73 ASP A CA 20
ATOM 29942 C C . ASP A 1 73 ? -10.359 -6.690 -5.343 1.00 0.00 73 ASP A C 20
ATOM 29943 O O . ASP A 1 73 ? -10.042 -6.380 -6.491 1.00 0.00 73 ASP A O 20
ATOM 29952 N N . PHE A 1 74 ? -9.549 -7.349 -4.521 1.00 0.00 74 PHE A N 20
ATOM 29953 C CA . PHE A 1 74 ? -8.209 -7.753 -4.931 1.00 0.00 74 PHE A CA 20
ATOM 29954 C C . PHE A 1 74 ? -8.272 -8.856 -5.984 1.00 0.00 74 PHE A C 20
ATOM 29955 O O . PHE A 1 74 ? -7.658 -8.750 -7.046 1.00 0.00 74 PHE A O 20
ATOM 29972 N N . ALA A 1 75 ? -9.018 -9.913 -5.681 1.00 0.00 75 ALA A N 20
ATOM 29973 C CA . ALA A 1 75 ? -9.162 -11.034 -6.602 1.00 0.00 75 ALA A CA 20
ATOM 29974 C C . ALA A 1 75 ? -9.453 -10.549 -8.017 1.00 0.00 75 ALA A C 20
ATOM 29975 O O . ALA A 1 75 ? -8.937 -11.098 -8.990 1.00 0.00 75 ALA A O 20
ATOM 29982 N N . GLU A 1 76 ? -10.284 -9.516 -8.125 1.00 0.00 76 GLU A N 20
ATOM 29983 C CA . GLU A 1 76 ? -10.643 -8.958 -9.423 1.00 0.00 76 GLU A CA 20
ATOM 29984 C C . GLU A 1 76 ? -9.577 -7.981 -9.911 1.00 0.00 76 GLU A C 20
ATOM 29985 O O . GLU A 1 76 ? -9.501 -7.671 -11.099 1.00 0.00 76 GLU A O 20
ATOM 29997 N N . MET A 1 77 ? -8.756 -7.500 -8.983 1.00 0.00 77 MET A N 20
ATOM 29998 C CA . MET A 1 77 ? -7.693 -6.559 -9.317 1.00 0.00 77 MET A CA 20
ATOM 29999 C C . MET A 1 77 ? -8.270 -5.270 -9.893 1.00 0.00 77 MET A C 20
ATOM 30000 O O . MET A 1 77 ? -7.802 -4.770 -10.916 1.00 0.00 77 MET A O 20
ATOM 30014 N N . LYS A 1 78 ? -9.290 -4.736 -9.230 1.00 0.00 78 LYS A N 20
ATOM 30015 C CA . LYS A 1 78 ? -9.932 -3.504 -9.674 1.00 0.00 78 LYS A CA 20
ATOM 30016 C C . LYS A 1 78 ? -10.753 -2.881 -8.550 1.00 0.00 78 LYS A C 20
ATOM 30017 O O . LYS A 1 78 ? -11.227 -3.581 -7.655 1.00 0.00 78 LYS A O 20
ATOM 30036 N N . GLN A 1 79 ? -10.918 -1.564 -8.603 1.00 0.00 79 GLN A N 20
ATOM 30037 C CA . GLN A 1 79 ? -11.683 -0.848 -7.588 1.00 0.00 79 GLN A CA 20
ATOM 30038 C C . GLN A 1 79 ? -13.128 -0.651 -8.034 1.00 0.00 79 GLN A C 20
ATOM 30039 O O . GLN A 1 79 ? -13.392 0.009 -9.039 1.00 0.00 79 GLN A O 20
ATOM 30053 N N . MET A 1 80 ? -14.058 -1.228 -7.282 1.00 0.00 80 MET A N 20
ATOM 30054 C CA . MET A 1 80 ? -15.477 -1.115 -7.600 1.00 0.00 80 MET A CA 20
ATOM 30055 C C . MET A 1 80 ? -16.114 0.044 -6.839 1.00 0.00 80 MET A C 20
ATOM 30056 O O . MET A 1 80 ? -16.280 -0.017 -5.622 1.00 0.00 80 MET A O 20
ATOM 30070 N N . ASN A 1 81 ? -16.468 1.099 -7.565 1.00 0.00 81 ASN A N 20
ATOM 30071 C CA . ASN A 1 81 ? -17.086 2.273 -6.958 1.00 0.00 81 ASN A CA 20
ATOM 30072 C C . ASN A 1 81 ? -18.569 2.033 -6.698 1.00 0.00 81 ASN A C 20
ATOM 30073 O O . ASN A 1 81 ? -19.244 1.350 -7.469 1.00 0.00 81 ASN A O 20
ATOM 30084 N N . LEU A 1 82 ? -19.072 2.599 -5.606 1.00 0.00 82 LEU A N 20
ATOM 30085 C CA . LEU A 1 82 ? -20.477 2.447 -5.243 1.00 0.00 82 LEU A CA 20
ATOM 30086 C C . LEU A 1 82 ? -21.210 3.781 -5.338 1.00 0.00 82 LEU A C 20
ATOM 30087 O O . LEU A 1 82 ? -22.373 3.836 -5.742 1.00 0.00 82 LEU A O 20
ATOM 30103 N N . THR A 1 83 ? -20.523 4.857 -4.966 1.00 0.00 83 THR A N 20
ATOM 30104 C CA . THR A 1 83 ? -21.109 6.191 -5.011 1.00 0.00 83 THR A CA 20
ATOM 30105 C C . THR A 1 83 ? -21.480 6.581 -6.437 1.00 0.00 83 THR A C 20
ATOM 30106 O O . THR A 1 83 ? -22.575 7.084 -6.689 1.00 0.00 83 THR A O 20
ATOM 30117 N N . THR A 1 84 ? -20.560 6.346 -7.368 1.00 0.00 84 THR A N 20
ATOM 30118 C CA . THR A 1 84 ? -20.791 6.674 -8.769 1.00 0.00 84 THR A CA 20
ATOM 30119 C C . THR A 1 84 ? -20.984 5.413 -9.604 1.00 0.00 84 THR A C 20
ATOM 30120 O O . THR A 1 84 ? -21.633 5.441 -10.648 1.00 0.00 84 THR A O 20
ATOM 30131 N N . GLY A 1 85 ? -20.415 4.306 -9.136 1.00 0.00 85 GLY A N 20
ATOM 30132 C CA . GLY A 1 85 ? -20.536 3.050 -9.853 1.00 0.00 85 GLY A CA 20
ATOM 30133 C C . GLY A 1 85 ? -19.490 2.898 -10.939 1.00 0.00 85 GLY A C 20
ATOM 30134 O O . GLY A 1 85 ? -19.721 2.228 -11.945 1.00 0.00 85 GLY A O 20
ATOM 30138 N N . LYS A 1 86 ? -18.335 3.524 -10.737 1.00 0.00 86 LYS A N 20
ATOM 30139 C CA . LYS A 1 86 ? -17.249 3.456 -11.707 1.00 0.00 86 LYS A CA 20
ATOM 30140 C C . LYS A 1 86 ? -16.314 2.292 -11.397 1.00 0.00 86 LYS A C 20
ATOM 30141 O O . LYS A 1 86 ? -16.474 1.608 -10.387 1.00 0.00 86 LYS A O 20
ATOM 30160 N N . GLN A 1 87 ? -15.337 2.073 -12.272 1.00 0.00 87 GLN A N 20
ATOM 30161 C CA . GLN A 1 87 ? -14.377 0.991 -12.090 1.00 0.00 87 GLN A CA 20
ATOM 30162 C C . GLN A 1 87 ? -12.991 1.407 -12.572 1.00 0.00 87 GLN A C 20
ATOM 30163 O O . GLN A 1 87 ? -12.859 2.172 -13.527 1.00 0.00 87 GLN A O 20
ATOM 30177 N N . ARG A 1 88 ? -11.961 0.899 -11.904 1.00 0.00 88 ARG A N 20
ATOM 30178 C CA . ARG A 1 88 ? -10.584 1.219 -12.263 1.00 0.00 88 ARG A CA 20
ATOM 30179 C C . ARG A 1 88 ? -9.628 0.139 -11.766 1.00 0.00 88 ARG A C 20
ATOM 30180 O O . ARG A 1 88 ? -9.565 -0.148 -10.570 1.00 0.00 88 ARG A O 20
ATOM 30201 N N . LEU A 1 89 ? -8.885 -0.457 -12.693 1.00 0.00 89 LEU A N 20
ATOM 30202 C CA . LEU A 1 89 ? -7.931 -1.507 -12.350 1.00 0.00 89 LEU A CA 20
ATOM 30203 C C . LEU A 1 89 ? -6.969 -1.035 -11.264 1.00 0.00 89 LEU A C 20
ATOM 30204 O O . LEU A 1 89 ? -6.732 0.163 -11.109 1.00 0.00 89 LEU A O 20
ATOM 30220 N N . ILE A 1 90 ? -6.417 -1.985 -10.516 1.00 0.00 90 ILE A N 20
ATOM 30221 C CA . ILE A 1 90 ? -5.479 -1.666 -9.447 1.00 0.00 90 ILE A CA 20
ATOM 30222 C C . ILE A 1 90 ? -4.206 -2.497 -9.568 1.00 0.00 90 ILE A C 20
ATOM 30223 O O . ILE A 1 90 ? -4.203 -3.563 -10.183 1.00 0.00 90 ILE A O 20
ATOM 30239 N N . LYS A 1 91 ? -3.125 -2.003 -8.973 1.00 0.00 91 LYS A N 20
ATOM 30240 C CA . LYS A 1 91 ? -1.845 -2.700 -9.010 1.00 0.00 91 LYS A CA 20
ATOM 30241 C C . LYS A 1 91 ? -1.032 -2.410 -7.753 1.00 0.00 91 LYS A C 20
ATOM 30242 O O . LYS A 1 91 ? -0.991 -1.276 -7.276 1.00 0.00 91 LYS A O 20
ATOM 30261 N N . ARG A 1 92 ? -0.384 -3.442 -7.222 1.00 0.00 92 ARG A N 20
ATOM 30262 C CA . ARG A 1 92 ? 0.429 -3.297 -6.020 1.00 0.00 92 ARG A CA 20
ATOM 30263 C C . ARG A 1 92 ? 1.908 -3.176 -6.375 1.00 0.00 92 ARG A C 20
ATOM 30264 O O . ARG A 1 92 ? 2.523 -4.131 -6.849 1.00 0.00 92 ARG A O 20
ATOM 30285 N N . ALA A 1 93 ? 2.472 -1.995 -6.143 1.00 0.00 93 ALA A N 20
ATOM 30286 C CA . ALA A 1 93 ? 3.878 -1.750 -6.437 1.00 0.00 93 ALA A CA 20
ATOM 30287 C C . ALA A 1 93 ? 4.538 -0.938 -5.328 1.00 0.00 93 ALA A C 20
ATOM 30288 O O . ALA A 1 93 ? 3.872 -0.278 -4.529 1.00 0.00 93 ALA A O 20
ATOM 30295 N N . PRO A 1 94 ? 5.877 -0.986 -5.274 1.00 0.00 94 PRO A N 20
ATOM 30296 C CA . PRO A 1 94 ? 6.655 -0.261 -4.265 1.00 0.00 94 PRO A CA 20
ATOM 30297 C C . PRO A 1 94 ? 6.620 1.248 -4.481 1.00 0.00 94 PRO A C 20
ATOM 30298 O O . PRO A 1 94 ? 6.146 1.727 -5.512 1.00 0.00 94 PRO A O 20
ATOM 30309 N N . PHE A 1 95 ? 7.126 1.993 -3.504 1.00 0.00 95 PHE A N 20
ATOM 30310 C CA . PHE A 1 95 ? 7.152 3.449 -3.587 1.00 0.00 95 PHE A CA 20
ATOM 30311 C C . PHE A 1 95 ? 8.290 3.922 -4.487 1.00 0.00 95 PHE A C 20
ATOM 30312 O O . PHE A 1 95 ? 9.443 3.996 -4.061 1.00 0.00 95 PHE A O 20
ATOM 30329 N N . SER A 1 96 ? 7.958 4.239 -5.734 1.00 0.00 96 SER A N 20
ATOM 30330 C CA . SER A 1 96 ? 8.952 4.701 -6.696 1.00 0.00 96 SER A CA 20
ATOM 30331 C C . SER A 1 96 ? 9.241 6.187 -6.508 1.00 0.00 96 SER A C 20
ATOM 30332 O O . SER A 1 96 ? 8.437 7.040 -6.883 1.00 0.00 96 SER A O 20
ATOM 30340 N N . SER A 1 97 ? 10.396 6.489 -5.924 1.00 0.00 97 SER A N 20
ATOM 30341 C CA . SER A 1 97 ? 10.792 7.871 -5.682 1.00 0.00 97 SER A CA 20
ATOM 30342 C C . SER A 1 97 ? 12.276 8.071 -5.973 1.00 0.00 97 SER A C 20
ATOM 30343 O O . SER A 1 97 ? 13.021 7.107 -6.147 1.00 0.00 97 SER A O 20
ATOM 30351 N N . GLY A 1 98 ? 12.699 9.331 -6.025 1.00 0.00 98 GLY A N 20
ATOM 30352 C CA . GLY A 1 98 ? 14.092 9.635 -6.296 1.00 0.00 98 GLY A CA 20
ATOM 30353 C C . GLY A 1 98 ? 14.964 9.504 -5.063 1.00 0.00 98 GLY A C 20
ATOM 30354 O O . GLY A 1 98 ? 14.608 8.835 -4.093 1.00 0.00 98 GLY A O 20
ATOM 30358 N N . PRO A 1 99 ? 16.137 10.154 -5.091 1.00 0.00 99 PRO A N 20
ATOM 30359 C CA . PRO A 1 99 ? 17.087 10.122 -3.976 1.00 0.00 99 PRO A CA 20
ATOM 30360 C C . PRO A 1 99 ? 16.580 10.889 -2.760 1.00 0.00 99 PRO A C 20
ATOM 30361 O O . PRO A 1 99 ? 16.675 12.115 -2.703 1.00 0.00 99 PRO A O 20
ATOM 30372 N N . SER A 1 100 ? 16.041 10.160 -1.788 1.00 0.00 100 SER A N 20
ATOM 30373 C CA . SER A 1 100 ? 15.516 10.773 -0.574 1.00 0.00 100 SER A CA 20
ATOM 30374 C C . SER A 1 100 ? 16.509 10.639 0.576 1.00 0.00 100 SER A C 20
ATOM 30375 O O . SER A 1 100 ? 16.869 9.531 0.974 1.00 0.00 100 SER A O 20
ATOM 30383 N N . SER A 1 101 ? 16.948 11.776 1.107 1.00 0.00 101 SER A N 20
ATOM 30384 C CA . SER A 1 101 ? 17.903 11.787 2.209 1.00 0.00 101 SER A CA 20
ATOM 30385 C C . SER A 1 101 ? 17.235 11.357 3.511 1.00 0.00 101 SER A C 20
ATOM 30386 O O . SER A 1 101 ? 16.698 12.182 4.249 1.00 0.00 101 SER A O 20
ATOM 30394 N N . GLY A 1 102 ? 17.272 10.056 3.786 1.00 0.00 102 GLY A N 20
ATOM 30395 C CA . GLY A 1 102 ? 16.667 9.537 4.999 1.00 0.00 102 GLY A CA 20
ATOM 30396 C C . GLY A 1 102 ? 17.669 8.831 5.890 1.00 0.00 102 GLY A C 20
ATOM 30397 O O . GLY A 1 102 ? 18.760 8.474 5.447 1.00 0.00 102 GLY A O 20
#

GO terms:
  GO:0005515 protein binding (F, IPI)
  GO:0005635 nuclear envelope (C, IDA)
  GO:0003950 NAD+ poly-ADP-ribosyltransferase activity (F, IDA)
  GO:0070213 protein auto-ADP-ribosylation (P, IDA)
  GO:1990404 NAD+-protein mono-ADP-ribosyltransferase activity (F, IDA)
  GO:0140803 NAD+-protein-cysteine ADP-ribosyltransferase activity (F, EXP)
  GO:0140804 NAD+-protein-lysine ADP-ribosyltransferase activity (F, EXP)
  GO:0140806 NAD+-protein-aspartate ADP-ribosyltransferase activity (F, EXP)
  GO:0140807 NAD+-protein-glutamate ADP-ribosyltransferase activity (F, EXP)
  GO:0005654 nucleoplasm (C, IDA)
  GO:0016604 nuclear body (C, IDA)

Sequence (102 aa):
GSSGSSGNEVDDMDTSDTQWGWFYLAECGKWHMFQPDTNSQCSVSSEDIEKSFKTNPCGSISFTTSKFSYKIDFAEMKQMNLTTGKQRLIKRAPFSSGPSSGGSSGSSGNEVDDMDTSDTQWGWFYLAECGKWHMFQPDTNSQCSVSSEDIEKSFKTNPCGSISFTTSKFSYKIDFAEMKQMNLTTGKQRLIKRAPFSSGPSSGGSSGSSGNEVDDMDTSDTQWGWFYLAECGKWHMFQPDTNSQCSVSSEDIEKSFKTNPCGSISFTTSKFSYKIDFAEMKQMNLTTGKQRLIKRAPFSSGPSSGGSSGSSGNEVDDMDTSDTQWGWFYLAECGKWHMFQPDTNSQCSVSSEDIEKSFKTNPCGSISFTTSKFSYKIDFAEMKQMNLTTGKQRLIKRAPFSSGPSSGGSSGSSGNEVDDMDTSDTQWGWFYLAECGKWHMFQPDTNSQCSVSSEDIEKSFKTNPCGSISFTTSKFSYKIDFAEMKQMNLTTGKQRLIKRAPFSSGPSSGGSSGSSGNEVDDMDTSDTQWGWFYLAECGKWHMFQPDTNSQCSVSSEDIEKSFKTNPCGSISFTTSKFSYKIDFAEMKQMNLTTGKQRLIKRAPFSSGPSSGGSSGSSGNEVDDMDTSDTQWGWFYLAECGKWHMFQPDTNSQCSVSSEDIEKSFKTNPCGSISFTTSKFSYKIDFAEMKQMNLTTGKQRLIKRAPFSSGPSSGGSSGSSGNEVDDMDTSDTQWGWFYLAECGKWHMFQPDTNSQCSVSSEDIEKSFKTNPCGSISFTTSKFSYKIDFAEMKQMNLTTGKQRLIKRAPFSSGPSSGGSSGSSGNEVDDMDTSDTQWGWFYLAECGKWHMFQPDTNSQCSVSSEDIEKSFKTNPCGSISFTTSKFSYKIDFAEMKQMNLTTGKQRLIKRAPFSSGPSSGGSSGSSGNEVDDMDTSDTQWGWFYLAECGKWHMFQPDTNSQCSVSSEDIEKSFKTNPCGSISFTTSKFSYKIDFAEMKQMNLTTGKQRLIKRAPFSSGPSSGGSSGSSGNEVDDMDTSDTQWGWFYLAECGKWHMFQPDTNSQCSVSSEDIEKSFKTNPCGSISFTTSKFSYKIDFAEMKQMNLTTGKQRLIKRAPFSSGPSSGGSSGSSGNEVDDMDTSDTQWGWFYLAECGKWHMFQPDTNSQCSVSSEDIEKSFKTNPCGSISFTTSKFSYKIDFAEMKQMNLTTGKQRLIKRAPFSSGPSSGGSSGSSGNEVDDMDTSDTQWGWFYLAECGKWHMFQPDTNSQCSVSSEDIEKSFKTNPCGSISFTTSKFSYKIDFAEMKQMNLTTGKQRLIKRAPFSSGPSSGGSSGSSGNEVDDMDTSDTQWGWFYLAECGKWHMFQPDTNSQCSVSSEDIEKSFKTNPCGSISFTTSKFSYKIDFAEMKQMNLTTGKQRLIKRAPFSSGPSSGGSSGSSGNEVDDMDTSDTQWGWFYLAECGKWHMFQPDTNSQCSVSSEDIEKSFKTNPCGSISFTTSKFSYKIDFAEMKQMNLTTGKQRLIKRAPFSSGPSSGGSSGSSGNEVDDMDTSDTQWGWFYLAECGKWHMFQPDTNSQCSVSSEDIEKSFKTNPCGSISFTTSKFSYKIDFAEMKQMNLTTGKQRLIKRAPFSSGPSSGGSSGSSGNEVDDMDTSDTQWGWFYLAECGKWHMFQPDTNSQCSVSSEDIEKSFKTNPCGSISFTTSKFSYKIDFAEMKQMNLTTGKQRLIKRAPFSSGPSSGGSSGSSGNEVDDMDTSDTQWGWFYLAECGKWHMFQPDTNSQCSVSSEDIEKSFKTNPCGSISFTTSKFSYKIDFAEMKQMNLTTGKQRLIKRAPFSSGPSSGGSSGSSGNEVDDMDTSDTQWGWFYLAECGKWHMFQPDTNSQCSVSSEDIEKSFKTNPCGSISFTTSKFSYKIDFAEMKQMNLTTGKQRLIKRAPFSSGPSSGGSSGSSGNEVDDMDTSDTQWGWFYLAECGKWHMFQPDTNSQCSVSSEDIEKSFKTNPCGSISFTTSKFSYKIDFAEMKQMNLTTGKQRLIKRAPFSSGPSSG

Radius of gyration: 16.32 Å; Cα contacts (8 Å, |Δi|>4): 153; chains: 1; bounding box: 46×30×28 Å

Secondary structure (DSSP, 8-state):
----------SS-TT----EEEEE--SSS--EE---BSSTT-B--HHHHHHHHHH-TTSEEEEEETTEEEEEETTTTEEEESSS--EEEEEEEES--SS---